Protein 1P6Q (pdb70)

GO terms:
  GO:0005515 protein binding (F, IPI)

Nearest PDB structures (foldseek):
  1p6u-assembly1_A  TM=8.714E-01  e=4.270E-19  Sinorhizobium meliloti
  1ymu-assembly1_B  TM=8.023E-01  e=1.244E-07  Escherichia coli
  1udr-assembly1_C  TM=8.209E-01  e=1.712E-07  Escherichia coli
  3to5-assembly1_A  TM=7.979E-01  e=3.452E-07  Vibrio cholerae
  2idm-assembly1_A  TM=7.960E-01  e=6.128E-07  Escherichia coli

Structure (mmCIF, N/CA/C/O backbone):
data_1P6Q
#
_entry.id   1P6Q
#
_cell.length_a   1.000
_cell.length_b   1.000
_cell.length_c   1.000
_cell.angle_alpha   90.00
_cell.angle_beta   90.00
_cell.angle_gamma   90.00
#
_symmetry.space_group_name_H-M   'P 1'
#
loop_
_atom_site.group_PDB
_atom_site.id
_atom_site.type_symbol
_atom_site.label_atom_id
_atom_site.label_alt_id
_atom_site.label_comp_id
_atom_site.label_asym_id
_atom_site.label_entity_id
_atom_site.label_seq_id
_atom_site.pdbx_PDB_ins_code
_atom_site.Cartn_x
_atom_site.Cartn_y
_atom_site.Cartn_z
_atom_site.occupancy
_atom_site.B_iso_or_equiv
_atom_site.auth_seq_id
_atom_site.auth_comp_id
_atom_site.auth_asym_id
_atom_site.auth_atom_id
_atom_site.pdbx_PDB_model_num
ATOM 1 N N . MET A 1 1 ? 12.574 17.527 9.770 1.00 0.00 1 MET A N 1
ATOM 2 C CA . MET A 1 1 ? 13.322 17.527 8.525 1.00 0.00 1 MET A CA 1
ATOM 3 C C . MET A 1 1 ? 12.508 18.162 7.396 1.00 0.00 1 MET A C 1
ATOM 4 O O . MET A 1 1 ? 12.420 19.385 7.301 1.00 0.00 1 MET A O 1
ATOM 18 N N . SER A 1 2 ? 11.933 17.302 6.568 1.00 0.00 2 SER A N 1
ATOM 19 C CA . SER A 1 2 ? 11.129 17.763 5.449 1.00 0.00 2 SER A CA 1
ATOM 20 C C . SER A 1 2 ? 9.644 17.546 5.747 1.00 0.00 2 SER A C 1
ATOM 21 O O . SER A 1 2 ? 8.796 18.304 5.279 1.00 0.00 2 SER A O 1
ATOM 29 N N . LEU A 1 3 ? 9.375 16.507 6.524 1.00 0.00 3 LEU A N 1
ATOM 30 C CA . LEU A 1 3 ? 8.007 16.181 6.891 1.00 0.00 3 LEU A CA 1
ATOM 31 C C . LEU A 1 3 ? 7.989 15.587 8.301 1.00 0.00 3 LEU A C 1
ATOM 32 O O . LEU A 1 3 ? 8.410 14.449 8.504 1.00 0.00 3 LEU A O 1
ATOM 48 N N . ALA A 1 4 ? 7.497 16.384 9.238 1.00 0.00 4 ALA A N 1
ATOM 49 C CA . ALA A 1 4 ? 7.419 15.951 10.622 1.00 0.00 4 ALA A CA 1
ATOM 50 C C . ALA A 1 4 ? 6.656 14.628 10.696 1.00 0.00 4 ALA A C 1
ATOM 51 O O . ALA A 1 4 ? 6.958 13.779 11.534 1.00 0.00 4 ALA A O 1
ATOM 58 N N . GLU A 1 5 ? 5.681 14.493 9.809 1.00 0.00 5 GLU A N 1
ATOM 59 C CA . GLU A 1 5 ? 4.872 13.287 9.763 1.00 0.00 5 GLU A CA 1
ATOM 60 C C . GLU A 1 5 ? 5.465 12.288 8.767 1.00 0.00 5 GLU A C 1
ATOM 61 O O . GLU A 1 5 ? 5.587 11.102 9.069 1.00 0.00 5 GLU A O 1
ATOM 73 N N . LYS A 1 6 ? 5.817 12.804 7.598 1.00 0.00 6 LYS A N 1
ATOM 74 C CA . LYS A 1 6 ? 6.394 11.972 6.556 1.00 0.00 6 LYS A CA 1
ATOM 75 C C . LYS A 1 6 ? 5.664 10.628 6.520 1.00 0.00 6 LYS A C 1
ATOM 76 O O . LYS A 1 6 ? 6.237 9.617 6.117 1.00 0.00 6 LYS A O 1
ATOM 95 N N . ILE A 1 7 ? 4.410 10.660 6.947 1.00 0.00 7 ILE A N 1
ATOM 96 C CA . ILE A 1 7 ? 3.596 9.456 6.969 1.00 0.00 7 ILE A CA 1
ATOM 97 C C . ILE A 1 7 ? 2.338 9.682 6.129 1.00 0.00 7 ILE A C 1
ATOM 98 O O . ILE A 1 7 ? 1.335 10.189 6.630 1.00 0.00 7 ILE A O 1
ATOM 114 N N . LYS A 1 8 ? 2.431 9.294 4.865 1.00 0.00 8 LYS A N 1
ATOM 115 C CA . LYS A 1 8 ? 1.312 9.447 3.951 1.00 0.00 8 LYS A CA 1
ATOM 116 C C . LYS A 1 8 ? 0.922 8.076 3.395 1.00 0.00 8 LYS A C 1
ATOM 117 O O . LYS A 1 8 ? 1.786 7.241 3.130 1.00 0.00 8 LYS A O 1
ATOM 136 N N . VAL A 1 9 ? -0.379 7.887 3.234 1.00 0.00 9 VAL A N 1
ATOM 137 C CA . VAL A 1 9 ? -0.894 6.632 2.714 1.00 0.00 9 VAL A CA 1
ATOM 138 C C . VAL A 1 9 ? -1.262 6.808 1.239 1.00 0.00 9 VAL A C 1
ATOM 139 O O . VAL A 1 9 ? -2.002 7.724 0.886 1.00 0.00 9 VAL A O 1
ATOM 152 N N . LEU A 1 10 ? -0.728 5.915 0.419 1.00 0.00 10 LEU A N 1
ATOM 153 C CA . LEU A 1 10 ? -0.991 5.960 -1.010 1.00 0.00 10 LEU A CA 1
ATOM 154 C C . LEU A 1 10 ? -1.908 4.797 -1.392 1.00 0.00 10 LEU A C 1
ATOM 155 O O . LEU A 1 10 ? -1.538 3.634 -1.241 1.00 0.00 10 LEU A O 1
ATOM 171 N N . ILE A 1 11 ? -3.088 5.151 -1.880 1.00 0.00 11 ILE A N 1
ATOM 172 C CA . ILE A 1 11 ? -4.061 4.152 -2.285 1.00 0.00 11 ILE A CA 1
ATOM 173 C C . ILE A 1 11 ? -4.661 4.548 -3.636 1.00 0.00 11 ILE A C 1
ATOM 174 O O . ILE A 1 11 ? -5.431 5.503 -3.721 1.00 0.00 11 ILE A O 1
ATOM 190 N N . VAL A 1 12 ? -4.286 3.793 -4.658 1.00 0.00 12 VAL A N 1
ATOM 191 C CA . VAL A 1 12 ? -4.777 4.053 -6.000 1.00 0.00 12 VAL A CA 1
ATOM 192 C C . VAL A 1 12 ? -5.256 2.742 -6.627 1.00 0.00 12 VAL A C 1
ATOM 193 O O . VAL A 1 12 ? -4.538 1.743 -6.609 1.00 0.00 12 VAL A O 1
ATOM 206 N N . ASP A 1 13 ? -6.465 2.788 -7.166 1.00 0.00 13 ASP A N 1
ATOM 207 C CA . ASP A 1 13 ? -7.048 1.616 -7.796 1.00 0.00 13 ASP A CA 1
ATOM 208 C C . ASP A 1 13 ? -7.778 2.039 -9.073 1.00 0.00 13 ASP A C 1
ATOM 209 O O . ASP A 1 13 ? -8.373 3.114 -9.124 1.00 0.00 13 ASP A O 1
ATOM 218 N N . ASP A 1 14 ? -7.708 1.171 -10.072 1.00 0.00 14 ASP A N 1
ATOM 219 C CA . ASP A 1 14 ? -8.355 1.441 -11.344 1.00 0.00 14 ASP A CA 1
ATOM 220 C C . ASP A 1 14 ? -9.850 1.671 -11.113 1.00 0.00 14 ASP A C 1
ATOM 221 O O . ASP A 1 14 ? -10.428 2.612 -11.655 1.00 0.00 14 ASP A O 1
ATOM 230 N N . GLN A 1 15 ? -10.433 0.795 -10.308 1.00 0.00 15 GLN A N 1
ATOM 231 C CA . GLN A 1 15 ? -11.849 0.891 -9.998 1.00 0.00 15 GLN A CA 1
ATOM 232 C C . GLN A 1 15 ? -12.064 1.761 -8.758 1.00 0.00 15 GLN A C 1
ATOM 233 O O . GLN A 1 15 ? -11.271 1.715 -7.819 1.00 0.00 15 GLN A O 1
ATOM 247 N N . VAL A 1 16 ? -13.140 2.533 -8.795 1.00 0.00 16 VAL A N 1
ATOM 248 C CA . VAL A 1 16 ? -13.469 3.412 -7.685 1.00 0.00 16 VAL A CA 1
ATOM 249 C C . VAL A 1 16 ? -13.942 2.571 -6.497 1.00 0.00 16 VAL A C 1
ATOM 250 O O . VAL A 1 16 ? -13.564 2.834 -5.357 1.00 0.00 16 VAL A O 1
ATOM 263 N N . THR A 1 17 ? -14.761 1.577 -6.806 1.00 0.00 17 THR A N 1
ATOM 264 C CA . THR A 1 17 ? -15.289 0.696 -5.778 1.00 0.00 17 THR A CA 1
ATOM 265 C C . THR A 1 17 ? -14.147 0.028 -5.009 1.00 0.00 17 THR A C 1
ATOM 266 O O . THR A 1 17 ? -14.242 -0.171 -3.799 1.00 0.00 17 THR A O 1
ATOM 277 N N . SER A 1 18 ? -13.094 -0.299 -5.743 1.00 0.00 18 SER A N 1
ATOM 278 C CA . SER A 1 18 ? -11.935 -0.939 -5.146 1.00 0.00 18 SER A CA 1
ATOM 279 C C . SER A 1 18 ? -11.160 0.069 -4.296 1.00 0.00 18 SER A C 1
ATOM 280 O O . SER A 1 18 ? -10.945 -0.152 -3.105 1.00 0.00 18 SER A O 1
ATOM 288 N N . ARG A 1 19 ? -10.760 1.155 -4.941 1.00 0.00 19 ARG A N 1
ATOM 289 C CA . ARG A 1 19 ? -10.013 2.199 -4.258 1.00 0.00 19 ARG A CA 1
ATOM 290 C C . ARG A 1 19 ? -10.859 2.813 -3.142 1.00 0.00 19 ARG A C 1
ATOM 291 O O . ARG A 1 19 ? -10.324 3.280 -2.138 1.00 0.00 19 ARG A O 1
ATOM 312 N N . LEU A 1 20 ? -12.167 2.794 -3.354 1.00 0.00 20 LEU A N 1
ATOM 313 C CA . LEU A 1 20 ? -13.092 3.343 -2.378 1.00 0.00 20 LEU A CA 1
ATOM 314 C C . LEU A 1 20 ? -13.143 2.424 -1.156 1.00 0.00 20 LEU A C 1
ATOM 315 O O . LEU A 1 20 ? -13.123 2.894 -0.020 1.00 0.00 20 LEU A O 1
ATOM 331 N N . LEU A 1 21 ? -13.209 1.130 -1.432 1.00 0.00 21 LEU A N 1
ATOM 332 C CA . LEU A 1 21 ? -13.264 0.140 -0.369 1.00 0.00 21 LEU A CA 1
ATOM 333 C C . LEU A 1 21 ? -12.018 0.272 0.509 1.00 0.00 21 LEU A C 1
ATOM 334 O O . LEU A 1 21 ? -12.124 0.469 1.719 1.00 0.00 21 LEU A O 1
ATOM 350 N N . LEU A 1 22 ? -10.865 0.159 -0.134 1.00 0.00 22 LEU A N 1
ATOM 351 C CA . LEU A 1 22 ? -9.600 0.263 0.574 1.00 0.00 22 LEU A CA 1
ATOM 352 C C . LEU A 1 22 ? -9.552 1.592 1.330 1.00 0.00 22 LEU A C 1
ATOM 353 O O . LEU A 1 22 ? -9.231 1.623 2.517 1.00 0.00 22 LEU A O 1
ATOM 369 N N . GLY A 1 23 ? -9.875 2.658 0.612 1.00 0.00 23 GLY A N 1
ATOM 370 C CA . GLY A 1 23 ? -9.872 3.986 1.201 1.00 0.00 23 GLY A CA 1
ATOM 371 C C . GLY A 1 23 ? -10.911 4.092 2.319 1.00 0.00 23 GLY A C 1
ATOM 372 O O . GLY A 1 23 ? -10.734 4.857 3.265 1.00 0.00 23 GLY A O 1
ATOM 376 N N . ASP A 1 24 ? -11.972 3.312 2.173 1.00 0.00 24 ASP A N 1
ATOM 377 C CA . ASP A 1 24 ? -13.040 3.309 3.159 1.00 0.00 24 ASP A CA 1
ATOM 378 C C . ASP A 1 24 ? -12.590 2.517 4.389 1.00 0.00 24 ASP A C 1
ATOM 379 O O . ASP A 1 24 ? -12.729 2.985 5.518 1.00 0.00 24 ASP A O 1
ATOM 388 N N . ALA A 1 25 ? -12.059 1.332 4.128 1.00 0.00 25 ALA A N 1
ATOM 389 C CA . ALA A 1 25 ? -11.587 0.471 5.200 1.00 0.00 25 ALA A CA 1
ATOM 390 C C . ALA A 1 25 ? -10.494 1.196 5.987 1.00 0.00 25 ALA A C 1
ATOM 391 O O . ALA A 1 25 ? -10.525 1.225 7.216 1.00 0.00 25 ALA A O 1
ATOM 398 N N . LEU A 1 26 ? -9.554 1.764 5.246 1.00 0.00 26 LEU A N 1
ATOM 399 C CA . LEU A 1 26 ? -8.453 2.487 5.860 1.00 0.00 26 LEU A CA 1
ATOM 400 C C . LEU A 1 26 ? -8.977 3.795 6.456 1.00 0.00 26 LEU A C 1
ATOM 401 O O . LEU A 1 26 ? -8.408 4.317 7.413 1.00 0.00 26 LEU A O 1
ATOM 417 N N . GLN A 1 27 ? -10.056 4.287 5.865 1.00 0.00 27 GLN A N 1
ATOM 418 C CA . GLN A 1 27 ? -10.663 5.524 6.326 1.00 0.00 27 GLN A CA 1
ATOM 419 C C . GLN A 1 27 ? -11.121 5.382 7.779 1.00 0.00 27 GLN A C 1
ATOM 420 O O . GLN A 1 27 ? -10.843 6.247 8.608 1.00 0.00 27 GLN A O 1
ATOM 434 N N . GLN A 1 28 ? -11.815 4.285 8.042 1.00 0.00 28 GLN A N 1
ATOM 435 C CA . GLN A 1 28 ? -12.314 4.018 9.380 1.00 0.00 28 GLN A CA 1
ATOM 436 C C . GLN A 1 28 ? -11.152 3.729 10.332 1.00 0.00 28 GLN A C 1
ATOM 437 O O . GLN A 1 28 ? -11.331 3.712 11.549 1.00 0.00 28 GLN A O 1
ATOM 451 N N . LEU A 1 29 ? -9.986 3.508 9.742 1.00 0.00 29 LEU A N 1
ATOM 452 C CA . LEU A 1 29 ? -8.795 3.221 10.523 1.00 0.00 29 LEU A CA 1
ATOM 453 C C . LEU A 1 29 ? -8.037 4.523 10.787 1.00 0.00 29 LEU A C 1
ATOM 454 O O . LEU A 1 29 ? -7.128 4.559 11.616 1.00 0.00 29 LEU A O 1
ATOM 470 N N . GLY A 1 30 ? -8.438 5.560 10.067 1.00 0.00 30 GLY A N 1
ATOM 471 C CA . GLY A 1 30 ? -7.807 6.861 10.213 1.00 0.00 30 GLY A CA 1
ATOM 472 C C . GLY A 1 30 ? -6.347 6.817 9.759 1.00 0.00 30 GLY A C 1
ATOM 473 O O . GLY A 1 30 ? -5.515 7.572 10.259 1.00 0.00 30 GLY A O 1
ATOM 477 N N . PHE A 1 31 ? -6.081 5.925 8.816 1.00 0.00 31 PHE A N 1
ATOM 478 C CA . PHE A 1 31 ? -4.735 5.773 8.289 1.00 0.00 31 PHE A CA 1
ATOM 479 C C . PHE A 1 31 ? -3.886 7.009 8.588 1.00 0.00 31 PHE A C 1
ATOM 480 O O . PHE A 1 31 ? -3.386 7.169 9.701 1.00 0.00 31 PHE A O 1
ATOM 497 N N . LYS A 1 32 ? -3.748 7.853 7.576 1.00 0.00 32 LYS A N 1
ATOM 498 C CA . LYS A 1 32 ? -2.968 9.070 7.717 1.00 0.00 32 LYS A CA 1
ATOM 499 C C . LYS A 1 32 ? -3.335 10.039 6.591 1.00 0.00 32 LYS A C 1
ATOM 500 O O . LYS A 1 32 ? -3.736 11.173 6.849 1.00 0.00 32 LYS A O 1
ATOM 519 N N . GLN A 1 33 ? -3.183 9.558 5.366 1.00 0.00 33 GLN A N 1
ATOM 520 C CA . GLN A 1 33 ? -3.494 10.367 4.200 1.00 0.00 33 GLN A CA 1
ATOM 521 C C . GLN A 1 33 ? -3.745 9.473 2.984 1.00 0.00 33 GLN A C 1
ATOM 522 O O . GLN A 1 33 ? -2.918 8.625 2.651 1.00 0.00 33 GLN A O 1
ATOM 536 N N . ILE A 1 34 ? -4.890 9.692 2.355 1.00 0.00 34 ILE A N 1
ATOM 537 C CA . ILE A 1 34 ? -5.261 8.916 1.184 1.00 0.00 34 ILE A CA 1
ATOM 538 C C . ILE A 1 34 ? -4.832 9.668 -0.077 1.00 0.00 34 ILE A C 1
ATOM 539 O O . ILE A 1 34 ? -5.377 10.726 -0.389 1.00 0.00 34 ILE A O 1
ATOM 555 N N . THR A 1 35 ? -3.859 9.093 -0.769 1.00 0.00 35 THR A N 1
ATOM 556 C CA . THR A 1 35 ? -3.350 9.696 -1.989 1.00 0.00 35 THR A CA 1
ATOM 557 C C . THR A 1 35 ? -3.473 8.718 -3.159 1.00 0.00 35 THR A C 1
ATOM 558 O O . THR A 1 35 ? -2.841 7.663 -3.160 1.00 0.00 35 THR A O 1
ATOM 569 N N . ALA A 1 36 ? -4.292 9.103 -4.127 1.00 0.00 36 ALA A N 1
ATOM 570 C CA . ALA A 1 36 ? -4.507 8.273 -5.300 1.00 0.00 36 ALA A CA 1
ATOM 571 C C . ALA A 1 36 ? -4.210 9.091 -6.559 1.00 0.00 36 ALA A C 1
ATOM 572 O O . ALA A 1 36 ? -4.544 10.272 -6.629 1.00 0.00 36 ALA A O 1
ATOM 579 N N . ALA A 1 37 ? -3.586 8.429 -7.522 1.00 0.00 37 ALA A N 1
ATOM 580 C CA . ALA A 1 37 ? -3.240 9.079 -8.774 1.00 0.00 37 ALA A CA 1
ATOM 581 C C . ALA A 1 37 ? -3.241 8.043 -9.900 1.00 0.00 37 ALA A C 1
ATOM 582 O O . ALA A 1 37 ? -2.623 6.987 -9.775 1.00 0.00 37 ALA A O 1
ATOM 589 N N . GLY A 1 38 ? -3.941 8.381 -10.972 1.00 0.00 38 GLY A N 1
ATOM 590 C CA . GLY A 1 38 ? -4.029 7.493 -12.119 1.00 0.00 38 GLY A CA 1
ATOM 591 C C . GLY A 1 38 ? -4.027 6.027 -11.678 1.00 0.00 38 GLY A C 1
ATOM 592 O O . GLY A 1 38 ? -5.084 5.442 -11.449 1.00 0.00 38 GLY A O 1
ATOM 596 N N . ASP A 1 39 ? -2.826 5.476 -11.574 1.00 0.00 39 ASP A N 1
ATOM 597 C CA . ASP A 1 39 ? -2.672 4.090 -11.165 1.00 0.00 39 ASP A CA 1
ATOM 598 C C . ASP A 1 39 ? -1.371 3.938 -10.375 1.00 0.00 39 ASP A C 1
ATOM 599 O O . ASP A 1 39 ? -0.725 4.929 -10.038 1.00 0.00 39 ASP A O 1
ATOM 608 N N . GLY A 1 40 ? -1.025 2.689 -10.102 1.00 0.00 40 GLY A N 1
ATOM 609 C CA . GLY A 1 40 ? 0.188 2.394 -9.357 1.00 0.00 40 GLY A CA 1
ATOM 610 C C . GLY A 1 40 ? 1.344 3.284 -9.818 1.00 0.00 40 GLY A C 1
ATOM 611 O O . GLY A 1 40 ? 2.095 3.807 -8.996 1.00 0.00 40 GLY A O 1
ATOM 615 N N . GLU A 1 41 ? 1.451 3.428 -11.130 1.00 0.00 41 GLU A N 1
ATOM 616 C CA . GLU A 1 41 ? 2.503 4.246 -11.710 1.00 0.00 41 GLU A CA 1
ATOM 617 C C . GLU A 1 41 ? 2.276 5.721 -11.372 1.00 0.00 41 GLU A C 1
ATOM 618 O O . GLU A 1 41 ? 3.149 6.372 -10.800 1.00 0.00 41 GLU A O 1
ATOM 630 N N . GLN A 1 42 ? 1.098 6.205 -11.739 1.00 0.00 42 GLN A N 1
ATOM 631 C CA . GLN A 1 42 ? 0.746 7.591 -11.481 1.00 0.00 42 GLN A CA 1
ATOM 632 C C . GLN A 1 42 ? 0.790 7.879 -9.980 1.00 0.00 42 GLN A C 1
ATOM 633 O O . GLN A 1 42 ? 1.286 8.923 -9.559 1.00 0.00 42 GLN A O 1
ATOM 647 N N . GLY A 1 43 ? 0.264 6.936 -9.212 1.00 0.00 43 GLY A N 1
ATOM 648 C CA . GLY A 1 43 ? 0.236 7.076 -7.766 1.00 0.00 43 GLY A CA 1
ATOM 649 C C . GLY A 1 43 ? 1.636 6.904 -7.173 1.00 0.00 43 GLY A C 1
ATOM 650 O O . GLY A 1 43 ? 1.917 7.401 -6.083 1.00 0.00 43 GLY A O 1
ATOM 654 N N . MET A 1 44 ? 2.476 6.198 -7.915 1.00 0.00 44 MET A N 1
ATOM 655 C CA . MET A 1 44 ? 3.840 5.955 -7.475 1.00 0.00 44 MET A CA 1
ATOM 656 C C . MET A 1 44 ? 4.664 7.244 -7.505 1.00 0.00 44 MET A C 1
ATOM 657 O O . MET A 1 44 ? 5.345 7.572 -6.534 1.00 0.00 44 MET A O 1
ATOM 671 N N . LYS A 1 45 ? 4.575 7.940 -8.629 1.00 0.00 45 LYS A N 1
ATOM 672 C CA . LYS A 1 45 ? 5.303 9.185 -8.797 1.00 0.00 45 LYS A CA 1
ATOM 673 C C . LYS A 1 45 ? 4.679 10.261 -7.906 1.00 0.00 45 LYS A C 1
ATOM 674 O O . LYS A 1 45 ? 5.393 11.041 -7.276 1.00 0.00 45 LYS A O 1
ATOM 693 N N . ILE A 1 46 ? 3.355 10.268 -7.881 1.00 0.00 46 ILE A N 1
ATOM 694 C CA . ILE A 1 46 ? 2.627 11.235 -7.077 1.00 0.00 46 ILE A CA 1
ATOM 695 C C . ILE A 1 46 ? 2.902 10.971 -5.595 1.00 0.00 46 ILE A C 1
ATOM 696 O O . ILE A 1 46 ? 2.953 11.902 -4.793 1.00 0.00 46 ILE A O 1
ATOM 712 N N . MET A 1 47 ? 3.072 9.696 -5.276 1.00 0.00 47 MET A N 1
ATOM 713 C CA . MET A 1 47 ? 3.341 9.297 -3.905 1.00 0.00 47 MET A CA 1
ATOM 714 C C . MET A 1 47 ? 4.799 9.570 -3.530 1.00 0.00 47 MET A C 1
ATOM 715 O O . MET A 1 47 ? 5.077 10.124 -2.468 1.00 0.00 47 MET A O 1
ATOM 729 N N . ALA A 1 48 ? 5.691 9.168 -4.424 1.00 0.00 48 ALA A N 1
ATOM 730 C CA . ALA A 1 48 ? 7.114 9.362 -4.200 1.00 0.00 48 ALA A CA 1
ATOM 731 C C . ALA A 1 48 ? 7.418 10.861 -4.153 1.00 0.00 48 ALA A C 1
ATOM 732 O O . ALA A 1 48 ? 8.144 11.323 -3.274 1.00 0.00 48 ALA A O 1
ATOM 739 N N . GLN A 1 49 ? 6.848 11.579 -5.109 1.00 0.00 49 GLN A N 1
ATOM 740 C CA . GLN A 1 49 ? 7.049 13.015 -5.187 1.00 0.00 49 GLN A CA 1
ATOM 741 C C . GLN A 1 49 ? 6.789 13.663 -3.826 1.00 0.00 49 GLN A C 1
ATOM 742 O O . GLN A 1 49 ? 7.252 14.771 -3.563 1.00 0.00 49 GLN A O 1
ATOM 756 N N . ASN A 1 50 ? 6.047 12.943 -2.996 1.00 0.00 50 ASN A N 1
ATOM 757 C CA . ASN A 1 50 ? 5.720 13.434 -1.668 1.00 0.00 50 ASN A CA 1
ATOM 758 C C . ASN A 1 50 ? 5.956 12.321 -0.645 1.00 0.00 50 ASN A C 1
ATOM 759 O O . ASN A 1 50 ? 6.449 11.249 -0.992 1.00 0.00 50 ASN A O 1
ATOM 770 N N . PRO A 1 51 ? 5.585 12.622 0.628 1.00 0.00 51 PRO A N 1
ATOM 771 C CA . PRO A 1 51 ? 5.752 11.660 1.704 1.00 0.00 51 PRO A CA 1
ATOM 772 C C . PRO A 1 51 ? 4.697 10.555 1.620 1.00 0.00 51 PRO A C 1
ATOM 773 O O . PRO A 1 51 ? 3.584 10.788 1.149 1.00 0.00 51 PRO A O 1
ATOM 784 N N . HIS A 1 52 ? 5.083 9.376 2.084 1.00 0.00 52 HIS A N 1
ATOM 785 C CA . HIS A 1 52 ? 4.184 8.234 2.068 1.00 0.00 52 HIS A CA 1
ATOM 786 C C . HIS A 1 52 ? 4.758 7.116 2.940 1.00 0.00 52 HIS A C 1
ATOM 787 O O . HIS A 1 52 ? 5.967 7.051 3.155 1.00 0.00 52 HIS A O 1
ATOM 802 N N . HIS A 1 53 ? 3.864 6.263 3.417 1.00 0.00 53 HIS A N 1
ATOM 803 C CA . HIS A 1 53 ? 4.267 5.151 4.261 1.00 0.00 53 HIS A CA 1
ATOM 804 C C . HIS A 1 53 ? 3.343 3.957 4.012 1.00 0.00 53 HIS A C 1
ATOM 805 O O . HIS A 1 53 ? 3.327 3.006 4.792 1.00 0.00 53 HIS A O 1
ATOM 820 N N . LEU A 1 54 ? 2.595 4.046 2.922 1.00 0.00 54 LEU A N 1
ATOM 821 C CA . LEU A 1 54 ? 1.670 2.985 2.560 1.00 0.00 54 LEU A CA 1
ATOM 822 C C . LEU A 1 54 ? 1.405 3.036 1.054 1.00 0.00 54 LEU A C 1
ATOM 823 O O . LEU A 1 54 ? 1.177 4.109 0.497 1.00 0.00 54 LEU A O 1
ATOM 839 N N . VAL A 1 55 ? 1.444 1.864 0.439 1.00 0.00 55 VAL A N 1
ATOM 840 C CA . VAL A 1 55 ? 1.211 1.762 -0.992 1.00 0.00 55 VAL A CA 1
ATOM 841 C C . VAL A 1 55 ? 0.248 0.605 -1.266 1.00 0.00 55 VAL A C 1
ATOM 842 O O . VAL A 1 55 ? 0.667 -0.549 -1.349 1.00 0.00 55 VAL A O 1
ATOM 855 N N . ILE A 1 56 ? -1.023 0.953 -1.399 1.00 0.00 56 ILE A N 1
ATOM 856 C CA . ILE A 1 56 ? -2.048 -0.042 -1.662 1.00 0.00 56 ILE A CA 1
ATOM 857 C C . ILE A 1 56 ? -2.667 0.220 -3.037 1.00 0.00 56 ILE A C 1
ATOM 858 O O . ILE A 1 56 ? -2.982 1.361 -3.372 1.00 0.00 56 ILE A O 1
ATOM 874 N N . SER A 1 57 ? -2.822 -0.855 -3.795 1.00 0.00 57 SER A N 1
ATOM 875 C CA . SER A 1 57 ? -3.397 -0.756 -5.126 1.00 0.00 57 SER A CA 1
ATOM 876 C C . SER A 1 57 ? -4.265 -1.982 -5.414 1.00 0.00 57 SER A C 1
ATOM 877 O O . SER A 1 57 ? -4.261 -2.944 -4.647 1.00 0.00 57 SER A O 1
ATOM 885 N N . ASP A 1 58 ? -4.989 -1.908 -6.521 1.00 0.00 58 ASP A N 1
ATOM 886 C CA . ASP A 1 58 ? -5.860 -3.000 -6.920 1.00 0.00 58 ASP A CA 1
ATOM 887 C C . ASP A 1 58 ? -5.155 -3.848 -7.980 1.00 0.00 58 ASP A C 1
ATOM 888 O O . ASP A 1 58 ? -3.983 -3.626 -8.280 1.00 0.00 58 ASP A O 1
ATOM 897 N N . PHE A 1 59 ? -5.899 -4.803 -8.520 1.00 0.00 59 PHE A N 1
ATOM 898 C CA . PHE A 1 59 ? -5.360 -5.685 -9.540 1.00 0.00 59 PHE A CA 1
ATOM 899 C C . PHE A 1 59 ? -6.066 -5.469 -10.881 1.00 0.00 59 PHE A C 1
ATOM 900 O O . PHE A 1 59 ? -5.981 -6.310 -11.774 1.00 0.00 59 PHE A O 1
ATOM 917 N N . ASN A 1 60 ? -6.746 -4.336 -10.979 1.00 0.00 60 ASN A N 1
ATOM 918 C CA . ASN A 1 60 ? -7.466 -3.998 -12.195 1.00 0.00 60 ASN A CA 1
ATOM 919 C C . ASN A 1 60 ? -6.491 -3.992 -13.374 1.00 0.00 60 ASN A C 1
ATOM 920 O O . ASN A 1 60 ? -6.404 -4.969 -14.117 1.00 0.00 60 ASN A O 1
ATOM 931 N N . MET A 1 61 ? -5.783 -2.881 -13.509 1.00 0.00 61 MET A N 1
ATOM 932 C CA . MET A 1 61 ? -4.818 -2.735 -14.586 1.00 0.00 61 MET A CA 1
ATOM 933 C C . MET A 1 61 ? -3.803 -1.635 -14.267 1.00 0.00 61 MET A C 1
ATOM 934 O O . MET A 1 61 ? -3.558 -0.755 -15.091 1.00 0.00 61 MET A O 1
ATOM 948 N N . PRO A 1 62 ? -3.227 -1.723 -13.039 1.00 0.00 62 PRO A N 1
ATOM 949 C CA . PRO A 1 62 ? -2.245 -0.745 -12.601 1.00 0.00 62 PRO A CA 1
ATOM 950 C C . PRO A 1 62 ? -0.897 -0.976 -13.288 1.00 0.00 62 PRO A C 1
ATOM 951 O O . PRO A 1 62 ? -0.477 -2.118 -13.469 1.00 0.00 62 PRO A O 1
ATOM 962 N N . LYS A 1 63 ? -0.258 0.126 -13.652 1.00 0.00 63 LYS A N 1
ATOM 963 C CA . LYS A 1 63 ? 1.033 0.057 -14.315 1.00 0.00 63 LYS A CA 1
ATOM 964 C C . LYS A 1 63 ? 2.113 -0.284 -13.286 1.00 0.00 63 LYS A C 1
ATOM 965 O O . LYS A 1 63 ? 3.195 -0.746 -13.646 1.00 0.00 63 LYS A O 1
ATOM 984 N N . MET A 1 64 ? 1.781 -0.043 -12.026 1.00 0.00 64 MET A N 1
ATOM 985 C CA . MET A 1 64 ? 2.709 -0.319 -10.942 1.00 0.00 64 MET A CA 1
ATOM 986 C C . MET A 1 64 ? 1.986 -0.940 -9.746 1.00 0.00 64 MET A C 1
ATOM 987 O O . MET A 1 64 ? 1.611 -0.236 -8.809 1.00 0.00 64 MET A O 1
ATOM 1001 N N . ASP A 1 65 ? 1.810 -2.251 -9.816 1.00 0.00 65 ASP A N 1
ATOM 1002 C CA . ASP A 1 65 ? 1.138 -2.975 -8.750 1.00 0.00 65 ASP A CA 1
ATOM 1003 C C . ASP A 1 65 ? 2.091 -3.128 -7.564 1.00 0.00 65 ASP A C 1
ATOM 1004 O O . ASP A 1 65 ? 3.251 -2.725 -7.639 1.00 0.00 65 ASP A O 1
ATOM 1013 N N . GLY A 1 66 ? 1.567 -3.711 -6.496 1.00 0.00 66 GLY A N 1
ATOM 1014 C CA . GLY A 1 66 ? 2.357 -3.923 -5.295 1.00 0.00 66 GLY A CA 1
ATOM 1015 C C . GLY A 1 66 ? 3.819 -4.210 -5.644 1.00 0.00 66 GLY A C 1
ATOM 1016 O O . GLY A 1 66 ? 4.714 -3.470 -5.240 1.00 0.00 66 GLY A O 1
ATOM 1020 N N . LEU A 1 67 ? 4.015 -5.287 -6.390 1.00 0.00 67 LEU A N 1
ATOM 1021 C CA . LEU A 1 67 ? 5.352 -5.682 -6.798 1.00 0.00 67 LEU A CA 1
ATOM 1022 C C . LEU A 1 67 ? 6.013 -4.525 -7.550 1.00 0.00 67 LEU A C 1
ATOM 1023 O O . LEU A 1 67 ? 7.176 -4.206 -7.308 1.00 0.00 67 LEU A O 1
ATOM 1039 N N . GLY A 1 68 ? 5.243 -3.929 -8.449 1.00 0.00 68 GLY A N 1
ATOM 1040 C CA . GLY A 1 68 ? 5.739 -2.814 -9.238 1.00 0.00 68 GLY A CA 1
ATOM 1041 C C . GLY A 1 68 ? 6.286 -1.705 -8.337 1.00 0.00 68 GLY A C 1
ATOM 1042 O O . GLY A 1 68 ? 7.340 -1.136 -8.617 1.00 0.00 68 GLY A O 1
ATOM 1046 N N . LEU A 1 69 ? 5.544 -1.430 -7.275 1.00 0.00 69 LEU A N 1
ATOM 1047 C CA . LEU A 1 69 ? 5.941 -0.398 -6.331 1.00 0.00 69 LEU A CA 1
ATOM 1048 C C . LEU A 1 69 ? 7.239 -0.818 -5.639 1.00 0.00 69 LEU A C 1
ATOM 1049 O O . LEU A 1 69 ? 8.138 -0.001 -5.450 1.00 0.00 69 LEU A O 1
ATOM 1065 N N . LEU A 1 70 ? 7.296 -2.093 -5.281 1.00 0.00 70 LEU A N 1
ATOM 1066 C CA . LEU A 1 70 ? 8.469 -2.631 -4.614 1.00 0.00 70 LEU A CA 1
ATOM 1067 C C . LEU A 1 70 ? 9.699 -2.410 -5.497 1.00 0.00 70 LEU A C 1
ATOM 1068 O O . LEU A 1 70 ? 10.747 -1.987 -5.013 1.00 0.00 70 LEU A O 1
ATOM 1084 N N . GLN A 1 71 ? 9.529 -2.707 -6.777 1.00 0.00 71 GLN A N 1
ATOM 1085 C CA . GLN A 1 71 ? 10.612 -2.546 -7.732 1.00 0.00 71 GLN A CA 1
ATOM 1086 C C . GLN A 1 71 ? 11.053 -1.082 -7.793 1.00 0.00 71 GLN A C 1
ATOM 1087 O O . GLN A 1 71 ? 12.237 -0.794 -7.961 1.00 0.00 71 GLN A O 1
ATOM 1101 N N . ALA A 1 72 ? 10.078 -0.197 -7.653 1.00 0.00 72 ALA A N 1
ATOM 1102 C CA . ALA A 1 72 ? 10.350 1.229 -7.690 1.00 0.00 72 ALA A CA 1
ATOM 1103 C C . ALA A 1 72 ? 11.134 1.627 -6.437 1.00 0.00 72 ALA A C 1
ATOM 1104 O O . ALA A 1 72 ? 12.116 2.363 -6.523 1.00 0.00 72 ALA A O 1
ATOM 1111 N N . VAL A 1 73 ? 10.670 1.123 -5.303 1.00 0.00 73 VAL A N 1
ATOM 1112 C CA . VAL A 1 73 ? 11.315 1.417 -4.035 1.00 0.00 73 VAL A CA 1
ATOM 1113 C C . VAL A 1 73 ? 12.792 1.028 -4.117 1.00 0.00 73 VAL A C 1
ATOM 1114 O O . VAL A 1 73 ? 13.649 1.704 -3.549 1.00 0.00 73 VAL A O 1
ATOM 1127 N N . ARG A 1 74 ? 13.046 -0.061 -4.828 1.00 0.00 74 ARG A N 1
ATOM 1128 C CA . ARG A 1 74 ? 14.405 -0.548 -4.991 1.00 0.00 74 ARG A CA 1
ATOM 1129 C C . ARG A 1 74 ? 15.272 0.515 -5.670 1.00 0.00 74 ARG A C 1
ATOM 1130 O O . ARG A 1 74 ? 16.498 0.473 -5.578 1.00 0.00 74 ARG A O 1
ATOM 1151 N N . ALA A 1 75 ? 14.601 1.442 -6.337 1.00 0.00 75 ALA A N 1
ATOM 1152 C CA . ALA A 1 75 ? 15.294 2.514 -7.031 1.00 0.00 75 ALA A CA 1
ATOM 1153 C C . ALA A 1 75 ? 15.245 3.783 -6.178 1.00 0.00 75 ALA A C 1
ATOM 1154 O O . ALA A 1 75 ? 16.092 4.664 -6.321 1.00 0.00 75 ALA A O 1
ATOM 1161 N N . ASN A 1 76 ? 14.246 3.836 -5.310 1.00 0.00 76 ASN A N 1
ATOM 1162 C CA . ASN A 1 76 ? 14.076 4.983 -4.434 1.00 0.00 76 ASN A CA 1
ATOM 1163 C C . ASN A 1 76 ? 13.952 4.500 -2.987 1.00 0.00 76 ASN A C 1
ATOM 1164 O O . ASN A 1 76 ? 12.977 3.841 -2.631 1.00 0.00 76 ASN A O 1
ATOM 1175 N N . PRO A 1 77 ? 14.980 4.858 -2.172 1.00 0.00 77 PRO A N 1
ATOM 1176 C CA . PRO A 1 77 ? 14.995 4.468 -0.772 1.00 0.00 77 PRO A CA 1
ATOM 1177 C C . PRO A 1 77 ? 14.011 5.311 0.042 1.00 0.00 77 PRO A C 1
ATOM 1178 O O . PRO A 1 77 ? 13.810 5.061 1.230 1.00 0.00 77 PRO A O 1
ATOM 1189 N N . ALA A 1 78 ? 13.424 6.291 -0.629 1.00 0.00 78 ALA A N 1
ATOM 1190 C CA . ALA A 1 78 ? 12.466 7.171 0.017 1.00 0.00 78 ALA A CA 1
ATOM 1191 C C . ALA A 1 78 ? 11.159 6.412 0.252 1.00 0.00 78 ALA A C 1
ATOM 1192 O O . ALA A 1 78 ? 10.474 6.641 1.247 1.00 0.00 78 ALA A O 1
ATOM 1199 N N . THR A 1 79 ? 10.853 5.523 -0.682 1.00 0.00 79 THR A N 1
ATOM 1200 C CA . THR A 1 79 ? 9.640 4.729 -0.590 1.00 0.00 79 THR A CA 1
ATOM 1201 C C . THR A 1 79 ? 9.970 3.300 -0.152 1.00 0.00 79 THR A C 1
ATOM 1202 O O . THR A 1 79 ? 9.098 2.433 -0.143 1.00 0.00 79 THR A O 1
ATOM 1213 N N . LYS A 1 80 ? 11.231 3.100 0.200 1.00 0.00 80 LYS A N 1
ATOM 1214 C CA . LYS A 1 80 ? 11.688 1.792 0.637 1.00 0.00 80 LYS A CA 1
ATOM 1215 C C . LYS A 1 80 ? 11.153 1.514 2.044 1.00 0.00 80 LYS A C 1
ATOM 1216 O O . LYS A 1 80 ? 11.243 0.390 2.535 1.00 0.00 80 LYS A O 1
ATOM 1235 N N . LYS A 1 81 ? 10.608 2.557 2.652 1.00 0.00 81 LYS A N 1
ATOM 1236 C CA . LYS A 1 81 ? 10.059 2.440 3.992 1.00 0.00 81 LYS A CA 1
ATOM 1237 C C . LYS A 1 81 ? 8.531 2.474 3.917 1.00 0.00 81 LYS A C 1
ATOM 1238 O O . LYS A 1 81 ? 7.857 2.528 4.944 1.00 0.00 81 LYS A O 1
ATOM 1257 N N . ALA A 1 82 ? 8.030 2.442 2.691 1.00 0.00 82 ALA A N 1
ATOM 1258 C CA . ALA A 1 82 ? 6.594 2.468 2.469 1.00 0.00 82 ALA A CA 1
ATOM 1259 C C . ALA A 1 82 ? 6.087 1.039 2.267 1.00 0.00 82 ALA A C 1
ATOM 1260 O O . ALA A 1 82 ? 6.608 0.304 1.430 1.00 0.00 82 ALA A O 1
ATOM 1267 N N . ALA A 1 83 ? 5.076 0.688 3.047 1.00 0.00 83 ALA A N 1
ATOM 1268 C CA . ALA A 1 83 ? 4.492 -0.640 2.965 1.00 0.00 83 ALA A CA 1
ATOM 1269 C C . ALA A 1 83 ? 3.364 -0.633 1.931 1.00 0.00 83 ALA A C 1
ATOM 1270 O O . ALA A 1 83 ? 2.408 0.131 2.056 1.00 0.00 83 ALA A O 1
ATOM 1277 N N . PHE A 1 84 ? 3.512 -1.493 0.934 1.00 0.00 84 PHE A N 1
ATOM 1278 C CA . PHE A 1 84 ? 2.518 -1.595 -0.120 1.00 0.00 84 PHE A CA 1
ATOM 1279 C C . PHE A 1 84 ? 1.567 -2.766 0.135 1.00 0.00 84 PHE A C 1
ATOM 1280 O O . PHE A 1 84 ? 1.955 -3.766 0.737 1.00 0.00 84 PHE A O 1
ATOM 1297 N N . ILE A 1 85 ? 0.339 -2.603 -0.335 1.00 0.00 85 ILE A N 1
ATOM 1298 C CA . ILE A 1 85 ? -0.671 -3.634 -0.165 1.00 0.00 85 ILE A CA 1
ATOM 1299 C C . ILE A 1 85 ? -1.185 -4.069 -1.539 1.00 0.00 85 ILE A C 1
ATOM 1300 O O . ILE A 1 85 ? -1.437 -3.233 -2.405 1.00 0.00 85 ILE A O 1
ATOM 1316 N N . ILE A 1 86 ? -1.326 -5.377 -1.695 1.00 0.00 86 ILE A N 1
ATOM 1317 C CA . ILE A 1 86 ? -1.806 -5.934 -2.948 1.00 0.00 86 ILE A CA 1
ATOM 1318 C C . ILE A 1 86 ? -2.873 -6.991 -2.657 1.00 0.00 86 ILE A C 1
ATOM 1319 O O . ILE A 1 86 ? -2.570 -8.049 -2.107 1.00 0.00 86 ILE A O 1
ATOM 1335 N N . LEU A 1 87 ? -4.100 -6.668 -3.038 1.00 0.00 87 LEU A N 1
ATOM 1336 C CA . LEU A 1 87 ? -5.214 -7.577 -2.824 1.00 0.00 87 LEU A CA 1
ATOM 1337 C C . LEU A 1 87 ? -5.431 -8.415 -4.086 1.00 0.00 87 LEU A C 1
ATOM 1338 O O . LEU A 1 87 ? -5.532 -7.874 -5.185 1.00 0.00 87 LEU A O 1
ATOM 1354 N N . THR A 1 88 ? -5.497 -9.723 -3.884 1.00 0.00 88 THR A N 1
ATOM 1355 C CA . THR A 1 88 ? -5.701 -10.642 -4.991 1.00 0.00 88 THR A CA 1
ATOM 1356 C C . THR A 1 88 ? -6.418 -11.905 -4.511 1.00 0.00 88 THR A C 1
ATOM 1357 O O . THR A 1 88 ? -6.453 -12.187 -3.314 1.00 0.00 88 THR A O 1
ATOM 1368 N N . ALA A 1 89 ? -6.973 -12.633 -5.469 1.00 0.00 89 ALA A N 1
ATOM 1369 C CA . ALA A 1 89 ? -7.687 -13.860 -5.159 1.00 0.00 89 ALA A CA 1
ATOM 1370 C C . ALA A 1 89 ? -6.678 -14.984 -4.915 1.00 0.00 89 ALA A C 1
ATOM 1371 O O . ALA A 1 89 ? -6.904 -16.124 -5.317 1.00 0.00 89 ALA A O 1
ATOM 1378 N N . GLN A 1 90 ? -5.586 -14.623 -4.257 1.00 0.00 90 GLN A N 1
ATOM 1379 C CA . GLN A 1 90 ? -4.542 -15.587 -3.954 1.00 0.00 90 GLN A CA 1
ATOM 1380 C C . GLN A 1 90 ? -4.252 -15.602 -2.452 1.00 0.00 90 GLN A C 1
ATOM 1381 O O . GLN A 1 90 ? -4.387 -16.636 -1.800 1.00 0.00 90 GLN A O 1
ATOM 1395 N N . GLY A 1 91 ? -3.860 -14.442 -1.946 1.00 0.00 91 GLY A N 1
ATOM 1396 C CA . GLY A 1 91 ? -3.550 -14.308 -0.533 1.00 0.00 91 GLY A CA 1
ATOM 1397 C C . GLY A 1 91 ? -2.694 -15.479 -0.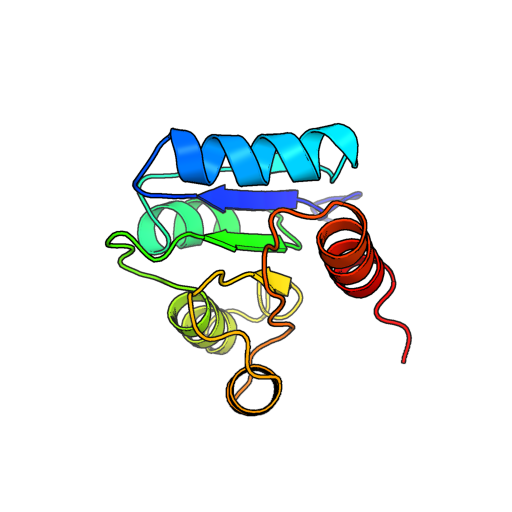046 1.00 0.00 91 GLY A C 1
ATOM 1398 O O . GLY A 1 91 ? -3.183 -16.359 0.660 1.00 0.00 91 GLY A O 1
ATOM 1402 N N . ASP A 1 92 ? -1.430 -15.451 -0.443 1.00 0.00 92 ASP A N 1
ATOM 1403 C CA . ASP A 1 92 ? -0.501 -16.499 -0.056 1.00 0.00 92 ASP A CA 1
ATOM 1404 C C . ASP A 1 92 ? 0.735 -15.867 0.587 1.00 0.00 92 ASP A C 1
ATOM 1405 O O . ASP A 1 92 ? 1.451 -15.101 -0.056 1.00 0.00 92 ASP A O 1
ATOM 1414 N N . ARG A 1 93 ? 0.948 -16.212 1.848 1.00 0.00 93 ARG A N 1
ATOM 1415 C CA . ARG A 1 93 ? 2.085 -15.688 2.585 1.00 0.00 93 ARG A CA 1
ATOM 1416 C C . ARG A 1 93 ? 3.386 -15.979 1.833 1.00 0.00 93 ARG A C 1
ATOM 1417 O O . ARG A 1 93 ? 4.393 -15.306 2.045 1.00 0.00 93 ARG A O 1
ATOM 1438 N N . ALA A 1 94 ? 3.320 -16.982 0.970 1.00 0.00 94 ALA A N 1
ATOM 1439 C CA . ALA A 1 94 ? 4.480 -17.370 0.185 1.00 0.00 94 ALA A CA 1
ATOM 1440 C C . ALA A 1 94 ? 4.871 -16.219 -0.743 1.00 0.00 94 ALA A C 1
ATOM 1441 O O . ALA A 1 94 ? 6.039 -15.839 -0.808 1.00 0.00 94 ALA A O 1
ATOM 1448 N N . LEU A 1 95 ? 3.872 -15.695 -1.438 1.00 0.00 95 LEU A N 1
ATOM 1449 C CA . LEU A 1 95 ? 4.097 -14.595 -2.359 1.00 0.00 95 LEU A CA 1
ATOM 1450 C C . LEU A 1 95 ? 4.495 -13.347 -1.569 1.00 0.00 95 LEU A C 1
ATOM 1451 O O . LEU A 1 95 ? 5.315 -12.552 -2.027 1.00 0.00 95 LEU A O 1
ATOM 1467 N N . VAL A 1 96 ? 3.896 -13.213 -0.395 1.00 0.00 96 VAL A N 1
ATOM 1468 C CA . VAL A 1 96 ? 4.177 -12.075 0.464 1.00 0.00 96 VAL A CA 1
ATOM 1469 C C . VAL A 1 96 ? 5.655 -12.093 0.860 1.00 0.00 96 VAL A C 1
ATOM 1470 O O . VAL A 1 96 ? 6.334 -11.071 0.783 1.00 0.00 96 VAL A O 1
ATOM 1483 N N . GLN A 1 97 ? 6.109 -13.267 1.275 1.00 0.00 97 GLN A N 1
ATOM 1484 C CA . GLN A 1 97 ? 7.494 -13.432 1.683 1.00 0.00 97 GLN A CA 1
ATOM 1485 C C . GLN A 1 97 ? 8.415 -13.390 0.462 1.00 0.00 97 GLN A C 1
ATOM 1486 O O . GLN A 1 97 ? 9.564 -12.961 0.561 1.00 0.00 97 GLN A O 1
ATOM 1500 N N . LYS A 1 98 ? 7.877 -13.841 -0.662 1.00 0.00 98 LYS A N 1
ATOM 1501 C CA . LYS A 1 98 ? 8.637 -13.860 -1.900 1.00 0.00 98 LYS A CA 1
ATOM 1502 C C . LYS A 1 98 ? 9.017 -12.429 -2.283 1.00 0.00 98 LYS A C 1
ATOM 1503 O O . LYS A 1 98 ? 10.194 -12.126 -2.475 1.00 0.00 98 LYS A O 1
ATOM 1522 N N . ALA A 1 99 ? 7.999 -11.586 -2.381 1.00 0.00 99 ALA A N 1
ATOM 1523 C CA . ALA A 1 99 ? 8.212 -10.194 -2.737 1.00 0.00 99 ALA A CA 1
ATOM 1524 C C . ALA A 1 99 ? 8.833 -9.457 -1.548 1.00 0.00 99 ALA A C 1
ATOM 1525 O O . ALA A 1 99 ? 9.819 -8.738 -1.705 1.00 0.00 99 ALA A O 1
ATOM 1532 N N . ALA A 1 100 ? 8.231 -9.661 -0.386 1.00 0.00 100 ALA A N 1
ATOM 1533 C CA . ALA A 1 100 ? 8.712 -9.026 0.829 1.00 0.00 100 ALA A CA 1
ATOM 1534 C C . ALA A 1 100 ? 10.198 -9.341 1.010 1.00 0.00 100 ALA A C 1
ATOM 1535 O O . ALA A 1 100 ? 10.932 -8.562 1.617 1.00 0.00 100 ALA A O 1
ATOM 1542 N N . ALA A 1 101 ? 10.598 -10.484 0.472 1.00 0.00 101 ALA A N 1
ATOM 1543 C CA . ALA A 1 101 ? 11.983 -10.912 0.566 1.00 0.00 101 ALA A CA 1
ATOM 1544 C C . ALA A 1 101 ? 12.729 -10.492 -0.702 1.00 0.00 101 ALA A C 1
ATOM 1545 O O . ALA A 1 101 ? 13.955 -10.384 -0.699 1.00 0.00 101 ALA A O 1
ATOM 1552 N N . LEU A 1 102 ? 11.959 -10.268 -1.757 1.00 0.00 102 LEU A N 1
ATOM 1553 C CA . LEU A 1 102 ? 12.532 -9.863 -3.029 1.00 0.00 102 LEU A CA 1
ATOM 1554 C C . LEU A 1 102 ? 13.136 -8.464 -2.890 1.00 0.00 102 LEU A C 1
ATOM 1555 O O . LEU A 1 102 ? 14.001 -8.077 -3.673 1.00 0.00 102 LEU A O 1
ATOM 1571 N N . GLY A 1 103 ? 12.655 -7.744 -1.887 1.00 0.00 103 GLY A N 1
ATOM 1572 C CA . GLY A 1 103 ? 13.137 -6.397 -1.634 1.00 0.00 103 GLY A CA 1
ATOM 1573 C C . GLY A 1 103 ? 12.015 -5.505 -1.097 1.00 0.00 103 GLY A C 1
ATOM 1574 O O . GLY A 1 103 ? 12.279 -4.468 -0.491 1.00 0.00 103 GLY A O 1
ATOM 1578 N N . ALA A 1 104 ? 10.788 -5.943 -1.338 1.00 0.00 104 ALA A N 1
ATOM 1579 C CA . ALA A 1 104 ? 9.626 -5.197 -0.886 1.00 0.00 104 ALA A CA 1
ATOM 1580 C C . ALA A 1 104 ? 9.795 -4.845 0.593 1.00 0.00 104 ALA A C 1
ATOM 1581 O O . ALA A 1 104 ? 10.372 -5.617 1.357 1.00 0.00 104 ALA A O 1
ATOM 1588 N N . ASN A 1 105 ? 9.281 -3.678 0.953 1.00 0.00 105 ASN A N 1
ATOM 1589 C CA . ASN A 1 105 ? 9.368 -3.214 2.327 1.00 0.00 105 ASN A CA 1
ATOM 1590 C C . ASN A 1 105 ? 8.318 -3.937 3.173 1.00 0.00 105 ASN A C 1
ATOM 1591 O O . ASN A 1 105 ? 8.595 -4.343 4.300 1.00 0.00 105 ASN A O 1
ATOM 1602 N N . ASN A 1 106 ? 7.134 -4.076 2.596 1.00 0.00 106 ASN A N 1
ATOM 1603 C CA . ASN A 1 106 ? 6.040 -4.743 3.282 1.00 0.00 106 ASN A CA 1
ATOM 1604 C C . ASN A 1 106 ? 4.881 -4.949 2.305 1.00 0.00 106 ASN A C 1
ATOM 1605 O O . ASN A 1 106 ? 4.420 -3.999 1.674 1.00 0.00 106 ASN A O 1
ATOM 1616 N N . VAL A 1 107 ? 4.442 -6.196 2.212 1.00 0.00 107 VAL A N 1
ATOM 1617 C CA . VAL A 1 107 ? 3.345 -6.538 1.323 1.00 0.00 107 VAL A CA 1
ATOM 1618 C C . VAL A 1 107 ? 2.219 -7.183 2.134 1.00 0.00 107 VAL A C 1
ATOM 1619 O O . VAL A 1 107 ? 2.380 -8.284 2.659 1.00 0.00 107 VAL A O 1
ATOM 1632 N N . LEU A 1 108 ? 1.105 -6.470 2.212 1.00 0.00 108 LEU A N 1
ATOM 1633 C CA . LEU A 1 108 ? -0.046 -6.960 2.951 1.00 0.00 108 LEU A CA 1
ATOM 1634 C C . LEU A 1 108 ? -1.257 -7.023 2.016 1.00 0.00 108 LEU A C 1
ATOM 1635 O O . LEU A 1 108 ? -1.321 -6.294 1.028 1.00 0.00 108 LEU A O 1
ATOM 1651 N N . ALA A 1 109 ? -2.186 -7.901 2.363 1.00 0.00 109 ALA A N 1
ATOM 1652 C CA . ALA A 1 109 ? -3.391 -8.069 1.568 1.00 0.00 109 ALA A CA 1
ATOM 1653 C C . ALA A 1 109 ? -4.501 -7.185 2.139 1.00 0.00 109 ALA A C 1
ATOM 1654 O O . ALA A 1 109 ? -4.478 -6.838 3.319 1.00 0.00 109 ALA A O 1
ATOM 1661 N N . LYS A 1 110 ? -5.447 -6.846 1.276 1.00 0.00 110 LYS A N 1
ATOM 1662 C CA . LYS A 1 110 ? -6.564 -6.009 1.680 1.00 0.00 110 LYS A CA 1
ATOM 1663 C C . LYS A 1 110 ? -7.844 -6.847 1.695 1.00 0.00 110 LYS A C 1
ATOM 1664 O O . LYS A 1 110 ? -8.599 -6.851 0.724 1.00 0.00 110 LYS A O 1
ATOM 1683 N N . PRO A 1 111 ? -8.054 -7.555 2.837 1.00 0.00 111 PRO A N 1
ATOM 1684 C CA . PRO A 1 111 ? -9.230 -8.395 2.991 1.00 0.00 111 PRO A CA 1
ATOM 1685 C C . PRO A 1 111 ? -10.479 -7.548 3.245 1.00 0.00 111 PRO A C 1
ATOM 1686 O O . PRO A 1 111 ? -10.380 -6.415 3.713 1.00 0.00 111 PRO A O 1
ATOM 1697 N N . PHE A 1 112 ? -11.625 -8.131 2.925 1.00 0.00 112 PHE A N 1
ATOM 1698 C CA . PHE A 1 112 ? -12.891 -7.445 3.112 1.00 0.00 112 PHE A CA 1
ATOM 1699 C C . PHE A 1 112 ? -13.280 -7.405 4.592 1.00 0.00 112 PHE A C 1
ATOM 1700 O O . PHE A 1 112 ? -14.159 -6.641 4.986 1.00 0.00 112 PHE A O 1
ATOM 1717 N N . THR A 1 113 ? -12.605 -8.239 5.370 1.00 0.00 113 THR A N 1
ATOM 1718 C CA . THR A 1 113 ? -12.869 -8.309 6.797 1.00 0.00 113 THR A CA 1
ATOM 1719 C C . THR A 1 113 ? -12.028 -7.273 7.546 1.00 0.00 113 THR A C 1
ATOM 1720 O O . THR A 1 113 ? -10.872 -7.038 7.199 1.00 0.00 113 THR A O 1
ATOM 1731 N N . ILE A 1 114 ? -12.642 -6.681 8.561 1.00 0.00 114 ILE A N 1
ATOM 1732 C CA . ILE A 1 114 ? -11.964 -5.676 9.362 1.00 0.00 114 ILE A CA 1
ATOM 1733 C C . ILE A 1 114 ? -10.915 -6.355 10.244 1.00 0.00 114 ILE A C 1
ATOM 1734 O O . ILE A 1 114 ? -9.916 -5.739 10.612 1.00 0.00 114 ILE A O 1
ATOM 1750 N N . GLU A 1 115 ? -11.177 -7.616 10.557 1.00 0.00 115 GLU A N 1
ATOM 1751 C CA . GLU A 1 115 ? -10.267 -8.385 11.388 1.00 0.00 115 GLU A CA 1
ATOM 1752 C C . GLU A 1 115 ? -8.930 -8.582 10.670 1.00 0.00 115 GLU A C 1
ATOM 1753 O O . GLU A 1 115 ? -7.870 -8.367 11.255 1.00 0.00 115 GLU A O 1
ATOM 1765 N N . LYS A 1 116 ? -9.025 -8.989 9.413 1.00 0.00 116 LYS A N 1
ATOM 1766 C CA . LYS A 1 116 ? -7.836 -9.218 8.609 1.00 0.00 116 LYS A CA 1
ATOM 1767 C C . LYS A 1 116 ? -7.252 -7.872 8.176 1.00 0.00 116 LYS A C 1
ATOM 1768 O O . LYS A 1 116 ? -6.040 -7.668 8.237 1.00 0.00 116 LYS A O 1
ATOM 1787 N N . MET A 1 117 ? -8.141 -6.987 7.748 1.00 0.00 117 MET A N 1
ATOM 1788 C CA . MET A 1 117 ? -7.728 -5.666 7.305 1.00 0.00 117 MET A CA 1
ATOM 1789 C C . MET A 1 117 ? -7.098 -4.875 8.452 1.00 0.00 117 MET A C 1
ATOM 1790 O O . MET A 1 117 ? -6.087 -4.199 8.264 1.00 0.00 117 MET A O 1
ATOM 1804 N N . LYS A 1 118 ? -7.721 -4.984 9.616 1.00 0.00 118 LYS A N 1
ATOM 1805 C CA . LYS A 1 118 ? -7.234 -4.287 10.794 1.00 0.00 118 LYS A CA 1
ATOM 1806 C C . LYS A 1 118 ? -5.904 -4.904 11.233 1.00 0.00 118 LYS A C 1
ATOM 1807 O O . LYS A 1 118 ? -5.039 -4.209 11.765 1.00 0.00 118 LYS A O 1
ATOM 1826 N N . ALA A 1 119 ? -5.782 -6.201 10.993 1.00 0.00 119 ALA A N 1
ATOM 1827 C CA . ALA A 1 119 ? -4.572 -6.919 11.357 1.00 0.00 119 ALA A CA 1
ATOM 1828 C C . ALA A 1 119 ? -3.437 -6.504 10.419 1.00 0.00 119 ALA A C 1
ATOM 1829 O O . ALA A 1 119 ? -2.328 -6.219 10.868 1.00 0.00 119 ALA A O 1
ATOM 1836 N N . ALA A 1 120 ? -3.753 -6.482 9.132 1.00 0.00 120 ALA A N 1
ATOM 1837 C CA . ALA A 1 120 ? -2.773 -6.107 8.127 1.00 0.00 120 ALA A CA 1
ATOM 1838 C C . ALA A 1 120 ? -2.246 -4.704 8.434 1.00 0.00 120 ALA A C 1
ATOM 1839 O O . ALA A 1 120 ? -1.036 -4.495 8.511 1.00 0.00 120 ALA A O 1
ATOM 1846 N N . ILE A 1 121 ? -3.179 -3.779 8.602 1.00 0.00 121 ILE A N 1
ATOM 1847 C CA . ILE A 1 121 ? -2.823 -2.402 8.900 1.00 0.00 121 ILE A CA 1
ATOM 1848 C C . ILE A 1 121 ? -2.075 -2.350 10.233 1.00 0.00 121 ILE A C 1
ATOM 1849 O O . ILE A 1 121 ? -1.054 -1.674 10.350 1.00 0.00 121 ILE A O 1
ATOM 1865 N N . GLU A 1 122 ? -2.612 -3.072 11.205 1.00 0.00 122 GLU A N 1
ATOM 1866 C CA . GLU A 1 122 ? -2.007 -3.117 12.526 1.00 0.00 122 GLU A CA 1
ATOM 1867 C C . GLU A 1 122 ? -0.553 -3.583 12.429 1.00 0.00 122 GLU A C 1
ATOM 1868 O O . GLU A 1 122 ? 0.269 -3.246 13.280 1.00 0.00 122 GLU A O 1
ATOM 1880 N N . ALA A 1 123 ? -0.280 -4.350 11.384 1.00 0.00 123 ALA A N 1
ATOM 1881 C CA . ALA A 1 123 ? 1.061 -4.866 11.164 1.00 0.00 123 ALA A CA 1
ATOM 1882 C C . ALA A 1 123 ? 1.871 -3.844 10.363 1.00 0.00 123 ALA A C 1
ATOM 1883 O O . ALA A 1 123 ? 3.036 -3.595 10.668 1.00 0.00 123 ALA A O 1
ATOM 1890 N N . VAL A 1 124 ? 1.221 -3.281 9.355 1.00 0.00 124 VAL A N 1
ATOM 1891 C CA . VAL A 1 124 ? 1.867 -2.292 8.509 1.00 0.00 124 VAL A CA 1
ATOM 1892 C C . VAL A 1 124 ? 2.274 -1.087 9.359 1.00 0.00 124 VAL A C 1
ATOM 1893 O O . VAL A 1 124 ? 3.266 -0.422 9.064 1.00 0.00 124 VAL A O 1
ATOM 1906 N N . PHE A 1 125 ? 1.488 -0.842 10.396 1.00 0.00 125 PHE A N 1
ATOM 1907 C CA . PHE A 1 125 ? 1.754 0.271 11.291 1.00 0.00 125 PHE A CA 1
ATOM 1908 C C . PHE A 1 125 ? 2.745 -0.130 12.386 1.00 0.00 125 PHE A C 1
ATOM 1909 O O . PHE A 1 125 ? 3.783 0.508 12.553 1.00 0.00 125 PHE A O 1
ATOM 1926 N N . GLY A 1 126 ? 2.389 -1.186 13.103 1.00 0.00 126 GLY A N 1
ATOM 1927 C CA . GLY A 1 126 ? 3.234 -1.680 14.177 1.00 0.00 126 GLY A CA 1
ATOM 1928 C C . GLY A 1 126 ? 4.593 -2.135 13.641 1.00 0.00 126 GLY A C 1
ATOM 1929 O O . GLY A 1 126 ? 5.623 -1.549 13.973 1.00 0.00 126 GLY A O 1
ATOM 1933 N N . ALA A 1 127 ? 4.552 -3.174 12.820 1.00 0.00 127 ALA A N 1
ATOM 1934 C CA . ALA A 1 127 ? 5.768 -3.714 12.235 1.00 0.00 127 ALA A CA 1
ATOM 1935 C C . ALA A 1 127 ? 6.922 -3.549 13.225 1.00 0.00 127 ALA A C 1
ATOM 1936 O O . ALA A 1 127 ? 7.855 -2.788 12.976 1.00 0.00 127 ALA A O 1
ATOM 1943 N N . LEU A 1 128 ? 6.821 -4.276 14.329 1.00 0.00 128 LEU A N 1
ATOM 1944 C CA . LEU A 1 128 ? 7.845 -4.220 15.358 1.00 0.00 128 LEU A CA 1
ATOM 1945 C C . LEU A 1 128 ? 8.831 -5.371 15.153 1.00 0.00 128 LEU A C 1
ATOM 1946 O O . LEU A 1 128 ? 8.428 -6.529 15.057 1.00 0.00 128 LEU A O 1
ATOM 1962 N N . LYS A 1 129 ? 10.106 -5.013 15.093 1.00 0.00 129 LYS A N 1
ATOM 1963 C CA . LYS A 1 129 ? 11.153 -6.002 14.902 1.00 0.00 129 LYS A CA 1
ATOM 1964 C C . LYS A 1 129 ? 10.667 -7.069 13.918 1.00 0.00 129 LYS A C 1
ATOM 1965 O O . LYS A 1 129 ? 11.466 -7.837 13.385 1.00 0.00 129 LYS A O 1
ATOM 1984 N N . MET A 1 1 ? 11.999 15.178 9.401 1.00 0.00 1 MET A N 2
ATOM 1985 C CA . MET A 1 1 ? 12.705 16.011 8.443 1.00 0.00 1 MET A CA 2
ATOM 1986 C C . MET A 1 1 ? 11.753 17.002 7.770 1.00 0.00 1 MET A C 2
ATOM 1987 O O . MET A 1 1 ? 11.161 17.849 8.437 1.00 0.00 1 MET A O 2
ATOM 2001 N N . SER A 1 2 ? 11.635 16.864 6.458 1.00 0.00 2 SER A N 2
ATOM 2002 C CA . SER A 1 2 ? 10.764 17.736 5.689 1.00 0.00 2 SER A CA 2
ATOM 2003 C C . SER A 1 2 ? 9.304 17.486 6.070 1.00 0.00 2 SER A C 2
ATOM 2004 O O . SER A 1 2 ? 8.431 18.298 5.762 1.00 0.00 2 SER A O 2
ATOM 2012 N N . LEU A 1 3 ? 9.082 16.361 6.734 1.00 0.00 3 LEU A N 2
ATOM 2013 C CA . LEU A 1 3 ? 7.742 15.995 7.160 1.00 0.00 3 LEU A CA 2
ATOM 2014 C C . LEU A 1 3 ? 7.815 15.319 8.531 1.00 0.00 3 LEU A C 2
ATOM 2015 O O . LEU A 1 3 ? 8.220 14.163 8.636 1.00 0.00 3 LEU A O 2
ATOM 2031 N N . ALA A 1 4 ? 7.416 16.071 9.547 1.00 0.00 4 ALA A N 2
ATOM 2032 C CA . ALA A 1 4 ? 7.430 15.559 10.907 1.00 0.00 4 ALA A CA 2
ATOM 2033 C C . ALA A 1 4 ? 6.667 14.234 10.957 1.00 0.00 4 ALA A C 2
ATOM 2034 O O . ALA A 1 4 ? 7.015 13.341 11.728 1.00 0.00 4 ALA A O 2
ATOM 2041 N N . GLU A 1 5 ? 5.640 14.148 10.124 1.00 0.00 5 GLU A N 2
ATOM 2042 C CA . GLU A 1 5 ? 4.824 12.947 10.063 1.00 0.00 5 GLU A CA 2
ATOM 2043 C C . GLU A 1 5 ? 5.358 11.997 8.989 1.00 0.00 5 GLU A C 2
ATOM 2044 O O . GLU A 1 5 ? 5.471 10.793 9.220 1.00 0.00 5 GLU A O 2
ATOM 2056 N N . LYS A 1 6 ? 5.671 12.573 7.838 1.00 0.00 6 LYS A N 2
ATOM 2057 C CA . LYS A 1 6 ? 6.190 11.792 6.728 1.00 0.00 6 LYS A CA 2
ATOM 2058 C C . LYS A 1 6 ? 5.461 10.449 6.670 1.00 0.00 6 LYS A C 2
ATOM 2059 O O . LYS A 1 6 ? 6.024 9.451 6.221 1.00 0.00 6 LYS A O 2
ATOM 2078 N N . ILE A 1 7 ? 4.219 10.465 7.130 1.00 0.00 7 ILE A N 2
ATOM 2079 C CA . ILE A 1 7 ? 3.406 9.260 7.136 1.00 0.00 7 ILE A CA 2
ATOM 2080 C C . ILE A 1 7 ? 2.149 9.493 6.298 1.00 0.00 7 ILE A C 2
ATOM 2081 O O . ILE A 1 7 ? 1.137 9.971 6.809 1.00 0.00 7 ILE A O 2
ATOM 2097 N N . LYS A 1 8 ? 2.252 9.145 5.023 1.00 0.00 8 LYS A N 2
ATOM 2098 C CA . LYS A 1 8 ? 1.136 9.311 4.109 1.00 0.00 8 LYS A CA 2
ATOM 2099 C C . LYS A 1 8 ? 0.764 7.951 3.513 1.00 0.00 8 LYS A C 2
ATOM 2100 O O . LYS A 1 8 ? 1.638 7.129 3.241 1.00 0.00 8 LYS A O 2
ATOM 2119 N N . VAL A 1 9 ? -0.533 7.758 3.326 1.00 0.00 9 VAL A N 2
ATOM 2120 C CA . VAL A 1 9 ? -1.031 6.512 2.767 1.00 0.00 9 VAL A CA 2
ATOM 2121 C C . VAL A 1 9 ? -1.382 6.724 1.293 1.00 0.00 9 VAL A C 2
ATOM 2122 O O . VAL A 1 9 ? -2.163 7.613 0.960 1.00 0.00 9 VAL A O 2
ATOM 2135 N N . LEU A 1 10 ? -0.789 5.891 0.451 1.00 0.00 10 LEU A N 2
ATOM 2136 C CA . LEU A 1 10 ? -1.031 5.976 -0.980 1.00 0.00 10 LEU A CA 2
ATOM 2137 C C . LEU A 1 10 ? -1.895 4.791 -1.417 1.00 0.00 10 LEU A C 2
ATOM 2138 O O . LEU A 1 10 ? -1.482 3.639 -1.296 1.00 0.00 10 LEU A O 2
ATOM 2154 N N . ILE A 1 11 ? -3.077 5.117 -1.919 1.00 0.00 11 ILE A N 2
ATOM 2155 C CA . ILE A 1 11 ? -4.003 4.094 -2.376 1.00 0.00 11 ILE A CA 2
ATOM 2156 C C . ILE A 1 11 ? -4.615 4.526 -3.709 1.00 0.00 11 ILE A C 2
ATOM 2157 O O . ILE A 1 11 ? -5.382 5.486 -3.763 1.00 0.00 11 ILE A O 2
ATOM 2173 N N . VAL A 1 12 ? -4.252 3.796 -4.755 1.00 0.00 12 VAL A N 2
ATOM 2174 C CA . VAL A 1 12 ? -4.756 4.092 -6.085 1.00 0.00 12 VAL A CA 2
ATOM 2175 C C . VAL A 1 12 ? -5.238 2.797 -6.742 1.00 0.00 12 VAL A C 2
ATOM 2176 O O . VAL A 1 12 ? -4.526 1.795 -6.743 1.00 0.00 12 VAL A O 2
ATOM 2189 N N . ASP A 1 13 ? -6.445 2.861 -7.286 1.00 0.00 13 ASP A N 2
ATOM 2190 C CA . ASP A 1 13 ? -7.031 1.707 -7.945 1.00 0.00 13 ASP A CA 2
ATOM 2191 C C . ASP A 1 13 ? -7.752 2.161 -9.215 1.00 0.00 13 ASP A C 2
ATOM 2192 O O . ASP A 1 13 ? -8.348 3.236 -9.244 1.00 0.00 13 ASP A O 2
ATOM 2201 N N . ASP A 1 14 ? -7.674 1.319 -10.236 1.00 0.00 14 ASP A N 2
ATOM 2202 C CA . ASP A 1 14 ? -8.312 1.621 -11.505 1.00 0.00 14 ASP A CA 2
ATOM 2203 C C . ASP A 1 14 ? -9.803 1.876 -11.275 1.00 0.00 14 ASP A C 2
ATOM 2204 O O . ASP A 1 14 ? -10.339 2.889 -11.721 1.00 0.00 14 ASP A O 2
ATOM 2213 N N . GLN A 1 15 ? -10.429 0.939 -10.577 1.00 0.00 15 GLN A N 2
ATOM 2214 C CA . GLN A 1 15 ? -11.848 1.049 -10.283 1.00 0.00 15 GLN A CA 2
ATOM 2215 C C . GLN A 1 15 ? -12.063 1.883 -9.017 1.00 0.00 15 GLN A C 2
ATOM 2216 O O . GLN A 1 15 ? -11.269 1.810 -8.079 1.00 0.00 15 GLN A O 2
ATOM 2230 N N . VAL A 1 16 ? -13.140 2.654 -9.030 1.00 0.00 16 VAL A N 2
ATOM 2231 C CA . VAL A 1 16 ? -13.469 3.500 -7.896 1.00 0.00 16 VAL A CA 2
ATOM 2232 C C . VAL A 1 16 ? -13.926 2.623 -6.728 1.00 0.00 16 VAL A C 2
ATOM 2233 O O . VAL A 1 16 ? -13.542 2.859 -5.583 1.00 0.00 16 VAL A O 2
ATOM 2246 N N . THR A 1 17 ? -14.740 1.631 -7.057 1.00 0.00 17 THR A N 2
ATOM 2247 C CA . THR A 1 17 ? -15.252 0.717 -6.050 1.00 0.00 17 THR A CA 2
ATOM 2248 C C . THR A 1 17 ? -14.099 0.053 -5.295 1.00 0.00 17 THR A C 2
ATOM 2249 O O . THR A 1 17 ? -14.197 -0.191 -4.094 1.00 0.00 17 THR A O 2
ATOM 2260 N N . SER A 1 18 ? -13.032 -0.221 -6.032 1.00 0.00 18 SER A N 2
ATOM 2261 C CA . SER A 1 18 ? -11.861 -0.852 -5.448 1.00 0.00 18 SER A CA 2
ATOM 2262 C C . SER A 1 18 ? -11.119 0.146 -4.555 1.00 0.00 18 SER A C 2
ATOM 2263 O O . SER A 1 18 ? -10.925 -0.105 -3.366 1.00 0.00 18 SER A O 2
ATOM 2271 N N . ARG A 1 19 ? -10.725 1.255 -5.164 1.00 0.00 19 ARG A N 2
ATOM 2272 C CA . ARG A 1 19 ? -10.008 2.291 -4.439 1.00 0.00 19 ARG A CA 2
ATOM 2273 C C . ARG A 1 19 ? -10.885 2.860 -3.320 1.00 0.00 19 ARG A C 2
ATOM 2274 O O . ARG A 1 19 ? -10.375 3.313 -2.298 1.00 0.00 19 ARG A O 2
ATOM 2295 N N . LEU A 1 20 ? -12.188 2.816 -3.554 1.00 0.00 20 LEU A N 2
ATOM 2296 C CA . LEU A 1 20 ? -13.141 3.321 -2.579 1.00 0.00 20 LEU A CA 2
ATOM 2297 C C . LEU A 1 20 ? -13.204 2.361 -1.390 1.00 0.00 20 LEU A C 2
ATOM 2298 O O . LEU A 1 20 ? -13.223 2.794 -0.238 1.00 0.00 20 LEU A O 2
ATOM 2314 N N . LEU A 1 21 ? -13.234 1.075 -1.709 1.00 0.00 21 LEU A N 2
ATOM 2315 C CA . LEU A 1 21 ? -13.294 0.050 -0.681 1.00 0.00 21 LEU A CA 2
ATOM 2316 C C . LEU A 1 21 ? -12.071 0.174 0.230 1.00 0.00 21 LEU A C 2
ATOM 2317 O O . LEU A 1 21 ? -12.207 0.326 1.443 1.00 0.00 21 LEU A O 2
ATOM 2333 N N . LEU A 1 22 ? -10.903 0.105 -0.391 1.00 0.00 22 LEU A N 2
ATOM 2334 C CA . LEU A 1 22 ? -9.655 0.207 0.348 1.00 0.00 22 LEU A CA 2
ATOM 2335 C C . LEU A 1 22 ? -9.646 1.513 1.146 1.00 0.00 22 LEU A C 2
ATOM 2336 O O . LEU A 1 22 ? -9.377 1.509 2.346 1.00 0.00 22 LEU A O 2
ATOM 2352 N N . GLY A 1 23 ? -9.942 2.598 0.446 1.00 0.00 23 GLY A N 2
ATOM 2353 C CA . GLY A 1 23 ? -9.972 3.908 1.075 1.00 0.00 23 GLY A CA 2
ATOM 2354 C C . GLY A 1 23 ? -11.034 3.966 2.173 1.00 0.00 23 GLY A C 2
ATOM 2355 O O . GLY A 1 23 ? -10.876 4.687 3.158 1.00 0.00 23 GLY A O 2
ATOM 2359 N N . ASP A 1 24 ? -12.094 3.198 1.969 1.00 0.00 24 ASP A N 2
ATOM 2360 C CA . ASP A 1 24 ? -13.182 3.152 2.930 1.00 0.00 24 ASP A CA 2
ATOM 2361 C C . ASP A 1 24 ? -12.746 2.338 4.150 1.00 0.00 24 ASP A C 2
ATOM 2362 O O . ASP A 1 24 ? -12.921 2.775 5.286 1.00 0.00 24 ASP A O 2
ATOM 2371 N N . ALA A 1 25 ? -12.188 1.169 3.872 1.00 0.00 25 ALA A N 2
ATOM 2372 C CA . ALA A 1 25 ? -11.725 0.290 4.934 1.00 0.00 25 ALA A CA 2
ATOM 2373 C C . ALA A 1 25 ? -10.714 1.038 5.806 1.00 0.00 25 ALA A C 2
ATOM 2374 O O . ALA A 1 25 ? -10.758 0.945 7.032 1.00 0.00 25 ALA A O 2
ATOM 2381 N N . LEU A 1 26 ? -9.829 1.763 5.138 1.00 0.00 26 LEU A N 2
ATOM 2382 C CA . LEU A 1 26 ? -8.809 2.527 5.837 1.00 0.00 26 LEU A CA 2
ATOM 2383 C C . LEU A 1 26 ? -9.456 3.739 6.510 1.00 0.00 26 LEU A C 2
ATOM 2384 O O . LEU A 1 26 ? -8.962 4.228 7.524 1.00 0.00 26 LEU A O 2
ATOM 2400 N N . GLN A 1 27 ? -10.552 4.189 5.917 1.00 0.00 27 GLN A N 2
ATOM 2401 C CA . GLN A 1 27 ? -11.272 5.334 6.445 1.00 0.00 27 GLN A CA 2
ATOM 2402 C C . GLN A 1 27 ? -11.665 5.088 7.904 1.00 0.00 27 GLN A C 2
ATOM 2403 O O . GLN A 1 27 ? -11.423 5.930 8.766 1.00 0.00 27 GLN A O 2
ATOM 2417 N N . GLN A 1 28 ? -12.265 3.929 8.133 1.00 0.00 28 GLN A N 2
ATOM 2418 C CA . GLN A 1 28 ? -12.694 3.561 9.472 1.00 0.00 28 GLN A CA 2
ATOM 2419 C C . GLN A 1 28 ? -11.480 3.373 10.385 1.00 0.00 28 GLN A C 2
ATOM 2420 O O . GLN A 1 28 ? -11.623 3.292 11.604 1.00 0.00 28 GLN A O 2
ATOM 2434 N N . LEU A 1 29 ? -10.313 3.311 9.760 1.00 0.00 29 LEU A N 2
ATOM 2435 C CA . LEU A 1 29 ? -9.076 3.135 10.502 1.00 0.00 29 LEU A CA 2
ATOM 2436 C C . LEU A 1 29 ? -8.363 4.483 10.622 1.00 0.00 29 LEU A C 2
ATOM 2437 O O . LEU A 1 29 ? -7.512 4.664 11.493 1.00 0.00 29 LEU A O 2
ATOM 2453 N N . GLY A 1 30 ? -8.736 5.395 9.736 1.00 0.00 30 GLY A N 2
ATOM 2454 C CA . GLY A 1 30 ? -8.141 6.721 9.732 1.00 0.00 30 GLY A CA 2
ATOM 2455 C C . GLY A 1 30 ? -6.633 6.645 9.488 1.00 0.00 30 GLY A C 2
ATOM 2456 O O . GLY A 1 30 ? -5.867 7.411 10.071 1.00 0.00 30 GLY A O 2
ATOM 2460 N N . PHE A 1 31 ? -6.251 5.716 8.625 1.00 0.00 31 PHE A N 2
ATOM 2461 C CA . PHE A 1 31 ? -4.848 5.530 8.296 1.00 0.00 31 PHE A CA 2
ATOM 2462 C C . PHE A 1 31 ? -4.040 6.791 8.610 1.00 0.00 31 PHE A C 2
ATOM 2463 O O . PHE A 1 31 ? -3.587 6.977 9.738 1.00 0.00 31 PHE A O 2
ATOM 2480 N N . LYS A 1 32 ? -3.884 7.624 7.592 1.00 0.00 32 LYS A N 2
ATOM 2481 C CA . LYS A 1 32 ? -3.139 8.862 7.744 1.00 0.00 32 LYS A CA 2
ATOM 2482 C C . LYS A 1 32 ? -3.551 9.840 6.643 1.00 0.00 32 LYS A C 2
ATOM 2483 O O . LYS A 1 32 ? -3.999 10.949 6.929 1.00 0.00 32 LYS A O 2
ATOM 2502 N N . GLN A 1 33 ? -3.385 9.393 5.406 1.00 0.00 33 GLN A N 2
ATOM 2503 C CA . GLN A 1 33 ? -3.734 10.215 4.261 1.00 0.00 33 GLN A CA 2
ATOM 2504 C C . GLN A 1 33 ? -3.973 9.338 3.030 1.00 0.00 33 GLN A C 2
ATOM 2505 O O . GLN A 1 33 ? -3.144 8.493 2.695 1.00 0.00 33 GLN A O 2
ATOM 2519 N N . ILE A 1 34 ? -5.110 9.567 2.391 1.00 0.00 34 ILE A N 2
ATOM 2520 C CA . ILE A 1 34 ? -5.469 8.808 1.205 1.00 0.00 34 ILE A CA 2
ATOM 2521 C C . ILE A 1 34 ? -5.011 9.570 -0.040 1.00 0.00 34 ILE A C 2
ATOM 2522 O O . ILE A 1 34 ? -5.555 10.624 -0.363 1.00 0.00 34 ILE A O 2
ATOM 2538 N N . THR A 1 35 ? -4.014 9.005 -0.707 1.00 0.00 35 THR A N 2
ATOM 2539 C CA . THR A 1 35 ? -3.476 9.618 -1.910 1.00 0.00 35 THR A CA 2
ATOM 2540 C C . THR A 1 35 ? -3.558 8.644 -3.087 1.00 0.00 35 THR A C 2
ATOM 2541 O O . THR A 1 35 ? -2.910 7.598 -3.078 1.00 0.00 35 THR A O 2
ATOM 2552 N N . ALA A 1 36 ? -4.362 9.021 -4.071 1.00 0.00 36 ALA A N 2
ATOM 2553 C CA . ALA A 1 36 ? -4.536 8.194 -5.253 1.00 0.00 36 ALA A CA 2
ATOM 2554 C C . ALA A 1 36 ? -4.220 9.021 -6.501 1.00 0.00 36 ALA A C 2
ATOM 2555 O O . ALA A 1 36 ? -4.528 10.211 -6.555 1.00 0.00 36 ALA A O 2
ATOM 2562 N N . ALA A 1 37 ? -3.610 8.358 -7.471 1.00 0.00 37 ALA A N 2
ATOM 2563 C CA . ALA A 1 37 ? -3.249 9.017 -8.715 1.00 0.00 37 ALA A CA 2
ATOM 2564 C C . ALA A 1 37 ? -3.247 7.991 -9.850 1.00 0.00 37 ALA A C 2
ATOM 2565 O O . ALA A 1 37 ? -2.647 6.924 -9.725 1.00 0.00 37 ALA A O 2
ATOM 2572 N N . GLY A 1 38 ? -3.924 8.349 -10.930 1.00 0.00 38 GLY A N 2
ATOM 2573 C CA . GLY A 1 38 ? -4.008 7.472 -12.087 1.00 0.00 38 GLY A CA 2
ATOM 2574 C C . GLY A 1 38 ? -3.974 6.002 -11.663 1.00 0.00 38 GLY A C 2
ATOM 2575 O O . GLY A 1 38 ? -5.018 5.397 -11.424 1.00 0.00 38 GLY A O 2
ATOM 2579 N N . ASP A 1 39 ? -2.764 5.469 -11.583 1.00 0.00 39 ASP A N 2
ATOM 2580 C CA . ASP A 1 39 ? -2.580 4.082 -11.193 1.00 0.00 39 ASP A CA 2
ATOM 2581 C C . ASP A 1 39 ? -1.269 3.944 -10.416 1.00 0.00 39 ASP A C 2
ATOM 2582 O O . ASP A 1 39 ? -0.619 4.942 -10.107 1.00 0.00 39 ASP A O 2
ATOM 2591 N N . GLY A 1 40 ? -0.920 2.700 -10.124 1.00 0.00 40 GLY A N 2
ATOM 2592 C CA . GLY A 1 40 ? 0.302 2.419 -9.390 1.00 0.00 40 GLY A CA 2
ATOM 2593 C C . GLY A 1 40 ? 1.431 3.356 -9.824 1.00 0.00 40 GLY A C 2
ATOM 2594 O O . GLY A 1 40 ? 2.136 3.915 -8.986 1.00 0.00 40 GLY A O 2
ATOM 2598 N N . GLU A 1 41 ? 1.568 3.498 -11.135 1.00 0.00 41 GLU A N 2
ATOM 2599 C CA . GLU A 1 41 ? 2.599 4.356 -11.691 1.00 0.00 41 GLU A CA 2
ATOM 2600 C C . GLU A 1 41 ? 2.320 5.819 -11.337 1.00 0.00 41 GLU A C 2
ATOM 2601 O O . GLU A 1 41 ? 3.168 6.494 -10.758 1.00 0.00 41 GLU A O 2
ATOM 2613 N N . GLN A 1 42 ? 1.126 6.265 -11.701 1.00 0.00 42 GLN A N 2
ATOM 2614 C CA . GLN A 1 42 ? 0.724 7.634 -11.430 1.00 0.00 42 GLN A CA 2
ATOM 2615 C C . GLN A 1 42 ? 0.745 7.905 -9.924 1.00 0.00 42 GLN A C 2
ATOM 2616 O O . GLN A 1 42 ? 1.225 8.949 -9.484 1.00 0.00 42 GLN A O 2
ATOM 2630 N N . GLY A 1 43 ? 0.220 6.946 -9.174 1.00 0.00 43 GLY A N 2
ATOM 2631 C CA . GLY A 1 43 ? 0.174 7.068 -7.727 1.00 0.00 43 GLY A CA 2
ATOM 2632 C C . GLY A 1 43 ? 1.574 6.961 -7.123 1.00 0.00 43 GLY A C 2
ATOM 2633 O O . GLY A 1 43 ? 1.830 7.491 -6.043 1.00 0.00 43 GLY A O 2
ATOM 2637 N N . MET A 1 44 ? 2.445 6.270 -7.844 1.00 0.00 44 MET A N 2
ATOM 2638 C CA . MET A 1 44 ? 3.814 6.086 -7.392 1.00 0.00 44 MET A CA 2
ATOM 2639 C C . MET A 1 44 ? 4.574 7.414 -7.391 1.00 0.00 44 MET A C 2
ATOM 2640 O O . MET A 1 44 ? 5.205 7.771 -6.398 1.00 0.00 44 MET A O 2
ATOM 2654 N N . LYS A 1 45 ? 4.488 8.109 -8.516 1.00 0.00 45 LYS A N 2
ATOM 2655 C CA . LYS A 1 45 ? 5.160 9.389 -8.658 1.00 0.00 45 LYS A CA 2
ATOM 2656 C C . LYS A 1 45 ? 4.468 10.425 -7.769 1.00 0.00 45 LYS A C 2
ATOM 2657 O O . LYS A 1 45 ? 5.115 11.330 -7.245 1.00 0.00 45 LYS A O 2
ATOM 2676 N N . ILE A 1 46 ? 3.161 10.257 -7.628 1.00 0.00 46 ILE A N 2
ATOM 2677 C CA . ILE A 1 46 ? 2.373 11.165 -6.812 1.00 0.00 46 ILE A CA 2
ATOM 2678 C C . ILE A 1 46 ? 2.697 10.930 -5.336 1.00 0.00 46 ILE A C 2
ATOM 2679 O O . ILE A 1 46 ? 2.682 11.864 -4.536 1.00 0.00 46 ILE A O 2
ATOM 2695 N N . MET A 1 47 ? 2.984 9.675 -5.018 1.00 0.00 47 MET A N 2
ATOM 2696 C CA . MET A 1 47 ? 3.311 9.305 -3.653 1.00 0.00 47 MET A CA 2
ATOM 2697 C C . MET A 1 47 ? 4.764 9.656 -3.323 1.00 0.00 47 MET A C 2
ATOM 2698 O O . MET A 1 47 ? 5.044 10.231 -2.272 1.00 0.00 47 MET A O 2
ATOM 2712 N N . ALA A 1 48 ? 5.649 9.295 -4.240 1.00 0.00 48 ALA A N 2
ATOM 2713 C CA . ALA A 1 48 ? 7.065 9.564 -4.059 1.00 0.00 48 ALA A CA 2
ATOM 2714 C C . ALA A 1 48 ? 7.286 11.075 -3.978 1.00 0.00 48 ALA A C 2
ATOM 2715 O O . ALA A 1 48 ? 8.072 11.548 -3.158 1.00 0.00 48 ALA A O 2
ATOM 2722 N N . GLN A 1 49 ? 6.580 11.792 -4.840 1.00 0.00 49 GLN A N 2
ATOM 2723 C CA . GLN A 1 49 ? 6.690 13.241 -4.876 1.00 0.00 49 GLN A CA 2
ATOM 2724 C C . GLN A 1 49 ? 6.486 13.823 -3.477 1.00 0.00 49 GLN A C 2
ATOM 2725 O O . GLN A 1 49 ? 6.891 14.953 -3.206 1.00 0.00 49 GLN A O 2
ATOM 2739 N N . ASN A 1 50 ? 5.857 13.027 -2.624 1.00 0.00 50 ASN A N 2
ATOM 2740 C CA . ASN A 1 50 ? 5.593 13.450 -1.260 1.00 0.00 50 ASN A CA 2
ATOM 2741 C C . ASN A 1 50 ? 5.845 12.277 -0.310 1.00 0.00 50 ASN A C 2
ATOM 2742 O O . ASN A 1 50 ? 6.295 11.214 -0.735 1.00 0.00 50 ASN A O 2
ATOM 2753 N N . PRO A 1 51 ? 5.536 12.517 0.993 1.00 0.00 51 PRO A N 2
ATOM 2754 C CA . PRO A 1 51 ? 5.724 11.493 2.007 1.00 0.00 51 PRO A CA 2
ATOM 2755 C C . PRO A 1 51 ? 4.638 10.420 1.911 1.00 0.00 51 PRO A C 2
ATOM 2756 O O . PRO A 1 51 ? 3.514 10.705 1.499 1.00 0.00 51 PRO A O 2
ATOM 2767 N N . HIS A 1 52 ? 5.011 9.209 2.297 1.00 0.00 52 HIS A N 2
ATOM 2768 C CA . HIS A 1 52 ? 4.083 8.092 2.260 1.00 0.00 52 HIS A CA 2
ATOM 2769 C C . HIS A 1 52 ? 4.636 6.936 3.097 1.00 0.00 52 HIS A C 2
ATOM 2770 O O . HIS A 1 52 ? 5.842 6.852 3.325 1.00 0.00 52 HIS A O 2
ATOM 2785 N N . HIS A 1 53 ? 3.728 6.075 3.530 1.00 0.00 53 HIS A N 2
ATOM 2786 C CA . HIS A 1 53 ? 4.110 4.929 4.337 1.00 0.00 53 HIS A CA 2
ATOM 2787 C C . HIS A 1 53 ? 3.176 3.755 4.036 1.00 0.00 53 HIS A C 2
ATOM 2788 O O . HIS A 1 53 ? 3.130 2.784 4.789 1.00 0.00 53 HIS A O 2
ATOM 2803 N N . LEU A 1 54 ? 2.455 3.884 2.932 1.00 0.00 54 LEU A N 2
ATOM 2804 C CA . LEU A 1 54 ? 1.524 2.846 2.521 1.00 0.00 54 LEU A CA 2
ATOM 2805 C C . LEU A 1 54 ? 1.273 2.957 1.016 1.00 0.00 54 LEU A C 2
ATOM 2806 O O . LEU A 1 54 ? 1.012 4.046 0.506 1.00 0.00 54 LEU A O 2
ATOM 2822 N N . VAL A 1 55 ? 1.362 1.817 0.347 1.00 0.00 55 VAL A N 2
ATOM 2823 C CA . VAL A 1 55 ? 1.147 1.775 -1.089 1.00 0.00 55 VAL A CA 2
ATOM 2824 C C . VAL A 1 55 ? 0.211 0.613 -1.426 1.00 0.00 55 VAL A C 2
ATOM 2825 O O . VAL A 1 55 ? 0.655 -0.524 -1.578 1.00 0.00 55 VAL A O 2
ATOM 2838 N N . ILE A 1 56 ? -1.069 0.938 -1.533 1.00 0.00 56 ILE A N 2
ATOM 2839 C CA . ILE A 1 56 ? -2.073 -0.064 -1.849 1.00 0.00 56 ILE A CA 2
ATOM 2840 C C . ILE A 1 56 ? -2.669 0.235 -3.226 1.00 0.00 56 ILE A C 2
ATOM 2841 O O . ILE A 1 56 ? -2.959 1.386 -3.545 1.00 0.00 56 ILE A O 2
ATOM 2857 N N . SER A 1 57 ? -2.835 -0.824 -4.006 1.00 0.00 57 SER A N 2
ATOM 2858 C CA . SER A 1 57 ? -3.391 -0.690 -5.342 1.00 0.00 57 SER A CA 2
ATOM 2859 C C . SER A 1 57 ? -4.259 -1.906 -5.671 1.00 0.00 57 SER A C 2
ATOM 2860 O O . SER A 1 57 ? -4.259 -2.891 -4.935 1.00 0.00 57 SER A O 2
ATOM 2868 N N . ASP A 1 58 ? -4.980 -1.796 -6.778 1.00 0.00 58 ASP A N 2
ATOM 2869 C CA . ASP A 1 58 ? -5.852 -2.874 -7.213 1.00 0.00 58 ASP A CA 2
ATOM 2870 C C . ASP A 1 58 ? -5.119 -3.729 -8.249 1.00 0.00 58 ASP A C 2
ATOM 2871 O O . ASP A 1 58 ? -3.931 -3.527 -8.498 1.00 0.00 58 ASP A O 2
ATOM 2880 N N . PHE A 1 59 ? -5.858 -4.665 -8.826 1.00 0.00 59 PHE A N 2
ATOM 2881 C CA . PHE A 1 59 ? -5.293 -5.552 -9.829 1.00 0.00 59 PHE A CA 2
ATOM 2882 C C . PHE A 1 59 ? -5.948 -5.323 -11.193 1.00 0.00 59 PHE A C 2
ATOM 2883 O O . PHE A 1 59 ? -5.847 -6.165 -12.083 1.00 0.00 59 PHE A O 2
ATOM 2900 N N . ASN A 1 60 ? -6.602 -4.178 -11.315 1.00 0.00 60 ASN A N 2
ATOM 2901 C CA . ASN A 1 60 ? -7.273 -3.827 -12.555 1.00 0.00 60 ASN A CA 2
ATOM 2902 C C . ASN A 1 60 ? -6.250 -3.798 -13.692 1.00 0.00 60 ASN A C 2
ATOM 2903 O O . ASN A 1 60 ? -6.124 -4.763 -14.444 1.00 0.00 60 ASN A O 2
ATOM 2914 N N . MET A 1 61 ? -5.543 -2.681 -13.782 1.00 0.00 61 MET A N 2
ATOM 2915 C CA . MET A 1 61 ? -4.535 -2.514 -14.815 1.00 0.00 61 MET A CA 2
ATOM 2916 C C . MET A 1 61 ? -3.512 -1.450 -14.414 1.00 0.00 61 MET A C 2
ATOM 2917 O O . MET A 1 61 ? -3.210 -0.549 -15.196 1.00 0.00 61 MET A O 2
ATOM 2931 N N . PRO A 1 62 ? -2.993 -1.591 -13.165 1.00 0.00 62 PRO A N 2
ATOM 2932 C CA . PRO A 1 62 ? -2.009 -0.653 -12.652 1.00 0.00 62 PRO A CA 2
ATOM 2933 C C . PRO A 1 62 ? -0.638 -0.894 -13.286 1.00 0.00 62 PRO A C 2
ATOM 2934 O O . PRO A 1 62 ? -0.204 -2.038 -13.422 1.00 0.00 62 PRO A O 2
ATOM 2945 N N . LYS A 1 63 ? 0.007 0.202 -13.658 1.00 0.00 63 LYS A N 2
ATOM 2946 C CA . LYS A 1 63 ? 1.320 0.124 -14.275 1.00 0.00 63 LYS A CA 2
ATOM 2947 C C . LYS A 1 63 ? 2.367 -0.179 -13.201 1.00 0.00 63 LYS A C 2
ATOM 2948 O O . LYS A 1 63 ? 3.465 -0.639 -13.512 1.00 0.00 63 LYS A O 2
ATOM 2967 N N . MET A 1 64 ? 1.989 0.090 -11.960 1.00 0.00 64 MET A N 2
ATOM 2968 C CA . MET A 1 64 ? 2.882 -0.147 -10.838 1.00 0.00 64 MET A CA 2
ATOM 2969 C C . MET A 1 64 ? 2.141 -0.825 -9.683 1.00 0.00 64 MET A C 2
ATOM 2970 O O . MET A 1 64 ? 1.728 -0.161 -8.732 1.00 0.00 64 MET A O 2
ATOM 2984 N N . ASP A 1 65 ? 1.996 -2.136 -9.803 1.00 0.00 65 ASP A N 2
ATOM 2985 C CA . ASP A 1 65 ? 1.313 -2.909 -8.780 1.00 0.00 65 ASP A CA 2
ATOM 2986 C C . ASP A 1 65 ? 2.248 -3.107 -7.586 1.00 0.00 65 ASP A C 2
ATOM 2987 O O . ASP A 1 65 ? 3.420 -2.736 -7.642 1.00 0.00 65 ASP A O 2
ATOM 2996 N N . GLY A 1 66 ? 1.696 -3.692 -6.533 1.00 0.00 66 GLY A N 2
ATOM 2997 C CA . GLY A 1 66 ? 2.467 -3.944 -5.327 1.00 0.00 66 GLY A CA 2
ATOM 2998 C C . GLY A 1 66 ? 3.922 -4.274 -5.665 1.00 0.00 66 GLY A C 2
ATOM 2999 O O . GLY A 1 66 ? 4.837 -3.572 -5.240 1.00 0.00 66 GLY A O 2
ATOM 3003 N N . LEU A 1 67 ? 4.089 -5.346 -6.427 1.00 0.00 67 LEU A N 2
ATOM 3004 C CA . LEU A 1 67 ? 5.417 -5.778 -6.827 1.00 0.00 67 LEU A CA 2
ATOM 3005 C C . LEU A 1 67 ? 6.124 -4.634 -7.556 1.00 0.00 67 LEU A C 2
ATOM 3006 O O . LEU A 1 67 ? 7.292 -4.354 -7.293 1.00 0.00 67 LEU A O 2
ATOM 3022 N N . GLY A 1 68 ? 5.385 -4.004 -8.458 1.00 0.00 68 GLY A N 2
ATOM 3023 C CA . GLY A 1 68 ? 5.927 -2.897 -9.227 1.00 0.00 68 GLY A CA 2
ATOM 3024 C C . GLY A 1 68 ? 6.514 -1.824 -8.306 1.00 0.00 68 GLY A C 2
ATOM 3025 O O . GLY A 1 68 ? 7.585 -1.285 -8.580 1.00 0.00 68 GLY A O 2
ATOM 3029 N N . LEU A 1 69 ? 5.787 -1.549 -7.234 1.00 0.00 69 LEU A N 2
ATOM 3030 C CA . LEU A 1 69 ? 6.223 -0.551 -6.271 1.00 0.00 69 LEU A CA 2
ATOM 3031 C C . LEU A 1 69 ? 7.529 -1.011 -5.622 1.00 0.00 69 LEU A C 2
ATOM 3032 O O . LEU A 1 69 ? 8.465 -0.225 -5.477 1.00 0.00 69 LEU A O 2
ATOM 3048 N N . LEU A 1 70 ? 7.552 -2.282 -5.249 1.00 0.00 70 LEU A N 2
ATOM 3049 C CA . LEU A 1 70 ? 8.730 -2.856 -4.620 1.00 0.00 70 LEU A CA 2
ATOM 3050 C C . LEU A 1 70 ? 9.941 -2.654 -5.532 1.00 0.00 70 LEU A C 2
ATOM 3051 O O . LEU A 1 70 ? 11.028 -2.323 -5.062 1.00 0.00 70 LEU A O 2
ATOM 3067 N N . GLN A 1 71 ? 9.712 -2.861 -6.821 1.00 0.00 71 GLN A N 2
ATOM 3068 C CA . GLN A 1 71 ? 10.771 -2.706 -7.804 1.00 0.00 71 GLN A CA 2
ATOM 3069 C C . GLN A 1 71 ? 11.253 -1.255 -7.839 1.00 0.00 71 GLN A C 2
ATOM 3070 O O . GLN A 1 71 ? 12.439 -0.995 -8.036 1.00 0.00 71 GLN A O 2
ATOM 3084 N N . ALA A 1 72 ? 10.308 -0.346 -7.646 1.00 0.00 72 ALA A N 2
ATOM 3085 C CA . ALA A 1 72 ? 10.621 1.073 -7.656 1.00 0.00 72 ALA A CA 2
ATOM 3086 C C . ALA A 1 72 ? 11.416 1.423 -6.395 1.00 0.00 72 ALA A C 2
ATOM 3087 O O . ALA A 1 72 ? 12.419 2.131 -6.467 1.00 0.00 72 ALA A O 2
ATOM 3094 N N . VAL A 1 73 ? 10.937 0.910 -5.271 1.00 0.00 73 VAL A N 2
ATOM 3095 C CA . VAL A 1 73 ? 11.591 1.160 -3.997 1.00 0.00 73 VAL A CA 2
ATOM 3096 C C . VAL A 1 73 ? 13.054 0.719 -4.085 1.00 0.00 73 VAL A C 2
ATOM 3097 O O . VAL A 1 73 ? 13.933 1.358 -3.509 1.00 0.00 73 VAL A O 2
ATOM 3110 N N . ARG A 1 74 ? 13.268 -0.370 -4.809 1.00 0.00 74 ARG A N 2
ATOM 3111 C CA . ARG A 1 74 ? 14.609 -0.903 -4.979 1.00 0.00 74 ARG A CA 2
ATOM 3112 C C . ARG A 1 74 ? 15.510 0.131 -5.656 1.00 0.00 74 ARG A C 2
ATOM 3113 O O . ARG A 1 74 ? 16.734 0.022 -5.605 1.00 0.00 74 ARG A O 2
ATOM 3134 N N . ALA A 1 75 ? 14.870 1.112 -6.275 1.00 0.00 75 ALA A N 2
ATOM 3135 C CA . ALA A 1 75 ? 15.598 2.166 -6.961 1.00 0.00 75 ALA A CA 2
ATOM 3136 C C . ALA A 1 75 ? 15.559 3.440 -6.116 1.00 0.00 75 ALA A C 2
ATOM 3137 O O . ALA A 1 75 ? 16.416 4.312 -6.260 1.00 0.00 75 ALA A O 2
ATOM 3144 N N . ASN A 1 76 ? 14.558 3.510 -5.253 1.00 0.00 76 ASN A N 2
ATOM 3145 C CA . ASN A 1 76 ? 14.396 4.664 -4.383 1.00 0.00 76 ASN A CA 2
ATOM 3146 C C . ASN A 1 76 ? 14.126 4.187 -2.956 1.00 0.00 76 ASN A C 2
ATOM 3147 O O . ASN A 1 76 ? 13.090 3.581 -2.684 1.00 0.00 76 ASN A O 2
ATOM 3158 N N . PRO A 1 77 ? 15.100 4.488 -2.055 1.00 0.00 77 PRO A N 2
ATOM 3159 C CA . PRO A 1 77 ? 14.977 4.097 -0.661 1.00 0.00 77 PRO A CA 2
ATOM 3160 C C . PRO A 1 77 ? 13.975 4.991 0.073 1.00 0.00 77 PRO A C 2
ATOM 3161 O O . PRO A 1 77 ? 13.650 4.743 1.233 1.00 0.00 77 PRO A O 2
ATOM 3172 N N . ALA A 1 78 ? 13.514 6.013 -0.634 1.00 0.00 78 ALA A N 2
ATOM 3173 C CA . ALA A 1 78 ? 12.557 6.945 -0.065 1.00 0.00 78 ALA A CA 2
ATOM 3174 C C . ALA A 1 78 ? 11.205 6.246 0.097 1.00 0.00 78 ALA A C 2
ATOM 3175 O O . ALA A 1 78 ? 10.410 6.616 0.959 1.00 0.00 78 ALA A O 2
ATOM 3182 N N . THR A 1 79 ? 10.987 5.248 -0.747 1.00 0.00 79 THR A N 2
ATOM 3183 C CA . THR A 1 79 ? 9.745 4.494 -0.709 1.00 0.00 79 THR A CA 2
ATOM 3184 C C . THR A 1 79 ? 10.003 3.067 -0.219 1.00 0.00 79 THR A C 2
ATOM 3185 O O . THR A 1 79 ? 9.102 2.230 -0.235 1.00 0.00 79 THR A O 2
ATOM 3196 N N . LYS A 1 80 ? 11.237 2.834 0.205 1.00 0.00 80 LYS A N 2
ATOM 3197 C CA . LYS A 1 80 ? 11.623 1.523 0.697 1.00 0.00 80 LYS A CA 2
ATOM 3198 C C . LYS A 1 80 ? 11.031 1.313 2.092 1.00 0.00 80 LYS A C 2
ATOM 3199 O O . LYS A 1 80 ? 11.005 0.191 2.597 1.00 0.00 80 LYS A O 2
ATOM 3218 N N . LYS A 1 81 ? 10.570 2.409 2.677 1.00 0.00 81 LYS A N 2
ATOM 3219 C CA . LYS A 1 81 ? 9.980 2.358 4.003 1.00 0.00 81 LYS A CA 2
ATOM 3220 C C . LYS A 1 81 ? 8.456 2.421 3.881 1.00 0.00 81 LYS A C 2
ATOM 3221 O O . LYS A 1 81 ? 7.754 2.551 4.883 1.00 0.00 81 LYS A O 2
ATOM 3240 N N . ALA A 1 82 ? 7.989 2.325 2.646 1.00 0.00 82 ALA A N 2
ATOM 3241 C CA . ALA A 1 82 ? 6.560 2.369 2.380 1.00 0.00 82 ALA A CA 2
ATOM 3242 C C . ALA A 1 82 ? 6.043 0.945 2.159 1.00 0.00 82 ALA A C 2
ATOM 3243 O O . ALA A 1 82 ? 6.566 0.215 1.318 1.00 0.00 82 ALA A O 2
ATOM 3250 N N . ALA A 1 83 ? 5.024 0.595 2.928 1.00 0.00 83 ALA A N 2
ATOM 3251 C CA . ALA A 1 83 ? 4.430 -0.729 2.826 1.00 0.00 83 ALA A CA 2
ATOM 3252 C C . ALA A 1 83 ? 3.309 -0.701 1.786 1.00 0.00 83 ALA A C 2
ATOM 3253 O O . ALA A 1 83 ? 2.352 0.060 1.920 1.00 0.00 83 ALA A O 2
ATOM 3260 N N . PHE A 1 84 ? 3.465 -1.540 0.772 1.00 0.00 84 PHE A N 2
ATOM 3261 C CA . PHE A 1 84 ? 2.478 -1.622 -0.291 1.00 0.00 84 PHE A CA 2
ATOM 3262 C C . PHE A 1 84 ? 1.522 -2.795 -0.061 1.00 0.00 84 PHE A C 2
ATOM 3263 O O . PHE A 1 84 ? 1.908 -3.811 0.513 1.00 0.00 84 PHE A O 2
ATOM 3280 N N . ILE A 1 85 ? 0.294 -2.613 -0.524 1.00 0.00 85 ILE A N 2
ATOM 3281 C CA . ILE A 1 85 ? -0.721 -3.643 -0.377 1.00 0.00 85 ILE A CA 2
ATOM 3282 C C . ILE A 1 85 ? -1.235 -4.047 -1.760 1.00 0.00 85 ILE A C 2
ATOM 3283 O O . ILE A 1 85 ? -1.486 -3.191 -2.607 1.00 0.00 85 ILE A O 2
ATOM 3299 N N . ILE A 1 86 ? -1.378 -5.350 -1.945 1.00 0.00 86 ILE A N 2
ATOM 3300 C CA . ILE A 1 86 ? -1.858 -5.879 -3.211 1.00 0.00 86 ILE A CA 2
ATOM 3301 C C . ILE A 1 86 ? -2.919 -6.949 -2.943 1.00 0.00 86 ILE A C 2
ATOM 3302 O O . ILE A 1 86 ? -2.606 -8.022 -2.430 1.00 0.00 86 ILE A O 2
ATOM 3318 N N . LEU A 1 87 ? -4.151 -6.619 -3.302 1.00 0.00 87 LEU A N 2
ATOM 3319 C CA . LEU A 1 87 ? -5.258 -7.539 -3.106 1.00 0.00 87 LEU A CA 2
ATOM 3320 C C . LEU A 1 87 ? -5.486 -8.335 -4.393 1.00 0.00 87 LEU A C 2
ATOM 3321 O O . LEU A 1 87 ? -5.585 -7.760 -5.476 1.00 0.00 87 LEU A O 2
ATOM 3337 N N . THR A 1 88 ? -5.564 -9.649 -4.231 1.00 0.00 88 THR A N 2
ATOM 3338 C CA . THR A 1 88 ? -5.778 -10.531 -5.365 1.00 0.00 88 THR A CA 2
ATOM 3339 C C . THR A 1 88 ? -6.494 -11.807 -4.920 1.00 0.00 88 THR A C 2
ATOM 3340 O O . THR A 1 88 ? -6.539 -12.116 -3.731 1.00 0.00 88 THR A O 2
ATOM 3351 N N . ALA A 1 89 ? -7.037 -12.516 -5.899 1.00 0.00 89 ALA A N 2
ATOM 3352 C CA . ALA A 1 89 ? -7.750 -13.751 -5.623 1.00 0.00 89 ALA A CA 2
ATOM 3353 C C . ALA A 1 89 ? -6.739 -14.875 -5.386 1.00 0.00 89 ALA A C 2
ATOM 3354 O O . ALA A 1 89 ? -6.954 -16.008 -5.814 1.00 0.00 89 ALA A O 2
ATOM 3361 N N . GLN A 1 90 ? -5.659 -14.523 -4.706 1.00 0.00 90 GLN A N 2
ATOM 3362 C CA . GLN A 1 90 ? -4.615 -15.488 -4.408 1.00 0.00 90 GLN A CA 2
ATOM 3363 C C . GLN A 1 90 ? -4.351 -15.535 -2.901 1.00 0.00 90 GLN A C 2
ATOM 3364 O O . GLN A 1 90 ? -4.508 -16.580 -2.272 1.00 0.00 90 GLN A O 2
ATOM 3378 N N . GLY A 1 91 ? -3.954 -14.390 -2.365 1.00 0.00 91 GLY A N 2
ATOM 3379 C CA . GLY A 1 91 ? -3.668 -14.288 -0.945 1.00 0.00 91 GLY A CA 2
ATOM 3380 C C . GLY A 1 91 ? -2.841 -15.483 -0.464 1.00 0.00 91 GLY A C 2
ATOM 3381 O O . GLY A 1 91 ? -3.353 -16.355 0.235 1.00 0.00 91 GLY A O 2
ATOM 3385 N N . ASP A 1 92 ? -1.577 -15.484 -0.860 1.00 0.00 92 ASP A N 2
ATOM 3386 C CA . ASP A 1 92 ? -0.675 -16.557 -0.478 1.00 0.00 92 ASP A CA 2
ATOM 3387 C C . ASP A 1 92 ? 0.562 -15.962 0.198 1.00 0.00 92 ASP A C 2
ATOM 3388 O O . ASP A 1 92 ? 1.299 -15.190 -0.415 1.00 0.00 92 ASP A O 2
ATOM 3397 N N . ARG A 1 93 ? 0.752 -16.343 1.453 1.00 0.00 93 ARG A N 2
ATOM 3398 C CA . ARG A 1 93 ? 1.887 -15.857 2.219 1.00 0.00 93 ARG A CA 2
ATOM 3399 C C . ARG A 1 93 ? 3.193 -16.154 1.480 1.00 0.00 93 ARG A C 2
ATOM 3400 O O . ARG A 1 93 ? 4.208 -15.501 1.718 1.00 0.00 93 ARG A O 2
ATOM 3421 N N . ALA A 1 94 ? 3.125 -17.141 0.599 1.00 0.00 94 ALA A N 2
ATOM 3422 C CA . ALA A 1 94 ? 4.290 -17.533 -0.177 1.00 0.00 94 ALA A CA 2
ATOM 3423 C C . ALA A 1 94 ? 4.716 -16.369 -1.073 1.00 0.00 94 ALA A C 2
ATOM 3424 O O . ALA A 1 94 ? 5.892 -16.011 -1.116 1.00 0.00 94 ALA A O 2
ATOM 3431 N N . LEU A 1 95 ? 3.737 -15.809 -1.768 1.00 0.00 95 LEU A N 2
ATOM 3432 C CA . LEU A 1 95 ? 3.996 -14.693 -2.661 1.00 0.00 95 LEU A CA 2
ATOM 3433 C C . LEU A 1 95 ? 4.388 -13.465 -1.836 1.00 0.00 95 LEU A C 2
ATOM 3434 O O . LEU A 1 95 ? 5.229 -12.672 -2.256 1.00 0.00 95 LEU A O 2
ATOM 3450 N N . VAL A 1 96 ? 3.761 -13.347 -0.674 1.00 0.00 96 VAL A N 2
ATOM 3451 C CA . VAL A 1 96 ? 4.034 -12.230 0.214 1.00 0.00 96 VAL A CA 2
ATOM 3452 C C . VAL A 1 96 ? 5.501 -12.274 0.645 1.00 0.00 96 VAL A C 2
ATOM 3453 O O . VAL A 1 96 ? 6.194 -11.258 0.606 1.00 0.00 96 VAL A O 2
ATOM 3466 N N . GLN A 1 97 ? 5.931 -13.461 1.047 1.00 0.00 97 GLN A N 2
ATOM 3467 C CA . GLN A 1 97 ? 7.303 -13.651 1.486 1.00 0.00 97 GLN A CA 2
ATOM 3468 C C . GLN A 1 97 ? 8.255 -13.597 0.289 1.00 0.00 97 GLN A C 2
ATOM 3469 O O . GLN A 1 97 ? 9.407 -13.187 0.425 1.00 0.00 97 GLN A O 2
ATOM 3483 N N . LYS A 1 98 ? 7.738 -14.016 -0.857 1.00 0.00 98 LYS A N 2
ATOM 3484 C CA . LYS A 1 98 ? 8.527 -14.021 -2.077 1.00 0.00 98 LYS A CA 2
ATOM 3485 C C . LYS A 1 98 ? 8.937 -12.587 -2.420 1.00 0.00 98 LYS A C 2
ATOM 3486 O O . LYS A 1 98 ? 10.121 -12.299 -2.588 1.00 0.00 98 LYS A O 2
ATOM 3505 N N . ALA A 1 99 ? 7.935 -11.726 -2.513 1.00 0.00 99 ALA A N 2
ATOM 3506 C CA . ALA A 1 99 ? 8.175 -10.329 -2.833 1.00 0.00 99 ALA A CA 2
ATOM 3507 C C . ALA A 1 99 ? 8.769 -9.626 -1.611 1.00 0.00 99 ALA A C 2
ATOM 3508 O O . ALA A 1 99 ? 9.764 -8.910 -1.725 1.00 0.00 99 ALA A O 2
ATOM 3515 N N . ALA A 1 100 ? 8.135 -9.853 -0.470 1.00 0.00 100 ALA A N 2
ATOM 3516 C CA . ALA A 1 100 ? 8.588 -9.250 0.772 1.00 0.00 100 ALA A CA 2
ATOM 3517 C C . ALA A 1 100 ? 10.065 -9.588 0.989 1.00 0.00 100 ALA A C 2
ATOM 3518 O O . ALA A 1 100 ? 10.790 -8.834 1.636 1.00 0.00 100 ALA A O 2
ATOM 3525 N N . ALA A 1 101 ? 10.467 -10.723 0.435 1.00 0.00 101 ALA A N 2
ATOM 3526 C CA . ALA A 1 101 ? 11.843 -11.170 0.560 1.00 0.00 101 ALA A CA 2
ATOM 3527 C C . ALA A 1 101 ? 12.634 -10.723 -0.672 1.00 0.00 101 ALA A C 2
ATOM 3528 O O . ALA A 1 101 ? 13.857 -10.599 -0.618 1.00 0.00 101 ALA A O 2
ATOM 3535 N N . LEU A 1 102 ? 11.904 -10.492 -1.753 1.00 0.00 102 LEU A N 2
ATOM 3536 C CA . LEU A 1 102 ? 12.521 -10.061 -2.996 1.00 0.00 102 LEU A CA 2
ATOM 3537 C C . LEU A 1 102 ? 13.135 -8.673 -2.801 1.00 0.00 102 LEU A C 2
ATOM 3538 O O . LEU A 1 102 ? 14.038 -8.280 -3.537 1.00 0.00 102 LEU A O 2
ATOM 3554 N N . GLY A 1 103 ? 12.618 -7.968 -1.805 1.00 0.00 103 GLY A N 2
ATOM 3555 C CA . GLY A 1 103 ? 13.104 -6.632 -1.504 1.00 0.00 103 GLY A CA 2
ATOM 3556 C C . GLY A 1 103 ? 11.964 -5.728 -1.028 1.00 0.00 103 GLY A C 2
ATOM 3557 O O . GLY A 1 103 ? 12.204 -4.697 -0.402 1.00 0.00 103 GLY A O 2
ATOM 3561 N N . ALA A 1 104 ? 10.748 -6.147 -1.345 1.00 0.00 104 ALA A N 2
ATOM 3562 C CA . ALA A 1 104 ? 9.570 -5.389 -0.959 1.00 0.00 104 ALA A CA 2
ATOM 3563 C C . ALA A 1 104 ? 9.659 -5.041 0.529 1.00 0.00 104 ALA A C 2
ATOM 3564 O O . ALA A 1 104 ? 10.158 -5.834 1.327 1.00 0.00 104 ALA A O 2
ATOM 3571 N N . ASN A 1 105 ? 9.166 -3.857 0.858 1.00 0.00 105 ASN A N 2
ATOM 3572 C CA . ASN A 1 105 ? 9.183 -3.395 2.235 1.00 0.00 105 ASN A CA 2
ATOM 3573 C C . ASN A 1 105 ? 8.063 -4.087 3.014 1.00 0.00 105 ASN A C 2
ATOM 3574 O O . ASN A 1 105 ? 8.251 -4.476 4.165 1.00 0.00 105 ASN A O 2
ATOM 3585 N N . ASN A 1 106 ? 6.921 -4.220 2.355 1.00 0.00 106 ASN A N 2
ATOM 3586 C CA . ASN A 1 106 ? 5.770 -4.858 2.971 1.00 0.00 106 ASN A CA 2
ATOM 3587 C C . ASN A 1 106 ? 4.681 -5.064 1.917 1.00 0.00 106 ASN A C 2
ATOM 3588 O O . ASN A 1 106 ? 4.273 -4.117 1.247 1.00 0.00 106 ASN A O 2
ATOM 3599 N N . VAL A 1 107 ? 4.242 -6.310 1.803 1.00 0.00 107 VAL A N 2
ATOM 3600 C CA . VAL A 1 107 ? 3.208 -6.652 0.841 1.00 0.00 107 VAL A CA 2
ATOM 3601 C C . VAL A 1 107 ? 2.062 -7.366 1.562 1.00 0.00 107 VAL A C 2
ATOM 3602 O O . VAL A 1 107 ? 2.230 -8.485 2.046 1.00 0.00 107 VAL A O 2
ATOM 3615 N N . LEU A 1 108 ? 0.924 -6.690 1.612 1.00 0.00 108 LEU A N 2
ATOM 3616 C CA . LEU A 1 108 ? -0.248 -7.246 2.267 1.00 0.00 108 LEU A CA 2
ATOM 3617 C C . LEU A 1 108 ? -1.476 -7.020 1.382 1.00 0.00 108 LEU A C 2
ATOM 3618 O O . LEU A 1 108 ? -1.519 -6.066 0.606 1.00 0.00 108 LEU A O 2
ATOM 3634 N N . ALA A 1 109 ? -2.443 -7.913 1.529 1.00 0.00 109 ALA A N 2
ATOM 3635 C CA . ALA A 1 109 ? -3.668 -7.822 0.753 1.00 0.00 109 ALA A CA 2
ATOM 3636 C C . ALA A 1 109 ? -4.777 -7.231 1.625 1.00 0.00 109 ALA A C 2
ATOM 3637 O O . ALA A 1 109 ? -4.787 -7.425 2.840 1.00 0.00 109 ALA A O 2
ATOM 3644 N N . LYS A 1 110 ? -5.684 -6.520 0.972 1.00 0.00 110 LYS A N 2
ATOM 3645 C CA . LYS A 1 110 ? -6.795 -5.897 1.673 1.00 0.00 110 LYS A CA 2
ATOM 3646 C C . LYS A 1 110 ? -7.814 -6.972 2.059 1.00 0.00 110 LYS A C 2
ATOM 3647 O O . LYS A 1 110 ? -8.533 -7.487 1.204 1.00 0.00 110 LYS A O 2
ATOM 3666 N N . PRO A 1 111 ? -7.843 -7.287 3.382 1.00 0.00 111 PRO A N 2
ATOM 3667 C CA . PRO A 1 111 ? -8.761 -8.289 3.893 1.00 0.00 111 PRO A CA 2
ATOM 3668 C C . PRO A 1 111 ? -10.190 -7.744 3.955 1.00 0.00 111 PRO A C 2
ATOM 3669 O O . PRO A 1 111 ? -10.394 -6.533 4.007 1.00 0.00 111 PRO A O 2
ATOM 3680 N N . PHE A 1 112 ? -11.142 -8.666 3.946 1.00 0.00 112 PHE A N 2
ATOM 3681 C CA . PHE A 1 112 ? -12.545 -8.292 3.999 1.00 0.00 112 PHE A CA 2
ATOM 3682 C C . PHE A 1 112 ? -13.025 -8.172 5.448 1.00 0.00 112 PHE A C 2
ATOM 3683 O O . PHE A 1 112 ? -14.159 -7.768 5.698 1.00 0.00 112 PHE A O 2
ATOM 3700 N N . THR A 1 113 ? -12.136 -8.530 6.363 1.00 0.00 113 THR A N 2
ATOM 3701 C CA . THR A 1 113 ? -12.455 -8.468 7.779 1.00 0.00 113 THR A CA 2
ATOM 3702 C C . THR A 1 113 ? -11.670 -7.339 8.453 1.00 0.00 113 THR A C 2
ATOM 3703 O O . THR A 1 113 ? -10.531 -7.062 8.081 1.00 0.00 113 THR A O 2
ATOM 3714 N N . ILE A 1 114 ? -12.313 -6.719 9.432 1.00 0.00 114 ILE A N 2
ATOM 3715 C CA . ILE A 1 114 ? -11.689 -5.627 10.161 1.00 0.00 114 ILE A CA 2
ATOM 3716 C C . ILE A 1 114 ? -10.538 -6.176 11.006 1.00 0.00 114 ILE A C 2
ATOM 3717 O O . ILE A 1 114 ? -9.600 -5.448 11.329 1.00 0.00 114 ILE A O 2
ATOM 3733 N N . GLU A 1 115 ? -10.648 -7.453 11.340 1.00 0.00 115 GLU A N 2
ATOM 3734 C CA . GLU A 1 115 ? -9.628 -8.107 12.142 1.00 0.00 115 GLU A CA 2
ATOM 3735 C C . GLU A 1 115 ? -8.318 -8.205 11.358 1.00 0.00 115 GLU A C 2
ATOM 3736 O O . GLU A 1 115 ? -7.247 -7.925 11.894 1.00 0.00 115 GLU A O 2
ATOM 3748 N N . LYS A 1 116 ? -8.447 -8.604 10.101 1.00 0.00 116 LYS A N 2
ATOM 3749 C CA . LYS A 1 116 ? -7.287 -8.744 9.237 1.00 0.00 116 LYS A CA 2
ATOM 3750 C C . LYS A 1 116 ? -6.838 -7.358 8.767 1.00 0.00 116 LYS A C 2
ATOM 3751 O O . LYS A 1 116 ? -5.642 -7.101 8.637 1.00 0.00 116 LYS A O 2
ATOM 3770 N N . MET A 1 117 ? -7.821 -6.504 8.524 1.00 0.00 117 MET A N 2
ATOM 3771 C CA . MET A 1 117 ? -7.541 -5.152 8.069 1.00 0.00 117 MET A CA 2
ATOM 3772 C C . MET A 1 117 ? -6.957 -4.304 9.201 1.00 0.00 117 MET A C 2
ATOM 3773 O O . MET A 1 117 ? -6.046 -3.508 8.978 1.00 0.00 117 MET A O 2
ATOM 3787 N N . LYS A 1 118 ? -7.503 -4.504 10.391 1.00 0.00 118 LYS A N 2
ATOM 3788 C CA . LYS A 1 118 ? -7.047 -3.768 11.558 1.00 0.00 118 LYS A CA 2
ATOM 3789 C C . LYS A 1 118 ? -5.684 -4.308 11.996 1.00 0.00 118 LYS A C 2
ATOM 3790 O O . LYS A 1 118 ? -4.853 -3.561 12.509 1.00 0.00 118 LYS A O 2
ATOM 3809 N N . ALA A 1 119 ? -5.497 -5.602 11.776 1.00 0.00 119 ALA A N 2
ATOM 3810 C CA . ALA A 1 119 ? -4.248 -6.250 12.141 1.00 0.00 119 ALA A CA 2
ATOM 3811 C C . ALA A 1 119 ? -3.172 -5.888 11.115 1.00 0.00 119 ALA A C 2
ATOM 3812 O O . ALA A 1 119 ? -2.057 -5.523 11.484 1.00 0.00 119 ALA A O 2
ATOM 3819 N N . ALA A 1 120 ? -3.545 -6.003 9.849 1.00 0.00 120 ALA A N 2
ATOM 3820 C CA . ALA A 1 120 ? -2.625 -5.693 8.768 1.00 0.00 120 ALA A CA 2
ATOM 3821 C C . ALA A 1 120 ? -2.122 -4.256 8.927 1.00 0.00 120 ALA A C 2
ATOM 3822 O O . ALA A 1 120 ? -0.919 -4.006 8.876 1.00 0.00 120 ALA A O 2
ATOM 3829 N N . ILE A 1 121 ? -3.069 -3.349 9.117 1.00 0.00 121 ILE A N 2
ATOM 3830 C CA . ILE A 1 121 ? -2.739 -1.944 9.285 1.00 0.00 121 ILE A CA 2
ATOM 3831 C C . ILE A 1 121 ? -1.887 -1.772 10.545 1.00 0.00 121 ILE A C 2
ATOM 3832 O O . ILE A 1 121 ? -0.875 -1.074 10.523 1.00 0.00 121 ILE A O 2
ATOM 3848 N N . GLU A 1 122 ? -2.328 -2.422 11.612 1.00 0.00 122 GLU A N 2
ATOM 3849 C CA . GLU A 1 122 ? -1.619 -2.350 12.879 1.00 0.00 122 GLU A CA 2
ATOM 3850 C C . GLU A 1 122 ? -0.166 -2.794 12.699 1.00 0.00 122 GLU A C 2
ATOM 3851 O O . GLU A 1 122 ? 0.711 -2.378 13.454 1.00 0.00 122 GLU A O 2
ATOM 3863 N N . ALA A 1 123 ? 0.043 -3.634 11.696 1.00 0.00 123 ALA A N 2
ATOM 3864 C CA . ALA A 1 123 ? 1.375 -4.138 11.408 1.00 0.00 123 ALA A CA 2
ATOM 3865 C C . ALA A 1 123 ? 2.095 -3.165 10.473 1.00 0.00 123 ALA A C 2
ATOM 3866 O O . ALA A 1 123 ? 3.272 -2.866 10.666 1.00 0.00 123 ALA A O 2
ATOM 3873 N N . VAL A 1 124 ? 1.355 -2.695 9.477 1.00 0.00 124 VAL A N 2
ATOM 3874 C CA . VAL A 1 124 ? 1.908 -1.761 8.511 1.00 0.00 124 VAL A CA 2
ATOM 3875 C C . VAL A 1 124 ? 2.339 -0.483 9.233 1.00 0.00 124 VAL A C 2
ATOM 3876 O O . VAL A 1 124 ? 3.289 0.179 8.818 1.00 0.00 124 VAL A O 2
ATOM 3889 N N . PHE A 1 125 ? 1.618 -0.174 10.301 1.00 0.00 125 PHE A N 2
ATOM 3890 C CA . PHE A 1 125 ? 1.914 1.013 11.085 1.00 0.00 125 PHE A CA 2
ATOM 3891 C C . PHE A 1 125 ? 2.959 0.714 12.162 1.00 0.00 125 PHE A C 2
ATOM 3892 O O . PHE A 1 125 ? 3.961 1.419 12.273 1.00 0.00 125 PHE A O 2
ATOM 3909 N N . GLY A 1 126 ? 2.690 -0.333 12.926 1.00 0.00 126 GLY A N 2
ATOM 3910 C CA . GLY A 1 126 ? 3.594 -0.735 13.991 1.00 0.00 126 GLY A CA 2
ATOM 3911 C C . GLY A 1 126 ? 4.940 -1.191 13.423 1.00 0.00 126 GLY A C 2
ATOM 3912 O O . GLY A 1 126 ? 5.963 -0.546 13.647 1.00 0.00 126 GLY A O 2
ATOM 3916 N N . ALA A 1 127 ? 4.895 -2.300 12.700 1.00 0.00 127 ALA A N 2
ATOM 3917 C CA . ALA A 1 127 ? 6.097 -2.851 12.099 1.00 0.00 127 ALA A CA 2
ATOM 3918 C C . ALA A 1 127 ? 7.294 -2.568 13.011 1.00 0.00 127 ALA A C 2
ATOM 3919 O O . ALA A 1 127 ? 8.234 -1.882 12.612 1.00 0.00 127 ALA A O 2
ATOM 3926 N N . LEU A 1 128 ? 7.219 -3.110 14.217 1.00 0.00 128 LEU A N 2
ATOM 3927 C CA . LEU A 1 128 ? 8.283 -2.925 15.188 1.00 0.00 128 LEU A CA 2
ATOM 3928 C C . LEU A 1 128 ? 9.233 -4.123 15.133 1.00 0.00 128 LEU A C 2
ATOM 3929 O O . LEU A 1 128 ? 8.798 -5.269 15.233 1.00 0.00 128 LEU A O 2
ATOM 3945 N N . LYS A 1 129 ? 10.512 -3.817 14.974 1.00 0.00 129 LYS A N 2
ATOM 3946 C CA . LYS A 1 129 ? 11.527 -4.855 14.905 1.00 0.00 129 LYS A CA 2
ATOM 3947 C C . LYS A 1 129 ? 10.976 -6.049 14.123 1.00 0.00 129 LYS A C 2
ATOM 3948 O O . LYS A 1 129 ? 11.692 -7.019 13.878 1.00 0.00 129 LYS A O 2
ATOM 3967 N N . MET A 1 1 ? 12.560 16.901 10.006 1.00 0.00 1 MET A N 3
ATOM 3968 C CA . MET A 1 1 ? 13.468 16.777 8.879 1.00 0.00 1 MET A CA 3
ATOM 3969 C C . MET A 1 1 ? 12.892 17.452 7.632 1.00 0.00 1 MET A C 3
ATOM 3970 O O . MET A 1 1 ? 13.030 18.662 7.457 1.00 0.00 1 MET A O 3
ATOM 3984 N N . SER A 1 2 ? 12.258 16.641 6.799 1.00 0.00 2 SER A N 3
ATOM 3985 C CA . SER A 1 2 ? 11.660 17.145 5.574 1.00 0.00 2 SER A CA 3
ATOM 3986 C C . SER A 1 2 ? 10.135 17.059 5.663 1.00 0.00 2 SER A C 3
ATOM 3987 O O . SER A 1 2 ? 9.426 17.786 4.969 1.00 0.00 2 SER A O 3
ATOM 3995 N N . LEU A 1 3 ? 9.673 16.161 6.522 1.00 0.00 3 LEU A N 3
ATOM 3996 C CA . LEU A 1 3 ? 8.245 15.971 6.711 1.00 0.00 3 LEU A CA 3
ATOM 3997 C C . LEU A 1 3 ? 7.970 15.624 8.175 1.00 0.00 3 LEU A C 3
ATOM 3998 O O . LEU A 1 3 ? 8.296 14.527 8.628 1.00 0.00 3 LEU A O 3
ATOM 4014 N N . ALA A 1 4 ? 7.373 16.576 8.874 1.00 0.00 4 ALA A N 3
ATOM 4015 C CA . ALA A 1 4 ? 7.051 16.384 10.278 1.00 0.00 4 ALA A CA 3
ATOM 4016 C C . ALA A 1 4 ? 6.222 15.109 10.437 1.00 0.00 4 ALA A C 3
ATOM 4017 O O . ALA A 1 4 ? 6.378 14.380 11.415 1.00 0.00 4 ALA A O 3
ATOM 4024 N N . GLU A 1 5 ? 5.357 14.878 9.459 1.00 0.00 5 GLU A N 3
ATOM 4025 C CA . GLU A 1 5 ? 4.503 13.703 9.479 1.00 0.00 5 GLU A CA 3
ATOM 4026 C C . GLU A 1 5 ? 5.151 12.563 8.689 1.00 0.00 5 GLU A C 3
ATOM 4027 O O . GLU A 1 5 ? 5.201 11.428 9.161 1.00 0.00 5 GLU A O 3
ATOM 4039 N N . LYS A 1 6 ? 5.630 12.904 7.503 1.00 0.00 6 LYS A N 3
ATOM 4040 C CA . LYS A 1 6 ? 6.274 11.924 6.644 1.00 0.00 6 LYS A CA 3
ATOM 4041 C C . LYS A 1 6 ? 5.458 10.630 6.657 1.00 0.00 6 LYS A C 3
ATOM 4042 O O . LYS A 1 6 ? 5.990 9.554 6.386 1.00 0.00 6 LYS A O 3
ATOM 4061 N N . ILE A 1 7 ? 4.179 10.776 6.972 1.00 0.00 7 ILE A N 3
ATOM 4062 C CA . ILE A 1 7 ? 3.285 9.632 7.024 1.00 0.00 7 ILE A CA 3
ATOM 4063 C C . ILE A 1 7 ? 2.096 9.877 6.092 1.00 0.00 7 ILE A C 3
ATOM 4064 O O . ILE A 1 7 ? 1.092 10.456 6.501 1.00 0.00 7 ILE A O 3
ATOM 4080 N N . LYS A 1 8 ? 2.251 9.425 4.856 1.00 0.00 8 LYS A N 3
ATOM 4081 C CA . LYS A 1 8 ? 1.203 9.588 3.862 1.00 0.00 8 LYS A CA 3
ATOM 4082 C C . LYS A 1 8 ? 0.820 8.216 3.304 1.00 0.00 8 LYS A C 3
ATOM 4083 O O . LYS A 1 8 ? 1.685 7.375 3.064 1.00 0.00 8 LYS A O 3
ATOM 4102 N N . VAL A 1 9 ? -0.479 8.033 3.111 1.00 0.00 9 VAL A N 3
ATOM 4103 C CA . VAL A 1 9 ? -0.988 6.779 2.585 1.00 0.00 9 VAL A CA 3
ATOM 4104 C C . VAL A 1 9 ? -1.330 6.953 1.104 1.00 0.00 9 VAL A C 3
ATOM 4105 O O . VAL A 1 9 ? -2.047 7.882 0.734 1.00 0.00 9 VAL A O 3
ATOM 4118 N N . LEU A 1 10 ? -0.801 6.046 0.296 1.00 0.00 10 LEU A N 3
ATOM 4119 C CA . LEU A 1 10 ? -1.041 6.088 -1.136 1.00 0.00 10 LEU A CA 3
ATOM 4120 C C . LEU A 1 10 ? -1.937 4.912 -1.533 1.00 0.00 10 LEU A C 3
ATOM 4121 O O . LEU A 1 10 ? -1.552 3.754 -1.375 1.00 0.00 10 LEU A O 3
ATOM 4137 N N . ILE A 1 11 ? -3.112 5.250 -2.041 1.00 0.00 11 ILE A N 3
ATOM 4138 C CA . ILE A 1 11 ? -4.064 4.238 -2.462 1.00 0.00 11 ILE A CA 3
ATOM 4139 C C . ILE A 1 11 ? -4.649 4.626 -3.822 1.00 0.00 11 ILE A C 3
ATOM 4140 O O . ILE A 1 11 ? -5.410 5.586 -3.923 1.00 0.00 11 ILE A O 3
ATOM 4156 N N . VAL A 1 12 ? -4.269 3.859 -4.834 1.00 0.00 12 VAL A N 3
ATOM 4157 C CA . VAL A 1 12 ? -4.746 4.111 -6.183 1.00 0.00 12 VAL A CA 3
ATOM 4158 C C . VAL A 1 12 ? -5.218 2.796 -6.807 1.00 0.00 12 VAL A C 3
ATOM 4159 O O . VAL A 1 12 ? -4.496 1.801 -6.787 1.00 0.00 12 VAL A O 3
ATOM 4172 N N . ASP A 1 13 ? -6.427 2.835 -7.347 1.00 0.00 13 ASP A N 3
ATOM 4173 C CA . ASP A 1 13 ? -7.004 1.659 -7.974 1.00 0.00 13 ASP A CA 3
ATOM 4174 C C . ASP A 1 13 ? -7.726 2.074 -9.259 1.00 0.00 13 ASP A C 3
ATOM 4175 O O . ASP A 1 13 ? -8.329 3.145 -9.318 1.00 0.00 13 ASP A O 3
ATOM 4184 N N . ASP A 1 14 ? -7.639 1.205 -10.255 1.00 0.00 14 ASP A N 3
ATOM 4185 C CA . ASP A 1 14 ? -8.276 1.468 -11.534 1.00 0.00 14 ASP A CA 3
ATOM 4186 C C . ASP A 1 14 ? -9.756 1.786 -11.307 1.00 0.00 14 ASP A C 3
ATOM 4187 O O . ASP A 1 14 ? -10.260 2.792 -11.801 1.00 0.00 14 ASP A O 3
ATOM 4196 N N . GLN A 1 15 ? -10.409 0.908 -10.559 1.00 0.00 15 GLN A N 3
ATOM 4197 C CA . GLN A 1 15 ? -11.819 1.084 -10.260 1.00 0.00 15 GLN A CA 3
ATOM 4198 C C . GLN A 1 15 ? -11.994 1.931 -8.999 1.00 0.00 15 GLN A C 3
ATOM 4199 O O . GLN A 1 15 ? -11.209 1.820 -8.059 1.00 0.00 15 GLN A O 3
ATOM 4213 N N . VAL A 1 16 ? -13.028 2.759 -9.019 1.00 0.00 16 VAL A N 3
ATOM 4214 C CA . VAL A 1 16 ? -13.316 3.626 -7.889 1.00 0.00 16 VAL A CA 3
ATOM 4215 C C . VAL A 1 16 ? -13.809 2.777 -6.715 1.00 0.00 16 VAL A C 3
ATOM 4216 O O . VAL A 1 16 ? -13.422 3.009 -5.571 1.00 0.00 16 VAL A O 3
ATOM 4229 N N . THR A 1 17 ? -14.658 1.813 -7.038 1.00 0.00 17 THR A N 3
ATOM 4230 C CA . THR A 1 17 ? -15.210 0.930 -6.025 1.00 0.00 17 THR A CA 3
ATOM 4231 C C . THR A 1 17 ? -14.084 0.215 -5.272 1.00 0.00 17 THR A C 3
ATOM 4232 O O . THR A 1 17 ? -14.191 -0.022 -4.070 1.00 0.00 17 THR A O 3
ATOM 4243 N N . SER A 1 18 ? -13.033 -0.108 -6.011 1.00 0.00 18 SER A N 3
ATOM 4244 C CA . SER A 1 18 ? -11.891 -0.791 -5.427 1.00 0.00 18 SER A CA 3
ATOM 4245 C C . SER A 1 18 ? -11.098 0.176 -4.545 1.00 0.00 18 SER A C 3
ATOM 4246 O O . SER A 1 18 ? -10.904 -0.078 -3.359 1.00 0.00 18 SER A O 3
ATOM 4254 N N . ARG A 1 19 ? -10.661 1.265 -5.161 1.00 0.00 19 ARG A N 3
ATOM 4255 C CA . ARG A 1 19 ? -9.894 2.271 -4.446 1.00 0.00 19 ARG A CA 3
ATOM 4256 C C . ARG A 1 19 ? -10.737 2.887 -3.328 1.00 0.00 19 ARG A C 3
ATOM 4257 O O . ARG A 1 19 ? -10.202 3.321 -2.309 1.00 0.00 19 ARG A O 3
ATOM 4278 N N . LEU A 1 20 ? -12.042 2.905 -3.556 1.00 0.00 20 LEU A N 3
ATOM 4279 C CA . LEU A 1 20 ? -12.965 3.461 -2.581 1.00 0.00 20 LEU A CA 3
ATOM 4280 C C . LEU A 1 20 ? -13.059 2.517 -1.380 1.00 0.00 20 LEU A C 3
ATOM 4281 O O . LEU A 1 20 ? -13.043 2.962 -0.233 1.00 0.00 20 LEU A O 3
ATOM 4297 N N . LEU A 1 21 ? -13.157 1.231 -1.684 1.00 0.00 21 LEU A N 3
ATOM 4298 C CA . LEU A 1 21 ? -13.255 0.221 -0.644 1.00 0.00 21 LEU A CA 3
ATOM 4299 C C . LEU A 1 21 ? -12.018 0.299 0.254 1.00 0.00 21 LEU A C 3
ATOM 4300 O O . LEU A 1 21 ? -12.138 0.479 1.465 1.00 0.00 21 LEU A O 3
ATOM 4316 N N . LEU A 1 22 ? -10.860 0.161 -0.374 1.00 0.00 22 LEU A N 3
ATOM 4317 C CA . LEU A 1 22 ? -9.603 0.213 0.354 1.00 0.00 22 LEU A CA 3
ATOM 4318 C C . LEU A 1 22 ? -9.524 1.529 1.131 1.00 0.00 22 LEU A C 3
ATOM 4319 O O . LEU A 1 22 ? -9.220 1.532 2.323 1.00 0.00 22 LEU A O 3
ATOM 4335 N N . GLY A 1 23 ? -9.802 2.615 0.424 1.00 0.00 23 GLY A N 3
ATOM 4336 C CA . GLY A 1 23 ? -9.766 3.934 1.032 1.00 0.00 23 GLY A CA 3
ATOM 4337 C C . GLY A 1 23 ? -10.826 4.061 2.127 1.00 0.00 23 GLY A C 3
ATOM 4338 O O . GLY A 1 23 ? -10.647 4.815 3.084 1.00 0.00 23 GLY A O 3
ATOM 4342 N N . ASP A 1 24 ? -11.905 3.314 1.951 1.00 0.00 24 ASP A N 3
ATOM 4343 C CA . ASP A 1 24 ? -12.994 3.335 2.913 1.00 0.00 24 ASP A CA 3
ATOM 4344 C C . ASP A 1 24 ? -12.596 2.522 4.146 1.00 0.00 24 ASP A C 3
ATOM 4345 O O . ASP A 1 24 ? -12.756 2.981 5.276 1.00 0.00 24 ASP A O 3
ATOM 4354 N N . ALA A 1 25 ? -12.083 1.327 3.888 1.00 0.00 25 ALA A N 3
ATOM 4355 C CA . ALA A 1 25 ? -11.660 0.446 4.963 1.00 0.00 25 ALA A CA 3
ATOM 4356 C C . ALA A 1 25 ? -10.592 1.150 5.803 1.00 0.00 25 ALA A C 3
ATOM 4357 O O . ALA A 1 25 ? -10.675 1.169 7.030 1.00 0.00 25 ALA A O 3
ATOM 4364 N N . LEU A 1 26 ? -9.613 1.711 5.108 1.00 0.00 26 LEU A N 3
ATOM 4365 C CA . LEU A 1 26 ? -8.531 2.415 5.776 1.00 0.00 26 LEU A CA 3
ATOM 4366 C C . LEU A 1 26 ? -9.059 3.734 6.343 1.00 0.00 26 LEU A C 3
ATOM 4367 O O . LEU A 1 26 ? -8.519 4.254 7.318 1.00 0.00 26 LEU A O 3
ATOM 4383 N N . GLN A 1 27 ? -10.107 4.237 5.708 1.00 0.00 27 GLN A N 3
ATOM 4384 C CA . GLN A 1 27 ? -10.713 5.485 6.138 1.00 0.00 27 GLN A CA 3
ATOM 4385 C C . GLN A 1 27 ? -11.231 5.358 7.572 1.00 0.00 27 GLN A C 3
ATOM 4386 O O . GLN A 1 27 ? -10.959 6.214 8.414 1.00 0.00 27 GLN A O 3
ATOM 4400 N N . GLN A 1 28 ? -11.969 4.282 7.808 1.00 0.00 28 GLN A N 3
ATOM 4401 C CA . GLN A 1 28 ? -12.526 4.031 9.126 1.00 0.00 28 GLN A CA 3
ATOM 4402 C C . GLN A 1 28 ? -11.405 3.822 10.146 1.00 0.00 28 GLN A C 3
ATOM 4403 O O . GLN A 1 28 ? -11.648 3.834 11.352 1.00 0.00 28 GLN A O 3
ATOM 4417 N N . LEU A 1 29 ? -10.201 3.635 9.625 1.00 0.00 29 LEU A N 3
ATOM 4418 C CA . LEU A 1 29 ? -9.043 3.422 10.475 1.00 0.00 29 LEU A CA 3
ATOM 4419 C C . LEU A 1 29 ? -8.327 4.756 10.696 1.00 0.00 29 LEU A C 3
ATOM 4420 O O . LEU A 1 29 ? -7.466 4.865 11.569 1.00 0.00 29 LEU A O 3
ATOM 4436 N N . GLY A 1 30 ? -8.710 5.738 9.893 1.00 0.00 30 GLY A N 3
ATOM 4437 C CA . GLY A 1 30 ? -8.115 7.060 9.991 1.00 0.00 30 GLY A CA 3
ATOM 4438 C C . GLY A 1 30 ? -6.649 7.034 9.556 1.00 0.00 30 GLY A C 3
ATOM 4439 O O . GLY A 1 30 ? -5.824 7.770 10.098 1.00 0.00 30 GLY A O 3
ATOM 4443 N N . PHE A 1 31 ? -6.367 6.181 8.583 1.00 0.00 31 PHE A N 3
ATOM 4444 C CA . PHE A 1 31 ? -5.014 6.050 8.069 1.00 0.00 31 PHE A CA 3
ATOM 4445 C C . PHE A 1 31 ? -4.178 7.287 8.409 1.00 0.00 31 PHE A C 3
ATOM 4446 O O . PHE A 1 31 ? -3.740 7.451 9.546 1.00 0.00 31 PHE A O 3
ATOM 4463 N N . LYS A 1 32 ? -3.983 8.124 7.400 1.00 0.00 32 LYS A N 3
ATOM 4464 C CA . LYS A 1 32 ? -3.206 9.339 7.577 1.00 0.00 32 LYS A CA 3
ATOM 4465 C C . LYS A 1 32 ? -3.486 10.292 6.412 1.00 0.00 32 LYS A C 3
ATOM 4466 O O . LYS A 1 32 ? -3.861 11.443 6.624 1.00 0.00 32 LYS A O 3
ATOM 4485 N N . GLN A 1 33 ? -3.293 9.774 5.208 1.00 0.00 33 GLN A N 3
ATOM 4486 C CA . GLN A 1 33 ? -3.520 10.564 4.009 1.00 0.00 33 GLN A CA 3
ATOM 4487 C C . GLN A 1 33 ? -3.773 9.648 2.809 1.00 0.00 33 GLN A C 3
ATOM 4488 O O . GLN A 1 33 ? -2.956 8.781 2.502 1.00 0.00 33 GLN A O 3
ATOM 4502 N N . ILE A 1 34 ? -4.909 9.870 2.165 1.00 0.00 34 ILE A N 3
ATOM 4503 C CA . ILE A 1 34 ? -5.280 9.076 1.007 1.00 0.00 34 ILE A CA 3
ATOM 4504 C C . ILE A 1 34 ? -4.854 9.810 -0.267 1.00 0.00 34 ILE A C 3
ATOM 4505 O O . ILE A 1 34 ? -5.405 10.861 -0.595 1.00 0.00 34 ILE A O 3
ATOM 4521 N N . THR A 1 35 ? -3.879 9.228 -0.949 1.00 0.00 35 THR A N 3
ATOM 4522 C CA . THR A 1 35 ? -3.374 9.814 -2.179 1.00 0.00 35 THR A CA 3
ATOM 4523 C C . THR A 1 35 ? -3.488 8.814 -3.332 1.00 0.00 35 THR A C 3
ATOM 4524 O O . THR A 1 35 ? -2.854 7.761 -3.308 1.00 0.00 35 THR A O 3
ATOM 4535 N N . ALA A 1 36 ? -4.299 9.180 -4.313 1.00 0.00 36 ALA A N 3
ATOM 4536 C CA . ALA A 1 36 ? -4.503 8.328 -5.472 1.00 0.00 36 ALA A CA 3
ATOM 4537 C C . ALA A 1 36 ? -4.199 9.123 -6.744 1.00 0.00 36 ALA A C 3
ATOM 4538 O O . ALA A 1 36 ? -4.539 10.301 -6.839 1.00 0.00 36 ALA A O 3
ATOM 4545 N N . ALA A 1 37 ? -3.562 8.447 -7.688 1.00 0.00 37 ALA A N 3
ATOM 4546 C CA . ALA A 1 37 ? -3.208 9.075 -8.950 1.00 0.00 37 ALA A CA 3
ATOM 4547 C C . ALA A 1 37 ? -3.209 8.020 -10.058 1.00 0.00 37 ALA A C 3
ATOM 4548 O O . ALA A 1 37 ? -2.606 6.958 -9.909 1.00 0.00 37 ALA A O 3
ATOM 4555 N N . GLY A 1 38 ? -3.892 8.350 -11.144 1.00 0.00 38 GLY A N 3
ATOM 4556 C CA . GLY A 1 38 ? -3.978 7.443 -12.277 1.00 0.00 38 GLY A CA 3
ATOM 4557 C C . GLY A 1 38 ? -3.974 5.985 -11.815 1.00 0.00 38 GLY A C 3
ATOM 4558 O O . GLY A 1 38 ? -5.029 5.405 -11.568 1.00 0.00 38 GLY A O 3
ATOM 4562 N N . ASP A 1 39 ? -2.773 5.435 -11.711 1.00 0.00 39 ASP A N 3
ATOM 4563 C CA . ASP A 1 39 ? -2.616 4.055 -11.283 1.00 0.00 39 ASP A CA 3
ATOM 4564 C C . ASP A 1 39 ? -1.324 3.921 -10.474 1.00 0.00 39 ASP A C 3
ATOM 4565 O O . ASP A 1 39 ? -0.690 4.920 -10.138 1.00 0.00 39 ASP A O 3
ATOM 4574 N N . GLY A 1 40 ? -0.972 2.677 -10.183 1.00 0.00 40 GLY A N 3
ATOM 4575 C CA . GLY A 1 40 ? 0.233 2.399 -9.420 1.00 0.00 40 GLY A CA 3
ATOM 4576 C C . GLY A 1 40 ? 1.390 3.287 -9.880 1.00 0.00 40 GLY A C 3
ATOM 4577 O O . GLY A 1 40 ? 2.117 3.841 -9.057 1.00 0.00 40 GLY A O 3
ATOM 4581 N N . GLU A 1 41 ? 1.527 3.393 -11.194 1.00 0.00 41 GLU A N 3
ATOM 4582 C CA . GLU A 1 41 ? 2.584 4.203 -11.774 1.00 0.00 41 GLU A CA 3
ATOM 4583 C C . GLU A 1 41 ? 2.345 5.684 -11.469 1.00 0.00 41 GLU A C 3
ATOM 4584 O O . GLU A 1 41 ? 3.214 6.355 -10.915 1.00 0.00 41 GLU A O 3
ATOM 4596 N N . GLN A 1 42 ? 1.163 6.149 -11.845 1.00 0.00 42 GLN A N 3
ATOM 4597 C CA . GLN A 1 42 ? 0.799 7.538 -11.620 1.00 0.00 42 GLN A CA 3
ATOM 4598 C C . GLN A 1 42 ? 0.841 7.861 -10.125 1.00 0.00 42 GLN A C 3
ATOM 4599 O O . GLN A 1 42 ? 1.352 8.908 -9.727 1.00 0.00 42 GLN A O 3
ATOM 4613 N N . GLY A 1 43 ? 0.299 6.943 -9.338 1.00 0.00 43 GLY A N 3
ATOM 4614 C CA . GLY A 1 43 ? 0.269 7.119 -7.895 1.00 0.00 43 GLY A CA 3
ATOM 4615 C C . GLY A 1 43 ? 1.666 6.952 -7.294 1.00 0.00 43 GLY A C 3
ATOM 4616 O O . GLY A 1 43 ? 1.947 7.475 -6.217 1.00 0.00 43 GLY A O 3
ATOM 4620 N N . MET A 1 44 ? 2.503 6.222 -8.015 1.00 0.00 44 MET A N 3
ATOM 4621 C CA . MET A 1 44 ? 3.864 5.980 -7.566 1.00 0.00 44 MET A CA 3
ATOM 4622 C C . MET A 1 44 ? 4.686 7.270 -7.589 1.00 0.00 44 MET A C 3
ATOM 4623 O O . MET A 1 44 ? 5.325 7.620 -6.597 1.00 0.00 44 MET A O 3
ATOM 4637 N N . LYS A 1 45 ? 4.643 7.942 -8.730 1.00 0.00 45 LYS A N 3
ATOM 4638 C CA . LYS A 1 45 ? 5.376 9.185 -8.894 1.00 0.00 45 LYS A CA 3
ATOM 4639 C C . LYS A 1 45 ? 4.728 10.272 -8.033 1.00 0.00 45 LYS A C 3
ATOM 4640 O O . LYS A 1 45 ? 5.424 11.080 -7.421 1.00 0.00 45 LYS A O 3
ATOM 4659 N N . ILE A 1 46 ? 3.403 10.256 -8.015 1.00 0.00 46 ILE A N 3
ATOM 4660 C CA . ILE A 1 46 ? 2.654 11.229 -7.239 1.00 0.00 46 ILE A CA 3
ATOM 4661 C C . ILE A 1 46 ? 2.907 10.992 -5.749 1.00 0.00 46 ILE A C 3
ATOM 4662 O O . ILE A 1 46 ? 2.922 11.937 -4.960 1.00 0.00 46 ILE A O 3
ATOM 4678 N N . MET A 1 47 ? 3.103 9.727 -5.408 1.00 0.00 47 MET A N 3
ATOM 4679 C CA . MET A 1 47 ? 3.355 9.355 -4.026 1.00 0.00 47 MET A CA 3
ATOM 4680 C C . MET A 1 47 ? 4.807 9.643 -3.638 1.00 0.00 47 MET A C 3
ATOM 4681 O O . MET A 1 47 ? 5.068 10.216 -2.582 1.00 0.00 47 MET A O 3
ATOM 4695 N N . ALA A 1 48 ? 5.713 9.232 -4.512 1.00 0.00 48 ALA A N 3
ATOM 4696 C CA . ALA A 1 48 ? 7.132 9.439 -4.273 1.00 0.00 48 ALA A CA 3
ATOM 4697 C C . ALA A 1 48 ? 7.429 10.939 -4.261 1.00 0.00 48 ALA A C 3
ATOM 4698 O O . ALA A 1 48 ? 8.165 11.422 -3.403 1.00 0.00 48 ALA A O 3
ATOM 4705 N N . GLN A 1 49 ? 6.840 11.634 -5.223 1.00 0.00 49 GLN A N 3
ATOM 4706 C CA . GLN A 1 49 ? 7.033 13.071 -5.334 1.00 0.00 49 GLN A CA 3
ATOM 4707 C C . GLN A 1 49 ? 6.727 13.751 -3.998 1.00 0.00 49 GLN A C 3
ATOM 4708 O O . GLN A 1 49 ? 7.160 14.877 -3.759 1.00 0.00 49 GLN A O 3
ATOM 4722 N N . ASN A 1 50 ? 5.985 13.039 -3.164 1.00 0.00 50 ASN A N 3
ATOM 4723 C CA . ASN A 1 50 ? 5.617 13.561 -1.858 1.00 0.00 50 ASN A CA 3
ATOM 4724 C C . ASN A 1 50 ? 5.838 12.478 -0.801 1.00 0.00 50 ASN A C 3
ATOM 4725 O O . ASN A 1 50 ? 6.358 11.405 -1.104 1.00 0.00 50 ASN A O 3
ATOM 4736 N N . PRO A 1 51 ? 5.421 12.804 0.452 1.00 0.00 51 PRO A N 3
ATOM 4737 C CA . PRO A 1 51 ? 5.569 11.872 1.557 1.00 0.00 51 PRO A CA 3
ATOM 4738 C C . PRO A 1 51 ? 4.533 10.749 1.468 1.00 0.00 51 PRO A C 3
ATOM 4739 O O . PRO A 1 51 ? 3.434 10.953 0.957 1.00 0.00 51 PRO A O 3
ATOM 4750 N N . HIS A 1 52 ? 4.923 9.587 1.974 1.00 0.00 52 HIS A N 3
ATOM 4751 C CA . HIS A 1 52 ? 4.042 8.432 1.957 1.00 0.00 52 HIS A CA 3
ATOM 4752 C C . HIS A 1 52 ? 4.603 7.347 2.879 1.00 0.00 52 HIS A C 3
ATOM 4753 O O . HIS A 1 52 ? 5.806 7.305 3.134 1.00 0.00 52 HIS A O 3
ATOM 4768 N N . HIS A 1 53 ? 3.706 6.494 3.351 1.00 0.00 53 HIS A N 3
ATOM 4769 C CA . HIS A 1 53 ? 4.096 5.412 4.237 1.00 0.00 53 HIS A CA 3
ATOM 4770 C C . HIS A 1 53 ? 3.212 4.191 3.977 1.00 0.00 53 HIS A C 3
ATOM 4771 O O . HIS A 1 53 ? 3.207 3.245 4.763 1.00 0.00 53 HIS A O 3
ATOM 4786 N N . LEU A 1 54 ? 2.486 4.251 2.871 1.00 0.00 54 LEU A N 3
ATOM 4787 C CA . LEU A 1 54 ? 1.599 3.161 2.497 1.00 0.00 54 LEU A CA 3
ATOM 4788 C C . LEU A 1 54 ? 1.359 3.202 0.987 1.00 0.00 54 LEU A C 3
ATOM 4789 O O . LEU A 1 54 ? 1.131 4.269 0.418 1.00 0.00 54 LEU A O 3
ATOM 4805 N N . VAL A 1 55 ? 1.416 2.026 0.379 1.00 0.00 55 VAL A N 3
ATOM 4806 C CA . VAL A 1 55 ? 1.207 1.913 -1.055 1.00 0.00 55 VAL A CA 3
ATOM 4807 C C . VAL A 1 55 ? 0.245 0.757 -1.335 1.00 0.00 55 VAL A C 3
ATOM 4808 O O . VAL A 1 55 ? 0.660 -0.399 -1.400 1.00 0.00 55 VAL A O 3
ATOM 4821 N N . ILE A 1 56 ? -1.022 1.109 -1.496 1.00 0.00 56 ILE A N 3
ATOM 4822 C CA . ILE A 1 56 ? -2.047 0.115 -1.768 1.00 0.00 56 ILE A CA 3
ATOM 4823 C C . ILE A 1 56 ? -2.618 0.350 -3.168 1.00 0.00 56 ILE A C 3
ATOM 4824 O O . ILE A 1 56 ? -2.905 1.486 -3.542 1.00 0.00 56 ILE A O 3
ATOM 4840 N N . SER A 1 57 ? -2.768 -0.743 -3.901 1.00 0.00 57 SER A N 3
ATOM 4841 C CA . SER A 1 57 ? -3.300 -0.670 -5.252 1.00 0.00 57 SE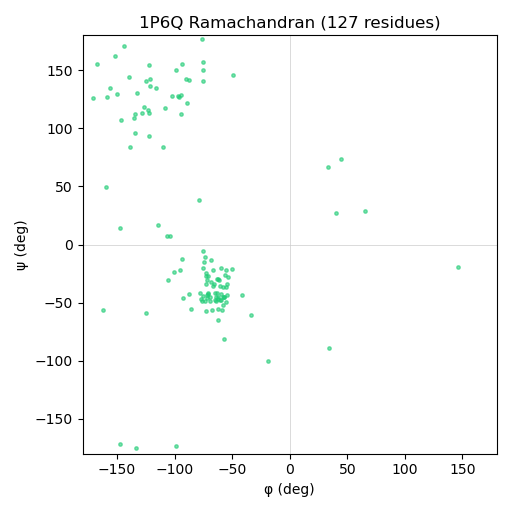R A CA 3
ATOM 4842 C C . SER A 1 57 ? -4.206 -1.873 -5.522 1.00 0.00 57 SER A C 3
ATOM 4843 O O . SER A 1 57 ? -4.262 -2.805 -4.721 1.00 0.00 57 SER A O 3
ATOM 4851 N N . ASP A 1 58 ? -4.892 -1.815 -6.655 1.00 0.00 58 ASP A N 3
ATOM 4852 C CA . ASP A 1 58 ? -5.792 -2.888 -7.040 1.00 0.00 58 ASP A CA 3
ATOM 4853 C C . ASP A 1 58 ? -5.100 -3.783 -8.070 1.00 0.00 58 ASP A C 3
ATOM 4854 O O . ASP A 1 58 ? -3.918 -3.602 -8.360 1.00 0.00 58 ASP A O 3
ATOM 4863 N N . PHE A 1 59 ? -5.865 -4.731 -8.593 1.00 0.00 59 PHE A N 3
ATOM 4864 C CA . PHE A 1 59 ? -5.339 -5.655 -9.583 1.00 0.00 59 PHE A CA 3
ATOM 4865 C C . PHE A 1 59 ? -6.025 -5.457 -10.936 1.00 0.00 59 PHE A C 3
ATOM 4866 O O . PHE A 1 59 ? -5.932 -6.312 -11.816 1.00 0.00 59 PHE A O 3
ATOM 4883 N N . ASN A 1 60 ? -6.701 -4.324 -11.061 1.00 0.00 60 ASN A N 3
ATOM 4884 C CA . ASN A 1 60 ? -7.404 -4.003 -12.292 1.00 0.00 60 ASN A CA 3
ATOM 4885 C C . ASN A 1 60 ? -6.413 -4.017 -13.457 1.00 0.00 60 ASN A C 3
ATOM 4886 O O . ASN A 1 60 ? -6.319 -5.005 -14.184 1.00 0.00 60 ASN A O 3
ATOM 4897 N N . MET A 1 61 ? -5.701 -2.909 -13.600 1.00 0.00 61 MET A N 3
ATOM 4898 C CA . MET A 1 61 ? -4.721 -2.782 -14.666 1.00 0.00 61 MET A CA 3
ATOM 4899 C C . MET A 1 61 ? -3.701 -1.686 -14.344 1.00 0.00 61 MET A C 3
ATOM 4900 O O . MET A 1 61 ? -3.435 -0.818 -15.174 1.00 0.00 61 MET A O 3
ATOM 4914 N N . PRO A 1 62 ? -3.144 -1.766 -13.107 1.00 0.00 62 PRO A N 3
ATOM 4915 C CA . PRO A 1 62 ? -2.159 -0.793 -12.666 1.00 0.00 62 PRO A CA 3
ATOM 4916 C C . PRO A 1 62 ? -0.804 -1.044 -13.330 1.00 0.00 62 PRO A C 3
ATOM 4917 O O . PRO A 1 62 ? -0.388 -2.190 -13.485 1.00 0.00 62 PRO A O 3
ATOM 4928 N N . LYS A 1 63 ? -0.153 0.047 -13.705 1.00 0.00 63 LYS A N 3
ATOM 4929 C CA . LYS A 1 63 ? 1.146 -0.040 -14.349 1.00 0.00 63 LYS A CA 3
ATOM 4930 C C . LYS A 1 63 ? 2.209 -0.371 -13.300 1.00 0.00 63 LYS A C 3
ATOM 4931 O O . LYS A 1 63 ? 3.295 -0.840 -13.638 1.00 0.00 63 LYS A O 3
ATOM 4950 N N . MET A 1 64 ? 1.859 -0.114 -12.049 1.00 0.00 64 MET A N 3
ATOM 4951 C CA . MET A 1 64 ? 2.771 -0.380 -10.948 1.00 0.00 64 MET A CA 3
ATOM 4952 C C . MET A 1 64 ? 2.025 -0.968 -9.748 1.00 0.00 64 MET A C 3
ATOM 4953 O O . MET A 1 64 ? 1.626 -0.239 -8.842 1.00 0.00 64 MET A O 3
ATOM 4967 N N . ASP A 1 65 ? 1.859 -2.283 -9.783 1.00 0.00 65 ASP A N 3
ATOM 4968 C CA . ASP A 1 65 ? 1.169 -2.978 -8.710 1.00 0.00 65 ASP A CA 3
ATOM 4969 C C . ASP A 1 65 ? 2.100 -3.097 -7.502 1.00 0.00 65 ASP A C 3
ATOM 4970 O O . ASP A 1 65 ? 3.270 -2.725 -7.577 1.00 0.00 65 ASP A O 3
ATOM 4979 N N . GLY A 1 66 ? 1.546 -3.618 -6.417 1.00 0.00 66 GLY A N 3
ATOM 4980 C CA . GLY A 1 66 ? 2.313 -3.791 -5.195 1.00 0.00 66 GLY A CA 3
ATOM 4981 C C . GLY A 1 66 ? 3.780 -4.098 -5.506 1.00 0.00 66 GLY A C 3
ATOM 4982 O O . GLY A 1 66 ? 4.672 -3.347 -5.115 1.00 0.00 66 GLY A O 3
ATOM 4986 N N . LEU A 1 67 ? 3.983 -5.204 -6.209 1.00 0.00 67 LEU A N 3
ATOM 4987 C CA . LEU A 1 67 ? 5.325 -5.620 -6.577 1.00 0.00 67 LEU A CA 3
ATOM 4988 C C . LEU A 1 67 ? 6.011 -4.491 -7.350 1.00 0.00 67 LEU A C 3
ATOM 4989 O O . LEU A 1 67 ? 7.165 -4.161 -7.081 1.00 0.00 67 LEU A O 3
ATOM 5005 N N . GLY A 1 68 ? 5.270 -3.929 -8.294 1.00 0.00 68 GLY A N 3
ATOM 5006 C CA . GLY A 1 68 ? 5.791 -2.843 -9.108 1.00 0.00 68 GLY A CA 3
ATOM 5007 C C . GLY A 1 68 ? 6.324 -1.708 -8.231 1.00 0.00 68 GLY A C 3
ATOM 5008 O O . GLY A 1 68 ? 7.387 -1.153 -8.506 1.00 0.00 68 GLY A O 3
ATOM 5012 N N . LEU A 1 69 ? 5.560 -1.396 -7.194 1.00 0.00 69 LEU A N 3
ATOM 5013 C CA . LEU A 1 69 ? 5.941 -0.336 -6.276 1.00 0.00 69 LEU A CA 3
ATOM 5014 C C . LEU A 1 69 ? 7.218 -0.742 -5.539 1.00 0.00 69 LEU A C 3
ATOM 5015 O O . LEU A 1 69 ? 8.103 0.085 -5.322 1.00 0.00 69 LEU A O 3
ATOM 5031 N N . LEU A 1 70 ? 7.274 -2.015 -5.174 1.00 0.00 70 LEU A N 3
ATOM 5032 C CA . LEU A 1 70 ? 8.429 -2.540 -4.465 1.00 0.00 70 LEU A CA 3
ATOM 5033 C C . LEU A 1 70 ? 9.686 -2.317 -5.310 1.00 0.00 70 LEU A C 3
ATOM 5034 O O . LEU A 1 70 ? 10.714 -1.878 -4.796 1.00 0.00 70 LEU A O 3
ATOM 5050 N N . GLN A 1 71 ? 9.561 -2.631 -6.591 1.00 0.00 71 GLN A N 3
ATOM 5051 C CA . GLN A 1 71 ? 10.673 -2.470 -7.512 1.00 0.00 71 GLN A CA 3
ATOM 5052 C C . GLN A 1 71 ? 11.094 -1.001 -7.586 1.00 0.00 71 GLN A C 3
ATOM 5053 O O . GLN A 1 71 ? 12.278 -0.696 -7.716 1.00 0.00 71 GLN A O 3
ATOM 5067 N N . ALA A 1 72 ? 10.100 -0.128 -7.500 1.00 0.00 72 ALA A N 3
ATOM 5068 C CA . ALA A 1 72 ? 10.351 1.301 -7.556 1.00 0.00 72 ALA A CA 3
ATOM 5069 C C . ALA A 1 72 ? 11.095 1.734 -6.291 1.00 0.00 72 ALA A C 3
ATOM 5070 O O . ALA A 1 72 ? 12.063 2.488 -6.364 1.00 0.00 72 ALA A O 3
ATOM 5077 N N . VAL A 1 73 ? 10.613 1.237 -5.161 1.00 0.00 73 VAL A N 3
ATOM 5078 C CA . VAL A 1 73 ? 11.220 1.563 -3.882 1.00 0.00 73 VAL A CA 3
ATOM 5079 C C . VAL A 1 73 ? 12.705 1.193 -3.918 1.00 0.00 73 VAL A C 3
ATOM 5080 O O . VAL A 1 73 ? 13.537 1.895 -3.344 1.00 0.00 73 VAL A O 3
ATOM 5093 N N . ARG A 1 74 ? 12.991 0.093 -4.597 1.00 0.00 74 ARG A N 3
ATOM 5094 C CA . ARG A 1 74 ? 14.361 -0.379 -4.716 1.00 0.00 74 ARG A CA 3
ATOM 5095 C C . ARG A 1 74 ? 15.231 0.682 -5.391 1.00 0.00 74 ARG A C 3
ATOM 5096 O O . ARG A 1 74 ? 16.454 0.660 -5.265 1.00 0.00 74 ARG A O 3
ATOM 5117 N N . ALA A 1 75 ? 14.566 1.589 -6.091 1.00 0.00 75 ALA A N 3
ATOM 5118 C CA . ALA A 1 75 ? 15.263 2.657 -6.787 1.00 0.00 75 ALA A CA 3
ATOM 5119 C C . ALA A 1 75 ? 15.204 3.932 -5.943 1.00 0.00 75 ALA A C 3
ATOM 5120 O O . ALA A 1 75 ? 16.066 4.801 -6.064 1.00 0.00 75 ALA A O 3
ATOM 5127 N N . ASN A 1 76 ? 14.178 4.005 -5.109 1.00 0.00 76 ASN A N 3
ATOM 5128 C CA . ASN A 1 76 ? 13.995 5.160 -4.246 1.00 0.00 76 ASN A CA 3
ATOM 5129 C C . ASN A 1 76 ? 13.875 4.691 -2.795 1.00 0.00 76 ASN A C 3
ATOM 5130 O O . ASN A 1 76 ? 12.914 4.016 -2.433 1.00 0.00 76 ASN A O 3
ATOM 5141 N N . PRO A 1 77 ? 14.893 5.080 -1.980 1.00 0.00 77 PRO A N 3
ATOM 5142 C CA . PRO A 1 77 ? 14.911 4.708 -0.576 1.00 0.00 77 PRO A CA 3
ATOM 5143 C C . PRO A 1 77 ? 13.907 5.539 0.225 1.00 0.00 77 PRO A C 3
ATOM 5144 O O . PRO A 1 77 ? 13.698 5.293 1.412 1.00 0.00 77 PRO A O 3
ATOM 5155 N N . ALA A 1 78 ? 13.312 6.508 -0.456 1.00 0.00 78 ALA A N 3
ATOM 5156 C CA . ALA A 1 78 ? 12.335 7.377 0.177 1.00 0.00 78 ALA A CA 3
ATOM 5157 C C . ALA A 1 78 ? 11.026 6.610 0.370 1.00 0.00 78 ALA A C 3
ATOM 5158 O O . ALA A 1 78 ? 10.305 6.838 1.341 1.00 0.00 78 ALA A O 3
ATOM 5165 N N . THR A 1 79 ? 10.757 5.714 -0.568 1.00 0.00 79 THR A N 3
ATOM 5166 C CA . THR A 1 79 ? 9.547 4.911 -0.513 1.00 0.00 79 THR A CA 3
ATOM 5167 C C . THR A 1 79 ? 9.873 3.486 -0.061 1.00 0.00 79 THR A C 3
ATOM 5168 O O . THR A 1 79 ? 9.005 2.614 -0.070 1.00 0.00 79 THR A O 3
ATOM 5179 N N . LYS A 1 80 ? 11.126 3.293 0.321 1.00 0.00 80 LYS A N 3
ATOM 5180 C CA . LYS A 1 80 ? 11.578 1.989 0.776 1.00 0.00 80 LYS A CA 3
ATOM 5181 C C . LYS A 1 80 ? 10.994 1.705 2.161 1.00 0.00 80 LYS A C 3
ATOM 5182 O O . LYS A 1 80 ? 10.988 0.562 2.614 1.00 0.00 80 LYS A O 3
ATOM 5201 N N . LYS A 1 81 ? 10.517 2.766 2.796 1.00 0.00 81 LYS A N 3
ATOM 5202 C CA . LYS A 1 81 ? 9.933 2.646 4.121 1.00 0.00 81 LYS A CA 3
ATOM 5203 C C . LYS A 1 81 ? 8.408 2.686 4.005 1.00 0.00 81 LYS A C 3
ATOM 5204 O O . LYS A 1 81 ? 7.708 2.758 5.015 1.00 0.00 81 LYS A O 3
ATOM 5223 N N . ALA A 1 82 ? 7.938 2.639 2.768 1.00 0.00 82 ALA A N 3
ATOM 5224 C CA . ALA A 1 82 ? 6.508 2.670 2.509 1.00 0.00 82 ALA A CA 3
ATOM 5225 C C . ALA A 1 82 ? 6.000 1.240 2.313 1.00 0.00 82 ALA A C 3
ATOM 5226 O O . ALA A 1 82 ? 6.530 0.495 1.490 1.00 0.00 82 ALA A O 3
ATOM 5233 N N . ALA A 1 83 ? 4.977 0.899 3.085 1.00 0.00 83 ALA A N 3
ATOM 5234 C CA . ALA A 1 83 ? 4.392 -0.428 3.007 1.00 0.00 83 ALA A CA 3
ATOM 5235 C C . ALA A 1 83 ? 3.282 -0.430 1.953 1.00 0.00 83 ALA A C 3
ATOM 5236 O O . ALA A 1 83 ? 2.333 0.349 2.045 1.00 0.00 83 ALA A O 3
ATOM 5243 N N . PHE A 1 84 ? 3.437 -1.313 0.978 1.00 0.00 84 PHE A N 3
ATOM 5244 C CA . PHE A 1 84 ? 2.459 -1.426 -0.091 1.00 0.00 84 PHE A CA 3
ATOM 5245 C C . PHE A 1 84 ? 1.488 -2.579 0.173 1.00 0.00 84 PHE A C 3
ATOM 5246 O O . PHE A 1 84 ? 1.861 -3.585 0.774 1.00 0.00 84 PHE A O 3
ATOM 5263 N N . ILE A 1 85 ? 0.261 -2.394 -0.289 1.00 0.00 85 ILE A N 3
ATOM 5264 C CA . ILE A 1 85 ? -0.767 -3.406 -0.110 1.00 0.00 85 ILE A CA 3
ATOM 5265 C C . ILE A 1 85 ? -1.229 -3.905 -1.480 1.00 0.00 85 ILE A C 3
ATOM 5266 O O . ILE A 1 85 ? -1.437 -3.111 -2.397 1.00 0.00 85 ILE A O 3
ATOM 5282 N N . ILE A 1 86 ? -1.376 -5.218 -1.578 1.00 0.00 86 ILE A N 3
ATOM 5283 C CA . ILE A 1 86 ? -1.810 -5.832 -2.821 1.00 0.00 86 ILE A CA 3
ATOM 5284 C C . ILE A 1 86 ? -2.932 -6.830 -2.527 1.00 0.00 86 ILE A C 3
ATOM 5285 O O . ILE A 1 86 ? -2.699 -7.867 -1.908 1.00 0.00 86 ILE A O 3
ATOM 5301 N N . LEU A 1 87 ? -4.126 -6.482 -2.986 1.00 0.00 87 LEU A N 3
ATOM 5302 C CA . LEU A 1 87 ? -5.285 -7.334 -2.780 1.00 0.00 87 LEU A CA 3
ATOM 5303 C C . LEU A 1 87 ? -5.494 -8.210 -4.017 1.00 0.00 87 LEU A C 3
ATOM 5304 O O . LEU A 1 87 ? -5.531 -7.707 -5.139 1.00 0.00 87 LEU A O 3
ATOM 5320 N N . THR A 1 88 ? -5.626 -9.505 -3.771 1.00 0.00 88 THR A N 3
ATOM 5321 C CA . THR A 1 88 ? -5.832 -10.454 -4.851 1.00 0.00 88 THR A CA 3
ATOM 5322 C C . THR A 1 88 ? -6.619 -11.669 -4.352 1.00 0.00 88 THR A C 3
ATOM 5323 O O . THR A 1 88 ? -6.708 -11.902 -3.148 1.00 0.00 88 THR A O 3
ATOM 5334 N N . ALA A 1 89 ? -7.168 -12.409 -5.303 1.00 0.00 89 ALA A N 3
ATOM 53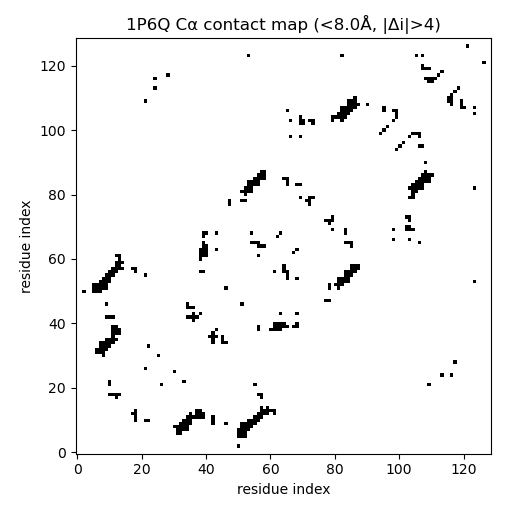35 C CA . ALA A 1 89 ? -7.944 -13.593 -4.975 1.00 0.00 89 ALA A CA 3
ATOM 5336 C C . ALA A 1 89 ? -6.992 -14.748 -4.654 1.00 0.00 89 ALA A C 3
ATOM 5337 O O . ALA A 1 89 ? -7.258 -15.893 -5.016 1.00 0.00 89 ALA A O 3
ATOM 5344 N N . GLN A 1 90 ? -5.906 -14.407 -3.977 1.00 0.00 90 GLN A N 3
ATOM 5345 C CA . GLN A 1 90 ? -4.914 -15.401 -3.603 1.00 0.00 90 GLN A CA 3
ATOM 5346 C C . GLN A 1 90 ? -4.665 -15.360 -2.094 1.00 0.00 90 GLN A C 3
ATOM 5347 O O . GLN A 1 90 ? -4.862 -16.359 -1.402 1.00 0.00 90 GLN A O 3
ATOM 5361 N N . GLY A 1 91 ? -4.237 -14.196 -1.628 1.00 0.00 91 GLY A N 3
ATOM 5362 C CA . GLY A 1 91 ? -3.959 -14.013 -0.214 1.00 0.00 91 GLY A CA 3
ATOM 5363 C C . GLY A 1 91 ? -3.100 -15.157 0.330 1.00 0.00 91 GLY A C 3
ATOM 5364 O O . GLY A 1 91 ? -3.579 -15.983 1.104 1.00 0.00 91 GLY A O 3
ATOM 5368 N N . ASP A 1 92 ? -1.847 -15.169 -0.099 1.00 0.00 92 ASP A N 3
ATOM 5369 C CA . ASP A 1 92 ? -0.917 -16.197 0.335 1.00 0.00 92 ASP A CA 3
ATOM 5370 C C . ASP A 1 92 ? 0.314 -15.536 0.957 1.00 0.00 92 ASP A C 3
ATOM 5371 O O . ASP A 1 92 ? 1.044 -14.812 0.281 1.00 0.00 92 ASP A O 3
ATOM 5380 N N . ARG A 1 93 ? 0.507 -15.808 2.240 1.00 0.00 93 ARG A N 3
ATOM 5381 C CA . ARG A 1 93 ? 1.637 -15.248 2.962 1.00 0.00 93 ARG A CA 3
ATOM 5382 C C . ARG A 1 93 ? 2.948 -15.613 2.261 1.00 0.00 93 ARG A C 3
ATOM 5383 O O . ARG A 1 93 ? 3.950 -14.915 2.410 1.00 0.00 93 ARG A O 3
ATOM 5404 N N . ALA A 1 94 ? 2.897 -16.705 1.513 1.00 0.00 94 ALA A N 3
ATOM 5405 C CA . ALA A 1 94 ? 4.068 -17.170 0.788 1.00 0.00 94 ALA A CA 3
ATOM 5406 C C . ALA A 1 94 ? 4.508 -16.095 -0.207 1.00 0.00 94 ALA A C 3
ATOM 5407 O O . ALA A 1 94 ? 5.685 -15.744 -0.268 1.00 0.00 94 ALA A O 3
ATOM 5414 N N . LEU A 1 95 ? 3.538 -15.600 -0.961 1.00 0.00 95 LEU A N 3
ATOM 5415 C CA . LEU A 1 95 ? 3.810 -14.570 -1.951 1.00 0.00 95 LEU A CA 3
ATOM 5416 C C . LEU A 1 95 ? 4.196 -13.273 -1.238 1.00 0.00 95 LEU A C 3
ATOM 5417 O O . LEU A 1 95 ? 5.045 -12.524 -1.720 1.00 0.00 95 LEU A O 3
ATOM 5433 N N . VAL A 1 96 ? 3.554 -13.046 -0.101 1.00 0.00 96 VAL A N 3
ATOM 5434 C CA . VAL A 1 96 ? 3.820 -11.852 0.683 1.00 0.00 96 VAL A CA 3
ATOM 5435 C C . VAL A 1 96 ? 5.282 -11.857 1.133 1.00 0.00 96 VAL A C 3
ATOM 5436 O O . VAL A 1 96 ? 5.978 -10.852 1.005 1.00 0.00 96 VAL A O 3
ATOM 5449 N N . GLN A 1 97 ? 5.705 -13.001 1.651 1.00 0.00 97 GLN A N 3
ATOM 5450 C CA . GLN A 1 97 ? 7.071 -13.151 2.121 1.00 0.00 97 GLN A CA 3
ATOM 5451 C C . GLN A 1 97 ? 8.036 -13.210 0.935 1.00 0.00 97 GLN A C 3
ATOM 5452 O O . GLN A 1 97 ? 9.189 -12.796 1.047 1.00 0.00 97 GLN A O 3
ATOM 5466 N N . LYS A 1 98 ? 7.530 -13.728 -0.174 1.00 0.00 98 LYS A N 3
ATOM 5467 C CA . LYS A 1 98 ? 8.332 -13.848 -1.380 1.00 0.00 98 LYS A CA 3
ATOM 5468 C C . LYS A 1 98 ? 8.778 -12.455 -1.830 1.00 0.00 98 LYS A C 3
ATOM 5469 O O . LYS A 1 98 ? 9.972 -12.202 -1.987 1.00 0.00 98 LYS A O 3
ATOM 5488 N N . ALA A 1 99 ? 7.794 -11.588 -2.025 1.00 0.00 99 ALA A N 3
ATOM 5489 C CA . ALA A 1 99 ? 8.071 -10.227 -2.454 1.00 0.00 99 ALA A CA 3
ATOM 5490 C C . ALA A 1 99 ? 8.645 -9.433 -1.279 1.00 0.00 99 ALA A C 3
ATOM 5491 O O . ALA A 1 99 ? 9.662 -8.758 -1.420 1.00 0.00 99 ALA A O 3
ATOM 5498 N N . ALA A 1 100 ? 7.967 -9.542 -0.145 1.00 0.00 100 ALA A N 3
ATOM 5499 C CA . ALA A 1 100 ? 8.397 -8.841 1.054 1.00 0.00 100 ALA A CA 3
ATOM 5500 C C . ALA A 1 100 ? 9.864 -9.174 1.334 1.00 0.00 100 ALA A C 3
ATOM 5501 O O . ALA A 1 100 ? 10.582 -8.373 1.929 1.00 0.00 100 ALA A O 3
ATOM 5508 N N . ALA A 1 101 ? 10.264 -10.357 0.892 1.00 0.00 101 ALA A N 3
ATOM 5509 C CA . ALA A 1 101 ? 11.632 -10.806 1.089 1.00 0.00 101 ALA A CA 3
ATOM 5510 C C . ALA A 1 101 ? 12.446 -10.512 -0.173 1.00 0.00 101 ALA A C 3
ATOM 5511 O O . ALA A 1 101 ? 13.673 -10.438 -0.120 1.00 0.00 101 ALA A O 3
ATOM 5518 N N . LEU A 1 102 ? 11.731 -10.355 -1.277 1.00 0.00 102 LEU A N 3
ATOM 5519 C CA . LEU A 1 102 ? 12.372 -10.071 -2.550 1.00 0.00 102 LEU A CA 3
ATOM 5520 C C . LEU A 1 102 ? 13.038 -8.696 -2.485 1.00 0.00 102 LEU A C 3
ATOM 5521 O O . LEU A 1 102 ? 13.959 -8.411 -3.250 1.00 0.00 102 LEU A O 3
ATOM 5537 N N . GLY A 1 103 ? 12.546 -7.879 -1.566 1.00 0.00 103 GLY A N 3
ATOM 5538 C CA . GLY A 1 103 ? 13.082 -6.539 -1.393 1.00 0.00 103 GLY A CA 3
ATOM 5539 C C . GLY A 1 103 ? 12.002 -5.577 -0.893 1.00 0.00 103 GLY A C 3
ATOM 5540 O O . GLY A 1 103 ? 12.312 -4.534 -0.319 1.00 0.00 103 GLY A O 3
ATOM 5544 N N . ALA A 1 104 ? 10.757 -5.962 -1.129 1.00 0.00 104 ALA A N 3
ATOM 5545 C CA . ALA A 1 104 ? 9.630 -5.147 -0.711 1.00 0.00 104 ALA A CA 3
ATOM 5546 C C . ALA A 1 104 ? 9.820 -4.732 0.750 1.00 0.00 104 ALA A C 3
ATOM 5547 O O . ALA A 1 104 ? 10.476 -5.434 1.517 1.00 0.00 104 ALA A O 3
ATOM 5554 N N . ASN A 1 105 ? 9.232 -3.594 1.090 1.00 0.00 105 ASN A N 3
ATOM 5555 C CA . ASN A 1 105 ? 9.329 -3.078 2.445 1.00 0.00 105 ASN A CA 3
ATOM 5556 C C . ASN A 1 105 ? 8.289 -3.775 3.326 1.00 0.00 105 ASN A C 3
ATOM 5557 O O . ASN A 1 105 ? 8.618 -4.281 4.398 1.00 0.00 105 ASN A O 3
ATOM 5568 N N . ASN A 1 106 ? 7.056 -3.779 2.841 1.00 0.00 106 ASN A N 3
ATOM 5569 C CA . ASN A 1 106 ? 5.968 -4.405 3.572 1.00 0.00 106 ASN A CA 3
ATOM 5570 C C . ASN A 1 106 ? 4.809 -4.683 2.612 1.00 0.00 106 ASN A C 3
ATOM 5571 O O . ASN A 1 106 ? 4.340 -3.779 1.921 1.00 0.00 106 ASN A O 3
ATOM 5582 N N . VAL A 1 107 ? 4.380 -5.936 2.600 1.00 0.00 107 VAL A N 3
ATOM 5583 C CA . VAL A 1 107 ? 3.284 -6.345 1.736 1.00 0.00 107 VAL A CA 3
ATOM 5584 C C . VAL A 1 107 ? 2.107 -6.805 2.598 1.00 0.00 107 VAL A C 3
ATOM 5585 O O . VAL A 1 107 ? 2.201 -7.811 3.299 1.00 0.00 107 VAL A O 3
ATOM 5598 N N . LEU A 1 108 ? 1.024 -6.047 2.516 1.00 0.00 108 LEU A N 3
ATOM 5599 C CA . LEU A 1 108 ? -0.172 -6.364 3.279 1.00 0.00 108 LEU A CA 3
ATOM 5600 C C . LEU A 1 108 ? -1.331 -6.627 2.315 1.00 0.00 108 LEU A C 3
ATOM 5601 O O . LEU A 1 108 ? -1.362 -6.084 1.212 1.00 0.00 108 LEU A O 3
ATOM 5617 N N . ALA A 1 109 ? -2.258 -7.459 2.768 1.00 0.00 109 ALA A N 3
ATOM 5618 C CA . ALA A 1 109 ? -3.416 -7.801 1.961 1.00 0.00 109 ALA A CA 3
ATOM 5619 C C . ALA A 1 109 ? -4.607 -6.944 2.397 1.00 0.00 109 ALA A C 3
ATOM 5620 O O . ALA A 1 109 ? -4.652 -6.469 3.530 1.00 0.00 109 ALA A O 3
ATOM 5627 N N . LYS A 1 110 ? -5.542 -6.775 1.474 1.00 0.00 110 LYS A N 3
ATOM 5628 C CA . LYS A 1 110 ? -6.729 -5.984 1.748 1.00 0.00 110 LYS A CA 3
ATOM 5629 C C . LYS A 1 110 ? -7.954 -6.900 1.768 1.00 0.00 110 LYS A C 3
ATOM 5630 O O . LYS A 1 110 ? -8.720 -6.939 0.807 1.00 0.00 110 LYS A O 3
ATOM 5649 N N . PRO A 1 111 ? -8.104 -7.637 2.902 1.00 0.00 111 PRO A N 3
ATOM 5650 C CA . PRO A 1 111 ? -9.222 -8.551 3.059 1.00 0.00 111 PRO A CA 3
ATOM 5651 C C . PRO A 1 111 ? -10.518 -7.788 3.341 1.00 0.00 111 PRO A C 3
ATOM 5652 O O . PRO A 1 111 ? -10.485 -6.648 3.801 1.00 0.00 111 PRO A O 3
ATOM 5663 N N . PHE A 1 112 ? -11.630 -8.449 3.053 1.00 0.00 112 PHE A N 3
ATOM 5664 C CA . PHE A 1 112 ? -12.936 -7.848 3.270 1.00 0.00 112 PHE A CA 3
ATOM 5665 C C . PHE A 1 112 ? -13.279 -7.805 4.760 1.00 0.00 112 PHE A C 3
ATOM 5666 O O . PHE A 1 112 ? -14.108 -7.003 5.187 1.00 0.00 112 PHE A O 3
ATOM 5683 N N . THR A 1 113 ? -12.625 -8.679 5.510 1.00 0.00 113 THR A N 3
ATOM 5684 C CA . THR A 1 113 ? -12.850 -8.752 6.945 1.00 0.00 113 THR A CA 3
ATOM 5685 C C . THR A 1 113 ? -11.970 -7.735 7.675 1.00 0.00 113 THR A C 3
ATOM 5686 O O . THR A 1 113 ? -10.812 -7.538 7.313 1.00 0.00 113 THR A O 3
ATOM 5697 N N . ILE A 1 114 ? -12.555 -7.116 8.690 1.00 0.00 114 ILE A N 3
ATOM 5698 C CA . ILE A 1 114 ? -11.840 -6.124 9.475 1.00 0.00 114 ILE A CA 3
ATOM 5699 C C . ILE A 1 114 ? -10.794 -6.826 10.343 1.00 0.00 114 ILE A C 3
ATOM 5700 O O . ILE A 1 114 ? -9.777 -6.231 10.700 1.00 0.00 114 ILE A O 3
ATOM 5716 N N . GLU A 1 115 ? -11.078 -8.081 10.659 1.00 0.00 115 GLU A N 3
ATOM 5717 C CA . GLU A 1 115 ? -10.175 -8.870 11.479 1.00 0.00 115 GLU A CA 3
ATOM 5718 C C . GLU A 1 115 ? -8.868 -9.134 10.726 1.00 0.00 115 GLU A C 3
ATOM 5719 O O . GLU A 1 115 ? -7.783 -8.953 11.276 1.00 0.00 115 GLU A O 3
ATOM 5731 N N . LYS A 1 116 ? -9.018 -9.559 9.480 1.00 0.00 116 LYS A N 3
ATOM 5732 C CA . LYS A 1 116 ? -7.864 -9.850 8.646 1.00 0.00 116 LYS A CA 3
ATOM 5733 C C . LYS A 1 116 ? -7.174 -8.540 8.262 1.00 0.00 116 LYS A C 3
ATOM 5734 O O . LYS A 1 116 ? -5.948 -8.444 8.304 1.00 0.00 116 LYS A O 3
ATOM 5753 N N . MET A 1 117 ? -7.990 -7.562 7.896 1.00 0.00 117 MET A N 3
ATOM 5754 C CA . MET A 1 117 ? -7.473 -6.263 7.505 1.00 0.00 117 MET A CA 3
ATOM 5755 C C . MET A 1 117 ? -6.838 -5.544 8.697 1.00 0.00 117 MET A C 3
ATOM 5756 O O . MET A 1 117 ? -5.784 -4.926 8.564 1.00 0.00 117 MET A O 3
ATOM 5770 N N . LYS A 1 118 ? -7.508 -5.648 9.836 1.00 0.00 118 LYS A N 3
ATOM 5771 C CA . LYS A 1 118 ? -7.022 -5.016 11.050 1.00 0.00 118 LYS A CA 3
ATOM 5772 C C . LYS A 1 118 ? -5.660 -5.607 11.419 1.00 0.00 118 LYS A C 3
ATOM 5773 O O . LYS A 1 118 ? -4.791 -4.902 11.929 1.00 0.00 118 LYS A O 3
ATOM 5792 N N . ALA A 1 119 ? -5.518 -6.896 11.145 1.00 0.00 119 ALA A N 3
ATOM 5793 C CA . ALA A 1 119 ? -4.277 -7.590 11.443 1.00 0.00 119 ALA A CA 3
ATOM 5794 C C . ALA A 1 119 ? -3.184 -7.104 10.487 1.00 0.00 119 ALA A C 3
ATOM 5795 O O . ALA A 1 119 ? -2.055 -6.855 10.906 1.00 0.00 119 ALA A O 3
ATOM 5802 N N . ALA A 1 120 ? -3.560 -6.982 9.223 1.00 0.00 120 ALA A N 3
ATOM 5803 C CA . ALA A 1 120 ? -2.626 -6.530 8.205 1.00 0.00 120 ALA A CA 3
ATOM 5804 C C . ALA A 1 120 ? -2.048 -5.175 8.616 1.00 0.00 120 ALA A C 3
ATOM 5805 O O . ALA A 1 120 ? -0.833 -4.984 8.603 1.00 0.00 120 ALA A O 3
ATOM 5812 N N . ILE A 1 121 ? -2.946 -4.267 8.971 1.00 0.00 121 ILE A N 3
ATOM 5813 C CA . ILE A 1 121 ? -2.541 -2.934 9.384 1.00 0.00 121 ILE A CA 3
ATOM 5814 C C . ILE A 1 121 ? -1.648 -3.039 10.621 1.00 0.00 121 ILE A C 3
ATOM 5815 O O . ILE A 1 121 ? -0.623 -2.365 10.710 1.00 0.00 121 ILE A O 3
ATOM 5831 N N . GLU A 1 122 ? -2.069 -3.889 11.546 1.00 0.00 122 GLU A N 3
ATOM 5832 C CA . GLU A 1 122 ? -1.320 -4.091 12.775 1.00 0.00 122 GLU A CA 3
ATOM 5833 C C . GLU A 1 122 ? 0.123 -4.490 12.458 1.00 0.00 122 GLU A C 3
ATOM 5834 O O . GLU A 1 122 ? 1.035 -4.200 13.230 1.00 0.00 122 GLU A O 3
ATOM 5846 N N . ALA A 1 123 ? 0.285 -5.148 11.320 1.00 0.00 123 ALA A N 3
ATOM 5847 C CA . ALA A 1 123 ? 1.600 -5.589 10.890 1.00 0.00 123 ALA A CA 3
ATOM 5848 C C . ALA A 1 123 ? 2.306 -4.443 10.165 1.00 0.00 123 ALA A C 3
ATOM 5849 O O . ALA A 1 123 ? 3.482 -4.179 10.410 1.00 0.00 123 ALA A O 3
ATOM 5856 N N . VAL A 1 124 ? 1.559 -3.793 9.285 1.00 0.00 124 VAL A N 3
ATOM 5857 C CA . VAL A 1 124 ? 2.099 -2.681 8.521 1.00 0.00 124 VAL A CA 3
ATOM 5858 C C . VAL A 1 124 ? 2.552 -1.580 9.482 1.00 0.00 124 VAL A C 3
ATOM 5859 O O . VAL A 1 124 ? 3.494 -0.846 9.191 1.00 0.00 124 VAL A O 3
ATOM 5872 N N . PHE A 1 125 ? 1.858 -1.500 10.608 1.00 0.00 125 PHE A N 3
ATOM 5873 C CA . PHE A 1 125 ? 2.177 -0.502 11.614 1.00 0.00 125 PHE A CA 3
ATOM 5874 C C . PHE A 1 125 ? 3.341 -0.961 12.494 1.00 0.00 125 PHE A C 3
ATOM 5875 O O . PHE A 1 125 ? 4.362 -0.281 12.586 1.00 0.00 125 PHE A O 3
ATOM 5892 N N . GLY A 1 126 ? 3.149 -2.114 13.119 1.00 0.00 126 GLY A N 3
ATOM 5893 C CA . GLY A 1 126 ? 4.169 -2.672 13.989 1.00 0.00 126 GLY A CA 3
ATOM 5894 C C . GLY A 1 126 ? 5.452 -2.968 13.209 1.00 0.00 126 GLY A C 3
ATOM 5895 O O . GLY A 1 126 ? 6.480 -2.332 13.434 1.00 0.00 126 GLY A O 3
ATOM 5899 N N . ALA A 1 127 ? 5.349 -3.934 12.308 1.00 0.00 127 ALA A N 3
ATOM 5900 C CA . ALA A 1 127 ? 6.488 -4.322 11.495 1.00 0.00 127 ALA A CA 3
ATOM 5901 C C . ALA A 1 127 ? 7.773 -4.160 12.310 1.00 0.00 127 ALA A C 3
ATOM 5902 O O . ALA A 1 127 ? 8.608 -3.312 11.997 1.00 0.00 127 ALA A O 3
ATOM 5909 N N . LEU A 1 128 ? 7.889 -4.983 13.341 1.00 0.00 128 LEU A N 3
ATOM 5910 C CA . LEU A 1 128 ? 9.057 -4.941 14.205 1.00 0.00 128 LEU A CA 3
ATOM 5911 C C . LEU A 1 128 ? 10.087 -5.960 13.712 1.00 0.00 128 LEU A C 3
ATOM 5912 O O . LEU A 1 128 ? 9.768 -7.134 13.533 1.00 0.00 128 LEU A O 3
ATOM 5928 N N . LYS A 1 129 ? 11.302 -5.472 13.506 1.00 0.00 129 LYS A N 3
ATOM 5929 C CA . LYS A 1 129 ? 12.381 -6.326 13.038 1.00 0.00 129 LYS A CA 3
ATOM 5930 C C . LYS A 1 129 ? 11.832 -7.316 12.008 1.00 0.00 129 LYS A C 3
ATOM 5931 O O . LYS A 1 129 ? 12.035 -8.523 12.133 1.00 0.00 129 LYS A O 3
ATOM 5950 N N . MET A 1 1 ? 12.951 18.819 10.077 1.00 0.00 1 MET A N 4
ATOM 5951 C CA . MET A 1 1 ? 13.528 17.683 9.381 1.00 0.00 1 MET A CA 4
ATOM 5952 C C . MET A 1 1 ? 13.132 17.686 7.902 1.00 0.00 1 MET A C 4
ATOM 5953 O O . MET A 1 1 ? 13.785 18.328 7.083 1.00 0.00 1 MET A O 4
ATOM 5967 N N . SER A 1 2 ? 12.062 16.960 7.609 1.00 0.00 2 SER A N 4
ATOM 5968 C CA . SER A 1 2 ? 11.571 16.873 6.244 1.00 0.00 2 SER A CA 4
ATOM 5969 C C . SER A 1 2 ? 10.045 16.766 6.244 1.00 0.00 2 SER A C 4
ATOM 5970 O O . SER A 1 2 ? 9.372 17.439 5.463 1.00 0.00 2 SER A O 4
ATOM 5978 N N . LEU A 1 3 ? 9.542 15.917 7.128 1.00 0.00 3 LEU A N 4
ATOM 5979 C CA . LEU A 1 3 ? 8.108 15.714 7.239 1.00 0.00 3 LEU A CA 4
ATOM 5980 C C . LEU A 1 3 ? 7.757 15.367 8.687 1.00 0.00 3 LEU A C 4
ATOM 5981 O O . LEU A 1 3 ? 8.084 14.284 9.167 1.00 0.00 3 LEU A O 4
ATOM 5997 N N . ALA A 1 4 ? 7.095 16.309 9.344 1.00 0.00 4 ALA A N 4
ATOM 5998 C CA . ALA A 1 4 ? 6.697 16.117 10.728 1.00 0.00 4 ALA A CA 4
ATOM 5999 C C . ALA A 1 4 ? 5.878 14.831 10.844 1.00 0.00 4 ALA A C 4
ATOM 6000 O O . ALA A 1 4 ? 5.986 14.109 11.834 1.00 0.00 4 ALA A O 4
ATOM 6007 N N . GLU A 1 5 ? 5.075 14.583 9.819 1.00 0.00 5 GLU A N 4
ATOM 6008 C CA . GLU A 1 5 ? 4.237 13.396 9.794 1.00 0.00 5 GLU A CA 4
ATOM 6009 C C . GLU A 1 5 ? 4.939 12.267 9.036 1.00 0.00 5 GLU A C 4
ATOM 6010 O O . GLU A 1 5 ? 4.990 11.134 9.510 1.00 0.00 5 GLU A O 4
ATOM 6022 N N . LYS A 1 6 ? 5.464 12.617 7.871 1.00 0.00 6 LYS A N 4
ATOM 6023 C CA . LYS A 1 6 ? 6.160 11.648 7.042 1.00 0.00 6 LYS A CA 4
ATOM 6024 C C . LYS A 1 6 ? 5.364 10.342 7.014 1.00 0.00 6 LYS A C 4
ATOM 6025 O O . LYS A 1 6 ? 5.918 9.278 6.743 1.00 0.00 6 LYS A O 4
ATOM 6044 N N . ILE A 1 7 ? 4.076 10.466 7.297 1.00 0.00 7 ILE A N 4
ATOM 6045 C CA . ILE A 1 7 ? 3.197 9.308 7.307 1.00 0.00 7 ILE A CA 4
ATOM 6046 C C . ILE A 1 7 ? 2.011 9.566 6.375 1.00 0.00 7 ILE A C 4
ATOM 6047 O O . ILE A 1 7 ? 1.007 10.143 6.789 1.00 0.00 7 ILE A O 4
ATOM 6063 N N . LYS A 1 8 ? 2.167 9.126 5.136 1.00 0.00 8 LYS A N 4
ATOM 6064 C CA . LYS A 1 8 ? 1.122 9.301 4.142 1.00 0.00 8 LYS A CA 4
ATOM 6065 C C . LYS A 1 8 ? 0.748 7.939 3.555 1.00 0.00 8 LYS A C 4
ATOM 6066 O O . LYS A 1 8 ? 1.614 7.089 3.349 1.00 0.00 8 LYS A O 4
ATOM 6085 N N . VAL A 1 9 ? -0.541 7.772 3.302 1.00 0.00 9 VAL A N 4
ATOM 6086 C CA . VAL A 1 9 ? -1.040 6.527 2.742 1.00 0.00 9 VAL A CA 4
ATOM 6087 C C . VAL A 1 9 ? -1.363 6.732 1.260 1.00 0.00 9 VAL A C 4
ATOM 6088 O O . VAL A 1 9 ? -2.077 7.666 0.900 1.00 0.00 9 VAL A O 4
ATOM 6101 N N . LEU A 1 10 ? -0.821 5.842 0.442 1.00 0.00 10 LEU A N 4
ATOM 6102 C CA . LEU A 1 10 ? -1.042 5.913 -0.992 1.00 0.00 10 LEU A CA 4
ATOM 6103 C C . LEU A 1 10 ? -1.938 4.751 -1.424 1.00 0.00 10 LEU A C 4
ATOM 6104 O O . LEU A 1 10 ? -1.564 3.588 -1.282 1.00 0.00 10 LEU A O 4
ATOM 6120 N N . ILE A 1 11 ? -3.105 5.106 -1.943 1.00 0.00 11 ILE A N 4
ATOM 6121 C CA . ILE A 1 11 ? -4.058 4.107 -2.395 1.00 0.00 11 ILE A CA 4
ATOM 6122 C C . ILE A 1 11 ? -4.613 4.520 -3.760 1.00 0.00 11 ILE A C 4
ATOM 6123 O O . ILE A 1 11 ? -5.354 5.496 -3.863 1.00 0.00 11 ILE A O 4
ATOM 6139 N N . VAL A 1 12 ? -4.233 3.756 -4.774 1.00 0.00 12 VAL A N 4
ATOM 6140 C CA . VAL A 1 12 ? -4.684 4.030 -6.128 1.00 0.00 12 VAL A CA 4
ATOM 6141 C C . VAL A 1 12 ? -5.166 2.729 -6.773 1.00 0.00 12 VAL A C 4
ATOM 6142 O O . VAL A 1 12 ? -4.444 1.734 -6.786 1.00 0.00 12 VAL A O 4
ATOM 6155 N N . ASP A 1 13 ? -6.384 2.781 -7.294 1.00 0.00 13 ASP A N 4
ATOM 6156 C CA . ASP A 1 13 ? -6.970 1.619 -7.939 1.00 0.00 13 ASP A CA 4
ATOM 6157 C C . ASP A 1 13 ? -7.721 2.064 -9.196 1.00 0.00 13 ASP A C 4
ATOM 6158 O O . ASP A 1 13 ? -8.347 3.124 -9.206 1.00 0.00 13 ASP A O 4
ATOM 6167 N N . ASP A 1 14 ? -7.636 1.233 -10.223 1.00 0.00 14 ASP A N 4
ATOM 6168 C CA . ASP A 1 14 ? -8.299 1.528 -11.482 1.00 0.00 14 ASP A CA 4
ATOM 6169 C C . ASP A 1 14 ? -9.792 1.748 -11.227 1.00 0.00 14 ASP A C 4
ATOM 6170 O O . ASP A 1 14 ? -10.370 2.722 -11.708 1.00 0.00 14 ASP A O 4
ATOM 6179 N N . GLN A 1 15 ? -10.372 0.827 -10.471 1.00 0.00 15 GLN A N 4
ATOM 6180 C CA . GLN A 1 15 ? -11.787 0.909 -10.147 1.00 0.00 15 GLN A CA 4
ATOM 6181 C C . GLN A 1 15 ? -11.996 1.769 -8.898 1.00 0.00 15 GLN A C 4
ATOM 6182 O O . GLN A 1 15 ? -11.223 1.686 -7.945 1.00 0.00 15 GLN A O 4
ATOM 6196 N N . VAL A 1 16 ? -13.045 2.578 -8.945 1.00 0.00 16 VAL A N 4
ATOM 6197 C CA . VAL A 1 16 ? -13.366 3.452 -7.830 1.00 0.00 16 VAL A CA 4
ATOM 6198 C C . VAL A 1 16 ? -13.861 2.609 -6.652 1.00 0.00 16 VAL A C 4
ATOM 6199 O O . VAL A 1 16 ? -13.495 2.864 -5.505 1.00 0.00 16 VAL A O 4
ATOM 6212 N N . THR A 1 17 ? -14.684 1.623 -6.976 1.00 0.00 17 THR A N 4
ATOM 6213 C CA . THR A 1 17 ? -15.232 0.741 -5.959 1.00 0.00 17 THR A CA 4
ATOM 6214 C C . THR A 1 17 ? -14.104 0.069 -5.173 1.00 0.00 17 THR A C 4
ATOM 6215 O O . THR A 1 17 ? -14.227 -0.151 -3.969 1.00 0.00 17 THR A O 4
ATOM 6226 N N . SER A 1 18 ? -13.031 -0.241 -5.886 1.00 0.00 18 SER A N 4
ATOM 6227 C CA . SER A 1 18 ? -11.884 -0.885 -5.271 1.00 0.00 18 SER A CA 4
ATOM 6228 C C . SER A 1 18 ? -11.138 0.113 -4.382 1.00 0.00 18 SER A C 4
ATOM 6229 O O . SER A 1 18 ? -10.956 -0.128 -3.190 1.00 0.00 18 SER A O 4
ATOM 6237 N N . ARG A 1 19 ? -10.727 1.213 -4.996 1.00 0.00 19 ARG A N 4
ATOM 6238 C CA . ARG A 1 19 ? -10.007 2.248 -4.277 1.00 0.00 19 ARG A CA 4
ATOM 6239 C C . ARG A 1 19 ? -10.896 2.859 -3.193 1.00 0.00 19 ARG A C 4
ATOM 6240 O O . ARG A 1 19 ? -10.401 3.335 -2.172 1.00 0.00 19 ARG A O 4
ATOM 6261 N N . LEU A 1 20 ? -12.195 2.826 -3.451 1.00 0.00 20 LEU A N 4
ATOM 6262 C CA . LEU A 1 20 ? -13.159 3.370 -2.509 1.00 0.00 20 LEU A CA 4
ATOM 6263 C C . LEU A 1 20 ? -13.278 2.431 -1.306 1.00 0.00 20 LEU A C 4
ATOM 6264 O O . LEU A 1 20 ? -13.271 2.880 -0.161 1.00 0.00 20 LEU A O 4
ATOM 6280 N N . LEU A 1 21 ? -13.383 1.146 -1.609 1.00 0.00 21 LEU A N 4
ATOM 6281 C CA . LEU A 1 21 ? -13.503 0.141 -0.566 1.00 0.00 21 LEU A CA 4
ATOM 6282 C C . LEU A 1 21 ? -12.271 0.201 0.340 1.00 0.00 21 LEU A C 4
ATOM 6283 O O . LEU A 1 21 ? -12.396 0.368 1.551 1.00 0.00 21 LEU A O 4
ATOM 6299 N N . LEU A 1 22 ? -11.111 0.062 -0.284 1.00 0.00 22 LEU A N 4
ATOM 6300 C CA . LEU A 1 22 ? -9.857 0.099 0.450 1.00 0.00 22 LEU A CA 4
ATOM 6301 C C . LEU A 1 22 ? -9.766 1.413 1.229 1.00 0.00 22 LEU A C 4
ATOM 6302 O O . LEU A 1 22 ? -9.459 1.414 2.419 1.00 0.00 22 LEU A O 4
ATOM 6318 N N . GLY A 1 23 ? -10.037 2.501 0.523 1.00 0.00 23 GLY A N 4
ATOM 6319 C CA . GLY A 1 23 ? -9.989 3.820 1.132 1.00 0.00 23 GLY A CA 4
ATOM 6320 C C . GLY A 1 23 ? -11.042 3.953 2.233 1.00 0.00 23 GLY A C 4
ATOM 6321 O O . GLY A 1 23 ? -10.851 4.698 3.194 1.00 0.00 23 GLY A O 4
ATOM 6325 N N . ASP A 1 24 ? -12.133 3.220 2.057 1.00 0.00 24 ASP A N 4
ATOM 6326 C CA . ASP A 1 24 ? -13.217 3.247 3.025 1.00 0.00 24 ASP A CA 4
ATOM 6327 C C . ASP A 1 24 ? -12.819 2.427 4.253 1.00 0.00 24 ASP A C 4
ATOM 6328 O O . ASP A 1 24 ? -12.973 2.883 5.385 1.00 0.00 24 ASP A O 4
ATOM 6337 N N . ALA A 1 25 ? -12.317 1.229 3.988 1.00 0.00 25 ALA A N 4
ATOM 6338 C CA . ALA A 1 25 ? -11.896 0.342 5.058 1.00 0.00 25 ALA A CA 4
ATOM 6339 C C . ALA A 1 25 ? -10.807 1.026 5.886 1.00 0.00 25 ALA A C 4
ATOM 6340 O O . ALA A 1 25 ? -10.874 1.044 7.114 1.00 0.00 25 ALA A O 4
ATOM 6347 N N . LEU A 1 26 ? -9.828 1.574 5.180 1.00 0.00 26 LEU A N 4
ATOM 6348 C CA . LEU A 1 26 ? -8.726 2.258 5.834 1.00 0.00 26 LEU A CA 4
ATOM 6349 C C . LEU A 1 26 ? -9.228 3.580 6.420 1.00 0.00 26 LEU A C 4
ATOM 6350 O O . LEU A 1 26 ? -8.665 4.086 7.391 1.00 0.00 26 LEU A O 4
ATOM 6366 N N . GLN A 1 27 ? -10.281 4.100 5.807 1.00 0.00 27 GLN A N 4
ATOM 6367 C CA . GLN A 1 27 ? -10.865 5.353 6.256 1.00 0.00 27 GLN A CA 4
ATOM 6368 C C . GLN A 1 27 ? -11.363 5.220 7.697 1.00 0.00 27 GLN A C 4
ATOM 6369 O O . GLN A 1 27 ? -11.064 6.063 8.540 1.00 0.00 27 GLN A O 4
ATOM 6383 N N . GLN A 1 28 ? -12.113 4.154 7.934 1.00 0.00 28 GLN A N 4
ATOM 6384 C CA . GLN A 1 28 ? -12.654 3.901 9.258 1.00 0.00 28 GLN A CA 4
ATOM 6385 C C . GLN A 1 28 ? -11.523 3.634 10.252 1.00 0.00 28 GLN A C 4
ATOM 6386 O O . GLN A 1 28 ? -11.742 3.638 11.464 1.00 0.00 28 GLN A O 4
ATOM 6400 N N . LEU A 1 29 ? -10.338 3.409 9.705 1.00 0.00 29 LEU A N 4
ATOM 6401 C CA . LEU A 1 29 ? -9.171 3.142 10.529 1.00 0.00 29 LEU A CA 4
ATOM 6402 C C . LEU A 1 29 ? -8.420 4.450 10.782 1.00 0.00 29 LEU A C 4
ATOM 6403 O O . LEU A 1 29 ? -7.545 4.511 11.644 1.00 0.00 29 LEU A O 4
ATOM 6419 N N . GLY A 1 30 ? -8.788 5.465 10.013 1.00 0.00 30 GLY A N 4
ATOM 6420 C CA . GLY A 1 30 ? -8.159 6.768 10.144 1.00 0.00 30 GLY A CA 4
ATOM 6421 C C . GLY A 1 30 ? -6.695 6.717 9.701 1.00 0.00 30 GLY A C 4
ATOM 6422 O O . GLY A 1 30 ? -5.859 7.452 10.226 1.00 0.00 30 GLY A O 4
ATOM 6426 N N . PHE A 1 31 ? -6.429 5.843 8.741 1.00 0.00 31 PHE A N 4
ATOM 6427 C CA . PHE A 1 31 ? -5.081 5.687 8.224 1.00 0.00 31 PHE A CA 4
ATOM 6428 C C . PHE A 1 31 ? -4.220 6.905 8.561 1.00 0.00 31 PHE A C 4
ATOM 6429 O O . PHE A 1 31 ? -3.755 7.049 9.690 1.00 0.00 31 PHE A O 4
ATOM 6446 N N . LYS A 1 32 ? -4.033 7.753 7.559 1.00 0.00 32 LYS A N 4
ATOM 6447 C CA . LYS A 1 32 ? -3.235 8.955 7.735 1.00 0.00 32 LYS A CA 4
ATOM 6448 C C . LYS A 1 32 ? -3.533 9.931 6.595 1.00 0.00 32 LYS A C 4
ATOM 6449 O O . LYS A 1 32 ? -3.904 11.079 6.836 1.00 0.00 32 LYS A O 4
ATOM 6468 N N . GLN A 1 33 ? -3.360 9.439 5.378 1.00 0.00 33 GLN A N 4
ATOM 6469 C CA . GLN A 1 33 ? -3.605 10.253 4.199 1.00 0.00 33 GLN A CA 4
ATOM 6470 C C . GLN A 1 33 ? -3.842 9.362 2.978 1.00 0.00 33 GLN A C 4
ATOM 6471 O O . GLN A 1 33 ? -3.017 8.508 2.658 1.00 0.00 33 GLN A O 4
ATOM 6485 N N . ILE A 1 34 ? -4.974 9.591 2.329 1.00 0.00 34 ILE A N 4
ATOM 6486 C CA . ILE A 1 34 ? -5.331 8.820 1.150 1.00 0.00 34 ILE A CA 4
ATOM 6487 C C . ILE A 1 34 ? -4.905 9.587 -0.104 1.00 0.00 34 ILE A C 4
ATOM 6488 O O . ILE A 1 34 ? -5.463 10.639 -0.411 1.00 0.00 34 ILE A O 4
ATOM 6504 N N . THR A 1 35 ? -3.920 9.031 -0.792 1.00 0.00 35 THR A N 4
ATOM 6505 C CA . THR A 1 35 ? -3.412 9.649 -2.005 1.00 0.00 35 THR A CA 4
ATOM 6506 C C . THR A 1 35 ? -3.506 8.673 -3.181 1.00 0.00 35 THR A C 4
ATOM 6507 O O . THR A 1 35 ? -2.856 7.628 -3.177 1.00 0.00 35 THR A O 4
ATOM 6518 N N . ALA A 1 36 ? -4.318 9.050 -4.157 1.00 0.00 36 ALA A N 4
ATOM 6519 C CA . ALA A 1 36 ? -4.506 8.220 -5.336 1.00 0.00 36 ALA A CA 4
ATOM 6520 C C . ALA A 1 36 ? -4.187 9.042 -6.587 1.00 0.00 36 ALA A C 4
ATOM 6521 O O . ALA A 1 36 ? -4.528 10.221 -6.664 1.00 0.00 36 ALA A O 4
ATOM 6528 N N . ALA A 1 37 ? -3.536 8.385 -7.537 1.00 0.00 37 ALA A N 4
ATOM 6529 C CA . ALA A 1 37 ? -3.167 9.041 -8.780 1.00 0.00 37 ALA A CA 4
ATOM 6530 C C . ALA A 1 37 ? -3.164 8.010 -9.912 1.00 0.00 37 ALA A C 4
ATOM 6531 O O . ALA A 1 37 ? -2.574 6.940 -9.780 1.00 0.00 37 ALA A O 4
ATOM 6538 N N . GLY A 1 38 ? -3.831 8.372 -10.999 1.00 0.00 38 GLY A N 4
ATOM 6539 C CA . GLY A 1 38 ? -3.912 7.493 -12.153 1.00 0.00 38 GLY A CA 4
ATOM 6540 C C . GLY A 1 38 ? -3.921 6.024 -11.724 1.00 0.00 38 GLY A C 4
ATOM 6541 O O . GLY A 1 38 ? -4.982 5.450 -11.484 1.00 0.00 38 GLY A O 4
ATOM 6545 N N . ASP A 1 39 ? -2.726 5.458 -11.641 1.00 0.00 39 ASP A N 4
ATOM 6546 C CA . ASP A 1 39 ? -2.583 4.066 -11.245 1.00 0.00 39 ASP A CA 4
ATOM 6547 C C . ASP A 1 39 ? -1.291 3.899 -10.444 1.00 0.00 39 ASP A C 4
ATOM 6548 O O . ASP A 1 39 ? -0.636 4.883 -10.101 1.00 0.00 39 ASP A O 4
ATOM 6557 N N . GLY A 1 40 ? -0.961 2.646 -10.168 1.00 0.00 40 GLY A N 4
ATOM 6558 C CA . GLY A 1 40 ? 0.242 2.337 -9.414 1.00 0.00 40 GLY A CA 4
ATOM 6559 C C . GLY A 1 40 ? 1.404 3.234 -9.844 1.00 0.00 40 GLY A C 4
ATOM 6560 O O . GLY A 1 40 ? 2.128 3.764 -9.002 1.00 0.00 40 GLY A O 4
ATOM 6564 N N . GLU A 1 41 ? 1.547 3.378 -11.153 1.00 0.00 41 GLU A N 4
ATOM 6565 C CA . GLU A 1 41 ? 2.609 4.203 -11.705 1.00 0.00 41 GLU A CA 4
ATOM 6566 C C . GLU A 1 41 ? 2.380 5.672 -11.347 1.00 0.00 41 GLU A C 4
ATOM 6567 O O . GLU A 1 41 ? 3.251 6.316 -10.765 1.00 0.00 41 GLU A O 4
ATOM 6579 N N . GLN A 1 42 ? 1.203 6.160 -11.711 1.00 0.00 42 GLN A N 4
ATOM 6580 C CA . GLN A 1 42 ? 0.848 7.543 -11.436 1.00 0.00 42 GLN A CA 4
ATOM 6581 C C . GLN A 1 42 ? 0.867 7.805 -9.928 1.00 0.00 42 GLN A C 4
ATOM 6582 O O . GLN A 1 42 ? 1.397 8.818 -9.477 1.00 0.00 42 GLN A O 4
ATOM 6596 N N . GLY A 1 43 ? 0.278 6.875 -9.191 1.00 0.00 43 GLY A N 4
ATOM 6597 C CA . GLY A 1 43 ? 0.221 6.992 -7.743 1.00 0.00 43 GLY A CA 4
ATOM 6598 C C . GLY A 1 43 ? 1.609 6.828 -7.123 1.00 0.00 43 GLY A C 4
ATOM 6599 O O . GLY A 1 43 ? 1.873 7.340 -6.037 1.00 0.00 43 GLY A O 4
ATOM 6603 N N . MET A 1 44 ? 2.463 6.112 -7.843 1.00 0.00 44 MET A N 4
ATOM 6604 C CA . MET A 1 44 ? 3.818 5.874 -7.377 1.00 0.00 44 MET A CA 4
ATOM 6605 C C . MET A 1 44 ? 4.634 7.169 -7.378 1.00 0.00 44 MET A C 4
ATOM 6606 O O . MET A 1 44 ? 5.261 7.512 -6.378 1.00 0.00 44 MET A O 4
ATOM 6620 N N . LYS A 1 45 ? 4.598 7.852 -8.513 1.00 0.00 45 LYS A N 4
ATOM 6621 C CA . LYS A 1 45 ? 5.326 9.101 -8.658 1.00 0.00 45 LYS A CA 4
ATOM 6622 C C . LYS A 1 45 ? 4.646 10.182 -7.816 1.00 0.00 45 LYS A C 4
ATOM 6623 O O . LYS A 1 45 ? 5.306 11.095 -7.321 1.00 0.00 45 LYS A O 4
ATOM 6642 N N . ILE A 1 46 ? 3.335 10.046 -7.681 1.00 0.00 46 ILE A N 4
ATOM 6643 C CA . ILE A 1 46 ? 2.558 11.000 -6.908 1.00 0.00 46 ILE A CA 4
ATOM 6644 C C . ILE A 1 46 ? 2.844 10.797 -5.418 1.00 0.00 46 ILE A C 4
ATOM 6645 O O . ILE A 1 46 ? 2.880 11.759 -4.652 1.00 0.00 46 ILE A O 4
ATOM 6661 N N . MET A 1 47 ? 3.042 9.538 -5.053 1.00 0.00 47 MET A N 4
ATOM 6662 C CA . MET A 1 47 ? 3.324 9.197 -3.669 1.00 0.00 47 MET A CA 4
ATOM 6663 C C . MET A 1 47 ? 4.781 9.502 -3.316 1.00 0.00 47 MET A C 4
ATOM 6664 O O . MET A 1 47 ? 5.060 10.090 -2.271 1.00 0.00 47 MET A O 4
ATOM 6678 N N . ALA A 1 48 ? 5.672 9.088 -4.204 1.00 0.00 48 ALA A N 4
ATOM 6679 C CA . ALA A 1 48 ? 7.094 9.310 -3.999 1.00 0.00 48 ALA A CA 4
ATOM 6680 C C . ALA A 1 48 ? 7.371 10.815 -3.967 1.00 0.00 48 ALA A C 4
ATOM 6681 O O . ALA A 1 48 ? 8.137 11.290 -3.132 1.00 0.00 48 ALA A O 4
ATOM 6688 N N . GLN A 1 49 ? 6.732 11.522 -4.888 1.00 0.00 49 GLN A N 4
ATOM 6689 C CA . GLN A 1 49 ? 6.901 12.962 -4.976 1.00 0.00 49 GLN A CA 4
ATOM 6690 C C . GLN A 1 49 ? 6.608 13.615 -3.624 1.00 0.00 49 GLN A C 4
ATOM 6691 O O . GLN A 1 49 ? 7.019 14.747 -3.375 1.00 0.00 49 GLN A O 4
ATOM 6705 N N . ASN A 1 50 ? 5.899 12.872 -2.785 1.00 0.00 50 ASN A N 4
ATOM 6706 C CA . ASN A 1 50 ? 5.547 13.365 -1.465 1.00 0.00 50 ASN A CA 4
ATOM 6707 C C . ASN A 1 50 ? 5.770 12.255 -0.436 1.00 0.00 50 ASN A C 4
ATOM 6708 O O . ASN A 1 50 ? 6.275 11.184 -0.771 1.00 0.00 50 ASN A O 4
ATOM 6719 N N . PRO A 1 51 ? 5.372 12.556 0.830 1.00 0.00 51 PRO A N 4
ATOM 6720 C CA . PRO A 1 51 ? 5.523 11.596 1.910 1.00 0.00 51 PRO A CA 4
ATOM 6721 C C . PRO A 1 51 ? 4.476 10.486 1.808 1.00 0.00 51 PRO A C 4
ATOM 6722 O O . PRO A 1 51 ? 3.391 10.700 1.270 1.00 0.00 51 PRO A O 4
ATOM 6733 N N . HIS A 1 52 ? 4.838 9.325 2.334 1.00 0.00 52 HIS A N 4
ATOM 6734 C CA . HIS A 1 52 ? 3.942 8.181 2.308 1.00 0.00 52 HIS A CA 4
ATOM 6735 C C . HIS A 1 52 ? 4.531 7.049 3.154 1.00 0.00 52 HIS A C 4
ATOM 6736 O O . HIS A 1 52 ? 5.736 7.018 3.403 1.00 0.00 52 HIS A O 4
ATOM 6751 N N . HIS A 1 53 ? 3.654 6.148 3.572 1.00 0.00 53 HIS A N 4
ATOM 6752 C CA . HIS A 1 53 ? 4.074 5.018 4.384 1.00 0.00 53 HIS A CA 4
ATOM 6753 C C . HIS A 1 53 ? 3.195 3.805 4.067 1.00 0.00 53 HIS A C 4
ATOM 6754 O O . HIS A 1 53 ? 3.197 2.823 4.807 1.00 0.00 53 HIS A O 4
ATOM 6769 N N . LEU A 1 54 ? 2.466 3.914 2.967 1.00 0.00 54 LEU A N 4
ATOM 6770 C CA . LEU A 1 54 ? 1.585 2.840 2.543 1.00 0.00 54 LEU A CA 4
ATOM 6771 C C . LEU A 1 54 ? 1.346 2.945 1.035 1.00 0.00 54 LEU A C 4
ATOM 6772 O O . LEU A 1 54 ? 1.064 4.027 0.522 1.00 0.00 54 LEU A O 4
ATOM 6788 N N . VAL A 1 55 ? 1.469 1.808 0.368 1.00 0.00 55 VAL A N 4
ATOM 6789 C CA . VAL A 1 55 ? 1.270 1.758 -1.071 1.00 0.00 55 VAL A CA 4
ATOM 6790 C C . VAL A 1 55 ? 0.351 0.585 -1.415 1.00 0.00 55 VAL A C 4
ATOM 6791 O O . VAL A 1 55 ? 0.815 -0.544 -1.574 1.00 0.00 55 VAL A O 4
ATOM 6804 N N . ILE A 1 56 ? -0.933 0.890 -1.519 1.00 0.00 56 ILE A N 4
ATOM 6805 C CA . ILE A 1 56 ? -1.920 -0.126 -1.841 1.00 0.00 56 ILE A CA 4
ATOM 6806 C C . ILE A 1 56 ? -2.582 0.217 -3.177 1.00 0.00 56 ILE A C 4
ATOM 6807 O O . ILE A 1 56 ? -2.889 1.378 -3.442 1.00 0.00 56 ILE A O 4
ATOM 6823 N N . SER A 1 57 ? -2.782 -0.815 -3.984 1.00 0.00 57 SER A N 4
ATOM 6824 C CA . SER A 1 57 ? -3.402 -0.637 -5.287 1.00 0.00 57 SER A CA 4
ATOM 6825 C C . SER A 1 57 ? -4.246 -1.864 -5.636 1.00 0.00 57 SER A C 4
ATOM 6826 O O . SER A 1 57 ? -4.196 -2.876 -4.939 1.00 0.00 57 SER A O 4
ATOM 6834 N N . ASP A 1 58 ? -5.001 -1.735 -6.718 1.00 0.00 58 ASP A N 4
ATOM 6835 C CA . ASP A 1 58 ? -5.854 -2.821 -7.168 1.00 0.00 58 ASP A CA 4
ATOM 6836 C C . ASP A 1 58 ? -5.103 -3.656 -8.208 1.00 0.00 58 ASP A C 4
ATOM 6837 O O . ASP A 1 58 ? -3.915 -3.441 -8.442 1.00 0.00 58 ASP A O 4
ATOM 6846 N N . PHE A 1 59 ? -5.828 -4.591 -8.804 1.00 0.00 59 PHE A N 4
ATOM 6847 C CA . PHE A 1 59 ? -5.245 -5.459 -9.813 1.00 0.00 59 PHE A CA 4
ATOM 6848 C C . PHE A 1 59 ? -5.935 -5.269 -11.166 1.00 0.00 59 PHE A C 4
ATOM 6849 O O . PHE A 1 59 ? -5.810 -6.110 -12.055 1.00 0.00 59 PHE A O 4
ATOM 6866 N N . ASN A 1 60 ? -6.648 -4.158 -11.278 1.00 0.00 60 ASN A N 4
ATOM 6867 C CA . ASN A 1 60 ? -7.358 -3.846 -12.507 1.00 0.00 60 ASN A CA 4
ATOM 6868 C C . ASN A 1 60 ? -6.365 -3.809 -13.669 1.00 0.00 60 ASN A C 4
ATOM 6869 O O . ASN A 1 60 ? -6.249 -4.774 -14.423 1.00 0.00 60 ASN A O 4
ATOM 6880 N N . MET A 1 61 ? -5.671 -2.685 -13.778 1.00 0.00 61 MET A N 4
ATOM 6881 C CA . MET A 1 61 ? -4.691 -2.510 -14.837 1.00 0.00 61 MET A CA 4
ATOM 6882 C C . MET A 1 61 ? -3.650 -1.457 -14.451 1.00 0.00 61 MET A C 4
ATOM 6883 O O . MET A 1 61 ? -3.348 -0.560 -15.237 1.00 0.00 61 MET A O 4
ATOM 6897 N N . PRO A 1 62 ? -3.116 -1.605 -13.210 1.00 0.00 62 PRO A N 4
ATOM 6898 C CA . PRO A 1 62 ? -2.116 -0.677 -12.710 1.00 0.00 62 PRO A CA 4
ATOM 6899 C C . PRO A 1 62 ? -0.755 -0.934 -13.363 1.00 0.00 62 PRO A C 4
ATOM 6900 O O . PRO A 1 62 ? -0.347 -2.083 -13.524 1.00 0.00 62 PRO A O 4
ATOM 6911 N N . LYS A 1 63 ? -0.091 0.156 -13.720 1.00 0.00 63 LYS A N 4
ATOM 6912 C CA . LYS A 1 63 ? 1.214 0.063 -14.352 1.00 0.00 63 LYS A CA 4
ATOM 6913 C C . LYS A 1 63 ? 2.267 -0.262 -13.290 1.00 0.00 63 LYS A C 4
ATOM 6914 O O . LYS A 1 63 ? 3.354 -0.737 -13.615 1.00 0.00 63 LYS A O 4
ATOM 6933 N N . MET A 1 64 ? 1.908 0.008 -12.043 1.00 0.00 64 MET A N 4
ATOM 6934 C CA . MET A 1 64 ? 2.808 -0.250 -10.934 1.00 0.00 64 MET A CA 4
ATOM 6935 C C . MET A 1 64 ? 2.073 -0.931 -9.777 1.00 0.00 64 MET A C 4
ATOM 6936 O O . MET A 1 64 ? 1.666 -0.272 -8.821 1.00 0.00 64 MET A O 4
ATOM 6950 N N . ASP A 1 65 ? 1.924 -2.242 -9.903 1.00 0.00 65 ASP A N 4
ATOM 6951 C CA . ASP A 1 65 ? 1.244 -3.019 -8.881 1.00 0.00 65 ASP A CA 4
ATOM 6952 C C . ASP A 1 65 ? 2.176 -3.200 -7.681 1.00 0.00 65 ASP A C 4
ATOM 6953 O O . ASP A 1 65 ? 3.347 -2.829 -7.738 1.00 0.00 65 ASP A O 4
ATOM 6962 N N . GLY A 1 66 ? 1.620 -3.771 -6.622 1.00 0.00 66 GLY A N 4
ATOM 6963 C CA . GLY A 1 66 ? 2.386 -4.006 -5.410 1.00 0.00 66 GLY A CA 4
ATOM 6964 C C . GLY A 1 66 ? 3.847 -4.321 -5.737 1.00 0.00 66 GLY A C 4
ATOM 6965 O O . GLY A 1 66 ? 4.753 -3.629 -5.275 1.00 0.00 66 GLY A O 4
ATOM 6969 N N . LEU A 1 67 ? 4.031 -5.364 -6.532 1.00 0.00 67 LEU A N 4
ATOM 6970 C CA . LEU A 1 67 ? 5.367 -5.779 -6.927 1.00 0.00 67 LEU A CA 4
ATOM 6971 C C . LEU A 1 67 ? 6.065 -4.619 -7.641 1.00 0.00 67 LEU A C 4
ATOM 6972 O O . LEU A 1 67 ? 7.225 -4.322 -7.361 1.00 0.00 67 LEU A O 4
ATOM 6988 N N . GLY A 1 68 ? 5.329 -3.998 -8.551 1.00 0.00 68 GLY A N 4
ATOM 6989 C CA . GLY A 1 68 ? 5.863 -2.878 -9.308 1.00 0.00 68 GLY A CA 4
ATOM 6990 C C . GLY A 1 68 ? 6.380 -1.782 -8.374 1.00 0.00 68 GLY A C 4
ATOM 6991 O O . GLY A 1 68 ? 7.462 -1.237 -8.589 1.00 0.00 68 GLY A O 4
ATOM 6995 N N . LEU A 1 69 ? 5.583 -1.491 -7.357 1.00 0.00 69 LEU A N 4
ATOM 6996 C CA . LEU A 1 69 ? 5.946 -0.469 -6.389 1.00 0.00 69 LEU A CA 4
ATOM 6997 C C . LEU A 1 69 ? 7.223 -0.894 -5.661 1.00 0.00 69 LEU A C 4
ATOM 6998 O O . LEU A 1 69 ? 8.089 -0.066 -5.385 1.00 0.00 69 LEU A O 4
ATOM 7014 N N . LEU A 1 70 ? 7.299 -2.184 -5.371 1.00 0.00 70 LEU A N 4
ATOM 7015 C CA . LEU A 1 70 ? 8.455 -2.728 -4.680 1.00 0.00 70 LEU A CA 4
ATOM 7016 C C . LEU A 1 70 ? 9.710 -2.481 -5.521 1.00 0.00 70 LEU A C 4
ATOM 7017 O O . LEU A 1 70 ? 10.719 -1.998 -5.009 1.00 0.00 70 LEU A O 4
ATOM 7033 N N . GLN A 1 71 ? 9.605 -2.825 -6.796 1.00 0.00 71 GLN A N 4
ATOM 7034 C CA . GLN A 1 71 ? 10.719 -2.646 -7.712 1.00 0.00 71 GLN A CA 4
ATOM 7035 C C . GLN A 1 71 ? 11.165 -1.182 -7.727 1.00 0.00 71 GLN A C 4
ATOM 7036 O O . GLN A 1 71 ? 12.354 -0.894 -7.849 1.00 0.00 71 GLN A O 4
ATOM 7050 N N . ALA A 1 72 ? 10.187 -0.297 -7.601 1.00 0.00 72 ALA A N 4
ATOM 7051 C CA . ALA A 1 72 ? 10.464 1.129 -7.597 1.00 0.00 72 ALA A CA 4
ATOM 7052 C C . ALA A 1 72 ? 11.253 1.488 -6.336 1.00 0.00 72 ALA A C 4
ATOM 7053 O O . ALA A 1 72 ? 12.244 2.213 -6.404 1.00 0.00 72 ALA A O 4
ATOM 7060 N N . VAL A 1 73 ? 10.782 0.964 -5.213 1.00 0.00 73 VAL A N 4
ATOM 7061 C CA . VAL A 1 73 ? 11.431 1.220 -3.939 1.00 0.00 73 VAL A CA 4
ATOM 7062 C C . VAL A 1 73 ? 12.900 0.800 -4.025 1.00 0.00 73 VAL A C 4
ATOM 7063 O O . VAL A 1 73 ? 13.768 1.444 -3.440 1.00 0.00 73 VAL A O 4
ATOM 7076 N N . ARG A 1 74 ? 13.131 -0.278 -4.759 1.00 0.00 74 ARG A N 4
ATOM 7077 C CA . ARG A 1 74 ? 14.479 -0.793 -4.930 1.00 0.00 74 ARG A CA 4
ATOM 7078 C C . ARG A 1 74 ? 15.364 0.254 -5.611 1.00 0.00 74 ARG A C 4
ATOM 7079 O O . ARG A 1 74 ? 16.589 0.183 -5.530 1.00 0.00 74 ARG A O 4
ATOM 7100 N N . ALA A 1 75 ? 14.708 1.202 -6.265 1.00 0.00 75 ALA A N 4
ATOM 7101 C CA . ALA A 1 75 ? 15.420 2.261 -6.959 1.00 0.00 75 ALA A CA 4
ATOM 7102 C C . ALA A 1 75 ? 15.373 3.538 -6.117 1.00 0.00 75 ALA A C 4
ATOM 7103 O O . ALA A 1 75 ? 16.212 4.423 -6.278 1.00 0.00 75 ALA A O 4
ATOM 7110 N N . ASN A 1 76 ? 14.384 3.592 -5.237 1.00 0.00 76 ASN A N 4
ATOM 7111 C CA . ASN A 1 76 ? 14.217 4.746 -4.369 1.00 0.00 76 ASN A CA 4
ATOM 7112 C C . ASN A 1 76 ? 14.047 4.271 -2.924 1.00 0.00 76 ASN A C 4
ATOM 7113 O O . ASN A 1 76 ? 13.046 3.642 -2.587 1.00 0.00 76 ASN A O 4
ATOM 7124 N N . PRO A 1 77 ? 15.068 4.599 -2.088 1.00 0.00 77 PRO A N 4
ATOM 7125 C CA . PRO A 1 77 ? 15.041 4.214 -0.687 1.00 0.00 77 PRO A CA 4
ATOM 7126 C C . PRO A 1 77 ? 14.066 5.088 0.104 1.00 0.00 77 PRO A C 4
ATOM 7127 O O . PRO A 1 77 ? 13.827 4.845 1.285 1.00 0.00 77 PRO A O 4
ATOM 7138 N N . ALA A 1 78 ? 13.529 6.089 -0.580 1.00 0.00 78 ALA A N 4
ATOM 7139 C CA . ALA A 1 78 ? 12.586 6.999 0.043 1.00 0.00 78 ALA A CA 4
ATOM 7140 C C . ALA A 1 78 ? 11.249 6.284 0.245 1.00 0.00 78 ALA A C 4
ATOM 7141 O O . ALA A 1 78 ? 10.542 6.543 1.218 1.00 0.00 78 ALA A O 4
ATOM 7148 N N . THR A 1 79 ? 10.942 5.397 -0.691 1.00 0.00 79 THR A N 4
ATOM 7149 C CA . THR A 1 79 ? 9.703 4.642 -0.628 1.00 0.00 79 THR A CA 4
ATOM 7150 C C . THR A 1 79 ? 9.970 3.218 -0.139 1.00 0.00 79 THR A C 4
ATOM 7151 O O . THR A 1 79 ? 9.070 2.379 -0.135 1.00 0.00 79 THR A O 4
ATOM 7162 N N . LYS A 1 80 ? 11.211 2.987 0.262 1.00 0.00 80 LYS A N 4
ATOM 7163 C CA . LYS A 1 80 ? 11.609 1.678 0.752 1.00 0.00 80 LYS A CA 4
ATOM 7164 C C . LYS A 1 80 ? 11.075 1.486 2.173 1.00 0.00 80 LYS A C 4
ATOM 7165 O O . LYS A 1 80 ? 11.175 0.396 2.736 1.00 0.00 80 LYS A O 4
ATOM 7184 N N . LYS A 1 81 ? 10.519 2.562 2.713 1.00 0.00 81 LYS A N 4
ATOM 7185 C CA . LYS A 1 81 ? 9.970 2.526 4.057 1.00 0.00 81 LYS A CA 4
ATOM 7186 C C . LYS A 1 81 ? 8.443 2.549 3.979 1.00 0.00 81 LYS A C 4
ATOM 7187 O O . LYS A 1 81 ? 7.767 2.683 5.000 1.00 0.00 81 LYS A O 4
ATOM 7206 N N . ALA A 1 82 ? 7.941 2.417 2.761 1.00 0.00 82 ALA A N 4
ATOM 7207 C CA . ALA A 1 82 ? 6.506 2.421 2.536 1.00 0.00 82 ALA A CA 4
ATOM 7208 C C . ALA A 1 82 ? 6.028 0.989 2.287 1.00 0.00 82 ALA A C 4
ATOM 7209 O O . ALA A 1 82 ? 6.583 0.283 1.446 1.00 0.00 82 ALA A O 4
ATOM 7216 N N . ALA A 1 83 ? 5.005 0.601 3.034 1.00 0.00 83 ALA A N 4
ATOM 7217 C CA . ALA A 1 83 ? 4.447 -0.734 2.904 1.00 0.00 83 ALA A CA 4
ATOM 7218 C C . ALA A 1 83 ? 3.341 -0.719 1.847 1.00 0.00 83 ALA A C 4
ATOM 7219 O O . ALA A 1 83 ? 2.362 0.013 1.977 1.00 0.00 83 ALA A O 4
ATOM 7226 N N . PHE A 1 84 ? 3.535 -1.537 0.823 1.00 0.00 84 PHE A N 4
ATOM 7227 C CA . PHE A 1 84 ? 2.567 -1.627 -0.257 1.00 0.00 84 PHE A CA 4
ATOM 7228 C C . PHE A 1 84 ? 1.627 -2.817 -0.052 1.00 0.00 84 PHE A C 4
ATOM 7229 O O . PHE A 1 84 ? 2.015 -3.826 0.534 1.00 0.00 84 PHE A O 4
ATOM 7246 N N . ILE A 1 85 ? 0.409 -2.659 -0.547 1.00 0.00 85 ILE A N 4
ATOM 7247 C CA . ILE A 1 85 ? -0.591 -3.708 -0.426 1.00 0.00 85 ILE A CA 4
ATOM 7248 C C . ILE A 1 85 ? -1.083 -4.101 -1.821 1.00 0.00 85 ILE A C 4
ATOM 7249 O O . ILE A 1 85 ? -1.362 -3.237 -2.651 1.00 0.00 85 ILE A O 4
ATOM 7265 N N . ILE A 1 86 ? -1.174 -5.405 -2.036 1.00 0.00 86 ILE A N 4
ATOM 7266 C CA . ILE A 1 86 ? -1.629 -5.923 -3.314 1.00 0.00 86 ILE A CA 4
ATOM 7267 C C . ILE A 1 86 ? -2.709 -6.980 -3.077 1.00 0.00 86 ILE A C 4
ATOM 7268 O O . ILE A 1 86 ? -2.429 -8.048 -2.534 1.00 0.00 86 ILE A O 4
ATOM 7284 N N . LEU A 1 87 ? -3.920 -6.647 -3.497 1.00 0.00 87 LEU A N 4
ATOM 7285 C CA . LEU A 1 87 ? -5.044 -7.554 -3.337 1.00 0.00 87 LEU A CA 4
ATOM 7286 C C . LEU A 1 87 ? -5.204 -8.389 -4.610 1.00 0.00 87 LEU A C 4
ATOM 7287 O O . LEU A 1 87 ? -5.222 -7.848 -5.714 1.00 0.00 87 LEU A O 4
ATOM 7303 N N . THR A 1 88 ? -5.318 -9.695 -4.411 1.00 0.00 88 THR A N 4
ATOM 7304 C CA . THR A 1 88 ? -5.477 -10.610 -5.530 1.00 0.00 88 THR A CA 4
ATOM 7305 C C . THR A 1 88 ? -6.264 -11.847 -5.096 1.00 0.00 88 THR A C 4
ATOM 7306 O O . THR A 1 88 ? -6.380 -12.130 -3.904 1.00 0.00 88 THR A O 4
ATOM 7317 N N . ALA A 1 89 ? -6.786 -12.554 -6.089 1.00 0.00 89 ALA A N 4
ATOM 7318 C CA . ALA A 1 89 ? -7.559 -13.756 -5.826 1.00 0.00 89 ALA A CA 4
ATOM 7319 C C . ALA A 1 89 ? -6.608 -14.909 -5.504 1.00 0.00 89 ALA A C 4
ATOM 7320 O O . ALA A 1 89 ? -6.843 -16.046 -5.913 1.00 0.00 89 ALA A O 4
ATOM 7327 N N . GLN A 1 90 ? -5.551 -14.578 -4.775 1.00 0.00 90 GLN A N 4
ATOM 7328 C CA . GLN A 1 90 ? -4.563 -15.573 -4.394 1.00 0.00 90 GLN A CA 4
ATOM 7329 C C . GLN A 1 90 ? -4.359 -15.564 -2.878 1.00 0.00 90 GLN A C 4
ATOM 7330 O O . GLN A 1 90 ? -4.579 -16.576 -2.213 1.00 0.00 90 GLN A O 4
ATOM 7344 N N . GLY A 1 91 ? -3.942 -14.411 -2.375 1.00 0.00 91 GLY A N 4
ATOM 7345 C CA . GLY A 1 91 ? -3.706 -14.258 -0.950 1.00 0.00 91 GLY A CA 4
ATOM 7346 C C . GLY A 1 91 ? -2.910 -15.441 -0.396 1.00 0.00 91 GLY A C 4
ATOM 7347 O O . GLY A 1 91 ? -3.455 -16.280 0.321 1.00 0.00 91 GLY A O 4
ATOM 7351 N N . ASP A 1 92 ? -1.633 -15.472 -0.748 1.00 0.00 92 ASP A N 4
ATOM 7352 C CA . ASP A 1 92 ? -0.757 -16.538 -0.296 1.00 0.00 92 ASP A CA 4
ATOM 7353 C C . ASP A 1 92 ? 0.483 -15.929 0.361 1.00 0.00 92 ASP A C 4
ATOM 7354 O O . ASP A 1 92 ? 1.207 -15.157 -0.267 1.00 0.00 92 ASP A O 4
ATOM 7363 N N . ARG A 1 93 ? 0.691 -16.298 1.617 1.00 0.00 93 ARG A N 4
ATOM 7364 C CA . ARG A 1 93 ? 1.831 -15.798 2.365 1.00 0.00 93 ARG A CA 4
ATOM 7365 C C . ARG A 1 93 ? 3.131 -16.089 1.611 1.00 0.00 93 ARG A C 4
ATOM 7366 O O . ARG A 1 93 ? 4.120 -15.375 1.773 1.00 0.00 93 ARG A O 4
ATOM 7387 N N . ALA A 1 94 ? 3.086 -17.137 0.802 1.00 0.00 94 ALA A N 4
ATOM 7388 C CA . ALA A 1 94 ? 4.247 -17.531 0.023 1.00 0.00 94 ALA A CA 4
ATOM 7389 C C . ALA A 1 94 ? 4.643 -16.384 -0.910 1.00 0.00 94 ALA A C 4
ATOM 7390 O O . ALA A 1 94 ? 5.813 -16.009 -0.976 1.00 0.00 94 ALA A O 4
ATOM 7397 N N . LEU A 1 95 ? 3.645 -15.859 -1.606 1.00 0.00 95 LEU A N 4
ATOM 7398 C CA . LEU A 1 95 ? 3.875 -14.763 -2.532 1.00 0.00 95 LEU A CA 4
ATOM 7399 C C . LEU A 1 95 ? 4.293 -13.517 -1.748 1.00 0.00 95 LEU A C 4
ATOM 7400 O O . LEU A 1 95 ? 5.122 -12.736 -2.211 1.00 0.00 95 LEU A O 4
ATOM 7416 N N . VAL A 1 96 ? 3.699 -13.371 -0.572 1.00 0.00 96 VAL A N 4
ATOM 7417 C CA . VAL A 1 96 ? 3.997 -12.234 0.281 1.00 0.00 96 VAL A CA 4
ATOM 7418 C C . VAL A 1 96 ? 5.481 -12.260 0.656 1.00 0.00 96 VAL A C 4
ATOM 7419 O O . VAL A 1 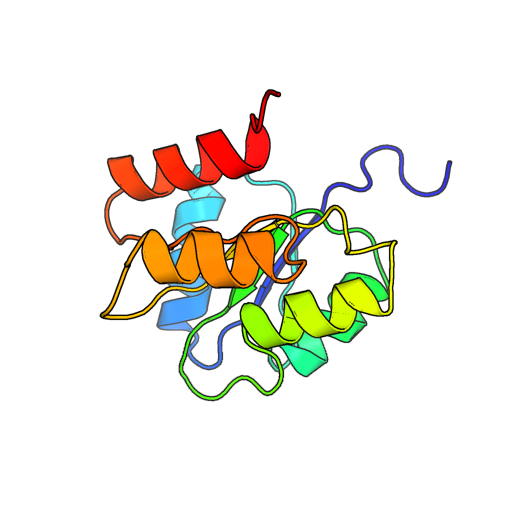96 ? 6.168 -11.245 0.557 1.00 0.00 96 VAL A O 4
ATOM 7432 N N . GLN A 1 97 ? 5.931 -13.432 1.080 1.00 0.00 97 GLN A N 4
ATOM 7433 C CA . GLN A 1 97 ? 7.319 -13.604 1.471 1.00 0.00 97 GLN A CA 4
ATOM 7434 C C . GLN A 1 97 ? 8.226 -13.575 0.238 1.00 0.00 97 GLN A C 4
ATOM 7435 O O . GLN A 1 97 ? 9.380 -13.160 0.322 1.00 0.00 97 GLN A O 4
ATOM 7449 N N . LYS A 1 98 ? 7.667 -14.020 -0.878 1.00 0.00 98 LYS A N 4
ATOM 7450 C CA . LYS A 1 98 ? 8.409 -14.050 -2.127 1.00 0.00 98 LYS A CA 4
ATOM 7451 C C . LYS A 1 98 ? 8.815 -12.625 -2.507 1.00 0.00 98 LYS A C 4
ATOM 7452 O O . LYS A 1 98 ? 9.996 -12.344 -2.705 1.00 0.00 98 LYS A O 4
ATOM 7471 N N . ALA A 1 99 ? 7.813 -11.763 -2.599 1.00 0.00 99 ALA A N 4
ATOM 7472 C CA . ALA A 1 99 ? 8.051 -10.374 -2.953 1.00 0.00 99 ALA A CA 4
ATOM 7473 C C . ALA A 1 99 ? 8.677 -9.648 -1.761 1.00 0.00 99 ALA A C 4
ATOM 7474 O O . ALA A 1 99 ? 9.672 -8.940 -1.913 1.00 0.00 99 ALA A O 4
ATOM 7481 N N . ALA A 1 100 ? 8.069 -9.849 -0.601 1.00 0.00 100 ALA A N 4
ATOM 7482 C CA . ALA A 1 100 ? 8.555 -9.223 0.616 1.00 0.00 100 ALA A CA 4
ATOM 7483 C C . ALA A 1 100 ? 10.038 -9.551 0.798 1.00 0.00 100 ALA A C 4
ATOM 7484 O O . ALA A 1 100 ? 10.778 -8.785 1.414 1.00 0.00 100 ALA A O 4
ATOM 7491 N N . ALA A 1 101 ? 10.430 -10.694 0.250 1.00 0.00 101 ALA A N 4
ATOM 7492 C CA . ALA A 1 101 ? 11.812 -11.133 0.344 1.00 0.00 101 ALA A CA 4
ATOM 7493 C C . ALA A 1 101 ? 12.552 -10.747 -0.938 1.00 0.00 101 ALA A C 4
ATOM 7494 O O . ALA A 1 101 ? 13.779 -10.659 -0.947 1.00 0.00 101 ALA A O 4
ATOM 7501 N N . LEU A 1 102 ? 11.777 -10.527 -1.989 1.00 0.00 102 LEU A N 4
ATOM 7502 C CA . LEU A 1 102 ? 12.344 -10.152 -3.273 1.00 0.00 102 LEU A CA 4
ATOM 7503 C C . LEU A 1 102 ? 12.983 -8.766 -3.159 1.00 0.00 102 LEU A C 4
ATOM 7504 O O . LEU A 1 102 ? 13.856 -8.414 -3.949 1.00 0.00 102 LEU A O 4
ATOM 7520 N N . GLY A 1 103 ? 12.519 -8.017 -2.169 1.00 0.00 103 GLY A N 4
ATOM 7521 C CA . GLY A 1 103 ? 13.033 -6.677 -1.941 1.00 0.00 103 GLY A CA 4
ATOM 7522 C C . GLY A 1 103 ? 11.940 -5.756 -1.399 1.00 0.00 103 GLY A C 4
ATOM 7523 O O . GLY A 1 103 ? 12.234 -4.710 -0.821 1.00 0.00 103 GLY A O 4
ATOM 7527 N N . ALA A 1 104 ? 10.700 -6.175 -1.604 1.00 0.00 104 ALA A N 4
ATOM 7528 C CA . ALA A 1 104 ? 9.561 -5.400 -1.143 1.00 0.00 104 ALA A CA 4
ATOM 7529 C C . ALA A 1 104 ? 9.713 -5.120 0.353 1.00 0.00 104 ALA A C 4
ATOM 7530 O O . ALA A 1 104 ? 10.246 -5.945 1.092 1.00 0.00 104 ALA A O 4
ATOM 7537 N N . ASN A 1 105 ? 9.233 -3.952 0.756 1.00 0.00 105 ASN A N 4
ATOM 7538 C CA . ASN A 1 105 ? 9.309 -3.552 2.151 1.00 0.00 105 ASN A CA 4
ATOM 7539 C C . ASN A 1 105 ? 8.174 -4.220 2.930 1.00 0.00 105 ASN A C 4
ATOM 7540 O O . ASN A 1 105 ? 8.355 -4.617 4.080 1.00 0.00 105 ASN A O 4
ATOM 7551 N N . ASN A 1 106 ? 7.028 -4.322 2.272 1.00 0.00 106 ASN A N 4
ATOM 7552 C CA . ASN A 1 106 ? 5.864 -4.934 2.890 1.00 0.00 106 ASN A CA 4
ATOM 7553 C C . ASN A 1 106 ? 4.771 -5.120 1.835 1.00 0.00 106 ASN A C 4
ATOM 7554 O O . ASN A 1 106 ? 4.402 -4.171 1.145 1.00 0.00 106 ASN A O 4
ATOM 7565 N N . VAL A 1 107 ? 4.285 -6.350 1.742 1.00 0.00 107 VAL A N 4
ATOM 7566 C CA . VAL A 1 107 ? 3.242 -6.672 0.783 1.00 0.00 107 VAL A CA 4
ATOM 7567 C C . VAL A 1 107 ? 2.094 -7.379 1.504 1.00 0.00 107 VAL A C 4
ATOM 7568 O O . VAL A 1 107 ? 2.252 -8.502 1.980 1.00 0.00 107 VAL A O 4
ATOM 7581 N N . LEU A 1 108 ? 0.962 -6.692 1.562 1.00 0.00 108 LEU A N 4
ATOM 7582 C CA . LEU A 1 108 ? -0.214 -7.240 2.217 1.00 0.00 108 LEU A CA 4
ATOM 7583 C C . LEU A 1 108 ? -1.439 -7.014 1.330 1.00 0.00 108 LEU A C 4
ATOM 7584 O O . LEU A 1 108 ? -1.459 -6.090 0.517 1.00 0.00 108 LEU A O 4
ATOM 7600 N N . ALA A 1 109 ? -2.432 -7.869 1.516 1.00 0.00 109 ALA A N 4
ATOM 7601 C CA . ALA A 1 109 ? -3.659 -7.774 0.743 1.00 0.00 109 ALA A CA 4
ATOM 7602 C C . ALA A 1 109 ? -4.773 -7.212 1.629 1.00 0.00 109 ALA A C 4
ATOM 7603 O O . ALA A 1 109 ? -4.784 -7.441 2.838 1.00 0.00 109 ALA A O 4
ATOM 7610 N N . LYS A 1 110 ? -5.683 -6.488 0.994 1.00 0.00 110 LYS A N 4
ATOM 7611 C CA . LYS A 1 110 ? -6.798 -5.893 1.710 1.00 0.00 110 LYS A CA 4
ATOM 7612 C C . LYS A 1 110 ? -7.822 -6.979 2.044 1.00 0.00 110 LYS A C 4
ATOM 7613 O O . LYS A 1 110 ? -8.519 -7.474 1.161 1.00 0.00 110 LYS A O 4
ATOM 7632 N N . PRO A 1 111 ? -7.881 -7.326 3.358 1.00 0.00 111 PRO A N 4
ATOM 7633 C CA . PRO A 1 111 ? -8.809 -8.346 3.821 1.00 0.00 111 PRO A CA 4
ATOM 7634 C C . PRO A 1 111 ? -10.240 -7.806 3.863 1.00 0.00 111 PRO A C 4
ATOM 7635 O O . PRO A 1 111 ? -10.449 -6.595 3.930 1.00 0.00 111 PRO A O 4
ATOM 7646 N N . PHE A 1 112 ? -11.188 -8.730 3.823 1.00 0.00 112 PHE A N 4
ATOM 7647 C CA . PHE A 1 112 ? -12.594 -8.363 3.856 1.00 0.00 112 PHE A CA 4
ATOM 7648 C C . PHE A 1 112 ? -13.084 -8.198 5.296 1.00 0.00 112 PHE A C 4
ATOM 7649 O O . PHE A 1 112 ? -14.235 -7.833 5.526 1.00 0.00 112 PHE A O 4
ATOM 7666 N N . THR A 1 113 ? -12.184 -8.476 6.229 1.00 0.00 113 THR A N 4
ATOM 7667 C CA . THR A 1 113 ? -12.511 -8.362 7.640 1.00 0.00 113 THR A CA 4
ATOM 7668 C C . THR A 1 113 ? -11.701 -7.236 8.286 1.00 0.00 113 THR A C 4
ATOM 7669 O O . THR A 1 113 ? -10.551 -7.003 7.918 1.00 0.00 11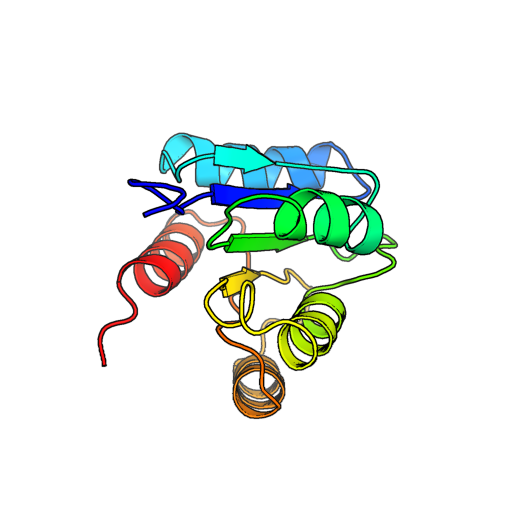3 THR A O 4
ATOM 7680 N N . ILE A 1 114 ? -12.334 -6.567 9.239 1.00 0.00 114 ILE A N 4
ATOM 7681 C CA . ILE A 1 114 ? -11.687 -5.471 9.940 1.00 0.00 114 ILE A CA 4
ATOM 7682 C C . ILE A 1 114 ? -10.582 -6.028 10.839 1.00 0.00 114 ILE A C 4
ATOM 7683 O O . ILE A 1 114 ? -9.626 -5.324 11.162 1.00 0.00 114 ILE A O 4
ATOM 7699 N N . GLU A 1 115 ? -10.750 -7.286 11.219 1.00 0.00 115 GLU A N 4
ATOM 7700 C CA . GLU A 1 115 ? -9.779 -7.945 12.076 1.00 0.00 115 GLU A CA 4
ATOM 7701 C C . GLU A 1 115 ? -8.456 -8.134 11.330 1.00 0.00 115 GLU A C 4
ATOM 7702 O O . GLU A 1 115 ? -7.386 -7.888 11.885 1.00 0.00 115 GLU A O 4
ATOM 7714 N N . LYS A 1 116 ? -8.573 -8.569 10.084 1.00 0.00 116 LYS A N 4
ATOM 7715 C CA . LYS A 1 116 ? -7.400 -8.794 9.257 1.00 0.00 116 LYS A CA 4
ATOM 7716 C C . LYS A 1 116 ? -6.855 -7.448 8.777 1.00 0.00 116 LYS A C 4
ATOM 7717 O O . LYS A 1 116 ? -5.642 -7.258 8.697 1.00 0.00 116 LYS A O 4
ATOM 7736 N N . MET A 1 117 ? -7.777 -6.548 8.468 1.00 0.00 117 MET A N 4
ATOM 7737 C CA . MET A 1 117 ? -7.403 -5.225 7.997 1.00 0.00 117 MET A CA 4
ATOM 7738 C C . MET A 1 117 ? -6.842 -4.375 9.139 1.00 0.00 117 MET A C 4
ATOM 7739 O O . MET A 1 117 ? -5.901 -3.607 8.941 1.00 0.00 117 MET A O 4
ATOM 7753 N N . LYS A 1 118 ? -7.444 -4.540 10.308 1.00 0.00 118 LYS A N 4
ATOM 7754 C CA . LYS A 1 118 ? -7.016 -3.797 11.481 1.00 0.00 118 LYS A CA 4
ATOM 7755 C C . LYS A 1 118 ? -5.673 -4.347 11.966 1.00 0.00 118 LYS A C 4
ATOM 7756 O O . LYS A 1 118 ? -4.847 -3.602 12.491 1.00 0.00 118 LYS A O 4
ATOM 7775 N N . ALA A 1 119 ? -5.497 -5.646 11.772 1.00 0.00 119 ALA A N 4
ATOM 7776 C CA . ALA A 1 119 ? -4.268 -6.303 12.183 1.00 0.00 119 ALA A CA 4
ATOM 7777 C C . ALA A 1 119 ? -3.166 -5.993 11.169 1.00 0.00 119 ALA A C 4
ATOM 7778 O O . ALA A 1 119 ? -2.045 -5.656 11.549 1.00 0.00 119 ALA A O 4
ATOM 7785 N N . ALA A 1 120 ? -3.520 -6.118 9.900 1.00 0.00 120 ALA A N 4
ATOM 7786 C CA . ALA A 1 120 ? -2.574 -5.856 8.828 1.00 0.00 120 ALA A CA 4
ATOM 7787 C C . ALA A 1 120 ? -2.048 -4.425 8.958 1.00 0.00 120 ALA A C 4
ATOM 7788 O O . ALA A 1 120 ? -0.840 -4.198 8.908 1.00 0.00 120 ALA A O 4
ATOM 7795 N N . ILE A 1 121 ? -2.980 -3.499 9.123 1.00 0.00 121 ILE A N 4
ATOM 7796 C CA . ILE A 1 121 ? -2.625 -2.096 9.262 1.00 0.00 121 ILE A CA 4
ATOM 7797 C C . ILE A 1 121 ? -1.791 -1.908 10.530 1.00 0.00 121 ILE A C 4
ATOM 7798 O O . ILE A 1 121 ? -0.766 -1.229 10.508 1.00 0.00 121 ILE A O 4
ATOM 7814 N N . GLU A 1 122 ? -2.262 -2.521 11.606 1.00 0.00 122 GLU A N 4
ATOM 7815 C CA . GLU A 1 122 ? -1.573 -2.430 12.882 1.00 0.00 122 GLU A CA 4
ATOM 7816 C C . GLU A 1 122 ? -0.130 -2.918 12.741 1.00 0.00 122 GLU A C 4
ATOM 7817 O O . GLU A 1 122 ? 0.743 -2.513 13.508 1.00 0.00 122 GLU A O 4
ATOM 7829 N N . ALA A 1 123 ? 0.077 -3.779 11.757 1.00 0.00 123 ALA A N 4
ATOM 7830 C CA . ALA A 1 123 ? 1.400 -4.326 11.505 1.00 0.00 123 ALA A CA 4
ATOM 7831 C C . ALA A 1 123 ? 2.157 -3.401 10.550 1.00 0.00 123 ALA A C 4
ATOM 7832 O O . ALA A 1 123 ? 3.339 -3.126 10.752 1.00 0.00 123 ALA A O 4
ATOM 7839 N N . VAL A 1 124 ? 1.445 -2.948 9.529 1.00 0.00 124 VAL A N 4
ATOM 7840 C CA . VAL A 1 124 ? 2.034 -2.059 8.541 1.00 0.00 124 VAL A CA 4
ATOM 7841 C C . VAL A 1 124 ? 2.484 -0.768 9.227 1.00 0.00 124 VAL A C 4
ATOM 7842 O O . VAL A 1 124 ? 3.503 -0.186 8.857 1.00 0.00 124 VAL A O 4
ATOM 7855 N N . PHE A 1 125 ? 1.701 -0.356 10.214 1.00 0.00 125 PHE A N 4
ATOM 7856 C CA . PHE A 1 125 ? 2.006 0.856 10.955 1.00 0.00 125 PHE A CA 4
ATOM 7857 C C . PHE A 1 125 ? 3.010 0.576 12.076 1.00 0.00 125 PHE A C 4
ATOM 7858 O O . PHE A 1 125 ? 4.033 1.250 12.181 1.00 0.00 125 PHE A O 4
ATOM 7875 N N . GLY A 1 126 ? 2.681 -0.420 12.885 1.00 0.00 126 GLY A N 4
ATOM 7876 C CA . GLY A 1 126 ? 3.541 -0.798 13.994 1.00 0.00 126 GLY A CA 4
ATOM 7877 C C . GLY A 1 126 ? 4.902 -1.285 13.492 1.00 0.00 126 GLY A C 4
ATOM 7878 O O . GLY A 1 126 ? 5.921 -0.638 13.725 1.00 0.00 126 GLY A O 4
ATOM 7882 N N . ALA A 1 127 ? 4.873 -2.422 12.812 1.00 0.00 127 ALA A N 4
ATOM 7883 C CA . ALA A 1 127 ? 6.092 -3.002 12.274 1.00 0.00 127 ALA A CA 4
ATOM 7884 C C . ALA A 1 127 ? 7.258 -2.692 13.215 1.00 0.00 127 ALA A C 4
ATOM 7885 O O . ALA A 1 127 ? 8.165 -1.941 12.860 1.00 0.00 127 ALA A O 4
ATOM 7892 N N . LEU A 1 128 ? 7.197 -3.288 14.397 1.00 0.00 128 LEU A N 4
ATOM 7893 C CA . LEU A 1 128 ? 8.236 -3.084 15.393 1.00 0.00 128 LEU A CA 4
ATOM 7894 C C . LEU A 1 128 ? 9.271 -4.205 15.279 1.00 0.00 128 LEU A C 4
ATOM 7895 O O . LEU A 1 128 ? 8.920 -5.384 15.310 1.00 0.00 128 LEU A O 4
ATOM 7911 N N . LYS A 1 129 ? 10.525 -3.800 15.152 1.00 0.00 129 LYS A N 4
ATOM 7912 C CA . LYS A 1 129 ? 11.613 -4.756 15.034 1.00 0.00 129 LYS A CA 4
ATOM 7913 C C . LYS A 1 129 ? 11.161 -5.933 14.168 1.00 0.00 129 LYS A C 4
ATOM 7914 O O . LYS A 1 129 ? 11.874 -6.928 14.044 1.00 0.00 129 LYS A O 4
ATOM 7933 N N . MET A 1 1 ? 12.566 15.526 8.911 1.00 0.00 1 MET A N 5
ATOM 7934 C CA . MET A 1 1 ? 13.159 16.193 7.765 1.00 0.00 1 MET A CA 5
ATOM 7935 C C . MET A 1 1 ? 12.197 17.223 7.171 1.00 0.00 1 MET A C 5
ATOM 7936 O O . MET A 1 1 ? 11.937 18.259 7.781 1.00 0.00 1 MET A O 5
ATOM 7950 N N . SER A 1 2 ? 11.695 16.903 5.987 1.00 0.00 2 SER A N 5
ATOM 7951 C CA . SER A 1 2 ? 10.766 17.787 5.304 1.00 0.00 2 SER A CA 5
ATOM 7952 C C . SER A 1 2 ? 9.337 17.509 5.772 1.00 0.00 2 SER A C 5
ATOM 7953 O O . SER A 1 2 ? 8.433 18.307 5.527 1.00 0.00 2 SER A O 5
ATOM 7961 N N . LEU A 1 3 ? 9.176 16.375 6.437 1.00 0.00 3 LEU A N 5
ATOM 7962 C CA . LEU A 1 3 ? 7.872 15.982 6.942 1.00 0.00 3 LEU A CA 5
ATOM 7963 C C . LEU A 1 3 ? 8.042 15.282 8.291 1.00 0.00 3 LEU A C 5
ATOM 7964 O O . LEU A 1 3 ? 8.482 14.134 8.349 1.00 0.00 3 LEU A O 5
ATOM 7980 N N . ALA A 1 4 ? 7.685 16.002 9.344 1.00 0.00 4 ALA A N 5
ATOM 7981 C CA . ALA A 1 4 ? 7.792 15.465 10.690 1.00 0.00 4 ALA A CA 5
ATOM 7982 C C . ALA A 1 4 ? 7.031 14.140 10.768 1.00 0.00 4 ALA A C 5
ATOM 7983 O O . ALA A 1 4 ? 7.435 13.230 11.491 1.00 0.00 4 ALA A O 5
ATOM 7990 N N . GLU A 1 5 ? 5.944 14.073 10.014 1.00 0.00 5 GLU A N 5
ATOM 7991 C CA . GLU A 1 5 ? 5.123 12.874 9.988 1.00 0.00 5 GLU A CA 5
ATOM 7992 C C . GLU A 1 5 ? 5.573 11.947 8.857 1.00 0.00 5 GLU A C 5
ATOM 7993 O O . GLU A 1 5 ? 5.678 10.736 9.048 1.00 0.00 5 GLU A O 5
ATOM 8005 N N . LYS A 1 6 ? 5.829 12.550 7.706 1.00 0.00 6 LYS A N 5
ATOM 8006 C CA . LYS A 1 6 ? 6.266 11.793 6.545 1.00 0.00 6 LYS A CA 5
ATOM 8007 C C . LYS A 1 6 ? 5.516 10.460 6.500 1.00 0.00 6 LYS A C 5
ATOM 8008 O O . LYS A 1 6 ? 6.045 9.463 6.010 1.00 0.00 6 LYS A O 5
ATOM 8027 N N . ILE A 1 7 ? 4.296 10.485 7.015 1.00 0.00 7 ILE A N 5
ATOM 8028 C CA . ILE A 1 7 ? 3.468 9.292 7.040 1.00 0.00 7 ILE A CA 5
ATOM 8029 C C . ILE A 1 7 ? 2.208 9.533 6.207 1.00 0.00 7 ILE A C 5
ATOM 8030 O O . ILE A 1 7 ? 1.202 10.018 6.724 1.00 0.00 7 ILE A O 5
ATOM 8046 N N . LYS A 1 8 ? 2.303 9.185 4.933 1.00 0.00 8 LYS A N 5
ATOM 8047 C CA . LYS A 1 8 ? 1.182 9.357 4.024 1.00 0.00 8 LYS A CA 5
ATOM 8048 C C . LYS A 1 8 ? 0.797 8.000 3.432 1.00 0.00 8 LYS A C 5
ATOM 8049 O O . LYS A 1 8 ? 1.663 7.174 3.147 1.00 0.00 8 LYS A O 5
ATOM 8068 N N . VAL A 1 9 ? -0.504 7.811 3.265 1.00 0.00 9 VAL A N 5
ATOM 8069 C CA . VAL A 1 9 ? -1.015 6.568 2.712 1.00 0.00 9 VAL A CA 5
ATOM 8070 C C . VAL A 1 9 ? -1.368 6.777 1.238 1.00 0.00 9 VAL A C 5
ATOM 8071 O O . VAL A 1 9 ? -2.108 7.699 0.898 1.00 0.00 9 VAL A O 5
ATOM 8084 N N . LEU A 1 10 ? -0.823 5.905 0.403 1.00 0.00 10 LEU A N 5
ATOM 8085 C CA . LEU A 1 10 ? -1.071 5.983 -1.027 1.00 0.00 10 LEU A CA 5
ATOM 8086 C C . LEU A 1 10 ? -1.947 4.803 -1.453 1.00 0.00 10 LEU A C 5
ATOM 8087 O O . LEU A 1 10 ? -1.546 3.648 -1.318 1.00 0.00 10 LEU A O 5
ATOM 8103 N N . ILE A 1 11 ? -3.127 5.135 -1.956 1.00 0.00 11 ILE A N 5
ATOM 8104 C CA . ILE A 1 11 ? -4.063 4.117 -2.403 1.00 0.00 11 ILE A CA 5
ATOM 8105 C C . ILE A 1 11 ? -4.676 4.545 -3.738 1.00 0.00 11 ILE A C 5
ATOM 8106 O O . ILE A 1 11 ? -5.452 5.499 -3.790 1.00 0.00 11 ILE A O 5
ATOM 8122 N N . VAL A 1 12 ? -4.307 3.819 -4.782 1.00 0.00 12 VAL A N 5
ATOM 8123 C CA . VAL A 1 12 ? -4.813 4.111 -6.113 1.00 0.00 12 VAL A CA 5
ATOM 8124 C C . VAL A 1 12 ? -5.286 2.813 -6.770 1.00 0.00 12 VAL A C 5
ATOM 8125 O O . VAL A 1 12 ? -4.565 1.817 -6.775 1.00 0.00 12 VAL A O 5
ATOM 8138 N N . ASP A 1 13 ? -6.495 2.868 -7.310 1.00 0.00 13 ASP A N 5
ATOM 8139 C CA . ASP A 1 13 ? -7.073 1.709 -7.969 1.00 0.00 13 ASP A CA 5
ATOM 8140 C C . ASP A 1 13 ? -7.816 2.161 -9.228 1.00 0.00 13 ASP A C 5
ATOM 8141 O O . ASP A 1 13 ? -8.420 3.233 -9.246 1.00 0.00 13 ASP A O 5
ATOM 8150 N N . ASP A 1 14 ? -7.746 1.322 -10.251 1.00 0.00 14 ASP A N 5
ATOM 8151 C CA . ASP A 1 14 ? -8.403 1.621 -11.511 1.00 0.00 14 ASP A CA 5
ATOM 8152 C C . ASP A 1 14 ? -9.902 1.807 -11.268 1.00 0.00 14 ASP A C 5
ATOM 8153 O O . ASP A 1 14 ? -10.553 2.597 -11.951 1.00 0.00 14 ASP A O 5
ATOM 8162 N N . GLN A 1 15 ? -10.407 1.066 -10.292 1.00 0.00 15 GLN A N 5
ATOM 8163 C CA . GLN A 1 15 ? -11.818 1.139 -9.950 1.00 0.00 15 GLN A CA 5
ATOM 8164 C C . GLN A 1 15 ? -12.013 1.964 -8.676 1.00 0.00 15 GLN A C 5
ATOM 8165 O O . GLN A 1 15 ? -11.225 1.857 -7.737 1.00 0.00 15 GLN A O 5
ATOM 8179 N N . VAL A 1 16 ? -13.067 2.766 -8.685 1.00 0.00 16 VAL A N 5
ATOM 8180 C CA . VAL A 1 16 ? -13.375 3.609 -7.541 1.00 0.00 16 VAL A CA 5
ATOM 8181 C C . VAL A 1 16 ? -13.872 2.735 -6.389 1.00 0.00 16 VAL A C 5
ATOM 8182 O O . VAL A 1 16 ? -13.504 2.954 -5.236 1.00 0.00 16 VAL A O 5
ATOM 8195 N N . THR A 1 17 ? -14.699 1.761 -6.740 1.00 0.00 17 THR A N 5
ATOM 8196 C CA . THR A 1 17 ? -15.249 0.852 -5.749 1.00 0.00 17 THR A CA 5
ATOM 8197 C C . THR A 1 17 ? -14.125 0.148 -4.987 1.00 0.00 17 THR A C 5
ATOM 8198 O O . THR A 1 17 ? -14.236 -0.088 -3.785 1.00 0.00 17 THR A O 5
ATOM 8209 N N . SER A 1 18 ? -13.065 -0.166 -5.719 1.00 0.00 18 SER A N 5
ATOM 8210 C CA . SER A 1 18 ? -11.920 -0.839 -5.127 1.00 0.00 18 SER A CA 5
ATOM 8211 C C . SER A 1 18 ? -11.155 0.130 -4.223 1.00 0.00 18 SER A C 5
ATOM 8212 O O . SER A 1 18 ? -10.971 -0.138 -3.036 1.00 0.00 18 SER A O 5
ATOM 8220 N N . ARG A 1 19 ? -10.730 1.235 -4.818 1.00 0.00 19 ARG A N 5
ATOM 8221 C CA . ARG A 1 19 ? -9.989 2.244 -4.080 1.00 0.00 19 ARG A CA 5
ATOM 8222 C C . ARG A 1 19 ? -10.850 2.818 -2.954 1.00 0.00 19 ARG A C 5
ATOM 8223 O O . ARG A 1 19 ? -10.331 3.222 -1.915 1.00 0.00 19 ARG A O 5
ATOM 8244 N N . LEU A 1 20 ? -12.152 2.837 -3.199 1.00 0.00 20 LEU A N 5
ATOM 8245 C CA . LEU A 1 20 ? -13.091 3.355 -2.219 1.00 0.00 20 LEU A CA 5
ATOM 8246 C C . LEU A 1 20 ? -13.183 2.381 -1.042 1.00 0.00 20 LEU A C 5
ATOM 8247 O O . LEU A 1 20 ? -13.173 2.798 0.115 1.00 0.00 20 LEU A O 5
ATOM 8263 N N . LEU A 1 21 ? -13.269 1.103 -1.379 1.00 0.00 21 LEU A N 5
ATOM 8264 C CA . LEU A 1 21 ? -13.362 0.066 -0.365 1.00 0.00 21 LEU A CA 5
ATOM 8265 C C . LEU A 1 21 ? -12.092 0.076 0.486 1.00 0.00 21 LEU A C 5
ATOM 8266 O O . LEU A 1 21 ? -12.159 0.223 1.707 1.00 0.00 21 LEU A O 5
ATOM 8282 N N . LEU A 1 22 ? -10.963 -0.082 -0.189 1.00 0.00 22 LEU A N 5
ATOM 8283 C CA . LEU A 1 22 ? -9.679 -0.093 0.490 1.00 0.00 22 LEU A CA 5
ATOM 8284 C C . LEU A 1 22 ? -9.511 1.209 1.276 1.00 0.00 22 LEU A C 5
ATOM 8285 O O . LEU A 1 22 ? -9.132 1.187 2.447 1.00 0.00 22 LEU A O 5
ATOM 8301 N N . GLY A 1 23 ? -9.804 2.312 0.603 1.00 0.00 23 GLY A N 5
ATOM 8302 C CA . GLY A 1 23 ? -9.690 3.620 1.224 1.00 0.00 23 GLY A CA 5
ATOM 8303 C C . GLY A 1 23 ? -10.709 3.781 2.354 1.00 0.00 23 GLY A C 5
ATOM 8304 O O . GLY A 1 23 ? -10.460 4.496 3.323 1.00 0.00 23 GLY A O 5
ATOM 8308 N N . ASP A 1 24 ? -11.837 3.104 2.192 1.00 0.00 24 ASP A N 5
ATOM 8309 C CA . ASP A 1 24 ? -12.895 3.162 3.185 1.00 0.00 24 ASP A CA 5
ATOM 8310 C C . ASP A 1 24 ? -12.479 2.352 4.415 1.00 0.00 24 ASP A C 5
ATOM 8311 O O . ASP A 1 24 ? -12.588 2.830 5.543 1.00 0.00 24 ASP A O 5
ATOM 8320 N N . ALA A 1 25 ? -12.011 1.141 4.155 1.00 0.00 25 ALA A N 5
ATOM 8321 C CA . ALA A 1 25 ? -11.578 0.260 5.227 1.00 0.00 25 ALA A CA 5
ATOM 8322 C C . ALA A 1 25 ? -10.498 0.960 6.052 1.00 0.00 25 ALA A C 5
ATOM 8323 O O . ALA A 1 25 ? -10.530 0.927 7.281 1.00 0.00 25 ALA A O 5
ATOM 8330 N N . LEU A 1 26 ? -9.564 1.578 5.342 1.00 0.00 26 LEU A N 5
ATOM 8331 C CA . LEU A 1 26 ? -8.475 2.285 5.994 1.00 0.00 26 LEU A CA 5
ATOM 8332 C C . LEU A 1 26 ? -9.014 3.568 6.630 1.00 0.00 26 LEU A C 5
ATOM 8333 O O . LEU A 1 26 ? -8.445 4.072 7.597 1.00 0.00 26 LEU A O 5
ATOM 8349 N N . GLN A 1 27 ? -10.105 4.060 6.061 1.00 0.00 27 GLN A N 5
ATOM 8350 C CA . GLN A 1 27 ? -10.727 5.274 6.561 1.00 0.00 27 GLN A CA 5
ATOM 8351 C C . GLN A 1 27 ? -11.182 5.080 8.009 1.00 0.00 27 GLN A C 5
ATOM 8352 O O . GLN A 1 27 ? -10.885 5.905 8.872 1.00 0.00 27 GLN A O 5
ATOM 8366 N N . GLN A 1 28 ? -11.896 3.986 8.230 1.00 0.00 28 GLN A N 5
ATOM 8367 C CA . GLN A 1 28 ? -12.395 3.674 9.558 1.00 0.00 28 GLN A CA 5
ATOM 8368 C C . GLN A 1 28 ? -11.230 3.429 10.519 1.00 0.00 28 GLN A C 5
ATOM 8369 O O . GLN A 1 28 ? -11.422 3.375 11.732 1.00 0.00 28 GLN A O 5
ATOM 8383 N N . LEU A 1 29 ? -10.047 3.288 9.940 1.00 0.00 29 LEU A N 5
ATOM 8384 C CA . LEU A 1 29 ? -8.851 3.051 10.730 1.00 0.00 29 LEU A CA 5
ATOM 8385 C C . LEU A 1 29 ? -8.130 4.379 10.967 1.00 0.00 29 LEU A C 5
ATOM 8386 O O . LEU A 1 29 ? -7.244 4.465 11.817 1.00 0.00 29 LEU A O 5
ATOM 8402 N N . GLY A 1 30 ? -8.536 5.381 10.202 1.00 0.00 30 GLY A N 5
ATOM 8403 C CA . GLY A 1 30 ? -7.940 6.701 10.319 1.00 0.00 30 GLY A CA 5
ATOM 8404 C C . GLY A 1 30 ? -6.480 6.687 9.859 1.00 0.00 30 GLY A C 5
ATOM 8405 O O . GLY A 1 30 ? -5.658 7.448 10.365 1.00 0.00 30 GLY A O 5
ATOM 8409 N N . PHE A 1 31 ? -6.204 5.812 8.902 1.00 0.00 31 PHE A N 5
ATOM 8410 C CA . PHE A 1 31 ? -4.858 5.688 8.367 1.00 0.00 31 PHE A CA 5
ATOM 8411 C C . PHE A 1 31 ? -4.032 6.941 8.667 1.00 0.00 31 PHE A C 5
ATOM 8412 O O . PHE A 1 31 ? -3.540 7.113 9.780 1.00 0.00 31 PHE A O 5
ATOM 8429 N N . LYS A 1 32 ? -3.905 7.783 7.652 1.00 0.00 32 LYS A N 5
ATOM 8430 C CA . LYS A 1 32 ? -3.147 9.015 7.792 1.00 0.00 32 LYS A CA 5
ATOM 8431 C C . LYS A 1 32 ? -3.523 9.971 6.658 1.00 0.00 32 LYS A C 5
ATOM 8432 O O . LYS A 1 32 ? -3.947 11.098 6.907 1.00 0.00 32 LYS A O 5
ATOM 8451 N N . GLN A 1 33 ? -3.351 9.487 5.437 1.00 0.00 33 GLN A N 5
ATOM 8452 C CA . GLN A 1 33 ? -3.667 10.284 4.264 1.00 0.00 33 GLN A CA 5
ATOM 8453 C C . GLN A 1 33 ? -3.887 9.380 3.050 1.00 0.00 33 GLN A C 5
ATOM 8454 O O . GLN A 1 33 ? -3.039 8.548 2.729 1.00 0.00 33 GLN A O 5
ATOM 8468 N N . ILE A 1 34 ? -5.030 9.572 2.408 1.00 0.00 34 ILE A N 5
ATOM 8469 C CA . ILE A 1 34 ? -5.372 8.784 1.237 1.00 0.00 34 ILE A CA 5
ATOM 8470 C C . ILE A 1 34 ? -4.980 9.556 -0.025 1.00 0.00 34 ILE A C 5
ATOM 8471 O O . ILE A 1 34 ? -5.570 10.591 -0.332 1.00 0.00 34 ILE A O 5
ATOM 8487 N N . THR A 1 35 ? -3.988 9.022 -0.722 1.00 0.00 35 THR A N 5
ATOM 8488 C CA . THR A 1 35 ? -3.511 9.649 -1.943 1.00 0.00 35 THR A CA 5
ATOM 8489 C C . THR A 1 35 ? -3.609 8.673 -3.117 1.00 0.00 35 THR A C 5
ATOM 8490 O O . THR A 1 35 ? -2.955 7.631 -3.119 1.00 0.00 35 THR A O 5
ATOM 8501 N N . ALA A 1 36 ? -4.430 9.046 -4.087 1.00 0.00 36 ALA A N 5
ATOM 8502 C CA . ALA A 1 36 ? -4.622 8.215 -5.265 1.00 0.00 36 ALA A CA 5
ATOM 8503 C C . ALA A 1 36 ? -4.327 9.040 -6.519 1.00 0.00 36 ALA A C 5
ATOM 8504 O O . ALA A 1 36 ? -4.677 10.217 -6.589 1.00 0.00 36 ALA A O 5
ATOM 8511 N N . ALA A 1 37 ? -3.686 8.390 -7.479 1.00 0.00 37 ALA A N 5
ATOM 8512 C CA . ALA A 1 37 ? -3.340 9.050 -8.727 1.00 0.00 37 ALA A CA 5
ATOM 8513 C C . ALA A 1 37 ? -3.325 8.017 -9.857 1.00 0.00 37 ALA A C 5
ATOM 8514 O O . ALA A 1 37 ? -2.712 6.959 -9.729 1.00 0.00 37 ALA A O 5
ATOM 8521 N N . GLY A 1 38 ? -4.010 8.362 -10.938 1.00 0.00 38 GLY A N 5
ATOM 8522 C CA . GLY A 1 38 ? -4.083 7.479 -12.090 1.00 0.00 38 GLY A CA 5
ATOM 8523 C C . GLY A 1 38 ? -4.038 6.012 -11.659 1.00 0.00 38 GLY A C 5
ATOM 8524 O O . GLY A 1 38 ? -5.076 5.405 -11.400 1.00 0.00 38 GLY A O 5
ATOM 8528 N N . ASP A 1 39 ? -2.824 5.484 -11.597 1.00 0.00 39 ASP A N 5
ATOM 8529 C CA . ASP A 1 39 ? -2.629 4.099 -11.202 1.00 0.00 39 ASP A CA 5
ATOM 8530 C C . ASP A 1 39 ? -1.320 3.975 -10.421 1.00 0.00 39 ASP A C 5
ATOM 8531 O O . ASP A 1 39 ? -0.692 4.980 -10.090 1.00 0.00 39 ASP A O 5
ATOM 8540 N N . GLY A 1 40 ? -0.945 2.733 -10.148 1.00 0.00 40 GLY A N 5
ATOM 8541 C CA . GLY A 1 40 ? 0.278 2.464 -9.413 1.00 0.00 40 GLY A CA 5
ATOM 8542 C C . GLY A 1 40 ? 1.406 3.392 -9.868 1.00 0.00 40 GLY A C 5
ATOM 8543 O O . GLY A 1 40 ? 2.142 3.931 -9.042 1.00 0.00 40 GLY A O 5
ATOM 8547 N N . GLU A 1 41 ? 1.507 3.550 -11.178 1.00 0.00 41 GLU A N 5
ATOM 8548 C CA . GLU A 1 41 ? 2.533 4.404 -11.753 1.00 0.00 41 GLU A CA 5
ATOM 8549 C C . GLU A 1 41 ? 2.270 5.867 -11.391 1.00 0.00 41 GLU A C 5
ATOM 8550 O O . GLU A 1 41 ? 3.135 6.536 -10.827 1.00 0.00 41 GLU A O 5
ATOM 8562 N N . GLN A 1 42 ? 1.073 6.321 -11.730 1.00 0.00 42 GLN A N 5
ATOM 8563 C CA . GLN A 1 42 ? 0.685 7.693 -11.448 1.00 0.00 42 GLN A CA 5
ATOM 8564 C C . GLN A 1 42 ? 0.730 7.958 -9.943 1.00 0.00 42 GLN A C 5
ATOM 8565 O O . GLN A 1 42 ? 1.245 8.987 -9.505 1.00 0.00 42 GLN A O 5
ATOM 8579 N N . GLY A 1 43 ? 0.185 7.014 -9.190 1.00 0.00 43 GLY A N 5
ATOM 8580 C CA . GLY A 1 43 ? 0.157 7.133 -7.743 1.00 0.00 43 GLY A CA 5
ATOM 8581 C C . GLY A 1 43 ? 1.562 6.985 -7.154 1.00 0.00 43 GLY A C 5
ATOM 8582 O O . GLY A 1 43 ? 1.838 7.488 -6.065 1.00 0.00 43 GLY A O 5
ATOM 8586 N N . MET A 1 44 ? 2.411 6.292 -7.898 1.00 0.00 44 MET A N 5
ATOM 8587 C CA . MET A 1 44 ? 3.779 6.071 -7.462 1.00 0.00 44 MET A CA 5
ATOM 8588 C C . MET A 1 44 ? 4.574 7.378 -7.471 1.00 0.00 44 MET A C 5
ATOM 8589 O O . MET A 1 44 ? 5.232 7.715 -6.487 1.00 0.00 44 MET A O 5
ATOM 8603 N N . LYS A 1 45 ? 4.488 8.079 -8.592 1.00 0.00 45 LYS A N 5
ATOM 8604 C CA . LYS A 1 45 ? 5.192 9.342 -8.741 1.00 0.00 45 LYS A CA 5
ATOM 8605 C C . LYS A 1 45 ? 4.527 10.398 -7.858 1.00 0.00 45 LYS A C 5
ATOM 8606 O O . LYS A 1 45 ? 5.196 11.294 -7.344 1.00 0.00 45 LYS A O 5
ATOM 8625 N N . ILE A 1 46 ? 3.218 10.260 -7.707 1.00 0.00 46 ILE A N 5
ATOM 8626 C CA . ILE A 1 46 ? 2.455 11.192 -6.894 1.00 0.00 46 ILE A CA 5
ATOM 8627 C C . ILE A 1 46 ? 2.764 10.945 -5.416 1.00 0.00 46 ILE A C 5
ATOM 8628 O O . ILE A 1 46 ? 2.773 11.879 -4.616 1.00 0.00 46 ILE A O 5
ATOM 8644 N N . MET A 1 47 ? 3.013 9.683 -5.100 1.00 0.00 47 MET A N 5
ATOM 8645 C CA . MET A 1 47 ? 3.322 9.301 -3.732 1.00 0.00 47 MET A CA 5
ATOM 8646 C C . MET A 1 47 ? 4.781 9.615 -3.392 1.00 0.00 47 MET A C 5
ATOM 8647 O O . MET A 1 47 ? 5.068 10.188 -2.343 1.00 0.00 47 MET A O 5
ATOM 8661 N N . ALA A 1 48 ? 5.664 9.226 -4.300 1.00 0.00 48 ALA A N 5
ATOM 8662 C CA . ALA A 1 48 ? 7.085 9.458 -4.109 1.00 0.00 48 ALA A CA 5
ATOM 8663 C C . ALA A 1 48 ? 7.347 10.964 -4.047 1.00 0.00 48 ALA A C 5
ATOM 8664 O O . ALA A 1 48 ? 8.126 11.428 -3.216 1.00 0.00 48 ALA A O 5
ATOM 8671 N N . GLN A 1 49 ? 6.681 11.686 -4.936 1.00 0.00 49 GLN A N 5
ATOM 8672 C CA . GLN A 1 49 ? 6.832 13.130 -4.992 1.00 0.00 49 GLN A CA 5
ATOM 8673 C C . GLN A 1 49 ? 6.620 13.740 -3.606 1.00 0.00 49 GLN A C 5
ATOM 8674 O O . GLN A 1 49 ? 7.049 14.864 -3.346 1.00 0.00 49 GLN A O 5
ATOM 8688 N N . ASN A 1 50 ? 5.959 12.973 -2.751 1.00 0.00 50 ASN A N 5
ATOM 8689 C CA . ASN A 1 50 ? 5.684 13.424 -1.398 1.00 0.00 50 ASN A CA 5
ATOM 8690 C C . ASN A 1 50 ? 5.916 12.268 -0.423 1.00 0.00 50 ASN A C 5
ATOM 8691 O O . ASN A 1 50 ? 6.360 11.193 -0.823 1.00 0.00 50 ASN A O 5
ATOM 8702 N N . PRO A 1 51 ? 5.596 12.536 0.871 1.00 0.00 51 PRO A N 5
ATOM 8703 C CA . PRO A 1 51 ? 5.764 11.531 1.907 1.00 0.00 51 PRO A CA 5
ATOM 8704 C C . PRO A 1 51 ? 4.669 10.466 1.821 1.00 0.00 51 PRO A C 5
ATOM 8705 O O . PRO A 1 51 ? 3.550 10.753 1.399 1.00 0.00 51 PRO A O 5
ATOM 8716 N N . HIS A 1 52 ? 5.030 9.257 2.227 1.00 0.00 52 HIS A N 5
ATOM 8717 C CA . HIS A 1 52 ? 4.093 8.147 2.200 1.00 0.00 52 HIS A CA 5
ATOM 8718 C C . HIS A 1 52 ? 4.638 6.995 3.046 1.00 0.00 52 HIS A C 5
ATOM 8719 O O . HIS A 1 52 ? 5.844 6.901 3.272 1.00 0.00 52 HIS A O 5
ATOM 8734 N N . HIS A 1 53 ? 3.722 6.146 3.491 1.00 0.00 53 HIS A N 5
ATOM 8735 C CA . HIS A 1 53 ? 4.097 5.004 4.308 1.00 0.00 53 HIS A CA 5
ATOM 8736 C C . HIS A 1 53 ? 3.157 3.832 4.011 1.00 0.00 53 HIS A C 5
ATOM 8737 O O . HIS A 1 53 ? 3.103 2.867 4.772 1.00 0.00 53 HIS A O 5
ATOM 8752 N N . LEU A 1 54 ? 2.441 3.955 2.903 1.00 0.00 54 LEU A N 5
ATOM 8753 C CA . LEU A 1 54 ? 1.508 2.918 2.497 1.00 0.00 54 LEU A CA 5
ATOM 8754 C C . LEU A 1 54 ? 1.277 3.010 0.987 1.00 0.00 54 LEU A C 5
ATOM 8755 O O . LEU A 1 54 ? 1.047 4.095 0.456 1.00 0.00 54 LEU A O 5
ATOM 8771 N N . VAL A 1 55 ? 1.346 1.857 0.339 1.00 0.00 55 VAL A N 5
ATOM 8772 C CA . VAL A 1 55 ? 1.148 1.792 -1.098 1.00 0.00 55 VAL A CA 5
ATOM 8773 C C . VAL A 1 55 ? 0.207 0.632 -1.428 1.00 0.00 55 VAL A C 5
ATOM 8774 O O . VAL A 1 55 ? 0.649 -0.508 -1.571 1.00 0.00 55 VAL A O 5
ATOM 8787 N N . ILE A 1 56 ? -1.071 0.960 -1.538 1.00 0.00 56 ILE A N 5
ATOM 8788 C CA . ILE A 1 56 ? -2.078 -0.042 -1.849 1.00 0.00 56 ILE A CA 5
ATOM 8789 C C . ILE A 1 56 ? -2.671 0.248 -3.229 1.00 0.00 56 ILE A C 5
ATOM 8790 O O . ILE A 1 56 ? -2.963 1.398 -3.554 1.00 0.00 56 ILE A O 5
ATOM 8806 N N . SER A 1 57 ? -2.832 -0.814 -4.003 1.00 0.00 57 SER A N 5
ATOM 8807 C CA . SER A 1 57 ? -3.386 -0.688 -5.341 1.00 0.00 57 SER A CA 5
ATOM 8808 C C . SER A 1 57 ? -4.259 -1.903 -5.662 1.00 0.00 57 SER A C 5
ATOM 8809 O O . SER A 1 57 ? -4.282 -2.873 -4.906 1.00 0.00 57 SER A O 5
ATOM 8817 N N . ASP A 1 58 ? -4.957 -1.810 -6.784 1.00 0.00 58 ASP A N 5
ATOM 8818 C CA . ASP A 1 58 ? -5.829 -2.889 -7.216 1.00 0.00 58 ASP A CA 5
ATOM 8819 C C . ASP A 1 58 ? -5.101 -3.744 -8.256 1.00 0.00 58 ASP A C 5
ATOM 8820 O O . ASP A 1 58 ? -3.916 -3.539 -8.513 1.00 0.00 58 ASP A O 5
ATOM 8829 N N . PHE A 1 59 ? -5.841 -4.682 -8.826 1.00 0.00 59 PHE A N 5
ATOM 8830 C CA . PHE A 1 59 ? -5.282 -5.568 -9.833 1.00 0.00 59 PHE A CA 5
ATOM 8831 C C . PHE A 1 59 ? -5.932 -5.329 -11.197 1.00 0.00 59 PHE A C 5
ATOM 8832 O O . PHE A 1 59 ? -5.839 -6.170 -12.089 1.00 0.00 59 PHE A O 5
ATOM 8849 N N . ASN A 1 60 ? -6.578 -4.178 -11.315 1.00 0.00 60 ASN A N 5
ATOM 8850 C CA . ASN A 1 60 ? -7.244 -3.818 -12.556 1.00 0.00 60 ASN A CA 5
ATOM 8851 C C . ASN A 1 60 ? -6.221 -3.806 -13.693 1.00 0.00 60 ASN A C 5
ATOM 8852 O O . ASN A 1 60 ? -6.129 -4.763 -14.460 1.00 0.00 60 ASN A O 5
ATOM 8863 N N . MET A 1 61 ? -5.480 -2.710 -13.769 1.00 0.00 61 MET A N 5
ATOM 8864 C CA . MET A 1 61 ? -4.468 -2.561 -14.800 1.00 0.00 61 MET A CA 5
ATOM 8865 C C . MET A 1 61 ? -3.441 -1.495 -14.411 1.00 0.00 61 MET A C 5
ATOM 8866 O O . MET A 1 61 ? -3.125 -0.613 -15.207 1.00 0.00 61 MET A O 5
ATOM 8880 N N . PRO A 1 62 ? -2.936 -1.616 -13.154 1.00 0.00 62 PRO A N 5
ATOM 8881 C CA . PRO A 1 62 ? -1.952 -0.673 -12.649 1.00 0.00 62 PRO A CA 5
ATOM 8882 C C . PRO A 1 62 ? -0.576 -0.936 -13.265 1.00 0.00 62 PRO A C 5
ATOM 8883 O O . PRO A 1 62 ? -0.154 -2.085 -13.384 1.00 0.00 62 PRO A O 5
ATOM 8894 N N . LYS A 1 63 ? 0.086 0.148 -13.639 1.00 0.00 63 LYS A N 5
ATOM 8895 C CA . LYS A 1 63 ? 1.406 0.050 -14.240 1.00 0.00 63 LYS A CA 5
ATOM 8896 C C . LYS A 1 63 ? 2.436 -0.246 -13.149 1.00 0.00 63 LYS A C 5
ATOM 8897 O O . LYS A 1 63 ? 3.534 -0.720 -13.439 1.00 0.00 63 LYS A O 5
ATOM 8916 N N . MET A 1 64 ? 2.047 0.046 -11.916 1.00 0.00 64 MET A N 5
ATOM 8917 C CA . MET A 1 64 ? 2.925 -0.184 -10.781 1.00 0.00 64 MET A CA 5
ATOM 8918 C C . MET A 1 64 ? 2.156 -0.803 -9.612 1.00 0.00 64 MET A C 5
ATOM 8919 O O . MET A 1 64 ? 1.768 -0.102 -8.678 1.00 0.00 64 MET A O 5
ATOM 8933 N N . ASP A 1 65 ? 1.959 -2.111 -9.701 1.00 0.00 65 ASP A N 5
ATOM 8934 C CA . ASP A 1 65 ? 1.244 -2.832 -8.661 1.00 0.00 65 ASP A CA 5
ATOM 8935 C C . ASP A 1 65 ? 2.173 -3.048 -7.465 1.00 0.00 65 ASP A C 5
ATOM 8936 O O . ASP A 1 65 ? 3.343 -2.670 -7.507 1.00 0.00 65 ASP A O 5
ATOM 8945 N N . GLY A 1 66 ? 1.617 -3.655 -6.427 1.00 0.00 66 GLY A N 5
ATOM 8946 C CA . GLY A 1 66 ? 2.381 -3.926 -5.222 1.00 0.00 66 GLY A CA 5
ATOM 8947 C C . GLY A 1 66 ? 3.849 -4.201 -5.553 1.00 0.00 66 GLY A C 5
ATOM 8948 O O . GLY A 1 66 ? 4.734 -3.457 -5.136 1.00 0.00 66 GLY A O 5
ATOM 8952 N N . LEU A 1 67 ? 4.063 -5.274 -6.301 1.00 0.00 67 LEU A N 5
ATOM 8953 C CA . LEU A 1 67 ? 5.409 -5.657 -6.694 1.00 0.00 67 LEU A CA 5
ATOM 8954 C C . LEU A 1 67 ? 6.062 -4.501 -7.455 1.00 0.00 67 LEU A C 5
ATOM 8955 O O . LEU A 1 67 ? 7.215 -4.159 -7.199 1.00 0.00 67 LEU A O 5
ATOM 8971 N N . GLY A 1 68 ? 5.295 -3.932 -8.373 1.00 0.00 68 GLY A N 5
ATOM 8972 C CA . GLY A 1 68 ? 5.785 -2.822 -9.173 1.00 0.00 68 GLY A CA 5
ATOM 8973 C C . GLY A 1 68 ? 6.409 -1.742 -8.288 1.00 0.00 68 GLY A C 5
ATOM 8974 O O . GLY A 1 68 ? 7.499 -1.250 -8.576 1.00 0.00 68 GLY A O 5
ATOM 8978 N N . LEU A 1 69 ? 5.689 -1.403 -7.228 1.00 0.00 69 LEU A N 5
ATOM 8979 C CA . LEU A 1 69 ? 6.158 -0.389 -6.299 1.00 0.00 69 LEU A CA 5
ATOM 8980 C C . LEU A 1 69 ? 7.438 -0.880 -5.618 1.00 0.00 69 LEU A C 5
ATOM 8981 O O . LEU A 1 69 ? 8.373 -0.107 -5.417 1.00 0.00 69 LEU A O 5
ATOM 8997 N N . LEU A 1 70 ? 7.438 -2.161 -5.283 1.00 0.00 70 LEU A N 5
ATOM 8998 C CA . LEU A 1 70 ? 8.587 -2.765 -4.630 1.00 0.00 70 LEU A CA 5
ATOM 8999 C C . LEU A 1 70 ? 9.826 -2.573 -5.508 1.00 0.00 70 LEU A C 5
ATOM 9000 O O . LEU A 1 70 ? 10.890 -2.202 -5.014 1.00 0.00 70 LEU A O 5
ATOM 9016 N N . GLN A 1 71 ? 9.646 -2.834 -6.794 1.00 0.00 71 GLN A N 5
ATOM 9017 C CA . GLN A 1 71 ? 10.737 -2.696 -7.745 1.00 0.00 71 GLN A CA 5
ATOM 9018 C C . GLN A 1 71 ? 11.221 -1.244 -7.789 1.00 0.00 71 GLN A C 5
ATOM 9019 O O . GLN A 1 71 ? 12.414 -0.990 -7.945 1.00 0.00 71 GLN A O 5
ATOM 9033 N N . ALA A 1 72 ? 10.270 -0.332 -7.649 1.00 0.00 72 ALA A N 5
ATOM 9034 C CA . ALA A 1 72 ? 10.585 1.086 -7.671 1.00 0.00 72 ALA A CA 5
ATOM 9035 C C . ALA A 1 72 ? 11.381 1.447 -6.415 1.00 0.00 72 ALA A C 5
ATOM 9036 O O . ALA A 1 72 ? 12.380 2.160 -6.491 1.00 0.00 72 ALA A O 5
ATOM 9043 N N . VAL A 1 73 ? 10.907 0.938 -5.286 1.00 0.00 73 VAL A N 5
ATOM 9044 C CA . VAL A 1 73 ? 11.561 1.197 -4.015 1.00 0.00 73 VAL A CA 5
ATOM 9045 C C . VAL A 1 73 ? 13.029 0.773 -4.106 1.00 0.00 73 VAL A C 5
ATOM 9046 O O . VAL A 1 73 ? 13.904 1.426 -3.540 1.00 0.00 73 VAL A O 5
ATOM 9059 N N . ARG A 1 74 ? 13.252 -0.319 -4.823 1.00 0.00 74 ARG A N 5
ATOM 9060 C CA . ARG A 1 74 ? 14.600 -0.838 -4.995 1.00 0.00 74 ARG A CA 5
ATOM 9061 C C . ARG A 1 74 ? 15.491 0.211 -5.662 1.00 0.00 74 ARG A C 5
ATOM 9062 O O . ARG A 1 74 ? 16.717 0.130 -5.584 1.00 0.00 74 ARG A O 5
ATOM 9083 N N . ALA A 1 75 ? 14.842 1.174 -6.301 1.00 0.00 75 ALA A N 5
ATOM 9084 C CA . ALA A 1 75 ? 15.562 2.238 -6.980 1.00 0.00 75 ALA A CA 5
ATOM 9085 C C . ALA A 1 75 ? 15.515 3.505 -6.125 1.00 0.00 75 ALA A C 5
ATOM 9086 O O . ALA A 1 75 ? 16.372 4.378 -6.255 1.00 0.00 75 ALA A O 5
ATOM 9093 N N . ASN A 1 76 ? 14.504 3.568 -5.271 1.00 0.00 76 ASN A N 5
ATOM 9094 C CA . ASN A 1 76 ? 14.335 4.715 -4.395 1.00 0.00 76 ASN A CA 5
ATOM 9095 C C . ASN A 1 76 ? 14.091 4.227 -2.965 1.00 0.00 76 ASN A C 5
ATOM 9096 O O . ASN A 1 76 ? 13.065 3.610 -2.681 1.00 0.00 76 ASN A O 5
ATOM 9107 N N . PRO A 1 77 ? 15.077 4.529 -2.078 1.00 0.00 77 PRO A N 5
ATOM 9108 C CA . PRO A 1 77 ? 14.981 4.128 -0.685 1.00 0.00 77 PRO A CA 5
ATOM 9109 C C . PRO A 1 77 ? 13.984 5.009 0.071 1.00 0.00 77 PRO A C 5
ATOM 9110 O O . PRO A 1 77 ? 13.709 4.774 1.246 1.00 0.00 77 PRO A O 5
ATOM 9121 N N . ALA A 1 78 ? 13.472 6.007 -0.635 1.00 0.00 78 ALA A N 5
ATOM 9122 C CA . ALA A 1 78 ? 12.512 6.925 -0.044 1.00 0.00 78 ALA A CA 5
ATOM 9123 C C . ALA A 1 78 ? 11.171 6.210 0.130 1.00 0.00 78 ALA A C 5
ATOM 9124 O O . ALA A 1 78 ? 10.417 6.516 1.054 1.00 0.00 78 ALA A O 5
ATOM 9131 N N . THR A 1 79 ? 10.914 5.272 -0.770 1.00 0.00 79 THR A N 5
ATOM 9132 C CA . THR A 1 79 ? 9.677 4.512 -0.726 1.00 0.00 79 THR A CA 5
ATOM 9133 C C . THR A 1 79 ? 9.942 3.090 -0.228 1.00 0.00 79 THR A C 5
ATOM 9134 O O . THR A 1 79 ? 9.047 2.246 -0.244 1.00 0.00 79 THR A O 5
ATOM 9145 N N . LYS A 1 80 ? 11.176 2.867 0.201 1.00 0.00 80 LYS A N 5
ATOM 9146 C CA . LYS A 1 80 ? 11.570 1.562 0.702 1.00 0.00 80 LYS A CA 5
ATOM 9147 C C . LYS A 1 80 ? 10.973 1.353 2.096 1.00 0.00 80 LYS A C 5
ATOM 9148 O O . LYS A 1 80 ? 10.913 0.227 2.587 1.00 0.00 80 LYS A O 5
ATOM 9167 N N . LYS A 1 81 ? 10.545 2.456 2.692 1.00 0.00 81 LYS A N 5
ATOM 9168 C CA . LYS A 1 81 ? 9.954 2.408 4.019 1.00 0.00 81 LYS A CA 5
ATOM 9169 C C . LYS A 1 81 ? 8.431 2.470 3.897 1.00 0.00 81 LYS A C 5
ATOM 9170 O O . LYS A 1 81 ? 7.730 2.602 4.898 1.00 0.00 81 LYS A O 5
ATOM 9189 N N . ALA A 1 82 ? 7.964 2.371 2.661 1.00 0.00 82 ALA A N 5
ATOM 9190 C CA . ALA A 1 82 ? 6.537 2.414 2.395 1.00 0.00 82 ALA A CA 5
ATOM 9191 C C . ALA A 1 82 ? 6.019 0.991 2.180 1.00 0.00 82 ALA A C 5
ATOM 9192 O O . ALA A 1 82 ? 6.545 0.254 1.348 1.00 0.00 82 ALA A O 5
ATOM 9199 N N . ALA A 1 83 ? 4.994 0.646 2.946 1.00 0.00 83 ALA A N 5
ATOM 9200 C CA . ALA A 1 83 ? 4.399 -0.676 2.850 1.00 0.00 83 ALA A CA 5
ATOM 9201 C C . ALA A 1 83 ? 3.283 -0.654 1.805 1.00 0.00 83 ALA A C 5
ATOM 9202 O O . ALA A 1 83 ? 2.327 0.110 1.929 1.00 0.00 83 ALA A O 5
ATOM 9209 N N . PHE A 1 84 ? 3.439 -1.501 0.798 1.00 0.00 84 PHE A N 5
ATOM 9210 C CA . PHE A 1 84 ? 2.456 -1.588 -0.267 1.00 0.00 84 PHE A CA 5
ATOM 9211 C C . PHE A 1 84 ? 1.501 -2.762 -0.039 1.00 0.00 84 PHE A C 5
ATOM 9212 O O . PHE A 1 84 ? 1.882 -3.768 0.556 1.00 0.00 84 PHE A O 5
ATOM 9229 N N . ILE A 1 85 ? 0.280 -2.593 -0.524 1.00 0.00 85 ILE A N 5
ATOM 9230 C CA . ILE A 1 85 ? -0.732 -3.626 -0.380 1.00 0.00 85 ILE A CA 5
ATOM 9231 C C . ILE A 1 85 ? -1.234 -4.039 -1.765 1.00 0.00 85 ILE A C 5
ATOM 9232 O O . ILE A 1 85 ? -1.482 -3.187 -2.617 1.00 0.00 85 ILE A O 5
ATOM 9248 N N . ILE A 1 86 ? -1.369 -5.344 -1.946 1.00 0.00 86 ILE A N 5
ATOM 9249 C CA . ILE A 1 86 ? -1.838 -5.879 -3.212 1.00 0.00 86 ILE A CA 5
ATOM 9250 C C . ILE A 1 86 ? -2.916 -6.933 -2.948 1.00 0.00 86 ILE A C 5
ATOM 9251 O O . ILE A 1 86 ? -2.630 -7.993 -2.394 1.00 0.00 86 ILE A O 5
ATOM 9267 N N . LEU A 1 87 ? -4.132 -6.604 -3.357 1.00 0.00 87 LEU A N 5
ATOM 9268 C CA . LEU A 1 87 ? -5.254 -7.509 -3.172 1.00 0.00 87 LEU A CA 5
ATOM 9269 C C . LEU A 1 87 ? -5.456 -8.331 -4.446 1.00 0.00 87 LEU A C 5
ATOM 9270 O O . LEU A 1 87 ? -5.530 -7.777 -5.541 1.00 0.00 87 LEU A O 5
ATOM 9286 N N . THR A 1 88 ? -5.539 -9.641 -4.260 1.00 0.00 88 THR A N 5
ATOM 9287 C CA . THR A 1 88 ? -5.731 -10.545 -5.381 1.00 0.00 88 THR A CA 5
ATOM 9288 C C . THR A 1 88 ? -6.477 -11.803 -4.929 1.00 0.00 88 THR A C 5
ATOM 9289 O O . THR A 1 88 ? -6.532 -12.102 -3.738 1.00 0.00 88 THR A O 5
ATOM 9300 N N . ALA A 1 89 ? -7.031 -12.505 -5.907 1.00 0.00 89 ALA A N 5
ATOM 9301 C CA . ALA A 1 89 ? -7.772 -13.724 -5.625 1.00 0.00 89 ALA A CA 5
ATOM 9302 C C . ALA A 1 89 ? -6.787 -14.869 -5.386 1.00 0.00 89 ALA A C 5
ATOM 9303 O O . ALA A 1 89 ? -7.033 -16.000 -5.803 1.00 0.00 89 ALA A O 5
ATOM 9310 N N . GLN A 1 90 ? -5.693 -14.538 -4.717 1.00 0.00 90 GLN A N 5
ATOM 9311 C CA . GLN A 1 90 ? -4.670 -15.526 -4.418 1.00 0.00 90 GLN A CA 5
ATOM 9312 C C . GLN A 1 90 ? -4.402 -15.573 -2.912 1.00 0.00 90 GLN A C 5
ATOM 9313 O O . GLN A 1 90 ? -4.563 -16.616 -2.281 1.00 0.00 90 GLN A O 5
ATOM 9327 N N . GLY A 1 91 ? -3.995 -14.429 -2.380 1.00 0.00 91 GLY A N 5
ATOM 9328 C CA . GLY A 1 91 ? -3.703 -14.326 -0.960 1.00 0.00 91 GLY A CA 5
ATOM 9329 C C . GLY A 1 91 ? -2.809 -15.480 -0.501 1.00 0.00 91 GLY A C 5
ATOM 9330 O O . GLY A 1 91 ? -3.264 -16.379 0.204 1.00 0.00 91 GLY A O 5
ATOM 9334 N N . ASP A 1 92 ? -1.553 -15.415 -0.918 1.00 0.00 92 ASP A N 5
ATOM 9335 C CA . ASP A 1 92 ? -0.591 -16.443 -0.558 1.00 0.00 92 ASP A CA 5
ATOM 9336 C C . ASP A 1 92 ? 0.593 -15.797 0.163 1.00 0.00 92 ASP A C 5
ATOM 9337 O O . ASP A 1 92 ? 1.370 -15.064 -0.446 1.00 0.00 92 ASP A O 5
ATOM 9346 N N . ARG A 1 93 ? 0.693 -16.092 1.451 1.00 0.00 93 ARG A N 5
ATOM 9347 C CA . ARG A 1 93 ? 1.770 -15.549 2.261 1.00 0.00 93 ARG A CA 5
ATOM 9348 C C . ARG A 1 93 ? 3.126 -15.891 1.640 1.00 0.00 93 ARG A C 5
ATOM 9349 O O . ARG A 1 93 ? 4.112 -15.193 1.873 1.00 0.00 93 ARG A O 5
ATOM 9370 N N . ALA A 1 94 ? 3.132 -16.963 0.863 1.00 0.00 94 ALA A N 5
ATOM 9371 C CA . ALA A 1 94 ? 4.351 -17.406 0.208 1.00 0.00 94 ALA A CA 5
ATOM 9372 C C . ALA A 1 94 ? 4.838 -16.313 -0.746 1.00 0.00 94 ALA A C 5
ATOM 9373 O O . ALA A 1 94 ? 6.011 -15.947 -0.729 1.00 0.00 94 ALA A O 5
ATOM 9380 N N . LEU A 1 95 ? 3.910 -15.821 -1.554 1.00 0.00 95 LEU A N 5
ATOM 9381 C CA . LEU A 1 95 ? 4.229 -14.777 -2.513 1.00 0.00 95 LEU A CA 5
ATOM 9382 C C . LEU A 1 95 ? 4.570 -13.489 -1.762 1.00 0.00 95 LEU A C 5
ATOM 9383 O O . LEU A 1 95 ? 5.429 -12.722 -2.195 1.00 0.00 95 LEU A O 5
ATOM 9399 N N . VAL A 1 96 ? 3.878 -13.289 -0.650 1.00 0.00 96 VAL A N 5
ATOM 9400 C CA . VAL A 1 96 ? 4.097 -12.106 0.165 1.00 0.00 96 VAL A CA 5
ATOM 9401 C C . VAL A 1 96 ? 5.542 -12.098 0.668 1.00 0.00 96 VAL A C 5
ATOM 9402 O O . VAL A 1 96 ? 6.229 -11.082 0.577 1.00 0.00 96 VAL A O 5
ATOM 9415 N N . GLN A 1 97 ? 5.960 -13.243 1.188 1.00 0.00 97 GLN A N 5
ATOM 9416 C CA . GLN A 1 97 ? 7.311 -13.381 1.705 1.00 0.00 97 GLN A CA 5
ATOM 9417 C C . GLN A 1 97 ? 8.319 -13.409 0.555 1.00 0.00 97 GLN A C 5
ATOM 9418 O O . GLN A 1 97 ? 9.456 -12.963 0.710 1.00 0.00 97 GLN A O 5
ATOM 9432 N N . LYS A 1 98 ? 7.868 -13.937 -0.574 1.00 0.00 98 LYS A N 5
ATOM 9433 C CA . LYS A 1 98 ? 8.717 -14.029 -1.749 1.00 0.00 98 LYS A CA 5
ATOM 9434 C C . LYS A 1 98 ? 9.095 -12.620 -2.211 1.00 0.00 98 LYS A C 5
ATOM 9435 O O . LYS A 1 98 ? 10.275 -12.305 -2.350 1.00 0.00 98 LYS A O 5
ATOM 9454 N N . ALA A 1 99 ? 8.070 -11.811 -2.438 1.00 0.00 99 ALA A N 5
ATOM 9455 C CA . ALA A 1 99 ? 8.280 -10.444 -2.881 1.00 0.00 99 ALA A CA 5
ATOM 9456 C C . ALA A 1 99 ? 8.822 -9.612 -1.717 1.00 0.00 99 ALA A C 5
ATOM 9457 O O . ALA A 1 99 ? 9.813 -8.898 -1.867 1.00 0.00 99 ALA A O 5
ATOM 9464 N N . ALA A 1 100 ? 8.148 -9.731 -0.581 1.00 0.00 100 ALA A N 5
ATOM 9465 C CA . ALA A 1 100 ? 8.550 -9.000 0.607 1.00 0.00 100 ALA A CA 5
ATOM 9466 C C . ALA A 1 100 ? 10.028 -9.273 0.894 1.00 0.00 100 ALA A C 5
ATOM 9467 O O . ALA A 1 100 ? 10.719 -8.432 1.466 1.00 0.00 100 ALA A O 5
ATOM 9474 N N . ALA A 1 101 ? 10.468 -10.453 0.486 1.00 0.00 101 ALA A N 5
ATOM 9475 C CA . ALA A 1 101 ? 11.851 -10.848 0.691 1.00 0.00 101 ALA A CA 5
ATOM 9476 C C . ALA A 1 101 ? 12.677 -10.459 -0.536 1.00 0.00 101 ALA A C 5
ATOM 9477 O O . ALA A 1 101 ? 13.890 -10.278 -0.440 1.00 0.00 101 ALA A O 5
ATOM 9484 N N . LEU A 1 102 ? 11.987 -10.340 -1.660 1.00 0.00 102 LEU A N 5
ATOM 9485 C CA . LEU A 1 102 ? 12.642 -9.974 -2.905 1.00 0.00 102 LEU A CA 5
ATOM 9486 C C . LEU A 1 102 ? 13.168 -8.541 -2.798 1.00 0.00 102 LEU A C 5
ATOM 9487 O O . LEU A 1 102 ? 14.065 -8.149 -3.542 1.00 0.00 102 LEU A O 5
ATOM 9503 N N . GLY A 1 103 ? 12.587 -7.800 -1.867 1.00 0.00 103 GLY A N 5
ATOM 9504 C CA . GLY A 1 103 ? 12.986 -6.419 -1.653 1.00 0.00 103 GLY A CA 5
ATOM 9505 C C . GLY A 1 103 ? 11.824 -5.592 -1.098 1.00 0.00 103 GLY A C 5
ATOM 9506 O O . GLY A 1 103 ? 12.039 -4.579 -0.435 1.00 0.00 103 GLY A O 5
ATOM 9510 N N . ALA A 1 104 ? 10.618 -6.056 -1.390 1.00 0.00 104 ALA A N 5
ATOM 9511 C CA . ALA A 1 104 ? 9.421 -5.371 -0.929 1.00 0.00 104 ALA A CA 5
ATOM 9512 C C . ALA A 1 104 ? 9.555 -5.070 0.564 1.00 0.00 104 ALA A C 5
ATOM 9513 O O . ALA A 1 104 ? 10.073 -5.888 1.323 1.00 0.00 104 ALA A O 5
ATOM 9520 N N . ASN A 1 105 ? 9.081 -3.892 0.943 1.00 0.00 105 ASN A N 5
ATOM 9521 C CA . ASN A 1 105 ? 9.141 -3.472 2.332 1.00 0.00 105 ASN A CA 5
ATOM 9522 C C . ASN A 1 105 ? 8.004 -4.136 3.111 1.00 0.00 105 ASN A C 5
ATOM 9523 O O . ASN A 1 105 ? 8.178 -4.516 4.268 1.00 0.00 105 ASN A O 5
ATOM 9534 N N . ASN A 1 106 ? 6.865 -4.257 2.445 1.00 0.00 106 ASN A N 5
ATOM 9535 C CA . ASN A 1 106 ? 5.700 -4.869 3.061 1.00 0.00 106 ASN A CA 5
ATOM 9536 C C . ASN A 1 106 ? 4.611 -5.061 2.002 1.00 0.00 106 ASN A C 5
ATOM 9537 O O . ASN A 1 106 ? 4.228 -4.110 1.323 1.00 0.00 106 ASN A O 5
ATOM 9548 N N . VAL A 1 107 ? 4.144 -6.295 1.897 1.00 0.00 107 VAL A N 5
ATOM 9549 C CA . VAL A 1 107 ? 3.108 -6.625 0.933 1.00 0.00 107 VAL A CA 5
ATOM 9550 C C . VAL A 1 107 ? 1.932 -7.281 1.659 1.00 0.00 107 VAL A C 5
ATOM 9551 O O . VAL A 1 107 ? 2.056 -8.392 2.171 1.00 0.00 107 VAL A O 5
ATOM 9564 N N . LEU A 1 108 ? 0.817 -6.565 1.681 1.00 0.00 108 LEU A N 5
ATOM 9565 C CA . LEU A 1 108 ? -0.379 -7.064 2.335 1.00 0.00 108 LEU A CA 5
ATOM 9566 C C . LEU A 1 108 ? -1.565 -6.952 1.375 1.00 0.00 108 LEU A C 5
ATOM 9567 O O . LEU A 1 108 ? -1.674 -5.982 0.626 1.00 0.00 108 LEU A O 5
ATOM 9583 N N . ALA A 1 109 ? -2.425 -7.959 1.427 1.00 0.00 109 ALA A N 5
ATOM 9584 C CA . ALA A 1 109 ? -3.599 -7.986 0.571 1.00 0.00 109 ALA A CA 5
ATOM 9585 C C . ALA A 1 109 ? -4.796 -7.420 1.337 1.00 0.00 109 ALA A C 5
ATOM 9586 O O . ALA A 1 109 ? -4.858 -7.519 2.561 1.00 0.00 109 ALA A O 5
ATOM 9593 N N . LYS A 1 110 ? -5.718 -6.838 0.583 1.00 0.00 110 LYS A N 5
ATOM 9594 C CA . LYS A 1 110 ? -6.910 -6.256 1.176 1.00 0.00 110 LYS A CA 5
ATOM 9595 C C . LYS A 1 110 ? -7.843 -7.377 1.640 1.00 0.00 110 LYS A C 5
ATOM 9596 O O . LYS A 1 110 ? -8.466 -8.051 0.821 1.00 0.00 110 LYS A O 5
ATOM 9615 N N . PRO A 1 111 ? -7.911 -7.546 2.988 1.00 0.00 111 PRO A N 5
ATOM 9616 C CA . PRO A 1 111 ? -8.758 -8.573 3.571 1.00 0.00 111 PRO A CA 5
ATOM 9617 C C . PRO A 1 111 ? -10.232 -8.167 3.512 1.00 0.00 111 PRO A C 5
ATOM 9618 O O . PRO A 1 111 ? -10.551 -6.985 3.399 1.00 0.00 111 PRO A O 5
ATOM 9629 N N . PHE A 1 112 ? -11.092 -9.172 3.591 1.00 0.00 112 PHE A N 5
ATOM 9630 C CA . PHE A 1 112 ? -12.525 -8.936 3.548 1.00 0.00 112 PHE A CA 5
ATOM 9631 C C . PHE A 1 112 ? -13.085 -8.703 4.952 1.00 0.00 112 PHE A C 5
ATOM 9632 O O . PHE A 1 112 ? -14.275 -8.433 5.114 1.00 0.00 112 PHE A O 5
ATOM 9649 N N . THR A 1 113 ? -12.201 -8.814 5.933 1.00 0.00 113 THR A N 5
ATOM 9650 C CA . THR A 1 113 ? -12.592 -8.619 7.319 1.00 0.00 113 THR A CA 5
ATOM 9651 C C . THR A 1 113 ? -11.787 -7.478 7.945 1.00 0.00 113 THR A C 5
ATOM 9652 O O . THR A 1 113 ? -10.622 -7.277 7.605 1.00 0.00 113 THR A O 5
ATOM 9663 N N . ILE A 1 114 ? -12.441 -6.760 8.846 1.00 0.00 114 ILE A N 5
ATOM 9664 C CA . ILE A 1 114 ? -11.800 -5.644 9.522 1.00 0.00 114 ILE A CA 5
ATOM 9665 C C . ILE A 1 114 ? -10.704 -6.176 10.448 1.00 0.00 114 ILE A C 5
ATOM 9666 O O . ILE A 1 114 ? -9.764 -5.455 10.779 1.00 0.00 114 ILE A O 5
ATOM 9682 N N . GLU A 1 115 ? -10.862 -7.432 10.839 1.00 0.00 115 GLU A N 5
ATOM 9683 C CA . GLU A 1 115 ? -9.897 -8.068 11.720 1.00 0.00 115 GLU A CA 5
ATOM 9684 C C . GLU A 1 115 ? -8.554 -8.232 11.005 1.00 0.00 115 GLU A C 5
ATOM 9685 O O . GLU A 1 115 ? -7.503 -7.958 11.583 1.00 0.00 115 GLU A O 5
ATOM 9697 N N . LYS A 1 116 ? -8.633 -8.677 9.761 1.00 0.00 116 LYS A N 5
ATOM 9698 C CA . LYS A 1 116 ? -7.436 -8.882 8.962 1.00 0.00 116 LYS A CA 5
ATOM 9699 C C . LYS A 1 116 ? -6.902 -7.526 8.497 1.00 0.00 116 LYS A C 5
ATOM 9700 O O . LYS A 1 116 ? -5.691 -7.310 8.464 1.00 0.00 116 LYS A O 5
ATOM 9719 N N . MET A 1 117 ? -7.831 -6.648 8.146 1.00 0.00 117 MET A N 5
ATOM 9720 C CA . MET A 1 117 ? -7.468 -5.319 7.684 1.00 0.00 117 MET A CA 5
ATOM 9721 C C . MET A 1 117 ? -6.938 -4.463 8.835 1.00 0.00 117 MET A C 5
ATOM 9722 O O . MET A 1 117 ? -5.998 -3.691 8.658 1.00 0.00 117 MET A O 5
ATOM 9736 N N . LYS A 1 118 ? -7.566 -4.629 9.991 1.00 0.00 118 LYS A N 5
ATOM 9737 C CA . LYS A 1 118 ? -7.169 -3.882 11.172 1.00 0.00 118 LYS A CA 5
ATOM 9738 C C . LYS A 1 118 ? -5.831 -4.419 11.686 1.00 0.00 118 LYS A C 5
ATOM 9739 O O . LYS A 1 118 ? -5.024 -3.667 12.231 1.00 0.00 118 LYS A O 5
ATOM 9758 N N . ALA A 1 119 ? -5.637 -5.715 11.491 1.00 0.00 119 ALA A N 5
ATOM 9759 C CA . ALA A 1 119 ? -4.412 -6.362 11.929 1.00 0.00 119 ALA A CA 5
ATOM 9760 C C . ALA A 1 119 ? -3.283 -6.014 10.957 1.00 0.00 119 ALA A C 5
ATOM 9761 O O . ALA A 1 119 ? -2.187 -5.645 11.377 1.00 0.00 119 ALA A O 5
ATOM 9768 N N . ALA A 1 120 ? -3.588 -6.145 9.673 1.00 0.00 120 ALA A N 5
ATOM 9769 C CA . ALA A 1 120 ? -2.613 -5.848 8.638 1.00 0.00 120 ALA A CA 5
ATOM 9770 C C . ALA A 1 120 ? -2.117 -4.411 8.806 1.00 0.00 120 ALA A C 5
ATOM 9771 O O . ALA A 1 120 ? -0.912 -4.163 8.819 1.00 0.00 120 ALA A O 5
ATOM 9778 N N . ILE A 1 121 ? -3.072 -3.500 8.929 1.00 0.00 121 ILE A N 5
ATOM 9779 C CA . ILE A 1 121 ? -2.748 -2.094 9.095 1.00 0.00 121 ILE A CA 5
ATOM 9780 C C . ILE A 1 121 ? -1.962 -1.906 10.393 1.00 0.00 121 ILE A C 5
ATOM 9781 O O . ILE A 1 121 ? -0.951 -1.206 10.415 1.00 0.00 121 ILE A O 5
ATOM 9797 N N . GLU A 1 122 ? -2.455 -2.544 11.445 1.00 0.00 122 GLU A N 5
ATOM 9798 C CA . GLU A 1 122 ? -1.811 -2.456 12.744 1.00 0.00 122 GLU A CA 5
ATOM 9799 C C . GLU A 1 122 ? -0.356 -2.920 12.648 1.00 0.00 122 GLU A C 5
ATOM 9800 O O . GLU A 1 122 ? 0.480 -2.525 13.459 1.00 0.00 122 GLU A O 5
ATOM 9812 N N . ALA A 1 123 ? -0.099 -3.752 11.649 1.00 0.00 123 ALA A N 5
ATOM 9813 C CA . ALA A 1 123 ? 1.241 -4.274 11.437 1.00 0.00 123 ALA A CA 5
ATOM 9814 C C . ALA A 1 123 ? 2.013 -3.326 10.517 1.00 0.00 123 ALA A C 5
ATOM 9815 O O . ALA A 1 123 ? 3.183 -3.036 10.760 1.00 0.00 123 ALA A O 5
ATOM 9822 N N . VAL A 1 124 ? 1.326 -2.870 9.479 1.00 0.00 124 VAL A N 5
ATOM 9823 C CA . VAL A 1 124 ? 1.933 -1.960 8.523 1.00 0.00 124 VAL A CA 5
ATOM 9824 C C . VAL A 1 124 ? 2.351 -0.675 9.241 1.00 0.00 124 VAL A C 5
ATOM 9825 O O . VAL A 1 124 ? 3.383 -0.088 8.920 1.00 0.00 124 VAL A O 5
ATOM 9838 N N . PHE A 1 125 ? 1.527 -0.276 10.198 1.00 0.00 125 PHE A N 5
ATOM 9839 C CA . PHE A 1 125 ? 1.797 0.929 10.964 1.00 0.00 125 PHE A CA 5
ATOM 9840 C C . PHE A 1 125 ? 2.745 0.637 12.129 1.00 0.00 125 PHE A C 5
ATOM 9841 O O . PHE A 1 125 ? 3.768 1.302 12.283 1.00 0.00 125 PHE A O 5
ATOM 9858 N N . GLY A 1 126 ? 2.372 -0.359 12.918 1.00 0.00 126 GLY A N 5
ATOM 9859 C CA . GLY A 1 126 ? 3.177 -0.748 14.064 1.00 0.00 126 GLY A CA 5
ATOM 9860 C C . GLY A 1 126 ? 4.565 -1.218 13.625 1.00 0.00 126 GLY A C 5
ATOM 9861 O O . GLY A 1 126 ? 5.567 -0.572 13.926 1.00 0.00 126 GLY A O 5
ATOM 9865 N N . ALA A 1 127 ? 4.579 -2.340 12.921 1.00 0.00 127 ALA A N 5
ATOM 9866 C CA . ALA A 1 127 ? 5.828 -2.905 12.438 1.00 0.00 127 ALA A CA 5
ATOM 9867 C C . ALA A 1 127 ? 6.943 -2.598 13.439 1.00 0.00 127 ALA A C 5
ATOM 9868 O O . ALA A 1 127 ? 7.907 -1.909 13.109 1.00 0.00 127 ALA A O 5
ATOM 9875 N N . LEU A 1 128 ? 6.774 -3.124 14.643 1.00 0.00 128 LEU A N 5
ATOM 9876 C CA . LEU A 1 128 ? 7.755 -2.914 15.695 1.00 0.00 128 LEU A CA 5
ATOM 9877 C C . LEU A 1 128 ? 8.714 -4.106 15.737 1.00 0.00 128 LEU A C 5
ATOM 9878 O O . LEU A 1 128 ? 8.281 -5.254 15.821 1.00 0.00 128 LEU A O 5
ATOM 9894 N N . LYS A 1 129 ? 10.000 -3.791 15.676 1.00 0.00 129 LYS A N 5
ATOM 9895 C CA . LYS A 1 129 ? 11.025 -4.821 15.706 1.00 0.00 129 LYS A CA 5
ATOM 9896 C C . LYS A 1 129 ? 10.555 -6.025 14.888 1.00 0.00 129 LYS A C 5
ATOM 9897 O O . LYS A 1 129 ? 11.331 -6.607 14.131 1.00 0.00 129 LYS A O 5
ATOM 9916 N N . MET A 1 1 ? 12.218 17.467 10.526 1.00 0.00 1 MET A N 6
ATOM 9917 C CA . MET A 1 1 ? 13.158 17.230 9.445 1.00 0.00 1 MET A CA 6
ATOM 9918 C C . MET A 1 1 ? 12.592 17.716 8.109 1.00 0.00 1 MET A C 6
ATOM 9919 O O . MET A 1 1 ? 12.702 18.895 7.776 1.00 0.00 1 MET A O 6
ATOM 9933 N N . SER A 1 2 ? 11.996 16.783 7.381 1.00 0.00 2 SER A N 6
ATOM 9934 C CA . SER A 1 2 ? 11.411 17.102 6.088 1.00 0.00 2 SER A CA 6
ATOM 9935 C C . SER A 1 2 ? 9.893 16.931 6.145 1.00 0.00 2 SER A C 6
ATOM 9936 O O . SER A 1 2 ? 9.159 17.636 5.454 1.00 0.00 2 SER A O 6
ATOM 9944 N N . LEU A 1 3 ? 9.465 15.991 6.975 1.00 0.00 3 LEU A N 6
ATOM 9945 C CA . LEU A 1 3 ? 8.047 15.718 7.131 1.00 0.00 3 LEU A CA 6
ATOM 9946 C C . LEU A 1 3 ? 7.765 15.313 8.579 1.00 0.00 3 LEU A C 6
ATOM 9947 O O . LEU A 1 3 ? 8.127 14.217 9.003 1.00 0.00 3 LEU A O 6
ATOM 9963 N N . ALA A 1 4 ? 7.122 16.221 9.300 1.00 0.00 4 ALA A N 6
ATOM 9964 C CA . ALA A 1 4 ? 6.788 15.972 10.691 1.00 0.00 4 ALA A CA 6
ATOM 9965 C C . ALA A 1 4 ? 5.988 14.673 10.795 1.00 0.00 4 ALA A C 6
ATOM 9966 O O . ALA A 1 4 ? 6.144 13.919 11.755 1.00 0.00 4 ALA A O 6
ATOM 9973 N N . GLU A 1 5 ? 5.150 14.450 9.794 1.00 0.00 5 GLU A N 6
ATOM 9974 C CA . GLU A 1 5 ? 4.325 13.254 9.760 1.00 0.00 5 GLU A CA 6
ATOM 9975 C C . GLU A 1 5 ? 5.018 12.154 8.955 1.00 0.00 5 GLU A C 6
ATOM 9976 O O . GLU A 1 5 ? 5.076 11.004 9.389 1.00 0.00 5 GLU A O 6
ATOM 9988 N N . LYS A 1 6 ? 5.527 12.545 7.796 1.00 0.00 6 LYS A N 6
ATOM 9989 C CA . LYS A 1 6 ? 6.214 11.606 6.925 1.00 0.00 6 LYS A CA 6
ATOM 9990 C C . LYS A 1 6 ? 5.429 10.293 6.877 1.00 0.00 6 LYS A C 6
ATOM 9991 O O . LYS A 1 6 ? 5.989 9.242 6.575 1.00 0.00 6 LYS A O 6
ATOM 10010 N N . ILE A 1 7 ? 4.144 10.397 7.181 1.00 0.00 7 ILE A N 6
ATOM 10011 C CA . ILE A 1 7 ? 3.277 9.232 7.178 1.00 0.00 7 ILE A CA 6
ATOM 10012 C C . ILE A 1 7 ? 2.081 9.494 6.259 1.00 0.00 7 ILE A C 6
ATOM 10013 O O . ILE A 1 7 ? 1.071 10.047 6.690 1.00 0.00 7 ILE A O 6
ATOM 10029 N N . LYS A 1 8 ? 2.236 9.084 5.008 1.00 0.00 8 LYS A N 6
ATOM 10030 C CA . LYS A 1 8 ? 1.182 9.267 4.024 1.00 0.00 8 LYS A CA 6
ATOM 10031 C C . LYS A 1 8 ? 0.796 7.908 3.439 1.00 0.00 8 LYS A C 6
ATOM 10032 O O . LYS A 1 8 ? 1.658 7.062 3.203 1.00 0.00 8 LYS A O 6
ATOM 10051 N N . VAL A 1 9 ? -0.500 7.740 3.220 1.00 0.00 9 VAL A N 6
ATOM 10052 C CA . VAL A 1 9 ? -1.010 6.498 2.665 1.00 0.00 9 VAL A CA 6
ATOM 10053 C C . VAL A 1 9 ? -1.347 6.705 1.187 1.00 0.00 9 VAL A C 6
ATOM 10054 O O . VAL A 1 9 ? -2.056 7.646 0.833 1.00 0.00 9 VAL A O 6
ATOM 10067 N N . LEU A 1 10 ? -0.823 5.809 0.363 1.00 0.00 10 LEU A N 6
ATOM 10068 C CA . LEU A 1 10 ? -1.058 5.881 -1.069 1.00 0.00 10 LEU A CA 6
ATOM 10069 C C . LEU A 1 10 ? -1.963 4.722 -1.491 1.00 0.00 10 LEU A C 6
ATOM 10070 O O . LEU A 1 10 ? -1.591 3.557 -1.355 1.00 0.00 10 LEU A O 6
ATOM 10086 N N . ILE A 1 11 ? -3.133 5.082 -1.997 1.00 0.00 11 ILE A N 6
ATOM 10087 C CA . ILE A 1 11 ? -4.094 4.085 -2.441 1.00 0.00 11 ILE A CA 6
ATOM 10088 C C . ILE A 1 11 ? -4.667 4.504 -3.796 1.00 0.00 11 ILE A C 6
ATOM 10089 O O . ILE A 1 11 ? -5.418 5.474 -3.884 1.00 0.00 11 ILE A O 6
ATOM 10105 N N . VAL A 1 12 ? -4.291 3.751 -4.820 1.00 0.00 12 VAL A N 6
ATOM 10106 C CA . VAL A 1 12 ? -4.757 4.031 -6.167 1.00 0.00 12 VAL A CA 6
ATOM 10107 C C . VAL A 1 12 ? -5.223 2.729 -6.822 1.00 0.00 12 VAL A C 6
ATOM 10108 O O . VAL A 1 12 ? -4.508 1.728 -6.798 1.00 0.00 12 VAL A O 6
ATOM 10121 N N . ASP A 1 13 ? -6.417 2.785 -7.392 1.00 0.00 13 ASP A N 6
ATOM 10122 C CA . ASP A 1 13 ? -6.987 1.623 -8.052 1.00 0.00 13 ASP A CA 6
ATOM 10123 C C . ASP A 1 13 ? -7.673 2.062 -9.347 1.00 0.00 13 ASP A C 6
ATOM 10124 O O . ASP A 1 13 ? -8.264 3.139 -9.406 1.00 0.00 13 ASP A O 6
ATOM 10133 N N . ASP A 1 14 ? -7.571 1.206 -10.353 1.00 0.00 14 ASP A N 6
ATOM 10134 C CA . ASP A 1 14 ? -8.174 1.492 -11.644 1.00 0.00 14 ASP A CA 6
ATOM 10135 C C . ASP A 1 14 ? -9.671 1.749 -11.457 1.00 0.00 14 ASP A C 6
ATOM 10136 O O . ASP A 1 14 ? -10.256 2.570 -12.161 1.00 0.00 14 ASP A O 6
ATOM 10145 N N . GLN A 1 15 ? -10.246 1.031 -10.503 1.00 0.00 15 GLN A N 6
ATOM 10146 C CA . GLN A 1 15 ? -11.664 1.171 -10.214 1.00 0.00 15 GLN A CA 6
ATOM 10147 C C . GLN A 1 15 ? -11.867 1.979 -8.931 1.00 0.00 15 GLN A C 6
ATOM 10148 O O . GLN A 1 15 ? -11.110 1.831 -7.974 1.00 0.00 15 GLN A O 6
ATOM 10162 N N . VAL A 1 16 ? -12.894 2.816 -8.954 1.00 0.00 16 VAL A N 6
ATOM 10163 C CA . VAL A 1 16 ? -13.206 3.648 -7.805 1.00 0.00 16 VAL A CA 6
ATOM 10164 C C . VAL A 1 16 ? -13.739 2.768 -6.672 1.00 0.00 16 VAL A C 6
ATOM 10165 O O . VAL A 1 16 ? -13.390 2.967 -5.510 1.00 0.00 16 VAL A O 6
ATOM 10178 N N . THR A 1 17 ? -14.576 1.814 -7.052 1.00 0.00 17 THR A N 6
ATOM 10179 C CA . THR A 1 17 ? -15.161 0.902 -6.083 1.00 0.00 17 THR A CA 6
ATOM 10180 C C . THR A 1 17 ? -14.061 0.181 -5.298 1.00 0.00 17 THR A C 6
ATOM 10181 O O . THR A 1 17 ? -14.212 -0.076 -4.106 1.00 0.00 17 THR A O 6
ATOM 10192 N N . SER A 1 18 ? -12.980 -0.124 -6.002 1.00 0.00 18 SER A N 6
ATOM 10193 C CA . SER A 1 18 ? -11.857 -0.811 -5.387 1.00 0.00 18 SER A CA 6
ATOM 10194 C C . SER A 1 18 ? -11.112 0.142 -4.448 1.00 0.00 18 SER A C 6
ATOM 10195 O O . SER A 1 18 ? -10.969 -0.139 -3.260 1.00 0.00 18 SER A O 6
ATOM 10203 N N . ARG A 1 19 ? -10.659 1.248 -5.018 1.00 0.00 19 ARG A N 6
ATOM 10204 C CA . ARG A 1 19 ? -9.933 2.244 -4.248 1.00 0.00 19 ARG A CA 6
ATOM 10205 C C . ARG A 1 19 ? -10.824 2.814 -3.143 1.00 0.00 19 ARG A C 6
ATOM 10206 O O . ARG A 1 19 ? -10.334 3.207 -2.085 1.00 0.00 19 ARG A O 6
ATOM 10227 N N . LEU A 1 20 ? -12.119 2.839 -3.425 1.00 0.00 20 LEU A N 6
ATOM 10228 C CA . LEU A 1 20 ? -13.084 3.355 -2.468 1.00 0.00 20 LEU A CA 6
ATOM 10229 C C . LEU A 1 20 ? -13.221 2.368 -1.307 1.00 0.00 20 LEU A C 6
ATOM 10230 O O . LEU A 1 20 ? -13.251 2.771 -0.145 1.00 0.00 20 LEU A O 6
ATOM 10246 N N . LEU A 1 21 ? -13.298 1.094 -1.661 1.00 0.00 21 LEU A N 6
ATOM 10247 C CA . LEU A 1 21 ? -13.431 0.046 -0.663 1.00 0.00 21 LEU A CA 6
ATOM 10248 C C . LEU A 1 21 ? -12.184 0.031 0.224 1.00 0.00 21 LEU A C 6
ATOM 10249 O O . LEU A 1 21 ? -12.284 0.161 1.443 1.00 0.00 21 LEU A O 6
ATOM 10265 N N . LEU A 1 22 ? -11.039 -0.127 -0.423 1.00 0.00 22 LEU A N 6
ATOM 10266 C CA . LEU A 1 22 ? -9.774 -0.159 0.292 1.00 0.00 22 LEU A CA 6
ATOM 10267 C C . LEU A 1 22 ? -9.603 1.143 1.077 1.00 0.00 22 LEU A C 6
ATOM 10268 O O . LEU A 1 22 ? -9.283 1.119 2.264 1.00 0.00 22 LEU A O 6
ATOM 10284 N N . GLY A 1 23 ? -9.822 2.249 0.380 1.00 0.00 23 GLY A N 6
ATOM 10285 C CA . GLY A 1 23 ? -9.696 3.559 0.996 1.00 0.00 23 GLY A CA 6
ATOM 10286 C C . GLY A 1 23 ? -10.733 3.745 2.107 1.00 0.00 23 GLY A C 6
ATOM 10287 O O . GLY A 1 23 ? -10.486 4.457 3.079 1.00 0.00 23 GLY A O 6
ATOM 10291 N N . ASP A 1 24 ? -11.871 3.091 1.925 1.00 0.00 24 ASP A N 6
ATOM 10292 C CA . ASP A 1 24 ? -12.945 3.175 2.899 1.00 0.00 24 ASP A CA 6
ATOM 10293 C C . ASP A 1 24 ? -12.580 2.343 4.129 1.00 0.00 24 ASP A C 6
ATOM 10294 O O . ASP A 1 24 ? -12.721 2.804 5.261 1.00 0.00 24 ASP A O 6
ATOM 10303 N N . ALA A 1 25 ? -12.117 1.129 3.866 1.00 0.00 25 ALA A N 6
ATOM 10304 C CA . ALA A 1 25 ? -11.729 0.228 4.937 1.00 0.00 25 ALA A CA 6
ATOM 10305 C C . ALA A 1 25 ? -10.666 0.902 5.806 1.00 0.00 25 ALA A C 6
ATOM 10306 O O . ALA A 1 25 ? -10.748 0.866 7.033 1.00 0.00 25 ALA A O 6
ATOM 10313 N N . LEU A 1 26 ? -9.692 1.500 5.137 1.00 0.00 26 LEU A N 6
ATOM 10314 C CA . LEU A 1 26 ? -8.614 2.182 5.833 1.00 0.00 26 LEU A CA 6
ATOM 10315 C C . LEU A 1 26 ? -9.148 3.478 6.446 1.00 0.00 26 LEU A C 6
ATOM 10316 O O . LEU A 1 26 ? -8.600 3.975 7.430 1.00 0.00 26 LEU A O 6
ATOM 10332 N N . GLN A 1 27 ? -10.209 3.989 5.839 1.00 0.00 27 GLN A N 6
ATOM 10333 C CA . GLN A 1 27 ? -10.823 5.218 6.314 1.00 0.00 27 GLN A CA 6
ATOM 10334 C C . GLN A 1 27 ? -11.317 5.044 7.751 1.00 0.00 27 GLN A C 6
ATOM 10335 O O . GLN A 1 27 ? -11.019 5.865 8.617 1.00 0.00 27 GLN A O 6
ATOM 10349 N N . GLN A 1 28 ? -12.063 3.970 7.961 1.00 0.00 28 GLN A N 6
ATOM 10350 C CA . GLN A 1 28 ? -12.601 3.677 9.279 1.00 0.00 28 GLN A CA 6
ATOM 10351 C C . GLN A 1 28 ? -11.464 3.463 10.281 1.00 0.00 28 GLN A C 6
ATOM 10352 O O . GLN A 1 28 ? -11.694 3.439 11.489 1.00 0.00 28 GLN A O 6
ATOM 10366 N N . LEU A 1 29 ? -10.264 3.312 9.741 1.00 0.00 29 LEU A N 6
ATOM 10367 C CA . LEU A 1 29 ? -9.092 3.101 10.573 1.00 0.00 29 LEU A CA 6
ATOM 10368 C C . LEU A 1 29 ? -8.383 4.438 10.798 1.00 0.00 29 LEU A C 6
ATOM 10369 O O . LEU A 1 29 ? -7.531 4.553 11.678 1.00 0.00 29 LEU A O 6
ATOM 10385 N N . GLY A 1 30 ? -8.761 5.416 9.988 1.00 0.00 30 GLY A N 6
ATOM 10386 C CA . GLY A 1 30 ? -8.173 6.741 10.088 1.00 0.00 30 GLY A CA 6
ATOM 10387 C C . GLY A 1 30 ? -6.702 6.720 9.666 1.00 0.00 30 GLY A C 6
ATOM 10388 O O . GLY A 1 30 ? -5.886 7.458 10.215 1.00 0.00 30 GLY A O 6
ATOM 10392 N N . PHE A 1 31 ? -6.410 5.868 8.695 1.00 0.00 31 PHE A N 6
ATOM 10393 C CA . PHE A 1 31 ? -5.052 5.743 8.193 1.00 0.00 31 PHE A CA 6
ATOM 10394 C C . PHE A 1 31 ? -4.223 6.980 8.540 1.00 0.00 31 PHE A C 6
ATOM 10395 O O . PHE A 1 31 ? -3.793 7.144 9.682 1.00 0.00 31 PHE A O 6
ATOM 10412 N N . LYS A 1 32 ? -4.022 7.820 7.536 1.00 0.00 32 LYS A N 6
ATOM 10413 C CA . LYS A 1 32 ? -3.252 9.039 7.721 1.00 0.00 32 LYS A CA 6
ATOM 10414 C C . LYS A 1 32 ? -3.534 9.997 6.562 1.00 0.00 32 LYS A C 6
ATOM 10415 O O . LYS A 1 32 ? -3.922 11.143 6.780 1.00 0.00 32 LYS A O 6
ATOM 10434 N N . GLN A 1 33 ? -3.329 9.491 5.354 1.00 0.00 33 GLN A N 6
ATOM 10435 C CA . GLN A 1 33 ? -3.557 10.287 4.161 1.00 0.00 33 GLN A CA 6
ATOM 10436 C C . GLN A 1 33 ? -3.783 9.379 2.951 1.00 0.00 33 GLN A C 6
ATOM 10437 O O . GLN A 1 33 ? -2.950 8.525 2.648 1.00 0.00 33 GLN A O 6
ATOM 10451 N N . ILE A 1 34 ? -4.912 9.593 2.293 1.00 0.00 34 ILE A N 6
ATOM 10452 C CA . ILE A 1 34 ? -5.257 8.803 1.123 1.00 0.00 34 ILE A CA 6
ATOM 10453 C C . ILE A 1 34 ? -4.857 9.569 -0.140 1.00 0.00 34 ILE A C 6
ATOM 10454 O O . ILE A 1 34 ? -5.439 10.608 -0.450 1.00 0.00 34 ILE A O 6
ATOM 10470 N N . THR A 1 35 ? -3.869 9.026 -0.834 1.00 0.00 35 THR A N 6
ATOM 10471 C CA . THR A 1 35 ? -3.385 9.646 -2.056 1.00 0.00 35 THR A CA 6
ATOM 10472 C C . THR A 1 35 ? -3.496 8.670 -3.229 1.00 0.00 35 THR A C 6
ATOM 10473 O O . THR A 1 35 ? -2.861 7.617 -3.228 1.00 0.00 35 THR A O 6
ATOM 10484 N N . ALA A 1 36 ? -4.308 9.055 -4.203 1.00 0.00 36 ALA A N 6
ATOM 10485 C CA . ALA A 1 36 ? -4.511 8.227 -5.380 1.00 0.00 36 ALA A CA 6
ATOM 10486 C C . ALA A 1 36 ? -4.203 9.047 -6.633 1.00 0.00 36 ALA A C 6
ATOM 10487 O O . ALA A 1 36 ? -4.557 10.222 -6.714 1.00 0.00 36 ALA A O 6
ATOM 10494 N N . ALA A 1 37 ? -3.548 8.394 -7.582 1.00 0.00 37 ALA A N 6
ATOM 10495 C CA . ALA A 1 37 ? -3.187 9.048 -8.828 1.00 0.00 37 ALA A CA 6
ATOM 10496 C C . ALA A 1 37 ? -3.164 8.013 -9.955 1.00 0.00 37 ALA A C 6
ATOM 10497 O O . ALA A 1 37 ? -2.546 6.957 -9.819 1.00 0.00 37 ALA A O 6
ATOM 10504 N N . GLY A 1 38 ? -3.844 8.351 -11.040 1.00 0.00 38 GLY A N 6
ATOM 10505 C CA . GLY A 1 38 ? -3.909 7.462 -12.189 1.00 0.00 38 GLY A CA 6
ATOM 10506 C C . GLY A 1 38 ? -3.903 5.997 -11.751 1.00 0.00 38 GLY A C 6
ATOM 10507 O O . GLY A 1 38 ? -4.960 5.407 -11.532 1.00 0.00 38 GLY A O 6
ATOM 10511 N N . ASP A 1 39 ? -2.701 5.452 -11.635 1.00 0.00 39 ASP A N 6
ATOM 10512 C CA . ASP A 1 39 ? -2.544 4.066 -11.226 1.00 0.00 39 ASP A CA 6
ATOM 10513 C C . ASP A 1 39 ? -1.256 3.922 -10.412 1.00 0.00 39 ASP A C 6
ATOM 10514 O O . ASP A 1 39 ? -0.618 4.917 -10.072 1.00 0.00 39 ASP A O 6
ATOM 10523 N N . GLY A 1 40 ? -0.913 2.675 -10.124 1.00 0.00 40 GLY A N 6
ATOM 10524 C CA . GLY A 1 40 ? 0.287 2.388 -9.357 1.00 0.00 40 GLY A CA 6
ATOM 10525 C C . GLY A 1 40 ? 1.446 3.285 -9.796 1.00 0.00 40 GLY A C 6
ATOM 10526 O O . GLY A 1 40 ? 2.175 3.817 -8.959 1.00 0.00 40 GLY A O 6
ATOM 10530 N N . GLU A 1 41 ? 1.580 3.425 -11.106 1.00 0.00 41 GLU A N 6
ATOM 10531 C CA . GLU A 1 41 ? 2.639 4.248 -11.667 1.00 0.00 41 GLU A CA 6
ATOM 10532 C C . GLU A 1 41 ? 2.392 5.723 -11.342 1.00 0.00 41 GLU A C 6
ATOM 10533 O O . GLU A 1 41 ? 3.250 6.387 -10.764 1.00 0.00 41 GLU A O 6
ATOM 10545 N N . GLN A 1 42 ? 1.215 6.191 -11.729 1.00 0.00 42 GLN A N 6
ATOM 10546 C CA . GLN A 1 42 ? 0.844 7.575 -11.487 1.00 0.00 42 GLN A CA 6
ATOM 10547 C C . GLN A 1 42 ? 0.862 7.875 -9.987 1.00 0.00 42 GLN A C 6
ATOM 10548 O O . GLN A 1 42 ? 1.346 8.924 -9.566 1.00 0.00 42 GLN A O 6
ATOM 10562 N N . GLY A 1 43 ? 0.329 6.934 -9.221 1.00 0.00 43 GLY A N 6
ATOM 10563 C CA . GLY A 1 43 ? 0.279 7.084 -7.776 1.00 0.00 43 GLY A CA 6
ATOM 10564 C C . GLY A 1 43 ? 1.670 6.926 -7.160 1.00 0.00 43 GLY A C 6
ATOM 10565 O O . GLY A 1 43 ? 1.932 7.437 -6.071 1.00 0.00 43 GLY A O 6
ATOM 10569 N N . MET A 1 44 ? 2.526 6.219 -7.882 1.00 0.00 44 MET A N 6
ATOM 10570 C CA . MET A 1 44 ? 3.884 5.987 -7.419 1.00 0.00 44 MET A CA 6
ATOM 10571 C C . MET A 1 44 ? 4.695 7.285 -7.430 1.00 0.00 44 MET A C 6
ATOM 10572 O O . MET A 1 44 ? 5.335 7.628 -6.438 1.00 0.00 44 MET A O 6
ATOM 10586 N N . LYS A 1 45 ? 4.641 7.970 -8.562 1.00 0.00 45 LYS A N 6
ATOM 10587 C CA . LYS A 1 45 ? 5.363 9.221 -8.715 1.00 0.00 45 LYS A CA 6
ATOM 10588 C C . LYS A 1 45 ? 4.708 10.292 -7.840 1.00 0.00 45 LYS A C 6
ATOM 10589 O O . LYS A 1 45 ? 5.398 11.090 -7.210 1.00 0.00 45 LYS A O 6
ATOM 10608 N N . ILE A 1 46 ? 3.383 10.274 -7.830 1.00 0.00 46 ILE A N 6
ATOM 10609 C CA . ILE A 1 46 ? 2.628 11.233 -7.043 1.00 0.00 46 ILE A CA 6
ATOM 10610 C C . ILE A 1 46 ? 2.870 10.971 -5.556 1.00 0.00 46 ILE A C 6
ATOM 10611 O O . ILE A 1 46 ? 2.883 11.900 -4.751 1.00 0.00 46 ILE A O 6
ATOM 10627 N N . MET A 1 47 ? 3.057 9.698 -5.236 1.00 0.00 47 MET A N 6
ATOM 10628 C CA . MET A 1 47 ? 3.298 9.301 -3.859 1.00 0.00 47 MET A CA 6
ATOM 10629 C C . MET A 1 47 ? 4.744 9.589 -3.451 1.00 0.00 47 MET A C 6
ATOM 10630 O O . MET A 1 47 ? 4.992 10.142 -2.380 1.00 0.00 47 MET A O 6
ATOM 10644 N N . ALA A 1 48 ? 5.661 9.202 -4.326 1.00 0.00 48 ALA A N 6
ATOM 10645 C CA . ALA A 1 48 ? 7.075 9.412 -4.069 1.00 0.00 48 ALA A CA 6
ATOM 10646 C C . ALA A 1 48 ? 7.361 10.914 -4.009 1.00 0.00 48 ALA A C 6
ATOM 10647 O O . ALA A 1 48 ? 8.072 11.379 -3.119 1.00 0.00 48 ALA A O 6
ATOM 10654 N N . GLN A 1 49 ? 6.792 11.632 -4.967 1.00 0.00 49 GLN A N 6
ATOM 10655 C CA . GLN A 1 49 ? 6.976 13.070 -5.034 1.00 0.00 49 GLN A CA 6
ATOM 10656 C C . GLN A 1 49 ? 6.672 13.708 -3.677 1.00 0.00 49 GLN A C 6
ATOM 10657 O O . GLN A 1 49 ? 7.103 14.829 -3.402 1.00 0.00 49 GLN A O 6
ATOM 10671 N N . ASN A 1 50 ? 5.933 12.969 -2.864 1.00 0.00 50 ASN A N 6
ATOM 10672 C CA . ASN A 1 50 ? 5.567 13.449 -1.542 1.00 0.00 50 ASN A CA 6
ATOM 10673 C C . ASN A 1 50 ? 5.798 12.335 -0.517 1.00 0.00 50 ASN A C 6
ATOM 10674 O O . ASN A 1 50 ? 6.333 11.280 -0.853 1.00 0.00 50 ASN A O 6
ATOM 10685 N N . PRO A 1 51 ? 5.371 12.616 0.743 1.00 0.00 51 PRO A N 6
ATOM 10686 C CA . PRO A 1 51 ? 5.527 11.651 1.818 1.00 0.00 51 PRO A CA 6
ATOM 10687 C C . PRO A 1 51 ? 4.506 10.518 1.689 1.00 0.00 51 PRO A C 6
ATOM 10688 O O . PRO A 1 51 ? 3.411 10.720 1.168 1.00 0.00 51 PRO A O 6
ATOM 10699 N N . HIS A 1 52 ? 4.904 9.350 2.171 1.00 0.00 52 HIS A N 6
ATOM 10700 C CA . HIS A 1 52 ? 4.038 8.184 2.116 1.00 0.00 52 HIS A CA 6
ATOM 10701 C C . HIS A 1 52 ? 4.625 7.068 2.982 1.00 0.00 52 HIS A C 6
ATOM 10702 O O . HIS A 1 52 ? 5.833 7.026 3.213 1.00 0.00 52 HIS A O 6
ATOM 10717 N N . HIS A 1 53 ? 3.744 6.189 3.436 1.00 0.00 53 HIS A N 6
ATOM 10718 C CA . HIS A 1 53 ? 4.160 5.075 4.271 1.00 0.00 53 HIS A CA 6
ATOM 10719 C C . HIS A 1 53 ? 3.279 3.859 3.980 1.00 0.00 53 HIS A C 6
ATOM 10720 O O . HIS A 1 53 ? 3.304 2.877 4.721 1.00 0.00 53 HIS A O 6
ATOM 10735 N N . LEU A 1 54 ? 2.520 3.963 2.899 1.00 0.00 54 LEU A N 6
ATOM 10736 C CA . LEU A 1 54 ? 1.633 2.883 2.500 1.00 0.00 54 LEU A CA 6
ATOM 10737 C C . LEU A 1 54 ? 1.384 2.963 0.993 1.00 0.00 54 LEU A C 6
ATOM 10738 O O . LEU A 1 54 ? 1.122 4.040 0.459 1.00 0.00 54 LEU A O 6
ATOM 10754 N N . VAL A 1 55 ? 1.476 1.809 0.348 1.00 0.00 55 VAL A N 6
ATOM 10755 C CA . VAL A 1 55 ? 1.264 1.735 -1.087 1.00 0.00 55 VAL A CA 6
ATOM 10756 C C . VAL A 1 55 ? 0.315 0.577 -1.400 1.00 0.00 55 VAL A C 6
ATOM 10757 O O . VAL A 1 55 ? 0.744 -0.572 -1.503 1.00 0.00 55 VAL A O 6
ATOM 10770 N N . ILE A 1 56 ? -0.958 0.918 -1.541 1.00 0.00 56 ILE A N 6
ATOM 10771 C CA . ILE A 1 56 ? -1.971 -0.079 -1.839 1.00 0.00 56 ILE A CA 6
ATOM 10772 C C . ILE A 1 56 ? -2.579 0.212 -3.213 1.00 0.00 56 ILE A C 6
ATOM 10773 O O . ILE A 1 56 ? -2.879 1.361 -3.532 1.00 0.00 56 ILE A O 6
ATOM 10789 N N . SER A 1 57 ? -2.742 -0.849 -3.989 1.00 0.00 57 SER A N 6
ATOM 10790 C CA . SER A 1 57 ? -3.308 -0.722 -5.321 1.00 0.00 57 SER A CA 6
ATOM 10791 C C . SER A 1 57 ? -4.184 -1.936 -5.636 1.00 0.00 57 SER A C 6
ATOM 10792 O O . SER A 1 57 ? -4.194 -2.911 -4.885 1.00 0.00 57 SER A O 6
ATOM 10800 N N . ASP A 1 58 ? -4.900 -1.838 -6.746 1.00 0.00 58 ASP A N 6
ATOM 10801 C CA . ASP A 1 58 ? -5.778 -2.916 -7.169 1.00 0.00 58 ASP A CA 6
ATOM 10802 C C . ASP A 1 58 ? -5.054 -3.781 -8.203 1.00 0.00 58 ASP A C 6
ATOM 10803 O O . ASP A 1 58 ? -3.866 -3.589 -8.457 1.00 0.00 58 ASP A O 6
ATOM 10812 N N . PHE A 1 59 ? -5.801 -4.716 -8.772 1.00 0.00 59 PHE A N 6
ATOM 10813 C CA . PHE A 1 59 ? -5.246 -5.611 -9.772 1.00 0.00 59 PHE A CA 6
ATOM 10814 C C . PHE A 1 59 ? -5.918 -5.400 -11.131 1.00 0.00 59 PHE A C 6
ATOM 10815 O O . PHE A 1 59 ? -5.823 -6.251 -12.014 1.00 0.00 59 PHE A O 6
ATOM 10832 N N . ASN A 1 60 ? -6.580 -4.259 -11.257 1.00 0.00 60 ASN A N 6
ATOM 10833 C CA . ASN A 1 60 ? -7.266 -3.925 -12.492 1.00 0.00 60 ASN A CA 6
ATOM 10834 C C . ASN A 1 60 ? -6.257 -3.898 -13.641 1.00 0.00 60 ASN A C 6
ATOM 10835 O O . ASN A 1 60 ? -6.127 -4.873 -14.380 1.00 0.00 60 ASN A O 6
ATOM 10846 N N . MET A 1 61 ? -5.567 -2.772 -13.756 1.00 0.00 61 MET A N 6
ATOM 10847 C CA . MET A 1 61 ? -4.572 -2.606 -14.801 1.00 0.00 61 MET A CA 6
ATOM 10848 C C . MET A 1 61 ? -3.544 -1.542 -14.416 1.00 0.00 61 MET A C 6
ATOM 10849 O O . MET A 1 61 ? -3.235 -0.655 -15.211 1.00 0.00 61 MET A O 6
ATOM 10863 N N . PRO A 1 62 ? -3.028 -1.667 -13.164 1.00 0.00 62 PRO A N 6
ATOM 10864 C CA . PRO A 1 62 ? -2.040 -0.727 -12.663 1.00 0.00 62 PRO A CA 6
ATOM 10865 C C . PRO A 1 62 ? -0.669 -0.985 -13.291 1.00 0.00 62 PRO A C 6
ATOM 10866 O O . PRO A 1 62 ? -0.255 -2.134 -13.436 1.00 0.00 62 PRO A O 6
ATOM 10877 N N . LYS A 1 63 ? -0.003 0.103 -13.648 1.00 0.00 63 LYS A N 6
ATOM 10878 C CA . LYS A 1 63 ? 1.313 0.008 -14.257 1.00 0.00 63 LYS A CA 6
ATOM 10879 C C . LYS A 1 63 ? 2.347 -0.320 -13.178 1.00 0.00 63 LYS A C 6
ATOM 10880 O O . LYS A 1 63 ? 3.428 -0.821 -13.483 1.00 0.00 63 LYS A O 6
ATOM 10899 N N . MET A 1 64 ? 1.978 -0.023 -11.940 1.00 0.00 64 MET A N 6
ATOM 10900 C CA . MET A 1 64 ? 2.861 -0.281 -10.816 1.00 0.00 64 MET A CA 6
ATOM 10901 C C . MET A 1 64 ? 2.101 -0.939 -9.662 1.00 0.00 64 MET A C 6
ATOM 10902 O O . MET A 1 64 ? 1.711 -0.268 -8.708 1.00 0.00 64 MET A O 6
ATOM 10916 N N . ASP A 1 65 ? 1.914 -2.245 -9.788 1.00 0.00 65 ASP A N 6
ATOM 10917 C CA . ASP A 1 65 ? 1.208 -3.001 -8.768 1.00 0.00 65 ASP A CA 6
ATOM 10918 C C . ASP A 1 65 ? 2.139 -3.238 -7.578 1.00 0.00 65 ASP A C 6
ATOM 10919 O O . ASP A 1 65 ? 3.312 -2.868 -7.620 1.00 0.00 65 ASP A O 6
ATOM 10928 N N . GLY A 1 66 ? 1.583 -3.852 -6.545 1.00 0.00 66 GLY A N 6
ATOM 10929 C CA . GLY A 1 66 ? 2.349 -4.143 -5.345 1.00 0.00 66 GLY A CA 6
ATOM 10930 C C . GLY A 1 66 ? 3.818 -4.406 -5.683 1.00 0.00 66 GLY A C 6
ATOM 10931 O O . GLY A 1 66 ? 4.702 -3.677 -5.235 1.00 0.00 66 GLY A O 6
ATOM 10935 N N . LEU A 1 67 ? 4.033 -5.450 -6.470 1.00 0.00 67 LEU A N 6
ATOM 10936 C CA . LEU A 1 67 ? 5.380 -5.819 -6.874 1.00 0.00 67 LEU A CA 6
ATOM 10937 C C . LEU A 1 67 ? 6.040 -4.631 -7.577 1.00 0.00 67 LEU A C 6
ATOM 10938 O O . LEU A 1 67 ? 7.195 -4.308 -7.306 1.00 0.00 67 LEU A O 6
ATOM 10954 N N . GLY A 1 68 ? 5.277 -4.013 -8.467 1.00 0.00 68 GLY A N 6
ATOM 10955 C CA . GLY A 1 68 ? 5.774 -2.868 -9.211 1.00 0.00 68 GLY A CA 6
ATOM 10956 C C . GLY A 1 68 ? 6.249 -1.763 -8.265 1.00 0.00 68 GLY A C 6
ATOM 10957 O O . GLY A 1 68 ? 7.285 -1.144 -8.499 1.00 0.00 68 GLY A O 6
ATOM 10961 N N . LEU A 1 69 ? 5.468 -1.550 -7.216 1.00 0.00 69 LEU A N 6
ATOM 10962 C CA . LEU A 1 69 ? 5.796 -0.531 -6.234 1.00 0.00 69 LEU A CA 6
ATOM 10963 C C . LEU A 1 69 ? 7.119 -0.890 -5.554 1.00 0.00 69 LEU A C 6
ATOM 10964 O O . LEU A 1 69 ? 7.957 -0.021 -5.320 1.00 0.00 69 LEU A O 6
ATOM 10980 N N . LEU A 1 70 ? 7.265 -2.174 -5.258 1.00 0.00 70 LEU A N 6
ATOM 10981 C CA . LEU A 1 70 ? 8.473 -2.658 -4.610 1.00 0.00 70 LEU A CA 6
ATOM 10982 C C . LEU A 1 70 ? 9.682 -2.336 -5.489 1.00 0.00 70 LEU A C 6
ATOM 10983 O O . LEU A 1 70 ? 10.706 -1.866 -4.994 1.00 0.00 70 LEU A O 6
ATOM 10999 N N . GLN A 1 71 ? 9.525 -2.600 -6.778 1.00 0.00 71 GLN A N 6
ATOM 11000 C CA . GLN A 1 71 ? 10.592 -2.344 -7.731 1.00 0.00 71 GLN A CA 6
ATOM 11001 C C . GLN A 1 71 ? 10.968 -0.861 -7.719 1.00 0.00 71 GLN A C 6
ATOM 11002 O O . GLN A 1 71 ? 12.133 -0.510 -7.906 1.00 0.00 71 GLN A O 6
ATOM 11016 N N . ALA A 1 72 ? 9.961 -0.029 -7.498 1.00 0.00 72 ALA A N 6
ATOM 11017 C CA . ALA A 1 72 ? 10.172 1.408 -7.461 1.00 0.00 72 ALA A CA 6
ATOM 11018 C C . ALA A 1 72 ? 10.996 1.766 -6.223 1.00 0.00 72 ALA A C 6
ATOM 11019 O O . ALA A 1 72 ? 11.942 2.548 -6.308 1.00 0.00 72 ALA A O 6
ATOM 11026 N N . VAL A 1 73 ? 10.607 1.176 -5.102 1.00 0.00 73 VAL A N 6
ATOM 11027 C CA . VAL A 1 73 ? 11.299 1.424 -3.847 1.00 0.00 73 VAL A CA 6
ATOM 11028 C C . VAL A 1 73 ? 12.784 1.100 -4.017 1.00 0.00 73 VAL A C 6
ATOM 11029 O O . VAL A 1 73 ? 13.640 1.782 -3.454 1.00 0.00 73 VAL A O 6
ATOM 11042 N N . ARG A 1 74 ? 13.046 0.061 -4.796 1.00 0.00 74 ARG A N 6
ATOM 11043 C CA . ARG A 1 74 ? 14.414 -0.361 -5.046 1.00 0.00 74 ARG A CA 6
ATOM 11044 C C . ARG A 1 74 ? 15.200 0.764 -5.722 1.00 0.00 74 ARG A C 6
ATOM 11045 O O . ARG A 1 74 ? 16.429 0.777 -5.684 1.00 0.00 74 ARG A O 6
ATOM 11066 N N . ALA A 1 75 ? 14.459 1.681 -6.327 1.00 0.00 75 ALA A N 6
ATOM 11067 C CA . ALA A 1 75 ? 15.072 2.806 -7.011 1.00 0.00 75 ALA A CA 6
ATOM 11068 C C . ALA A 1 75 ? 14.961 4.053 -6.131 1.00 0.00 75 ALA A C 6
ATOM 11069 O O . ALA A 1 75 ? 15.724 5.004 -6.297 1.00 0.00 75 ALA A O 6
ATOM 11076 N N . ASN A 1 76 ? 14.007 4.009 -5.214 1.00 0.00 76 ASN A N 6
ATOM 11077 C CA . ASN A 1 76 ? 13.787 5.123 -4.308 1.00 0.00 76 ASN A CA 6
ATOM 11078 C C . ASN A 1 76 ? 13.723 4.601 -2.871 1.00 0.00 76 ASN A C 6
ATOM 11079 O O . ASN A 1 76 ? 12.773 3.914 -2.499 1.00 0.00 76 ASN A O 6
ATOM 11090 N N . PRO A 1 77 ? 14.772 4.956 -2.082 1.00 0.00 77 PRO A N 6
ATOM 11091 C CA . PRO A 1 77 ? 14.844 4.531 -0.695 1.00 0.00 77 PRO A CA 6
ATOM 11092 C C . PRO A 1 77 ? 13.874 5.334 0.175 1.00 0.00 77 PRO A C 6
ATOM 11093 O O . PRO A 1 77 ? 13.726 5.056 1.364 1.00 0.00 77 PRO A O 6
ATOM 11104 N N . ALA A 1 78 ? 13.240 6.314 -0.452 1.00 0.00 78 ALA A N 6
ATOM 11105 C CA . ALA A 1 78 ? 12.288 7.158 0.250 1.00 0.00 78 ALA A CA 6
ATOM 11106 C C . ALA A 1 78 ? 11.025 6.352 0.555 1.00 0.00 78 ALA A C 6
ATOM 11107 O O . ALA A 1 78 ? 10.355 6.597 1.557 1.00 0.00 78 ALA A O 6
ATOM 11114 N N . THR A 1 79 ? 10.738 5.406 -0.327 1.00 0.00 79 THR A N 6
ATOM 11115 C CA . THR A 1 79 ? 9.566 4.562 -0.165 1.00 0.00 79 THR A CA 6
ATOM 11116 C C . THR A 1 79 ? 9.974 3.171 0.323 1.00 0.00 79 THR A C 6
ATOM 11117 O O . THR A 1 79 ? 9.149 2.261 0.378 1.00 0.00 79 THR A O 6
ATOM 11128 N N . LYS A 1 80 ? 11.249 3.050 0.666 1.00 0.00 80 LYS A N 6
ATOM 11129 C CA . LYS A 1 80 ? 11.776 1.784 1.148 1.00 0.00 80 LYS A CA 6
ATOM 11130 C C . LYS A 1 80 ? 11.079 1.412 2.458 1.00 0.00 80 LYS A C 6
ATOM 11131 O O . LYS A 1 80 ? 11.038 0.240 2.831 1.00 0.00 80 LYS A O 6
ATOM 11150 N N . LYS A 1 81 ? 10.550 2.429 3.120 1.00 0.00 81 LYS A N 6
ATOM 11151 C CA . LYS A 1 81 ? 9.856 2.223 4.380 1.00 0.00 81 LYS A CA 6
ATOM 11152 C C . LYS A 1 81 ? 8.346 2.269 4.140 1.00 0.00 81 LYS A C 6
ATOM 11153 O O . LYS A 1 81 ? 7.563 2.267 5.089 1.00 0.00 81 LYS A O 6
ATOM 11172 N N . ALA A 1 82 ? 7.982 2.308 2.867 1.00 0.00 82 ALA A N 6
ATOM 11173 C CA . ALA A 1 82 ? 6.580 2.354 2.490 1.00 0.00 82 ALA A CA 6
ATOM 11174 C C . ALA A 1 82 ? 6.067 0.929 2.272 1.00 0.00 82 ALA A C 6
ATOM 11175 O O . ALA A 1 82 ? 6.607 0.191 1.448 1.00 0.00 82 ALA A O 6
ATOM 11182 N N . ALA A 1 83 ? 5.033 0.585 3.023 1.00 0.00 83 ALA A N 6
ATOM 11183 C CA . ALA A 1 83 ? 4.442 -0.739 2.922 1.00 0.00 83 ALA A CA 6
ATOM 11184 C C . ALA A 1 83 ? 3.331 -0.718 1.869 1.00 0.00 83 ALA A C 6
ATOM 11185 O O . ALA A 1 83 ? 2.377 0.049 1.984 1.00 0.00 83 ALA A O 6
ATOM 11192 N N . PHE A 1 84 ? 3.494 -1.570 0.867 1.00 0.00 84 PHE A N 6
ATOM 11193 C CA . PHE A 1 84 ? 2.518 -1.658 -0.205 1.00 0.00 84 PHE A CA 6
ATOM 11194 C C . PHE A 1 84 ? 1.550 -2.820 0.028 1.00 0.00 84 PHE A C 6
ATOM 11195 O O . PHE A 1 84 ? 1.913 -3.820 0.646 1.00 0.00 84 PHE A O 6
ATOM 11212 N N . ILE A 1 85 ? 0.338 -2.650 -0.476 1.00 0.00 85 ILE A N 6
ATOM 11213 C CA . ILE A 1 85 ? -0.685 -3.672 -0.331 1.00 0.00 85 ILE A CA 6
ATOM 11214 C C . ILE A 1 85 ? -1.178 -4.096 -1.715 1.00 0.00 85 ILE A C 6
ATOM 11215 O O . ILE A 1 85 ? -1.435 -3.252 -2.572 1.00 0.00 85 ILE A O 6
ATOM 11231 N N . ILE A 1 86 ? -1.294 -5.404 -1.892 1.00 0.00 86 ILE A N 6
ATOM 11232 C CA . ILE A 1 86 ? -1.752 -5.951 -3.158 1.00 0.00 86 ILE A CA 6
ATOM 11233 C C . ILE A 1 86 ? -2.855 -6.977 -2.896 1.00 0.00 86 ILE A C 6
ATOM 11234 O O . ILE A 1 86 ? -2.603 -8.030 -2.312 1.00 0.00 86 ILE A O 6
ATOM 11250 N N . LEU A 1 87 ? -4.055 -6.635 -3.343 1.00 0.00 87 LEU A N 6
ATOM 11251 C CA . LEU A 1 87 ? -5.199 -7.514 -3.164 1.00 0.00 87 LEU A CA 6
ATOM 11252 C C . LEU A 1 87 ? -5.382 -8.367 -4.421 1.00 0.00 87 LEU A C 6
ATOM 11253 O O . LEU A 1 87 ? -5.415 -7.842 -5.532 1.00 0.00 87 LEU A O 6
ATOM 11269 N N . THR A 1 88 ? -5.495 -9.669 -4.201 1.00 0.00 88 THR A N 6
ATOM 11270 C CA . THR A 1 88 ? -5.674 -10.601 -5.302 1.00 0.00 88 THR A CA 6
ATOM 11271 C C . THR A 1 88 ? -6.450 -11.834 -4.837 1.00 0.00 88 THR A C 6
ATOM 11272 O O . THR A 1 88 ? -6.535 -12.104 -3.640 1.00 0.00 88 THR A O 6
ATOM 11283 N N . ALA A 1 89 ? -6.998 -12.550 -5.808 1.00 0.00 89 ALA A N 6
ATOM 11284 C CA . ALA A 1 89 ? -7.765 -13.748 -5.513 1.00 0.00 89 ALA A CA 6
ATOM 11285 C C . ALA A 1 89 ? -6.806 -14.905 -5.226 1.00 0.00 89 ALA A C 6
ATOM 11286 O O . ALA A 1 89 ? -7.062 -16.041 -5.621 1.00 0.00 89 ALA A O 6
ATOM 11293 N N . GLN A 1 90 ? -5.720 -14.575 -4.542 1.00 0.00 90 GLN A N 6
ATOM 11294 C CA . GLN A 1 90 ? -4.721 -15.573 -4.198 1.00 0.00 90 GLN A CA 6
ATOM 11295 C C . GLN A 1 90 ? -4.473 -15.576 -2.687 1.00 0.00 90 GLN A C 6
ATOM 11296 O O . GLN A 1 90 ? -4.645 -16.600 -2.029 1.00 0.00 90 GLN A O 6
ATOM 11310 N N . GLY A 1 91 ? -4.072 -14.418 -2.184 1.00 0.00 91 GLY A N 6
ATOM 11311 C CA . GLY A 1 91 ? -3.799 -14.274 -0.763 1.00 0.00 91 GLY A CA 6
ATOM 11312 C C . GLY A 1 91 ? -2.973 -15.453 -0.243 1.00 0.00 91 GLY A C 6
ATOM 11313 O O . GLY A 1 91 ? -3.483 -16.295 0.494 1.00 0.00 91 GLY A O 6
ATOM 11317 N N . ASP A 1 92 ? -1.711 -15.474 -0.646 1.00 0.00 92 ASP A N 6
ATOM 11318 C CA . ASP A 1 92 ? -0.810 -16.535 -0.230 1.00 0.00 92 ASP A CA 6
ATOM 11319 C C . ASP A 1 92 ? 0.437 -15.919 0.405 1.00 0.00 92 ASP A C 6
ATOM 11320 O O . ASP A 1 92 ? 1.165 -15.171 -0.246 1.00 0.00 92 ASP A O 6
ATOM 11329 N N . ARG A 1 93 ? 0.647 -16.255 1.669 1.00 0.00 93 ARG A N 6
ATOM 11330 C CA . ARG A 1 93 ? 1.794 -15.743 2.400 1.00 0.00 93 ARG A CA 6
ATOM 11331 C C . ARG A 1 93 ? 3.088 -16.071 1.653 1.00 0.00 93 ARG A C 6
ATOM 11332 O O . ARG A 1 93 ? 4.093 -15.381 1.813 1.00 0.00 93 ARG A O 6
ATOM 11353 N N . ALA A 1 94 ? 3.021 -17.124 0.852 1.00 0.00 94 ALA A N 6
ATOM 11354 C CA . ALA A 1 94 ? 4.175 -17.552 0.079 1.00 0.00 94 ALA A CA 6
ATOM 11355 C C . ALA A 1 94 ? 4.597 -16.424 -0.866 1.00 0.00 94 ALA A C 6
ATOM 11356 O O . ALA A 1 94 ? 5.774 -16.074 -0.935 1.00 0.00 94 ALA A O 6
ATOM 11363 N N . LEU A 1 95 ? 3.612 -15.886 -1.571 1.00 0.00 95 LEU A N 6
ATOM 11364 C CA . LEU A 1 95 ? 3.866 -14.806 -2.508 1.00 0.00 95 LEU A CA 6
ATOM 11365 C C . LEU A 1 95 ? 4.282 -13.553 -1.734 1.00 0.00 95 LEU A C 6
ATOM 11366 O O . LEU A 1 95 ? 5.117 -12.779 -2.201 1.00 0.00 95 LEU A O 6
ATOM 11382 N N . VAL A 1 96 ? 3.682 -13.391 -0.564 1.00 0.00 96 VAL A N 6
ATOM 11383 C CA . VAL A 1 96 ? 3.980 -12.245 0.278 1.00 0.00 96 VAL A CA 6
ATOM 11384 C C . VAL A 1 96 ? 5.460 -12.273 0.664 1.00 0.00 96 VAL A C 6
ATOM 11385 O O . VAL A 1 96 ? 6.151 -11.261 0.559 1.00 0.00 96 VAL A O 6
ATOM 11398 N N . GLN A 1 97 ? 5.904 -13.442 1.103 1.00 0.00 97 GLN A N 6
ATOM 11399 C CA . GLN A 1 97 ? 7.289 -13.615 1.504 1.00 0.00 97 GLN A CA 6
ATOM 11400 C C . GLN A 1 97 ? 8.202 -13.617 0.276 1.00 0.00 97 GLN A C 6
ATOM 11401 O O . GLN A 1 97 ? 9.354 -13.195 0.354 1.00 0.00 97 GLN A O 6
ATOM 11415 N N . LYS A 1 98 ? 7.651 -14.097 -0.830 1.00 0.00 98 LYS A N 6
ATOM 11416 C CA . LYS A 1 98 ? 8.401 -14.159 -2.073 1.00 0.00 98 LYS A CA 6
ATOM 11417 C C . LYS A 1 98 ? 8.837 -12.748 -2.472 1.00 0.00 98 LYS A C 6
ATOM 11418 O O . LYS A 1 98 ? 10.024 -12.494 -2.668 1.00 0.00 98 LYS A O 6
ATOM 11437 N N . ALA A 1 99 ? 7.853 -11.867 -2.580 1.00 0.00 99 ALA A N 6
ATOM 11438 C CA . ALA A 1 99 ? 8.121 -10.488 -2.952 1.00 0.00 99 ALA A CA 6
ATOM 11439 C C . ALA A 1 99 ? 8.745 -9.756 -1.763 1.00 0.00 99 ALA A C 6
ATOM 11440 O O . ALA A 1 99 ? 9.759 -9.075 -1.911 1.00 0.00 99 ALA A O 6
ATOM 11447 N N . ALA A 1 100 ? 8.112 -9.919 -0.610 1.00 0.00 100 ALA A N 6
ATOM 11448 C CA . ALA A 1 100 ? 8.592 -9.281 0.604 1.00 0.00 100 ALA A CA 6
ATOM 11449 C C . ALA A 1 100 ? 10.066 -9.634 0.812 1.00 0.00 100 ALA A C 6
ATOM 11450 O O . ALA A 1 100 ? 10.812 -8.867 1.417 1.00 0.00 100 ALA A O 6
ATOM 11457 N N . ALA A 1 101 ? 10.441 -10.797 0.299 1.00 0.00 101 ALA A N 6
ATOM 11458 C CA . ALA A 1 101 ? 11.812 -11.260 0.420 1.00 0.00 101 ALA A CA 6
ATOM 11459 C C . ALA A 1 101 ? 12.584 -10.895 -0.849 1.00 0.00 101 ALA A C 6
ATOM 11460 O O . ALA A 1 101 ? 13.811 -10.804 -0.829 1.00 0.00 101 ALA A O 6
ATOM 11467 N N . LEU A 1 102 ? 11.834 -10.697 -1.923 1.00 0.00 102 LEU A N 6
ATOM 11468 C CA . LEU A 1 102 ? 12.433 -10.344 -3.199 1.00 0.00 102 LEU A CA 6
ATOM 11469 C C . LEU A 1 102 ? 13.070 -8.957 -3.093 1.00 0.00 102 LEU A C 6
ATOM 11470 O O . LEU A 1 102 ? 13.947 -8.610 -3.883 1.00 0.00 102 LEU A O 6
ATOM 11486 N N . GLY A 1 103 ? 12.603 -8.201 -2.110 1.00 0.00 103 GLY A N 6
ATOM 11487 C CA . GLY A 1 103 ? 13.115 -6.859 -1.891 1.00 0.00 103 GLY A CA 6
ATOM 11488 C C . GLY A 1 103 ? 12.028 -5.941 -1.329 1.00 0.00 103 GLY A C 6
ATOM 11489 O O . GLY A 1 103 ? 12.328 -4.952 -0.664 1.00 0.00 103 GLY A O 6
ATOM 11493 N N . ALA A 1 104 ? 10.786 -6.303 -1.618 1.00 0.00 104 ALA A N 6
ATOM 11494 C CA . ALA A 1 104 ? 9.652 -5.525 -1.151 1.00 0.00 104 ALA A CA 6
ATOM 11495 C C . ALA A 1 104 ? 9.815 -5.241 0.343 1.00 0.00 104 ALA A C 6
ATOM 11496 O O . ALA A 1 104 ? 10.458 -6.007 1.058 1.00 0.00 104 ALA A O 6
ATOM 11503 N N . ASN A 1 105 ? 9.220 -4.137 0.772 1.00 0.00 105 ASN A N 6
ATOM 11504 C CA . ASN A 1 105 ? 9.291 -3.742 2.168 1.00 0.00 105 ASN A CA 6
ATOM 11505 C C . ASN A 1 105 ? 8.158 -4.419 2.943 1.00 0.00 105 ASN A C 6
ATOM 11506 O O . ASN A 1 105 ? 8.353 -4.863 4.073 1.00 0.00 105 ASN A O 6
ATOM 11517 N N . ASN A 1 106 ? 6.999 -4.476 2.304 1.00 0.00 106 ASN A N 6
ATOM 11518 C CA . ASN A 1 106 ? 5.834 -5.090 2.919 1.00 0.00 106 ASN A CA 6
ATOM 11519 C C . ASN A 1 106 ? 4.713 -5.198 1.884 1.00 0.00 106 ASN A C 6
ATOM 11520 O O . ASN A 1 106 ? 4.342 -4.206 1.260 1.00 0.00 106 ASN A O 6
ATOM 11531 N N . VAL A 1 107 ? 4.206 -6.413 1.733 1.00 0.00 107 VAL A N 6
ATOM 11532 C CA . VAL A 1 107 ? 3.135 -6.664 0.783 1.00 0.00 107 VAL A CA 6
ATOM 11533 C C . VAL A 1 107 ? 1.992 -7.393 1.492 1.00 0.00 107 VAL A C 6
ATOM 11534 O O . VAL A 1 107 ? 2.140 -8.548 1.890 1.00 0.00 107 VAL A O 6
ATOM 11547 N N . LEU A 1 108 ? 0.878 -6.690 1.627 1.00 0.00 108 LEU A N 6
ATOM 11548 C CA . LEU A 1 108 ? -0.290 -7.257 2.281 1.00 0.00 108 LEU A CA 6
ATOM 11549 C C . LEU A 1 108 ? -1.526 -7.002 1.417 1.00 0.00 108 LEU A C 6
ATOM 11550 O O . LEU A 1 108 ? -1.568 -6.038 0.654 1.00 0.00 108 LEU A O 6
ATOM 11566 N N . ALA A 1 109 ? -2.505 -7.883 1.566 1.00 0.00 109 ALA A N 6
ATOM 11567 C CA . ALA A 1 109 ? -3.739 -7.766 0.808 1.00 0.00 109 ALA A CA 6
ATOM 11568 C C . ALA A 1 109 ? -4.844 -7.232 1.722 1.00 0.00 109 ALA A C 6
ATOM 11569 O O . ALA A 1 109 ? -4.856 -7.516 2.919 1.00 0.00 109 ALA A O 6
ATOM 11576 N N . LYS A 1 110 ? -5.746 -6.467 1.123 1.00 0.00 110 LYS A N 6
ATOM 11577 C CA . LYS A 1 110 ? -6.852 -5.891 1.868 1.00 0.00 110 LYS A CA 6
ATOM 11578 C C . LYS A 1 110 ? -7.910 -6.968 2.117 1.00 0.00 110 LYS A C 6
ATOM 11579 O O . LYS A 1 110 ? -8.609 -7.381 1.193 1.00 0.00 110 LYS A O 6
ATOM 11598 N N . PRO A 1 111 ? -7.996 -7.403 3.401 1.00 0.00 111 PRO A N 6
ATOM 11599 C CA . PRO A 1 111 ? -8.957 -8.424 3.784 1.00 0.00 111 PRO A CA 6
ATOM 11600 C C . PRO A 1 111 ? -10.372 -7.848 3.847 1.00 0.00 111 PRO A C 6
ATOM 11601 O O . PRO A 1 111 ? -10.549 -6.640 3.990 1.00 0.00 111 PRO A O 6
ATOM 11612 N N . PHE A 1 112 ? -11.346 -8.741 3.738 1.00 0.00 112 PHE A N 6
ATOM 11613 C CA . PHE A 1 112 ? -12.740 -8.336 3.782 1.00 0.00 112 PHE A CA 6
ATOM 11614 C C . PHE A 1 112 ? -13.202 -8.114 5.223 1.00 0.00 112 PHE A C 6
ATOM 11615 O O . PHE A 1 112 ? -14.332 -7.690 5.459 1.00 0.00 112 PHE A O 6
ATOM 11632 N N . THR A 1 113 ? -12.304 -8.412 6.151 1.00 0.00 113 THR A N 6
ATOM 11633 C CA . THR A 1 113 ? -12.605 -8.250 7.564 1.00 0.00 113 THR A CA 6
ATOM 11634 C C . THR A 1 113 ? -11.775 -7.111 8.159 1.00 0.00 113 THR A C 6
ATOM 11635 O O . THR A 1 113 ? -10.620 -6.918 7.783 1.00 0.00 113 THR A O 6
ATOM 11646 N N . ILE A 1 114 ? -12.396 -6.386 9.078 1.00 0.00 114 ILE A N 6
ATOM 11647 C CA . ILE A 1 114 ? -11.729 -5.272 9.729 1.00 0.00 114 ILE A CA 6
ATOM 11648 C C . ILE A 1 114 ? -10.660 -5.809 10.683 1.00 0.00 114 ILE A C 6
ATOM 11649 O O . ILE A 1 114 ? -9.693 -5.116 10.991 1.00 0.00 114 ILE A O 6
ATOM 11665 N N . GLU A 1 115 ? -10.872 -7.041 11.124 1.00 0.00 115 GLU A N 6
ATOM 11666 C CA . GLU A 1 115 ? -9.939 -7.678 12.036 1.00 0.00 115 GLU A CA 6
ATOM 11667 C C . GLU A 1 115 ? -8.603 -7.937 11.336 1.00 0.00 115 GLU A C 6
ATOM 11668 O O . GLU A 1 115 ? -7.541 -7.695 11.908 1.00 0.00 115 GLU A O 6
ATOM 11680 N N . LYS A 1 116 ? -8.700 -8.423 10.108 1.00 0.00 116 LYS A N 6
ATOM 11681 C CA . LYS A 1 116 ? -7.514 -8.716 9.323 1.00 0.00 116 LYS A CA 6
ATOM 11682 C C . LYS A 1 116 ? -6.913 -7.406 8.807 1.00 0.00 116 LYS A C 6
ATOM 11683 O O . LYS A 1 116 ? -5.693 -7.248 8.776 1.00 0.00 116 LYS A O 6
ATOM 11702 N N . MET A 1 117 ? -7.796 -6.501 8.414 1.00 0.00 117 MET A N 6
ATOM 11703 C CA . MET A 1 117 ? -7.369 -5.211 7.901 1.00 0.00 117 MET A CA 6
ATOM 11704 C C . MET A 1 117 ? -6.819 -4.328 9.024 1.00 0.00 117 MET A C 6
ATOM 11705 O O . MET A 1 117 ? -5.851 -3.597 8.827 1.00 0.00 117 MET A O 6
ATOM 11719 N N . LYS A 1 118 ? -7.463 -4.427 10.178 1.00 0.00 118 LYS A N 6
ATOM 11720 C CA . LYS A 1 118 ? -7.052 -3.647 11.333 1.00 0.00 118 LYS A CA 6
ATOM 11721 C C . LYS A 1 118 ? -5.741 -4.212 11.884 1.00 0.00 118 LYS A C 6
ATOM 11722 O O . LYS A 1 118 ? -4.908 -3.469 12.401 1.00 0.00 118 LYS A O 6
ATOM 11741 N N . ALA A 1 119 ? -5.598 -5.524 11.754 1.00 0.00 119 ALA A N 6
ATOM 11742 C CA . ALA A 1 119 ? -4.402 -6.196 12.232 1.00 0.00 119 ALA A CA 6
ATOM 11743 C C . ALA A 1 119 ? -3.256 -5.953 11.248 1.00 0.00 119 ALA A C 6
ATOM 11744 O O . ALA A 1 119 ? -2.139 -5.639 11.656 1.00 0.00 119 ALA A O 6
ATOM 11751 N N . ALA A 1 120 ? -3.573 -6.107 9.971 1.00 0.00 120 ALA A N 6
ATOM 11752 C CA . ALA A 1 120 ? -2.584 -5.907 8.925 1.00 0.00 120 ALA A CA 6
ATOM 11753 C C . ALA A 1 120 ? -2.017 -4.490 9.029 1.00 0.00 120 ALA A C 6
ATOM 11754 O O . ALA A 1 120 ? -0.801 -4.303 9.032 1.00 0.00 120 ALA A O 6
ATOM 11761 N N . ILE A 1 121 ? -2.925 -3.528 9.112 1.00 0.00 121 ILE A N 6
ATOM 11762 C CA . ILE A 1 121 ? -2.530 -2.134 9.216 1.00 0.00 121 ILE A CA 6
ATOM 11763 C C . ILE A 1 121 ? -1.698 -1.937 10.485 1.00 0.00 121 ILE A C 6
ATOM 11764 O O . ILE A 1 121 ? -0.663 -1.272 10.456 1.00 0.00 121 ILE A O 6
ATOM 11780 N N . GLU A 1 122 ? -2.181 -2.527 11.568 1.00 0.00 122 GLU A N 6
ATOM 11781 C CA . GLU A 1 122 ? -1.495 -2.425 12.845 1.00 0.00 122 GLU A CA 6
ATOM 11782 C C . GLU A 1 122 ? -0.045 -2.897 12.708 1.00 0.00 122 GLU A C 6
ATOM 11783 O O . GLU A 1 122 ? 0.842 -2.395 13.396 1.00 0.00 122 GLU A O 6
ATOM 11795 N N . ALA A 1 123 ? 0.148 -3.856 11.815 1.00 0.00 123 ALA A N 6
ATOM 11796 C CA . ALA A 1 123 ? 1.474 -4.401 11.578 1.00 0.00 123 ALA A CA 6
ATOM 11797 C C . ALA A 1 123 ? 2.235 -3.484 10.619 1.00 0.00 123 ALA A C 6
ATOM 11798 O O . ALA A 1 123 ? 3.417 -3.210 10.823 1.00 0.00 123 ALA A O 6
ATOM 11805 N N . VAL A 1 124 ? 1.526 -3.034 9.594 1.00 0.00 124 VAL A N 6
ATOM 11806 C CA . VAL A 1 124 ? 2.121 -2.154 8.603 1.00 0.00 124 VAL A CA 6
ATOM 11807 C C . VAL A 1 124 ? 2.572 -0.860 9.282 1.00 0.00 124 VAL A C 6
ATOM 11808 O O . VAL A 1 124 ? 3.542 -0.236 8.854 1.00 0.00 124 VAL A O 6
ATOM 11821 N N . PHE A 1 125 ? 1.848 -0.495 10.330 1.00 0.00 125 PHE A N 6
ATOM 11822 C CA . PHE A 1 125 ? 2.163 0.713 11.073 1.00 0.00 125 PHE A CA 6
ATOM 11823 C C . PHE A 1 125 ? 3.284 0.459 12.084 1.00 0.00 125 PHE A C 6
ATOM 11824 O O . PHE A 1 125 ? 4.366 1.034 11.976 1.00 0.00 125 PHE A O 6
ATOM 11841 N N . GLY A 1 126 ? 2.985 -0.403 13.045 1.00 0.00 126 GLY A N 6
ATOM 11842 C CA . GLY A 1 126 ? 3.953 -0.740 14.075 1.00 0.00 126 GLY A CA 6
ATOM 11843 C C . GLY A 1 126 ? 5.251 -1.263 13.456 1.00 0.00 126 GLY A C 6
ATOM 11844 O O . GLY A 1 126 ? 6.313 -0.669 13.641 1.00 0.00 126 GLY A O 6
ATOM 11848 N N . ALA A 1 127 ? 5.124 -2.367 12.736 1.00 0.00 127 ALA A N 6
ATOM 11849 C CA . ALA A 1 127 ? 6.274 -2.975 12.090 1.00 0.00 127 ALA A CA 6
ATOM 11850 C C . ALA A 1 127 ? 7.518 -2.749 12.952 1.00 0.00 127 ALA A C 6
ATOM 11851 O O . ALA A 1 127 ? 8.435 -2.035 12.550 1.00 0.00 127 ALA A O 6
ATOM 11858 N N . LEU A 1 128 ? 7.509 -3.369 14.123 1.00 0.00 128 LEU A N 6
ATOM 11859 C CA . LEU A 1 128 ? 8.624 -3.244 15.046 1.00 0.00 128 LEU A CA 6
ATOM 11860 C C . LEU A 1 128 ? 9.587 -4.415 14.836 1.00 0.00 128 LEU A C 6
ATOM 11861 O O . LEU A 1 128 ? 9.176 -5.573 14.865 1.00 0.00 128 LEU A O 6
ATOM 11877 N N . LYS A 1 129 ? 10.850 -4.070 14.631 1.00 0.00 129 LYS A N 6
ATOM 11878 C CA . LYS A 1 129 ? 11.874 -5.078 14.417 1.00 0.00 129 LYS A CA 6
ATOM 11879 C C . LYS A 1 129 ? 11.299 -6.212 13.565 1.00 0.00 129 LYS A C 6
ATOM 11880 O O . LYS A 1 129 ? 11.829 -7.322 13.563 1.00 0.00 129 LYS A O 6
ATOM 11899 N N . MET A 1 1 ? 12.528 19.121 9.975 1.00 0.00 1 MET A N 7
ATOM 11900 C CA . MET A 1 1 ? 13.337 18.192 9.205 1.00 0.00 1 MET A CA 7
ATOM 11901 C C . MET A 1 1 ? 12.920 18.191 7.733 1.00 0.00 1 MET A C 7
ATOM 11902 O O . MET A 1 1 ? 13.465 18.947 6.929 1.00 0.00 1 MET A O 7
ATOM 11916 N N . SER A 1 2 ? 11.958 17.333 7.424 1.00 0.00 2 SER A N 7
ATOM 11917 C CA . SER A 1 2 ? 11.462 17.225 6.062 1.00 0.00 2 SER A CA 7
ATOM 11918 C C . SER A 1 2 ? 9.943 17.036 6.072 1.00 0.00 2 SER A C 7
ATOM 11919 O O . SER A 1 2 ? 9.231 17.667 5.293 1.00 0.00 2 SER A O 7
ATOM 11927 N N . LEU A 1 3 ? 9.493 16.165 6.964 1.00 0.00 3 LEU A N 7
ATOM 11928 C CA . LEU A 1 3 ? 8.072 15.886 7.086 1.00 0.00 3 LEU A CA 7
ATOM 11929 C C . LEU A 1 3 ? 7.747 15.549 8.542 1.00 0.00 3 LEU A C 7
ATOM 11930 O O . LEU A 1 3 ? 8.138 14.495 9.042 1.00 0.00 3 LEU A O 7
ATOM 11946 N N . ALA A 1 4 ? 7.032 16.463 9.182 1.00 0.00 4 ALA A N 7
ATOM 11947 C CA . ALA A 1 4 ? 6.649 16.276 10.570 1.00 0.00 4 ALA A CA 7
ATOM 11948 C C . ALA A 1 4 ? 5.862 14.971 10.707 1.00 0.00 4 ALA A C 7
ATOM 11949 O O . ALA A 1 4 ? 5.981 14.271 11.711 1.00 0.00 4 ALA A O 7
ATOM 11956 N N . GLU A 1 5 ? 5.074 14.683 9.681 1.00 0.00 5 GLU A N 7
ATOM 11957 C CA . GLU A 1 5 ? 4.266 13.476 9.674 1.00 0.00 5 GLU A CA 7
ATOM 11958 C C . GLU A 1 5 ? 4.991 12.358 8.921 1.00 0.00 5 GLU A C 7
ATOM 11959 O O . GLU A 1 5 ? 5.064 11.227 9.401 1.00 0.00 5 GLU A O 7
ATOM 11971 N N . LYS A 1 6 ? 5.508 12.712 7.754 1.00 0.00 6 LYS A N 7
ATOM 11972 C CA . LYS A 1 6 ? 6.225 11.753 6.931 1.00 0.00 6 LYS A CA 7
ATOM 11973 C C . LYS A 1 6 ? 5.447 10.436 6.896 1.00 0.00 6 LYS A C 7
ATOM 11974 O O . LYS A 1 6 ? 6.015 9.383 6.606 1.00 0.00 6 LYS A O 7
ATOM 11993 N N . ILE A 1 7 ? 4.160 10.537 7.195 1.00 0.00 7 ILE A N 7
ATOM 11994 C CA . ILE A 1 7 ? 3.299 9.367 7.202 1.00 0.00 7 ILE A CA 7
ATOM 11995 C C . ILE A 1 7 ? 2.096 9.619 6.292 1.00 0.00 7 ILE A C 7
ATOM 11996 O O . ILE A 1 7 ? 1.094 10.187 6.725 1.00 0.00 7 ILE A O 7
ATOM 12012 N N . LYS A 1 8 ? 2.234 9.186 5.048 1.00 0.00 8 LYS A N 7
ATOM 12013 C CA . LYS A 1 8 ? 1.170 9.358 4.073 1.00 0.00 8 LYS A CA 7
ATOM 12014 C C . LYS A 1 8 ? 0.785 7.993 3.498 1.00 0.00 8 LYS A C 7
ATOM 12015 O O . LYS A 1 8 ? 1.646 7.143 3.277 1.00 0.00 8 LYS A O 7
ATOM 12034 N N . VAL A 1 9 ? -0.510 7.826 3.273 1.00 0.00 9 VAL A N 7
ATOM 12035 C CA . VAL A 1 9 ? -1.020 6.578 2.730 1.00 0.00 9 VAL A CA 7
ATOM 12036 C C . VAL A 1 9 ? -1.363 6.775 1.252 1.00 0.00 9 VAL A C 7
ATOM 12037 O O . VAL A 1 9 ? -2.093 7.700 0.898 1.00 0.00 9 VAL A O 7
ATOM 12050 N N . LEU A 1 10 ? -0.822 5.889 0.428 1.00 0.00 10 LEU A N 7
ATOM 12051 C CA . LEU A 1 10 ? -1.061 5.952 -1.003 1.00 0.00 10 LEU A CA 7
ATOM 12052 C C . LEU A 1 10 ? -1.945 4.775 -1.421 1.00 0.00 10 LEU A C 7
ATOM 12053 O O . LEU A 1 10 ? -1.548 3.619 -1.285 1.00 0.00 10 LEU A O 7
ATOM 12069 N N . ILE A 1 11 ? -3.124 5.110 -1.921 1.00 0.00 11 ILE A N 7
ATOM 12070 C CA . ILE A 1 11 ? -4.067 4.095 -2.359 1.00 0.00 11 ILE A CA 7
ATOM 12071 C C . ILE A 1 11 ? -4.664 4.508 -3.706 1.00 0.00 11 ILE A C 7
ATOM 12072 O O . ILE A 1 11 ? -5.439 5.459 -3.780 1.00 0.00 11 ILE A O 7
ATOM 12088 N N . VAL A 1 12 ? -4.280 3.769 -4.738 1.00 0.00 12 VAL A N 7
ATOM 12089 C CA . VAL A 1 12 ? -4.768 4.046 -6.078 1.00 0.00 12 VAL A CA 7
ATOM 12090 C C . VAL A 1 12 ? -5.244 2.743 -6.722 1.00 0.00 12 VAL A C 7
ATOM 12091 O O . VAL A 1 12 ? -4.528 1.743 -6.709 1.00 0.00 12 VAL A O 7
ATOM 12104 N N . ASP A 1 13 ? -6.449 2.796 -7.271 1.00 0.00 13 ASP A N 7
ATOM 12105 C CA . ASP A 1 13 ? -7.028 1.632 -7.919 1.00 0.00 13 ASP A CA 7
ATOM 12106 C C . ASP A 1 13 ? -7.744 2.070 -9.199 1.00 0.00 13 ASP A C 7
ATOM 12107 O O . ASP A 1 13 ? -8.345 3.141 -9.242 1.00 0.00 13 ASP A O 7
ATOM 12116 N N . ASP A 1 14 ? -7.655 1.217 -10.209 1.00 0.00 14 ASP A N 7
ATOM 12117 C CA . ASP A 1 14 ? -8.286 1.502 -11.486 1.00 0.00 14 ASP A CA 7
ATOM 12118 C C . ASP A 1 14 ? -9.769 1.803 -11.262 1.00 0.00 14 ASP A C 7
ATOM 12119 O O . ASP A 1 14 ? -10.290 2.794 -11.773 1.00 0.00 14 ASP A O 7
ATOM 12128 N N . GLN A 1 15 ? -10.408 0.931 -10.495 1.00 0.00 15 GLN A N 7
ATOM 12129 C CA . GLN A 1 15 ? -11.821 1.092 -10.196 1.00 0.00 15 GLN A CA 7
ATOM 12130 C C . GLN A 1 15 ? -12.003 1.936 -8.933 1.00 0.00 15 GLN A C 7
ATOM 12131 O O . GLN A 1 15 ? -11.213 1.836 -7.996 1.00 0.00 15 GLN A O 7
ATOM 12145 N N . VAL A 1 16 ? -13.050 2.747 -8.950 1.00 0.00 16 VAL A N 7
ATOM 12146 C CA . VAL A 1 16 ? -13.347 3.609 -7.817 1.00 0.00 16 VAL A CA 7
ATOM 12147 C C . VAL A 1 16 ? -13.837 2.754 -6.647 1.00 0.00 16 VAL A C 7
ATOM 12148 O O . VAL A 1 16 ? -13.441 2.976 -5.504 1.00 0.00 16 VAL A O 7
ATOM 12161 N N . THR A 1 17 ? -14.692 1.796 -6.973 1.00 0.00 17 THR A N 7
ATOM 12162 C CA . THR A 1 17 ? -15.241 0.907 -5.962 1.00 0.00 17 THR A CA 7
ATOM 12163 C C . THR A 1 17 ? -14.116 0.170 -5.233 1.00 0.00 17 THR A C 7
ATOM 12164 O O . THR A 1 17 ? -14.208 -0.079 -4.032 1.00 0.00 17 THR A O 7
ATOM 12175 N N . SER A 1 18 ? -13.079 -0.159 -5.990 1.00 0.00 18 SER A N 7
ATOM 12176 C CA . SER A 1 18 ? -11.937 -0.862 -5.430 1.00 0.00 18 SER A CA 7
ATOM 12177 C C . SER A 1 18 ? -11.139 0.073 -4.520 1.00 0.00 18 SER A C 7
ATOM 12178 O O . SER A 1 18 ? -10.944 -0.219 -3.342 1.00 0.00 18 SER A O 7
ATOM 12186 N N . ARG A 1 19 ? -10.702 1.180 -5.101 1.00 0.00 19 ARG A N 7
ATOM 12187 C CA . ARG A 1 19 ? -9.931 2.162 -4.357 1.00 0.00 19 ARG A CA 7
ATOM 12188 C C . ARG A 1 19 ? -10.780 2.766 -3.236 1.00 0.00 19 ARG A C 7
ATOM 12189 O O . ARG A 1 19 ? -10.251 3.179 -2.205 1.00 0.00 19 ARG A O 7
ATOM 12210 N N . LEU A 1 20 ? -12.082 2.798 -3.476 1.00 0.00 20 LEU A N 7
ATOM 12211 C CA . LEU A 1 20 ? -13.009 3.344 -2.500 1.00 0.00 20 LEU A CA 7
ATOM 12212 C C . LEU A 1 20 ? -13.127 2.380 -1.318 1.00 0.00 20 LEU A C 7
ATOM 12213 O O . LEU A 1 20 ? -13.108 2.802 -0.163 1.00 0.00 20 LEU A O 7
ATOM 12229 N N . LEU A 1 21 ? -13.244 1.102 -1.648 1.00 0.00 21 LEU A N 7
ATOM 12230 C CA . LEU A 1 21 ? -13.365 0.073 -0.629 1.00 0.00 21 LEU A CA 7
ATOM 12231 C C . LEU A 1 21 ? -12.121 0.097 0.262 1.00 0.00 21 LEU A C 7
ATOM 12232 O O . LEU A 1 21 ? -12.226 0.257 1.476 1.00 0.00 21 LEU A O 7
ATOM 12248 N N . LEU A 1 22 ? -10.972 -0.065 -0.377 1.00 0.00 22 LEU A N 7
ATOM 12249 C CA . LEU A 1 22 ? -9.709 -0.065 0.342 1.00 0.00 22 LEU A CA 7
ATOM 12250 C C . LEU A 1 22 ? -9.571 1.245 1.122 1.00 0.00 22 LEU A C 7
ATOM 12251 O O . LEU A 1 22 ? -9.264 1.233 2.312 1.00 0.00 22 LEU A O 7
ATOM 12267 N N . GLY A 1 23 ? -9.806 2.343 0.417 1.00 0.00 23 GLY A N 7
ATOM 12268 C CA . GLY A 1 23 ? -9.711 3.658 1.028 1.00 0.00 23 GLY A CA 7
ATOM 12269 C C . GLY A 1 23 ? -10.749 3.821 2.140 1.00 0.00 23 GLY A C 7
ATOM 12270 O O . GLY A 1 23 ? -10.518 4.545 3.107 1.00 0.00 23 GLY A O 7
ATOM 12274 N N . ASP A 1 24 ? -11.869 3.137 1.965 1.00 0.00 24 ASP A N 7
ATOM 12275 C CA . ASP A 1 24 ? -12.943 3.197 2.942 1.00 0.00 24 ASP A CA 7
ATOM 12276 C C . ASP A 1 24 ? -12.558 2.369 4.169 1.00 0.00 24 ASP A C 7
ATOM 12277 O O . ASP A 1 24 ? -12.696 2.830 5.302 1.00 0.00 24 ASP A O 7
ATOM 12286 N N . ALA A 1 25 ? -12.082 1.162 3.903 1.00 0.00 25 ALA A N 7
ATOM 12287 C CA . ALA A 1 25 ? -11.674 0.265 4.972 1.00 0.00 25 ALA A CA 7
ATOM 12288 C C . ALA A 1 25 ? -10.608 0.951 5.828 1.00 0.00 25 ALA A C 7
ATOM 12289 O O . ALA A 1 25 ? -10.670 0.907 7.056 1.00 0.00 25 ALA A O 7
ATOM 12296 N N . LEU A 1 26 ? -9.653 1.567 5.146 1.00 0.00 26 LEU A N 7
ATOM 12297 C CA . LEU A 1 26 ? -8.575 2.261 5.828 1.00 0.00 26 LEU A CA 7
ATOM 12298 C C . LEU A 1 26 ? -9.120 3.536 6.472 1.00 0.00 26 LEU A C 7
ATOM 12299 O O . LEU A 1 26 ? -8.573 4.021 7.462 1.00 0.00 26 LEU A O 7
ATOM 12315 N N . GLN A 1 27 ? -10.193 4.045 5.885 1.00 0.00 27 GLN A N 7
ATOM 12316 C CA . GLN A 1 27 ? -10.820 5.256 6.387 1.00 0.00 27 GLN A CA 7
ATOM 12317 C C . GLN A 1 27 ? -11.301 5.046 7.824 1.00 0.00 27 GLN A C 7
ATOM 12318 O O . GLN A 1 27 ? -11.010 5.854 8.705 1.00 0.00 27 GLN A O 7
ATOM 12332 N N . GLN A 1 28 ? -12.029 3.956 8.018 1.00 0.00 28 GLN A N 7
ATOM 12333 C CA . GLN A 1 28 ? -12.553 3.630 9.333 1.00 0.00 28 GLN A CA 7
ATOM 12334 C C . GLN A 1 28 ? -11.407 3.406 10.322 1.00 0.00 28 GLN A C 7
ATOM 12335 O O . GLN A 1 28 ? -11.627 3.349 11.531 1.00 0.00 28 GLN A O 7
ATOM 12349 N N . LEU A 1 29 ? -10.208 3.284 9.770 1.00 0.00 29 LEU A N 7
ATOM 12350 C CA . LEU A 1 29 ? -9.026 3.067 10.587 1.00 0.00 29 LEU A CA 7
ATOM 12351 C C . LEU A 1 29 ? -8.327 4.406 10.829 1.00 0.00 29 LEU A C 7
ATOM 12352 O O . LEU A 1 29 ? -7.465 4.511 11.701 1.00 0.00 29 LEU A O 7
ATOM 12368 N N . GLY A 1 30 ? -8.723 5.395 10.043 1.00 0.00 30 GLY A N 7
ATOM 12369 C CA . GLY A 1 30 ? -8.145 6.723 10.159 1.00 0.00 30 GLY A CA 7
ATOM 12370 C C . GLY A 1 30 ? -6.677 6.722 9.728 1.00 0.00 30 GLY A C 7
ATOM 12371 O O . GLY A 1 30 ? -5.862 7.457 10.282 1.00 0.00 30 GLY A O 7
ATOM 12375 N N . PHE A 1 31 ? -6.384 5.887 8.741 1.00 0.00 31 PHE A N 7
ATOM 12376 C CA . PHE A 1 31 ? -5.029 5.779 8.228 1.00 0.00 31 PHE A CA 7
ATOM 12377 C C . PHE A 1 31 ? -4.208 7.021 8.586 1.00 0.00 31 PHE A C 7
ATOM 12378 O O . PHE A 1 31 ? -3.779 7.178 9.727 1.00 0.00 31 PHE A O 7
ATOM 12395 N N . LYS A 1 32 ? -4.014 7.870 7.587 1.00 0.00 32 LYS A N 7
ATOM 12396 C CA . LYS A 1 32 ? -3.252 9.091 7.782 1.00 0.00 32 LYS A CA 7
ATOM 12397 C C . LYS A 1 32 ? -3.533 10.053 6.625 1.00 0.00 32 LYS A C 7
ATOM 12398 O O . LYS A 1 32 ? -3.915 11.201 6.846 1.00 0.00 32 LYS A O 7
ATOM 12417 N N . GLN A 1 33 ? -3.333 9.547 5.416 1.00 0.00 33 GLN A N 7
ATOM 12418 C CA . GLN A 1 33 ? -3.560 10.347 4.225 1.00 0.00 33 GLN A CA 7
ATOM 12419 C C . GLN A 1 33 ? -3.805 9.440 3.016 1.00 0.00 33 GLN A C 7
ATOM 12420 O O . GLN A 1 33 ? -2.983 8.581 2.704 1.00 0.00 33 GLN A O 7
ATOM 12434 N N . ILE A 1 34 ? -4.940 9.664 2.370 1.00 0.00 34 ILE A N 7
ATOM 12435 C CA . ILE A 1 34 ? -5.303 8.878 1.203 1.00 0.00 34 ILE A CA 7
ATOM 12436 C C . ILE A 1 34 ? -4.896 9.634 -0.063 1.00 0.00 34 ILE A C 7
ATOM 12437 O O . ILE A 1 34 ? -5.456 10.685 -0.371 1.00 0.00 34 ILE A O 7
ATOM 12453 N N . THR A 1 35 ? -3.922 9.070 -0.763 1.00 0.00 35 THR A N 7
ATOM 12454 C CA . THR A 1 35 ? -3.432 9.678 -1.989 1.00 0.00 35 THR A CA 7
ATOM 12455 C C . THR A 1 35 ? -3.542 8.692 -3.153 1.00 0.00 35 THR A C 7
ATOM 12456 O O . THR A 1 35 ? -2.902 7.642 -3.146 1.00 0.00 35 THR A O 7
ATOM 12467 N N . ALA A 1 36 ? -4.360 9.066 -4.127 1.00 0.00 36 ALA A N 7
ATOM 12468 C CA . ALA A 1 36 ? -4.562 8.229 -5.297 1.00 0.00 36 ALA A CA 7
ATOM 12469 C C . ALA A 1 36 ? -4.247 9.035 -6.558 1.00 0.00 36 ALA A C 7
ATOM 12470 O O . ALA A 1 36 ? -4.579 10.216 -6.642 1.00 0.00 36 ALA A O 7
ATOM 12477 N N . ALA A 1 37 ? -3.609 8.365 -7.507 1.00 0.00 37 ALA A N 7
ATOM 12478 C CA . ALA A 1 37 ? -3.245 9.006 -8.759 1.00 0.00 37 ALA A CA 7
ATOM 12479 C C . ALA A 1 37 ? -3.255 7.965 -9.880 1.00 0.00 37 ALA A C 7
ATOM 12480 O O . ALA A 1 37 ? -2.674 6.890 -9.740 1.00 0.00 37 ALA A O 7
ATOM 12487 N N . GLY A 1 38 ? -3.923 8.321 -10.968 1.00 0.00 38 GLY A N 7
ATOM 12488 C CA . GLY A 1 38 ? -4.017 7.431 -12.113 1.00 0.00 38 GLY A CA 7
ATOM 12489 C C . GLY A 1 38 ? -4.020 5.967 -11.671 1.00 0.00 38 GLY A C 7
ATOM 12490 O O . GLY A 1 38 ? -5.078 5.393 -11.418 1.00 0.00 38 GLY A O 7
ATOM 12494 N N . ASP A 1 39 ? -2.823 5.404 -11.590 1.00 0.00 39 ASP A N 7
ATOM 12495 C CA . ASP A 1 39 ? -2.674 4.017 -11.183 1.00 0.00 39 ASP A CA 7
ATOM 12496 C C . ASP A 1 39 ? -1.378 3.861 -10.385 1.00 0.00 39 ASP A C 7
ATOM 12497 O O . ASP A 1 39 ? -0.726 4.850 -10.054 1.00 0.00 39 ASP A O 7
ATOM 12506 N N . GLY A 1 40 ? -1.042 2.612 -10.100 1.00 0.00 40 GLY A N 7
ATOM 12507 C CA . GLY A 1 40 ? 0.164 2.313 -9.348 1.00 0.00 40 GLY A CA 7
ATOM 12508 C C . GLY A 1 40 ? 1.322 3.209 -9.792 1.00 0.00 40 GLY A C 7
ATOM 12509 O O . GLY A 1 40 ? 2.056 3.739 -8.959 1.00 0.00 40 GLY A O 7
ATOM 12513 N N . GLU A 1 41 ? 1.450 3.349 -11.103 1.00 0.00 41 GLU A N 7
ATOM 12514 C CA . GLU A 1 41 ? 2.507 4.172 -11.668 1.00 0.00 41 GLU A CA 7
ATOM 12515 C C . GLU A 1 41 ? 2.276 5.644 -11.323 1.00 0.00 41 GLU A C 7
ATOM 12516 O O . GLU A 1 41 ? 3.147 6.295 -10.747 1.00 0.00 41 GLU A O 7
ATOM 12528 N N . GLN A 1 42 ? 1.097 6.127 -11.690 1.00 0.00 42 GLN A N 7
ATOM 12529 C CA . GLN A 1 42 ? 0.740 7.511 -11.426 1.00 0.00 42 GLN A CA 7
ATOM 12530 C C . GLN A 1 42 ? 0.763 7.787 -9.922 1.00 0.00 42 GLN A C 7
ATOM 12531 O O . GLN A 1 42 ? 1.291 8.807 -9.482 1.00 0.00 42 GLN A O 7
ATOM 12545 N N . GLY A 1 43 ? 0.182 6.860 -9.173 1.00 0.00 43 GLY A N 7
ATOM 12546 C CA . GLY A 1 43 ? 0.129 6.992 -7.727 1.00 0.00 43 GLY A CA 7
ATOM 12547 C C . GLY A 1 43 ? 1.521 6.842 -7.111 1.00 0.00 43 GLY A C 7
ATOM 12548 O O . GLY A 1 43 ? 1.786 7.369 -6.032 1.00 0.00 43 GLY A O 7
ATOM 12552 N N . MET A 1 44 ? 2.374 6.121 -7.824 1.00 0.00 44 MET A N 7
ATOM 12553 C CA . MET A 1 44 ? 3.733 5.895 -7.361 1.00 0.00 44 MET A CA 7
ATOM 12554 C C . MET A 1 44 ? 4.545 7.191 -7.391 1.00 0.00 44 MET A C 7
ATOM 12555 O O . MET A 1 44 ? 5.152 7.570 -6.390 1.00 0.00 44 MET A O 7
ATOM 12569 N N . LYS A 1 45 ? 4.530 7.835 -8.548 1.00 0.00 45 LYS A N 7
ATOM 12570 C CA . LYS A 1 45 ? 5.258 9.080 -8.722 1.00 0.00 45 LYS A CA 7
ATOM 12571 C C . LYS A 1 45 ? 4.602 10.172 -7.873 1.00 0.00 45 LYS A C 7
ATOM 12572 O O . LYS A 1 45 ? 5.282 11.065 -7.370 1.00 0.00 45 LYS A O 7
ATOM 12591 N N . ILE A 1 46 ? 3.288 10.063 -7.740 1.00 0.00 46 ILE A N 7
ATOM 12592 C CA . ILE A 1 46 ? 2.533 11.029 -6.960 1.00 0.00 46 ILE A CA 7
ATOM 12593 C C . ILE A 1 46 ? 2.827 10.819 -5.473 1.00 0.00 46 ILE A C 7
ATOM 12594 O O . ILE A 1 46 ? 2.865 11.778 -4.703 1.00 0.00 46 ILE A O 7
ATOM 12610 N N . MET A 1 47 ? 3.029 9.560 -5.114 1.00 0.00 47 MET A N 7
ATOM 12611 C CA . MET A 1 47 ? 3.318 9.213 -3.733 1.00 0.00 47 MET A CA 7
ATOM 12612 C C . MET A 1 47 ? 4.777 9.516 -3.386 1.00 0.00 47 MET A C 7
ATOM 12613 O O . MET A 1 47 ? 5.062 10.108 -2.346 1.00 0.00 47 MET A O 7
ATOM 12627 N N . ALA A 1 48 ? 5.663 9.095 -4.276 1.00 0.00 48 ALA A N 7
ATOM 12628 C CA . ALA A 1 48 ? 7.086 9.315 -4.077 1.00 0.00 48 ALA A CA 7
ATOM 12629 C C . ALA A 1 48 ? 7.369 10.818 -4.062 1.00 0.00 48 ALA A C 7
ATOM 12630 O O . ALA A 1 48 ? 8.149 11.299 -3.241 1.00 0.00 48 ALA A O 7
ATOM 12637 N N . GLN A 1 49 ? 6.721 11.520 -4.980 1.00 0.00 49 GLN A N 7
ATOM 12638 C CA . GLN A 1 49 ? 6.893 12.959 -5.082 1.00 0.00 49 GLN A CA 7
ATOM 12639 C C . GLN A 1 49 ? 6.609 13.624 -3.734 1.00 0.00 49 GLN A C 7
ATOM 12640 O O . GLN A 1 49 ? 7.027 14.757 -3.497 1.00 0.00 49 GLN A O 7
ATOM 12654 N N . ASN A 1 50 ? 5.900 12.893 -2.886 1.00 0.00 50 ASN A N 7
ATOM 12655 C CA . ASN A 1 50 ? 5.556 13.398 -1.569 1.00 0.00 50 ASN A CA 7
ATOM 12656 C C . ASN A 1 50 ? 5.780 12.298 -0.530 1.00 0.00 50 ASN A C 7
ATOM 12657 O O . ASN A 1 50 ? 6.282 11.223 -0.858 1.00 0.00 50 ASN A O 7
ATOM 12668 N N . PRO A 1 51 ? 5.386 12.610 0.733 1.00 0.00 51 PRO A N 7
ATOM 12669 C CA . PRO A 1 51 ? 5.539 11.660 1.821 1.00 0.00 51 PRO A CA 7
ATOM 12670 C C . PRO A 1 51 ? 4.489 10.551 1.732 1.00 0.00 51 PRO A C 7
ATOM 12671 O O . PRO A 1 51 ? 3.401 10.762 1.198 1.00 0.00 51 PRO A O 7
ATOM 12682 N N . HIS A 1 52 ? 4.851 9.392 2.265 1.00 0.00 52 HIS A N 7
ATOM 12683 C CA . HIS A 1 52 ? 3.953 8.249 2.251 1.00 0.00 52 HIS A CA 7
ATOM 12684 C C . HIS A 1 52 ? 4.544 7.123 3.102 1.00 0.00 52 HIS A C 7
ATOM 12685 O O . HIS A 1 52 ? 5.751 7.085 3.336 1.00 0.00 52 HIS A O 7
ATOM 12700 N N . HIS A 1 53 ? 3.666 6.234 3.541 1.00 0.00 53 HIS A N 7
ATOM 12701 C CA . HIS A 1 53 ? 4.086 5.110 4.360 1.00 0.00 53 HIS A CA 7
ATOM 12702 C C . HIS A 1 53 ? 3.205 3.895 4.056 1.00 0.00 53 HIS A C 7
ATOM 12703 O O . HIS A 1 53 ? 3.208 2.919 4.803 1.00 0.00 53 HIS A O 7
ATOM 12718 N N . LEU A 1 54 ? 2.472 3.997 2.957 1.00 0.00 54 LEU A N 7
ATOM 12719 C CA . LEU A 1 54 ? 1.588 2.920 2.544 1.00 0.00 54 LEU A CA 7
ATOM 12720 C C . LEU A 1 54 ? 1.348 3.013 1.037 1.00 0.00 54 LEU A C 7
ATOM 12721 O O . LEU A 1 54 ? 1.080 4.092 0.512 1.00 0.00 54 LEU A O 7
ATOM 12737 N N . VAL A 1 55 ? 1.454 1.866 0.381 1.00 0.00 55 VAL A N 7
ATOM 12738 C CA . VAL A 1 55 ? 1.253 1.804 -1.056 1.00 0.00 55 VAL A CA 7
ATOM 12739 C C . VAL A 1 55 ? 0.315 0.640 -1.386 1.00 0.00 55 VAL A C 7
ATOM 12740 O O . VAL A 1 55 ? 0.758 -0.499 -1.524 1.00 0.00 55 VAL A O 7
ATOM 12753 N N . ILE A 1 56 ? -0.964 0.966 -1.501 1.00 0.00 56 ILE A N 7
ATOM 12754 C CA . ILE A 1 56 ? -1.968 -0.037 -1.811 1.00 0.00 56 ILE A CA 7
ATOM 12755 C C . ILE A 1 56 ? -2.566 0.254 -3.188 1.00 0.00 56 ILE A C 7
ATOM 12756 O O . ILE A 1 56 ? -2.838 1.408 -3.519 1.00 0.00 56 ILE A O 7
ATOM 12772 N N . SER A 1 57 ? -2.754 -0.810 -3.954 1.00 0.00 57 SER A N 7
ATOM 12773 C CA . SER A 1 57 ? -3.315 -0.682 -5.289 1.00 0.00 57 SER A CA 7
ATOM 12774 C C . SER A 1 57 ? -4.212 -1.884 -5.596 1.00 0.00 57 SER A C 7
ATOM 12775 O O . SER A 1 57 ? -4.239 -2.852 -4.838 1.00 0.00 57 SER A O 7
ATOM 12783 N N . ASP A 1 58 ? -4.922 -1.781 -6.710 1.00 0.00 58 ASP A N 7
ATOM 12784 C CA . ASP A 1 58 ? -5.817 -2.847 -7.126 1.00 0.00 58 ASP A CA 7
ATOM 12785 C C . ASP A 1 58 ? -5.107 -3.732 -8.153 1.00 0.00 58 ASP A C 7
ATOM 12786 O O . ASP A 1 58 ? -3.912 -3.570 -8.395 1.00 0.00 58 ASP A O 7
ATOM 12795 N N . PHE A 1 59 ? -5.872 -4.648 -8.728 1.00 0.00 59 PHE A N 7
ATOM 12796 C CA . PHE A 1 59 ? -5.330 -5.558 -9.723 1.00 0.00 59 PHE A CA 7
ATOM 12797 C C . PHE A 1 59 ? -6.020 -5.366 -11.075 1.00 0.00 59 PHE A C 7
ATOM 12798 O O . PHE A 1 59 ? -5.937 -6.230 -11.947 1.00 0.00 59 PHE A O 7
ATOM 12815 N N . ASN A 1 60 ? -6.687 -4.229 -11.207 1.00 0.00 60 ASN A N 7
ATOM 12816 C CA . ASN A 1 60 ? -7.391 -3.914 -12.438 1.00 0.00 60 ASN A CA 7
ATOM 12817 C C . ASN A 1 60 ? -6.393 -3.882 -13.598 1.00 0.00 60 ASN A C 7
ATOM 12818 O O . ASN A 1 60 ? -6.275 -4.851 -14.346 1.00 0.00 60 ASN A O 7
ATOM 12829 N N . MET A 1 61 ? -5.701 -2.758 -13.710 1.00 0.00 61 MET A N 7
ATOM 12830 C CA . MET A 1 61 ? -4.717 -2.588 -14.766 1.00 0.00 61 MET A CA 7
ATOM 12831 C C . MET A 1 61 ? -3.676 -1.534 -14.380 1.00 0.00 61 MET A C 7
ATOM 12832 O O . MET A 1 61 ? -3.369 -0.642 -15.170 1.00 0.00 61 MET A O 7
ATOM 12846 N N . PRO A 1 62 ? -3.149 -1.676 -13.134 1.00 0.00 62 PRO A N 7
ATOM 12847 C CA . PRO A 1 62 ? -2.149 -0.747 -12.635 1.00 0.00 62 PRO A CA 7
ATOM 12848 C C . PRO A 1 62 ? -0.787 -1.009 -13.279 1.00 0.00 62 PRO A C 7
ATOM 12849 O O . PRO A 1 62 ? -0.372 -2.159 -13.418 1.00 0.00 62 PRO A O 7
ATOM 12860 N N . LYS A 1 63 ? -0.127 0.077 -13.656 1.00 0.00 63 LYS A N 7
ATOM 12861 C CA . LYS A 1 63 ? 1.181 -0.021 -14.281 1.00 0.00 63 LYS A CA 7
ATOM 12862 C C . LYS A 1 63 ? 2.232 -0.327 -13.213 1.00 0.00 63 LYS A C 7
ATOM 12863 O O . LYS A 1 63 ? 3.318 -0.811 -13.526 1.00 0.00 63 LYS A O 7
ATOM 12882 N N . MET A 1 64 ? 1.871 -0.033 -11.972 1.00 0.00 64 MET A N 7
ATOM 12883 C CA . MET A 1 64 ? 2.769 -0.271 -10.855 1.00 0.00 64 MET A CA 7
ATOM 12884 C C . MET A 1 64 ? 2.034 -0.944 -9.695 1.00 0.00 64 MET A C 7
ATOM 12885 O O . MET A 1 64 ? 1.633 -0.280 -8.741 1.00 0.00 64 MET A O 7
ATOM 12899 N N . ASP A 1 65 ? 1.881 -2.255 -9.815 1.00 0.00 65 ASP A N 7
ATOM 12900 C CA . ASP A 1 65 ? 1.202 -3.025 -8.787 1.00 0.00 65 ASP A CA 7
ATOM 12901 C C . ASP A 1 65 ? 2.140 -3.215 -7.593 1.00 0.00 65 ASP A C 7
ATOM 12902 O O . ASP A 1 65 ? 3.314 -2.855 -7.659 1.00 0.00 65 ASP A O 7
ATOM 12911 N N . GLY A 1 66 ? 1.587 -3.781 -6.530 1.00 0.00 66 GLY A N 7
ATOM 12912 C CA . GLY A 1 66 ? 2.360 -4.023 -5.324 1.00 0.00 66 GLY A CA 7
ATOM 12913 C C . GLY A 1 66 ? 3.818 -4.340 -5.662 1.00 0.00 66 GLY A C 7
ATOM 12914 O O . GLY A 1 66 ? 4.729 -3.645 -5.213 1.00 0.00 66 GLY A O 7
ATOM 12918 N N . LEU A 1 67 ? 3.995 -5.390 -6.450 1.00 0.00 67 LEU A N 7
ATOM 12919 C CA . LEU A 1 67 ? 5.327 -5.808 -6.853 1.00 0.00 67 LEU A CA 7
ATOM 12920 C C . LEU A 1 67 ? 6.023 -4.652 -7.574 1.00 0.00 67 LEU A C 7
ATOM 12921 O O . LEU A 1 67 ? 7.187 -4.360 -7.306 1.00 0.00 67 LEU A O 7
ATOM 12937 N N . GLY A 1 68 ? 5.280 -4.024 -8.474 1.00 0.00 68 GLY A N 7
ATOM 12938 C CA . GLY A 1 68 ? 5.812 -2.906 -9.235 1.00 0.00 68 GLY A CA 7
ATOM 12939 C C . GLY A 1 68 ? 6.332 -1.809 -8.305 1.00 0.00 68 GLY A C 7
ATOM 12940 O O . GLY A 1 68 ? 7.405 -1.252 -8.536 1.00 0.00 68 GLY A O 7
ATOM 12944 N N . LEU A 1 69 ? 5.549 -1.530 -7.274 1.00 0.00 69 LEU A N 7
ATOM 12945 C CA . LEU A 1 69 ? 5.918 -0.509 -6.309 1.00 0.00 69 LEU A CA 7
ATOM 12946 C C . LEU A 1 69 ? 7.189 -0.941 -5.576 1.00 0.00 69 LEU A C 7
ATOM 12947 O O . LEU A 1 69 ? 8.064 -0.120 -5.304 1.00 0.00 69 LEU A O 7
ATOM 12963 N N . LEU A 1 70 ? 7.252 -2.231 -5.276 1.00 0.00 70 LEU A N 7
ATOM 12964 C CA . LEU A 1 70 ? 8.401 -2.782 -4.579 1.00 0.00 70 LEU A CA 7
ATOM 12965 C C . LEU A 1 70 ? 9.659 -2.557 -5.421 1.00 0.00 70 LEU A C 7
ATOM 12966 O O . LEU A 1 70 ? 10.672 -2.078 -4.915 1.00 0.00 70 LEU A O 7
ATOM 12982 N N . GLN A 1 71 ? 9.552 -2.911 -6.693 1.00 0.00 71 GLN A N 7
ATOM 12983 C CA . GLN A 1 71 ? 10.668 -2.754 -7.611 1.00 0.00 71 GLN A CA 7
ATOM 12984 C C . GLN A 1 71 ? 11.123 -1.294 -7.647 1.00 0.00 71 GLN A C 7
ATOM 12985 O O . GLN A 1 71 ? 12.313 -1.014 -7.769 1.00 0.00 71 GLN A O 7
ATOM 12999 N N . ALA A 1 72 ? 10.149 -0.401 -7.541 1.00 0.00 72 ALA A N 7
ATOM 13000 C CA . ALA A 1 72 ? 10.434 1.024 -7.560 1.00 0.00 72 ALA A CA 7
ATOM 13001 C C . ALA A 1 72 ? 11.215 1.400 -6.300 1.00 0.00 72 ALA A C 7
ATOM 13002 O O . ALA A 1 72 ? 12.211 2.118 -6.374 1.00 0.00 72 ALA A O 7
ATOM 13009 N N . VAL A 1 73 ? 10.733 0.898 -5.172 1.00 0.00 73 VAL A N 7
ATOM 13010 C CA . VAL A 1 73 ? 11.373 1.174 -3.896 1.00 0.00 73 VAL A CA 7
ATOM 13011 C C . VAL A 1 73 ? 12.841 0.748 -3.966 1.00 0.00 73 VAL A C 7
ATOM 13012 O O . VAL A 1 73 ? 13.709 1.401 -3.389 1.00 0.00 73 VAL A O 7
ATOM 13025 N N . ARG A 1 74 ? 13.074 -0.346 -4.675 1.00 0.00 74 ARG A N 7
ATOM 13026 C CA . ARG A 1 74 ? 14.421 -0.868 -4.827 1.00 0.00 74 ARG A CA 7
ATOM 13027 C C . ARG A 1 74 ? 15.316 0.165 -5.515 1.00 0.00 74 ARG A C 7
ATOM 13028 O O . ARG A 1 74 ? 16.540 0.102 -5.406 1.00 0.00 74 ARG A O 7
ATOM 13049 N N . ALA A 1 75 ? 14.671 1.091 -6.207 1.00 0.00 75 ALA A N 7
ATOM 13050 C CA . ALA A 1 75 ? 15.392 2.137 -6.913 1.00 0.00 75 ALA A CA 7
ATOM 13051 C C . ALA A 1 75 ? 15.339 3.429 -6.096 1.00 0.00 75 ALA A C 7
ATOM 13052 O O . ALA A 1 75 ? 16.179 4.311 -6.266 1.00 0.00 75 ALA A O 7
ATOM 13059 N N . ASN A 1 76 ? 14.341 3.500 -5.225 1.00 0.00 76 ASN A N 7
ATOM 13060 C CA . ASN A 1 76 ? 14.168 4.669 -4.380 1.00 0.00 76 ASN A CA 7
ATOM 13061 C C . ASN A 1 76 ? 14.011 4.224 -2.925 1.00 0.00 76 ASN A C 7
ATOM 13062 O O . ASN A 1 76 ? 13.017 3.594 -2.569 1.00 0.00 76 ASN A O 7
ATOM 13073 N N . PRO A 1 77 ? 15.036 4.577 -2.103 1.00 0.00 77 PRO A N 7
ATOM 13074 C CA . PRO A 1 77 ? 15.021 4.220 -0.695 1.00 0.00 77 PRO A CA 7
ATOM 13075 C C . PRO A 1 77 ? 14.045 5.103 0.085 1.00 0.00 77 PRO A C 7
ATOM 13076 O O . PRO A 1 77 ? 13.818 4.885 1.274 1.00 0.00 77 PRO A O 7
ATOM 13087 N N . ALA A 1 78 ? 13.492 6.082 -0.617 1.00 0.00 78 ALA A N 7
ATOM 13088 C CA . ALA A 1 78 ? 12.545 6.999 -0.005 1.00 0.00 78 ALA A CA 7
ATOM 13089 C C . ALA A 1 78 ? 11.214 6.278 0.217 1.00 0.00 78 ALA A C 7
ATOM 13090 O O . ALA A 1 78 ? 10.521 6.535 1.201 1.00 0.00 78 ALA A O 7
ATOM 13097 N N . THR A 1 79 ? 10.898 5.389 -0.713 1.00 0.00 79 THR A N 7
ATOM 13098 C CA . THR A 1 79 ? 9.661 4.629 -0.631 1.00 0.00 79 THR A CA 7
ATOM 13099 C C . THR A 1 79 ? 9.938 3.216 -0.113 1.00 0.00 79 THR A C 7
ATOM 13100 O O . THR A 1 79 ? 9.039 2.377 -0.077 1.00 0.00 79 THR A O 7
ATOM 13111 N N . LYS A 1 80 ? 11.186 2.996 0.275 1.00 0.00 80 LYS A N 7
ATOM 13112 C CA . LYS A 1 80 ? 11.593 1.699 0.789 1.00 0.00 80 LYS A CA 7
ATOM 13113 C C . LYS A 1 80 ? 11.046 1.524 2.207 1.00 0.00 80 LYS A C 7
ATOM 13114 O O . LYS A 1 80 ? 11.130 0.437 2.778 1.00 0.00 80 LYS A O 7
ATOM 13133 N N . LYS A 1 81 ? 10.499 2.608 2.735 1.00 0.00 81 LYS A N 7
ATOM 13134 C CA . LYS A 1 81 ? 9.940 2.588 4.076 1.00 0.00 81 LYS A CA 7
ATOM 13135 C C . LYS A 1 81 ? 8.413 2.617 3.987 1.00 0.00 81 LYS A C 7
ATOM 13136 O O . LYS A 1 81 ? 7.731 2.751 5.002 1.00 0.00 81 LYS A O 7
ATOM 13155 N N . ALA A 1 82 ? 7.921 2.490 2.764 1.00 0.00 82 ALA A N 7
ATOM 13156 C CA . ALA A 1 82 ? 6.486 2.500 2.529 1.00 0.00 82 ALA A CA 7
ATOM 13157 C C . ALA A 1 82 ? 6.002 1.066 2.301 1.00 0.00 82 ALA A C 7
ATOM 13158 O O . ALA A 1 82 ? 6.545 0.349 1.464 1.00 0.00 82 ALA A O 7
ATOM 13165 N N . ALA A 1 83 ? 4.983 0.693 3.063 1.00 0.00 83 ALA A N 7
ATOM 13166 C CA . ALA A 1 83 ? 4.418 -0.642 2.954 1.00 0.00 83 ALA A CA 7
ATOM 13167 C C . ALA A 1 83 ? 3.308 -0.637 1.902 1.00 0.00 83 ALA A C 7
ATOM 13168 O O . ALA A 1 83 ? 2.329 0.097 2.031 1.00 0.00 83 ALA A O 7
ATOM 13175 N N . PHE A 1 84 ? 3.496 -1.465 0.885 1.00 0.00 84 PHE A N 7
ATOM 13176 C CA . PHE A 1 84 ? 2.523 -1.565 -0.188 1.00 0.00 84 PHE A CA 7
ATOM 13177 C C . PHE A 1 84 ? 1.565 -2.735 0.048 1.00 0.00 84 PHE A C 7
ATOM 13178 O O . PHE A 1 84 ? 1.946 -3.746 0.635 1.00 0.00 84 PHE A O 7
ATOM 13195 N N . ILE A 1 85 ? 0.339 -2.559 -0.423 1.00 0.00 85 ILE A N 7
ATOM 13196 C CA . ILE A 1 85 ? -0.676 -3.587 -0.271 1.00 0.00 85 ILE A CA 7
ATOM 13197 C C . ILE A 1 85 ? -1.172 -4.017 -1.653 1.00 0.00 85 ILE A C 7
ATOM 13198 O O . ILE A 1 85 ? -1.418 -3.176 -2.517 1.00 0.00 85 ILE A O 7
ATOM 13214 N N . ILE A 1 86 ? -1.306 -5.325 -1.819 1.00 0.00 86 ILE A N 7
ATOM 13215 C CA . ILE A 1 86 ? -1.769 -5.876 -3.081 1.00 0.00 86 ILE A CA 7
ATOM 13216 C C . ILE A 1 86 ? -2.841 -6.933 -2.808 1.00 0.00 86 ILE A C 7
ATOM 13217 O O . ILE A 1 86 ? -2.546 -7.996 -2.264 1.00 0.00 86 ILE A O 7
ATOM 13233 N N . LEU A 1 87 ? -4.064 -6.603 -3.198 1.00 0.00 87 LEU A N 7
ATOM 13234 C CA . LEU A 1 87 ? -5.181 -7.511 -3.002 1.00 0.00 87 LEU A CA 7
ATOM 13235 C C . LEU A 1 87 ? -5.404 -8.322 -4.281 1.00 0.00 87 LEU A C 7
ATOM 13236 O O . LEU A 1 87 ? -5.487 -7.758 -5.371 1.00 0.00 87 LEU A O 7
ATOM 13252 N N . THR A 1 88 ? -5.495 -9.631 -4.105 1.00 0.00 88 THR A N 7
ATOM 13253 C CA . THR A 1 88 ? -5.705 -10.526 -5.230 1.00 0.00 88 THR A CA 7
ATOM 13254 C C . THR A 1 88 ? -6.442 -11.788 -4.779 1.00 0.00 88 THR A C 7
ATOM 13255 O O . THR A 1 88 ? -6.479 -12.098 -3.588 1.00 0.00 88 THR A O 7
ATOM 13266 N N . ALA A 1 89 ? -7.011 -12.483 -5.752 1.00 0.00 89 ALA A N 7
ATOM 13267 C CA . ALA A 1 89 ? -7.745 -13.704 -5.469 1.00 0.00 89 ALA A CA 7
ATOM 13268 C C . ALA A 1 89 ? -6.755 -14.849 -5.246 1.00 0.00 89 ALA A C 7
ATOM 13269 O O . ALA A 1 89 ? -6.994 -15.976 -5.680 1.00 0.00 89 ALA A O 7
ATOM 13276 N N . GLN A 1 90 ? -5.664 -14.521 -4.569 1.00 0.00 90 GLN A N 7
ATOM 13277 C CA . GLN A 1 90 ? -4.636 -15.508 -4.283 1.00 0.00 90 GLN A CA 7
ATOM 13278 C C . GLN A 1 90 ? -4.344 -15.550 -2.782 1.00 0.00 90 GLN A C 7
ATOM 13279 O O . GLN A 1 90 ? -4.508 -16.587 -2.143 1.00 0.00 90 GLN A O 7
ATOM 13293 N N . GLY A 1 91 ? -3.914 -14.408 -2.264 1.00 0.00 91 GLY A N 7
ATOM 13294 C CA . GLY A 1 91 ? -3.598 -14.301 -0.849 1.00 0.00 91 GLY A CA 7
ATOM 13295 C C . GLY A 1 91 ? -2.778 -15.505 -0.378 1.00 0.00 91 GLY A C 7
ATOM 13296 O O . GLY A 1 91 ? -3.298 -16.387 0.303 1.00 0.00 91 GLY A O 7
ATOM 13300 N N . ASP A 1 92 ? -1.509 -15.502 -0.761 1.00 0.00 92 ASP A N 7
ATOM 13301 C CA . ASP A 1 92 ? -0.612 -16.582 -0.387 1.00 0.00 92 ASP A CA 7
ATOM 13302 C C . ASP A 1 92 ? 0.633 -15.998 0.281 1.00 0.00 92 ASP A C 7
ATOM 13303 O O . ASP A 1 92 ? 1.349 -15.199 -0.323 1.00 0.00 92 ASP A O 7
ATOM 13312 N N . ARG A 1 93 ? 0.856 -16.417 1.518 1.00 0.00 93 ARG A N 7
ATOM 13313 C CA . ARG A 1 93 ? 2.003 -15.944 2.274 1.00 0.00 93 ARG A CA 7
ATOM 13314 C C . ARG A 1 93 ? 3.295 -16.207 1.497 1.00 0.00 93 ARG A C 7
ATOM 13315 O O . ARG A 1 93 ? 4.288 -15.505 1.682 1.00 0.00 93 ARG A O 7
ATOM 13336 N N . ALA A 1 94 ? 3.240 -17.219 0.644 1.00 0.00 94 ALA A N 7
ATOM 13337 C CA . ALA A 1 94 ? 4.393 -17.583 -0.160 1.00 0.00 94 ALA A CA 7
ATOM 13338 C C . ALA A 1 94 ? 4.786 -16.399 -1.046 1.00 0.00 94 ALA A C 7
ATOM 13339 O O . ALA A 1 94 ? 5.958 -16.030 -1.111 1.00 0.00 94 ALA A O 7
ATOM 13346 N N . LEU A 1 95 ? 3.784 -15.834 -1.703 1.00 0.00 95 LEU A N 7
ATOM 13347 C CA . LEU A 1 95 ? 4.011 -14.699 -2.581 1.00 0.00 95 LEU A CA 7
ATOM 13348 C C . LEU A 1 95 ? 4.421 -13.486 -1.743 1.00 0.00 95 LEU A C 7
ATOM 13349 O O . LEU A 1 95 ? 5.245 -12.681 -2.174 1.00 0.00 95 LEU A O 7
ATOM 13365 N N . VAL A 1 96 ? 3.828 -13.394 -0.563 1.00 0.00 96 VAL A N 7
ATOM 13366 C CA . VAL A 1 96 ? 4.122 -12.293 0.339 1.00 0.00 96 VAL A CA 7
ATOM 13367 C C . VAL A 1 96 ? 5.606 -12.325 0.709 1.00 0.00 96 VAL A C 7
ATOM 13368 O O . VAL A 1 96 ? 6.285 -11.300 0.658 1.00 0.00 96 VAL A O 7
ATOM 13381 N N . GLN A 1 97 ? 6.067 -13.513 1.074 1.00 0.00 97 GLN A N 7
ATOM 13382 C CA . GLN A 1 97 ? 7.459 -13.692 1.452 1.00 0.00 97 GLN A CA 7
ATOM 13383 C C . GLN A 1 97 ? 8.359 -13.603 0.217 1.00 0.00 97 GLN A C 7
ATOM 13384 O O . GLN A 1 97 ? 9.507 -13.172 0.313 1.00 0.00 97 GLN A O 7
ATOM 13398 N N . LYS A 1 98 ? 7.805 -14.018 -0.912 1.00 0.00 98 LYS A N 7
ATOM 13399 C CA . LYS A 1 98 ? 8.544 -13.990 -2.163 1.00 0.00 98 LYS A CA 7
ATOM 13400 C C . LYS A 1 98 ? 8.912 -12.544 -2.501 1.00 0.00 98 LYS A C 7
ATOM 13401 O O . LYS A 1 98 ? 10.083 -12.230 -2.708 1.00 0.00 98 LYS A O 7
ATOM 13420 N N . ALA A 1 99 ? 7.889 -11.704 -2.547 1.00 0.00 99 ALA A N 7
ATOM 13421 C CA . ALA A 1 99 ? 8.089 -10.298 -2.858 1.00 0.00 99 ALA A CA 7
ATOM 13422 C C . ALA A 1 99 ? 8.729 -9.601 -1.656 1.00 0.00 99 ALA A C 7
ATOM 13423 O O . ALA A 1 99 ? 9.709 -8.874 -1.805 1.00 0.00 99 ALA A O 7
ATOM 13430 N N . ALA A 1 100 ? 8.147 -9.847 -0.491 1.00 0.00 100 ALA A N 7
ATOM 13431 C CA . ALA A 1 100 ? 8.648 -9.251 0.736 1.00 0.00 100 ALA A CA 7
ATOM 13432 C C . ALA A 1 100 ? 10.138 -9.565 0.878 1.00 0.00 100 ALA A C 7
ATOM 13433 O O . ALA A 1 100 ? 10.880 -8.804 1.499 1.00 0.00 100 ALA A O 7
ATOM 13440 N N . ALA A 1 101 ? 10.533 -10.687 0.294 1.00 0.00 101 ALA A N 7
ATOM 13441 C CA . ALA A 1 101 ? 11.922 -11.111 0.348 1.00 0.00 101 ALA A CA 7
ATOM 13442 C C . ALA A 1 101 ? 12.637 -10.663 -0.928 1.00 0.00 101 ALA A C 7
ATOM 13443 O O . ALA A 1 101 ? 13.862 -10.553 -0.951 1.00 0.00 101 ALA A O 7
ATOM 13450 N N . LEU A 1 102 ? 11.841 -10.417 -1.958 1.00 0.00 102 LEU A N 7
ATOM 13451 C CA . LEU A 1 102 ? 12.383 -9.984 -3.235 1.00 0.00 102 LEU A CA 7
ATOM 13452 C C . LEU A 1 102 ? 12.991 -8.589 -3.080 1.00 0.00 102 LEU A C 7
ATOM 13453 O O . LEU A 1 102 ? 13.845 -8.188 -3.870 1.00 0.00 102 LEU A O 7
ATOM 13469 N N . GLY A 1 103 ? 12.529 -7.887 -2.055 1.00 0.00 103 GLY A N 7
ATOM 13470 C CA . GLY A 1 103 ? 13.017 -6.546 -1.786 1.00 0.00 103 GLY A CA 7
ATOM 13471 C C . GLY A 1 103 ? 11.897 -5.653 -1.247 1.00 0.00 103 GLY A C 7
ATOM 13472 O O . GLY A 1 103 ? 12.162 -4.601 -0.665 1.00 0.00 103 GLY A O 7
ATOM 13476 N N . ALA A 1 104 ? 10.670 -6.104 -1.461 1.00 0.00 104 ALA A N 7
ATOM 13477 C CA . ALA A 1 104 ? 9.509 -5.359 -1.005 1.00 0.00 104 ALA A CA 7
ATOM 13478 C C . ALA A 1 104 ? 9.649 -5.071 0.492 1.00 0.00 104 ALA A C 7
ATOM 13479 O O . ALA A 1 104 ? 10.176 -5.893 1.239 1.00 0.00 104 ALA A O 7
ATOM 13486 N N . ASN A 1 105 ? 9.169 -3.900 0.884 1.00 0.00 105 ASN A N 7
ATOM 13487 C CA . ASN A 1 105 ? 9.234 -3.493 2.277 1.00 0.00 105 ASN A CA 7
ATOM 13488 C C . ASN A 1 105 ? 8.083 -4.143 3.048 1.00 0.00 105 ASN A C 7
ATOM 13489 O O . ASN A 1 105 ? 8.241 -4.516 4.210 1.00 0.00 105 ASN A O 7
ATOM 13500 N N . ASN A 1 106 ? 6.951 -4.260 2.371 1.00 0.00 106 ASN A N 7
ATOM 13501 C CA . ASN A 1 106 ? 5.775 -4.858 2.978 1.00 0.00 106 ASN A CA 7
ATOM 13502 C C . ASN A 1 106 ? 4.694 -5.044 1.910 1.00 0.00 106 ASN A C 7
ATOM 13503 O O . ASN A 1 106 ? 4.327 -4.092 1.222 1.00 0.00 106 ASN A O 7
ATOM 13514 N N . VAL A 1 107 ? 4.215 -6.275 1.806 1.00 0.00 107 VAL A N 7
ATOM 13515 C CA . VAL A 1 107 ? 3.184 -6.597 0.834 1.00 0.00 107 VAL A CA 7
ATOM 13516 C C . VAL A 1 107 ? 2.030 -7.312 1.539 1.00 0.00 107 VAL A C 7
ATOM 13517 O O . VAL A 1 107 ? 2.185 -8.442 2.001 1.00 0.00 107 VAL A O 7
ATOM 13530 N N . LEU A 1 108 ? 0.899 -6.626 1.599 1.00 0.00 108 LEU A N 7
ATOM 13531 C CA . LEU A 1 108 ? -0.280 -7.181 2.241 1.00 0.00 108 LEU A CA 7
ATOM 13532 C C . LEU A 1 108 ? -1.502 -6.935 1.353 1.00 0.00 108 LEU A C 7
ATOM 13533 O O . LEU A 1 108 ? -1.634 -5.869 0.755 1.00 0.00 108 LEU A O 7
ATOM 13549 N N . ALA A 1 109 ? -2.364 -7.940 1.295 1.00 0.00 109 ALA A N 7
ATOM 13550 C CA . ALA A 1 109 ? -3.570 -7.846 0.491 1.00 0.00 109 ALA A CA 7
ATOM 13551 C C . ALA A 1 109 ? -4.678 -7.185 1.314 1.00 0.00 109 ALA A C 7
ATOM 13552 O O . ALA A 1 109 ? -4.712 -7.321 2.535 1.00 0.00 109 ALA A O 7
ATOM 13559 N N . LYS A 1 110 ? -5.554 -6.482 0.611 1.00 0.00 110 LYS A N 7
ATOM 13560 C CA . LYS A 1 110 ? -6.659 -5.799 1.262 1.00 0.00 110 LYS A CA 7
ATOM 13561 C C . LYS A 1 110 ? -7.713 -6.827 1.679 1.00 0.00 110 LYS A C 7
ATOM 13562 O O . LYS A 1 110 ? -8.413 -7.382 0.834 1.00 0.00 110 LYS A O 7
ATOM 13581 N N . PRO A 1 111 ? -7.794 -7.055 3.017 1.00 0.00 111 PRO A N 7
ATOM 13582 C CA . PRO A 1 111 ? -8.751 -8.006 3.557 1.00 0.00 111 PRO A CA 7
ATOM 13583 C C . PRO A 1 111 ? -10.169 -7.431 3.533 1.00 0.00 111 PRO A C 7
ATOM 13584 O O . PRO A 1 111 ? -10.349 -6.216 3.485 1.00 0.00 111 PRO A O 7
ATOM 13595 N N . PHE A 1 112 ? -11.139 -8.333 3.568 1.00 0.00 112 PHE A N 7
ATOM 13596 C CA . PHE A 1 112 ? -12.536 -7.931 3.551 1.00 0.00 112 PHE A CA 7
ATOM 13597 C C . PHE A 1 112 ? -13.080 -7.780 4.973 1.00 0.00 112 PHE A C 7
ATOM 13598 O O . PHE A 1 112 ? -14.224 -7.371 5.163 1.00 0.00 112 PHE A O 7
ATOM 13615 N N . THR A 1 113 ? -12.234 -8.115 5.935 1.00 0.00 113 THR A N 7
ATOM 13616 C CA . THR A 1 113 ? -12.615 -8.021 7.333 1.00 0.00 113 THR A CA 7
ATOM 13617 C C . THR A 1 113 ? -11.768 -6.966 8.048 1.00 0.00 113 THR A C 7
ATOM 13618 O O . THR A 1 113 ? -10.599 -6.776 7.718 1.00 0.00 113 THR A O 7
ATOM 13629 N N . ILE A 1 114 ? -12.393 -6.309 9.015 1.00 0.00 114 ILE A N 7
ATOM 13630 C CA . ILE A 1 114 ? -11.711 -5.277 9.779 1.00 0.00 114 ILE A CA 7
ATOM 13631 C C . ILE A 1 114 ? -10.631 -5.924 10.650 1.00 0.00 114 ILE A C 7
ATOM 13632 O O . ILE A 1 114 ? -9.659 -5.270 11.025 1.00 0.00 114 ILE A O 7
ATOM 13648 N N . GLU A 1 115 ? -10.839 -7.198 10.946 1.00 0.00 115 GLU A N 7
ATOM 13649 C CA . GLU A 1 115 ? -9.896 -7.939 11.765 1.00 0.00 115 GLU A CA 7
ATOM 13650 C C . GLU A 1 115 ? -8.570 -8.115 11.022 1.00 0.00 115 GLU A C 7
ATOM 13651 O O . GLU A 1 115 ? -7.500 -7.932 11.601 1.00 0.00 115 GLU A O 7
ATOM 13663 N N . LYS A 1 116 ? -8.684 -8.467 9.749 1.00 0.00 116 LYS A N 7
ATOM 13664 C CA . LYS A 1 116 ? -7.508 -8.668 8.921 1.00 0.00 116 LYS A CA 7
ATOM 13665 C C . LYS A 1 116 ? -6.921 -7.309 8.536 1.00 0.00 116 LYS A C 7
ATOM 13666 O O . LYS A 1 116 ? -5.702 -7.140 8.508 1.00 0.00 116 LYS A O 7
ATOM 13685 N N . MET A 1 117 ? -7.814 -6.375 8.249 1.00 0.00 117 MET A N 7
ATOM 13686 C CA . MET A 1 117 ? -7.400 -5.035 7.867 1.00 0.00 117 MET A CA 7
ATOM 13687 C C . MET A 1 117 ? -6.820 -4.278 9.064 1.00 0.00 117 MET A C 7
ATOM 13688 O O . MET A 1 117 ? -5.842 -3.546 8.925 1.00 0.00 117 MET A O 7
ATOM 13702 N N . LYS A 1 118 ? -7.448 -4.481 10.213 1.00 0.00 118 LYS A N 7
ATOM 13703 C CA . LYS A 1 118 ? -7.007 -3.828 11.433 1.00 0.00 118 LYS A CA 7
ATOM 13704 C C . LYS A 1 118 ? -5.687 -4.450 11.891 1.00 0.00 118 LYS A C 7
ATOM 13705 O O . LYS A 1 118 ? -4.844 -3.769 12.474 1.00 0.00 118 LYS A O 7
ATOM 13724 N N . ALA A 1 119 ? -5.547 -5.737 11.610 1.00 0.00 119 ALA A N 7
ATOM 13725 C CA . ALA A 1 119 ? -4.344 -6.460 11.986 1.00 0.00 119 ALA A CA 7
ATOM 13726 C C . ALA A 1 119 ? -3.218 -6.107 11.011 1.00 0.00 119 ALA A C 7
ATOM 13727 O O . ALA A 1 119 ? -2.098 -5.814 11.431 1.00 0.00 119 ALA A O 7
ATOM 13734 N N . ALA A 1 120 ? -3.553 -6.148 9.730 1.00 0.00 120 ALA A N 7
ATOM 13735 C CA . ALA A 1 120 ? -2.583 -5.836 8.694 1.00 0.00 120 ALA A CA 7
ATOM 13736 C C . ALA A 1 120 ? -2.034 -4.427 8.921 1.00 0.00 120 ALA A C 7
ATOM 13737 O O . ALA A 1 120 ? -0.822 -4.220 8.908 1.00 0.00 120 ALA A O 7
ATOM 13744 N N . ILE A 1 121 ? -2.953 -3.494 9.125 1.00 0.00 121 ILE A N 7
ATOM 13745 C CA . ILE A 1 121 ? -2.575 -2.109 9.356 1.00 0.00 121 ILE A CA 7
ATOM 13746 C C . ILE A 1 121 ? -1.754 -2.017 10.644 1.00 0.00 121 ILE A C 7
ATOM 13747 O O . ILE A 1 121 ? -0.717 -1.356 10.676 1.00 0.00 121 ILE A O 7
ATOM 13763 N N . GLU A 1 122 ? -2.249 -2.689 11.673 1.00 0.00 122 GLU A N 7
ATOM 13764 C CA . GLU A 1 122 ? -1.573 -2.692 12.959 1.00 0.00 122 GLU A CA 7
ATOM 13765 C C . GLU A 1 122 ? -0.137 -3.196 12.804 1.00 0.00 122 GLU A C 7
ATOM 13766 O O . GLU A 1 122 ? 0.735 -2.852 13.601 1.00 0.00 122 GLU A O 7
ATOM 13778 N N . ALA A 1 123 ? 0.064 -4.003 11.774 1.00 0.00 123 ALA A N 7
ATOM 13779 C CA . ALA A 1 123 ? 1.380 -4.558 11.504 1.00 0.00 123 ALA A CA 7
ATOM 13780 C C . ALA A 1 123 ? 2.165 -3.591 10.616 1.00 0.00 123 ALA A C 7
ATOM 13781 O O . ALA A 1 123 ? 3.350 -3.352 10.848 1.00 0.00 123 ALA A O 7
ATOM 13788 N N . VAL A 1 124 ? 1.474 -3.059 9.618 1.00 0.00 124 VAL A N 7
ATOM 13789 C CA . VAL A 1 124 ? 2.091 -2.123 8.696 1.00 0.00 124 VAL A CA 7
ATOM 13790 C C . VAL A 1 124 ? 2.558 -0.887 9.467 1.00 0.00 124 VAL A C 7
ATOM 13791 O O . VAL A 1 124 ? 3.576 -0.285 9.124 1.00 0.00 124 VAL A O 7
ATOM 13804 N N . PHE A 1 125 ? 1.793 -0.544 10.493 1.00 0.00 125 PHE A N 7
ATOM 13805 C CA . PHE A 1 125 ? 2.117 0.609 11.315 1.00 0.00 125 PHE A CA 7
ATOM 13806 C C . PHE A 1 125 ? 3.123 0.240 12.406 1.00 0.00 125 PHE A C 7
ATOM 13807 O O . PHE A 1 125 ? 4.171 0.873 12.530 1.00 0.00 125 PHE A O 7
ATOM 13824 N N . GLY A 1 126 ? 2.769 -0.781 13.172 1.00 0.00 126 GLY A N 7
ATOM 13825 C CA . GLY A 1 126 ? 3.628 -1.242 14.250 1.00 0.00 126 GLY A CA 7
ATOM 13826 C C . GLY A 1 126 ? 4.973 -1.730 13.708 1.00 0.00 126 GLY A C 7
ATOM 13827 O O . GLY A 1 126 ? 6.013 -1.136 13.991 1.00 0.00 126 GLY A O 7
ATOM 13831 N N . ALA A 1 127 ? 4.911 -2.807 12.938 1.00 0.00 127 ALA A N 7
ATOM 13832 C CA . ALA A 1 127 ? 6.111 -3.381 12.355 1.00 0.00 127 ALA A CA 7
ATOM 13833 C C . ALA A 1 127 ? 7.288 -3.170 13.309 1.00 0.00 127 ALA A C 7
ATOM 13834 O O . ALA A 1 127 ? 8.213 -2.420 13.003 1.00 0.00 127 ALA A O 7
ATOM 13841 N N . LEU A 1 128 ? 7.214 -3.846 14.446 1.00 0.00 128 LEU A N 7
ATOM 13842 C CA . LEU A 1 128 ? 8.262 -3.742 15.447 1.00 0.00 128 LEU A CA 7
ATOM 13843 C C . LEU A 1 128 ? 9.272 -4.871 15.241 1.00 0.00 128 LEU A C 7
ATOM 13844 O O . LEU A 1 128 ? 8.897 -6.041 15.180 1.00 0.00 128 LEU A O 7
ATOM 13860 N N . LYS A 1 129 ? 10.535 -4.482 15.139 1.00 0.00 129 LYS A N 7
ATOM 13861 C CA . LYS A 1 129 ? 11.603 -5.447 14.941 1.00 0.00 129 LYS A CA 7
ATOM 13862 C C . LYS A 1 129 ? 11.116 -6.553 14.001 1.00 0.00 129 LYS A C 7
ATOM 13863 O O . LYS A 1 129 ? 11.896 -7.100 13.223 1.00 0.00 129 LYS A O 7
ATOM 13882 N N . MET A 1 1 ? 13.969 16.942 7.564 1.00 0.00 1 MET A N 8
ATOM 13883 C CA . MET A 1 1 ? 13.710 16.724 6.151 1.00 0.00 1 MET A CA 8
ATOM 13884 C C . MET A 1 1 ? 12.699 17.740 5.616 1.00 0.00 1 MET A C 8
ATOM 13885 O O . MET A 1 1 ? 12.884 18.946 5.771 1.00 0.00 1 MET A O 8
ATOM 13899 N N . SER A 1 2 ? 11.652 17.215 4.997 1.00 0.00 2 SER A N 8
ATOM 13900 C CA . SER A 1 2 ? 10.611 18.062 4.438 1.00 0.00 2 SER A CA 8
ATOM 13901 C C . SER A 1 2 ? 9.269 17.750 5.103 1.00 0.00 2 SER A C 8
ATOM 13902 O O . SER A 1 2 ? 8.327 18.534 5.005 1.00 0.00 2 SER A O 8
ATOM 13910 N N . LEU A 1 3 ? 9.226 16.604 5.767 1.00 0.00 3 LEU A N 8
ATOM 13911 C CA . LEU A 1 3 ? 8.016 16.179 6.449 1.00 0.00 3 LEU A CA 8
ATOM 13912 C C . LEU A 1 3 ? 8.392 15.446 7.737 1.00 0.00 3 LEU A C 8
ATOM 13913 O O . LEU A 1 3 ? 8.853 14.306 7.696 1.00 0.00 3 LEU A O 8
ATOM 13929 N N . ALA A 1 4 ? 8.183 16.130 8.854 1.00 0.00 4 ALA A N 8
ATOM 13930 C CA . ALA A 1 4 ? 8.495 15.558 10.152 1.00 0.00 4 ALA A CA 8
ATOM 13931 C C . ALA A 1 4 ? 7.770 14.218 10.301 1.00 0.00 4 ALA A C 8
ATOM 13932 O O . ALA A 1 4 ? 8.295 13.289 10.913 1.00 0.00 4 ALA A O 8
ATOM 13939 N N . GLU A 1 5 ? 6.575 14.162 9.732 1.00 0.00 5 GLU A N 8
ATOM 13940 C CA . GLU A 1 5 ? 5.773 12.951 9.795 1.00 0.00 5 GLU A CA 8
ATOM 13941 C C . GLU A 1 5 ? 6.037 12.076 8.569 1.00 0.00 5 GLU A C 8
ATOM 13942 O O . GLU A 1 5 ? 6.173 10.859 8.689 1.00 0.00 5 GLU A O 8
ATOM 13954 N N . LYS A 1 6 ? 6.103 12.728 7.418 1.00 0.00 6 LYS A N 8
ATOM 13955 C CA . LYS A 1 6 ? 6.349 12.024 6.171 1.00 0.00 6 LYS A CA 8
ATOM 13956 C C . LYS A 1 6 ? 5.588 10.697 6.182 1.00 0.00 6 LYS A C 8
ATOM 13957 O O . LYS A 1 6 ? 6.028 9.721 5.575 1.00 0.00 6 LYS A O 8
ATOM 13976 N N . ILE A 1 7 ? 4.461 10.703 6.877 1.00 0.00 7 ILE A N 8
ATOM 13977 C CA . ILE A 1 7 ? 3.636 9.511 6.974 1.00 0.00 7 ILE A CA 8
ATOM 13978 C C . ILE A 1 7 ? 2.349 9.720 6.174 1.00 0.00 7 ILE A C 8
ATOM 13979 O O . ILE A 1 7 ? 1.354 10.210 6.707 1.00 0.00 7 ILE A O 8
ATOM 13995 N N . LYS A 1 8 ? 2.410 9.339 4.906 1.00 0.00 8 LYS A N 8
ATOM 13996 C CA . LYS A 1 8 ? 1.261 9.479 4.027 1.00 0.00 8 LYS A CA 8
ATOM 13997 C C . LYS A 1 8 ? 0.885 8.107 3.464 1.00 0.00 8 LYS A C 8
ATOM 13998 O O . LYS A 1 8 ? 1.758 7.285 3.187 1.00 0.00 8 LYS A O 8
ATOM 14017 N N . VAL A 1 9 ? -0.415 7.901 3.310 1.00 0.00 9 VAL A N 8
ATOM 14018 C CA . VAL A 1 9 ? -0.917 6.642 2.786 1.00 0.00 9 VAL A CA 8
ATOM 14019 C C . VAL A 1 9 ? -1.311 6.827 1.320 1.00 0.00 9 VAL A C 8
ATOM 14020 O O . VAL A 1 9 ? -2.101 7.712 0.992 1.00 0.00 9 VAL A O 8
ATOM 14033 N N . LEU A 1 10 ? -0.741 5.979 0.475 1.00 0.00 10 LEU A N 8
ATOM 14034 C CA . LEU A 1 10 ? -1.023 6.038 -0.949 1.00 0.00 10 LEU A CA 8
ATOM 14035 C C . LEU A 1 10 ? -1.869 4.826 -1.348 1.00 0.00 10 LEU A C 8
ATOM 14036 O O . LEU A 1 10 ? -1.414 3.688 -1.246 1.00 0.00 10 LEU A O 8
ATOM 14052 N N . ILE A 1 11 ? -3.083 5.113 -1.792 1.00 0.00 11 ILE A N 8
ATOM 14053 C CA . ILE A 1 11 ? -3.996 4.061 -2.207 1.00 0.00 11 ILE A CA 8
ATOM 14054 C C . ILE A 1 11 ? -4.678 4.469 -3.514 1.00 0.00 11 ILE A C 8
ATOM 14055 O O . ILE A 1 11 ? -5.501 5.383 -3.530 1.00 0.00 11 ILE A O 8
ATOM 14071 N N . VAL A 1 12 ? -4.311 3.771 -4.578 1.00 0.00 12 VAL A N 8
ATOM 14072 C CA . VAL A 1 12 ? -4.877 4.049 -5.888 1.00 0.00 12 VAL A CA 8
ATOM 14073 C C . VAL A 1 12 ? -5.337 2.738 -6.528 1.00 0.00 12 VAL A C 8
ATOM 14074 O O . VAL A 1 12 ? -4.599 1.754 -6.535 1.00 0.00 12 VAL A O 8
ATOM 14087 N N . ASP A 1 13 ? -6.554 2.767 -7.051 1.00 0.00 13 ASP A N 8
ATOM 14088 C CA . ASP A 1 13 ? -7.122 1.594 -7.692 1.00 0.00 13 ASP A CA 8
ATOM 14089 C C . ASP A 1 13 ? -7.877 2.022 -8.952 1.00 0.00 13 ASP A C 8
ATOM 14090 O O . ASP A 1 13 ? -8.503 3.080 -8.975 1.00 0.00 13 ASP A O 8
ATOM 14099 N N . ASP A 1 14 ? -7.793 1.177 -9.969 1.00 0.00 14 ASP A N 8
ATOM 14100 C CA . ASP A 1 14 ? -8.462 1.454 -11.230 1.00 0.00 14 ASP A CA 8
ATOM 14101 C C . ASP A 1 14 ? -9.951 1.695 -10.970 1.00 0.00 14 ASP A C 8
ATOM 14102 O O . ASP A 1 14 ? -10.510 2.693 -11.423 1.00 0.00 14 ASP A O 8
ATOM 14111 N N . GLN A 1 15 ? -10.550 0.764 -10.242 1.00 0.00 15 GLN A N 8
ATOM 14112 C CA . GLN A 1 15 ? -11.963 0.863 -9.917 1.00 0.00 15 GLN A CA 8
ATOM 14113 C C . GLN A 1 15 ? -12.160 1.715 -8.661 1.00 0.00 15 GLN A C 8
ATOM 14114 O O . GLN A 1 15 ? -11.358 1.651 -7.730 1.00 0.00 15 GLN A O 8
ATOM 14128 N N . VAL A 1 16 ? -13.233 2.493 -8.674 1.00 0.00 16 VAL A N 8
ATOM 14129 C CA . VAL A 1 16 ? -13.545 3.356 -7.549 1.00 0.00 16 VAL A CA 8
ATOM 14130 C C . VAL A 1 16 ? -13.972 2.498 -6.356 1.00 0.00 16 VAL A C 8
ATOM 14131 O O . VAL A 1 16 ? -13.589 2.773 -5.220 1.00 0.00 16 VAL A O 8
ATOM 14144 N N . THR A 1 17 ? -14.760 1.475 -6.656 1.00 0.00 17 THR A N 8
ATOM 14145 C CA . THR A 1 17 ? -15.243 0.575 -5.623 1.00 0.00 17 THR A CA 8
ATOM 14146 C C . THR A 1 17 ? -14.069 -0.034 -4.855 1.00 0.00 17 THR A C 8
ATOM 14147 O O . THR A 1 17 ? -14.166 -0.268 -3.651 1.00 0.00 17 THR A O 8
ATOM 14158 N N . SER A 1 18 ? -12.988 -0.272 -5.581 1.00 0.00 18 SER A N 8
ATOM 14159 C CA . SER A 1 18 ? -11.796 -0.850 -4.982 1.00 0.00 18 SER A CA 8
ATOM 14160 C C . SER A 1 18 ? -11.087 0.194 -4.118 1.00 0.00 18 SER A C 8
ATOM 14161 O O . SER A 1 18 ? -10.882 -0.018 -2.924 1.00 0.00 18 SER A O 8
ATOM 14169 N N . ARG A 1 19 ? -10.730 1.301 -4.755 1.00 0.00 19 ARG A N 8
ATOM 14170 C CA . ARG A 1 19 ? -10.048 2.378 -4.059 1.00 0.00 19 ARG A CA 8
ATOM 14171 C C . ARG A 1 19 ? -10.932 2.931 -2.939 1.00 0.00 19 ARG A C 8
ATOM 14172 O O . ARG A 1 19 ? -10.428 3.395 -1.917 1.00 0.00 19 ARG A O 8
ATOM 14193 N N . LEU A 1 20 ? -12.235 2.861 -3.167 1.00 0.00 20 LEU A N 8
ATOM 14194 C CA . LEU A 1 20 ? -13.194 3.348 -2.190 1.00 0.00 20 LEU A CA 8
ATOM 14195 C C . LEU A 1 20 ? -13.216 2.402 -0.988 1.00 0.00 20 LEU A C 8
ATOM 14196 O O . LEU A 1 20 ? -13.220 2.849 0.158 1.00 0.00 20 LEU A O 8
ATOM 14212 N N . LEU A 1 21 ? -13.228 1.112 -1.292 1.00 0.00 21 LEU A N 8
ATOM 14213 C CA . LEU A 1 21 ? -13.249 0.099 -0.249 1.00 0.00 21 LEU A CA 8
ATOM 14214 C C . LEU A 1 21 ? -12.005 0.251 0.629 1.00 0.00 21 LEU A C 8
ATOM 14215 O O . LEU A 1 21 ? -12.115 0.431 1.841 1.00 0.00 21 LEU A O 8
ATOM 14231 N N . LEU A 1 22 ? -10.851 0.173 -0.016 1.00 0.00 22 LEU A N 8
ATOM 14232 C CA . LEU A 1 22 ? -9.588 0.300 0.690 1.00 0.00 22 LEU A CA 8
ATOM 14233 C C . LEU A 1 22 ? -9.569 1.623 1.458 1.00 0.00 22 LEU A C 8
ATOM 14234 O O . LEU A 1 22 ? -9.257 1.650 2.648 1.00 0.00 22 LEU A O 8
ATOM 14250 N N . GLY A 1 23 ? -9.907 2.688 0.747 1.00 0.00 23 GLY A N 8
ATOM 14251 C CA . GLY A 1 23 ? -9.933 4.011 1.346 1.00 0.00 23 GLY A CA 8
ATOM 14252 C C . GLY A 1 23 ? -10.968 4.084 2.471 1.00 0.00 23 GLY A C 8
ATOM 14253 O O . GLY A 1 23 ? -10.802 4.842 3.425 1.00 0.00 23 GLY A O 8
ATOM 14257 N N . ASP A 1 24 ? -12.014 3.284 2.321 1.00 0.00 24 ASP A N 8
ATOM 14258 C CA . ASP A 1 24 ? -13.076 3.249 3.312 1.00 0.00 24 ASP A CA 8
ATOM 14259 C C . ASP A 1 24 ? -12.607 2.448 4.528 1.00 0.00 24 ASP A C 8
ATOM 14260 O O . ASP A 1 24 ? -12.746 2.899 5.665 1.00 0.00 24 ASP A O 8
ATOM 14269 N N . ALA A 1 25 ? -12.058 1.275 4.249 1.00 0.00 25 ALA A N 8
ATOM 14270 C CA . ALA A 1 25 ? -11.567 0.408 5.306 1.00 0.00 25 ALA A CA 8
ATOM 14271 C C . ALA A 1 25 ? -10.470 1.134 6.087 1.00 0.00 25 ALA A C 8
ATOM 14272 O O . ALA A 1 25 ? -10.480 1.141 7.317 1.00 0.00 25 ALA A O 8
ATOM 14279 N N . LEU A 1 26 ? -9.550 1.727 5.340 1.00 0.00 26 LEU A N 8
ATOM 14280 C CA . LEU A 1 26 ? -8.449 2.454 5.948 1.00 0.00 26 LEU A CA 8
ATOM 14281 C C . LEU A 1 26 ? -8.978 3.750 6.567 1.00 0.00 26 LEU A C 8
ATOM 14282 O O . LEU A 1 26 ? -8.402 4.264 7.524 1.00 0.00 26 LEU A O 8
ATOM 14298 N N . GLN A 1 27 ? -10.069 4.238 5.996 1.00 0.00 27 GLN A N 8
ATOM 14299 C CA . GLN A 1 27 ? -10.683 5.463 6.480 1.00 0.00 27 GLN A CA 8
ATOM 14300 C C . GLN A 1 27 ? -11.110 5.301 7.940 1.00 0.00 27 GLN A C 8
ATOM 14301 O O . GLN A 1 27 ? -10.828 6.163 8.772 1.00 0.00 27 GLN A O 8
ATOM 14315 N N . GLN A 1 28 ? -11.782 4.191 8.208 1.00 0.00 28 GLN A N 8
ATOM 14316 C CA . GLN A 1 28 ? -12.250 3.906 9.554 1.00 0.00 28 GLN A CA 8
ATOM 14317 C C . GLN A 1 28 ? -11.0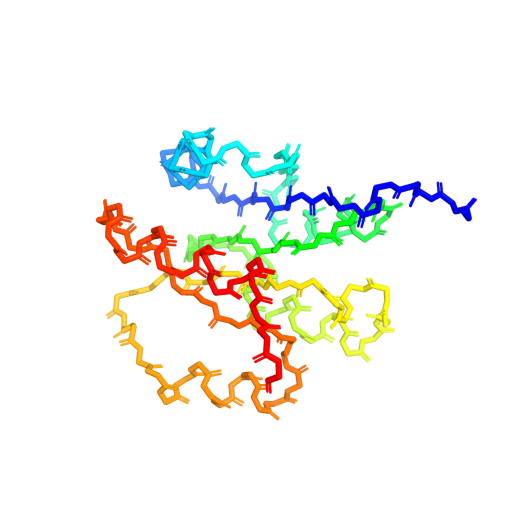68 3.586 10.471 1.00 0.00 28 GLN A C 8
ATOM 14318 O O . GLN A 1 28 ? -11.215 3.551 11.691 1.00 0.00 28 GLN A O 8
ATOM 14332 N N . LEU A 1 29 ? -9.920 3.359 9.847 1.00 0.00 29 LEU A N 8
ATOM 14333 C CA . LEU A 1 29 ? -8.714 3.044 10.592 1.00 0.00 29 LEU A CA 8
ATOM 14334 C C . LEU A 1 29 ? -7.939 4.334 10.871 1.00 0.00 29 LEU A C 8
ATOM 14335 O O . LEU A 1 29 ? -7.006 4.340 11.671 1.00 0.00 29 LEU A O 8
ATOM 14351 N N . GLY A 1 30 ? -8.358 5.395 10.197 1.00 0.00 30 GLY A N 8
ATOM 14352 C CA . GLY A 1 30 ? -7.716 6.688 10.364 1.00 0.00 30 GLY A CA 8
ATOM 14353 C C . GLY A 1 30 ? -6.263 6.645 9.886 1.00 0.00 30 GLY A C 8
ATOM 14354 O O . GLY A 1 30 ? -5.423 7.401 10.371 1.00 0.00 30 GLY A O 8
ATOM 14358 N N . PHE A 1 31 ? -6.011 5.750 8.942 1.00 0.00 31 PHE A N 8
ATOM 14359 C CA . PHE A 1 31 ? -4.674 5.597 8.393 1.00 0.00 31 PHE A CA 8
ATOM 14360 C C . PHE A 1 31 ? -3.818 6.832 8.683 1.00 0.00 31 PHE A C 8
ATOM 14361 O O . PHE A 1 31 ? -3.288 6.980 9.783 1.00 0.00 31 PHE A O 8
ATOM 14378 N N . LYS A 1 32 ? -3.710 7.687 7.677 1.00 0.00 32 LYS A N 8
ATOM 14379 C CA . LYS A 1 32 ? -2.928 8.904 7.810 1.00 0.00 32 LYS A CA 8
ATOM 14380 C C . LYS A 1 32 ? -3.348 9.897 6.724 1.00 0.00 32 LYS A C 8
ATOM 14381 O O . LYS A 1 32 ? -3.748 11.020 7.025 1.00 0.00 32 LYS A O 8
ATOM 14400 N N . GLN A 1 33 ? -3.241 9.446 5.482 1.00 0.00 33 GLN A N 8
ATOM 14401 C CA . GLN A 1 33 ? -3.604 10.279 4.349 1.00 0.00 33 GLN A CA 8
ATOM 14402 C C . GLN A 1 33 ? -3.902 9.412 3.125 1.00 0.00 33 GLN A C 8
ATOM 14403 O O . GLN A 1 33 ? -3.098 8.558 2.754 1.00 0.00 33 GLN A O 8
ATOM 14417 N N . ILE A 1 34 ? -5.061 9.660 2.531 1.00 0.00 34 ILE A N 8
ATOM 14418 C CA . ILE A 1 34 ? -5.474 8.912 1.356 1.00 0.00 34 ILE A CA 8
ATOM 14419 C C . ILE A 1 34 ? -5.022 9.655 0.098 1.00 0.00 34 ILE A C 8
ATOM 14420 O O . ILE A 1 34 ? -5.536 10.730 -0.211 1.00 0.00 34 ILE A O 8
ATOM 14436 N N . THR A 1 35 ? -4.065 9.054 -0.595 1.00 0.00 35 THR A N 8
ATOM 14437 C CA . THR A 1 35 ? -3.538 9.647 -1.812 1.00 0.00 35 THR A CA 8
ATOM 14438 C C . THR A 1 35 ? -3.641 8.656 -2.975 1.00 0.00 35 THR A C 8
ATOM 14439 O O . THR A 1 35 ? -2.990 7.614 -2.966 1.00 0.00 35 THR A O 8
ATOM 14450 N N . ALA A 1 36 ? -4.466 9.019 -3.947 1.00 0.00 36 ALA A N 8
ATOM 14451 C CA . ALA A 1 36 ? -4.663 8.176 -5.114 1.00 0.00 36 ALA A CA 8
ATOM 14452 C C . ALA A 1 36 ? -4.406 8.997 -6.379 1.00 0.00 36 ALA A C 8
ATOM 14453 O O . ALA A 1 36 ? -4.753 10.175 -6.440 1.00 0.00 36 ALA A O 8
ATOM 14460 N N . ALA A 1 37 ? -3.800 8.341 -7.358 1.00 0.00 37 ALA A N 8
ATOM 14461 C CA . ALA A 1 37 ? -3.493 8.994 -8.619 1.00 0.00 37 ALA A CA 8
ATOM 14462 C C . ALA A 1 37 ? -3.507 7.957 -9.743 1.00 0.00 37 ALA A C 8
ATOM 14463 O O . ALA A 1 37 ? -2.886 6.901 -9.626 1.00 0.00 37 ALA A O 8
ATOM 14470 N N . GLY A 1 38 ? -4.220 8.294 -10.807 1.00 0.00 38 GLY A N 8
ATOM 14471 C CA . GLY A 1 38 ? -4.322 7.405 -11.952 1.00 0.00 38 GLY A CA 8
ATOM 14472 C C . GLY A 1 38 ? -4.261 5.940 -11.514 1.00 0.00 38 GLY A C 8
ATOM 14473 O O . GLY A 1 38 ? -5.293 5.325 -11.247 1.00 0.00 38 GLY A O 8
ATOM 14477 N N . ASP A 1 39 ? -3.043 5.423 -11.457 1.00 0.00 39 ASP A N 8
ATOM 14478 C CA . ASP A 1 39 ? -2.834 4.041 -11.058 1.00 0.00 39 ASP A CA 8
ATOM 14479 C C . ASP A 1 39 ? -1.514 3.930 -10.291 1.00 0.00 39 ASP A C 8
ATOM 14480 O O . ASP A 1 39 ? -0.888 4.941 -9.975 1.00 0.00 39 ASP A O 8
ATOM 14489 N N . GLY A 1 40 ? -1.130 2.692 -10.015 1.00 0.00 40 GLY A N 8
ATOM 14490 C CA . GLY A 1 40 ? 0.105 2.436 -9.292 1.00 0.00 40 GLY A CA 8
ATOM 14491 C C . GLY A 1 40 ? 1.220 3.372 -9.762 1.00 0.00 40 GLY A C 8
ATOM 14492 O O . GLY A 1 40 ? 1.950 3.932 -8.946 1.00 0.00 40 GLY A O 8
ATOM 14496 N N . GLU A 1 41 ? 1.315 3.514 -11.076 1.00 0.00 41 GLU A N 8
ATOM 14497 C CA . GLU A 1 41 ? 2.329 4.372 -11.665 1.00 0.00 41 GLU A CA 8
ATOM 14498 C C . GLU A 1 41 ? 2.043 5.838 -11.331 1.00 0.00 41 GLU A C 8
ATOM 14499 O O . GLU A 1 41 ? 2.895 6.530 -10.776 1.00 0.00 41 GLU A O 8
ATOM 14511 N N . GLN A 1 42 ? 0.839 6.267 -11.682 1.00 0.00 42 GLN A N 8
ATOM 14512 C CA . GLN A 1 42 ? 0.430 7.637 -11.427 1.00 0.00 42 GLN A CA 8
ATOM 14513 C C . GLN A 1 42 ? 0.489 7.938 -9.928 1.00 0.00 42 GLN A C 8
ATOM 14514 O O . GLN A 1 42 ? 0.950 9.004 -9.523 1.00 0.00 42 GLN A O 8
ATOM 14528 N N . GLY A 1 43 ? 0.015 6.980 -9.145 1.00 0.00 43 GLY A N 8
ATOM 14529 C CA . GLY A 1 43 ? 0.009 7.129 -7.699 1.00 0.00 43 GLY A CA 8
ATOM 14530 C C . GLY A 1 43 ? 1.426 7.025 -7.131 1.00 0.00 43 GLY A C 8
ATOM 14531 O O . GLY A 1 43 ? 1.706 7.547 -6.052 1.00 0.00 43 GLY A O 8
ATOM 14535 N N . MET A 1 44 ? 2.282 6.348 -7.882 1.00 0.00 44 MET A N 8
ATOM 14536 C CA . MET A 1 44 ? 3.662 6.168 -7.466 1.00 0.00 44 MET A CA 8
ATOM 14537 C C . MET A 1 44 ? 4.424 7.495 -7.506 1.00 0.00 44 MET A C 8
ATOM 14538 O O . MET A 1 44 ? 5.118 7.845 -6.553 1.00 0.00 44 MET A O 8
ATOM 14552 N N . LYS A 1 45 ? 4.269 8.196 -8.619 1.00 0.00 45 LYS A N 8
ATOM 14553 C CA . LYS A 1 45 ? 4.933 9.476 -8.796 1.00 0.00 45 LYS A CA 8
ATOM 14554 C C . LYS A 1 45 ? 4.287 10.513 -7.874 1.00 0.00 45 LYS A C 8
ATOM 14555 O O . LYS A 1 45 ? 4.977 11.354 -7.300 1.00 0.00 45 LYS A O 8
ATOM 14574 N N . ILE A 1 46 ? 2.970 10.419 -7.763 1.00 0.00 46 ILE A N 8
ATOM 14575 C CA . ILE A 1 46 ? 2.224 11.338 -6.921 1.00 0.00 46 ILE A CA 8
ATOM 14576 C C . ILE A 1 46 ? 2.579 11.085 -5.455 1.00 0.00 46 ILE A C 8
ATOM 14577 O O . ILE A 1 46 ? 2.619 12.016 -4.651 1.00 0.00 46 ILE A O 8
ATOM 14593 N N . MET A 1 47 ? 2.831 9.819 -5.150 1.00 0.00 47 MET A N 8
ATOM 14594 C CA . MET A 1 47 ? 3.182 9.432 -3.795 1.00 0.00 47 MET A CA 8
ATOM 14595 C C . MET A 1 47 ? 4.650 9.746 -3.499 1.00 0.00 47 MET A C 8
ATOM 14596 O O . MET A 1 47 ? 4.973 10.285 -2.440 1.00 0.00 47 MET A O 8
ATOM 14610 N N . ALA A 1 48 ? 5.502 9.395 -4.451 1.00 0.00 48 ALA A N 8
ATOM 14611 C CA . ALA A 1 48 ? 6.928 9.633 -4.305 1.00 0.00 48 ALA A CA 8
ATOM 14612 C C . ALA A 1 48 ? 7.186 11.140 -4.245 1.00 0.00 48 ALA A C 8
ATOM 14613 O O . ALA A 1 48 ? 7.978 11.605 -3.428 1.00 0.00 48 ALA A O 8
ATOM 14620 N N . GLN A 1 49 ? 6.501 11.861 -5.122 1.00 0.00 49 GLN A N 8
ATOM 14621 C CA . GLN A 1 49 ? 6.646 13.306 -5.178 1.00 0.00 49 GLN A CA 8
ATOM 14622 C C . GLN A 1 49 ? 6.426 13.916 -3.793 1.00 0.00 49 GLN A C 8
ATOM 14623 O O . GLN A 1 49 ? 6.846 15.042 -3.533 1.00 0.00 49 GLN A O 8
ATOM 14637 N N . ASN A 1 50 ? 5.768 13.145 -2.940 1.00 0.00 50 ASN A N 8
ATOM 14638 C CA . ASN A 1 50 ? 5.485 13.596 -1.587 1.00 0.00 50 ASN A CA 8
ATOM 14639 C C . ASN A 1 50 ? 5.768 12.457 -0.606 1.00 0.00 50 ASN A C 8
ATOM 14640 O O . ASN A 1 50 ? 6.253 11.398 -1.001 1.00 0.00 50 ASN A O 8
ATOM 14651 N N . PRO A 1 51 ? 5.445 12.720 0.689 1.00 0.00 51 PRO A N 8
ATOM 14652 C CA . PRO A 1 51 ? 5.659 11.731 1.730 1.00 0.00 51 PRO A CA 8
ATOM 14653 C C . PRO A 1 51 ? 4.607 10.621 1.657 1.00 0.00 51 PRO A C 8
ATOM 14654 O O . PRO A 1 51 ? 3.483 10.856 1.217 1.00 0.00 51 PRO A O 8
ATOM 14665 N N . HIS A 1 52 ? 5.011 9.438 2.095 1.00 0.00 52 HIS A N 8
ATOM 14666 C CA . HIS A 1 52 ? 4.117 8.292 2.085 1.00 0.00 52 HIS A CA 8
ATOM 14667 C C . HIS A 1 52 ? 4.699 7.179 2.957 1.00 0.00 52 HIS A C 8
ATOM 14668 O O . HIS A 1 52 ? 5.908 7.130 3.183 1.00 0.00 52 HIS A O 8
ATOM 14683 N N . HIS A 1 53 ? 3.814 6.311 3.423 1.00 0.00 53 HIS A N 8
ATOM 14684 C CA . HIS A 1 53 ? 4.225 5.201 4.266 1.00 0.00 53 HIS A CA 8
ATOM 14685 C C . HIS A 1 53 ? 3.325 3.994 4.000 1.00 0.00 53 HIS A C 8
ATOM 14686 O O . HIS A 1 53 ? 3.327 3.032 4.767 1.00 0.00 53 HIS A O 8
ATOM 14701 N N . LEU A 1 54 ? 2.577 4.082 2.909 1.00 0.00 54 LEU A N 8
ATOM 14702 C CA . LEU A 1 54 ? 1.673 3.008 2.532 1.00 0.00 54 LEU A CA 8
ATOM 14703 C C . LEU A 1 54 ? 1.392 3.089 1.031 1.00 0.00 54 LEU A C 8
ATOM 14704 O O . LEU A 1 54 ? 1.118 4.166 0.503 1.00 0.00 54 LEU A O 8
ATOM 14720 N N . VAL A 1 55 ? 1.470 1.935 0.383 1.00 0.00 55 VAL A N 8
ATOM 14721 C CA . VAL A 1 55 ? 1.227 1.862 -1.047 1.00 0.00 55 VAL A CA 8
ATOM 14722 C C . VAL A 1 55 ? 0.303 0.679 -1.343 1.00 0.00 55 VAL A C 8
ATOM 14723 O O . VAL A 1 55 ? 0.764 -0.454 -1.478 1.00 0.00 55 VAL A O 8
ATOM 14736 N N . ILE A 1 56 ? -0.983 0.982 -1.434 1.00 0.00 56 ILE A N 8
ATOM 14737 C CA . ILE A 1 56 ? -1.976 -0.043 -1.712 1.00 0.00 56 ILE A CA 8
ATOM 14738 C C . ILE A 1 56 ? -2.616 0.228 -3.075 1.00 0.00 56 ILE A C 8
ATOM 14739 O O . ILE A 1 56 ? -2.945 1.370 -3.395 1.00 0.00 56 ILE A O 8
ATOM 14755 N N . SER A 1 57 ? -2.771 -0.840 -3.843 1.00 0.00 57 SER A N 8
ATOM 14756 C CA . SER A 1 57 ? -3.366 -0.732 -5.164 1.00 0.00 57 SER A CA 8
ATOM 14757 C C . SER A 1 57 ? -4.226 -1.964 -5.454 1.00 0.00 57 SER A C 8
ATOM 14758 O O . SER A 1 57 ? -4.201 -2.934 -4.698 1.00 0.00 57 SER A O 8
ATOM 14766 N N . ASP A 1 58 ? -4.965 -1.885 -6.550 1.00 0.00 58 ASP A N 8
ATOM 14767 C CA . ASP A 1 58 ? -5.831 -2.982 -6.949 1.00 0.00 58 ASP A CA 8
ATOM 14768 C C . ASP A 1 58 ? -5.122 -3.825 -8.011 1.00 0.00 58 ASP A C 8
ATOM 14769 O O . ASP A 1 58 ? -3.952 -3.596 -8.312 1.00 0.00 58 ASP A O 8
ATOM 14778 N N . PHE A 1 59 ? -5.862 -4.783 -8.549 1.00 0.00 59 PHE A N 8
ATOM 14779 C CA . PHE A 1 59 ? -5.319 -5.662 -9.571 1.00 0.00 59 PHE A CA 8
ATOM 14780 C C . PHE A 1 59 ? -6.026 -5.447 -10.911 1.00 0.00 59 PHE A C 8
ATOM 14781 O O . PHE A 1 59 ? -5.948 -6.294 -11.800 1.00 0.00 59 PHE A O 8
ATOM 14798 N N . ASN A 1 60 ? -6.697 -4.311 -11.013 1.00 0.00 60 ASN A N 8
ATOM 14799 C CA . ASN A 1 60 ? -7.417 -3.974 -12.231 1.00 0.00 60 ASN A CA 8
ATOM 14800 C C . ASN A 1 60 ? -6.436 -3.936 -13.404 1.00 0.00 60 ASN A C 8
ATOM 14801 O O . ASN A 1 60 ? -6.323 -4.905 -14.154 1.00 0.00 60 ASN A O 8
ATOM 14812 N N . MET A 1 61 ? -5.752 -2.808 -13.527 1.00 0.00 61 MET A N 8
ATOM 14813 C CA . MET A 1 61 ? -4.785 -2.632 -14.596 1.00 0.00 61 MET A CA 8
ATOM 14814 C C . MET A 1 61 ? -3.760 -1.555 -14.238 1.00 0.00 61 MET A C 8
ATOM 14815 O O . MET A 1 61 ? -3.490 -0.658 -15.035 1.00 0.00 61 MET A O 8
ATOM 14829 N N . PRO A 1 62 ? -3.202 -1.681 -13.004 1.00 0.00 62 PRO A N 8
ATOM 14830 C CA . PRO A 1 62 ? -2.213 -0.729 -12.528 1.00 0.00 62 PRO A CA 8
ATOM 14831 C C . PRO A 1 62 ? -0.859 -0.963 -13.202 1.00 0.00 62 PRO A C 8
ATOM 14832 O O . PRO A 1 62 ? -0.440 -2.105 -13.382 1.00 0.00 62 PRO A O 8
ATOM 14843 N N . LYS A 1 63 ? -0.212 0.138 -13.557 1.00 0.00 63 LYS A N 8
ATOM 14844 C CA . LYS A 1 63 ? 1.085 0.068 -14.208 1.00 0.00 63 LYS A CA 8
ATOM 14845 C C . LYS A 1 63 ? 2.158 -0.247 -13.162 1.00 0.00 63 LYS A C 8
ATOM 14846 O O . LYS A 1 63 ? 3.244 -0.713 -13.504 1.00 0.00 63 LYS A O 8
ATOM 14865 N N . MET A 1 64 ? 1.816 0.021 -11.911 1.00 0.00 64 MET A N 8
ATOM 14866 C CA . MET A 1 64 ? 2.736 -0.228 -10.814 1.00 0.00 64 MET A CA 8
ATOM 14867 C C . MET A 1 64 ? 2.012 -0.854 -9.621 1.00 0.00 64 MET A C 8
ATOM 14868 O O . MET A 1 64 ? 1.582 -0.147 -8.710 1.00 0.00 64 MET A O 8
ATOM 14882 N N . ASP A 1 65 ? 1.897 -2.173 -9.665 1.00 0.00 65 ASP A N 8
ATOM 14883 C CA . ASP A 1 65 ? 1.231 -2.903 -8.599 1.00 0.00 65 ASP A CA 8
ATOM 14884 C C . ASP A 1 65 ? 2.182 -3.037 -7.408 1.00 0.00 65 ASP A C 8
ATOM 14885 O O . ASP A 1 65 ? 3.342 -2.633 -7.486 1.00 0.00 65 ASP A O 8
ATOM 14894 N N . GLY A 1 66 ? 1.657 -3.606 -6.334 1.00 0.00 66 GLY A N 8
ATOM 14895 C CA . GLY A 1 66 ? 2.445 -3.800 -5.128 1.00 0.00 66 GLY A CA 8
ATOM 14896 C C . GLY A 1 66 ? 3.903 -4.111 -5.470 1.00 0.00 66 GLY A C 8
ATOM 14897 O O . GLY A 1 66 ? 4.808 -3.379 -5.072 1.00 0.00 66 GLY A O 8
ATOM 14901 N N . LEU A 1 67 ? 4.086 -5.199 -6.203 1.00 0.00 67 LEU A N 8
ATOM 14902 C CA . LEU A 1 67 ? 5.419 -5.616 -6.604 1.00 0.00 67 LEU A CA 8
ATOM 14903 C C . LEU A 1 67 ? 6.099 -4.477 -7.365 1.00 0.00 67 LEU A C 8
ATOM 14904 O O . LEU A 1 67 ? 7.268 -4.179 -7.129 1.00 0.00 67 LEU A O 8
ATOM 14920 N N . GLY A 1 68 ? 5.336 -3.871 -8.264 1.00 0.00 68 GLY A N 8
ATOM 14921 C CA . GLY A 1 68 ? 5.850 -2.771 -9.062 1.00 0.00 68 GLY A CA 8
ATOM 14922 C C . GLY A 1 68 ? 6.450 -1.681 -8.171 1.00 0.00 68 GLY A C 8
ATOM 14923 O O . GLY A 1 68 ? 7.513 -1.143 -8.474 1.00 0.00 68 GLY A O 8
ATOM 14927 N N . LEU A 1 69 ? 5.742 -1.389 -7.090 1.00 0.00 69 LEU A N 8
ATOM 14928 C CA . LEU A 1 69 ? 6.191 -0.372 -6.154 1.00 0.00 69 LEU A CA 8
ATOM 14929 C C . LEU A 1 69 ? 7.503 -0.824 -5.508 1.00 0.00 69 LEU A C 8
ATOM 14930 O O . LEU A 1 69 ? 8.424 -0.027 -5.343 1.00 0.00 69 LEU A O 8
ATOM 14946 N N . LEU A 1 70 ? 7.545 -2.103 -5.162 1.00 0.00 70 LEU A N 8
ATOM 14947 C CA . LEU A 1 70 ? 8.729 -2.670 -4.538 1.00 0.00 70 LEU A CA 8
ATOM 14948 C C . LEU A 1 70 ? 9.936 -2.453 -5.453 1.00 0.00 70 LEU A C 8
ATOM 14949 O O . LEU A 1 70 ? 11.003 -2.050 -4.994 1.00 0.00 70 LEU A O 8
ATOM 14965 N N . GLN A 1 71 ? 9.727 -2.732 -6.732 1.00 0.00 71 GLN A N 8
ATOM 14966 C CA . GLN A 1 71 ? 10.784 -2.571 -7.715 1.00 0.00 71 GLN A CA 8
ATOM 14967 C C . GLN A 1 71 ? 11.233 -1.109 -7.780 1.00 0.00 71 GLN A C 8
ATOM 14968 O O . GLN A 1 71 ? 12.412 -0.827 -7.979 1.00 0.00 71 GLN A O 8
ATOM 14982 N N . ALA A 1 72 ? 10.266 -0.220 -7.609 1.00 0.00 72 ALA A N 8
ATOM 14983 C CA . ALA A 1 72 ? 10.546 1.206 -7.646 1.00 0.00 72 ALA A CA 8
ATOM 14984 C C . ALA A 1 72 ? 11.371 1.591 -6.417 1.00 0.00 72 ALA A C 8
ATOM 14985 O O . ALA A 1 72 ? 12.344 2.334 -6.526 1.00 0.00 72 ALA A O 8
ATOM 14992 N N . VAL A 1 73 ? 10.950 1.068 -5.274 1.00 0.00 73 VAL A N 8
ATOM 14993 C CA . VAL A 1 73 ? 11.638 1.348 -4.025 1.00 0.00 73 VAL A CA 8
ATOM 14994 C C . VAL A 1 73 ? 13.113 0.965 -4.163 1.00 0.00 73 VAL A C 8
ATOM 14995 O O . VAL A 1 73 ? 13.986 1.642 -3.622 1.00 0.00 73 VAL A O 8
ATOM 15008 N N . ARG A 1 74 ? 13.345 -0.118 -4.890 1.00 0.00 74 ARG A N 8
ATOM 15009 C CA . ARG A 1 74 ? 14.700 -0.597 -5.107 1.00 0.00 74 ARG A CA 8
ATOM 15010 C C . ARG A 1 74 ? 15.535 0.472 -5.816 1.00 0.00 74 ARG A C 8
ATOM 15011 O O . ARG A 1 74 ? 16.763 0.425 -5.784 1.00 0.00 74 ARG A O 8
ATOM 15032 N N . ALA A 1 75 ? 14.834 1.407 -6.438 1.00 0.00 75 ALA A N 8
ATOM 15033 C CA . ALA A 1 75 ? 15.495 2.485 -7.154 1.00 0.00 75 ALA A CA 8
ATOM 15034 C C . ALA A 1 75 ? 15.396 3.773 -6.334 1.00 0.00 75 ALA A C 8
ATOM 15035 O O . ALA A 1 75 ? 16.180 4.701 -6.530 1.00 0.00 75 ALA A O 8
ATOM 15042 N N . ASN A 1 76 ? 14.426 3.789 -5.431 1.00 0.00 76 ASN A N 8
ATOM 15043 C CA . ASN A 1 76 ? 14.215 4.946 -4.579 1.00 0.00 76 ASN A CA 8
ATOM 15044 C C . ASN A 1 76 ? 14.045 4.485 -3.130 1.00 0.00 76 ASN A C 8
ATOM 15045 O O . ASN A 1 76 ? 13.060 3.830 -2.795 1.00 0.00 76 ASN A O 8
ATOM 15056 N N . PRO A 1 77 ? 15.048 4.855 -2.289 1.00 0.00 77 PRO A N 8
ATOM 15057 C CA . PRO A 1 77 ? 15.019 4.485 -0.883 1.00 0.00 77 PRO A CA 8
ATOM 15058 C C . PRO A 1 77 ? 14.011 5.339 -0.113 1.00 0.00 77 PRO A C 8
ATOM 15059 O O . PRO A 1 77 ? 13.779 5.113 1.074 1.00 0.00 77 PRO A O 8
ATOM 15070 N N . ALA A 1 78 ? 13.439 6.303 -0.819 1.00 0.00 78 ALA A N 8
ATOM 15071 C CA . ALA A 1 78 ? 12.460 7.193 -0.215 1.00 0.00 78 ALA A CA 8
ATOM 15072 C C . ALA A 1 78 ? 11.161 6.422 0.032 1.00 0.00 78 ALA A C 8
ATOM 15073 O O . ALA A 1 78 ? 10.431 6.718 0.976 1.00 0.00 78 ALA A O 8
ATOM 15080 N N . THR A 1 79 ? 10.914 5.450 -0.833 1.00 0.00 79 THR A N 8
ATOM 15081 C CA . THR A 1 79 ? 9.716 4.634 -0.720 1.00 0.00 79 THR A CA 8
ATOM 15082 C C . THR A 1 79 ? 10.067 3.240 -0.198 1.00 0.00 79 THR A C 8
ATOM 15083 O O . THR A 1 79 ? 9.215 2.354 -0.163 1.00 0.00 79 THR A O 8
ATOM 15094 N N . LYS A 1 80 ? 11.323 3.089 0.196 1.00 0.00 80 LYS A N 8
ATOM 15095 C CA . LYS A 1 80 ? 11.797 1.817 0.715 1.00 0.00 80 LYS A CA 8
ATOM 15096 C C . LYS A 1 80 ? 11.222 1.596 2.116 1.00 0.00 80 LYS A C 8
ATOM 15097 O O . LYS A 1 80 ? 11.299 0.494 2.655 1.00 0.00 80 LYS A O 8
ATOM 15116 N N . LYS A 1 81 ? 10.659 2.663 2.664 1.00 0.00 81 LYS A N 8
ATOM 15117 C CA . LYS A 1 81 ? 10.071 2.600 3.992 1.00 0.00 81 LYS A CA 8
ATOM 15118 C C . LYS A 1 81 ? 8.546 2.635 3.871 1.00 0.00 81 LYS A C 8
ATOM 15119 O O . LYS A 1 81 ? 7.843 2.736 4.876 1.00 0.00 81 LYS A O 8
ATOM 15138 N N . ALA A 1 82 ? 8.080 2.550 2.634 1.00 0.00 82 ALA A N 8
ATOM 15139 C CA . ALA A 1 82 ? 6.651 2.571 2.370 1.00 0.00 82 ALA A CA 8
ATOM 15140 C C . ALA A 1 82 ? 6.152 1.138 2.175 1.00 0.00 82 ALA A C 8
ATOM 15141 O O . ALA A 1 82 ? 6.676 0.402 1.341 1.00 0.00 82 ALA A O 8
ATOM 15148 N N . ALA A 1 83 ? 5.144 0.785 2.960 1.00 0.00 83 ALA A N 8
ATOM 15149 C CA . ALA A 1 83 ? 4.568 -0.547 2.885 1.00 0.00 83 ALA A CA 8
ATOM 15150 C C . ALA A 1 83 ? 3.433 -0.550 1.858 1.00 0.00 83 ALA A C 8
ATOM 15151 O O . ALA A 1 83 ? 2.466 0.199 1.995 1.00 0.00 83 ALA A O 8
ATOM 15158 N N . PHE A 1 84 ? 3.589 -1.400 0.854 1.00 0.00 84 PHE A N 8
ATOM 15159 C CA . PHE A 1 84 ? 2.590 -1.510 -0.195 1.00 0.00 84 PHE A CA 8
ATOM 15160 C C . PHE A 1 84 ? 1.659 -2.698 0.056 1.00 0.00 84 PHE A C 8
ATOM 15161 O O . PHE A 1 84 ? 2.068 -3.698 0.645 1.00 0.00 84 PHE A O 8
ATOM 15178 N N . ILE A 1 85 ? 0.425 -2.548 -0.401 1.00 0.00 85 ILE A N 8
ATOM 15179 C CA . ILE A 1 85 ? -0.568 -3.596 -0.233 1.00 0.00 85 ILE A CA 8
ATOM 15180 C C . ILE A 1 85 ? -1.081 -4.032 -1.606 1.00 0.00 85 ILE A C 8
ATOM 15181 O O . ILE A 1 85 ? -1.355 -3.195 -2.465 1.00 0.00 85 ILE A O 8
ATOM 15197 N N . ILE A 1 86 ? -1.196 -5.342 -1.772 1.00 0.00 86 ILE A N 8
ATOM 15198 C CA . ILE A 1 86 ? -1.671 -5.899 -3.026 1.00 0.00 86 ILE A CA 8
ATOM 15199 C C . ILE A 1 86 ? -2.727 -6.968 -2.738 1.00 0.00 86 ILE A C 8
ATOM 15200 O O . ILE A 1 86 ? -2.415 -8.019 -2.181 1.00 0.00 86 ILE A O 8
ATOM 15216 N N . LEU A 1 87 ? -3.955 -6.662 -3.129 1.00 0.00 87 LEU A N 8
ATOM 15217 C CA . LEU A 1 87 ? -5.059 -7.583 -2.918 1.00 0.00 87 LEU A CA 8
ATOM 15218 C C . LEU A 1 87 ? -5.260 -8.426 -4.178 1.00 0.00 87 LEU A C 8
ATOM 15219 O O . LEU A 1 87 ? -5.345 -7.891 -5.282 1.00 0.00 87 LEU A O 8
ATOM 15235 N N . THR A 1 88 ? -5.333 -9.733 -3.972 1.00 0.00 88 THR A N 8
ATOM 15236 C CA . THR A 1 88 ? -5.522 -10.657 -5.077 1.00 0.00 88 THR A CA 8
ATOM 15237 C C . THR A 1 88 ? -6.265 -11.908 -4.605 1.00 0.00 88 THR A C 8
ATOM 15238 O O . THR A 1 88 ? -6.313 -12.193 -3.409 1.00 0.00 88 THR A O 8
ATOM 15249 N N . ALA A 1 89 ? -6.826 -12.623 -5.569 1.00 0.00 89 ALA A N 8
ATOM 15250 C CA . ALA A 1 89 ? -7.565 -13.838 -5.267 1.00 0.00 89 ALA A CA 8
ATOM 15251 C C . ALA A 1 89 ? -6.578 -14.980 -5.016 1.00 0.00 89 ALA A C 8
ATOM 15252 O O . ALA A 1 89 ? -6.820 -16.115 -5.422 1.00 0.00 89 ALA A O 8
ATOM 15259 N N . GLN A 1 90 ? -5.485 -14.640 -4.349 1.00 0.00 90 GLN A N 8
ATOM 15260 C CA . GLN A 1 90 ? -4.461 -15.623 -4.039 1.00 0.00 90 GLN A CA 8
ATOM 15261 C C . GLN A 1 90 ? -4.183 -15.643 -2.534 1.00 0.00 90 GLN A C 8
ATOM 15262 O O . GLN A 1 90 ? -4.340 -16.676 -1.885 1.00 0.00 90 GLN A O 8
ATOM 15276 N N . GLY A 1 91 ? -3.776 -14.491 -2.024 1.00 0.00 91 GLY A N 8
ATOM 15277 C CA . GLY A 1 91 ? -3.475 -14.363 -0.609 1.00 0.00 91 GLY A CA 8
ATOM 15278 C C . GLY A 1 91 ? -2.608 -15.528 -0.126 1.00 0.00 91 GLY A C 8
ATOM 15279 O O . GLY A 1 91 ? -3.097 -16.429 0.556 1.00 0.00 91 GLY A O 8
ATOM 15283 N N . ASP A 1 92 ? -1.337 -15.472 -0.496 1.00 0.00 92 ASP A N 8
ATOM 15284 C CA . ASP A 1 92 ? -0.399 -16.511 -0.110 1.00 0.00 92 ASP A CA 8
ATOM 15285 C C . ASP A 1 92 ? 0.814 -15.871 0.568 1.00 0.00 92 ASP A C 8
ATOM 15286 O O . ASP A 1 92 ? 1.528 -15.081 -0.048 1.00 0.00 92 ASP A O 8
ATOM 15295 N N . ARG A 1 93 ? 1.010 -16.234 1.827 1.00 0.00 93 ARG A N 8
ATOM 15296 C CA . ARG A 1 93 ? 2.124 -15.704 2.594 1.00 0.00 93 ARG A CA 8
ATOM 15297 C C . ARG A 1 93 ? 3.443 -15.965 1.864 1.00 0.00 93 ARG A C 8
ATOM 15298 O O . ARG A 1 93 ? 4.413 -15.231 2.046 1.00 0.00 93 ARG A O 8
ATOM 15319 N N . ALA A 1 94 ? 3.437 -17.012 1.054 1.00 0.00 94 ALA A N 8
ATOM 15320 C CA . ALA A 1 94 ? 4.620 -17.380 0.295 1.00 0.00 94 ALA A CA 8
ATOM 15321 C C . ALA A 1 94 ? 5.004 -16.226 -0.633 1.00 0.00 94 ALA A C 8
ATOM 15322 O O . ALA A 1 94 ? 6.166 -15.826 -0.685 1.00 0.00 94 ALA A O 8
ATOM 15329 N N . LEU A 1 95 ? 4.006 -15.723 -1.344 1.00 0.00 95 LEU A N 8
ATOM 15330 C CA . LEU A 1 95 ? 4.224 -14.623 -2.267 1.00 0.00 95 LEU A CA 8
ATOM 15331 C C . LEU A 1 95 ? 4.610 -13.370 -1.480 1.00 0.00 95 LEU A C 8
ATOM 15332 O O . LEU A 1 95 ? 5.430 -12.574 -1.934 1.00 0.00 95 LEU A O 8
ATOM 15348 N N . VAL A 1 96 ? 3.999 -13.233 -0.312 1.00 0.00 96 VAL A N 8
ATOM 15349 C CA . VAL A 1 96 ? 4.269 -12.090 0.544 1.00 0.00 96 VAL A CA 8
ATOM 15350 C C . VAL A 1 96 ? 5.746 -12.093 0.941 1.00 0.00 96 VAL A C 8
ATOM 15351 O O . VAL A 1 96 ? 6.416 -11.064 0.859 1.00 0.00 96 VAL A O 8
ATOM 15364 N N . GLN A 1 97 ? 6.211 -13.260 1.362 1.00 0.00 97 GLN A N 8
ATOM 15365 C CA . GLN A 1 97 ? 7.597 -13.410 1.772 1.00 0.00 97 GLN A CA 8
ATOM 15366 C C . GLN A 1 97 ? 8.519 -13.359 0.552 1.00 0.00 97 GLN A C 8
ATOM 15367 O O . GLN A 1 97 ? 9.656 -12.900 0.648 1.00 0.00 97 GLN A O 8
ATOM 15381 N N . LYS A 1 98 ? 7.995 -13.838 -0.567 1.00 0.00 98 LYS A N 8
ATOM 15382 C CA . LYS A 1 98 ? 8.757 -13.854 -1.803 1.00 0.00 98 LYS A CA 8
ATOM 15383 C C . LYS A 1 98 ? 9.125 -12.419 -2.189 1.00 0.00 98 LYS A C 8
ATOM 15384 O O . LYS A 1 98 ? 10.298 -12.108 -2.388 1.00 0.00 98 LYS A O 8
ATOM 15403 N N . ALA A 1 99 ? 8.099 -11.586 -2.284 1.00 0.00 99 ALA A N 8
ATOM 15404 C CA . ALA A 1 99 ? 8.299 -10.192 -2.643 1.00 0.00 99 ALA A CA 8
ATOM 15405 C C . ALA A 1 99 ? 8.908 -9.445 -1.453 1.00 0.00 99 ALA A C 8
ATOM 15406 O O . ALA A 1 99 ? 9.884 -8.714 -1.609 1.00 0.00 99 ALA A O 8
ATOM 15413 N N . ALA A 1 100 ? 8.306 -9.656 -0.293 1.00 0.00 100 ALA A N 8
ATOM 15414 C CA . ALA A 1 100 ? 8.775 -9.013 0.922 1.00 0.00 100 ALA A CA 8
ATOM 15415 C C . ALA A 1 100 ? 10.263 -9.316 1.111 1.00 0.00 100 ALA A C 8
ATOM 15416 O O . ALA A 1 100 ? 10.988 -8.526 1.714 1.00 0.00 100 ALA A O 8
ATOM 15423 N N . ALA A 1 101 ? 10.673 -10.460 0.586 1.00 0.00 101 ALA A N 8
ATOM 15424 C CA . ALA A 1 101 ? 12.062 -10.876 0.689 1.00 0.00 101 ALA A CA 8
ATOM 15425 C C . ALA A 1 101 ? 12.808 -10.467 -0.583 1.00 0.00 101 ALA A C 8
ATOM 15426 O O . ALA A 1 101 ? 14.032 -10.349 -0.577 1.00 0.00 101 ALA A O 8
ATOM 15433 N N . LEU A 1 102 ? 12.039 -10.263 -1.643 1.00 0.00 102 LEU A N 8
ATOM 15434 C CA . LEU A 1 102 ? 12.612 -9.870 -2.918 1.00 0.00 102 LEU A CA 8
ATOM 15435 C C . LEU A 1 102 ? 13.202 -8.464 -2.796 1.00 0.00 102 LEU A C 8
ATOM 15436 O O . LEU A 1 102 ? 14.072 -8.082 -3.577 1.00 0.00 102 LEU A O 8
ATOM 15452 N N . GLY A 1 103 ? 12.705 -7.732 -1.809 1.00 0.00 103 GLY A N 8
ATOM 15453 C CA . GLY A 1 103 ? 13.173 -6.377 -1.575 1.00 0.00 103 GLY A CA 8
ATOM 15454 C C . GLY A 1 103 ? 12.038 -5.487 -1.061 1.00 0.00 103 GLY A C 8
ATOM 15455 O O . GLY A 1 103 ? 12.287 -4.455 -0.439 1.00 0.00 103 GLY A O 8
ATOM 15459 N N . ALA A 1 104 ? 10.818 -5.921 -1.338 1.00 0.00 104 ALA A N 8
ATOM 15460 C CA . ALA A 1 104 ? 9.645 -5.176 -0.911 1.00 0.00 104 ALA A CA 8
ATOM 15461 C C . ALA A 1 104 ? 9.789 -4.810 0.568 1.00 0.00 104 ALA A C 8
ATOM 15462 O O . ALA A 1 104 ? 10.315 -5.592 1.356 1.00 0.00 104 ALA A O 8
ATOM 15469 N N . ASN A 1 105 ? 9.312 -3.619 0.898 1.00 0.00 105 ASN A N 8
ATOM 15470 C CA . ASN A 1 105 ? 9.381 -3.139 2.268 1.00 0.00 105 ASN A CA 8
ATOM 15471 C C . ASN A 1 105 ? 8.302 -3.834 3.102 1.00 0.00 105 ASN A C 8
ATOM 15472 O O . ASN A 1 105 ? 8.536 -4.182 4.258 1.00 0.00 105 ASN A O 8
ATOM 15483 N N . ASN A 1 106 ? 7.145 -4.014 2.483 1.00 0.00 106 ASN A N 8
ATOM 15484 C CA . ASN A 1 106 ? 6.031 -4.661 3.154 1.00 0.00 106 ASN A CA 8
ATOM 15485 C C . ASN A 1 106 ? 4.902 -4.895 2.147 1.00 0.00 106 ASN A C 8
ATOM 15486 O O . ASN A 1 106 ? 4.451 -3.961 1.487 1.00 0.00 106 ASN A O 8
ATOM 15497 N N . VAL A 1 107 ? 4.477 -6.147 2.063 1.00 0.00 107 VAL A N 8
ATOM 15498 C CA . VAL A 1 107 ? 3.410 -6.516 1.150 1.00 0.00 107 VAL A CA 8
ATOM 15499 C C . VAL A 1 107 ? 2.264 -7.151 1.940 1.00 0.00 107 VAL A C 8
ATOM 15500 O O . VAL A 1 107 ? 2.415 -8.241 2.489 1.00 0.00 107 VAL A O 8
ATOM 15513 N N . LEU A 1 108 ? 1.145 -6.443 1.970 1.00 0.00 108 LEU A N 8
ATOM 15514 C CA . LEU A 1 108 ? -0.025 -6.924 2.685 1.00 0.00 108 LEU A CA 8
ATOM 15515 C C . LEU A 1 108 ? -1.230 -6.921 1.741 1.00 0.00 108 LEU A C 8
ATOM 15516 O O . LEU A 1 108 ? -1.300 -6.108 0.821 1.00 0.00 108 LEU A O 8
ATOM 15532 N N . ALA A 1 109 ? -2.148 -7.839 2.003 1.00 0.00 109 ALA A N 8
ATOM 15533 C CA . ALA A 1 109 ? -3.347 -7.952 1.188 1.00 0.00 109 ALA A CA 8
ATOM 15534 C C . ALA A 1 109 ? -4.456 -7.094 1.799 1.00 0.00 109 ALA A C 8
ATOM 15535 O O . ALA A 1 109 ? -4.443 -6.816 2.997 1.00 0.00 109 ALA A O 8
ATOM 15542 N N . LYS A 1 110 ? -5.389 -6.695 0.947 1.00 0.00 110 LYS A N 8
ATOM 15543 C CA . LYS A 1 110 ? -6.504 -5.873 1.387 1.00 0.00 110 LYS A CA 8
ATOM 15544 C C . LYS A 1 110 ? -7.789 -6.703 1.351 1.00 0.00 110 LYS A C 8
ATOM 15545 O O . LYS A 1 110 ? -8.532 -6.661 0.374 1.00 0.00 110 LYS A O 8
ATOM 15564 N N . PRO A 1 111 ? -8.016 -7.458 2.460 1.00 0.00 111 PRO A N 8
ATOM 15565 C CA . PRO A 1 111 ? -9.198 -8.296 2.565 1.00 0.00 111 PRO A CA 8
ATOM 15566 C C . PRO A 1 111 ? -10.445 -7.454 2.840 1.00 0.00 111 PRO A C 8
ATOM 15567 O O . PRO A 1 111 ? -10.346 -6.343 3.360 1.00 0.00 111 PRO A O 8
ATOM 15578 N N . PHE A 1 112 ? -11.590 -8.013 2.480 1.00 0.00 112 PHE A N 8
ATOM 15579 C CA . PHE A 1 112 ? -12.856 -7.328 2.682 1.00 0.00 112 PHE A CA 8
ATOM 15580 C C . PHE A 1 112 ? -13.236 -7.305 4.163 1.00 0.00 112 PHE A C 8
ATOM 15581 O O . PHE A 1 112 ? -14.150 -6.584 4.562 1.00 0.00 112 PHE A O 8
ATOM 15598 N N . THR A 1 113 ? -12.517 -8.103 4.939 1.00 0.00 113 THR A N 8
ATOM 15599 C CA . THR A 1 113 ? -12.769 -8.185 6.368 1.00 0.00 113 THR A CA 8
ATOM 15600 C C . THR A 1 113 ? -11.923 -7.154 7.117 1.00 0.00 113 THR A C 8
ATOM 15601 O O . THR A 1 113 ? -10.765 -6.924 6.769 1.00 0.00 113 THR A O 8
ATOM 15612 N N . ILE A 1 114 ? -12.533 -6.559 8.132 1.00 0.00 114 ILE A N 8
ATOM 15613 C CA . ILE A 1 114 ? -11.850 -5.558 8.934 1.00 0.00 114 ILE A CA 8
ATOM 15614 C C . ILE A 1 114 ? -10.830 -6.247 9.842 1.00 0.00 114 ILE A C 8
ATOM 15615 O O . ILE A 1 114 ? -9.832 -5.643 10.231 1.00 0.00 114 ILE A O 8
ATOM 15631 N N . GLU A 1 115 ? -11.116 -7.502 10.153 1.00 0.00 115 GLU A N 8
ATOM 15632 C CA . GLU A 1 115 ? -10.236 -8.280 11.009 1.00 0.00 115 GLU A CA 8
ATOM 15633 C C . GLU A 1 115 ? -8.880 -8.486 10.330 1.00 0.00 115 GLU A C 8
ATOM 15634 O O . GLU A 1 115 ? -7.837 -8.279 10.946 1.00 0.00 115 GLU A O 8
ATOM 15646 N N . LYS A 1 116 ? -8.941 -8.888 9.069 1.00 0.00 116 LYS A N 8
ATOM 15647 C CA . LYS A 1 116 ? -7.731 -9.124 8.299 1.00 0.00 116 LYS A CA 8
ATOM 15648 C C . LYS A 1 116 ? -7.133 -7.780 7.876 1.00 0.00 116 LYS A C 8
ATOM 15649 O O . LYS A 1 116 ? -5.924 -7.575 7.978 1.00 0.00 116 LYS A O 8
ATOM 15668 N N . MET A 1 117 ? -8.007 -6.901 7.407 1.00 0.00 117 MET A N 8
ATOM 15669 C CA . MET A 1 117 ? -7.579 -5.583 6.968 1.00 0.00 117 MET A CA 8
ATOM 15670 C C . MET A 1 117 ? -6.973 -4.789 8.126 1.00 0.00 117 MET A C 8
ATOM 15671 O O . MET A 1 117 ? -5.950 -4.126 7.960 1.00 0.00 117 MET A O 8
ATOM 15685 N N . LYS A 1 118 ? -7.629 -4.882 9.273 1.00 0.00 118 LYS A N 8
ATOM 15686 C CA . LYS A 1 118 ? -7.167 -4.179 10.458 1.00 0.00 118 LYS A CA 8
ATOM 15687 C C . LYS A 1 118 ? -5.871 -4.823 10.955 1.00 0.00 118 LYS A C 8
ATOM 15688 O O . LYS A 1 118 ? -5.017 -4.147 11.526 1.00 0.00 118 LYS A O 8
ATOM 15707 N N . ALA A 1 119 ? -5.766 -6.123 10.719 1.00 0.00 119 ALA A N 8
ATOM 15708 C CA . ALA A 1 119 ? -4.589 -6.866 11.136 1.00 0.00 119 ALA A CA 8
ATOM 15709 C C . ALA A 1 119 ? -3.397 -6.451 10.270 1.00 0.00 119 ALA A C 8
ATOM 15710 O O . ALA A 1 119 ? -2.314 -6.185 10.787 1.00 0.00 119 ALA A O 8
ATOM 15717 N N . ALA A 1 120 ? -3.637 -6.410 8.968 1.00 0.00 120 ALA A N 8
ATOM 15718 C CA . ALA A 1 120 ? -2.597 -6.032 8.026 1.00 0.00 120 ALA A CA 8
ATOM 15719 C C . ALA A 1 120 ? -2.079 -4.636 8.378 1.00 0.00 120 ALA A C 8
ATOM 15720 O O . ALA A 1 120 ? -0.875 -4.434 8.520 1.00 0.00 120 ALA A O 8
ATOM 15727 N N . ILE A 1 121 ? -3.017 -3.708 8.508 1.00 0.00 121 ILE A N 8
ATOM 15728 C CA . ILE A 1 121 ? -2.670 -2.337 8.841 1.00 0.00 121 ILE A CA 8
ATOM 15729 C C . ILE A 1 121 ? -1.996 -2.304 10.214 1.00 0.00 121 ILE A C 8
ATOM 15730 O O . ILE A 1 121 ? -0.975 -1.642 10.392 1.00 0.00 121 ILE A O 8
ATOM 15746 N N . GLU A 1 122 ? -2.596 -3.026 11.149 1.00 0.00 122 GLU A N 8
ATOM 15747 C CA . GLU A 1 122 ? -2.066 -3.087 12.501 1.00 0.00 122 GLU A CA 8
ATOM 15748 C C . GLU A 1 122 ? -0.614 -3.571 12.481 1.00 0.00 122 GLU A C 8
ATOM 15749 O O . GLU A 1 122 ? 0.158 -3.267 13.389 1.00 0.00 122 GLU A O 8
ATOM 15761 N N . ALA A 1 123 ? -0.287 -4.317 11.436 1.00 0.00 123 ALA A N 8
ATOM 15762 C CA . ALA A 1 123 ? 1.058 -4.845 11.286 1.00 0.00 123 ALA A CA 8
ATOM 15763 C C . ALA A 1 123 ? 1.922 -3.826 10.540 1.00 0.00 123 ALA A C 8
ATOM 15764 O O . ALA A 1 123 ? 3.078 -3.608 10.896 1.00 0.00 123 ALA A O 8
ATOM 15771 N N . VAL A 1 124 ? 1.326 -3.229 9.517 1.00 0.00 124 VAL A N 8
ATOM 15772 C CA . VAL A 1 124 ? 2.027 -2.239 8.718 1.00 0.00 124 VAL A CA 8
ATOM 15773 C C . VAL A 1 124 ? 2.417 -1.055 9.607 1.00 0.00 124 VAL A C 8
ATOM 15774 O O . VAL A 1 124 ? 3.446 -0.420 9.384 1.00 0.00 124 VAL A O 8
ATOM 15787 N N . PHE A 1 125 ? 1.573 -0.796 10.595 1.00 0.00 125 PHE A N 8
ATOM 15788 C CA . PHE A 1 125 ? 1.816 0.299 11.519 1.00 0.00 125 PHE A CA 8
ATOM 15789 C C . PHE A 1 125 ? 2.575 -0.185 12.756 1.00 0.00 125 PHE A C 8
ATOM 15790 O O . PHE A 1 125 ? 3.614 0.370 13.108 1.00 0.00 125 PHE A O 8
ATOM 15807 N N . GLY A 1 126 ? 2.024 -1.215 13.382 1.00 0.00 126 GLY A N 8
ATOM 15808 C CA . GLY A 1 126 ? 2.637 -1.780 14.572 1.00 0.00 126 GLY A CA 8
ATOM 15809 C C . GLY A 1 126 ? 4.019 -2.355 14.259 1.00 0.00 126 GLY A C 8
ATOM 15810 O O . GLY A 1 126 ? 5.021 -1.913 14.818 1.00 0.00 126 GLY A O 8
ATOM 15814 N N . ALA A 1 127 ? 4.029 -3.333 13.364 1.00 0.00 127 ALA A N 8
ATOM 15815 C CA . ALA A 1 127 ? 5.273 -3.972 12.968 1.00 0.00 127 ALA A CA 8
ATOM 15816 C C . ALA A 1 127 ? 6.225 -4.010 14.165 1.00 0.00 127 ALA A C 8
ATOM 15817 O O . ALA A 1 127 ? 7.307 -3.427 14.121 1.00 0.00 127 ALA A O 8
ATOM 15824 N N . LEU A 1 128 ? 5.787 -4.702 15.207 1.00 0.00 128 LEU A N 8
ATOM 15825 C CA . LEU A 1 128 ? 6.586 -4.823 16.414 1.00 0.00 128 LEU A CA 8
ATOM 15826 C C . LEU A 1 128 ? 7.378 -6.131 16.367 1.00 0.00 128 LEU A C 8
ATOM 15827 O O . LEU A 1 128 ? 6.806 -7.200 16.160 1.00 0.00 128 LEU A O 8
ATOM 15843 N N . LYS A 1 129 ? 8.684 -6.003 16.561 1.00 0.00 129 LYS A N 8
ATOM 15844 C CA . LYS A 1 129 ? 9.560 -7.162 16.543 1.00 0.00 129 LYS A CA 8
ATOM 15845 C C . LYS A 1 129 ? 9.089 -8.135 15.460 1.00 0.00 129 LYS A C 8
ATOM 15846 O O . LYS A 1 129 ? 9.899 -8.841 14.859 1.00 0.00 129 LYS A O 8
ATOM 15865 N N . MET A 1 1 ? 12.073 16.584 9.636 1.00 0.00 1 MET A N 9
ATOM 15866 C CA . MET A 1 1 ? 12.661 16.952 8.360 1.00 0.00 1 MET A CA 9
ATOM 15867 C C . MET A 1 1 ? 11.595 17.473 7.394 1.00 0.00 1 MET A C 9
ATOM 15868 O O . MET A 1 1 ? 10.573 18.009 7.822 1.00 0.00 1 MET A O 9
ATOM 15882 N N . SER A 1 2 ? 11.868 17.296 6.110 1.00 0.00 2 SER A N 9
ATOM 15883 C CA . SER A 1 2 ? 10.945 17.742 5.080 1.00 0.00 2 SER A CA 9
ATOM 15884 C C . SER A 1 2 ? 9.502 17.521 5.540 1.00 0.00 2 SER A C 9
ATOM 15885 O O . SER A 1 2 ? 8.622 18.326 5.240 1.00 0.00 2 SER A O 9
ATOM 15893 N N . LEU A 1 3 ? 9.305 16.427 6.262 1.00 0.00 3 LEU A N 9
ATOM 15894 C CA . LEU A 1 3 ? 7.985 16.090 6.766 1.00 0.00 3 LEU A CA 9
ATOM 15895 C C . LEU A 1 3 ? 8.121 15.437 8.142 1.00 0.00 3 LEU A C 9
ATOM 15896 O O . LEU A 1 3 ? 8.544 14.286 8.247 1.00 0.00 3 LEU A O 9
ATOM 15912 N N . ALA A 1 4 ? 7.753 16.197 9.163 1.00 0.00 4 ALA A N 9
ATOM 15913 C CA . ALA A 1 4 ? 7.828 15.705 10.528 1.00 0.00 4 ALA A CA 9
ATOM 15914 C C . ALA A 1 4 ? 7.059 14.388 10.634 1.00 0.00 4 ALA A C 9
ATOM 15915 O O . ALA A 1 4 ? 7.451 13.495 11.383 1.00 0.00 4 ALA A O 9
ATOM 15922 N N . GLU A 1 5 ? 5.978 14.308 9.872 1.00 0.00 5 GLU A N 9
ATOM 15923 C CA . GLU A 1 5 ? 5.151 13.114 9.871 1.00 0.00 5 GLU A CA 9
ATOM 15924 C C . GLU A 1 5 ? 5.610 12.150 8.775 1.00 0.00 5 GLU A C 9
ATOM 15925 O O . GLU A 1 5 ? 5.712 10.946 9.005 1.00 0.00 5 GLU A O 9
ATOM 15937 N N . LYS A 1 6 ? 5.875 12.716 7.606 1.00 0.00 6 LYS A N 9
ATOM 15938 C CA . LYS A 1 6 ? 6.321 11.922 6.474 1.00 0.00 6 LYS A CA 9
ATOM 15939 C C . LYS A 1 6 ? 5.564 10.593 6.460 1.00 0.00 6 LYS A C 9
ATOM 15940 O O . LYS A 1 6 ? 6.093 9.578 6.006 1.00 0.00 6 LYS A O 9
ATOM 15959 N N . ILE A 1 7 ? 4.339 10.639 6.963 1.00 0.00 7 ILE A N 9
ATOM 15960 C CA . ILE A 1 7 ? 3.505 9.451 7.013 1.00 0.00 7 ILE A CA 9
ATOM 15961 C C . ILE A 1 7 ? 2.250 9.677 6.167 1.00 0.00 7 ILE A C 9
ATOM 15962 O O . ILE A 1 7 ? 1.244 10.181 6.664 1.00 0.00 7 ILE A O 9
ATOM 15978 N N . LYS A 1 8 ? 2.351 9.294 4.902 1.00 0.00 8 LYS A N 9
ATOM 15979 C CA . LYS A 1 8 ? 1.238 9.449 3.982 1.00 0.00 8 LYS A CA 9
ATOM 15980 C C . LYS A 1 8 ? 0.859 8.081 3.411 1.00 0.00 8 LYS A C 9
ATOM 15981 O O . LYS A 1 8 ? 1.730 7.257 3.137 1.00 0.00 8 LYS A O 9
ATOM 16000 N N . VAL A 1 9 ? -0.441 7.882 3.251 1.00 0.00 9 VAL A N 9
ATOM 16001 C CA . VAL A 1 9 ? -0.946 6.627 2.718 1.00 0.00 9 VAL A CA 9
ATOM 16002 C C . VAL A 1 9 ? -1.308 6.814 1.243 1.00 0.00 9 VAL A C 9
ATOM 16003 O O . VAL A 1 9 ? -2.076 7.710 0.897 1.00 0.00 9 VAL A O 9
ATOM 16016 N N . LEU A 1 10 ? -0.738 5.952 0.414 1.00 0.00 10 LEU A N 9
ATOM 16017 C CA . LEU A 1 10 ? -0.991 6.010 -1.016 1.00 0.00 10 LEU A CA 9
ATOM 16018 C C . LEU A 1 10 ? -1.858 4.818 -1.425 1.00 0.00 10 LEU A C 9
ATOM 16019 O O . LEU A 1 10 ? -1.438 3.668 -1.300 1.00 0.00 10 LEU A O 9
ATOM 16035 N N . ILE A 1 11 ? -3.051 5.132 -1.906 1.00 0.00 11 ILE A N 9
ATOM 16036 C CA . ILE A 1 11 ? -3.982 4.100 -2.334 1.00 0.00 11 ILE A CA 9
ATOM 16037 C C . ILE A 1 11 ? -4.625 4.518 -3.658 1.00 0.00 11 ILE A C 9
ATOM 16038 O O . ILE A 1 11 ? -5.426 5.451 -3.696 1.00 0.00 11 ILE A O 9
ATOM 16054 N N . VAL A 1 12 ? -4.251 3.807 -4.711 1.00 0.00 12 VAL A N 9
ATOM 16055 C CA . VAL A 1 12 ? -4.781 4.091 -6.034 1.00 0.00 12 VAL A CA 9
ATOM 16056 C C . VAL A 1 12 ? -5.229 2.784 -6.691 1.00 0.00 12 VAL A C 9
ATOM 16057 O O . VAL A 1 12 ? -4.478 1.811 -6.720 1.00 0.00 12 VAL A O 9
ATOM 16070 N N . ASP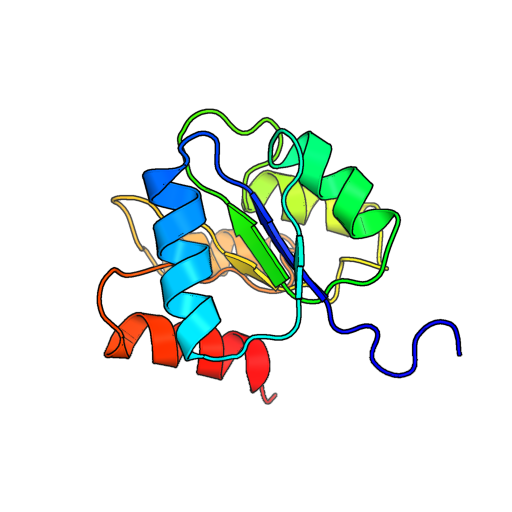 A 1 13 ? -6.451 2.805 -7.202 1.00 0.00 13 ASP A N 9
ATOM 16071 C CA . ASP A 1 13 ? -7.008 1.634 -7.856 1.00 0.00 13 ASP A CA 9
ATOM 16072 C C . ASP A 1 13 ? -7.764 2.068 -9.113 1.00 0.00 13 ASP A C 9
ATOM 16073 O O . ASP A 1 13 ? -8.433 3.102 -9.114 1.00 0.00 13 ASP A O 9
ATOM 16082 N N . ASP A 1 14 ? -7.633 1.259 -10.154 1.00 0.00 14 ASP A N 9
ATOM 16083 C CA . ASP A 1 14 ? -8.296 1.547 -11.414 1.00 0.00 14 ASP A CA 9
ATOM 16084 C C . ASP A 1 14 ? -9.778 1.825 -11.154 1.00 0.00 14 ASP A C 9
ATOM 16085 O O . ASP A 1 14 ? -10.313 2.835 -11.610 1.00 0.00 14 ASP A O 9
ATOM 16094 N N . GLN A 1 15 ? -10.400 0.910 -10.424 1.00 0.00 15 GLN A N 9
ATOM 16095 C CA . GLN A 1 15 ? -11.810 1.045 -10.099 1.00 0.00 15 GLN A CA 9
ATOM 16096 C C . GLN A 1 15 ? -11.984 1.883 -8.832 1.00 0.00 15 GLN A C 9
ATOM 16097 O O . GLN A 1 15 ? -11.181 1.789 -7.904 1.00 0.00 15 GLN A O 9
ATOM 16111 N N . VAL A 1 16 ? -13.039 2.686 -8.832 1.00 0.00 16 VAL A N 9
ATOM 16112 C CA . VAL A 1 16 ? -13.329 3.542 -7.695 1.00 0.00 16 VAL A CA 9
ATOM 16113 C C . VAL A 1 16 ? -13.783 2.679 -6.516 1.00 0.00 16 VAL A C 9
ATOM 16114 O O . VAL A 1 16 ? -13.365 2.902 -5.381 1.00 0.00 16 VAL A O 9
ATOM 16127 N N . THR A 1 17 ? -14.631 1.709 -6.826 1.00 0.00 17 THR A N 9
ATOM 16128 C CA . THR A 1 17 ? -15.147 0.811 -5.806 1.00 0.00 17 THR A CA 9
ATOM 16129 C C . THR A 1 17 ? -13.996 0.110 -5.083 1.00 0.00 17 THR A C 9
ATOM 16130 O O . THR A 1 17 ? -14.077 -0.151 -3.884 1.00 0.00 17 THR A O 9
ATOM 16141 N N . SER A 1 18 ? -12.948 -0.177 -5.843 1.00 0.00 18 SER A N 9
ATOM 16142 C CA . SER A 1 18 ? -11.782 -0.844 -5.290 1.00 0.00 18 SER A CA 9
ATOM 16143 C C . SER A 1 18 ? -11.004 0.121 -4.394 1.00 0.00 18 SER A C 9
ATOM 16144 O O . SER A 1 18 ? -10.783 -0.160 -3.216 1.00 0.00 18 SER A O 9
ATOM 16152 N N . ARG A 1 19 ? -10.607 1.239 -4.985 1.00 0.00 19 ARG A N 9
ATOM 16153 C CA . ARG A 1 19 ? -9.857 2.246 -4.256 1.00 0.00 19 ARG A CA 9
ATOM 16154 C C . ARG A 1 19 ? -10.712 2.830 -3.128 1.00 0.00 19 ARG A C 9
ATOM 16155 O O . ARG A 1 19 ? -10.184 3.267 -2.107 1.00 0.00 19 ARG A O 9
ATOM 16176 N N . LEU A 1 20 ? -12.017 2.819 -3.352 1.00 0.00 20 LEU A N 9
ATOM 16177 C CA . LEU A 1 20 ? -12.950 3.342 -2.367 1.00 0.00 20 LEU A CA 9
ATOM 16178 C C . LEU A 1 20 ? -13.043 2.368 -1.191 1.00 0.00 20 LEU A C 9
ATOM 16179 O O . LEU A 1 20 ? -13.040 2.785 -0.034 1.00 0.00 20 LEU A O 9
ATOM 16195 N N . LEU A 1 21 ? -13.122 1.089 -1.529 1.00 0.00 21 LEU A N 9
ATOM 16196 C CA . LEU A 1 21 ? -13.216 0.052 -0.515 1.00 0.00 21 LEU A CA 9
ATOM 16197 C C . LEU A 1 21 ? -11.966 0.092 0.366 1.00 0.00 21 LEU A C 9
ATOM 16198 O O . LEU A 1 21 ? -12.065 0.243 1.583 1.00 0.00 21 LEU A O 9
ATOM 16214 N N . LEU A 1 22 ? -10.819 -0.047 -0.283 1.00 0.00 22 LEU A N 9
ATOM 16215 C CA . LEU A 1 22 ? -9.551 -0.029 0.427 1.00 0.00 22 LEU A CA 9
ATOM 16216 C C . LEU A 1 22 ? -9.437 1.271 1.226 1.00 0.00 22 LEU A C 9
ATOM 16217 O O . LEU A 1 22 ? -9.123 1.247 2.415 1.00 0.00 22 LEU A O 9
ATOM 16233 N N . GLY A 1 23 ? -9.700 2.374 0.542 1.00 0.00 23 GLY A N 9
ATOM 16234 C CA . GLY A 1 23 ? -9.630 3.681 1.173 1.00 0.00 23 GLY A CA 9
ATOM 16235 C C . GLY A 1 23 ? -10.671 3.807 2.288 1.00 0.00 23 GLY A C 9
ATOM 16236 O O . GLY A 1 23 ? -10.455 4.521 3.266 1.00 0.00 23 GLY A O 9
ATOM 16240 N N . ASP A 1 24 ? -11.778 3.102 2.103 1.00 0.00 24 ASP A N 9
ATOM 16241 C CA . ASP A 1 24 ? -12.852 3.126 3.081 1.00 0.00 24 ASP A CA 9
ATOM 16242 C C . ASP A 1 24 ? -12.447 2.292 4.297 1.00 0.00 24 ASP A C 9
ATOM 16243 O O . ASP A 1 24 ? -12.585 2.739 5.435 1.00 0.00 24 ASP A O 9
ATOM 16252 N N . ALA A 1 25 ? -11.955 1.094 4.016 1.00 0.00 25 ALA A N 9
ATOM 16253 C CA . ALA A 1 25 ? -11.529 0.192 5.074 1.00 0.00 25 ALA A CA 9
ATOM 16254 C C . ALA A 1 25 ? -10.474 0.889 5.936 1.00 0.00 25 ALA A C 9
ATOM 16255 O O . ALA A 1 25 ? -10.539 0.839 7.164 1.00 0.00 25 ALA A O 9
ATOM 16262 N N . LEU A 1 26 ? -9.526 1.520 5.261 1.00 0.00 26 LEU A N 9
ATOM 16263 C CA . LEU A 1 26 ? -8.458 2.225 5.950 1.00 0.00 26 LEU A CA 9
ATOM 16264 C C . LEU A 1 26 ? -9.022 3.494 6.592 1.00 0.00 26 LEU A C 9
ATOM 16265 O O . LEU A 1 26 ? -8.480 3.987 7.580 1.00 0.00 26 LEU A O 9
ATOM 16281 N N . GLN A 1 27 ? -10.103 3.985 6.006 1.00 0.00 27 GLN A N 9
ATOM 16282 C CA . GLN A 1 27 ? -10.747 5.186 6.509 1.00 0.00 27 GLN A CA 9
ATOM 16283 C C . GLN A 1 27 ? -11.213 4.975 7.951 1.00 0.00 27 GLN A C 9
ATOM 16284 O O . GLN A 1 27 ? -10.925 5.790 8.826 1.00 0.00 27 GLN A O 9
ATOM 16298 N N . GLN A 1 28 ? -11.925 3.876 8.154 1.00 0.00 28 GLN A N 9
ATOM 16299 C CA . GLN A 1 28 ? -12.433 3.548 9.475 1.00 0.00 28 GLN A CA 9
ATOM 16300 C C . GLN A 1 28 ? -11.275 3.343 10.454 1.00 0.00 28 GLN A C 9
ATOM 16301 O O . GLN A 1 28 ? -11.484 3.288 11.664 1.00 0.00 28 GLN A O 9
ATOM 16315 N N . LEU A 1 29 ? -10.080 3.238 9.892 1.00 0.00 29 LEU A N 9
ATOM 16316 C CA . LEU A 1 29 ? -8.889 3.041 10.700 1.00 0.00 29 LEU A CA 9
ATOM 16317 C C . LEU A 1 29 ? -8.192 4.387 10.911 1.00 0.00 29 LEU A C 9
ATOM 16318 O O . LEU A 1 29 ? -7.324 4.513 11.773 1.00 0.00 29 LEU A O 9
ATOM 16334 N N . GLY A 1 30 ? -8.598 5.359 10.108 1.00 0.00 30 GLY A N 9
ATOM 16335 C CA . GLY A 1 30 ? -8.023 6.691 10.194 1.00 0.00 30 GLY A CA 9
ATOM 16336 C C . GLY A 1 30 ? -6.560 6.686 9.750 1.00 0.00 30 GLY A C 9
ATOM 16337 O O . GLY A 1 30 ? -5.742 7.431 10.288 1.00 0.00 30 GLY A O 9
ATOM 16341 N N . PHE A 1 31 ? -6.274 5.840 8.772 1.00 0.00 31 PHE A N 9
ATOM 16342 C CA . PHE A 1 31 ? -4.923 5.729 8.249 1.00 0.00 31 PHE A CA 9
ATOM 16343 C C . PHE A 1 31 ? -4.099 6.973 8.589 1.00 0.00 31 PHE A C 9
ATOM 16344 O O . PHE A 1 31 ? -3.650 7.133 9.722 1.00 0.00 31 PHE A O 9
ATOM 16361 N N . LYS A 1 32 ? -3.928 7.822 7.587 1.00 0.00 32 LYS A N 9
ATOM 16362 C CA . LYS A 1 32 ? -3.166 9.046 7.765 1.00 0.00 32 LYS A CA 9
ATOM 16363 C C . LYS A 1 32 ? -3.494 10.016 6.628 1.00 0.00 32 LYS A C 9
ATOM 16364 O O . LYS A 1 32 ? -3.893 11.153 6.873 1.00 0.00 32 LYS A O 9
ATOM 16383 N N . GLN A 1 33 ? -3.314 9.531 5.408 1.00 0.00 33 GLN A N 9
ATOM 16384 C CA . GLN A 1 33 ? -3.586 10.341 4.233 1.00 0.00 33 GLN A CA 9
ATOM 16385 C C . GLN A 1 33 ? -3.830 9.445 3.016 1.00 0.00 33 GLN A C 9
ATOM 16386 O O . GLN A 1 33 ? -3.000 8.599 2.687 1.00 0.00 33 GLN A O 9
ATOM 16400 N N . ILE A 1 34 ? -4.974 9.661 2.384 1.00 0.00 34 ILE A N 9
ATOM 16401 C CA . ILE A 1 34 ? -5.338 8.885 1.210 1.00 0.00 34 ILE A CA 9
ATOM 16402 C C . ILE A 1 34 ? -4.924 9.647 -0.049 1.00 0.00 34 ILE A C 9
ATOM 16403 O O . ILE A 1 34 ? -5.492 10.692 -0.362 1.00 0.00 34 ILE A O 9
ATOM 16419 N N . THR A 1 35 ? -3.938 9.093 -0.740 1.00 0.00 35 THR A N 9
ATOM 16420 C CA . THR A 1 35 ? -3.442 9.708 -1.960 1.00 0.00 35 THR A CA 9
ATOM 16421 C C . THR A 1 35 ? -3.547 8.729 -3.131 1.00 0.00 35 THR A C 9
ATOM 16422 O O . THR A 1 35 ? -2.901 7.683 -3.131 1.00 0.00 35 THR A O 9
ATOM 16433 N N . ALA A 1 36 ? -4.368 9.105 -4.101 1.00 0.00 36 ALA A N 9
ATOM 16434 C CA . ALA A 1 36 ? -4.567 8.275 -5.276 1.00 0.00 36 ALA A CA 9
ATOM 16435 C C . ALA A 1 36 ? -4.287 9.101 -6.533 1.00 0.00 36 ALA A C 9
ATOM 16436 O O . ALA A 1 36 ? -4.645 10.275 -6.601 1.00 0.00 36 ALA A O 9
ATOM 16443 N N . ALA A 1 37 ? -3.650 8.454 -7.498 1.00 0.00 37 ALA A N 9
ATOM 16444 C CA . ALA A 1 37 ? -3.317 9.114 -8.749 1.00 0.00 37 ALA A CA 9
ATOM 16445 C C . ALA A 1 37 ? -3.308 8.082 -9.879 1.00 0.00 37 ALA A C 9
ATOM 16446 O O . ALA A 1 37 ? -2.675 7.034 -9.762 1.00 0.00 37 ALA A O 9
ATOM 16453 N N . GLY A 1 38 ? -4.020 8.415 -10.946 1.00 0.00 38 GLY A N 9
ATOM 16454 C CA . GLY A 1 38 ? -4.101 7.531 -12.096 1.00 0.00 38 GLY A CA 9
ATOM 16455 C C . GLY A 1 38 ? -4.098 6.064 -11.660 1.00 0.00 38 GLY A C 9
ATOM 16456 O O . GLY A 1 38 ? -5.155 5.474 -11.443 1.00 0.00 38 GLY A O 9
ATOM 16460 N N . ASP A 1 39 ? -2.897 5.516 -11.546 1.00 0.00 39 ASP A N 9
ATOM 16461 C CA . ASP A 1 39 ? -2.742 4.130 -11.141 1.00 0.00 39 ASP A CA 9
ATOM 16462 C C . ASP A 1 39 ? -1.443 3.977 -10.348 1.00 0.00 39 ASP A C 9
ATOM 16463 O O . ASP A 1 39 ? -0.795 4.968 -10.013 1.00 0.00 39 ASP A O 9
ATOM 16472 N N . GLY A 1 40 ? -1.099 2.727 -10.069 1.00 0.00 40 GLY A N 9
ATOM 16473 C CA . GLY A 1 40 ? 0.110 2.432 -9.321 1.00 0.00 40 GLY A CA 9
ATOM 16474 C C . GLY A 1 40 ? 1.273 3.308 -9.792 1.00 0.00 40 GLY A C 9
ATOM 16475 O O . GLY A 1 40 ? 2.071 3.776 -8.981 1.00 0.00 40 GLY A O 9
ATOM 16479 N N . GLU A 1 41 ? 1.332 3.505 -11.101 1.00 0.00 41 GLU A N 9
ATOM 16480 C CA . GLU A 1 41 ? 2.384 4.317 -11.690 1.00 0.00 41 GLU A CA 9
ATOM 16481 C C . GLU A 1 41 ? 2.189 5.789 -11.318 1.00 0.00 41 GLU A C 9
ATOM 16482 O O . GLU A 1 41 ? 3.072 6.406 -10.725 1.00 0.00 41 GLU A O 9
ATOM 16494 N N . GLN A 1 42 ? 1.025 6.309 -11.684 1.00 0.00 42 GLN A N 9
ATOM 16495 C CA . GLN A 1 42 ? 0.703 7.696 -11.398 1.00 0.00 42 GLN A CA 9
ATOM 16496 C C . GLN A 1 42 ? 0.741 7.949 -9.889 1.00 0.00 42 GLN A C 9
ATOM 16497 O O . GLN A 1 42 ? 1.266 8.966 -9.439 1.00 0.00 42 GLN A O 9
ATOM 16511 N N . GLY A 1 43 ? 0.176 7.006 -9.148 1.00 0.00 43 GLY A N 9
ATOM 16512 C CA . GLY A 1 43 ? 0.139 7.114 -7.700 1.00 0.00 43 GLY A CA 9
ATOM 16513 C C . GLY A 1 43 ? 1.529 6.900 -7.098 1.00 0.00 43 GLY A C 9
ATOM 16514 O O . GLY A 1 43 ? 1.818 7.383 -6.005 1.00 0.00 43 GLY A O 9
ATOM 16518 N N . MET A 1 44 ? 2.354 6.173 -7.838 1.00 0.00 44 MET A N 9
ATOM 16519 C CA . MET A 1 44 ? 3.706 5.888 -7.391 1.00 0.00 44 MET A CA 9
ATOM 16520 C C . MET A 1 44 ? 4.562 7.156 -7.390 1.00 0.00 44 MET A C 9
ATOM 16521 O O . MET A 1 44 ? 5.246 7.448 -6.410 1.00 0.00 44 MET A O 9
ATOM 16535 N N . LYS A 1 45 ? 4.496 7.877 -8.501 1.00 0.00 45 LYS A N 9
ATOM 16536 C CA . LYS A 1 45 ? 5.256 9.108 -8.641 1.00 0.00 45 LYS A CA 9
ATOM 16537 C C . LYS A 1 45 ? 4.639 10.187 -7.749 1.00 0.00 45 LYS A C 9
ATOM 16538 O O . LYS A 1 45 ? 5.356 10.971 -7.130 1.00 0.00 45 LYS A O 9
ATOM 16557 N N . ILE A 1 46 ? 3.315 10.194 -7.713 1.00 0.00 46 ILE A N 9
ATOM 16558 C CA . ILE A 1 46 ? 2.592 11.165 -6.908 1.00 0.00 46 ILE A CA 9
ATOM 16559 C C . ILE A 1 46 ? 2.895 10.920 -5.429 1.00 0.00 46 ILE A C 9
ATOM 16560 O O . ILE A 1 46 ? 2.965 11.862 -4.642 1.00 0.00 46 ILE A O 9
ATOM 16576 N N . MET A 1 47 ? 3.068 9.649 -5.094 1.00 0.00 47 MET A N 9
ATOM 16577 C CA . MET A 1 47 ? 3.363 9.269 -3.723 1.00 0.00 47 MET A CA 9
ATOM 16578 C C . MET A 1 47 ? 4.839 9.502 -3.395 1.00 0.00 47 MET A C 9
ATOM 16579 O O . MET A 1 47 ? 5.167 10.039 -2.338 1.00 0.00 47 MET A O 9
ATOM 16593 N N . ALA A 1 48 ? 5.691 9.085 -4.321 1.00 0.00 48 ALA A N 9
ATOM 16594 C CA . ALA A 1 48 ? 7.124 9.242 -4.142 1.00 0.00 48 ALA A CA 9
ATOM 16595 C C . ALA A 1 48 ? 7.471 10.732 -4.115 1.00 0.00 48 ALA A C 9
ATOM 16596 O O . ALA A 1 48 ? 8.291 11.167 -3.307 1.00 0.00 48 ALA A O 9
ATOM 16603 N N . GLN A 1 49 ? 6.831 11.473 -5.008 1.00 0.00 49 GLN A N 9
ATOM 16604 C CA . GLN A 1 49 ? 7.062 12.905 -5.096 1.00 0.00 49 GLN A CA 9
ATOM 16605 C C . GLN A 1 49 ? 6.837 13.563 -3.734 1.00 0.00 49 GLN A C 9
ATOM 16606 O O . GLN A 1 49 ? 7.310 14.672 -3.491 1.00 0.00 49 GLN A O 9
ATOM 16620 N N . ASN A 1 50 ? 6.117 12.852 -2.879 1.00 0.00 50 ASN A N 9
ATOM 16621 C CA . ASN A 1 50 ? 5.824 13.353 -1.547 1.00 0.00 50 ASN A CA 9
ATOM 16622 C C . ASN A 1 50 ? 6.033 12.233 -0.527 1.00 0.00 50 ASN A C 9
ATOM 16623 O O . ASN A 1 50 ? 6.478 11.142 -0.881 1.00 0.00 50 ASN A O 9
ATOM 16634 N N . PRO A 1 51 ? 5.692 12.547 0.751 1.00 0.00 51 PRO A N 9
ATOM 16635 C CA . PRO A 1 51 ? 5.837 11.579 1.824 1.00 0.00 51 PRO A CA 9
ATOM 16636 C C . PRO A 1 51 ? 4.738 10.517 1.757 1.00 0.00 51 PRO A C 9
ATOM 16637 O O . PRO A 1 51 ? 3.626 10.795 1.313 1.00 0.00 51 PRO A O 9
ATOM 16648 N N . HIS A 1 52 ? 5.089 9.320 2.205 1.00 0.00 52 HIS A N 9
ATOM 16649 C CA . HIS A 1 52 ? 4.147 8.213 2.201 1.00 0.00 52 HIS A CA 9
ATOM 16650 C C . HIS A 1 52 ? 4.673 7.088 3.093 1.00 0.00 52 HIS A C 9
ATOM 16651 O O . HIS A 1 52 ? 5.872 7.009 3.357 1.00 0.00 52 HIS A O 9
ATOM 16666 N N . HIS A 1 53 ? 3.750 6.244 3.532 1.00 0.00 53 HIS A N 9
ATOM 16667 C CA . HIS A 1 53 ? 4.107 5.126 4.389 1.00 0.00 53 HIS A CA 9
ATOM 16668 C C . HIS A 1 53 ? 3.197 3.935 4.083 1.00 0.00 53 HIS A C 9
ATOM 16669 O O . HIS A 1 53 ? 3.141 2.977 4.854 1.00 0.00 53 HIS A O 9
ATOM 16684 N N . LEU A 1 54 ? 2.506 4.032 2.956 1.00 0.00 54 LEU A N 9
ATOM 16685 C CA . LEU A 1 54 ? 1.601 2.976 2.540 1.00 0.00 54 LEU A CA 9
ATOM 16686 C C . LEU A 1 54 ? 1.380 3.066 1.028 1.00 0.00 54 LEU A C 9
ATOM 16687 O O . LEU A 1 54 ? 1.140 4.149 0.496 1.00 0.00 54 LEU A O 9
ATOM 16703 N N . VAL A 1 55 ? 1.468 1.915 0.379 1.00 0.00 55 VAL A N 9
ATOM 16704 C CA . VAL A 1 55 ? 1.281 1.851 -1.061 1.00 0.00 55 VAL A CA 9
ATOM 16705 C C . VAL A 1 55 ? 0.349 0.686 -1.398 1.00 0.00 55 VAL A C 9
ATOM 16706 O O . VAL A 1 55 ? 0.796 -0.453 -1.533 1.00 0.00 55 VAL A O 9
ATOM 16719 N N . ILE A 1 56 ? -0.929 1.009 -1.525 1.00 0.00 56 ILE A N 9
ATOM 16720 C CA . ILE A 1 56 ? -1.929 0.003 -1.843 1.00 0.00 56 ILE A CA 9
ATOM 16721 C C . ILE A 1 56 ? -2.512 0.291 -3.228 1.00 0.00 56 ILE A C 9
ATOM 16722 O O . ILE A 1 56 ? -2.770 1.444 -3.569 1.00 0.00 56 ILE A O 9
ATOM 16738 N N . SER A 1 57 ? -2.703 -0.777 -3.988 1.00 0.00 57 SER A N 9
ATOM 16739 C CA . SER A 1 57 ? -3.250 -0.654 -5.328 1.00 0.00 57 SER A CA 9
ATOM 16740 C C . SER A 1 57 ? -4.149 -1.853 -5.638 1.00 0.00 57 SER A C 9
ATOM 16741 O O . SER A 1 57 ? -4.174 -2.826 -4.886 1.00 0.00 57 SER A O 9
ATOM 16749 N N . ASP A 1 58 ? -4.865 -1.743 -6.748 1.00 0.00 58 ASP A N 9
ATOM 16750 C CA . ASP A 1 58 ? -5.763 -2.806 -7.167 1.00 0.00 58 ASP A CA 9
ATOM 16751 C C . ASP A 1 58 ? -5.057 -3.687 -8.200 1.00 0.00 58 ASP A C 9
ATOM 16752 O O . ASP A 1 58 ? -3.863 -3.524 -8.447 1.00 0.00 58 ASP A O 9
ATOM 16761 N N . PHE A 1 59 ? -5.824 -4.600 -8.776 1.00 0.00 59 PHE A N 9
ATOM 16762 C CA . PHE A 1 59 ? -5.288 -5.506 -9.776 1.00 0.00 59 PHE A CA 9
ATOM 16763 C C . PHE A 1 59 ? -5.982 -5.308 -11.125 1.00 0.00 59 PHE A C 9
ATOM 16764 O O . PHE A 1 59 ? -5.902 -6.168 -12.001 1.00 0.00 59 PHE A O 9
ATOM 16781 N N . ASN A 1 60 ? -6.648 -4.170 -11.250 1.00 0.00 60 ASN A N 9
ATOM 16782 C CA . ASN A 1 60 ? -7.355 -3.847 -12.477 1.00 0.00 60 ASN A CA 9
ATOM 16783 C C . ASN A 1 60 ? -6.359 -3.794 -13.637 1.00 0.00 60 ASN A C 9
ATOM 16784 O O . ASN A 1 60 ? -6.235 -4.753 -14.397 1.00 0.00 60 ASN A O 9
ATOM 16795 N N . MET A 1 61 ? -5.673 -2.665 -13.736 1.00 0.00 61 MET A N 9
ATOM 16796 C CA . MET A 1 61 ? -4.692 -2.474 -14.790 1.00 0.00 61 MET A CA 9
ATOM 16797 C C . MET A 1 61 ? -3.658 -1.419 -14.391 1.00 0.00 61 MET A C 9
ATOM 16798 O O . MET A 1 61 ? -3.347 -0.524 -15.174 1.00 0.00 61 MET A O 9
ATOM 16812 N N . PRO A 1 62 ? -3.139 -1.565 -13.143 1.00 0.00 62 PRO A N 9
ATOM 16813 C CA . PRO A 1 62 ? -2.147 -0.636 -12.631 1.00 0.00 62 PRO A CA 9
ATOM 16814 C C . PRO A 1 62 ? -0.779 -0.892 -13.265 1.00 0.00 62 PRO A C 9
ATOM 16815 O O . PRO A 1 62 ? -0.362 -2.040 -13.410 1.00 0.00 62 PRO A O 9
ATOM 16826 N N . LYS A 1 63 ? -0.117 0.198 -13.627 1.00 0.00 63 LYS A N 9
ATOM 16827 C CA . LYS A 1 63 ? 1.196 0.106 -14.242 1.00 0.00 63 LYS A CA 9
ATOM 16828 C C . LYS A 1 63 ? 2.240 -0.193 -13.165 1.00 0.00 63 LYS A C 9
ATOM 16829 O O . LYS A 1 63 ? 3.334 -0.666 -13.470 1.00 0.00 63 LYS A O 9
ATOM 16848 N N . MET A 1 64 ? 1.867 0.096 -11.927 1.00 0.00 64 MET A N 9
ATOM 16849 C CA . MET A 1 64 ? 2.757 -0.136 -10.803 1.00 0.00 64 MET A CA 9
ATOM 16850 C C . MET A 1 64 ? 2.019 -0.818 -9.650 1.00 0.00 64 MET A C 9
ATOM 16851 O O . MET A 1 64 ? 1.618 -0.162 -8.690 1.00 0.00 64 MET A O 9
ATOM 16865 N N . ASP A 1 65 ? 1.860 -2.127 -9.783 1.00 0.00 65 ASP A N 9
ATOM 16866 C CA . ASP A 1 65 ? 1.176 -2.906 -8.764 1.00 0.00 65 ASP A CA 9
ATOM 16867 C C . ASP A 1 65 ? 2.115 -3.120 -7.575 1.00 0.00 65 ASP A C 9
ATOM 16868 O O . ASP A 1 65 ? 3.289 -2.755 -7.634 1.00 0.00 65 ASP A O 9
ATOM 16877 N N . GLY A 1 66 ? 1.565 -3.711 -6.525 1.00 0.00 66 GLY A N 9
ATOM 16878 C CA . GLY A 1 66 ? 2.339 -3.978 -5.325 1.00 0.00 66 GLY A CA 9
ATOM 16879 C C . GLY A 1 66 ? 3.803 -4.264 -5.669 1.00 0.00 66 GLY A C 9
ATOM 16880 O O . GLY A 1 66 ? 4.700 -3.552 -5.221 1.00 0.00 66 GLY A O 9
ATOM 16884 N N . LEU A 1 67 ? 3.998 -5.307 -6.462 1.00 0.00 67 LEU A N 9
ATOM 16885 C CA . LEU A 1 67 ? 5.336 -5.696 -6.872 1.00 0.00 67 LEU A CA 9
ATOM 16886 C C . LEU A 1 67 ? 6.004 -4.523 -7.593 1.00 0.00 67 LEU A C 9
ATOM 16887 O O . LEU A 1 67 ? 7.156 -4.193 -7.315 1.00 0.00 67 LEU A O 9
ATOM 16903 N N . GLY A 1 68 ? 5.253 -3.927 -8.508 1.00 0.00 68 GLY A N 9
ATOM 16904 C CA . GLY A 1 68 ? 5.758 -2.799 -9.272 1.00 0.00 68 GLY A CA 9
ATOM 16905 C C . GLY A 1 68 ? 6.299 -1.707 -8.345 1.00 0.00 68 GLY A C 9
ATOM 16906 O O . GLY A 1 68 ? 7.382 -1.172 -8.576 1.00 0.00 68 GLY A O 9
ATOM 16910 N N . LEU A 1 69 ? 5.518 -1.409 -7.317 1.00 0.00 69 LEU A N 9
ATOM 16911 C CA . LEU A 1 69 ? 5.904 -0.391 -6.355 1.00 0.00 69 LEU A CA 9
ATOM 16912 C C . LEU A 1 69 ? 7.183 -0.831 -5.639 1.00 0.00 69 LEU A C 9
ATOM 16913 O O . LEU A 1 69 ? 8.062 -0.012 -5.372 1.00 0.00 69 LEU A O 9
ATOM 16929 N N . LEU A 1 70 ? 7.247 -2.122 -5.348 1.00 0.00 70 LEU A N 9
ATOM 16930 C CA . LEU A 1 70 ? 8.404 -2.679 -4.669 1.00 0.00 70 LEU A CA 9
ATOM 16931 C C . LEU A 1 70 ? 9.649 -2.468 -5.532 1.00 0.00 70 LEU A C 9
ATOM 16932 O O . LEU A 1 70 ? 10.674 -1.997 -5.044 1.00 0.00 70 LEU A O 9
ATOM 16948 N N . GLN A 1 71 ? 9.518 -2.825 -6.802 1.00 0.00 71 GLN A N 9
ATOM 16949 C CA . GLN A 1 71 ? 10.619 -2.680 -7.737 1.00 0.00 71 GLN A CA 9
ATOM 16950 C C . GLN A 1 71 ? 11.097 -1.227 -7.774 1.00 0.00 71 GLN A C 9
ATOM 16951 O O . GLN A 1 71 ? 12.288 -0.965 -7.927 1.00 0.00 71 GLN A O 9
ATOM 16965 N N . ALA A 1 72 ? 10.142 -0.320 -7.631 1.00 0.00 72 ALA A N 9
ATOM 16966 C CA . ALA A 1 72 ? 10.449 1.100 -7.645 1.00 0.00 72 ALA A CA 9
ATOM 16967 C C . ALA A 1 72 ? 11.261 1.454 -6.397 1.00 0.00 72 ALA A C 9
ATOM 16968 O O . ALA A 1 72 ? 12.262 2.164 -6.484 1.00 0.00 72 ALA A O 9
ATOM 16975 N N . VAL A 1 73 ? 10.800 0.944 -5.265 1.00 0.00 73 VAL A N 9
ATOM 16976 C CA . VAL A 1 73 ? 11.471 1.197 -4.001 1.00 0.00 73 VAL A CA 9
ATOM 16977 C C . VAL A 1 73 ? 12.930 0.749 -4.105 1.00 0.00 73 VAL A C 9
ATOM 16978 O O . VAL A 1 73 ? 13.820 1.385 -3.542 1.00 0.00 73 VAL A O 9
ATOM 16991 N N . ARG A 1 74 ? 13.131 -0.342 -4.829 1.00 0.00 74 ARG A N 9
ATOM 16992 C CA . ARG A 1 74 ? 14.467 -0.883 -5.013 1.00 0.00 74 ARG A CA 9
ATOM 16993 C C . ARG A 1 74 ? 15.361 0.141 -5.716 1.00 0.00 74 ARG A C 9
ATOM 16994 O O . ARG A 1 74 ? 16.586 0.025 -5.686 1.00 0.00 74 ARG A O 9
ATOM 17015 N N . ALA A 1 75 ? 14.715 1.121 -6.330 1.00 0.00 75 ALA A N 9
ATOM 17016 C CA . ALA A 1 75 ? 15.436 2.164 -7.039 1.00 0.00 75 ALA A CA 9
ATOM 17017 C C . ALA A 1 75 ? 15.394 3.455 -6.219 1.00 0.00 75 ALA A C 9
ATOM 17018 O O . ALA A 1 75 ? 16.236 4.334 -6.393 1.00 0.00 75 ALA A O 9
ATOM 17025 N N . ASN A 1 76 ? 14.404 3.529 -5.341 1.00 0.00 76 ASN A N 9
ATOM 17026 C CA . ASN A 1 76 ? 14.240 4.697 -4.494 1.00 0.00 76 ASN A CA 9
ATOM 17027 C C . ASN A 1 76 ? 14.002 4.245 -3.051 1.00 0.00 76 ASN A C 9
ATOM 17028 O O . ASN A 1 76 ? 12.975 3.643 -2.747 1.00 0.00 76 ASN A O 9
ATOM 17039 N N . PRO A 1 77 ? 14.996 4.564 -2.179 1.00 0.00 77 PRO A N 9
ATOM 17040 C CA . PRO A 1 77 ? 14.905 4.199 -0.775 1.00 0.00 77 PRO A CA 9
ATOM 17041 C C . PRO A 1 77 ? 13.918 5.104 -0.036 1.00 0.00 77 PRO A C 9
ATOM 17042 O O . PRO A 1 77 ? 13.628 4.882 1.139 1.00 0.00 77 PRO A O 9
ATOM 17053 N N . ALA A 1 78 ? 13.430 6.104 -0.754 1.00 0.00 78 ALA A N 9
ATOM 17054 C CA . ALA A 1 78 ? 12.482 7.044 -0.180 1.00 0.00 78 ALA A CA 9
ATOM 17055 C C . ALA A 1 78 ? 11.146 6.335 0.056 1.00 0.00 78 ALA A C 9
ATOM 17056 O O . ALA A 1 78 ? 10.378 6.727 0.933 1.00 0.00 78 ALA A O 9
ATOM 17063 N N . THR A 1 79 ? 10.911 5.305 -0.743 1.00 0.00 79 THR A N 9
ATOM 17064 C CA . THR A 1 79 ? 9.683 4.538 -0.632 1.00 0.00 79 THR A CA 9
ATOM 17065 C C . THR A 1 79 ? 9.975 3.135 -0.098 1.00 0.00 79 THR A C 9
ATOM 17066 O O . THR A 1 79 ? 9.083 2.290 -0.037 1.00 0.00 79 THR A O 9
ATOM 17077 N N . LYS A 1 80 ? 11.229 2.928 0.276 1.00 0.00 80 LYS A N 9
ATOM 17078 C CA . LYS A 1 80 ? 11.651 1.642 0.803 1.00 0.00 80 LYS A CA 9
ATOM 17079 C C . LYS A 1 80 ? 11.093 1.467 2.217 1.00 0.00 80 LYS A C 9
ATOM 17080 O O . LYS A 1 80 ? 11.130 0.369 2.771 1.00 0.00 80 LYS A O 9
ATOM 17099 N N . LYS A 1 81 ? 10.589 2.565 2.760 1.00 0.00 81 LYS A N 9
ATOM 17100 C CA . LYS A 1 81 ? 10.023 2.547 4.098 1.00 0.00 81 LYS A CA 9
ATOM 17101 C C . LYS A 1 81 ? 8.497 2.593 4.003 1.00 0.00 81 LYS A C 9
ATOM 17102 O O . LYS A 1 81 ? 7.813 2.730 5.015 1.00 0.00 81 LYS A O 9
ATOM 17121 N N . ALA A 1 82 ? 8.009 2.476 2.777 1.00 0.00 82 ALA A N 9
ATOM 17122 C CA . ALA A 1 82 ? 6.576 2.502 2.537 1.00 0.00 82 ALA A CA 9
ATOM 17123 C C . ALA A 1 82 ? 6.075 1.076 2.304 1.00 0.00 82 ALA A C 9
ATOM 17124 O O . ALA A 1 82 ? 6.615 0.354 1.467 1.00 0.00 82 ALA A O 9
ATOM 17131 N N . ALA A 1 83 ? 5.051 0.712 3.060 1.00 0.00 83 ALA A N 9
ATOM 17132 C CA . ALA A 1 83 ? 4.472 -0.616 2.947 1.00 0.00 83 ALA A CA 9
ATOM 17133 C C . ALA A 1 83 ? 3.362 -0.596 1.895 1.00 0.00 83 ALA A C 9
ATOM 17134 O O . ALA A 1 83 ? 2.401 0.162 2.014 1.00 0.00 83 ALA A O 9
ATOM 17141 N N . PHE A 1 84 ? 3.531 -1.439 0.886 1.00 0.00 84 PHE A N 9
ATOM 17142 C CA . PHE A 1 84 ? 2.556 -1.527 -0.187 1.00 0.00 84 PHE A CA 9
ATOM 17143 C C . PHE A 1 84 ? 1.603 -2.704 0.033 1.00 0.00 84 PHE A C 9
ATOM 17144 O O . PHE A 1 84 ? 1.987 -3.718 0.615 1.00 0.00 84 PHE A O 9
ATOM 17161 N N . ILE A 1 85 ? 0.379 -2.530 -0.444 1.00 0.00 85 ILE A N 9
ATOM 17162 C CA . ILE A 1 85 ? -0.631 -3.566 -0.306 1.00 0.00 85 ILE A CA 9
ATOM 17163 C C . ILE A 1 85 ? -1.112 -3.990 -1.695 1.00 0.00 85 ILE A C 9
ATOM 17164 O O . ILE A 1 85 ? -1.357 -3.147 -2.557 1.00 0.00 85 ILE A O 9
ATOM 17180 N N . ILE A 1 86 ? -1.233 -5.299 -1.870 1.00 0.00 86 ILE A N 9
ATOM 17181 C CA . ILE A 1 86 ? -1.680 -5.846 -3.140 1.00 0.00 86 ILE A CA 9
ATOM 17182 C C . ILE A 1 86 ? -2.750 -6.910 -2.884 1.00 0.00 86 ILE A C 9
ATOM 17183 O O . ILE A 1 86 ? -2.454 -7.974 -2.343 1.00 0.00 86 ILE A O 9
ATOM 17199 N N . LEU A 1 87 ? -3.971 -6.584 -3.283 1.00 0.00 87 LEU A N 9
ATOM 17200 C CA . LEU A 1 87 ? -5.086 -7.497 -3.104 1.00 0.00 87 LEU A CA 9
ATOM 17201 C C . LEU A 1 87 ? -5.287 -8.309 -4.385 1.00 0.00 87 LEU A C 9
ATOM 17202 O O . LEU A 1 87 ? -5.339 -7.746 -5.478 1.00 0.00 87 LEU A O 9
ATOM 17218 N N . THR A 1 88 ? -5.393 -9.618 -4.209 1.00 0.00 88 THR A N 9
ATOM 17219 C CA . THR A 1 88 ? -5.587 -10.511 -5.338 1.00 0.00 88 THR A CA 9
ATOM 17220 C C . THR A 1 88 ? -6.364 -11.757 -4.905 1.00 0.00 88 THR A C 9
ATOM 17221 O O . THR A 1 88 ? -6.440 -12.063 -3.716 1.00 0.00 88 THR A O 9
ATOM 17232 N N . ALA A 1 89 ? -6.921 -12.440 -5.894 1.00 0.00 89 ALA A N 9
ATOM 17233 C CA . ALA A 1 89 ? -7.689 -13.645 -5.631 1.00 0.00 89 ALA A CA 9
ATOM 17234 C C . ALA A 1 89 ? -6.732 -14.809 -5.373 1.00 0.00 89 ALA A C 9
ATOM 17235 O O . ALA A 1 89 ? -6.986 -15.935 -5.800 1.00 0.00 89 ALA A O 9
ATOM 17242 N N . GLN A 1 90 ? -5.648 -14.500 -4.675 1.00 0.00 90 GLN A N 9
ATOM 17243 C CA . GLN A 1 90 ? -4.651 -15.507 -4.356 1.00 0.00 90 GLN A CA 9
ATOM 17244 C C . GLN A 1 90 ? -4.411 -15.556 -2.845 1.00 0.00 90 GLN A C 9
ATOM 17245 O O . GLN A 1 90 ? -4.586 -16.600 -2.219 1.00 0.00 90 GLN A O 9
ATOM 17259 N N . GLY A 1 91 ? -4.014 -14.414 -2.304 1.00 0.00 91 GLY A N 9
ATOM 17260 C CA . GLY A 1 91 ? -3.748 -14.314 -0.879 1.00 0.00 91 GLY A CA 9
ATOM 17261 C C . GLY A 1 91 ? -2.867 -15.470 -0.403 1.00 0.00 91 GLY A C 9
ATOM 17262 O O . GLY A 1 91 ? -3.336 -16.365 0.297 1.00 0.00 91 GLY A O 9
ATOM 17266 N N . ASP A 1 92 ? -1.604 -15.413 -0.803 1.00 0.00 92 ASP A N 9
ATOM 17267 C CA . ASP A 1 92 ? -0.653 -16.444 -0.425 1.00 0.00 92 ASP A CA 9
ATOM 17268 C C . ASP A 1 92 ? 0.561 -15.793 0.241 1.00 0.00 92 ASP A C 9
ATOM 17269 O O . ASP A 1 92 ? 1.305 -15.054 -0.401 1.00 0.00 92 ASP A O 9
ATOM 17278 N N . ARG A 1 93 ? 0.722 -16.091 1.522 1.00 0.00 93 ARG A N 9
ATOM 17279 C CA . ARG A 1 93 ? 1.833 -15.544 2.283 1.00 0.00 93 ARG A CA 9
ATOM 17280 C C . ARG A 1 93 ? 3.160 -15.878 1.601 1.00 0.00 93 ARG A C 9
ATOM 17281 O O . ARG A 1 93 ? 4.149 -15.170 1.779 1.00 0.00 93 ARG A O 9
ATOM 17302 N N . ALA A 1 94 ? 3.139 -16.958 0.833 1.00 0.00 94 ALA A N 9
ATOM 17303 C CA . ALA A 1 94 ? 4.328 -17.396 0.123 1.00 0.00 94 ALA A CA 9
ATOM 17304 C C . ALA A 1 94 ? 4.769 -16.299 -0.849 1.00 0.00 94 ALA A C 9
ATOM 17305 O O . ALA A 1 94 ? 5.942 -15.930 -0.883 1.00 0.00 94 ALA A O 9
ATOM 17312 N N . LEU A 1 95 ? 3.806 -15.808 -1.614 1.00 0.00 95 LEU A N 9
ATOM 17313 C CA . LEU A 1 95 ? 4.079 -14.761 -2.583 1.00 0.00 95 LEU A CA 9
ATOM 17314 C C . LEU A 1 95 ? 4.428 -13.467 -1.845 1.00 0.00 95 LEU A C 9
ATOM 17315 O O . LEU A 1 95 ? 5.272 -12.697 -2.300 1.00 0.00 95 LEU A O 9
ATOM 17331 N N . VAL A 1 96 ? 3.760 -13.268 -0.718 1.00 0.00 96 VAL A N 9
ATOM 17332 C CA . VAL A 1 96 ? 3.988 -12.080 0.087 1.00 0.00 96 VAL A CA 9
ATOM 17333 C C . VAL A 1 96 ? 5.447 -12.055 0.549 1.00 0.00 96 VAL A C 9
ATOM 17334 O O . VAL A 1 96 ? 6.119 -11.032 0.435 1.00 0.00 96 VAL A O 9
ATOM 17347 N N . GLN A 1 97 ? 5.892 -13.194 1.060 1.00 0.00 97 GLN A N 9
ATOM 17348 C CA . GLN A 1 97 ? 7.258 -13.315 1.538 1.00 0.00 97 GLN A CA 9
ATOM 17349 C C . GLN A 1 97 ? 8.234 -13.339 0.360 1.00 0.00 97 GLN A C 9
ATOM 17350 O O . GLN A 1 97 ? 9.367 -12.874 0.478 1.00 0.00 97 GLN A O 9
ATOM 17364 N N . LYS A 1 98 ? 7.758 -13.884 -0.750 1.00 0.00 98 LYS A N 9
ATOM 17365 C CA . LYS A 1 98 ? 8.574 -13.973 -1.949 1.00 0.00 98 LYS A CA 9
ATOM 17366 C C . LYS A 1 98 ? 8.961 -12.565 -2.404 1.00 0.00 98 LYS A C 9
ATOM 17367 O O . LYS A 1 98 ? 10.142 -12.262 -2.564 1.00 0.00 98 LYS A O 9
ATOM 17386 N N . ALA A 1 99 ? 7.942 -11.740 -2.601 1.00 0.00 99 ALA A N 9
ATOM 17387 C CA . ALA A 1 99 ? 8.160 -10.371 -3.034 1.00 0.00 99 ALA A CA 9
ATOM 17388 C C . ALA A 1 99 ? 8.713 -9.553 -1.866 1.00 0.00 99 ALA A C 9
ATOM 17389 O O . ALA A 1 99 ? 9.706 -8.842 -2.015 1.00 0.00 99 ALA A O 9
ATOM 17396 N N . ALA A 1 100 ? 8.045 -9.679 -0.728 1.00 0.00 100 ALA A N 9
ATOM 17397 C CA . ALA A 1 100 ? 8.456 -8.960 0.466 1.00 0.00 100 ALA A CA 9
ATOM 17398 C C . ALA A 1 100 ? 9.934 -9.242 0.741 1.00 0.00 100 ALA A C 9
ATOM 17399 O O . ALA A 1 100 ? 10.628 -8.415 1.331 1.00 0.00 100 ALA A O 9
ATOM 17406 N N . ALA A 1 101 ? 10.373 -10.413 0.303 1.00 0.00 101 ALA A N 9
ATOM 17407 C CA . ALA A 1 101 ? 11.756 -10.814 0.495 1.00 0.00 101 ALA A CA 9
ATOM 17408 C C . ALA A 1 101 ? 12.558 -10.483 -0.766 1.00 0.00 101 ALA A C 9
ATOM 17409 O O . ALA A 1 101 ? 13.781 -10.362 -0.713 1.00 0.00 101 ALA A O 9
ATOM 17416 N N . LEU A 1 102 ? 11.837 -10.347 -1.868 1.00 0.00 102 LEU A N 9
ATOM 17417 C CA . LEU A 1 102 ? 12.467 -10.033 -3.140 1.00 0.00 102 LEU A CA 9
ATOM 17418 C C . LEU A 1 102 ? 13.047 -8.619 -3.081 1.00 0.00 102 LEU A C 9
ATOM 17419 O O . LEU A 1 102 ? 13.950 -8.282 -3.846 1.00 0.00 102 LEU A O 9
ATOM 17435 N N . GLY A 1 103 ? 12.503 -7.829 -2.167 1.00 0.00 103 GLY A N 9
ATOM 17436 C CA . GLY A 1 103 ? 12.956 -6.458 -1.999 1.00 0.00 103 GLY A CA 9
ATOM 17437 C C . GLY A 1 103 ? 11.846 -5.582 -1.414 1.00 0.00 103 GLY A C 9
ATOM 17438 O O . GLY A 1 103 ? 12.119 -4.532 -0.837 1.00 0.00 103 GLY A O 9
ATOM 17442 N N . ALA A 1 104 ? 10.618 -6.048 -1.585 1.00 0.00 104 ALA A N 9
ATOM 17443 C CA . ALA A 1 104 ? 9.465 -5.320 -1.081 1.00 0.00 104 ALA A CA 9
ATOM 17444 C C . ALA A 1 104 ? 9.647 -5.056 0.414 1.00 0.00 104 ALA A C 9
ATOM 17445 O O . ALA A 1 104 ? 10.183 -5.896 1.136 1.00 0.00 104 ALA A O 9
ATOM 17452 N N . ASN A 1 105 ? 9.190 -3.886 0.836 1.00 0.00 105 ASN A N 9
ATOM 17453 C CA . ASN A 1 105 ? 9.296 -3.502 2.234 1.00 0.00 105 ASN A CA 9
ATOM 17454 C C . ASN A 1 105 ? 8.168 -4.165 3.027 1.00 0.00 105 ASN A C 9
ATOM 17455 O O . ASN A 1 105 ? 8.363 -4.559 4.176 1.00 0.00 105 ASN A O 9
ATOM 17466 N N . ASN A 1 106 ? 7.015 -4.267 2.384 1.00 0.00 106 ASN A N 9
ATOM 17467 C CA . ASN A 1 106 ? 5.857 -4.875 3.016 1.00 0.00 106 ASN A CA 9
ATOM 17468 C C . ASN A 1 106 ? 4.743 -5.038 1.979 1.00 0.00 106 ASN A C 9
ATOM 17469 O O . ASN A 1 106 ? 4.356 -4.073 1.322 1.00 0.00 106 ASN A O 9
ATOM 17480 N N . VAL A 1 107 ? 4.258 -6.265 1.866 1.00 0.00 107 VAL A N 9
ATOM 17481 C CA . VAL A 1 107 ? 3.197 -6.566 0.921 1.00 0.00 107 VAL A CA 9
ATOM 17482 C C . VAL A 1 107 ? 2.042 -7.247 1.658 1.00 0.00 107 VAL A C 9
ATOM 17483 O O . VAL A 1 107 ? 2.180 -8.376 2.128 1.00 0.00 107 VAL A O 9
ATOM 17496 N N . LEU A 1 108 ? 0.929 -6.532 1.736 1.00 0.00 108 LEU A N 9
ATOM 17497 C CA . LEU A 1 108 ? -0.249 -7.054 2.408 1.00 0.00 108 LEU A CA 9
ATOM 17498 C C . LEU A 1 108 ? -1.467 -6.884 1.498 1.00 0.00 108 LEU A C 9
ATOM 17499 O O . LEU A 1 108 ? -1.515 -5.963 0.684 1.00 0.00 108 LEU A O 9
ATOM 17515 N N . ALA A 1 109 ? -2.422 -7.786 1.666 1.00 0.00 109 ALA A N 9
ATOM 17516 C CA . ALA A 1 109 ? -3.638 -7.747 0.870 1.00 0.00 109 ALA A CA 9
ATOM 17517 C C . ALA A 1 109 ? -4.812 -7.334 1.760 1.00 0.00 109 ALA A C 9
ATOM 17518 O O . ALA A 1 109 ? -4.839 -7.652 2.947 1.00 0.00 109 ALA A O 9
ATOM 17525 N N . LYS A 1 110 ? -5.755 -6.629 1.151 1.00 0.00 110 LYS A N 9
ATOM 17526 C CA . LYS A 1 110 ? -6.929 -6.170 1.872 1.00 0.00 110 LYS A CA 9
ATOM 17527 C C . LYS A 1 110 ? -7.919 -7.327 2.018 1.00 0.00 110 LYS A C 9
ATOM 17528 O O . LYS A 1 110 ? -8.565 -7.722 1.049 1.00 0.00 110 LYS A O 9
ATOM 17547 N N . PRO A 1 111 ? -8.010 -7.851 3.270 1.00 0.00 111 PRO A N 9
ATOM 17548 C CA . PRO A 1 111 ? -8.910 -8.956 3.555 1.00 0.00 111 PRO A CA 9
ATOM 17549 C C . PRO A 1 111 ? -10.362 -8.478 3.614 1.00 0.00 111 PRO A C 9
ATOM 17550 O O . PRO A 1 111 ? -10.622 -7.295 3.829 1.00 0.00 111 PRO A O 9
ATOM 17561 N N . PHE A 1 112 ? -11.271 -9.422 3.417 1.00 0.00 112 PHE A N 9
ATOM 17562 C CA . PHE A 1 112 ? -12.689 -9.113 3.445 1.00 0.00 112 PHE A CA 9
ATOM 17563 C C . PHE A 1 112 ? -13.166 -8.851 4.875 1.00 0.00 112 PHE A C 9
ATOM 17564 O O . PHE A 1 112 ? -14.332 -8.527 5.096 1.00 0.00 112 PHE A O 9
ATOM 17581 N N . THR A 1 113 ? -12.239 -8.999 5.811 1.00 0.00 113 THR A N 9
ATOM 17582 C CA . THR A 1 113 ? -12.550 -8.781 7.213 1.00 0.00 113 THR A CA 9
ATOM 17583 C C . THR A 1 113 ? -11.744 -7.601 7.761 1.00 0.00 113 THR A C 9
ATOM 17584 O O . THR A 1 113 ? -10.587 -7.409 7.391 1.00 0.00 113 THR A O 9
ATOM 17595 N N . ILE A 1 114 ? -12.388 -6.841 8.634 1.00 0.00 114 ILE A N 9
ATOM 17596 C CA . ILE A 1 114 ? -11.747 -5.685 9.236 1.00 0.00 114 ILE A CA 9
ATOM 17597 C C . ILE A 1 114 ? -10.694 -6.157 10.240 1.00 0.00 114 ILE A C 9
ATOM 17598 O O . ILE A 1 114 ? -9.736 -5.439 10.525 1.00 0.00 114 ILE A O 9
ATOM 17614 N N . GLU A 1 115 ? -10.908 -7.361 10.751 1.00 0.00 115 GLU A N 9
ATOM 17615 C CA . GLU A 1 115 ? -9.988 -7.937 11.718 1.00 0.00 115 GLU A CA 9
ATOM 17616 C C . GLU A 1 115 ? -8.624 -8.184 11.071 1.00 0.00 115 GLU A C 9
ATOM 17617 O O . GLU A 1 115 ? -7.588 -7.904 11.672 1.00 0.00 115 GLU A O 9
ATOM 17629 N N . LYS A 1 116 ? -8.668 -8.706 9.854 1.00 0.00 116 LYS A N 9
ATOM 17630 C CA . LYS A 1 116 ? -7.448 -8.994 9.119 1.00 0.00 116 LYS A CA 9
ATOM 17631 C C . LYS A 1 116 ? -6.842 -7.685 8.611 1.00 0.00 116 LYS A C 9
ATOM 17632 O O . LYS A 1 116 ? -5.635 -7.475 8.712 1.00 0.00 116 LYS A O 9
ATOM 17651 N N . MET A 1 117 ? -7.709 -6.838 8.075 1.00 0.00 117 MET A N 9
ATOM 17652 C CA . MET A 1 117 ? -7.274 -5.554 7.550 1.00 0.00 117 MET A CA 9
ATOM 17653 C C . MET A 1 117 ? -6.786 -4.640 8.675 1.00 0.00 117 MET A C 9
ATOM 17654 O O . MET A 1 117 ? -5.808 -3.914 8.509 1.00 0.00 117 MET A O 9
ATOM 17668 N N . LYS A 1 118 ? -7.490 -4.704 9.795 1.00 0.00 118 LYS A N 9
ATOM 17669 C CA . LYS A 1 118 ? -7.141 -3.891 10.947 1.00 0.00 118 LYS A CA 9
ATOM 17670 C C . LYS A 1 118 ? -5.842 -4.416 11.562 1.00 0.00 118 LYS A C 9
ATOM 17671 O O . LYS A 1 118 ? -5.051 -3.646 12.105 1.00 0.00 118 LYS A O 9
ATOM 17690 N N . ALA A 1 119 ? -5.662 -5.724 11.457 1.00 0.00 119 ALA A N 9
ATOM 17691 C CA . ALA A 1 119 ? -4.473 -6.363 11.996 1.00 0.00 119 ALA A CA 9
ATOM 17692 C C . ALA A 1 119 ? -3.283 -6.072 11.078 1.00 0.00 119 ALA A C 9
ATOM 17693 O O . ALA A 1 119 ? -2.208 -5.703 11.547 1.00 0.00 119 ALA A O 9
ATOM 17700 N N . ALA A 1 120 ? -3.516 -6.249 9.786 1.00 0.00 120 ALA A N 9
ATOM 17701 C CA . ALA A 1 120 ? -2.479 -6.010 8.798 1.00 0.00 120 ALA A CA 9
ATOM 17702 C C . ALA A 1 120 ? -1.982 -4.569 8.925 1.00 0.00 120 ALA A C 9
ATOM 17703 O O . ALA A 1 120 ? -0.778 -4.328 9.011 1.00 0.00 120 ALA A O 9
ATOM 17710 N N . ILE A 1 121 ? -2.933 -3.647 8.931 1.00 0.00 121 ILE A N 9
ATOM 17711 C CA . ILE A 1 121 ? -2.608 -2.236 9.046 1.00 0.00 121 ILE A CA 9
ATOM 17712 C C . ILE A 1 121 ? -1.894 -1.988 10.377 1.00 0.00 121 ILE A C 9
ATOM 17713 O O . ILE A 1 121 ? -0.878 -1.296 10.422 1.00 0.00 121 ILE A O 9
ATOM 17729 N N . GLU A 1 122 ? -2.454 -2.567 11.429 1.00 0.00 122 GLU A N 9
ATOM 17730 C CA . GLU A 1 122 ? -1.884 -2.418 12.757 1.00 0.00 122 GLU A CA 9
ATOM 17731 C C . GLU A 1 122 ? -0.426 -2.880 12.764 1.00 0.00 122 GLU A C 9
ATOM 17732 O O . GLU A 1 122 ? 0.373 -2.413 13.575 1.00 0.00 122 GLU A O 9
ATOM 17744 N N . ALA A 1 123 ? -0.123 -3.793 11.851 1.00 0.00 123 ALA A N 9
ATOM 17745 C CA . ALA A 1 123 ? 1.225 -4.323 11.743 1.00 0.00 123 ALA A CA 9
ATOM 17746 C C . ALA A 1 123 ? 2.055 -3.414 10.833 1.00 0.00 123 ALA A C 9
ATOM 17747 O O . ALA A 1 123 ? 3.220 -3.143 11.116 1.00 0.00 123 ALA A O 9
ATOM 17754 N N . VAL A 1 124 ? 1.420 -2.969 9.758 1.00 0.00 124 VAL A N 9
ATOM 17755 C CA . VAL A 1 124 ? 2.084 -2.097 8.805 1.00 0.00 124 VAL A CA 9
ATOM 17756 C C . VAL A 1 124 ? 2.474 -0.790 9.501 1.00 0.00 124 VAL A C 9
ATOM 17757 O O . VAL A 1 124 ? 3.470 -0.165 9.141 1.00 0.00 124 VAL A O 9
ATOM 17770 N N . PHE A 1 125 ? 1.669 -0.419 10.485 1.00 0.00 125 PHE A N 9
ATOM 17771 C CA . PHE A 1 125 ? 1.917 0.801 11.234 1.00 0.00 125 PHE A CA 9
ATOM 17772 C C . PHE A 1 125 ? 2.855 0.538 12.414 1.00 0.00 125 PHE A C 9
ATOM 17773 O O . PHE A 1 125 ? 3.942 1.109 12.487 1.00 0.00 125 PHE A O 9
ATOM 17790 N N . GLY A 1 126 ? 2.401 -0.326 13.309 1.00 0.00 126 GLY A N 9
ATOM 17791 C CA . GLY A 1 126 ? 3.186 -0.672 14.482 1.00 0.00 126 GLY A CA 9
ATOM 17792 C C . GLY A 1 126 ? 4.544 -1.251 14.081 1.00 0.00 126 GLY A C 9
ATOM 17793 O O . GLY A 1 126 ? 5.586 -0.722 14.465 1.00 0.00 126 GLY A O 9
ATOM 17797 N N . ALA A 1 127 ? 4.489 -2.330 13.315 1.00 0.00 127 ALA A N 9
ATOM 17798 C CA . ALA A 1 127 ? 5.701 -2.987 12.859 1.00 0.00 127 ALA A CA 9
ATOM 17799 C C . ALA A 1 127 ? 6.787 -2.844 13.927 1.00 0.00 127 ALA A C 9
ATOM 17800 O O . ALA A 1 127 ? 7.802 -2.187 13.702 1.00 0.00 127 ALA A O 9
ATOM 17807 N N . LEU A 1 128 ? 6.536 -3.471 15.068 1.00 0.00 128 LEU A N 9
ATOM 17808 C CA . LEU A 1 128 ? 7.479 -3.422 16.172 1.00 0.00 128 LEU A CA 9
ATOM 17809 C C . LEU A 1 128 ? 8.399 -4.642 16.106 1.00 0.00 128 LEU A C 9
ATOM 17810 O O . LEU A 1 128 ? 7.928 -5.777 16.038 1.00 0.00 128 LEU A O 9
ATOM 17826 N N . LYS A 1 129 ? 9.696 -4.369 16.127 1.00 0.00 129 LYS A N 9
ATOM 17827 C CA . LYS A 1 129 ? 10.686 -5.430 16.072 1.00 0.00 129 LYS A CA 9
ATOM 17828 C C . LYS A 1 129 ? 10.203 -6.521 15.113 1.00 0.00 129 LYS A C 9
ATOM 17829 O O . LYS A 1 129 ? 10.336 -7.709 15.403 1.00 0.00 129 LYS A O 9
ATOM 17848 N N . MET A 1 1 ? 13.762 18.139 9.503 1.00 0.00 1 MET A N 10
ATOM 17849 C CA . MET A 1 1 ? 14.017 17.021 8.612 1.00 0.00 1 MET A CA 10
ATOM 17850 C C . MET A 1 1 ? 13.472 17.301 7.209 1.00 0.00 1 MET A C 10
ATOM 17851 O O . MET A 1 1 ? 14.025 18.120 6.477 1.00 0.00 1 MET A O 10
ATOM 17865 N N . SER A 1 2 ? 12.395 16.604 6.879 1.00 0.00 2 SER A N 10
ATOM 17866 C CA . SER A 1 2 ? 11.768 16.767 5.578 1.00 0.00 2 SER A CA 10
ATOM 17867 C C . SER A 1 2 ? 10.246 16.740 5.723 1.00 0.00 2 SER A C 10
ATOM 17868 O O . SER A 1 2 ? 9.543 17.522 5.083 1.00 0.00 2 SER A O 10
ATOM 17876 N N . LEU A 1 3 ? 9.781 15.831 6.567 1.00 0.00 3 LEU A N 10
ATOM 17877 C CA . LEU A 1 3 ? 8.354 15.691 6.804 1.00 0.00 3 LEU A CA 10
ATOM 17878 C C . LEU A 1 3 ? 8.121 15.273 8.257 1.00 0.00 3 LEU A C 10
ATOM 17879 O O . LEU A 1 3 ? 8.409 14.137 8.634 1.00 0.00 3 LEU A O 10
ATOM 17895 N N . ALA A 1 4 ? 7.603 16.213 9.035 1.00 0.00 4 ALA A N 10
ATOM 17896 C CA . ALA A 1 4 ? 7.329 15.955 10.439 1.00 0.00 4 ALA A CA 10
ATOM 17897 C C . ALA A 1 4 ? 6.438 14.717 10.561 1.00 0.00 4 ALA A C 10
ATOM 17898 O O . ALA A 1 4 ? 6.589 13.930 11.495 1.00 0.00 4 ALA A O 10
ATOM 17905 N N . GLU A 1 5 ? 5.531 14.583 9.605 1.00 0.00 5 GLU A N 10
ATOM 17906 C CA . GLU A 1 5 ? 4.617 13.453 9.594 1.00 0.00 5 GLU A CA 10
ATOM 17907 C C . GLU A 1 5 ? 5.189 12.315 8.747 1.00 0.00 5 GLU A C 10
ATOM 17908 O O . GLU A 1 5 ? 5.171 11.157 9.163 1.00 0.00 5 GLU A O 10
ATOM 17920 N N . LYS A 1 6 ? 5.686 12.683 7.575 1.00 0.00 6 LYS A N 10
ATOM 17921 C CA . LYS A 1 6 ? 6.263 11.707 6.666 1.00 0.00 6 LYS A CA 10
ATOM 17922 C C . LYS A 1 6 ? 5.414 10.434 6.685 1.00 0.00 6 LYS A C 10
ATOM 17923 O O . LYS A 1 6 ? 5.918 9.344 6.418 1.00 0.00 6 LYS A O 10
ATOM 17942 N N . ILE A 1 7 ? 4.141 10.615 7.006 1.00 0.00 7 ILE A N 10
ATOM 17943 C CA . ILE A 1 7 ? 3.218 9.494 7.063 1.00 0.00 7 ILE A CA 10
ATOM 17944 C C . ILE A 1 7 ? 2.039 9.760 6.125 1.00 0.00 7 ILE A C 10
ATOM 17945 O O . ILE A 1 7 ? 1.045 10.362 6.528 1.00 0.00 7 ILE A O 10
ATOM 17961 N N . LYS A 1 8 ? 2.190 9.298 4.892 1.00 0.00 8 LYS A N 10
ATOM 17962 C CA . LYS A 1 8 ? 1.150 9.479 3.894 1.00 0.00 8 LYS A CA 10
ATOM 17963 C C . LYS A 1 8 ? 0.764 8.117 3.314 1.00 0.00 8 LYS A C 10
ATOM 17964 O O . LYS A 1 8 ? 1.629 7.285 3.045 1.00 0.00 8 LYS A O 10
ATOM 17983 N N . VAL A 1 9 ? -0.536 7.932 3.138 1.00 0.00 9 VAL A N 10
ATOM 17984 C CA . VAL A 1 9 ? -1.047 6.684 2.595 1.00 0.00 9 VAL A CA 10
ATOM 17985 C C . VAL A 1 9 ? -1.405 6.884 1.120 1.00 0.00 9 VAL A C 10
ATOM 17986 O O . VAL A 1 9 ? -2.140 7.807 0.776 1.00 0.00 9 VAL A O 10
ATOM 17999 N N . LEU A 1 10 ? -0.867 6.002 0.290 1.00 0.00 10 LEU A N 10
ATOM 18000 C CA . LEU A 1 10 ? -1.120 6.071 -1.140 1.00 0.00 10 LEU A CA 10
ATOM 18001 C C . LEU A 1 10 ? -2.019 4.902 -1.549 1.00 0.00 10 LEU A C 10
ATOM 18002 O O . LEU A 1 10 ? -1.632 3.742 -1.422 1.00 0.00 10 LEU A O 10
ATOM 18018 N N . ILE A 1 11 ? -3.202 5.250 -2.034 1.00 0.00 11 ILE A N 10
ATOM 18019 C CA . ILE A 1 11 ? -4.159 4.244 -2.465 1.00 0.00 11 ILE A CA 10
ATOM 18020 C C . ILE A 1 11 ? -4.752 4.655 -3.814 1.00 0.00 11 ILE A C 10
ATOM 18021 O O . ILE A 1 11 ? -5.522 5.610 -3.893 1.00 0.00 11 ILE A O 10
ATOM 18037 N N . VAL A 1 12 ? -4.368 3.912 -4.843 1.00 0.00 12 VAL A N 10
ATOM 18038 C CA . VAL A 1 12 ? -4.852 4.187 -6.185 1.00 0.00 12 VAL A CA 10
ATOM 18039 C C . VAL A 1 12 ? -5.303 2.879 -6.837 1.00 0.00 12 VAL A C 10
ATOM 18040 O O . VAL A 1 12 ? -4.563 1.896 -6.844 1.00 0.00 12 VAL A O 10
ATOM 18053 N N . ASP A 1 13 ? -6.516 2.907 -7.370 1.00 0.00 13 ASP A N 10
ATOM 18054 C CA . ASP A 1 13 ? -7.075 1.736 -8.023 1.00 0.00 13 ASP A CA 10
ATOM 18055 C C . ASP A 1 13 ? -7.816 2.169 -9.289 1.00 0.00 13 ASP A C 10
ATOM 18056 O O . ASP A 1 13 ? -8.448 3.224 -9.314 1.00 0.00 13 ASP A O 10
ATOM 18065 N N . ASP A 1 14 ? -7.714 1.331 -10.312 1.00 0.00 14 ASP A N 10
ATOM 18066 C CA . ASP A 1 14 ? -8.367 1.614 -11.578 1.00 0.00 14 ASP A CA 10
ATOM 18067 C C . ASP A 1 14 ? -9.854 1.874 -11.334 1.00 0.00 14 ASP A C 10
ATOM 18068 O O . ASP A 1 14 ? -10.398 2.875 -11.798 1.00 0.00 14 ASP A O 10
ATOM 18077 N N . GLN A 1 15 ? -10.471 0.956 -10.604 1.00 0.00 15 GLN A N 10
ATOM 18078 C CA . GLN A 1 15 ? -11.886 1.074 -10.291 1.00 0.00 15 GLN A CA 10
ATOM 18079 C C . GLN A 1 15 ? -12.083 1.928 -9.038 1.00 0.00 15 GLN A C 10
ATOM 18080 O O . GLN A 1 15 ? -11.294 1.849 -8.098 1.00 0.00 15 GLN A O 10
ATOM 18094 N N . VAL A 1 16 ? -13.141 2.726 -9.064 1.00 0.00 16 VAL A N 10
ATOM 18095 C CA . VAL A 1 16 ? -13.452 3.594 -7.942 1.00 0.00 16 VAL A CA 10
ATOM 18096 C C . VAL A 1 16 ? -13.927 2.744 -6.761 1.00 0.00 16 VAL A C 10
ATOM 18097 O O . VAL A 1 16 ? -13.530 2.982 -5.622 1.00 0.00 16 VAL A O 10
ATOM 18110 N N . THR A 1 17 ? -14.770 1.772 -7.076 1.00 0.00 17 THR A N 10
ATOM 18111 C CA . THR A 1 17 ? -15.304 0.886 -6.055 1.00 0.00 17 THR A CA 10
ATOM 18112 C C . THR A 1 17 ? -14.166 0.194 -5.303 1.00 0.00 17 THR A C 10
ATOM 18113 O O . THR A 1 17 ? -14.261 -0.032 -4.098 1.00 0.00 17 THR A O 10
ATOM 18124 N N . SER A 1 18 ? -13.116 -0.125 -6.045 1.00 0.00 18 SER A N 10
ATOM 18125 C CA . SER A 1 18 ? -11.961 -0.787 -5.463 1.00 0.00 18 SER A CA 10
ATOM 18126 C C . SER A 1 18 ? -11.177 0.197 -4.593 1.00 0.00 18 SER A C 10
ATOM 18127 O O . SER A 1 18 ? -10.968 -0.050 -3.405 1.00 0.00 18 SER A O 10
ATOM 18135 N N . ARG A 1 19 ? -10.764 1.289 -5.217 1.00 0.00 19 ARG A N 10
ATOM 18136 C CA . ARG A 1 19 ? -10.007 2.312 -4.514 1.00 0.00 19 ARG A CA 10
ATOM 18137 C C . ARG A 1 19 ? -10.851 2.921 -3.393 1.00 0.00 19 ARG A C 10
ATOM 18138 O O . ARG A 1 19 ? -10.315 3.369 -2.381 1.00 0.00 19 ARG A O 10
ATOM 18159 N N . LEU A 1 20 ? -12.158 2.917 -3.611 1.00 0.00 20 LEU A N 10
ATOM 18160 C CA . LEU A 1 20 ? -13.081 3.463 -2.631 1.00 0.00 20 LEU A CA 10
ATOM 18161 C C . LEU A 1 20 ? -13.166 2.516 -1.432 1.00 0.00 20 LEU A C 10
ATOM 18162 O O . LEU A 1 20 ? -13.138 2.956 -0.284 1.00 0.00 20 LEU A O 10
ATOM 18178 N N . LEU A 1 21 ? -13.268 1.232 -1.740 1.00 0.00 21 LEU A N 10
ATOM 18179 C CA . LEU A 1 21 ? -13.356 0.217 -0.703 1.00 0.00 21 LEU A CA 10
ATOM 18180 C C . LEU A 1 21 ? -12.119 0.300 0.193 1.00 0.00 21 LEU A C 10
ATOM 18181 O O . LEU A 1 21 ? -12.235 0.473 1.405 1.00 0.00 21 LEU A O 10
ATOM 18197 N N . LEU A 1 22 ? -10.961 0.173 -0.439 1.00 0.00 22 LEU A N 10
ATOM 18198 C CA . LEU A 1 22 ? -9.702 0.232 0.285 1.00 0.00 22 LEU A CA 10
ATOM 18199 C C . LEU A 1 22 ? -9.635 1.541 1.075 1.00 0.00 22 LEU A C 10
ATOM 18200 O O . LEU A 1 22 ? -9.339 1.534 2.270 1.00 0.00 22 LEU A O 10
ATOM 18216 N N . GLY A 1 23 ? -9.913 2.631 0.377 1.00 0.00 23 GLY A N 10
ATOM 18217 C CA . GLY A 1 23 ? -9.887 3.945 0.998 1.00 0.00 23 GLY A CA 10
ATOM 18218 C C . GLY A 1 23 ? -10.943 4.051 2.101 1.00 0.00 23 GLY A C 10
ATOM 18219 O O . GLY A 1 23 ? -10.765 4.792 3.065 1.00 0.00 23 GLY A O 10
ATOM 18223 N N . ASP A 1 24 ? -12.018 3.298 1.921 1.00 0.00 24 ASP A N 10
ATOM 18224 C CA . ASP A 1 24 ? -13.102 3.298 2.887 1.00 0.00 24 ASP A CA 10
ATOM 18225 C C . ASP A 1 24 ? -12.697 2.460 4.101 1.00 0.00 24 ASP A C 10
ATOM 18226 O O . ASP A 1 24 ? -12.856 2.893 5.242 1.00 0.00 24 ASP A O 10
ATOM 18235 N N . ALA A 1 25 ? -12.180 1.273 3.816 1.00 0.00 25 ALA A N 10
ATOM 18236 C CA . ALA A 1 25 ? -11.751 0.370 4.869 1.00 0.00 25 ALA A CA 10
ATOM 18237 C C . ALA A 1 25 ? -10.672 1.054 5.713 1.00 0.00 25 ALA A C 10
ATOM 18238 O O . ALA A 1 25 ? -10.745 1.050 6.940 1.00 0.00 25 ALA A O 10
ATOM 18245 N N . LEU A 1 26 ? -9.699 1.624 5.020 1.00 0.00 26 LEU A N 10
ATOM 18246 C CA . LEU A 1 26 ? -8.606 2.310 5.690 1.00 0.00 26 LEU A CA 10
ATOM 18247 C C . LEU A 1 26 ? -9.126 3.614 6.298 1.00 0.00 26 LEU A C 10
ATOM 18248 O O . LEU A 1 26 ? -8.577 4.106 7.284 1.00 0.00 26 LEU A O 10
ATOM 18264 N N . GLN A 1 27 ? -10.178 4.137 5.686 1.00 0.00 27 GLN A N 10
ATOM 18265 C CA . GLN A 1 27 ? -10.777 5.375 6.155 1.00 0.00 27 GLN A CA 10
ATOM 18266 C C . GLN A 1 27 ? -11.290 5.208 7.586 1.00 0.00 27 GLN A C 10
ATOM 18267 O O . GLN A 1 27 ? -11.010 6.036 8.451 1.00 0.00 27 GLN A O 10
ATOM 18281 N N . GLN A 1 28 ? -12.032 4.129 7.793 1.00 0.00 28 GLN A N 10
ATOM 18282 C CA . GLN A 1 28 ? -12.586 3.842 9.105 1.00 0.00 28 GLN A CA 10
ATOM 18283 C C . GLN A 1 28 ? -11.463 3.600 10.115 1.00 0.00 28 GLN A C 10
ATOM 18284 O O . GLN A 1 28 ? -11.703 3.570 11.320 1.00 0.00 28 GLN A O 10
ATOM 18298 N N . LEU A 1 29 ? -10.260 3.433 9.585 1.00 0.00 29 LEU A N 10
ATOM 18299 C CA . LEU A 1 29 ? -9.098 3.195 10.424 1.00 0.00 29 LEU A CA 10
ATOM 18300 C C . LEU A 1 29 ? -8.378 4.521 10.681 1.00 0.00 29 LEU A C 10
ATOM 18301 O O . LEU A 1 29 ? -7.518 4.605 11.555 1.00 0.00 29 LEU A O 10
ATOM 18317 N N . GLY A 1 30 ? -8.757 5.523 9.901 1.00 0.00 30 GLY A N 10
ATOM 18318 C CA . GLY A 1 30 ? -8.160 6.841 10.032 1.00 0.00 30 GLY A CA 10
ATOM 18319 C C . GLY A 1 30 ? -6.695 6.824 9.589 1.00 0.00 30 GLY A C 10
ATOM 18320 O O . GLY A 1 30 ? -5.867 7.548 10.141 1.00 0.00 30 GLY A O 10
ATOM 18324 N N . PHE A 1 31 ? -6.419 5.990 8.597 1.00 0.00 31 PHE A N 10
ATOM 18325 C CA . PHE A 1 31 ? -5.069 5.870 8.073 1.00 0.00 31 PHE A CA 10
ATOM 18326 C C . PHE A 1 31 ? -4.228 7.095 8.439 1.00 0.00 31 PHE A C 10
ATOM 18327 O O . PHE A 1 31 ? -3.789 7.232 9.580 1.00 0.00 31 PHE A O 10
ATOM 18344 N N . LYS A 1 32 ? -4.029 7.953 7.450 1.00 0.00 32 LYS A N 10
ATOM 18345 C CA . LYS A 1 32 ? -3.248 9.162 7.653 1.00 0.00 32 LYS A CA 10
ATOM 18346 C C . LYS A 1 32 ? -3.515 10.135 6.503 1.00 0.00 32 LYS A C 10
ATOM 18347 O O . LYS A 1 32 ? -3.869 11.290 6.733 1.00 0.00 32 LYS A O 10
ATOM 18366 N N . GLN A 1 33 ? -3.333 9.633 5.292 1.00 0.00 33 GLN A N 10
ATOM 18367 C CA . GLN A 1 33 ? -3.549 10.443 4.105 1.00 0.00 33 GLN A CA 10
ATOM 18368 C C . GLN A 1 33 ? -3.821 9.550 2.893 1.00 0.00 33 GLN A C 10
ATOM 18369 O O . GLN A 1 33 ? -3.020 8.673 2.572 1.00 0.00 33 GLN A O 10
ATOM 18383 N N . ILE A 1 34 ? -4.953 9.802 2.254 1.00 0.00 34 ILE A N 10
ATOM 18384 C CA . ILE A 1 34 ? -5.340 9.032 1.084 1.00 0.00 34 ILE A CA 10
ATOM 18385 C C . ILE A 1 34 ? -4.923 9.786 -0.180 1.00 0.00 34 ILE A C 10
ATOM 18386 O O . ILE A 1 34 ? -5.466 10.848 -0.481 1.00 0.00 34 ILE A O 10
ATOM 18402 N N . THR A 1 35 ? -3.962 9.208 -0.885 1.00 0.00 35 THR A N 10
ATOM 18403 C CA . THR A 1 35 ? -3.465 9.812 -2.109 1.00 0.00 35 THR A CA 10
ATOM 18404 C C . THR A 1 35 ? -3.586 8.830 -3.276 1.00 0.00 35 THR A C 10
ATOM 18405 O O . THR A 1 35 ? -2.949 7.777 -3.273 1.00 0.00 35 THR A O 10
ATOM 18416 N N . ALA A 1 36 ? -4.405 9.208 -4.246 1.00 0.00 36 ALA A N 10
ATOM 18417 C CA . ALA A 1 36 ? -4.617 8.374 -5.416 1.00 0.00 36 ALA A CA 10
ATOM 18418 C C . ALA A 1 36 ? -4.326 9.190 -6.677 1.00 0.00 36 ALA A C 10
ATOM 18419 O O . ALA A 1 36 ? -4.669 10.368 -6.752 1.00 0.00 36 ALA A O 10
ATOM 18426 N N . ALA A 1 37 ? -3.696 8.529 -7.638 1.00 0.00 37 ALA A N 10
ATOM 18427 C CA . ALA A 1 37 ? -3.354 9.178 -8.892 1.00 0.00 37 ALA A CA 10
ATOM 18428 C C . ALA A 1 37 ? -3.332 8.134 -10.011 1.00 0.00 37 ALA A C 10
ATOM 18429 O O . ALA A 1 37 ? -2.698 7.088 -9.877 1.00 0.00 37 ALA A O 10
ATOM 18436 N N . GLY A 1 38 ? -4.031 8.455 -11.091 1.00 0.00 38 GLY A N 10
ATOM 18437 C CA . GLY A 1 38 ? -4.100 7.559 -12.231 1.00 0.00 38 GLY A CA 10
ATOM 18438 C C . GLY A 1 38 ? -4.068 6.096 -11.782 1.00 0.00 38 GLY A C 10
ATOM 18439 O O . GLY A 1 38 ? -5.115 5.492 -11.553 1.00 0.00 38 GLY A O 10
ATOM 18443 N N . ASP A 1 39 ? -2.858 5.570 -11.672 1.00 0.00 39 ASP A N 10
ATOM 18444 C CA . ASP A 1 39 ? -2.677 4.190 -11.254 1.00 0.00 39 ASP A CA 10
ATOM 18445 C C . ASP A 1 39 ? -1.357 4.062 -10.490 1.00 0.00 39 ASP A C 10
ATOM 18446 O O . ASP A 1 39 ? -0.704 5.062 -10.201 1.00 0.00 39 ASP A O 10
ATOM 18455 N N . GLY A 1 40 ? -1.005 2.821 -10.186 1.00 0.00 40 GLY A N 10
ATOM 18456 C CA . GLY A 1 40 ? 0.225 2.549 -9.462 1.00 0.00 40 GLY A CA 10
ATOM 18457 C C . GLY A 1 40 ? 1.357 3.458 -9.942 1.00 0.00 40 GLY A C 10
ATOM 18458 O O . GLY A 1 40 ? 2.112 3.996 -9.134 1.00 0.00 40 GLY A O 10
ATOM 18462 N N . GLU A 1 41 ? 1.440 3.603 -11.256 1.00 0.00 41 GLU A N 10
ATOM 18463 C CA . GLU A 1 41 ? 2.467 4.438 -11.854 1.00 0.00 41 GLU A CA 10
ATOM 18464 C C . GLU A 1 41 ? 2.250 5.904 -11.472 1.00 0.00 41 GLU A C 10
ATOM 18465 O O . GLU A 1 41 ? 3.136 6.539 -10.903 1.00 0.00 41 GLU A O 10
ATOM 18477 N N . GLN A 1 42 ? 1.064 6.397 -11.799 1.00 0.00 42 GLN A N 10
ATOM 18478 C CA . GLN A 1 42 ? 0.718 7.776 -11.497 1.00 0.00 42 GLN A CA 10
ATOM 18479 C C . GLN A 1 42 ? 0.763 8.014 -9.986 1.00 0.00 42 GLN A C 10
ATOM 18480 O O . GLN A 1 42 ? 1.285 9.030 -9.529 1.00 0.00 42 GLN A O 10
ATOM 18494 N N . GLY A 1 43 ? 0.206 7.061 -9.251 1.00 0.00 43 GLY A N 10
ATOM 18495 C CA . GLY A 1 43 ? 0.175 7.157 -7.802 1.00 0.00 43 GLY A CA 10
ATOM 18496 C C . GLY A 1 43 ? 1.582 7.022 -7.213 1.00 0.00 43 GLY A C 10
ATOM 18497 O O . GLY A 1 43 ? 1.853 7.524 -6.125 1.00 0.00 43 GLY A O 10
ATOM 18501 N N . MET A 1 44 ? 2.437 6.340 -7.960 1.00 0.00 44 MET A N 10
ATOM 18502 C CA . MET A 1 44 ? 3.808 6.133 -7.526 1.00 0.00 44 MET A CA 10
ATOM 18503 C C . MET A 1 44 ? 4.602 7.440 -7.574 1.00 0.00 44 MET A C 10
ATOM 18504 O O . MET A 1 44 ? 5.278 7.796 -6.609 1.00 0.00 44 MET A O 10
ATOM 18518 N N . LYS A 1 45 ? 4.495 8.118 -8.707 1.00 0.00 45 LYS A N 10
ATOM 18519 C CA . LYS A 1 45 ? 5.195 9.378 -8.893 1.00 0.00 45 LYS A CA 10
ATOM 18520 C C . LYS A 1 45 ? 4.551 10.449 -8.010 1.00 0.00 45 LYS A C 10
ATOM 18521 O O . LYS A 1 45 ? 5.249 11.252 -7.393 1.00 0.00 45 LYS A O 10
ATOM 18540 N N . ILE A 1 46 ? 3.227 10.427 -7.979 1.00 0.00 46 ILE A N 10
ATOM 18541 C CA . ILE A 1 46 ? 2.481 11.387 -7.183 1.00 0.00 46 ILE A CA 10
ATOM 18542 C C . ILE A 1 46 ? 2.748 11.128 -5.698 1.00 0.00 46 ILE A C 10
ATOM 18543 O O . ILE A 1 46 ? 2.755 12.059 -4.894 1.00 0.00 46 ILE A O 10
ATOM 18559 N N . MET A 1 47 ? 2.961 9.860 -5.381 1.00 0.00 47 MET A N 10
ATOM 18560 C CA . MET A 1 47 ? 3.228 9.468 -4.008 1.00 0.00 47 MET A CA 10
ATOM 18561 C C . MET A 1 47 ? 4.684 9.748 -3.630 1.00 0.00 47 MET A C 10
ATOM 18562 O O . MET A 1 47 ? 4.958 10.303 -2.567 1.00 0.00 47 MET A O 10
ATOM 18576 N N . ALA A 1 48 ? 5.580 9.352 -4.521 1.00 0.00 48 ALA A N 10
ATOM 18577 C CA . ALA A 1 48 ? 7.001 9.554 -4.295 1.00 0.00 48 ALA A CA 10
ATOM 18578 C C . ALA A 1 48 ? 7.297 11.054 -4.243 1.00 0.00 48 ALA A C 10
ATOM 18579 O O . ALA A 1 48 ? 8.035 11.515 -3.373 1.00 0.00 48 ALA A O 10
ATOM 18586 N N . GLN A 1 49 ? 6.703 11.775 -5.182 1.00 0.00 49 GLN A N 10
ATOM 18587 C CA . GLN A 1 49 ? 6.893 13.214 -5.254 1.00 0.00 49 GLN A CA 10
ATOM 18588 C C . GLN A 1 49 ? 6.600 13.856 -3.896 1.00 0.00 49 GLN A C 10
ATOM 18589 O O . GLN A 1 49 ? 7.026 14.979 -3.631 1.00 0.00 49 GLN A O 10
ATOM 18603 N N . ASN A 1 50 ? 5.874 13.115 -3.072 1.00 0.00 50 ASN A N 10
ATOM 18604 C CA . ASN A 1 50 ? 5.519 13.599 -1.748 1.00 0.00 50 ASN A CA 10
ATOM 18605 C C . ASN A 1 50 ? 5.758 12.488 -0.723 1.00 0.00 50 ASN A C 10
ATOM 18606 O O . ASN A 1 50 ? 6.282 11.427 -1.063 1.00 0.00 50 ASN A O 10
ATOM 18617 N N . PRO A 1 51 ? 5.354 12.777 0.543 1.00 0.00 51 PRO A N 10
ATOM 18618 C CA . PRO A 1 51 ? 5.521 11.815 1.619 1.00 0.00 51 PRO A CA 10
ATOM 18619 C C . PRO A 1 51 ? 4.490 10.688 1.511 1.00 0.00 51 PRO A C 10
ATOM 18620 O O . PRO A 1 51 ? 3.382 10.900 1.022 1.00 0.00 51 PRO A O 10
ATOM 18631 N N . HIS A 1 52 ? 4.894 9.515 1.976 1.00 0.00 52 HIS A N 10
ATOM 18632 C CA . HIS A 1 52 ? 4.020 8.355 1.938 1.00 0.00 52 HIS A CA 10
ATOM 18633 C C . HIS A 1 52 ? 4.592 7.252 2.831 1.00 0.00 52 HIS A C 10
ATOM 18634 O O . HIS A 1 52 ? 5.795 7.216 3.086 1.00 0.00 52 HIS A O 10
ATOM 18649 N N . HIS A 1 53 ? 3.703 6.380 3.283 1.00 0.00 53 HIS A N 10
ATOM 18650 C CA . HIS A 1 53 ? 4.104 5.280 4.144 1.00 0.00 53 HIS A CA 10
ATOM 18651 C C . HIS A 1 53 ? 3.211 4.067 3.874 1.00 0.00 53 HIS A C 10
ATOM 18652 O O . HIS A 1 53 ? 3.216 3.106 4.642 1.00 0.00 53 HIS A O 10
ATOM 18667 N N . LEU A 1 54 ? 2.464 4.152 2.784 1.00 0.00 54 LEU A N 10
ATOM 18668 C CA . LEU A 1 54 ? 1.568 3.074 2.403 1.00 0.00 54 LEU A CA 10
ATOM 18669 C C . LEU A 1 54 ? 1.301 3.144 0.899 1.00 0.00 54 LEU A C 10
ATOM 18670 O O . LEU A 1 54 ? 1.061 4.222 0.357 1.00 0.00 54 LEU A O 10
ATOM 18686 N N . VAL A 1 55 ? 1.351 1.981 0.266 1.00 0.00 55 VAL A N 10
ATOM 18687 C CA . VAL A 1 55 ? 1.117 1.897 -1.165 1.00 0.00 55 VAL A CA 10
ATOM 18688 C C . VAL A 1 55 ? 0.156 0.742 -1.454 1.00 0.00 55 VAL A C 10
ATOM 18689 O O . VAL A 1 55 ? 0.574 -0.412 -1.538 1.00 0.00 55 VAL A O 10
ATOM 18702 N N . ILE A 1 56 ? -1.113 1.092 -1.598 1.00 0.00 56 ILE A N 10
ATOM 18703 C CA . ILE A 1 56 ? -2.137 0.099 -1.876 1.00 0.00 56 ILE A CA 10
ATOM 18704 C C . ILE A 1 56 ? -2.735 0.362 -3.260 1.00 0.00 56 ILE A C 10
ATOM 18705 O O . ILE A 1 56 ? -3.066 1.499 -3.591 1.00 0.00 56 ILE A O 10
ATOM 18721 N N . SER A 1 57 ? -2.856 -0.710 -4.030 1.00 0.00 57 SER A N 10
ATOM 18722 C CA . SER A 1 57 ? -3.407 -0.609 -5.370 1.00 0.00 57 SER A CA 10
ATOM 18723 C C . SER A 1 57 ? -4.266 -1.838 -5.676 1.00 0.00 57 SER A C 10
ATOM 18724 O O . SER A 1 57 ? -4.263 -2.805 -4.917 1.00 0.00 57 SER A O 10
ATOM 18732 N N . ASP A 1 58 ? -4.981 -1.758 -6.788 1.00 0.00 58 ASP A N 10
ATOM 18733 C CA . ASP A 1 58 ? -5.843 -2.852 -7.204 1.00 0.00 58 ASP A CA 10
ATOM 18734 C C . ASP A 1 58 ? -5.109 -3.712 -8.234 1.00 0.00 58 ASP A C 10
ATOM 18735 O O . ASP A 1 58 ? -3.930 -3.489 -8.507 1.00 0.00 58 ASP A O 10
ATOM 18744 N N . PHE A 1 59 ? -5.835 -4.676 -8.779 1.00 0.00 59 PHE A N 10
ATOM 18745 C CA . PHE A 1 59 ? -5.268 -5.570 -9.774 1.00 0.00 59 PHE A CA 10
ATOM 18746 C C . PHE A 1 59 ? -5.922 -5.356 -11.141 1.00 0.00 59 PHE A C 10
ATOM 18747 O O . PHE A 1 59 ? -5.821 -6.209 -12.021 1.00 0.00 59 PHE A O 10
ATOM 18764 N N . ASN A 1 60 ? -6.577 -4.212 -11.275 1.00 0.00 60 ASN A N 10
ATOM 18765 C CA . ASN A 1 60 ? -7.247 -3.875 -12.519 1.00 0.00 60 ASN A CA 10
ATOM 18766 C C . ASN A 1 60 ? -6.226 -3.870 -13.659 1.00 0.00 60 ASN A C 10
ATOM 18767 O O . ASN A 1 60 ? -6.112 -4.846 -14.400 1.00 0.00 60 ASN A O 10
ATOM 18778 N N . MET A 1 61 ? -5.508 -2.761 -13.763 1.00 0.00 61 MET A N 10
ATOM 18779 C CA . MET A 1 61 ? -4.501 -2.616 -14.799 1.00 0.00 61 MET A CA 10
ATOM 18780 C C . MET A 1 61 ? -3.485 -1.533 -14.428 1.00 0.00 61 MET A C 10
ATOM 18781 O O . MET A 1 61 ? -3.175 -0.663 -15.240 1.00 0.00 61 MET A O 10
ATOM 18795 N N . PRO A 1 62 ? -2.982 -1.623 -13.168 1.00 0.00 62 PRO A N 10
ATOM 18796 C CA . PRO A 1 62 ? -2.009 -0.663 -12.680 1.00 0.00 62 PRO A CA 10
ATOM 18797 C C . PRO A 1 62 ? -0.628 -0.925 -13.286 1.00 0.00 62 PRO A C 10
ATOM 18798 O O . PRO A 1 62 ? -0.200 -2.072 -13.389 1.00 0.00 62 PRO A O 10
ATOM 18809 N N . LYS A 1 63 ? 0.029 0.160 -13.671 1.00 0.00 63 LYS A N 10
ATOM 18810 C CA . LYS A 1 63 ? 1.351 0.062 -14.265 1.00 0.00 63 LYS A CA 10
ATOM 18811 C C . LYS A 1 63 ? 2.382 -0.199 -13.164 1.00 0.00 63 LYS A C 10
ATOM 18812 O O . LYS A 1 63 ? 3.484 -0.669 -13.439 1.00 0.00 63 LYS A O 10
ATOM 18831 N N . MET A 1 64 ? 1.986 0.118 -11.940 1.00 0.00 64 MET A N 10
ATOM 18832 C CA . MET A 1 64 ? 2.861 -0.076 -10.797 1.00 0.00 64 MET A CA 10
ATOM 18833 C C . MET A 1 64 ? 2.103 -0.708 -9.628 1.00 0.00 64 MET A C 10
ATOM 18834 O O . MET A 1 64 ? 1.651 -0.006 -8.724 1.00 0.00 64 MET A O 10
ATOM 18848 N N . ASP A 1 65 ? 1.989 -2.026 -9.682 1.00 0.00 65 ASP A N 10
ATOM 18849 C CA . ASP A 1 65 ? 1.293 -2.761 -8.639 1.00 0.00 65 ASP A CA 10
ATOM 18850 C C . ASP A 1 65 ? 2.210 -2.901 -7.422 1.00 0.00 65 ASP A C 10
ATOM 18851 O O . ASP A 1 65 ? 3.385 -2.542 -7.482 1.00 0.00 65 ASP A O 10
ATOM 18860 N N . GLY A 1 66 ? 1.639 -3.425 -6.347 1.00 0.00 66 GLY A N 10
ATOM 18861 C CA . GLY A 1 66 ? 2.391 -3.617 -5.119 1.00 0.00 66 GLY A CA 10
ATOM 18862 C C . GLY A 1 66 ? 3.840 -4.005 -5.418 1.00 0.00 66 GLY A C 10
ATOM 18863 O O . GLY A 1 66 ? 4.770 -3.320 -4.994 1.00 0.00 66 GLY A O 10
ATOM 18867 N N . LEU A 1 67 ? 3.988 -5.101 -6.146 1.00 0.00 67 LEU A N 10
ATOM 18868 C CA . LEU A 1 67 ? 5.309 -5.587 -6.507 1.00 0.00 67 LEU A CA 10
ATOM 18869 C C . LEU A 1 67 ? 6.063 -4.491 -7.261 1.00 0.00 67 LEU A C 10
ATOM 18870 O O . LEU A 1 67 ? 7.242 -4.253 -7.002 1.00 0.00 67 LEU A O 10
ATOM 18886 N N . GLY A 1 68 ? 5.353 -3.851 -8.179 1.00 0.00 68 GLY A N 10
ATOM 18887 C CA . GLY A 1 68 ? 5.941 -2.785 -8.971 1.00 0.00 68 GLY A CA 10
ATOM 18888 C C . GLY A 1 68 ? 6.546 -1.704 -8.073 1.00 0.00 68 GLY A C 10
ATOM 18889 O O . GLY A 1 68 ? 7.623 -1.185 -8.359 1.00 0.00 68 GLY A O 10
ATOM 18893 N N . LEU A 1 69 ? 5.825 -1.395 -7.005 1.00 0.00 69 LEU A N 10
ATOM 18894 C CA . LEU A 1 69 ? 6.276 -0.385 -6.063 1.00 0.00 69 LEU A CA 10
ATOM 18895 C C . LEU A 1 69 ? 7.561 -0.865 -5.384 1.00 0.00 69 LEU A C 10
ATOM 18896 O O . LEU A 1 69 ? 8.498 -0.090 -5.200 1.00 0.00 69 LEU A O 10
ATOM 18912 N N . LEU A 1 70 ? 7.562 -2.142 -5.028 1.00 0.00 70 LEU A N 10
ATOM 18913 C CA . LEU A 1 70 ? 8.716 -2.735 -4.373 1.00 0.00 70 LEU A CA 10
ATOM 18914 C C . LEU A 1 70 ? 9.951 -2.547 -5.256 1.00 0.00 70 LEU A C 10
ATOM 18915 O O . LEU A 1 70 ? 11.019 -2.181 -4.768 1.00 0.00 70 LEU A O 10
ATOM 18931 N N . GLN A 1 71 ? 9.765 -2.806 -6.542 1.00 0.00 71 GLN A N 10
ATOM 18932 C CA . GLN A 1 71 ? 10.850 -2.670 -7.498 1.00 0.00 71 GLN A CA 10
ATOM 18933 C C . GLN A 1 71 ? 11.322 -1.216 -7.563 1.00 0.00 71 GLN A C 10
ATOM 18934 O O . GLN A 1 71 ? 12.512 -0.952 -7.733 1.00 0.00 71 GLN A O 10
ATOM 18948 N N . ALA A 1 72 ? 10.365 -0.310 -7.424 1.00 0.00 72 ALA A N 10
ATOM 18949 C CA . ALA A 1 72 ? 10.667 1.110 -7.465 1.00 0.00 72 ALA A CA 10
ATOM 18950 C C . ALA A 1 72 ? 11.460 1.494 -6.214 1.00 0.00 72 ALA A C 10
ATOM 18951 O O . ALA A 1 72 ? 12.452 2.216 -6.300 1.00 0.00 72 ALA A O 10
ATOM 18958 N N . VAL A 1 73 ? 10.993 0.995 -5.079 1.00 0.00 73 VAL A N 10
ATOM 18959 C CA . VAL A 1 73 ? 11.646 1.277 -3.811 1.00 0.00 73 VAL A CA 10
ATOM 18960 C C . VAL A 1 73 ? 13.115 0.860 -3.897 1.00 0.00 73 VAL A C 10
ATOM 18961 O O . VAL A 1 73 ? 13.986 1.526 -3.339 1.00 0.00 73 VAL A O 10
ATOM 18974 N N . ARG A 1 74 ? 13.346 -0.240 -4.599 1.00 0.00 74 ARG A N 10
ATOM 18975 C CA . ARG A 1 74 ? 14.695 -0.754 -4.764 1.00 0.00 74 ARG A CA 10
ATOM 18976 C C . ARG A 1 74 ? 15.578 0.287 -5.457 1.00 0.00 74 ARG A C 10
ATOM 18977 O O . ARG A 1 74 ? 16.804 0.207 -5.393 1.00 0.00 74 ARG A O 10
ATOM 18998 N N . ALA A 1 75 ? 14.920 1.239 -6.102 1.00 0.00 75 ALA A N 10
ATOM 18999 C CA . ALA A 1 75 ? 15.630 2.294 -6.806 1.00 0.00 75 ALA A CA 10
ATOM 19000 C C . ALA A 1 75 ? 15.531 3.592 -6.003 1.00 0.00 75 ALA A C 10
ATOM 19001 O O . ALA A 1 75 ? 16.351 4.493 -6.171 1.00 0.00 75 ALA A O 10
ATOM 19008 N N . ASN A 1 76 ? 14.520 3.647 -5.149 1.00 0.00 76 ASN A N 10
ATOM 19009 C CA . ASN A 1 76 ? 14.303 4.821 -4.319 1.00 0.00 76 ASN A CA 10
ATOM 19010 C C . ASN A 1 76 ? 14.034 4.379 -2.880 1.00 0.00 76 ASN A C 10
ATOM 19011 O O . ASN A 1 76 ? 13.012 3.757 -2.598 1.00 0.00 76 ASN A O 10
ATOM 19022 N N . PRO A 1 77 ? 14.995 4.729 -1.982 1.00 0.00 77 PRO A N 10
ATOM 19023 C CA . PRO A 1 77 ? 14.872 4.376 -0.578 1.00 0.00 77 PRO A CA 10
ATOM 19024 C C . PRO A 1 77 ? 13.844 5.266 0.123 1.00 0.00 77 PRO A C 10
ATOM 19025 O O . PRO A 1 77 ? 13.528 5.054 1.293 1.00 0.00 77 PRO A O 10
ATOM 19036 N N . ALA A 1 78 ? 13.352 6.246 -0.621 1.00 0.00 78 ALA A N 10
ATOM 19037 C CA . ALA A 1 78 ? 12.367 7.170 -0.085 1.00 0.00 78 ALA A CA 10
ATOM 19038 C C . ALA A 1 78 ? 11.043 6.433 0.123 1.00 0.00 78 ALA A C 10
ATOM 19039 O O . ALA A 1 78 ? 10.231 6.832 0.956 1.00 0.00 78 ALA A O 10
ATOM 19046 N N . THR A 1 79 ? 10.866 5.371 -0.649 1.00 0.00 79 THR A N 10
ATOM 19047 C CA . THR A 1 79 ? 9.654 4.575 -0.558 1.00 0.00 79 THR A CA 10
ATOM 19048 C C . THR A 1 79 ? 9.974 3.175 -0.031 1.00 0.00 79 THR A C 10
ATOM 19049 O O . THR A 1 79 ? 9.102 2.307 0.008 1.00 0.00 79 THR A O 10
ATOM 19060 N N . LYS A 1 80 ? 11.226 2.997 0.361 1.00 0.00 80 LYS A N 10
ATOM 19061 C CA . LYS A 1 80 ? 11.672 1.717 0.884 1.00 0.00 80 LYS A CA 10
ATOM 19062 C C . LYS A 1 80 ? 11.049 1.488 2.262 1.00 0.00 80 LYS A C 10
ATOM 19063 O O . LYS A 1 80 ? 11.084 0.376 2.786 1.00 0.00 80 LYS A O 10
ATOM 19082 N N . LYS A 1 81 ? 10.491 2.558 2.809 1.00 0.00 81 LYS A N 10
ATOM 19083 C CA . LYS A 1 81 ? 9.860 2.489 4.116 1.00 0.00 81 LYS A CA 10
ATOM 19084 C C . LYS A 1 81 ? 8.340 2.556 3.948 1.00 0.00 81 LYS A C 10
ATOM 19085 O O . LYS A 1 81 ? 7.608 2.665 4.930 1.00 0.00 81 LYS A O 10
ATOM 19104 N N . ALA A 1 82 ? 7.912 2.489 2.695 1.00 0.00 82 ALA A N 10
ATOM 19105 C CA . ALA A 1 82 ? 6.493 2.542 2.386 1.00 0.00 82 ALA A CA 10
ATOM 19106 C C . ALA A 1 82 ? 5.967 1.120 2.185 1.00 0.00 82 ALA A C 10
ATOM 19107 O O . ALA A 1 82 ? 6.493 0.369 1.365 1.00 0.00 82 ALA A O 10
ATOM 19114 N N . ALA A 1 83 ? 4.934 0.792 2.947 1.00 0.00 83 ALA A N 10
ATOM 19115 C CA . ALA A 1 83 ? 4.330 -0.528 2.863 1.00 0.00 83 ALA A CA 10
ATOM 19116 C C . ALA A 1 83 ? 3.223 -0.510 1.808 1.00 0.00 83 ALA A C 10
ATOM 19117 O O . ALA A 1 83 ? 2.270 0.261 1.915 1.00 0.00 83 ALA A O 10
ATOM 19124 N N . PHE A 1 84 ? 3.384 -1.370 0.813 1.00 0.00 84 PHE A N 10
ATOM 19125 C CA . PHE A 1 84 ? 2.409 -1.464 -0.261 1.00 0.00 84 PHE A CA 10
ATOM 19126 C C . PHE A 1 84 ? 1.447 -2.630 -0.028 1.00 0.00 84 PHE A C 10
ATOM 19127 O O . PHE A 1 84 ? 1.823 -3.643 0.560 1.00 0.00 84 PHE A O 10
ATOM 19144 N N . ILE A 1 85 ? 0.222 -2.447 -0.500 1.00 0.00 85 ILE A N 10
ATOM 19145 C CA . ILE A 1 85 ? -0.797 -3.472 -0.351 1.00 0.00 85 ILE A CA 10
ATOM 19146 C C . ILE A 1 85 ? -1.265 -3.926 -1.735 1.00 0.00 85 ILE A C 10
ATOM 19147 O O . ILE A 1 85 ? -1.469 -3.103 -2.626 1.00 0.00 85 ILE A O 10
ATOM 19163 N N . ILE A 1 86 ? -1.421 -5.234 -1.873 1.00 0.00 86 ILE A N 10
ATOM 19164 C CA . ILE A 1 86 ? -1.861 -5.808 -3.132 1.00 0.00 86 ILE A CA 10
ATOM 19165 C C . ILE A 1 86 ? -2.980 -6.816 -2.866 1.00 0.00 86 ILE A C 10
ATOM 19166 O O . ILE A 1 86 ? -2.749 -7.856 -2.250 1.00 0.00 86 ILE A O 10
ATOM 19182 N N . LEU A 1 87 ? -4.167 -6.475 -3.343 1.00 0.00 87 LEU A N 10
ATOM 19183 C CA . LEU A 1 87 ? -5.323 -7.338 -3.166 1.00 0.00 87 LEU A CA 10
ATOM 19184 C C . LEU A 1 87 ? -5.485 -8.228 -4.400 1.00 0.00 87 LEU A C 10
ATOM 19185 O O . LEU A 1 87 ? -5.498 -7.736 -5.527 1.00 0.00 87 LEU A O 10
ATOM 19201 N N . THR A 1 88 ? -5.604 -9.523 -4.144 1.00 0.00 88 THR A N 10
ATOM 19202 C CA . THR A 1 88 ? -5.765 -10.486 -5.220 1.00 0.00 88 THR A CA 10
ATOM 19203 C C . THR A 1 88 ? -6.523 -11.718 -4.723 1.00 0.00 88 THR A C 10
ATOM 19204 O O . THR A 1 88 ? -6.615 -11.951 -3.519 1.00 0.00 88 THR A O 10
ATOM 19215 N N . ALA A 1 89 ? -7.047 -12.475 -5.676 1.00 0.00 89 ALA A N 10
ATOM 19216 C CA . ALA A 1 89 ? -7.794 -13.678 -5.351 1.00 0.00 89 ALA A CA 10
ATOM 19217 C C . ALA A 1 89 ? -6.816 -14.805 -5.013 1.00 0.00 89 ALA A C 10
ATOM 19218 O O . ALA A 1 89 ? -7.042 -15.957 -5.378 1.00 0.00 89 ALA A O 10
ATOM 19225 N N . GLN A 1 90 ? -5.750 -14.432 -4.319 1.00 0.00 90 GLN A N 10
ATOM 19226 C CA . GLN A 1 90 ? -4.738 -15.397 -3.928 1.00 0.00 90 GLN A CA 10
ATOM 19227 C C . GLN A 1 90 ? -4.514 -15.349 -2.415 1.00 0.00 90 GLN A C 10
ATOM 19228 O O . GLN A 1 90 ? -4.709 -16.346 -1.723 1.00 0.00 90 GLN A O 10
ATOM 19242 N N . GLY A 1 91 ? -4.109 -14.178 -1.946 1.00 0.00 91 GLY A N 10
ATOM 19243 C CA . GLY A 1 91 ? -3.857 -13.986 -0.528 1.00 0.00 91 GLY A CA 10
ATOM 19244 C C . GLY A 1 91 ? -3.094 -15.176 0.059 1.00 0.00 91 GLY A C 10
ATOM 19245 O O . GLY A 1 91 ? -3.668 -15.991 0.780 1.00 0.00 91 GLY A O 10
ATOM 19249 N N . ASP A 1 92 ? -1.813 -15.237 -0.271 1.00 0.00 92 ASP A N 10
ATOM 19250 C CA . ASP A 1 92 ? -0.966 -16.313 0.214 1.00 0.00 92 ASP A CA 10
ATOM 19251 C C . ASP A 1 92 ? 0.273 -15.718 0.886 1.00 0.00 92 ASP A C 10
ATOM 19252 O O . ASP A 1 92 ? 0.999 -14.934 0.275 1.00 0.00 92 ASP A O 10
ATOM 19261 N N . ARG A 1 93 ? 0.478 -16.111 2.134 1.00 0.00 93 ARG A N 10
ATOM 19262 C CA . ARG A 1 93 ? 1.616 -15.626 2.895 1.00 0.00 93 ARG A CA 10
ATOM 19263 C C . ARG A 1 93 ? 2.916 -15.903 2.139 1.00 0.00 93 ARG A C 10
ATOM 19264 O O . ARG A 1 93 ? 3.904 -15.192 2.316 1.00 0.00 93 ARG A O 10
ATOM 19285 N N . ALA A 1 94 ? 2.874 -16.939 1.314 1.00 0.00 94 ALA A N 10
ATOM 19286 C CA . ALA A 1 94 ? 4.038 -17.319 0.531 1.00 0.00 94 ALA A CA 10
ATOM 19287 C C . ALA A 1 94 ? 4.437 -16.155 -0.378 1.00 0.00 94 ALA A C 10
ATOM 19288 O O . ALA A 1 94 ? 5.608 -15.780 -0.434 1.00 0.00 94 ALA A O 10
ATOM 19295 N N . LEU A 1 95 ? 3.443 -15.618 -1.069 1.00 0.00 95 LEU A N 10
ATOM 19296 C CA . LEU A 1 95 ? 3.676 -14.504 -1.974 1.00 0.00 95 LEU A CA 10
ATOM 19297 C C . LEU A 1 95 ? 4.110 -13.279 -1.166 1.00 0.00 95 LEU A C 10
ATOM 19298 O O . LEU A 1 95 ? 4.938 -12.492 -1.622 1.00 0.00 95 LEU A O 10
ATOM 19314 N N . VAL A 1 96 ? 3.532 -13.157 0.020 1.00 0.00 96 VAL A N 10
ATOM 19315 C CA . VAL A 1 96 ? 3.848 -12.041 0.896 1.00 0.00 96 VAL A CA 10
ATOM 19316 C C . VAL A 1 96 ? 5.339 -12.076 1.241 1.00 0.00 96 VAL A C 10
ATOM 19317 O O . VAL A 1 96 ? 6.024 -11.058 1.153 1.00 0.00 96 VAL A O 10
ATOM 19330 N N . GLN A 1 97 ? 5.797 -13.258 1.626 1.00 0.00 97 GLN A N 10
ATOM 19331 C CA . GLN A 1 97 ? 7.194 -13.438 1.984 1.00 0.00 97 GLN A CA 10
ATOM 19332 C C . GLN A 1 97 ? 8.073 -13.391 0.732 1.00 0.00 97 GLN A C 10
ATOM 19333 O O . GLN A 1 97 ? 9.232 -12.986 0.800 1.00 0.00 97 GLN A O 10
ATOM 19347 N N . LYS A 1 98 ? 7.489 -13.813 -0.379 1.00 0.00 98 LYS A N 10
ATOM 19348 C CA . LYS A 1 98 ? 8.204 -13.824 -1.643 1.00 0.00 98 LYS A CA 10
ATOM 19349 C C . LYS A 1 98 ? 8.619 -12.396 -2.002 1.00 0.00 98 LYS A C 10
ATOM 19350 O O . LYS A 1 98 ? 9.800 -12.123 -2.210 1.00 0.00 98 LYS A O 10
ATOM 19369 N N . ALA A 1 99 ? 7.624 -11.523 -2.064 1.00 0.00 99 ALA A N 10
ATOM 19370 C CA . ALA A 1 99 ? 7.872 -10.129 -2.394 1.00 0.00 99 ALA A CA 10
ATOM 19371 C C . ALA A 1 99 ? 8.526 -9.435 -1.199 1.00 0.00 99 ALA A C 10
ATOM 19372 O O . ALA A 1 99 ? 9.525 -8.734 -1.353 1.00 0.00 99 ALA A O 10
ATOM 19379 N N . ALA A 1 100 ? 7.935 -9.653 -0.032 1.00 0.00 100 ALA A N 10
ATOM 19380 C CA . ALA A 1 100 ? 8.448 -9.057 1.189 1.00 0.00 100 ALA A CA 10
ATOM 19381 C C . ALA A 1 100 ? 9.932 -9.401 1.337 1.00 0.00 100 ALA A C 10
ATOM 19382 O O . ALA A 1 100 ? 10.690 -8.647 1.944 1.00 0.00 100 ALA A O 10
ATOM 19389 N N . ALA A 1 101 ? 10.302 -10.539 0.768 1.00 0.00 101 ALA A N 10
ATOM 19390 C CA . ALA A 1 101 ? 11.681 -10.992 0.828 1.00 0.00 101 ALA A CA 10
ATOM 19391 C C . ALA A 1 101 ? 12.415 -10.546 -0.438 1.00 0.00 101 ALA A C 10
ATOM 19392 O O . ALA A 1 101 ? 13.639 -10.435 -0.442 1.00 0.00 101 ALA A O 10
ATOM 19399 N N . LEU A 1 102 ? 11.635 -10.303 -1.482 1.00 0.00 102 LEU A N 10
ATOM 19400 C CA . LEU A 1 102 ? 12.196 -9.872 -2.750 1.00 0.00 102 LEU A CA 10
ATOM 19401 C C . LEU A 1 102 ? 12.823 -8.487 -2.582 1.00 0.00 102 LEU A C 10
ATOM 19402 O O . LEU A 1 102 ? 13.681 -8.090 -3.367 1.00 0.00 102 LEU A O 10
ATOM 19418 N N . GLY A 1 103 ? 12.369 -7.789 -1.551 1.00 0.00 103 GLY A N 10
ATOM 19419 C CA . GLY A 1 103 ? 12.875 -6.456 -1.268 1.00 0.00 103 GLY A CA 10
ATOM 19420 C C . GLY A 1 103 ? 11.752 -5.532 -0.792 1.00 0.00 103 GLY A C 10
ATOM 19421 O O . GLY A 1 103 ? 12.010 -4.508 -0.163 1.00 0.00 103 GLY A O 10
ATOM 19425 N N . ALA A 1 104 ? 10.528 -5.930 -1.110 1.00 0.00 104 ALA A N 10
ATOM 19426 C CA . ALA A 1 104 ? 9.365 -5.151 -0.723 1.00 0.00 104 ALA A CA 10
ATOM 19427 C C . ALA A 1 104 ? 9.503 -4.728 0.740 1.00 0.00 104 ALA A C 10
ATOM 19428 O O . ALA A 1 104 ? 9.974 -5.502 1.572 1.00 0.00 104 ALA A O 10
ATOM 19435 N N . ASN A 1 105 ? 9.085 -3.500 1.010 1.00 0.00 105 ASN A N 10
ATOM 19436 C CA . ASN A 1 105 ? 9.157 -2.964 2.359 1.00 0.00 105 ASN A CA 10
ATOM 19437 C C . ASN A 1 105 ? 8.123 -3.670 3.239 1.00 0.00 105 ASN A C 10
ATOM 19438 O O . ASN A 1 105 ? 8.413 -4.028 4.379 1.00 0.00 105 ASN A O 10
ATOM 19449 N N . ASN A 1 106 ? 6.936 -3.848 2.675 1.00 0.00 106 ASN A N 10
ATOM 19450 C CA . ASN A 1 106 ? 5.858 -4.503 3.394 1.00 0.00 106 ASN A CA 10
ATOM 19451 C C . ASN A 1 106 ? 4.690 -4.750 2.437 1.00 0.00 106 ASN A C 10
ATOM 19452 O O . ASN A 1 106 ? 4.212 -3.824 1.784 1.00 0.00 106 ASN A O 10
ATOM 19463 N N . VAL A 1 107 ? 4.264 -6.004 2.386 1.00 0.00 107 VAL A N 10
ATOM 19464 C CA . VAL A 1 107 ? 3.160 -6.383 1.520 1.00 0.00 107 VAL A CA 10
ATOM 19465 C C . VAL A 1 107 ? 1.971 -6.820 2.379 1.00 0.00 107 VAL A C 10
ATOM 19466 O O . VAL A 1 107 ? 2.054 -7.813 3.101 1.00 0.00 107 VAL A O 10
ATOM 19479 N N . LEU A 1 108 ? 0.893 -6.058 2.270 1.00 0.00 108 LEU A N 10
ATOM 19480 C CA . LEU A 1 108 ? -0.312 -6.355 3.028 1.00 0.00 108 LEU A CA 10
ATOM 19481 C C . LEU A 1 108 ? -1.445 -6.702 2.060 1.00 0.00 108 LEU A C 10
ATOM 19482 O O . LEU A 1 108 ? -1.417 -6.303 0.896 1.00 0.00 108 LEU A O 10
ATOM 19498 N N . ALA A 1 109 ? -2.414 -7.443 2.577 1.00 0.00 109 ALA A N 10
ATOM 19499 C CA . ALA A 1 109 ? -3.555 -7.849 1.772 1.00 0.00 109 ALA A CA 10
ATOM 19500 C C . ALA A 1 109 ? -4.796 -7.081 2.233 1.00 0.00 109 ALA A C 10
ATOM 19501 O O . ALA A 1 109 ? -4.832 -6.561 3.347 1.00 0.00 109 ALA A O 10
ATOM 19508 N N . LYS A 1 110 ? -5.785 -7.034 1.350 1.00 0.00 110 LYS A N 10
ATOM 19509 C CA . LYS A 1 110 ? -7.023 -6.338 1.652 1.00 0.00 110 LYS A CA 10
ATOM 19510 C C . LYS A 1 110 ? -8.145 -7.363 1.842 1.00 0.00 110 LYS A C 10
ATOM 19511 O O . LYS A 1 110 ? -8.944 -7.589 0.934 1.00 0.00 110 LYS A O 10
ATOM 19530 N N . PRO A 1 111 ? -8.169 -7.970 3.058 1.00 0.00 111 PRO A N 10
ATOM 19531 C CA . PRO A 1 111 ? -9.178 -8.965 3.379 1.00 0.00 111 PRO A CA 10
ATOM 19532 C C . PRO A 1 111 ? -10.533 -8.305 3.643 1.00 0.00 111 PRO A C 10
ATOM 19533 O O . PRO A 1 111 ? -10.597 -7.123 3.978 1.00 0.00 111 PRO A O 10
ATOM 19544 N N . PHE A 1 112 ? -11.582 -9.097 3.482 1.00 0.00 112 PHE A N 10
ATOM 19545 C CA . PHE A 1 112 ? -12.932 -8.605 3.700 1.00 0.00 112 PHE A CA 10
ATOM 19546 C C . PHE A 1 112 ? -13.277 -8.590 5.190 1.00 0.00 112 PHE A C 10
ATOM 19547 O O . PHE A 1 112 ? -14.331 -8.092 5.582 1.00 0.00 112 PHE A O 10
ATOM 19564 N N . THR A 1 113 ? -12.367 -9.140 5.981 1.00 0.00 113 THR A N 10
ATOM 19565 C CA . THR A 1 113 ? -12.561 -9.196 7.420 1.00 0.00 113 THR A CA 10
ATOM 19566 C C . THR A 1 113 ? -11.751 -8.096 8.111 1.00 0.00 113 THR A C 10
ATOM 19567 O O . THR A 1 113 ? -10.638 -7.784 7.691 1.00 0.00 113 THR A O 10
ATOM 19578 N N . ILE A 1 114 ? -12.343 -7.538 9.157 1.00 0.00 114 ILE A N 10
ATOM 19579 C CA . ILE A 1 114 ? -11.690 -6.480 9.908 1.00 0.00 114 ILE A CA 10
ATOM 19580 C C . ILE A 1 114 ? -10.533 -7.072 10.715 1.00 0.00 114 ILE A C 10
ATOM 19581 O O . ILE A 1 114 ? -9.570 -6.374 11.028 1.00 0.00 114 ILE A O 10
ATOM 19597 N N . GLU A 1 115 ? -10.665 -8.353 11.027 1.00 0.00 115 GLU A N 10
ATOM 19598 C CA . GLU A 1 115 ? -9.642 -9.046 11.791 1.00 0.00 115 GLU A CA 10
ATOM 19599 C C . GLU A 1 115 ? -8.344 -9.130 10.986 1.00 0.00 115 GLU A C 10
ATOM 19600 O O . GLU A 1 115 ? -7.263 -8.882 11.517 1.00 0.00 115 GLU A O 10
ATOM 19612 N N . LYS A 1 116 ? -8.494 -9.479 9.716 1.00 0.00 116 LYS A N 10
ATOM 19613 C CA . LYS A 1 116 ? -7.347 -9.598 8.832 1.00 0.00 116 LYS A CA 10
ATOM 19614 C C . LYS A 1 116 ? -6.851 -8.200 8.456 1.00 0.00 116 LYS A C 10
ATOM 19615 O O . LYS A 1 116 ? -5.650 -7.935 8.481 1.00 0.00 116 LYS A O 10
ATOM 19634 N N . MET A 1 117 ? -7.801 -7.341 8.116 1.00 0.00 117 MET A N 10
ATOM 19635 C CA . MET A 1 117 ? -7.476 -5.977 7.736 1.00 0.00 117 MET A CA 10
ATOM 19636 C C . MET A 1 117 ? -6.874 -5.208 8.913 1.00 0.00 117 MET A C 10
ATOM 19637 O O . MET A 1 117 ? -5.920 -4.450 8.743 1.00 0.00 117 MET A O 10
ATOM 19651 N N . LYS A 1 118 ? -7.457 -5.429 10.084 1.00 0.00 118 LYS A N 10
ATOM 19652 C CA . LYS A 1 118 ? -6.989 -4.766 11.289 1.00 0.00 118 LYS A CA 10
ATOM 19653 C C . LYS A 1 118 ? -5.611 -5.314 11.665 1.00 0.00 118 LYS A C 10
ATOM 19654 O O . LYS A 1 118 ? -4.785 -4.595 12.226 1.00 0.00 118 LYS A O 10
ATOM 19673 N N . ALA A 1 119 ? -5.406 -6.582 11.342 1.00 0.00 119 ALA A N 10
ATOM 19674 C CA . ALA A 1 119 ? -4.141 -7.234 11.640 1.00 0.00 119 ALA A CA 10
ATOM 19675 C C . ALA A 1 119 ? -3.069 -6.721 10.677 1.00 0.00 119 ALA A C 10
ATOM 19676 O O . ALA A 1 119 ? -1.951 -6.416 11.092 1.00 0.00 119 ALA A O 10
ATOM 19683 N N . ALA A 1 120 ? -3.446 -6.643 9.409 1.00 0.00 120 ALA A N 10
ATOM 19684 C CA . ALA A 1 120 ? -2.530 -6.172 8.384 1.00 0.00 120 ALA A CA 10
ATOM 19685 C C . ALA A 1 120 ? -2.029 -4.775 8.755 1.00 0.00 120 ALA A C 10
ATOM 19686 O O . ALA A 1 120 ? -0.822 -4.539 8.811 1.00 0.00 120 ALA A O 10
ATOM 19693 N N . ILE A 1 121 ? -2.979 -3.887 9.002 1.00 0.00 121 ILE A N 10
ATOM 19694 C CA . ILE A 1 121 ? -2.649 -2.519 9.368 1.00 0.00 121 ILE A CA 10
ATOM 19695 C C . ILE A 1 121 ? -1.759 -2.529 10.611 1.00 0.00 121 ILE A C 10
ATOM 19696 O O . ILE A 1 121 ? -0.771 -1.800 10.679 1.00 0.00 121 ILE A O 10
ATOM 19712 N N . GLU A 1 122 ? -2.142 -3.364 11.567 1.00 0.00 122 GLU A N 10
ATOM 19713 C CA . GLU A 1 122 ? -1.391 -3.479 12.805 1.00 0.00 122 GLU A CA 10
ATOM 19714 C C . GLU A 1 122 ? 0.064 -3.845 12.512 1.00 0.00 122 GLU A C 10
ATOM 19715 O O . GLU A 1 122 ? 0.961 -3.506 13.282 1.00 0.00 122 GLU A O 10
ATOM 19727 N N . ALA A 1 123 ? 0.255 -4.533 11.395 1.00 0.00 123 ALA A N 10
ATOM 19728 C CA . ALA A 1 123 ? 1.587 -4.948 10.990 1.00 0.00 123 ALA A CA 10
ATOM 19729 C C . ALA A 1 123 ? 2.278 -3.794 10.262 1.00 0.00 123 ALA A C 10
ATOM 19730 O O . ALA A 1 123 ? 3.440 -3.494 10.529 1.00 0.00 123 ALA A O 10
ATOM 19737 N N . VAL A 1 124 ? 1.533 -3.177 9.357 1.00 0.00 124 VAL A N 10
ATOM 19738 C CA . VAL A 1 124 ? 2.059 -2.062 8.588 1.00 0.00 124 VAL A CA 10
ATOM 19739 C C . VAL A 1 124 ? 2.546 -0.973 9.547 1.00 0.00 124 VAL A C 10
ATOM 19740 O O . VAL A 1 124 ? 3.542 -0.303 9.276 1.00 0.00 124 VAL A O 10
ATOM 19753 N N . PHE A 1 125 ? 1.819 -0.828 10.645 1.00 0.00 125 PHE A N 10
ATOM 19754 C CA . PHE A 1 125 ? 2.165 0.168 11.645 1.00 0.00 125 PHE A CA 10
ATOM 19755 C C . PHE A 1 125 ? 3.248 -0.356 12.591 1.00 0.00 125 PHE A C 10
ATOM 19756 O O . PHE A 1 125 ? 4.250 0.318 12.826 1.00 0.00 125 PHE A O 10
ATOM 19773 N N . GLY A 1 126 ? 3.009 -1.552 13.107 1.00 0.00 126 GLY A N 10
ATOM 19774 C CA . GLY A 1 126 ? 3.951 -2.175 14.021 1.00 0.00 126 GLY A CA 10
ATOM 19775 C C . GLY A 1 126 ? 5.290 -2.444 13.329 1.00 0.00 126 GLY A C 10
ATOM 19776 O O . GLY A 1 126 ? 6.285 -1.779 13.616 1.00 0.00 126 GLY A O 10
ATOM 19780 N N . ALA A 1 127 ? 5.271 -3.420 12.434 1.00 0.00 127 ALA A N 10
ATOM 19781 C CA . ALA A 1 127 ? 6.471 -3.785 11.701 1.00 0.00 127 ALA A CA 10
ATOM 19782 C C . ALA A 1 127 ? 7.695 -3.565 12.592 1.00 0.00 127 ALA A C 10
ATOM 19783 O O . ALA A 1 127 ? 8.582 -2.783 12.253 1.00 0.00 127 ALA A O 10
ATOM 19790 N N . LEU A 1 128 ? 7.705 -4.270 13.714 1.00 0.00 128 LEU A N 10
ATOM 19791 C CA . LEU A 1 128 ? 8.805 -4.161 14.656 1.00 0.00 128 LEU A CA 10
ATOM 19792 C C . LEU A 1 128 ? 9.828 -5.263 14.368 1.00 0.00 128 LEU A C 10
ATOM 19793 O O . LEU A 1 128 ? 9.476 -6.439 14.300 1.00 0.00 128 LEU A O 10
ATOM 19809 N N . LYS A 1 129 ? 11.074 -4.841 14.207 1.00 0.00 129 LYS A N 10
ATOM 19810 C CA . LYS A 1 129 ? 12.149 -5.777 13.927 1.00 0.00 129 LYS A CA 10
ATOM 19811 C C . LYS A 1 129 ? 11.638 -6.870 12.986 1.00 0.00 129 LYS A C 10
ATOM 19812 O O . LYS A 1 129 ? 12.374 -7.344 12.122 1.00 0.00 129 LYS A O 10
ATOM 19831 N N . MET A 1 1 ? 14.099 16.764 9.816 1.00 0.00 1 MET A N 11
ATOM 19832 C CA . MET A 1 1 ? 14.510 15.652 8.976 1.00 0.00 1 MET A CA 11
ATOM 19833 C C . MET A 1 1 ? 14.096 15.881 7.521 1.00 0.00 1 MET A C 11
ATOM 19834 O O . MET A 1 1 ? 14.944 16.097 6.657 1.00 0.00 1 MET A O 11
ATOM 19848 N N . SER A 1 2 ? 12.792 15.826 7.295 1.00 0.00 2 SER A N 11
ATOM 19849 C CA . SER A 1 2 ? 12.255 16.025 5.959 1.00 0.00 2 SER A CA 11
ATOM 19850 C C . SER A 1 2 ? 10.745 16.261 6.032 1.00 0.00 2 SER A C 11
ATOM 19851 O O . SER A 1 2 ? 10.223 17.167 5.385 1.00 0.00 2 SER A O 11
ATOM 19859 N N . LEU A 1 3 ? 10.086 15.429 6.825 1.00 0.00 3 LEU A N 11
ATOM 19860 C CA . LEU A 1 3 ? 8.647 15.537 6.991 1.00 0.00 3 LEU A CA 11
ATOM 19861 C C . LEU A 1 3 ? 8.283 15.253 8.450 1.00 0.00 3 LEU A C 11
ATOM 19862 O O . LEU A 1 3 ? 8.526 14.156 8.952 1.00 0.00 3 LEU A O 11
ATOM 19878 N N . ALA A 1 4 ? 7.707 16.260 9.089 1.00 0.00 4 ALA A N 11
ATOM 19879 C CA . ALA A 1 4 ? 7.308 16.134 10.481 1.00 0.00 4 ALA A CA 11
ATOM 19880 C C . ALA A 1 4 ? 6.395 14.914 10.636 1.00 0.00 4 ALA A C 11
ATOM 19881 O O . ALA A 1 4 ? 6.516 14.163 11.602 1.00 0.00 4 ALA A O 11
ATOM 19888 N N . GLU A 1 5 ? 5.503 14.757 9.669 1.00 0.00 5 GLU A N 11
ATOM 19889 C CA . GLU A 1 5 ? 4.571 13.643 9.686 1.00 0.00 5 GLU A CA 11
ATOM 19890 C C . GLU A 1 5 ? 5.163 12.444 8.942 1.00 0.00 5 GLU A C 11
ATOM 19891 O O . GLU A 1 5 ? 5.115 11.318 9.435 1.00 0.00 5 GLU A O 11
ATOM 19903 N N . LYS A 1 6 ? 5.709 12.726 7.769 1.00 0.00 6 LYS A N 11
ATOM 19904 C CA . LYS A 1 6 ? 6.310 11.686 6.952 1.00 0.00 6 LYS A CA 11
ATOM 19905 C C . LYS A 1 6 ? 5.422 10.441 6.986 1.00 0.00 6 LYS A C 11
ATOM 19906 O O . LYS A 1 6 ? 5.900 9.327 6.771 1.00 0.00 6 LYS A O 11
ATOM 19925 N N . ILE A 1 7 ? 4.146 10.670 7.259 1.00 0.00 7 ILE A N 11
ATOM 19926 C CA . ILE A 1 7 ? 3.187 9.580 7.325 1.00 0.00 7 ILE A CA 11
ATOM 19927 C C . ILE A 1 7 ? 2.046 9.851 6.342 1.00 0.00 7 ILE A C 11
ATOM 19928 O O . ILE A 1 7 ? 1.059 10.495 6.693 1.00 0.00 7 ILE A O 11
ATOM 19944 N N . LYS A 1 8 ? 2.220 9.346 5.129 1.00 0.00 8 LYS A N 11
ATOM 19945 C CA . LYS A 1 8 ? 1.217 9.525 4.094 1.00 0.00 8 LYS A CA 11
ATOM 19946 C C . LYS A 1 8 ? 0.808 8.158 3.542 1.00 0.00 8 LYS A C 11
ATOM 19947 O O . LYS A 1 8 ? 1.653 7.282 3.359 1.00 0.00 8 LYS A O 11
ATOM 19966 N N . VAL A 1 9 ? -0.486 8.018 3.294 1.00 0.00 9 VAL A N 11
ATOM 19967 C CA . VAL A 1 9 ? -1.015 6.772 2.768 1.00 0.00 9 VAL A CA 11
ATOM 19968 C C . VAL A 1 9 ? -1.349 6.950 1.285 1.00 0.00 9 VAL A C 11
ATOM 19969 O O . VAL A 1 9 ? -2.062 7.880 0.913 1.00 0.00 9 VAL A O 11
ATOM 19982 N N . LEU A 1 10 ? -0.818 6.043 0.479 1.00 0.00 10 LEU A N 11
ATOM 19983 C CA . LEU A 1 10 ? -1.050 6.089 -0.956 1.00 0.00 10 LEU A CA 11
ATOM 19984 C C . LEU A 1 10 ? -1.953 4.922 -1.358 1.00 0.00 10 LEU A C 11
ATOM 19985 O O . LEU A 1 10 ? -1.583 3.761 -1.197 1.00 0.00 10 LEU A O 11
ATOM 20001 N N . ILE A 1 11 ? -3.123 5.271 -1.875 1.00 0.00 11 ILE A N 11
ATOM 20002 C CA . ILE A 1 11 ? -4.083 4.267 -2.302 1.00 0.00 11 ILE A CA 11
ATOM 20003 C C . ILE A 1 11 ? -4.657 4.664 -3.663 1.00 0.00 11 ILE A C 11
ATOM 20004 O O . ILE A 1 11 ? -5.413 5.630 -3.765 1.00 0.00 11 ILE A O 11
ATOM 20020 N N . VAL A 1 12 ? -4.278 3.899 -4.676 1.00 0.00 12 VAL A N 11
ATOM 20021 C CA . VAL A 1 12 ? -4.746 4.159 -6.026 1.00 0.00 12 VAL A CA 11
ATOM 20022 C C . VAL A 1 12 ? -5.233 2.850 -6.653 1.00 0.00 12 VAL A C 11
ATOM 20023 O O . VAL A 1 12 ? -4.526 1.844 -6.626 1.00 0.00 12 VAL A O 11
ATOM 20036 N N . ASP A 1 13 ? -6.437 2.906 -7.202 1.00 0.00 13 ASP A N 11
ATOM 20037 C CA . ASP A 1 13 ? -7.028 1.739 -7.833 1.00 0.00 13 ASP A CA 11
ATOM 20038 C C . ASP A 1 13 ? -7.742 2.165 -9.118 1.00 0.00 13 ASP A C 11
ATOM 20039 O O . ASP A 1 13 ? -8.328 3.245 -9.177 1.00 0.00 13 ASP A O 11
ATOM 20048 N N . ASP A 1 14 ? -7.669 1.295 -10.115 1.00 0.00 14 ASP A N 11
ATOM 20049 C CA . ASP A 1 14 ? -8.302 1.568 -11.393 1.00 0.00 14 ASP A CA 11
ATOM 20050 C C . ASP A 1 14 ? -9.787 1.865 -11.171 1.00 0.00 14 ASP A C 11
ATOM 20051 O O . ASP A 1 14 ? -10.299 2.876 -11.649 1.00 0.00 14 ASP A O 11
ATOM 20060 N N . GLN A 1 15 ? -10.435 0.966 -10.445 1.00 0.00 15 GLN A N 11
ATOM 20061 C CA . GLN A 1 15 ? -11.849 1.120 -10.153 1.00 0.00 15 GLN A CA 11
ATOM 20062 C C . GLN A 1 15 ? -12.044 1.994 -8.912 1.00 0.00 15 GLN A C 11
ATOM 20063 O O . GLN A 1 15 ? -11.266 1.913 -7.963 1.00 0.00 15 GLN A O 11
ATOM 20077 N N . VAL A 1 16 ? -13.086 2.810 -8.961 1.00 0.00 16 VAL A N 11
ATOM 20078 C CA . VAL A 1 16 ? -13.393 3.699 -7.853 1.00 0.00 16 VAL A CA 11
ATOM 20079 C C . VAL A 1 16 ? -13.883 2.873 -6.662 1.00 0.00 16 VAL A C 11
ATOM 20080 O O . VAL A 1 16 ? -13.503 3.133 -5.522 1.00 0.00 16 VAL A O 11
ATOM 20093 N N . THR A 1 17 ? -14.721 1.892 -6.968 1.00 0.00 17 THR A N 11
ATOM 20094 C CA . THR A 1 17 ? -15.267 1.026 -5.937 1.00 0.00 17 THR A CA 11
ATOM 20095 C C . THR A 1 17 ? -14.140 0.331 -5.172 1.00 0.00 17 THR A C 11
ATOM 20096 O O . THR A 1 17 ? -14.249 0.104 -3.968 1.00 0.00 17 THR A O 11
ATOM 20107 N N . SER A 1 18 ? -13.082 0.010 -5.904 1.00 0.00 18 SER A N 11
ATOM 20108 C CA . SER A 1 18 ? -11.935 -0.656 -5.309 1.00 0.00 18 SER A CA 11
ATOM 20109 C C . SER A 1 18 ? -11.154 0.327 -4.435 1.00 0.00 18 SER A C 11
ATOM 20110 O O . SER A 1 18 ? -10.955 0.085 -3.246 1.00 0.00 18 SER A O 11
ATOM 20118 N N . ARG A 1 19 ? -10.733 1.419 -5.058 1.00 0.00 19 ARG A N 11
ATOM 20119 C CA . ARG A 1 19 ? -9.978 2.440 -4.353 1.00 0.00 19 ARG A CA 11
ATOM 20120 C C . ARG A 1 19 ? -10.835 3.067 -3.252 1.00 0.00 19 ARG A C 11
ATOM 20121 O O . ARG A 1 19 ? -10.312 3.517 -2.233 1.00 0.00 19 ARG A O 11
ATOM 20142 N N . LEU A 1 20 ? -12.138 3.077 -3.493 1.00 0.00 20 LEU A N 11
ATOM 20143 C CA . LEU A 1 20 ? -13.073 3.642 -2.535 1.00 0.00 20 LEU A CA 11
ATOM 20144 C C . LEU A 1 20 ? -13.181 2.711 -1.325 1.00 0.00 20 LEU A C 11
ATOM 20145 O O . LEU A 1 20 ? -13.182 3.168 -0.184 1.00 0.00 20 LEU A O 11
ATOM 20161 N N . LEU A 1 21 ? -13.271 1.422 -1.617 1.00 0.00 21 LEU A N 11
ATOM 20162 C CA . LEU A 1 21 ? -13.380 0.423 -0.568 1.00 0.00 21 LEU A CA 11
ATOM 20163 C C . LEU A 1 21 ? -12.150 0.505 0.339 1.00 0.00 21 LEU A C 11
ATOM 20164 O O . LEU A 1 21 ? -12.278 0.697 1.547 1.00 0.00 21 LEU A O 11
ATOM 20180 N N . LEU A 1 22 ? -10.988 0.358 -0.279 1.00 0.00 22 LEU A N 11
ATOM 20181 C CA . LEU A 1 22 ? -9.736 0.413 0.457 1.00 0.00 22 LEU A CA 11
ATOM 20182 C C . LEU A 1 22 ? -9.658 1.737 1.221 1.00 0.00 22 LEU A C 11
ATOM 20183 O O . LEU A 1 22 ? -9.384 1.749 2.420 1.00 0.00 22 LEU A O 11
ATOM 20199 N N . GLY A 1 23 ? -9.903 2.817 0.496 1.00 0.00 23 GLY A N 11
ATOM 20200 C CA . GLY A 1 23 ? -9.863 4.142 1.090 1.00 0.00 23 GLY A CA 11
ATOM 20201 C C . GLY A 1 23 ? -10.921 4.283 2.187 1.00 0.00 23 GLY A C 11
ATOM 20202 O O . GLY A 1 23 ? -10.726 5.021 3.152 1.00 0.00 23 GLY A O 11
ATOM 20206 N N . ASP A 1 24 ? -12.019 3.565 2.001 1.00 0.00 24 ASP A N 11
ATOM 20207 C CA . ASP A 1 24 ? -13.108 3.601 2.961 1.00 0.00 24 ASP A CA 11
ATOM 20208 C C . ASP A 1 24 ? -12.725 2.776 4.192 1.00 0.00 24 ASP A C 11
ATOM 20209 O O . ASP A 1 24 ? -12.878 3.234 5.323 1.00 0.00 24 ASP A O 11
ATOM 20218 N N . ALA A 1 25 ? -12.234 1.574 3.929 1.00 0.00 25 ALA A N 11
ATOM 20219 C CA . ALA A 1 25 ? -11.828 0.681 5.000 1.00 0.00 25 ALA A CA 11
ATOM 20220 C C . ALA A 1 25 ? -10.776 1.377 5.868 1.00 0.00 25 ALA A C 11
ATOM 20221 O O . ALA A 1 25 ? -10.855 1.342 7.095 1.00 0.00 25 ALA A O 11
ATOM 20228 N N . LEU A 1 26 ? -9.815 1.994 5.195 1.00 0.00 26 LEU A N 11
ATOM 20229 C CA . LEU A 1 26 ? -8.749 2.696 5.888 1.00 0.00 26 LEU A CA 11
ATOM 20230 C C . LEU A 1 26 ? -9.311 3.971 6.520 1.00 0.00 26 LEU A C 11
ATOM 20231 O O . LEU A 1 26 ? -8.781 4.461 7.516 1.00 0.00 26 LEU A O 11
ATOM 20247 N N . GLN A 1 27 ? -10.378 4.473 5.913 1.00 0.00 27 GLN A N 11
ATOM 20248 C CA . GLN A 1 27 ? -11.017 5.681 6.404 1.00 0.00 27 GLN A CA 11
ATOM 20249 C C . GLN A 1 27 ? -11.498 5.482 7.842 1.00 0.00 27 GLN A C 11
ATOM 20250 O O . GLN A 1 27 ? -11.203 6.293 8.718 1.00 0.00 27 GLN A O 11
ATOM 20264 N N . GLN A 1 28 ? -12.230 4.396 8.042 1.00 0.00 28 GLN A N 11
ATOM 20265 C CA . GLN A 1 28 ? -12.755 4.079 9.360 1.00 0.00 28 GLN A CA 11
ATOM 20266 C C . GLN A 1 28 ? -11.608 3.835 10.343 1.00 0.00 28 GLN A C 11
ATOM 20267 O O . GLN A 1 28 ? -11.824 3.779 11.552 1.00 0.00 28 GLN A O 11
ATOM 20281 N N . LEU A 1 29 ? -10.414 3.698 9.787 1.00 0.00 29 LEU A N 11
ATOM 20282 C CA . LEU A 1 29 ? -9.232 3.461 10.600 1.00 0.00 29 LEU A CA 11
ATOM 20283 C C . LEU A 1 29 ? -8.497 4.785 10.820 1.00 0.00 29 LEU A C 11
ATOM 20284 O O . LEU A 1 29 ? -7.634 4.881 11.690 1.00 0.00 29 LEU A O 11
ATOM 20300 N N . GLY A 1 30 ? -8.866 5.771 10.016 1.00 0.00 30 GLY A N 11
ATOM 20301 C CA . GLY A 1 30 ? -8.253 7.085 10.111 1.00 0.00 30 GLY A CA 11
ATOM 20302 C C . GLY A 1 30 ? -6.783 7.035 9.688 1.00 0.00 30 GLY A C 11
ATOM 20303 O O . GLY A 1 30 ? -5.947 7.737 10.253 1.00 0.00 30 GLY A O 11
ATOM 20307 N N . PHE A 1 31 ? -6.515 6.199 8.696 1.00 0.00 31 PHE A N 11
ATOM 20308 C CA . PHE A 1 31 ? -5.161 6.049 8.189 1.00 0.00 31 PHE A CA 11
ATOM 20309 C C . PHE A 1 31 ? -4.300 7.258 8.561 1.00 0.00 31 PHE A C 11
ATOM 20310 O O . PHE A 1 31 ? -3.876 7.395 9.707 1.00 0.00 31 PHE A O 11
ATOM 20327 N N . LYS A 1 32 ? -4.066 8.106 7.568 1.00 0.00 32 LYS A N 11
ATOM 20328 C CA . LYS A 1 32 ? -3.264 9.298 7.776 1.00 0.00 32 LYS A CA 11
ATOM 20329 C C . LYS A 1 32 ? -3.482 10.264 6.610 1.00 0.00 32 LYS A C 11
ATOM 20330 O O . LYS A 1 32 ? -3.826 11.427 6.819 1.00 0.00 32 LYS A O 11
ATOM 20349 N N . GLN A 1 33 ? -3.274 9.747 5.408 1.00 0.00 33 GLN A N 11
ATOM 20350 C CA . GLN A 1 33 ? -3.445 10.550 4.209 1.00 0.00 33 GLN A CA 11
ATOM 20351 C C . GLN A 1 33 ? -3.725 9.650 3.004 1.00 0.00 33 GLN A C 11
ATOM 20352 O O . GLN A 1 33 ? -2.932 8.765 2.686 1.00 0.00 33 GLN A O 11
ATOM 20366 N N . ILE A 1 34 ? -4.857 9.907 2.365 1.00 0.00 34 ILE A N 11
ATOM 20367 C CA . ILE A 1 34 ? -5.253 9.132 1.202 1.00 0.00 34 ILE A CA 11
ATOM 20368 C C . ILE A 1 34 ? -4.810 9.863 -0.067 1.00 0.00 34 ILE A C 11
ATOM 20369 O O . ILE A 1 34 ? -5.326 10.933 -0.384 1.00 0.00 34 ILE A O 11
ATOM 20385 N N . THR A 1 35 ? -3.858 9.255 -0.760 1.00 0.00 35 THR A N 11
ATOM 20386 C CA . THR A 1 35 ? -3.339 9.834 -1.988 1.00 0.00 35 THR A CA 11
ATOM 20387 C C . THR A 1 35 ? -3.460 8.836 -3.141 1.00 0.00 35 THR A C 11
ATOM 20388 O O . THR A 1 35 ? -2.847 7.770 -3.112 1.00 0.00 35 THR A O 11
ATOM 20399 N N . ALA A 1 36 ? -4.257 9.217 -4.129 1.00 0.00 36 ALA A N 11
ATOM 20400 C CA . ALA A 1 36 ? -4.467 8.369 -5.290 1.00 0.00 36 ALA A CA 11
ATOM 20401 C C . ALA A 1 36 ? -4.134 9.157 -6.559 1.00 0.00 36 ALA A C 11
ATOM 20402 O O . ALA A 1 36 ? -4.438 10.345 -6.653 1.00 0.00 36 ALA A O 11
ATOM 20409 N N . ALA A 1 37 ? -3.514 8.464 -7.502 1.00 0.00 37 ALA A N 11
ATOM 20410 C CA . ALA A 1 37 ? -3.137 9.083 -8.761 1.00 0.00 37 ALA A CA 11
ATOM 20411 C C . ALA A 1 37 ? -3.171 8.033 -9.873 1.00 0.00 37 ALA A C 11
ATOM 20412 O O . ALA A 1 37 ? -2.612 6.948 -9.723 1.00 0.00 37 ALA A O 11
ATOM 20419 N N . GLY A 1 38 ? -3.832 8.392 -10.963 1.00 0.00 38 GLY A N 11
ATOM 20420 C CA . GLY A 1 38 ? -3.946 7.494 -12.099 1.00 0.00 38 GLY A CA 11
ATOM 20421 C C . GLY A 1 38 ? -3.971 6.033 -11.643 1.00 0.00 38 GLY A C 11
ATOM 20422 O O . GLY A 1 38 ? -5.036 5.484 -11.365 1.00 0.00 38 GLY A O 11
ATOM 20426 N N . ASP A 1 39 ? -2.786 5.446 -11.580 1.00 0.00 39 ASP A N 11
ATOM 20427 C CA . ASP A 1 39 ? -2.657 4.060 -11.163 1.00 0.00 39 ASP A CA 11
ATOM 20428 C C . ASP A 1 39 ? -1.348 3.883 -10.391 1.00 0.00 39 ASP A C 11
ATOM 20429 O O . ASP A 1 39 ? -0.666 4.861 -10.085 1.00 0.00 39 ASP A O 11
ATOM 20438 N N . GLY A 1 40 ? -1.036 2.629 -10.098 1.00 0.00 40 GLY A N 11
ATOM 20439 C CA . GLY A 1 40 ? 0.180 2.312 -9.368 1.00 0.00 40 GLY A CA 11
ATOM 20440 C C . GLY A 1 40 ? 1.342 3.194 -9.828 1.00 0.00 40 GLY A C 11
ATOM 20441 O O . GLY A 1 40 ? 2.096 3.713 -9.006 1.00 0.00 40 GLY A O 11
ATOM 20445 N N . GLU A 1 41 ? 1.452 3.335 -11.141 1.00 0.00 41 GLU A N 11
ATOM 20446 C CA . GLU A 1 41 ? 2.510 4.145 -11.720 1.00 0.00 41 GLU A CA 11
ATOM 20447 C C . GLU A 1 41 ? 2.310 5.618 -11.357 1.00 0.00 41 GLU A C 11
ATOM 20448 O O . GLU A 1 41 ? 3.200 6.247 -10.786 1.00 0.00 41 GLU A O 11
ATOM 20460 N N . GLN A 1 42 ? 1.137 6.126 -11.703 1.00 0.00 42 GLN A N 11
ATOM 20461 C CA . GLN A 1 42 ? 0.808 7.513 -11.420 1.00 0.00 42 GLN A CA 11
ATOM 20462 C C . GLN A 1 42 ? 0.844 7.771 -9.912 1.00 0.00 42 GLN A C 11
ATOM 20463 O O . GLN A 1 42 ? 1.420 8.760 -9.461 1.00 0.00 42 GLN A O 11
ATOM 20477 N N . GLY A 1 43 ? 0.222 6.862 -9.174 1.00 0.00 43 GLY A N 11
ATOM 20478 C CA . GLY A 1 43 ? 0.177 6.979 -7.727 1.00 0.00 43 GLY A CA 11
ATOM 20479 C C . GLY A 1 43 ? 1.569 6.802 -7.118 1.00 0.00 43 GLY A C 11
ATOM 20480 O O . GLY A 1 43 ? 1.843 7.306 -6.030 1.00 0.00 43 GLY A O 11
ATOM 20484 N N . MET A 1 44 ? 2.411 6.084 -7.846 1.00 0.00 44 MET A N 11
ATOM 20485 C CA . MET A 1 44 ? 3.768 5.834 -7.391 1.00 0.00 44 MET A CA 11
ATOM 20486 C C . MET A 1 44 ? 4.601 7.117 -7.420 1.00 0.00 44 MET A C 11
ATOM 20487 O O . MET A 1 44 ? 5.228 7.477 -6.425 1.00 0.00 44 MET A O 11
ATOM 20501 N N . LYS A 1 45 ? 4.581 7.772 -8.571 1.00 0.00 45 LYS A N 11
ATOM 20502 C CA . LYS A 1 45 ? 5.327 9.007 -8.743 1.00 0.00 45 LYS A CA 11
ATOM 20503 C C . LYS A 1 45 ? 4.674 10.113 -7.909 1.00 0.00 45 LYS A C 11
ATOM 20504 O O . LYS A 1 45 ? 5.353 11.024 -7.440 1.00 0.00 45 LYS A O 11
ATOM 20523 N N . ILE A 1 46 ? 3.364 9.994 -7.750 1.00 0.00 46 ILE A N 11
ATOM 20524 C CA . ILE A 1 46 ? 2.612 10.970 -6.981 1.00 0.00 46 ILE A CA 11
ATOM 20525 C C . ILE A 1 46 ? 2.914 10.783 -5.493 1.00 0.00 46 ILE A C 11
ATOM 20526 O O . ILE A 1 46 ? 2.998 11.757 -4.746 1.00 0.00 46 ILE A O 11
ATOM 20542 N N . MET A 1 47 ? 3.069 9.525 -5.106 1.00 0.00 47 MET A N 11
ATOM 20543 C CA . MET A 1 47 ? 3.360 9.199 -3.720 1.00 0.00 47 MET A CA 11
ATOM 20544 C C . MET A 1 47 ? 4.825 9.488 -3.385 1.00 0.00 47 MET A C 11
ATOM 20545 O O . MET A 1 47 ? 5.121 10.095 -2.357 1.00 0.00 47 MET A O 11
ATOM 20559 N N . ALA A 1 48 ? 5.702 9.040 -4.270 1.00 0.00 48 ALA A N 11
ATOM 20560 C CA . ALA A 1 48 ? 7.128 9.242 -4.081 1.00 0.00 48 ALA A CA 11
ATOM 20561 C C . ALA A 1 48 ? 7.428 10.742 -4.074 1.00 0.00 48 ALA A C 11
ATOM 20562 O O . ALA A 1 48 ? 8.202 11.220 -3.246 1.00 0.00 48 ALA A O 11
ATOM 20569 N N . GLN A 1 49 ? 6.801 11.444 -5.006 1.00 0.00 49 GLN A N 11
ATOM 20570 C CA . GLN A 1 49 ? 6.991 12.880 -5.118 1.00 0.00 49 GLN A CA 11
ATOM 20571 C C . GLN A 1 49 ? 6.753 13.554 -3.765 1.00 0.00 49 GLN A C 11
ATOM 20572 O O . GLN A 1 49 ? 7.202 14.677 -3.539 1.00 0.00 49 GLN A O 11
ATOM 20586 N N . ASN A 1 50 ? 6.046 12.840 -2.901 1.00 0.00 50 ASN A N 11
ATOM 20587 C CA . ASN A 1 50 ? 5.743 13.354 -1.577 1.00 0.00 50 ASN A CA 11
ATOM 20588 C C . ASN A 1 50 ? 5.951 12.246 -0.543 1.00 0.00 50 ASN A C 11
ATOM 20589 O O . ASN A 1 50 ? 6.410 11.156 -0.881 1.00 0.00 50 ASN A O 11
ATOM 20600 N N . PRO A 1 51 ? 5.593 12.572 0.728 1.00 0.00 51 PRO A N 11
ATOM 20601 C CA . PRO A 1 51 ? 5.737 11.616 1.813 1.00 0.00 51 PRO A CA 11
ATOM 20602 C C . PRO A 1 51 ? 4.648 10.542 1.746 1.00 0.00 51 PRO A C 11
ATOM 20603 O O . PRO A 1 51 ? 3.561 10.788 1.226 1.00 0.00 51 PRO A O 11
ATOM 20614 N N . HIS A 1 52 ? 4.980 9.375 2.278 1.00 0.00 52 HIS A N 11
ATOM 20615 C CA . HIS A 1 52 ? 4.043 8.263 2.285 1.00 0.00 52 HIS A CA 11
ATOM 20616 C C . HIS A 1 52 ? 4.597 7.132 3.153 1.00 0.00 52 HIS A C 11
ATOM 20617 O O . HIS A 1 52 ? 5.803 7.052 3.380 1.00 0.00 52 HIS A O 11
ATOM 20632 N N . HIS A 1 53 ? 3.689 6.284 3.615 1.00 0.00 53 HIS A N 11
ATOM 20633 C CA . HIS A 1 53 ? 4.071 5.160 4.452 1.00 0.00 53 HIS A CA 11
ATOM 20634 C C . HIS A 1 53 ? 3.155 3.971 4.165 1.00 0.00 53 HIS A C 11
ATOM 20635 O O . HIS A 1 53 ? 3.125 3.006 4.928 1.00 0.00 53 HIS A O 11
ATOM 20650 N N . LEU A 1 54 ? 2.428 4.078 3.062 1.00 0.00 54 LEU A N 11
ATOM 20651 C CA . LEU A 1 54 ? 1.511 3.022 2.665 1.00 0.00 54 LEU A CA 11
ATOM 20652 C C . LEU A 1 54 ? 1.274 3.100 1.155 1.00 0.00 54 LEU A C 11
ATOM 20653 O O . LEU A 1 54 ? 1.023 4.178 0.619 1.00 0.00 54 LEU A O 11
ATOM 20669 N N . VAL A 1 55 ? 1.364 1.944 0.513 1.00 0.00 55 VAL A N 11
ATOM 20670 C CA . VAL A 1 55 ? 1.162 1.868 -0.924 1.00 0.00 55 VAL A CA 11
ATOM 20671 C C . VAL A 1 55 ? 0.208 0.715 -1.239 1.00 0.00 55 VAL A C 11
ATOM 20672 O O . VAL A 1 55 ? 0.635 -0.432 -1.363 1.00 0.00 55 VAL A O 11
ATOM 20685 N N . ILE A 1 56 ? -1.066 1.059 -1.362 1.00 0.00 56 ILE A N 11
ATOM 20686 C CA . ILE A 1 56 ? -2.084 0.066 -1.661 1.00 0.00 56 ILE A CA 11
ATOM 20687 C C . ILE A 1 56 ? -2.662 0.338 -3.052 1.00 0.00 56 ILE A C 11
ATOM 20688 O O . ILE A 1 56 ? -2.918 1.488 -3.407 1.00 0.00 56 ILE A O 11
ATOM 20704 N N . SER A 1 57 ? -2.849 -0.738 -3.801 1.00 0.00 57 SER A N 11
ATOM 20705 C CA . SER A 1 57 ? -3.392 -0.631 -5.144 1.00 0.00 57 SER A CA 11
ATOM 20706 C C . SER A 1 57 ? -4.294 -1.829 -5.442 1.00 0.00 57 SER A C 11
ATOM 20707 O O . SER A 1 57 ? -4.340 -2.784 -4.668 1.00 0.00 57 SER A O 11
ATOM 20715 N N . ASP A 1 58 ? -4.991 -1.740 -6.565 1.00 0.00 58 ASP A N 11
ATOM 20716 C CA . ASP A 1 58 ? -5.890 -2.805 -6.975 1.00 0.00 58 ASP A CA 11
ATOM 20717 C C . ASP A 1 58 ? -5.193 -3.683 -8.017 1.00 0.00 58 ASP A C 11
ATOM 20718 O O . ASP A 1 58 ? -4.009 -3.502 -8.294 1.00 0.00 58 ASP A O 11
ATOM 20727 N N . PHE A 1 59 ? -5.958 -4.615 -8.565 1.00 0.00 59 PHE A N 11
ATOM 20728 C CA . PHE A 1 59 ? -5.429 -5.522 -9.570 1.00 0.00 59 PHE A CA 11
ATOM 20729 C C . PHE A 1 59 ? -6.137 -5.326 -10.911 1.00 0.00 59 PHE A C 11
ATOM 20730 O O . PHE A 1 59 ? -6.057 -6.183 -11.791 1.00 0.00 59 PHE A O 11
ATOM 20747 N N . ASN A 1 60 ? -6.815 -4.194 -11.028 1.00 0.00 60 ASN A N 11
ATOM 20748 C CA . ASN A 1 60 ? -7.536 -3.875 -12.248 1.00 0.00 60 ASN A CA 11
ATOM 20749 C C . ASN A 1 60 ? -6.561 -3.876 -13.427 1.00 0.00 60 ASN A C 11
ATOM 20750 O O . ASN A 1 60 ? -6.484 -4.852 -14.173 1.00 0.00 60 ASN A O 11
ATOM 20761 N N . MET A 1 61 ? -5.842 -2.772 -13.558 1.00 0.00 61 MET A N 11
ATOM 20762 C CA . MET A 1 61 ? -4.875 -2.632 -14.635 1.00 0.00 61 MET A CA 11
ATOM 20763 C C . MET A 1 61 ? -3.831 -1.565 -14.299 1.00 0.00 61 MET A C 11
ATOM 20764 O O . MET A 1 61 ? -3.562 -0.679 -15.107 1.00 0.00 61 MET A O 11
ATOM 20778 N N . PRO A 1 62 ? -3.257 -1.689 -13.072 1.00 0.00 62 PRO A N 11
ATOM 20779 C CA . PRO A 1 62 ? -2.248 -0.746 -12.620 1.00 0.00 62 PRO A CA 11
ATOM 20780 C C . PRO A 1 62 ? -0.908 -1.002 -13.312 1.00 0.00 62 PRO A C 11
ATOM 20781 O O . PRO A 1 62 ? -0.503 -2.151 -13.482 1.00 0.00 62 PRO A O 11
ATOM 20792 N N . LYS A 1 63 ? -0.257 0.087 -13.693 1.00 0.00 63 LYS A N 11
ATOM 20793 C CA . LYS A 1 63 ? 1.029 -0.004 -14.363 1.00 0.00 63 LYS A CA 11
ATOM 20794 C C . LYS A 1 63 ? 2.112 -0.338 -13.334 1.00 0.00 63 LYS A C 11
ATOM 20795 O O . LYS A 1 63 ? 3.184 -0.822 -13.692 1.00 0.00 63 LYS A O 11
ATOM 20814 N N . MET A 1 64 ? 1.793 -0.066 -12.077 1.00 0.00 64 MET A N 11
ATOM 20815 C CA . MET A 1 64 ? 2.725 -0.332 -10.995 1.00 0.00 64 MET A CA 11
ATOM 20816 C C . MET A 1 64 ? 2.015 -0.980 -9.805 1.00 0.00 64 MET A C 11
ATOM 20817 O O . MET A 1 64 ? 1.614 -0.292 -8.867 1.00 0.00 64 MET A O 11
ATOM 20831 N N . ASP A 1 65 ? 1.880 -2.296 -9.882 1.00 0.00 65 ASP A N 11
ATOM 20832 C CA . ASP A 1 65 ? 1.225 -3.044 -8.823 1.00 0.00 65 ASP A CA 11
ATOM 20833 C C . ASP A 1 65 ? 2.177 -3.178 -7.634 1.00 0.00 65 ASP A C 11
ATOM 20834 O O . ASP A 1 65 ? 3.346 -2.801 -7.723 1.00 0.00 65 ASP A O 11
ATOM 20843 N N . GLY A 1 66 ? 1.644 -3.716 -6.546 1.00 0.00 66 GLY A N 11
ATOM 20844 C CA . GLY A 1 66 ? 2.433 -3.904 -5.341 1.00 0.00 66 GLY A CA 11
ATOM 20845 C C . GLY A 1 66 ? 3.884 -4.251 -5.683 1.00 0.00 66 GLY A C 11
ATOM 20846 O O . GLY A 1 66 ? 4.808 -3.558 -5.257 1.00 0.00 66 GLY A O 11
ATOM 20850 N N . LEU A 1 67 ? 4.039 -5.321 -6.449 1.00 0.00 67 LEU A N 11
ATOM 20851 C CA . LEU A 1 67 ? 5.361 -5.766 -6.853 1.00 0.00 67 LEU A CA 11
ATOM 20852 C C . LEU A 1 67 ? 6.078 -4.628 -7.579 1.00 0.00 67 LEU A C 11
ATOM 20853 O O . LEU A 1 67 ? 7.252 -4.363 -7.321 1.00 0.00 67 LEU A O 11
ATOM 20869 N N . GLY A 1 68 ? 5.343 -3.984 -8.475 1.00 0.00 68 GLY A N 11
ATOM 20870 C CA . GLY A 1 68 ? 5.896 -2.880 -9.241 1.00 0.00 68 GLY A CA 11
ATOM 20871 C C . GLY A 1 68 ? 6.400 -1.769 -8.317 1.00 0.00 68 GLY A C 11
ATOM 20872 O O . GLY A 1 68 ? 7.446 -1.173 -8.570 1.00 0.00 68 GLY A O 11
ATOM 20876 N N . LEU A 1 69 ? 5.632 -1.524 -7.265 1.00 0.00 69 LEU A N 11
ATOM 20877 C CA . LEU A 1 69 ? 5.987 -0.495 -6.303 1.00 0.00 69 LEU A CA 11
ATOM 20878 C C . LEU A 1 69 ? 7.280 -0.895 -5.590 1.00 0.00 69 LEU A C 11
ATOM 20879 O O . LEU A 1 69 ? 8.181 -0.073 -5.424 1.00 0.00 69 LEU A O 11
ATOM 20895 N N . LEU A 1 70 ? 7.333 -2.157 -5.189 1.00 0.00 70 LEU A N 11
ATOM 20896 C CA . LEU A 1 70 ? 8.500 -2.675 -4.498 1.00 0.00 70 LEU A CA 11
ATOM 20897 C C . LEU A 1 70 ? 9.735 -2.492 -5.384 1.00 0.00 70 LEU A C 11
ATOM 20898 O O . LEU A 1 70 ? 10.793 -2.086 -4.905 1.00 0.00 70 LEU A O 11
ATOM 20914 N N . GLN A 1 71 ? 9.558 -2.801 -6.661 1.00 0.00 71 GLN A N 11
ATOM 20915 C CA . GLN A 1 71 ? 10.644 -2.675 -7.618 1.00 0.00 71 GLN A CA 11
ATOM 20916 C C . GLN A 1 71 ? 11.133 -1.228 -7.679 1.00 0.00 71 GLN A C 11
ATOM 20917 O O . GLN A 1 71 ? 12.327 -0.977 -7.842 1.00 0.00 71 GLN A O 11
ATOM 20931 N N . ALA A 1 72 ? 10.186 -0.310 -7.545 1.00 0.00 72 ALA A N 11
ATOM 20932 C CA . ALA A 1 72 ? 10.506 1.107 -7.584 1.00 0.00 72 ALA A CA 11
ATOM 20933 C C . ALA A 1 72 ? 11.311 1.477 -6.337 1.00 0.00 72 ALA A C 11
ATOM 20934 O O . ALA A 1 72 ? 12.317 2.181 -6.429 1.00 0.00 72 ALA A O 11
ATOM 20941 N N . VAL A 1 73 ? 10.840 0.987 -5.200 1.00 0.00 73 VAL A N 11
ATOM 20942 C CA . VAL A 1 73 ? 11.504 1.258 -3.936 1.00 0.00 73 VAL A CA 11
ATOM 20943 C C . VAL A 1 73 ? 12.968 0.821 -4.030 1.00 0.00 73 VAL A C 11
ATOM 20944 O O . VAL A 1 73 ? 13.850 1.470 -3.470 1.00 0.00 73 VAL A O 11
ATOM 20957 N N . ARG A 1 74 ? 13.180 -0.275 -4.742 1.00 0.00 74 ARG A N 11
ATOM 20958 C CA . ARG A 1 74 ? 14.522 -0.806 -4.917 1.00 0.00 74 ARG A CA 11
ATOM 20959 C C . ARG A 1 74 ? 15.418 0.231 -5.597 1.00 0.00 74 ARG A C 11
ATOM 20960 O O . ARG A 1 74 ? 16.643 0.150 -5.510 1.00 0.00 74 ARG A O 11
ATOM 20981 N N . ALA A 1 75 ? 14.773 1.180 -6.259 1.00 0.00 75 ALA A N 11
ATOM 20982 C CA . ALA A 1 75 ? 15.497 2.231 -6.953 1.00 0.00 75 ALA A CA 11
ATOM 20983 C C . ALA A 1 75 ? 15.477 3.505 -6.106 1.00 0.00 75 ALA A C 11
ATOM 20984 O O . ALA A 1 75 ? 16.343 4.366 -6.252 1.00 0.00 75 ALA A O 11
ATOM 20991 N N . ASN A 1 76 ? 14.479 3.583 -5.237 1.00 0.00 76 ASN A N 11
ATOM 20992 C CA . ASN A 1 76 ? 14.334 4.737 -4.366 1.00 0.00 76 ASN A CA 11
ATOM 20993 C C . ASN A 1 76 ? 14.090 4.261 -2.932 1.00 0.00 76 ASN A C 11
ATOM 20994 O O . ASN A 1 76 ? 13.053 3.668 -2.641 1.00 0.00 76 ASN A O 11
ATOM 21005 N N . PRO A 1 77 ? 15.088 4.545 -2.054 1.00 0.00 77 PRO A N 11
ATOM 21006 C CA . PRO A 1 77 ? 14.991 4.153 -0.659 1.00 0.00 77 PRO A CA 11
ATOM 21007 C C . PRO A 1 77 ? 14.019 5.058 0.100 1.00 0.00 77 PRO A C 11
ATOM 21008 O O . PRO A 1 77 ? 13.720 4.815 1.268 1.00 0.00 77 PRO A O 11
ATOM 21019 N N . ALA A 1 78 ? 13.552 6.084 -0.596 1.00 0.00 78 ALA A N 11
ATOM 21020 C CA . ALA A 1 78 ? 12.619 7.028 -0.003 1.00 0.00 78 ALA A CA 11
ATOM 21021 C C . ALA A 1 78 ? 11.264 6.346 0.190 1.00 0.00 78 ALA A C 11
ATOM 21022 O O . ALA A 1 78 ? 10.526 6.674 1.119 1.00 0.00 78 ALA A O 11
ATOM 21029 N N . THR A 1 79 ? 10.977 5.408 -0.701 1.00 0.00 79 THR A N 11
ATOM 21030 C CA . THR A 1 79 ? 9.723 4.677 -0.640 1.00 0.00 79 THR A CA 11
ATOM 21031 C C . THR A 1 79 ? 9.959 3.255 -0.125 1.00 0.00 79 THR A C 11
ATOM 21032 O O . THR A 1 79 ? 9.044 2.433 -0.120 1.00 0.00 79 THR A O 11
ATOM 21043 N N . LYS A 1 80 ? 11.192 3.010 0.295 1.00 0.00 80 LYS A N 11
ATOM 21044 C CA . LYS A 1 80 ? 11.559 1.703 0.810 1.00 0.00 80 LYS A CA 11
ATOM 21045 C C . LYS A 1 80 ? 11.031 1.554 2.238 1.00 0.00 80 LYS A C 11
ATOM 21046 O O . LYS A 1 80 ? 11.114 0.477 2.826 1.00 0.00 80 LYS A O 11
ATOM 21065 N N . LYS A 1 81 ? 10.499 2.652 2.755 1.00 0.00 81 LYS A N 11
ATOM 21066 C CA . LYS A 1 81 ? 9.957 2.657 4.103 1.00 0.00 81 LYS A CA 11
ATOM 21067 C C . LYS A 1 81 ? 8.429 2.703 4.034 1.00 0.00 81 LYS A C 11
ATOM 21068 O O . LYS A 1 81 ? 7.763 2.882 5.052 1.00 0.00 81 LYS A O 11
ATOM 21087 N N . ALA A 1 82 ? 7.918 2.540 2.823 1.00 0.00 82 ALA A N 11
ATOM 21088 C CA . ALA A 1 82 ? 6.481 2.560 2.607 1.00 0.00 82 ALA A CA 11
ATOM 21089 C C . ALA A 1 82 ? 5.983 1.131 2.381 1.00 0.00 82 ALA A C 11
ATOM 21090 O O . ALA A 1 82 ? 6.515 0.411 1.538 1.00 0.00 82 ALA A O 11
ATOM 21097 N N . ALA A 1 83 ? 4.969 0.764 3.149 1.00 0.00 83 ALA A N 11
ATOM 21098 C CA . ALA A 1 83 ? 4.393 -0.566 3.043 1.00 0.00 83 ALA A CA 11
ATOM 21099 C C . ALA A 1 83 ? 3.276 -0.551 1.997 1.00 0.00 83 ALA A C 11
ATOM 21100 O O . ALA A 1 83 ? 2.318 0.211 2.117 1.00 0.00 83 ALA A O 11
ATOM 21107 N N . PHE A 1 84 ? 3.436 -1.404 0.996 1.00 0.00 84 PHE A N 11
ATOM 21108 C CA . PHE A 1 84 ? 2.454 -1.499 -0.071 1.00 0.00 84 PHE A CA 11
ATOM 21109 C C . PHE A 1 84 ? 1.491 -2.664 0.172 1.00 0.00 84 PHE A C 11
ATOM 21110 O O . PHE A 1 84 ? 1.872 -3.676 0.757 1.00 0.00 84 PHE A O 11
ATOM 21127 N N . ILE A 1 85 ? 0.263 -2.480 -0.288 1.00 0.00 85 ILE A N 11
ATOM 21128 C CA . ILE A 1 85 ? -0.757 -3.503 -0.128 1.00 0.00 85 ILE A CA 11
ATOM 21129 C C . ILE A 1 85 ? -1.268 -3.927 -1.506 1.00 0.00 85 ILE A C 11
ATOM 21130 O O . ILE A 1 85 ? -1.524 -3.085 -2.364 1.00 0.00 85 ILE A O 11
ATOM 21146 N N . ILE A 1 86 ? -1.402 -5.235 -1.675 1.00 0.00 86 ILE A N 11
ATOM 21147 C CA . ILE A 1 86 ? -1.878 -5.782 -2.934 1.00 0.00 86 ILE A CA 11
ATOM 21148 C C . ILE A 1 86 ? -2.921 -6.865 -2.652 1.00 0.00 86 ILE A C 11
ATOM 21149 O O . ILE A 1 86 ? -2.596 -7.919 -2.108 1.00 0.00 86 ILE A O 11
ATOM 21165 N N . LEU A 1 87 ? -4.154 -6.568 -3.036 1.00 0.00 87 LEU A N 11
ATOM 21166 C CA . LEU A 1 87 ? -5.248 -7.503 -2.832 1.00 0.00 87 LEU A CA 11
ATOM 21167 C C . LEU A 1 87 ? -5.471 -8.307 -4.114 1.00 0.00 87 LEU A C 11
ATOM 21168 O O . LEU A 1 87 ? -5.577 -7.737 -5.198 1.00 0.00 87 LEU A O 11
ATOM 21184 N N . THR A 1 88 ? -5.536 -9.620 -3.947 1.00 0.00 88 THR A N 11
ATOM 21185 C CA . THR A 1 88 ? -5.745 -10.508 -5.077 1.00 0.00 88 THR A CA 11
ATOM 21186 C C . THR A 1 88 ? -6.459 -11.785 -4.627 1.00 0.00 88 THR A C 11
ATOM 21187 O O . THR A 1 88 ? -6.471 -12.108 -3.440 1.00 0.00 88 THR A O 11
ATOM 21198 N N . ALA A 1 89 ? -7.035 -12.477 -5.599 1.00 0.00 89 ALA A N 11
ATOM 21199 C CA . ALA A 1 89 ? -7.748 -13.711 -5.318 1.00 0.00 89 ALA A CA 11
ATOM 21200 C C . ALA A 1 89 ? -6.740 -14.848 -5.136 1.00 0.00 89 ALA A C 11
ATOM 21201 O O . ALA A 1 89 ? -6.980 -15.971 -5.576 1.00 0.00 89 ALA A O 11
ATOM 21208 N N . GLN A 1 90 ? -5.633 -14.517 -4.488 1.00 0.00 90 GLN A N 11
ATOM 21209 C CA . GLN A 1 90 ? -4.588 -15.495 -4.243 1.00 0.00 90 GLN A CA 11
ATOM 21210 C C . GLN A 1 90 ? -4.275 -15.575 -2.747 1.00 0.00 90 GLN A C 11
ATOM 21211 O O . GLN A 1 90 ? -4.402 -16.636 -2.139 1.00 0.00 90 GLN A O 11
ATOM 21225 N N . GLY A 1 91 ? -3.872 -14.439 -2.198 1.00 0.00 91 GLY A N 11
ATOM 21226 C CA . GLY A 1 91 ? -3.541 -14.366 -0.786 1.00 0.00 91 GLY A CA 11
ATOM 21227 C C . GLY A 1 91 ? -2.694 -15.568 -0.360 1.00 0.00 91 GLY A C 11
ATOM 21228 O O . GLY A 1 91 ? -3.189 -16.474 0.308 1.00 0.00 91 GLY A O 11
ATOM 21232 N N . ASP A 1 92 ? -1.432 -15.535 -0.762 1.00 0.00 92 ASP A N 11
ATOM 21233 C CA . ASP A 1 92 ? -0.512 -16.609 -0.430 1.00 0.00 92 ASP A CA 11
ATOM 21234 C C . ASP A 1 92 ? 0.730 -16.022 0.243 1.00 0.00 92 ASP A C 11
ATOM 21235 O O . ASP A 1 92 ? 1.428 -15.196 -0.344 1.00 0.00 92 ASP A O 11
ATOM 21244 N N . ARG A 1 93 ? 0.968 -16.471 1.467 1.00 0.00 93 ARG A N 11
ATOM 21245 C CA . ARG A 1 93 ? 2.114 -16.000 2.227 1.00 0.00 93 ARG A CA 11
ATOM 21246 C C . ARG A 1 93 ? 3.405 -16.224 1.435 1.00 0.00 93 ARG A C 11
ATOM 21247 O O . ARG A 1 93 ? 4.392 -15.519 1.638 1.00 0.00 93 ARG A O 11
ATOM 21268 N N . ALA A 1 94 ? 3.354 -17.206 0.548 1.00 0.00 94 ALA A N 11
ATOM 21269 C CA . ALA A 1 94 ? 4.507 -17.532 -0.275 1.00 0.00 94 ALA A CA 11
ATOM 21270 C C . ALA A 1 94 ? 4.877 -16.318 -1.128 1.00 0.00 94 ALA A C 11
ATOM 21271 O O . ALA A 1 94 ? 6.041 -15.925 -1.183 1.00 0.00 94 ALA A O 11
ATOM 21278 N N . LEU A 1 95 ? 3.865 -15.756 -1.773 1.00 0.00 95 LEU A N 11
ATOM 21279 C CA . LEU A 1 95 ? 4.070 -14.594 -2.621 1.00 0.00 95 LEU A CA 11
ATOM 21280 C C . LEU A 1 95 ? 4.466 -13.398 -1.753 1.00 0.00 95 LEU A C 11
ATOM 21281 O O . LEU A 1 95 ? 5.276 -12.569 -2.165 1.00 0.00 95 LEU A O 11
ATOM 21297 N N . VAL A 1 96 ? 3.877 -13.347 -0.567 1.00 0.00 96 VAL A N 11
ATOM 21298 C CA . VAL A 1 96 ? 4.158 -12.267 0.362 1.00 0.00 96 VAL A CA 11
ATOM 21299 C C . VAL A 1 96 ? 5.643 -12.289 0.730 1.00 0.00 96 VAL A C 11
ATOM 21300 O O . VAL A 1 96 ? 6.307 -11.254 0.705 1.00 0.00 96 VAL A O 11
ATOM 21313 N N . GLN A 1 97 ? 6.120 -13.480 1.061 1.00 0.00 97 GLN A N 11
ATOM 21314 C CA . GLN A 1 97 ? 7.514 -13.651 1.433 1.00 0.00 97 GLN A CA 11
ATOM 21315 C C . GLN A 1 97 ? 8.412 -13.515 0.201 1.00 0.00 97 GLN A C 11
ATOM 21316 O O . GLN A 1 97 ? 9.555 -13.074 0.307 1.00 0.00 97 GLN A O 11
ATOM 21330 N N . LYS A 1 98 ? 7.860 -13.902 -0.940 1.00 0.00 98 LYS A N 11
ATOM 21331 C CA . LYS A 1 98 ? 8.598 -13.830 -2.189 1.00 0.00 98 LYS A CA 11
ATOM 21332 C C . LYS A 1 98 ? 8.946 -12.371 -2.488 1.00 0.00 98 LYS A C 11
ATOM 21333 O O . LYS A 1 98 ? 10.114 -12.036 -2.681 1.00 0.00 98 LYS A O 11
ATOM 21352 N N . ALA A 1 99 ? 7.913 -11.542 -2.514 1.00 0.00 99 ALA A N 11
ATOM 21353 C CA . ALA A 1 99 ? 8.095 -10.126 -2.785 1.00 0.00 99 ALA A CA 11
ATOM 21354 C C . ALA A 1 99 ? 8.725 -9.455 -1.562 1.00 0.00 99 ALA A C 11
ATOM 21355 O O . ALA A 1 99 ? 9.697 -8.712 -1.689 1.00 0.00 99 ALA A O 11
ATOM 21362 N N . ALA A 1 100 ? 8.144 -9.740 -0.405 1.00 0.00 100 ALA A N 11
ATOM 21363 C CA . ALA A 1 100 ? 8.636 -9.174 0.839 1.00 0.00 100 ALA A CA 11
ATOM 21364 C C . ALA A 1 100 ? 10.130 -9.473 0.976 1.00 0.00 100 ALA A C 11
ATOM 21365 O O . ALA A 1 100 ? 10.862 -8.719 1.616 1.00 0.00 100 ALA A O 11
ATOM 21372 N N . ALA A 1 101 ? 10.538 -10.576 0.363 1.00 0.00 101 ALA A N 11
ATOM 21373 C CA . ALA A 1 101 ? 11.932 -10.984 0.409 1.00 0.00 101 ALA A CA 11
ATOM 21374 C C . ALA A 1 101 ? 12.653 -10.462 -0.835 1.00 0.00 101 ALA A C 11
ATOM 21375 O O . ALA A 1 101 ? 13.874 -10.318 -0.835 1.00 0.00 101 ALA A O 11
ATOM 21382 N N . LEU A 1 102 ? 11.866 -10.194 -1.867 1.00 0.00 102 LEU A N 11
ATOM 21383 C CA . LEU A 1 102 ? 12.414 -9.691 -3.115 1.00 0.00 102 LEU A CA 11
ATOM 21384 C C . LEU A 1 102 ? 12.988 -8.292 -2.888 1.00 0.00 102 LEU A C 11
ATOM 21385 O O . LEU A 1 102 ? 13.832 -7.831 -3.656 1.00 0.00 102 LEU A O 11
ATOM 21401 N N . GLY A 1 103 ? 12.509 -7.654 -1.830 1.00 0.00 103 GLY A N 11
ATOM 21402 C CA . GLY A 1 103 ? 12.965 -6.317 -1.492 1.00 0.00 103 GLY A CA 11
ATOM 21403 C C . GLY A 1 103 ? 11.814 -5.467 -0.948 1.00 0.00 103 GLY A C 11
ATOM 21404 O O . GLY A 1 103 ? 12.044 -4.453 -0.291 1.00 0.00 103 GLY A O 11
ATOM 21408 N N . ALA A 1 104 ? 10.602 -5.911 -1.243 1.00 0.00 104 ALA A N 11
ATOM 21409 C CA . ALA A 1 104 ? 9.416 -5.204 -0.793 1.00 0.00 104 ALA A CA 11
ATOM 21410 C C . ALA A 1 104 ? 9.544 -4.901 0.701 1.00 0.00 104 ALA A C 11
ATOM 21411 O O . ALA A 1 104 ? 10.008 -5.741 1.471 1.00 0.00 104 ALA A O 11
ATOM 21418 N N . ASN A 1 105 ? 9.126 -3.698 1.068 1.00 0.00 105 ASN A N 11
ATOM 21419 C CA . ASN A 1 105 ? 9.190 -3.274 2.455 1.00 0.00 105 ASN A CA 11
ATOM 21420 C C . ASN A 1 105 ? 8.080 -3.968 3.247 1.00 0.00 105 ASN A C 11
ATOM 21421 O O . ASN A 1 105 ? 8.284 -4.361 4.395 1.00 0.00 105 ASN A O 11
ATOM 21432 N N . ASN A 1 106 ? 6.930 -4.097 2.603 1.00 0.00 106 ASN A N 11
ATOM 21433 C CA . ASN A 1 106 ? 5.787 -4.737 3.233 1.00 0.00 106 ASN A CA 11
ATOM 21434 C C . ASN A 1 106 ? 4.679 -4.927 2.195 1.00 0.00 106 ASN A C 11
ATOM 21435 O O . ASN A 1 106 ? 4.263 -3.970 1.543 1.00 0.00 106 ASN A O 11
ATOM 21446 N N . VAL A 1 107 ? 4.231 -6.169 2.075 1.00 0.00 107 VAL A N 11
ATOM 21447 C CA . VAL A 1 107 ? 3.179 -6.496 1.128 1.00 0.00 107 VAL A CA 11
ATOM 21448 C C . VAL A 1 107 ? 2.033 -7.193 1.866 1.00 0.00 107 VAL A C 11
ATOM 21449 O O . VAL A 1 107 ? 2.192 -8.313 2.348 1.00 0.00 107 VAL A O 11
ATOM 21462 N N . LEU A 1 108 ? 0.905 -6.500 1.930 1.00 0.00 108 LEU A N 11
ATOM 21463 C CA . LEU A 1 108 ? -0.265 -7.038 2.601 1.00 0.00 108 LEU A CA 11
ATOM 21464 C C . LEU A 1 108 ? -1.473 -6.941 1.666 1.00 0.00 108 LEU A C 11
ATOM 21465 O O . LEU A 1 108 ? -1.658 -5.932 0.988 1.00 0.00 108 LEU A O 11
ATOM 21481 N N . ALA A 1 109 ? -2.263 -8.004 1.660 1.00 0.00 109 ALA A N 11
ATOM 21482 C CA . ALA A 1 109 ? -3.448 -8.052 0.819 1.00 0.00 109 ALA A CA 11
ATOM 21483 C C . ALA A 1 109 ? -4.679 -7.709 1.661 1.00 0.00 109 ALA A C 11
ATOM 21484 O O . ALA A 1 109 ? -4.706 -7.969 2.862 1.00 0.00 109 ALA A O 11
ATOM 21491 N N . LYS A 1 110 ? -5.667 -7.127 0.996 1.00 0.00 110 LYS A N 11
ATOM 21492 C CA . LYS A 1 110 ? -6.897 -6.745 1.667 1.00 0.00 110 LYS A CA 11
ATOM 21493 C C . LYS A 1 110 ? -7.728 -7.999 1.953 1.00 0.00 110 LYS A C 11
ATOM 21494 O O . LYS A 1 110 ? -8.302 -8.589 1.039 1.00 0.00 110 LYS A O 11
ATOM 21513 N N . PRO A 1 111 ? -7.765 -8.378 3.258 1.00 0.00 111 PRO A N 11
ATOM 21514 C CA . PRO A 1 111 ? -8.516 -9.550 3.676 1.00 0.00 111 PRO A CA 11
ATOM 21515 C C . PRO A 1 111 ? -10.019 -9.265 3.679 1.00 0.00 111 PRO A C 11
ATOM 21516 O O . PRO A 1 111 ? -10.436 -8.110 3.742 1.00 0.00 111 PRO A O 11
ATOM 21527 N N . PHE A 1 112 ? -10.792 -10.340 3.609 1.00 0.00 112 PHE A N 11
ATOM 21528 C CA . PHE A 1 112 ? -12.240 -10.221 3.603 1.00 0.00 112 PHE A CA 11
ATOM 21529 C C . PHE A 1 112 ? -12.779 -10.013 5.020 1.00 0.00 112 PHE A C 11
ATOM 21530 O O . PHE A 1 112 ? -13.980 -9.826 5.210 1.00 0.00 112 PHE A O 11
ATOM 21547 N N . THR A 1 113 ? -11.866 -10.053 5.978 1.00 0.00 113 THR A N 11
ATOM 21548 C CA . THR A 1 113 ? -12.233 -9.872 7.372 1.00 0.00 113 THR A CA 11
ATOM 21549 C C . THR A 1 113 ? -11.574 -8.612 7.938 1.00 0.00 113 THR A C 11
ATOM 21550 O O . THR A 1 113 ? -10.444 -8.285 7.580 1.00 0.00 113 THR A O 11
ATOM 21561 N N . ILE A 1 114 ? -12.308 -7.941 8.813 1.00 0.00 114 ILE A N 11
ATOM 21562 C CA . ILE A 1 114 ? -11.807 -6.726 9.433 1.00 0.00 114 ILE A CA 11
ATOM 21563 C C . ILE A 1 114 ? -10.699 -7.083 10.427 1.00 0.00 114 ILE A C 11
ATOM 21564 O O . ILE A 1 114 ? -9.839 -6.257 10.725 1.00 0.00 114 ILE A O 11
ATOM 21580 N N . GLU A 1 115 ? -10.757 -8.316 10.910 1.00 0.00 115 GLU A N 11
ATOM 21581 C CA . GLU A 1 115 ? -9.769 -8.792 11.863 1.00 0.00 115 GLU A CA 11
ATOM 21582 C C . GLU A 1 115 ? -8.396 -8.900 11.195 1.00 0.00 115 GLU A C 11
ATOM 21583 O O . GLU A 1 115 ? -7.388 -8.490 11.769 1.00 0.00 115 GLU A O 11
ATOM 21595 N N . LYS A 1 116 ? -8.402 -9.454 9.991 1.00 0.00 116 LYS A N 11
ATOM 21596 C CA . LYS A 1 116 ? -7.170 -9.621 9.239 1.00 0.00 116 LYS A CA 11
ATOM 21597 C C . LYS A 1 116 ? -6.742 -8.270 8.662 1.00 0.00 116 LYS A C 11
ATOM 21598 O O . LYS A 1 116 ? -5.553 -7.963 8.607 1.00 0.00 116 LYS A O 11
ATOM 21617 N N . MET A 1 117 ? -7.737 -7.500 8.246 1.00 0.00 117 MET A N 11
ATOM 21618 C CA . MET A 1 117 ? -7.478 -6.188 7.675 1.00 0.00 117 MET A CA 11
ATOM 21619 C C . MET A 1 117 ? -7.060 -5.191 8.758 1.00 0.00 117 MET A C 11
ATOM 21620 O O . MET A 1 117 ? -6.184 -4.357 8.534 1.00 0.00 117 MET A O 11
ATOM 21634 N N . LYS A 1 118 ? -7.706 -5.311 9.908 1.00 0.00 118 LYS A N 11
ATOM 21635 C CA . LYS A 1 118 ? -7.412 -4.430 11.026 1.00 0.00 118 LYS A CA 11
ATOM 21636 C C . LYS A 1 118 ? -6.044 -4.790 11.606 1.00 0.00 118 LYS A C 11
ATOM 21637 O O . LYS A 1 118 ? -5.321 -3.918 12.087 1.00 0.00 118 LYS A O 11
ATOM 21656 N N . ALA A 1 119 ? -5.729 -6.075 11.543 1.00 0.00 119 ALA A N 11
ATOM 21657 C CA . ALA A 1 119 ? -4.459 -6.561 12.056 1.00 0.00 119 ALA A CA 11
ATOM 21658 C C . ALA A 1 119 ? -3.348 -6.229 11.057 1.00 0.00 119 ALA A C 11
ATOM 21659 O O . ALA A 1 119 ? -2.287 -5.740 11.443 1.00 0.00 119 ALA A O 11
ATOM 21666 N N . ALA A 1 120 ? -3.632 -6.507 9.793 1.00 0.00 120 ALA A N 11
ATOM 21667 C CA . ALA A 1 120 ? -2.671 -6.244 8.735 1.00 0.00 120 ALA A CA 11
ATOM 21668 C C . ALA A 1 120 ? -2.300 -4.760 8.747 1.00 0.00 120 ALA A C 11
ATOM 21669 O O . ALA A 1 120 ? -1.120 -4.412 8.736 1.00 0.00 120 ALA A O 11
ATOM 21676 N N . ILE A 1 121 ? -3.329 -3.926 8.768 1.00 0.00 121 ILE A N 11
ATOM 21677 C CA . ILE A 1 121 ? -3.126 -2.487 8.782 1.00 0.00 121 ILE A CA 11
ATOM 21678 C C . ILE A 1 121 ? -2.349 -2.098 10.040 1.00 0.00 121 ILE A C 11
ATOM 21679 O O . ILE A 1 121 ? -1.389 -1.331 9.969 1.00 0.00 121 ILE A O 11
ATOM 21695 N N . GLU A 1 122 ? -2.791 -2.644 11.164 1.00 0.00 122 GLU A N 11
ATOM 21696 C CA . GLU A 1 122 ? -2.150 -2.362 12.436 1.00 0.00 122 GLU A CA 11
ATOM 21697 C C . GLU A 1 122 ? -0.666 -2.732 12.376 1.00 0.00 122 GLU A C 11
ATOM 21698 O O . GLU A 1 122 ? 0.148 -2.166 13.102 1.00 0.00 122 GLU A O 11
ATOM 21710 N N . ALA A 1 123 ? -0.361 -3.681 11.502 1.00 0.00 123 ALA A N 11
ATOM 21711 C CA . ALA A 1 123 ? 1.010 -4.132 11.338 1.00 0.00 123 ALA A CA 11
ATOM 21712 C C . ALA A 1 123 ? 1.724 -3.228 10.332 1.00 0.00 123 ALA A C 11
ATOM 21713 O O . ALA A 1 123 ? 2.886 -2.874 10.526 1.00 0.00 123 ALA A O 11
ATOM 21720 N N . VAL A 1 124 ? 0.999 -2.877 9.280 1.00 0.00 124 VAL A N 11
ATOM 21721 C CA . VAL A 1 124 ? 1.548 -2.020 8.243 1.00 0.00 124 VAL A CA 11
ATOM 21722 C C . VAL A 1 124 ? 1.924 -0.668 8.853 1.00 0.00 124 VAL A C 11
ATOM 21723 O O . VAL A 1 124 ? 2.861 -0.016 8.395 1.00 0.00 124 VAL A O 11
ATOM 21736 N N . PHE A 1 125 ? 1.175 -0.287 9.878 1.00 0.00 125 PHE A N 11
ATOM 21737 C CA . PHE A 1 125 ? 1.418 0.975 10.554 1.00 0.00 125 PHE A CA 11
ATOM 21738 C C . PHE A 1 125 ? 2.480 0.817 11.645 1.00 0.00 125 PHE A C 11
ATOM 21739 O O . PHE A 1 125 ? 3.463 1.555 11.670 1.00 0.00 125 PHE A O 11
ATOM 21756 N N . GLY A 1 126 ? 2.245 -0.151 12.519 1.00 0.00 126 GLY A N 11
ATOM 21757 C CA . GLY A 1 126 ? 3.169 -0.415 13.609 1.00 0.00 126 GLY A CA 11
ATOM 21758 C C . GLY A 1 126 ? 4.530 -0.867 13.076 1.00 0.00 126 GLY A C 11
ATOM 21759 O O . GLY A 1 126 ? 5.527 -0.164 13.234 1.00 0.00 126 GLY A O 11
ATOM 21763 N N . ALA A 1 127 ? 4.528 -2.039 12.456 1.00 0.00 127 ALA A N 11
ATOM 21764 C CA . ALA A 1 127 ? 5.750 -2.593 11.899 1.00 0.00 127 ALA A CA 11
ATOM 21765 C C . ALA A 1 127 ? 6.936 -2.177 12.771 1.00 0.00 127 ALA A C 11
ATOM 21766 O O . ALA A 1 127 ? 7.790 -1.405 12.337 1.00 0.00 127 ALA A O 11
ATOM 21773 N N . LEU A 1 128 ? 6.953 -2.708 13.985 1.00 0.00 128 LEU A N 11
ATOM 21774 C CA . LEU A 1 128 ? 8.020 -2.402 14.922 1.00 0.00 128 LEU A CA 11
ATOM 21775 C C . LEU A 1 128 ? 9.157 -3.411 14.740 1.00 0.00 128 LEU A C 11
ATOM 21776 O O . LEU A 1 128 ? 8.932 -4.619 14.777 1.00 0.00 128 LEU A O 11
ATOM 21792 N N . LYS A 1 129 ? 10.354 -2.875 14.546 1.00 0.00 129 LYS A N 11
ATOM 21793 C CA . LYS A 1 129 ? 11.526 -3.713 14.357 1.00 0.00 129 LYS A CA 11
ATOM 21794 C C . LYS A 1 129 ? 11.146 -4.932 13.515 1.00 0.00 129 LYS A C 11
ATOM 21795 O O . LYS A 1 129 ? 10.203 -4.878 12.727 1.00 0.00 129 LYS A O 11
ATOM 21814 N N . MET A 1 1 ? 14.423 17.321 8.911 1.00 0.00 1 MET A N 12
ATOM 21815 C CA . MET A 1 1 ? 14.190 16.310 7.894 1.00 0.00 1 MET A CA 12
ATOM 21816 C C . MET A 1 1 ? 13.564 16.927 6.641 1.00 0.00 1 MET A C 12
ATOM 21817 O O . MET A 1 1 ? 14.186 17.751 5.973 1.00 0.00 1 MET A O 12
ATOM 21831 N N . SER A 1 2 ? 12.341 16.503 6.360 1.00 0.00 2 SER A N 12
ATOM 21832 C CA . SER A 1 2 ? 11.624 17.003 5.199 1.00 0.00 2 SER A CA 12
ATOM 21833 C C . SER A 1 2 ? 10.128 17.097 5.508 1.00 0.00 2 SER A C 12
ATOM 21834 O O . SER A 1 2 ? 9.443 17.989 5.011 1.00 0.00 2 SER A O 12
ATOM 21842 N N . LEU A 1 3 ? 9.666 16.163 6.326 1.00 0.00 3 LEU A N 12
ATOM 21843 C CA . LEU A 1 3 ? 8.264 16.129 6.707 1.00 0.00 3 LEU A CA 12
ATOM 21844 C C . LEU A 1 3 ? 8.144 15.637 8.151 1.00 0.00 3 LEU A C 12
ATOM 21845 O O . LEU A 1 3 ? 8.520 14.507 8.459 1.00 0.00 3 LEU A O 12
ATOM 21861 N N . ALA A 1 4 ? 7.619 16.509 8.998 1.00 0.00 4 ALA A N 12
ATOM 21862 C CA . ALA A 1 4 ? 7.445 16.177 10.402 1.00 0.00 4 ALA A CA 12
ATOM 21863 C C . ALA A 1 4 ? 6.627 14.890 10.520 1.00 0.00 4 ALA A C 12
ATOM 21864 O O . ALA A 1 4 ? 6.913 14.044 11.366 1.00 0.00 4 ALA A O 12
ATOM 21871 N N . GLU A 1 5 ? 5.626 14.783 9.659 1.00 0.00 5 GLU A N 12
ATOM 21872 C CA . GLU A 1 5 ? 4.764 13.613 9.656 1.00 0.00 5 GLU A CA 12
ATOM 21873 C C . GLU A 1 5 ? 5.321 12.547 8.710 1.00 0.00 5 GLU A C 12
ATOM 21874 O O . GLU A 1 5 ? 5.373 11.369 9.059 1.00 0.00 5 GLU A O 12
ATOM 21886 N N . LYS A 1 6 ? 5.721 12.999 7.530 1.00 0.00 6 LYS A N 12
ATOM 21887 C CA . LYS A 1 6 ? 6.271 12.099 6.530 1.00 0.00 6 LYS A CA 12
ATOM 21888 C C . LYS A 1 6 ? 5.486 10.786 6.547 1.00 0.00 6 LYS A C 12
ATOM 21889 O O . LYS A 1 6 ? 6.021 9.734 6.198 1.00 0.00 6 LYS A O 12
ATOM 21908 N N . ILE A 1 7 ? 4.229 10.888 6.954 1.00 0.00 7 ILE A N 12
ATOM 21909 C CA . ILE A 1 7 ? 3.366 9.722 7.020 1.00 0.00 7 ILE A CA 12
ATOM 21910 C C . ILE A 1 7 ? 2.142 9.949 6.130 1.00 0.00 7 ILE A C 12
ATOM 21911 O O . ILE A 1 7 ? 1.134 10.491 6.582 1.00 0.00 7 ILE A O 12
ATOM 21927 N N . LYS A 1 8 ? 2.270 9.521 4.883 1.00 0.00 8 LYS A N 12
ATOM 21928 C CA . LYS A 1 8 ? 1.186 9.670 3.927 1.00 0.00 8 LYS A CA 12
ATOM 21929 C C . LYS A 1 8 ? 0.809 8.295 3.372 1.00 0.00 8 LYS A C 12
ATOM 21930 O O . LYS A 1 8 ? 1.678 7.460 3.129 1.00 0.00 8 LYS A O 12
ATOM 21949 N N . VAL A 1 9 ? -0.490 8.103 3.187 1.00 0.00 9 VAL A N 12
ATOM 21950 C CA . VAL A 1 9 ? -0.993 6.844 2.667 1.00 0.00 9 VAL A CA 12
ATOM 21951 C C . VAL A 1 9 ? -1.331 7.009 1.183 1.00 0.00 9 VAL A C 12
ATOM 21952 O O . VAL A 1 9 ? -2.065 7.921 0.808 1.00 0.00 9 VAL A O 12
ATOM 21965 N N . LEU A 1 10 ? -0.777 6.113 0.379 1.00 0.00 10 LEU A N 12
ATOM 21966 C CA . LEU A 1 10 ? -1.010 6.147 -1.054 1.00 0.00 10 LEU A CA 12
ATOM 21967 C C . LEU A 1 10 ? -1.885 4.958 -1.453 1.00 0.00 10 LEU A C 12
ATOM 21968 O O . LEU A 1 10 ? -1.484 3.806 -1.292 1.00 0.00 10 LEU A O 12
ATOM 21984 N N . ILE A 1 11 ? -3.064 5.277 -1.966 1.00 0.00 11 ILE A N 12
ATOM 21985 C CA . ILE A 1 11 ? -3.999 4.250 -2.389 1.00 0.00 11 ILE A CA 12
ATOM 21986 C C . ILE A 1 11 ? -4.606 4.642 -3.739 1.00 0.00 11 ILE A C 12
ATOM 21987 O O . ILE A 1 11 ? -5.379 5.595 -3.821 1.00 0.00 11 ILE A O 12
ATOM 22003 N N . VAL A 1 12 ? -4.232 3.888 -4.762 1.00 0.00 12 VAL A N 12
ATOM 22004 C CA . VAL A 1 12 ? -4.730 4.145 -6.102 1.00 0.00 12 VAL A CA 12
ATOM 22005 C C . VAL A 1 12 ? -5.193 2.830 -6.731 1.00 0.00 12 VAL A C 12
ATOM 22006 O O . VAL A 1 12 ? -4.468 1.836 -6.704 1.00 0.00 12 VAL A O 12
ATOM 22019 N N . ASP A 1 13 ? -6.396 2.866 -7.283 1.00 0.00 13 ASP A N 12
ATOM 22020 C CA . ASP A 1 13 ? -6.964 1.688 -7.918 1.00 0.00 13 ASP A CA 12
ATOM 22021 C C . ASP A 1 13 ? -7.682 2.103 -9.203 1.00 0.00 13 ASP A C 12
ATOM 22022 O O . ASP A 1 13 ? -8.284 3.174 -9.265 1.00 0.00 13 ASP A O 12
ATOM 22031 N N . ASP A 1 14 ? -7.593 1.234 -10.200 1.00 0.00 14 ASP A N 12
ATOM 22032 C CA . ASP A 1 14 ? -8.226 1.497 -11.481 1.00 0.00 14 ASP A CA 12
ATOM 22033 C C . ASP A 1 14 ? -9.711 1.794 -11.260 1.00 0.00 14 ASP A C 12
ATOM 22034 O O . ASP A 1 14 ? -10.237 2.772 -11.790 1.00 0.00 14 ASP A O 12
ATOM 22043 N N . GLN A 1 15 ? -10.343 0.934 -10.476 1.00 0.00 15 GLN A N 12
ATOM 22044 C CA . GLN A 1 15 ? -11.757 1.091 -10.178 1.00 0.00 15 GLN A CA 12
ATOM 22045 C C . GLN A 1 15 ? -11.942 1.946 -8.923 1.00 0.00 15 GLN A C 12
ATOM 22046 O O . GLN A 1 15 ? -11.177 1.826 -7.967 1.00 0.00 15 GLN A O 12
ATOM 22060 N N . VAL A 1 16 ? -12.964 2.790 -8.965 1.00 0.00 16 VAL A N 12
ATOM 22061 C CA . VAL A 1 16 ? -13.259 3.664 -7.843 1.00 0.00 16 VAL A CA 12
ATOM 22062 C C . VAL A 1 16 ? -13.758 2.824 -6.667 1.00 0.00 16 VAL A C 12
ATOM 22063 O O . VAL A 1 16 ? -13.391 3.076 -5.519 1.00 0.00 16 VAL A O 12
ATOM 22076 N N . THR A 1 17 ? -14.587 1.843 -6.990 1.00 0.00 17 THR A N 12
ATOM 22077 C CA . THR A 1 17 ? -15.140 0.964 -5.974 1.00 0.00 17 THR A CA 12
ATOM 22078 C C . THR A 1 17 ? -14.017 0.301 -5.173 1.00 0.00 17 THR A C 12
ATOM 22079 O O . THR A 1 17 ? -14.157 0.073 -3.972 1.00 0.00 17 THR A O 12
ATOM 22090 N N . SER A 1 18 ? -12.928 0.012 -5.869 1.00 0.00 18 SER A N 12
ATOM 22091 C CA . SER A 1 18 ? -11.782 -0.620 -5.239 1.00 0.00 18 SER A CA 12
ATOM 22092 C C . SER A 1 18 ? -11.054 0.387 -4.348 1.00 0.00 18 SER A C 12
ATOM 22093 O O . SER A 1 18 ? -10.893 0.160 -3.150 1.00 0.00 18 SER A O 12
ATOM 22101 N N . ARG A 1 19 ? -10.633 1.481 -4.967 1.00 0.00 19 ARG A N 12
ATOM 22102 C CA . ARG A 1 19 ? -9.926 2.525 -4.244 1.00 0.00 19 ARG A CA 12
ATOM 22103 C C . ARG A 1 19 ? -10.822 3.118 -3.156 1.00 0.00 19 ARG A C 12
ATOM 22104 O O . ARG A 1 19 ? -10.333 3.579 -2.125 1.00 0.00 19 ARG A O 12
ATOM 22125 N N . LEU A 1 20 ? -12.120 3.088 -3.421 1.00 0.00 20 LEU A N 12
ATOM 22126 C CA . LEU A 1 20 ? -13.090 3.617 -2.477 1.00 0.00 20 LEU A CA 12
ATOM 22127 C C . LEU A 1 20 ? -13.204 2.666 -1.284 1.00 0.00 20 LEU A C 12
ATOM 22128 O O . LEU A 1 20 ? -13.225 3.105 -0.135 1.00 0.00 20 LEU A O 12
ATOM 22144 N N . LEU A 1 21 ? -13.276 1.380 -1.597 1.00 0.00 21 LEU A N 12
ATOM 22145 C CA . LEU A 1 21 ? -13.388 0.364 -0.565 1.00 0.00 21 LEU A CA 12
ATOM 22146 C C . LEU A 1 21 ? -12.151 0.418 0.335 1.00 0.00 21 LEU A C 12
ATOM 22147 O O . LEU A 1 21 ? -12.268 0.590 1.547 1.00 0.00 21 LEU A O 12
ATOM 22163 N N . LEU A 1 22 ? -10.995 0.267 -0.294 1.00 0.00 22 LEU A N 12
ATOM 22164 C CA . LEU A 1 22 ? -9.738 0.296 0.434 1.00 0.00 22 LEU A CA 12
ATOM 22165 C C . LEU A 1 22 ? -9.628 1.615 1.200 1.00 0.00 22 LEU A C 12
ATOM 22166 O O . LEU A 1 22 ? -9.339 1.621 2.396 1.00 0.00 22 LEU A O 12
ATOM 22182 N N . GLY A 1 23 ? -9.864 2.702 0.481 1.00 0.00 23 GLY A N 12
ATOM 22183 C CA . GLY A 1 23 ? -9.795 4.026 1.077 1.00 0.00 23 GLY A CA 12
ATOM 22184 C C . GLY A 1 23 ? -10.841 4.183 2.184 1.00 0.00 23 GLY A C 12
ATOM 22185 O O . GLY A 1 23 ? -10.624 4.917 3.147 1.00 0.00 23 GLY A O 12
ATOM 22189 N N . ASP A 1 24 ? -11.951 3.481 2.008 1.00 0.00 24 ASP A N 12
ATOM 22190 C CA . ASP A 1 24 ? -13.031 3.534 2.980 1.00 0.00 24 ASP A CA 12
ATOM 22191 C C . ASP A 1 24 ? -12.644 2.711 4.210 1.00 0.00 24 ASP A C 12
ATOM 22192 O O . ASP A 1 24 ? -12.783 3.177 5.341 1.00 0.00 24 ASP A O 12
ATOM 22201 N N . ALA A 1 25 ? -12.165 1.505 3.949 1.00 0.00 25 ALA A N 12
ATOM 22202 C CA . ALA A 1 25 ? -11.758 0.613 5.022 1.00 0.00 25 ALA A CA 12
ATOM 22203 C C . ALA A 1 25 ? -10.693 1.303 5.876 1.00 0.00 25 ALA A C 12
ATOM 22204 O O . ALA A 1 25 ? -10.765 1.278 7.104 1.00 0.00 25 ALA A O 12
ATOM 22211 N N . LEU A 1 26 ? -9.731 1.904 5.193 1.00 0.00 26 LEU A N 12
ATOM 22212 C CA . LEU A 1 26 ? -8.652 2.601 5.873 1.00 0.00 26 LEU A CA 12
ATOM 22213 C C . LEU A 1 26 ? -9.194 3.891 6.493 1.00 0.00 26 LEU A C 12
ATOM 22214 O O . LEU A 1 26 ? -8.646 4.392 7.473 1.00 0.00 26 LEU A O 12
ATOM 22230 N N . GLN A 1 27 ? -10.265 4.392 5.894 1.00 0.00 27 GLN A N 12
ATOM 22231 C CA . GLN A 1 27 ? -10.888 5.614 6.374 1.00 0.00 27 GLN A CA 12
ATOM 22232 C C . GLN A 1 27 ? -11.352 5.440 7.822 1.00 0.00 27 GLN A C 12
ATOM 22233 O O . GLN A 1 27 ? -11.041 6.265 8.679 1.00 0.00 27 GLN A O 12
ATOM 22247 N N . GLN A 1 28 ? -12.087 4.362 8.048 1.00 0.00 28 GLN A N 12
ATOM 22248 C CA . GLN A 1 28 ? -12.596 4.069 9.377 1.00 0.00 28 GLN A CA 12
ATOM 22249 C C . GLN A 1 28 ? -11.439 3.864 10.356 1.00 0.00 28 GLN A C 12
ATOM 22250 O O . GLN A 1 28 ? -11.643 3.840 11.569 1.00 0.00 28 GLN A O 12
ATOM 22264 N N . LEU A 1 29 ? -10.248 3.722 9.793 1.00 0.00 29 LEU A N 12
ATOM 22265 C CA . LEU A 1 29 ? -9.057 3.519 10.601 1.00 0.00 29 LEU A CA 12
ATOM 22266 C C . LEU A 1 29 ? -8.341 4.857 10.790 1.00 0.00 29 LEU A C 12
ATOM 22267 O O . LEU A 1 29 ? -7.468 4.983 11.648 1.00 0.00 29 LEU A O 12
ATOM 22283 N N . GLY A 1 30 ? -8.735 5.824 9.973 1.00 0.00 30 GLY A N 12
ATOM 22284 C CA . GLY A 1 30 ? -8.141 7.147 10.039 1.00 0.00 30 GLY A CA 12
ATOM 22285 C C . GLY A 1 30 ? -6.672 7.112 9.609 1.00 0.00 30 GLY A C 12
ATOM 22286 O O . GLY A 1 30 ? -5.846 7.847 10.149 1.00 0.00 30 GLY A O 12
ATOM 22290 N N . PHE A 1 31 ? -6.392 6.250 8.643 1.00 0.00 31 PHE A N 12
ATOM 22291 C CA . PHE A 1 31 ? -5.038 6.108 8.136 1.00 0.00 31 PHE A CA 12
ATOM 22292 C C . PHE A 1 31 ? -4.198 7.344 8.465 1.00 0.00 31 PHE A C 12
ATOM 22293 O O . PHE A 1 31 ? -3.754 7.515 9.600 1.00 0.00 31 PHE A O 12
ATOM 22310 N N . LYS A 1 32 ? -4.005 8.175 7.451 1.00 0.00 32 LYS A N 12
ATOM 22311 C CA . LYS A 1 32 ? -3.225 9.390 7.618 1.00 0.00 32 LYS A CA 12
ATOM 22312 C C . LYS A 1 32 ? -3.517 10.341 6.455 1.00 0.00 32 LYS A C 12
ATOM 22313 O O . LYS A 1 32 ? -3.887 11.494 6.669 1.00 0.00 32 LYS A O 12
ATOM 22332 N N . GLN A 1 33 ? -3.337 9.823 5.248 1.00 0.00 33 GLN A N 12
ATOM 22333 C CA . GLN A 1 33 ? -3.576 10.611 4.052 1.00 0.00 33 GLN A CA 12
ATOM 22334 C C . GLN A 1 33 ? -3.834 9.694 2.854 1.00 0.00 33 GLN A C 12
ATOM 22335 O O . GLN A 1 33 ? -3.023 8.820 2.552 1.00 0.00 33 GLN A O 12
ATOM 22349 N N . ILE A 1 34 ? -4.966 9.924 2.205 1.00 0.00 34 ILE A N 12
ATOM 22350 C CA . ILE A 1 34 ? -5.340 9.130 1.048 1.00 0.00 34 ILE A CA 12
ATOM 22351 C C . ILE A 1 34 ? -4.902 9.855 -0.226 1.00 0.00 34 ILE A C 12
ATOM 22352 O O . ILE A 1 34 ? -5.450 10.903 -0.568 1.00 0.00 34 ILE A O 12
ATOM 22368 N N . THR A 1 35 ? -3.920 9.269 -0.894 1.00 0.00 35 THR A N 12
ATOM 22369 C CA . THR A 1 35 ? -3.402 9.846 -2.122 1.00 0.00 35 THR A CA 12
ATOM 22370 C C . THR A 1 35 ? -3.502 8.838 -3.269 1.00 0.00 35 THR A C 12
ATOM 22371 O O . THR A 1 35 ? -2.871 7.783 -3.231 1.00 0.00 35 THR A O 12
ATOM 22382 N N . ALA A 1 36 ? -4.302 9.199 -4.263 1.00 0.00 36 ALA A N 12
ATOM 22383 C CA . ALA A 1 36 ? -4.494 8.339 -5.419 1.00 0.00 36 ALA A CA 12
ATOM 22384 C C . ALA A 1 36 ? -4.185 9.127 -6.692 1.00 0.00 36 ALA A C 12
ATOM 22385 O O . ALA A 1 36 ? -4.534 10.302 -6.800 1.00 0.00 36 ALA A O 12
ATOM 22392 N N . ALA A 1 37 ? -3.534 8.450 -7.626 1.00 0.00 37 ALA A N 12
ATOM 22393 C CA . ALA A 1 37 ? -3.172 9.072 -8.888 1.00 0.00 37 ALA A CA 12
ATOM 22394 C C . ALA A 1 37 ? -3.154 8.010 -9.989 1.00 0.00 37 ALA A C 12
ATOM 22395 O O . ALA A 1 37 ? -2.553 6.950 -9.823 1.00 0.00 37 ALA A O 12
ATOM 22402 N N . GLY A 1 38 ? -3.820 8.331 -11.088 1.00 0.00 38 GLY A N 12
ATOM 22403 C CA . GLY A 1 38 ? -3.888 7.418 -12.216 1.00 0.00 38 GLY A CA 12
ATOM 22404 C C . GLY A 1 38 ? -3.883 5.962 -11.744 1.00 0.00 38 GLY A C 12
ATOM 22405 O O . GLY A 1 38 ? -4.939 5.375 -11.522 1.00 0.00 38 GLY A O 12
ATOM 22409 N N . ASP A 1 39 ? -2.680 5.423 -11.606 1.00 0.00 39 ASP A N 12
ATOM 22410 C CA . ASP A 1 39 ? -2.523 4.048 -11.165 1.00 0.00 39 ASP A CA 12
ATOM 22411 C C . ASP A 1 39 ? -1.236 3.923 -10.346 1.00 0.00 39 ASP A C 12
ATOM 22412 O O . ASP A 1 39 ? -0.599 4.926 -10.029 1.00 0.00 39 ASP A O 12
ATOM 22421 N N . GLY A 1 40 ? -0.894 2.684 -10.026 1.00 0.00 40 GLY A N 12
ATOM 22422 C CA . GLY A 1 40 ? 0.305 2.415 -9.251 1.00 0.00 40 GLY A CA 12
ATOM 22423 C C . GLY A 1 40 ? 1.466 3.299 -9.712 1.00 0.00 40 GLY A C 12
ATOM 22424 O O . GLY A 1 40 ? 2.191 3.856 -8.890 1.00 0.00 40 GLY A O 12
ATOM 22428 N N . GLU A 1 41 ? 1.606 3.398 -11.026 1.00 0.00 41 GLU A N 12
ATOM 22429 C CA . GLU A 1 41 ? 2.666 4.205 -11.607 1.00 0.00 41 GLU A CA 12
ATOM 22430 C C . GLU A 1 41 ? 2.421 5.688 -11.322 1.00 0.00 41 GLU A C 12
ATOM 22431 O O . GLU A 1 41 ? 3.285 6.368 -10.770 1.00 0.00 41 GLU A O 12
ATOM 22443 N N . GLN A 1 42 ? 1.241 6.146 -11.711 1.00 0.00 42 GLN A N 12
ATOM 22444 C CA . GLN A 1 42 ? 0.872 7.536 -11.505 1.00 0.00 42 GLN A CA 12
ATOM 22445 C C . GLN A 1 42 ? 0.901 7.877 -10.013 1.00 0.00 42 GLN A C 12
ATOM 22446 O O . GLN A 1 42 ? 1.398 8.933 -9.625 1.00 0.00 42 GLN A O 12
ATOM 22460 N N . GLY A 1 43 ? 0.361 6.964 -9.220 1.00 0.00 43 GLY A N 12
ATOM 22461 C CA . GLY A 1 43 ? 0.319 7.154 -7.780 1.00 0.00 43 GLY A CA 12
ATOM 22462 C C . GLY A 1 43 ? 1.713 7.000 -7.166 1.00 0.00 43 GLY A C 12
ATOM 22463 O O . GLY A 1 43 ? 1.982 7.531 -6.089 1.00 0.00 43 GLY A O 12
ATOM 22467 N N . MET A 1 44 ? 2.560 6.271 -7.876 1.00 0.00 44 MET A N 12
ATOM 22468 C CA . MET A 1 44 ? 3.918 6.040 -7.414 1.00 0.00 44 MET A CA 12
ATOM 22469 C C . MET A 1 44 ? 4.736 7.333 -7.445 1.00 0.00 44 MET A C 12
ATOM 22470 O O . MET A 1 44 ? 5.371 7.694 -6.457 1.00 0.00 44 MET A O 12
ATOM 22484 N N . LYS A 1 45 ? 4.692 7.994 -8.592 1.00 0.00 45 LYS A N 12
ATOM 22485 C CA . LYS A 1 45 ? 5.420 9.240 -8.766 1.00 0.00 45 LYS A CA 12
ATOM 22486 C C . LYS A 1 45 ? 4.778 10.326 -7.901 1.00 0.00 45 LYS A C 12
ATOM 22487 O O . LYS A 1 45 ? 5.477 11.113 -7.265 1.00 0.00 45 LYS A O 12
ATOM 22506 N N . ILE A 1 46 ? 3.453 10.334 -7.905 1.00 0.00 46 ILE A N 12
ATOM 22507 C CA . ILE A 1 46 ? 2.708 11.311 -7.128 1.00 0.00 46 ILE A CA 12
ATOM 22508 C C . ILE A 1 46 ? 2.961 11.072 -5.638 1.00 0.00 46 ILE A C 12
ATOM 22509 O O . ILE A 1 46 ? 2.982 12.015 -4.849 1.00 0.00 46 ILE A O 12
ATOM 22525 N N . MET A 1 47 ? 3.146 9.804 -5.298 1.00 0.00 47 MET A N 12
ATOM 22526 C CA . MET A 1 47 ? 3.397 9.430 -3.918 1.00 0.00 47 MET A CA 12
ATOM 22527 C C . MET A 1 47 ? 4.847 9.720 -3.524 1.00 0.00 47 MET A C 12
ATOM 22528 O O . MET A 1 47 ? 5.104 10.289 -2.465 1.00 0.00 47 MET A O 12
ATOM 22542 N N . ALA A 1 48 ? 5.756 9.315 -4.399 1.00 0.00 48 ALA A N 12
ATOM 22543 C CA . ALA A 1 48 ? 7.173 9.526 -4.157 1.00 0.00 48 ALA A CA 12
ATOM 22544 C C . ALA A 1 48 ? 7.464 11.027 -4.126 1.00 0.00 48 ALA A C 12
ATOM 22545 O O . ALA A 1 48 ? 8.190 11.505 -3.255 1.00 0.00 48 ALA A O 12
ATOM 22552 N N . GLN A 1 49 ? 6.882 11.730 -5.087 1.00 0.00 49 GLN A N 12
ATOM 22553 C CA . GLN A 1 49 ? 7.070 13.167 -5.182 1.00 0.00 49 GLN A CA 12
ATOM 22554 C C . GLN A 1 49 ? 6.803 13.828 -3.827 1.00 0.00 49 GLN A C 12
ATOM 22555 O O . GLN A 1 49 ? 7.255 14.944 -3.577 1.00 0.00 49 GLN A O 12
ATOM 22569 N N . ASN A 1 50 ? 6.069 13.110 -2.990 1.00 0.00 50 ASN A N 12
ATOM 22570 C CA . ASN A 1 50 ? 5.736 13.612 -1.668 1.00 0.00 50 ASN A CA 12
ATOM 22571 C C . ASN A 1 50 ? 5.954 12.503 -0.636 1.00 0.00 50 ASN A C 12
ATOM 22572 O O . ASN A 1 50 ? 6.447 11.428 -0.971 1.00 0.00 50 ASN A O 12
ATOM 22583 N N . PRO A 1 51 ? 5.566 12.812 0.630 1.00 0.00 51 PRO A N 12
ATOM 22584 C CA . PRO A 1 51 ? 5.714 11.855 1.713 1.00 0.00 51 PRO A CA 12
ATOM 22585 C C . PRO A 1 51 ? 4.655 10.754 1.620 1.00 0.00 51 PRO A C 12
ATOM 22586 O O . PRO A 1 51 ? 3.552 10.988 1.126 1.00 0.00 51 PRO A O 12
ATOM 22597 N N . HIS A 1 52 ? 5.027 9.578 2.103 1.00 0.00 52 HIS A N 12
ATOM 22598 C CA . HIS A 1 52 ? 4.123 8.440 2.079 1.00 0.00 52 HIS A CA 12
ATOM 22599 C C . HIS A 1 52 ? 4.660 7.340 2.998 1.00 0.00 52 HIS A C 12
ATOM 22600 O O . HIS A 1 52 ? 5.860 7.275 3.258 1.00 0.00 52 HIS A O 12
ATOM 22615 N N . HIS A 1 53 ? 3.744 6.503 3.462 1.00 0.00 53 HIS A N 12
ATOM 22616 C CA . HIS A 1 53 ? 4.110 5.409 4.346 1.00 0.00 53 HIS A CA 12
ATOM 22617 C C . HIS A 1 53 ? 3.200 4.207 4.080 1.00 0.00 53 HIS A C 12
ATOM 22618 O O . HIS A 1 53 ? 3.166 3.264 4.868 1.00 0.00 53 HIS A O 12
ATOM 22633 N N . LEU A 1 54 ? 2.486 4.283 2.967 1.00 0.00 54 LEU A N 12
ATOM 22634 C CA . LEU A 1 54 ? 1.578 3.214 2.587 1.00 0.00 54 LEU A CA 12
ATOM 22635 C C . LEU A 1 54 ? 1.353 3.254 1.074 1.00 0.00 54 LEU A C 12
ATOM 22636 O O . LEU A 1 54 ? 1.132 4.322 0.505 1.00 0.00 54 LEU A O 12
ATOM 22652 N N . VAL A 1 55 ? 1.419 2.079 0.466 1.00 0.00 55 VAL A N 12
ATOM 22653 C CA . VAL A 1 55 ? 1.226 1.966 -0.969 1.00 0.00 55 VAL A CA 12
ATOM 22654 C C . VAL A 1 55 ? 0.273 0.806 -1.262 1.00 0.00 55 VAL A C 12
ATOM 22655 O O . VAL A 1 55 ? 0.701 -0.344 -1.359 1.00 0.00 55 VAL A O 12
ATOM 22668 N N . ILE A 1 56 ? -1.000 1.146 -1.395 1.00 0.00 56 ILE A N 12
ATOM 22669 C CA . ILE A 1 56 ? -2.017 0.147 -1.674 1.00 0.00 56 ILE A CA 12
ATOM 22670 C C . ILE A 1 56 ? -2.590 0.385 -3.073 1.00 0.00 56 ILE A C 12
ATOM 22671 O O . ILE A 1 56 ? -2.847 1.526 -3.456 1.00 0.00 56 ILE A O 12
ATOM 22687 N N . SER A 1 57 ? -2.773 -0.708 -3.797 1.00 0.00 57 SER A N 12
ATOM 22688 C CA . SER A 1 57 ? -3.311 -0.633 -5.145 1.00 0.00 57 SER A CA 12
ATOM 22689 C C . SER A 1 57 ? -4.207 -1.842 -5.420 1.00 0.00 57 SER A C 12
ATOM 22690 O O . SER A 1 57 ? -4.247 -2.782 -4.627 1.00 0.00 57 SER A O 12
ATOM 22698 N N . ASP A 1 58 ? -4.903 -1.778 -6.545 1.00 0.00 58 ASP A N 12
ATOM 22699 C CA . ASP A 1 58 ? -5.797 -2.855 -6.934 1.00 0.00 58 ASP A CA 12
ATOM 22700 C C . ASP A 1 58 ? -5.088 -3.762 -7.942 1.00 0.00 58 ASP A C 12
ATOM 22701 O O . ASP A 1 58 ? -3.903 -3.581 -8.218 1.00 0.00 58 ASP A O 12
ATOM 22710 N N . PHE A 1 59 ? -5.843 -4.716 -8.466 1.00 0.00 59 PHE A N 12
ATOM 22711 C CA . PHE A 1 59 ? -5.300 -5.650 -9.439 1.00 0.00 59 PHE A CA 12
ATOM 22712 C C . PHE A 1 59 ? -5.956 -5.458 -10.807 1.00 0.00 59 PHE A C 12
ATOM 22713 O O . PHE A 1 59 ? -5.856 -6.325 -11.675 1.00 0.00 59 PHE A O 12
ATOM 22730 N N . ASN A 1 60 ? -6.614 -4.318 -10.959 1.00 0.00 60 ASN A N 12
ATOM 22731 C CA . ASN A 1 60 ? -7.285 -4.001 -12.207 1.00 0.00 60 ASN A CA 12
ATOM 22732 C C . ASN A 1 60 ? -6.268 -4.025 -13.349 1.00 0.00 60 ASN A C 12
ATOM 22733 O O . ASN A 1 60 ? -6.155 -5.019 -14.065 1.00 0.00 60 ASN A O 12
ATOM 22744 N N . MET A 1 61 ? -5.553 -2.917 -13.485 1.00 0.00 61 MET A N 12
ATOM 22745 C CA . MET A 1 61 ? -4.549 -2.798 -14.527 1.00 0.00 61 MET A CA 12
ATOM 22746 C C . MET A 1 61 ? -3.536 -1.702 -14.189 1.00 0.00 61 MET A C 12
ATOM 22747 O O . MET A 1 61 ? -3.238 -0.847 -15.023 1.00 0.00 61 MET A O 12
ATOM 22761 N N . PRO A 1 62 ? -3.019 -1.764 -12.933 1.00 0.00 62 PRO A N 12
ATOM 22762 C CA . PRO A 1 62 ? -2.045 -0.788 -12.475 1.00 0.00 62 PRO A CA 12
ATOM 22763 C C . PRO A 1 62 ? -0.670 -1.055 -13.090 1.00 0.00 62 PRO A C 12
ATOM 22764 O O . PRO A 1 62 ? -0.247 -2.204 -13.197 1.00 0.00 62 PRO A O 12
ATOM 22775 N N . LYS A 1 63 ? -0.011 0.027 -13.478 1.00 0.00 63 LYS A N 12
ATOM 22776 C CA . LYS A 1 63 ? 1.307 -0.076 -14.080 1.00 0.00 63 LYS A CA 12
ATOM 22777 C C . LYS A 1 63 ? 2.341 -0.360 -12.988 1.00 0.00 63 LYS A C 12
ATOM 22778 O O . LYS A 1 63 ? 3.438 -0.838 -13.275 1.00 0.00 63 LYS A O 12
ATOM 22797 N N . MET A 1 64 ? 1.955 -0.054 -11.758 1.00 0.00 64 MET A N 12
ATOM 22798 C CA . MET A 1 64 ? 2.834 -0.270 -10.622 1.00 0.00 64 MET A CA 12
ATOM 22799 C C . MET A 1 64 ? 2.075 -0.903 -9.454 1.00 0.00 64 MET A C 12
ATOM 22800 O O . MET A 1 64 ? 1.702 -0.214 -8.505 1.00 0.00 64 MET A O 12
ATOM 22814 N N . ASP A 1 65 ? 1.868 -2.206 -9.561 1.00 0.00 65 ASP A N 12
ATOM 22815 C CA . ASP A 1 65 ? 1.160 -2.940 -8.525 1.00 0.00 65 ASP A CA 12
ATOM 22816 C C . ASP A 1 65 ? 2.091 -3.155 -7.331 1.00 0.00 65 ASP A C 12
ATOM 22817 O O . ASP A 1 65 ? 3.266 -2.794 -7.383 1.00 0.00 65 ASP A O 12
ATOM 22826 N N . GLY A 1 66 ? 1.531 -3.741 -6.282 1.00 0.00 66 GLY A N 12
ATOM 22827 C CA . GLY A 1 66 ? 2.298 -4.008 -5.077 1.00 0.00 66 GLY A CA 12
ATOM 22828 C C . GLY A 1 66 ? 3.764 -4.292 -5.411 1.00 0.00 66 GLY A C 12
ATOM 22829 O O . GLY A 1 66 ? 4.655 -3.557 -4.987 1.00 0.00 66 GLY A O 12
ATOM 22833 N N . LEU A 1 67 ? 3.970 -5.360 -6.167 1.00 0.00 67 LEU A N 12
ATOM 22834 C CA . LEU A 1 67 ? 5.312 -5.750 -6.562 1.00 0.00 67 LEU A CA 12
ATOM 22835 C C . LEU A 1 67 ? 5.975 -4.592 -7.312 1.00 0.00 67 LEU A C 12
ATOM 22836 O O . LEU A 1 67 ? 7.130 -4.259 -7.051 1.00 0.00 67 LEU A O 12
ATOM 22852 N N . GLY A 1 68 ? 5.216 -4.012 -8.229 1.00 0.00 68 GLY A N 12
ATOM 22853 C CA . GLY A 1 68 ? 5.715 -2.898 -9.019 1.00 0.00 68 GLY A CA 12
ATOM 22854 C C . GLY A 1 68 ? 6.229 -1.773 -8.117 1.00 0.00 68 GLY A C 12
ATOM 22855 O O . GLY A 1 68 ? 7.264 -1.173 -8.396 1.00 0.00 68 GLY A O 12
ATOM 22859 N N . LEU A 1 69 ? 5.479 -1.523 -7.053 1.00 0.00 69 LEU A N 12
ATOM 22860 C CA . LEU A 1 69 ? 5.846 -0.481 -6.109 1.00 0.00 69 LEU A CA 12
ATOM 22861 C C . LEU A 1 69 ? 7.156 -0.863 -5.418 1.00 0.00 69 LEU A C 12
ATOM 22862 O O . LEU A 1 69 ? 8.029 -0.019 -5.225 1.00 0.00 69 LEU A O 12
ATOM 22878 N N . LEU A 1 70 ? 7.253 -2.136 -5.065 1.00 0.00 70 LEU A N 12
ATOM 22879 C CA . LEU A 1 70 ? 8.441 -2.640 -4.399 1.00 0.00 70 LEU A CA 12
ATOM 22880 C C . LEU A 1 70 ? 9.658 -2.416 -5.299 1.00 0.00 70 LEU A C 12
ATOM 22881 O O . LEU A 1 70 ? 10.705 -1.969 -4.834 1.00 0.00 70 LEU A O 12
ATOM 22897 N N . GLN A 1 71 ? 9.480 -2.738 -6.572 1.00 0.00 71 GLN A N 12
ATOM 22898 C CA . GLN A 1 71 ? 10.550 -2.577 -7.542 1.00 0.00 71 GLN A CA 12
ATOM 22899 C C . GLN A 1 71 ? 10.971 -1.108 -7.628 1.00 0.00 71 GLN A C 12
ATOM 22900 O O . GLN A 1 71 ? 12.150 -0.807 -7.810 1.00 0.00 71 GLN A O 12
ATOM 22914 N N . ALA A 1 72 ? 9.986 -0.234 -7.493 1.00 0.00 72 ALA A N 12
ATOM 22915 C CA . ALA A 1 72 ? 10.240 1.196 -7.554 1.00 0.00 72 ALA A CA 12
ATOM 22916 C C . ALA A 1 72 ? 11.044 1.619 -6.323 1.00 0.00 72 ALA A C 12
ATOM 22917 O O . ALA A 1 72 ? 12.012 2.369 -6.438 1.00 0.00 72 ALA A O 12
ATOM 22924 N N . VAL A 1 73 ? 10.614 1.120 -5.174 1.00 0.00 73 VAL A N 12
ATOM 22925 C CA . VAL A 1 73 ? 11.281 1.437 -3.923 1.00 0.00 73 VAL A CA 12
ATOM 22926 C C . VAL A 1 73 ? 12.761 1.063 -4.031 1.00 0.00 73 VAL A C 12
ATOM 22927 O O . VAL A 1 73 ? 13.622 1.760 -3.497 1.00 0.00 73 VAL A O 12
ATOM 22940 N N . ARG A 1 74 ? 13.011 -0.036 -4.727 1.00 0.00 74 ARG A N 12
ATOM 22941 C CA . ARG A 1 74 ? 14.371 -0.512 -4.912 1.00 0.00 74 ARG A CA 12
ATOM 22942 C C . ARG A 1 74 ? 15.211 0.546 -5.632 1.00 0.00 74 ARG A C 12
ATOM 22943 O O . ARG A 1 74 ? 16.439 0.510 -5.580 1.00 0.00 74 ARG A O 12
ATOM 22964 N N . ALA A 1 75 ? 14.513 1.464 -6.286 1.00 0.00 75 ALA A N 12
ATOM 22965 C CA . ALA A 1 75 ? 15.178 2.530 -7.015 1.00 0.00 75 ALA A CA 12
ATOM 22966 C C . ALA A 1 75 ? 15.099 3.824 -6.202 1.00 0.00 75 ALA A C 12
ATOM 22967 O O . ALA A 1 75 ? 15.913 4.727 -6.388 1.00 0.00 75 ALA A O 12
ATOM 22974 N N . ASN A 1 76 ? 14.113 3.871 -5.319 1.00 0.00 76 ASN A N 12
ATOM 22975 C CA . ASN A 1 76 ? 13.917 5.039 -4.478 1.00 0.00 76 ASN A CA 12
ATOM 22976 C C . ASN A 1 76 ? 13.800 4.597 -3.018 1.00 0.00 76 ASN A C 12
ATOM 22977 O O . ASN A 1 76 ? 12.837 3.929 -2.643 1.00 0.00 76 ASN A O 12
ATOM 22988 N N . PRO A 1 77 ? 14.820 4.997 -2.212 1.00 0.00 77 PRO A N 12
ATOM 22989 C CA . PRO A 1 77 ? 14.841 4.649 -0.801 1.00 0.00 77 PRO A CA 12
ATOM 22990 C C . PRO A 1 77 ? 13.840 5.496 -0.013 1.00 0.00 77 PRO A C 12
ATOM 22991 O O . PRO A 1 77 ? 13.651 5.287 1.183 1.00 0.00 77 PRO A O 12
ATOM 23002 N N . ALA A 1 78 ? 13.224 6.435 -0.718 1.00 0.00 78 ALA A N 12
ATOM 23003 C CA . ALA A 1 78 ? 12.247 7.315 -0.098 1.00 0.00 78 ALA A CA 12
ATOM 23004 C C . ALA A 1 78 ? 10.960 6.532 0.169 1.00 0.00 78 ALA A C 12
ATOM 23005 O O . ALA A 1 78 ? 10.283 6.767 1.170 1.00 0.00 78 ALA A O 12
ATOM 23012 N N . THR A 1 79 ? 10.661 5.618 -0.742 1.00 0.00 79 THR A N 12
ATOM 23013 C CA . THR A 1 79 ? 9.467 4.799 -0.616 1.00 0.00 79 THR A CA 12
ATOM 23014 C C . THR A 1 79 ? 9.829 3.402 -0.109 1.00 0.00 79 THR A C 12
ATOM 23015 O O . THR A 1 79 ? 8.975 2.520 -0.045 1.00 0.00 79 THR A O 12
ATOM 23026 N N . LYS A 1 80 ? 11.097 3.244 0.241 1.00 0.00 80 LYS A N 12
ATOM 23027 C CA . LYS A 1 80 ? 11.583 1.970 0.741 1.00 0.00 80 LYS A CA 12
ATOM 23028 C C . LYS A 1 80 ? 11.065 1.755 2.165 1.00 0.00 80 LYS A C 12
ATOM 23029 O O . LYS A 1 80 ? 11.169 0.656 2.708 1.00 0.00 80 LYS A O 12
ATOM 23048 N N . LYS A 1 81 ? 10.518 2.821 2.729 1.00 0.00 81 LYS A N 12
ATOM 23049 C CA . LYS A 1 81 ? 9.983 2.763 4.079 1.00 0.00 81 LYS A CA 12
ATOM 23050 C C . LYS A 1 81 ? 8.455 2.795 4.019 1.00 0.00 81 LYS A C 12
ATOM 23051 O O . LYS A 1 81 ? 7.792 2.906 5.049 1.00 0.00 81 LYS A O 12
ATOM 23070 N N . ALA A 1 82 ? 7.939 2.697 2.803 1.00 0.00 82 ALA A N 12
ATOM 23071 C CA . ALA A 1 82 ? 6.502 2.715 2.595 1.00 0.00 82 ALA A CA 12
ATOM 23072 C C . ALA A 1 82 ? 6.002 1.281 2.399 1.00 0.00 82 ALA A C 12
ATOM 23073 O O . ALA A 1 82 ? 6.537 0.541 1.576 1.00 0.00 82 ALA A O 12
ATOM 23080 N N . ALA A 1 83 ? 4.982 0.934 3.171 1.00 0.00 83 ALA A N 12
ATOM 23081 C CA . ALA A 1 83 ? 4.404 -0.397 3.093 1.00 0.00 83 ALA A CA 12
ATOM 23082 C C . ALA A 1 83 ? 3.288 -0.403 2.047 1.00 0.00 83 ALA A C 12
ATOM 23083 O O . ALA A 1 83 ? 2.326 0.358 2.155 1.00 0.00 83 ALA A O 12
ATOM 23090 N N . PHE A 1 84 ? 3.452 -1.269 1.058 1.00 0.00 84 PHE A N 12
ATOM 23091 C CA . PHE A 1 84 ? 2.470 -1.384 -0.008 1.00 0.00 84 PHE A CA 12
ATOM 23092 C C . PHE A 1 84 ? 1.498 -2.534 0.264 1.00 0.00 84 PHE A C 12
ATOM 23093 O O . PHE A 1 84 ? 1.871 -3.534 0.877 1.00 0.00 84 PHE A O 12
ATOM 23110 N N . ILE A 1 85 ? 0.273 -2.356 -0.207 1.00 0.00 85 ILE A N 12
ATOM 23111 C CA . ILE A 1 85 ? -0.755 -3.368 -0.021 1.00 0.00 85 ILE A CA 12
ATOM 23112 C C . ILE A 1 85 ? -1.243 -3.846 -1.390 1.00 0.00 85 ILE A C 12
ATOM 23113 O O . ILE A 1 85 ? -1.465 -3.040 -2.292 1.00 0.00 85 ILE A O 12
ATOM 23129 N N . ILE A 1 86 ? -1.397 -5.158 -1.501 1.00 0.00 86 ILE A N 12
ATOM 23130 C CA . ILE A 1 86 ? -1.856 -5.755 -2.745 1.00 0.00 86 ILE A CA 12
ATOM 23131 C C . ILE A 1 86 ? -2.939 -6.791 -2.439 1.00 0.00 86 ILE A C 12
ATOM 23132 O O . ILE A 1 86 ? -2.656 -7.837 -1.857 1.00 0.00 86 ILE A O 12
ATOM 23148 N N . LEU A 1 87 ? -4.157 -6.464 -2.844 1.00 0.00 87 LEU A N 12
ATOM 23149 C CA . LEU A 1 87 ? -5.284 -7.353 -2.621 1.00 0.00 87 LEU A CA 12
ATOM 23150 C C . LEU A 1 87 ? -5.512 -8.205 -3.872 1.00 0.00 87 LEU A C 12
ATOM 23151 O O . LEU A 1 87 ? -5.593 -7.676 -4.980 1.00 0.00 87 LEU A O 12
ATOM 23167 N N . THR A 1 88 ? -5.611 -9.507 -3.653 1.00 0.00 88 THR A N 12
ATOM 23168 C CA . THR A 1 88 ? -5.828 -10.436 -4.748 1.00 0.00 88 THR A CA 12
ATOM 23169 C C . THR A 1 88 ? -6.572 -11.679 -4.254 1.00 0.00 88 THR A C 12
ATOM 23170 O O . THR A 1 88 ? -6.620 -11.941 -3.054 1.00 0.00 88 THR A O 12
ATOM 23181 N N . ALA A 1 89 ? -7.131 -12.412 -5.206 1.00 0.00 89 ALA A N 12
ATOM 23182 C CA . ALA A 1 89 ? -7.870 -13.621 -4.883 1.00 0.00 89 ALA A CA 12
ATOM 23183 C C . ALA A 1 89 ? -6.883 -14.754 -4.595 1.00 0.00 89 ALA A C 12
ATOM 23184 O O . ALA A 1 89 ? -7.121 -15.900 -4.973 1.00 0.00 89 ALA A O 12
ATOM 23191 N N . GLN A 1 90 ? -5.797 -14.395 -3.927 1.00 0.00 90 GLN A N 12
ATOM 23192 C CA . GLN A 1 90 ? -4.772 -15.368 -3.584 1.00 0.00 90 GLN A CA 12
ATOM 23193 C C . GLN A 1 90 ? -4.504 -15.348 -2.078 1.00 0.00 90 GLN A C 12
ATOM 23194 O O . GLN A 1 90 ? -4.684 -16.357 -1.399 1.00 0.00 90 GLN A O 12
ATOM 23208 N N . GLY A 1 91 ? -4.081 -14.187 -1.601 1.00 0.00 91 GLY A N 12
ATOM 23209 C CA . GLY A 1 91 ? -3.786 -14.022 -0.187 1.00 0.00 91 GLY A CA 12
ATOM 23210 C C . GLY A 1 91 ? -2.969 -15.202 0.343 1.00 0.00 91 GLY A C 12
ATOM 23211 O O . GLY A 1 91 ? -3.486 -16.033 1.089 1.00 0.00 91 GLY A O 12
ATOM 23215 N N . ASP A 1 92 ? -1.709 -15.237 -0.060 1.00 0.00 92 ASP A N 12
ATOM 23216 C CA . ASP A 1 92 ? -0.815 -16.302 0.365 1.00 0.00 92 ASP A CA 12
ATOM 23217 C C . ASP A 1 92 ? 0.435 -15.689 1.000 1.00 0.00 92 ASP A C 12
ATOM 23218 O O . ASP A 1 92 ? 1.152 -14.927 0.355 1.00 0.00 92 ASP A O 12
ATOM 23227 N N . ARG A 1 93 ? 0.657 -16.046 2.257 1.00 0.00 93 ARG A N 12
ATOM 23228 C CA . ARG A 1 93 ? 1.808 -15.541 2.986 1.00 0.00 93 ARG A CA 12
ATOM 23229 C C . ARG A 1 93 ? 3.098 -15.854 2.224 1.00 0.00 93 ARG A C 12
ATOM 23230 O O . ARG A 1 93 ? 4.097 -15.152 2.374 1.00 0.00 93 ARG A O 12
ATOM 23251 N N . ALA A 1 94 ? 3.034 -16.907 1.424 1.00 0.00 94 ALA A N 12
ATOM 23252 C CA . ALA A 1 94 ? 4.183 -17.322 0.638 1.00 0.00 94 ALA A CA 12
ATOM 23253 C C . ALA A 1 94 ? 4.589 -16.185 -0.303 1.00 0.00 94 ALA A C 12
ATOM 23254 O O . ALA A 1 94 ? 5.762 -15.825 -0.379 1.00 0.00 94 ALA A O 12
ATOM 23261 N N . LEU A 1 95 ? 3.594 -15.651 -0.997 1.00 0.00 95 LEU A N 12
ATOM 23262 C CA . LEU A 1 95 ? 3.833 -14.563 -1.930 1.00 0.00 95 LEU A CA 12
ATOM 23263 C C . LEU A 1 95 ? 4.255 -13.314 -1.154 1.00 0.00 95 LEU A C 12
ATOM 23264 O O . LEU A 1 95 ? 5.085 -12.538 -1.625 1.00 0.00 95 LEU A O 12
ATOM 23280 N N . VAL A 1 96 ? 3.665 -13.160 0.023 1.00 0.00 96 VAL A N 12
ATOM 23281 C CA . VAL A 1 96 ? 3.970 -12.019 0.869 1.00 0.00 96 VAL A CA 12
ATOM 23282 C C . VAL A 1 96 ? 5.454 -12.047 1.240 1.00 0.00 96 VAL A C 12
ATOM 23283 O O . VAL A 1 96 ? 6.143 -11.033 1.135 1.00 0.00 96 VAL A O 12
ATOM 23296 N N . GLN A 1 97 ? 5.903 -13.219 1.665 1.00 0.00 97 GLN A N 12
ATOM 23297 C CA . GLN A 1 97 ? 7.293 -13.392 2.053 1.00 0.00 97 GLN A CA 12
ATOM 23298 C C . GLN A 1 97 ? 8.194 -13.380 0.816 1.00 0.00 97 GLN A C 12
ATOM 23299 O O . GLN A 1 97 ? 9.355 -12.983 0.893 1.00 0.00 97 GLN A O 12
ATOM 23313 N N . LYS A 1 98 ? 7.624 -13.819 -0.297 1.00 0.00 98 LYS A N 12
ATOM 23314 C CA . LYS A 1 98 ? 8.361 -13.864 -1.547 1.00 0.00 98 LYS A CA 12
ATOM 23315 C C . LYS A 1 98 ? 8.782 -12.446 -1.937 1.00 0.00 98 LYS A C 12
ATOM 23316 O O . LYS A 1 98 ? 9.966 -12.179 -2.140 1.00 0.00 98 LYS A O 12
ATOM 23335 N N . ALA A 1 99 ? 7.790 -11.573 -2.031 1.00 0.00 99 ALA A N 12
ATOM 23336 C CA . ALA A 1 99 ? 8.043 -10.189 -2.393 1.00 0.00 99 ALA A CA 12
ATOM 23337 C C . ALA A 1 99 ? 8.676 -9.463 -1.204 1.00 0.00 99 ALA A C 12
ATOM 23338 O O . ALA A 1 99 ? 9.678 -8.766 -1.360 1.00 0.00 99 ALA A O 12
ATOM 23345 N N . ALA A 1 100 ? 8.066 -9.650 -0.043 1.00 0.00 100 ALA A N 12
ATOM 23346 C CA . ALA A 1 100 ? 8.558 -9.023 1.171 1.00 0.00 100 ALA A CA 12
ATOM 23347 C C . ALA A 1 100 ? 10.038 -9.364 1.353 1.00 0.00 100 ALA A C 12
ATOM 23348 O O . ALA A 1 100 ? 10.785 -8.600 1.961 1.00 0.00 100 ALA A O 12
ATOM 23355 N N . ALA A 1 101 ? 10.418 -10.515 0.815 1.00 0.00 101 ALA A N 12
ATOM 23356 C CA . ALA A 1 101 ? 11.795 -10.967 0.911 1.00 0.00 101 ALA A CA 12
ATOM 23357 C C . ALA A 1 101 ? 12.538 -10.604 -0.377 1.00 0.00 101 ALA A C 12
ATOM 23358 O O . ALA A 1 101 ? 13.765 -10.538 -0.393 1.00 0.00 101 ALA A O 12
ATOM 23365 N N . LEU A 1 102 ? 11.761 -10.378 -1.426 1.00 0.00 102 LEU A N 12
ATOM 23366 C CA . LEU A 1 102 ? 12.329 -10.023 -2.716 1.00 0.00 102 LEU A CA 12
ATOM 23367 C C . LEU A 1 102 ? 12.999 -8.652 -2.612 1.00 0.00 102 LEU A C 12
ATOM 23368 O O . LEU A 1 102 ? 13.877 -8.324 -3.410 1.00 0.00 102 LEU A O 12
ATOM 23384 N N . GLY A 1 103 ? 12.560 -7.887 -1.624 1.00 0.00 103 GLY A N 12
ATOM 23385 C CA . GLY A 1 103 ? 13.107 -6.558 -1.406 1.00 0.00 103 GLY A CA 12
ATOM 23386 C C . GLY A 1 103 ? 12.029 -5.597 -0.902 1.00 0.00 103 GLY A C 12
ATOM 23387 O O . GLY A 1 103 ? 12.340 -4.552 -0.334 1.00 0.00 103 GLY A O 12
ATOM 23391 N N . ALA A 1 104 ? 10.782 -5.985 -1.128 1.00 0.00 104 ALA A N 12
ATOM 23392 C CA . ALA A 1 104 ? 9.656 -5.172 -0.703 1.00 0.00 104 ALA A CA 12
ATOM 23393 C C . ALA A 1 104 ? 9.859 -4.747 0.753 1.00 0.00 104 ALA A C 12
ATOM 23394 O O . ALA A 1 104 ? 10.551 -5.426 1.510 1.00 0.00 104 ALA A O 12
ATOM 23401 N N . ASN A 1 105 ? 9.243 -3.627 1.100 1.00 0.00 105 ASN A N 12
ATOM 23402 C CA . ASN A 1 105 ? 9.347 -3.104 2.452 1.00 0.00 105 ASN A CA 12
ATOM 23403 C C . ASN A 1 105 ? 8.285 -3.765 3.332 1.00 0.00 105 ASN A C 12
ATOM 23404 O O . ASN A 1 105 ? 8.563 -4.141 4.470 1.00 0.00 105 ASN A O 12
ATOM 23415 N N . ASN A 1 106 ? 7.090 -3.886 2.774 1.00 0.00 106 ASN A N 12
ATOM 23416 C CA . ASN A 1 106 ? 5.985 -4.494 3.495 1.00 0.00 106 ASN A CA 12
ATOM 23417 C C . ASN A 1 106 ? 4.815 -4.715 2.533 1.00 0.00 106 ASN A C 12
ATOM 23418 O O . ASN A 1 106 ? 4.378 -3.784 1.859 1.00 0.00 106 ASN A O 12
ATOM 23429 N N . VAL A 1 107 ? 4.341 -5.951 2.504 1.00 0.00 107 VAL A N 12
ATOM 23430 C CA . VAL A 1 107 ? 3.230 -6.306 1.636 1.00 0.00 107 VAL A CA 12
ATOM 23431 C C . VAL A 1 107 ? 2.075 -6.839 2.486 1.00 0.00 107 VAL A C 12
ATOM 23432 O O . VAL A 1 107 ? 2.190 -7.898 3.102 1.00 0.00 107 VAL A O 12
ATOM 23445 N N . LEU A 1 108 ? 0.988 -6.081 2.494 1.00 0.00 108 LEU A N 12
ATOM 23446 C CA . LEU A 1 108 ? -0.186 -6.464 3.259 1.00 0.00 108 LEU A CA 12
ATOM 23447 C C . LEU A 1 108 ? -1.392 -6.559 2.321 1.00 0.00 108 LEU A C 12
ATOM 23448 O O . LEU A 1 108 ? -1.438 -5.885 1.294 1.00 0.00 108 LEU A O 12
ATOM 23464 N N . ALA A 1 109 ? -2.337 -7.402 2.709 1.00 0.00 109 ALA A N 12
ATOM 23465 C CA . ALA A 1 109 ? -3.540 -7.593 1.916 1.00 0.00 109 ALA A CA 12
ATOM 23466 C C . ALA A 1 109 ? -4.708 -6.868 2.585 1.00 0.00 109 ALA A C 12
ATOM 23467 O O . ALA A 1 109 ? -4.717 -6.689 3.802 1.00 0.00 109 ALA A O 12
ATOM 23474 N N . LYS A 1 110 ? -5.665 -6.469 1.761 1.00 0.00 110 LYS A N 12
ATOM 23475 C CA . LYS A 1 110 ? -6.836 -5.767 2.258 1.00 0.00 110 LYS A CA 12
ATOM 23476 C C . LYS A 1 110 ? -8.080 -6.626 2.022 1.00 0.00 110 LYS A C 12
ATOM 23477 O O . LYS A 1 110 ? -8.863 -6.355 1.114 1.00 0.00 110 LYS A O 12
ATOM 23496 N N . PRO A 1 111 ? -8.227 -7.672 2.879 1.00 0.00 111 PRO A N 12
ATOM 23497 C CA . PRO A 1 111 ? -9.361 -8.573 2.773 1.00 0.00 111 PRO A CA 12
ATOM 23498 C C . PRO A 1 111 ? -10.635 -7.915 3.304 1.00 0.00 111 PRO A C 12
ATOM 23499 O O . PRO A 1 111 ? -10.570 -6.979 4.099 1.00 0.00 111 PRO A O 12
ATOM 23510 N N . PHE A 1 112 ? -11.767 -8.430 2.843 1.00 0.00 112 PHE A N 12
ATOM 23511 C CA . PHE A 1 112 ? -13.055 -7.904 3.261 1.00 0.00 112 PHE A CA 12
ATOM 23512 C C . PHE A 1 112 ? -13.306 -8.185 4.745 1.00 0.00 112 PHE A C 12
ATOM 23513 O O . PHE A 1 112 ? -14.269 -7.682 5.321 1.00 0.00 112 PHE A O 12
ATOM 23530 N N . THR A 1 113 ? -12.423 -8.989 5.319 1.00 0.00 113 THR A N 12
ATOM 23531 C CA . THR A 1 113 ? -12.536 -9.343 6.724 1.00 0.00 113 THR A CA 12
ATOM 23532 C C . THR A 1 113 ? -11.739 -8.363 7.587 1.00 0.00 113 THR A C 12
ATOM 23533 O O . THR A 1 113 ? -10.638 -7.960 7.219 1.00 0.00 113 THR A O 12
ATOM 23544 N N . ILE A 1 114 ? -12.327 -8.010 8.721 1.00 0.00 114 ILE A N 12
ATOM 23545 C CA . ILE A 1 114 ? -11.685 -7.086 9.640 1.00 0.00 114 ILE A CA 12
ATOM 23546 C C . ILE A 1 114 ? -10.552 -7.806 10.373 1.00 0.00 114 ILE A C 12
ATOM 23547 O O . ILE A 1 114 ? -9.581 -7.178 10.792 1.00 0.00 114 ILE A O 12
ATOM 23563 N N . GLU A 1 115 ? -10.714 -9.114 10.506 1.00 0.00 115 GLU A N 12
ATOM 23564 C CA . GLU A 1 115 ? -9.716 -9.927 11.181 1.00 0.00 115 GLU A CA 12
ATOM 23565 C C . GLU A 1 115 ? -8.406 -9.923 10.392 1.00 0.00 115 GLU A C 12
ATOM 23566 O O . GLU A 1 115 ? -7.340 -9.678 10.954 1.00 0.00 115 GLU A O 12
ATOM 23578 N N . LYS A 1 116 ? -8.528 -10.198 9.102 1.00 0.00 116 LYS A N 12
ATOM 23579 C CA . LYS A 1 116 ? -7.366 -10.229 8.230 1.00 0.00 116 LYS A CA 12
ATOM 23580 C C . LYS A 1 116 ? -6.931 -8.797 7.917 1.00 0.00 116 LYS A C 12
ATOM 23581 O O . LYS A 1 116 ? -5.737 -8.502 7.877 1.00 0.00 116 LYS A O 12
ATOM 23600 N N . MET A 1 117 ? -7.922 -7.944 7.703 1.00 0.00 117 MET A N 12
ATOM 23601 C CA . MET A 1 117 ? -7.656 -6.549 7.395 1.00 0.00 117 MET A CA 12
ATOM 23602 C C . MET A 1 117 ? -7.009 -5.838 8.586 1.00 0.00 117 MET A C 12
ATOM 23603 O O . MET A 1 117 ? -6.077 -5.055 8.415 1.00 0.00 117 MET A O 12
ATOM 23617 N N . LYS A 1 118 ? -7.530 -6.137 9.767 1.00 0.00 118 LYS A N 12
ATOM 23618 C CA . LYS A 1 118 ? -7.016 -5.536 10.986 1.00 0.00 118 LYS A CA 12
ATOM 23619 C C . LYS A 1 118 ? -5.608 -6.069 11.256 1.00 0.00 118 LYS A C 12
ATOM 23620 O O . LYS A 1 118 ? -4.760 -5.352 11.787 1.00 0.00 118 LYS A O 12
ATOM 23639 N N . ALA A 1 119 ? -5.401 -7.322 10.880 1.00 0.00 119 ALA A N 12
ATOM 23640 C CA . ALA A 1 119 ? -4.110 -7.959 11.076 1.00 0.00 119 ALA A CA 12
ATOM 23641 C C . ALA A 1 119 ? -3.102 -7.376 10.082 1.00 0.00 119 ALA A C 12
ATOM 23642 O O . ALA A 1 119 ? -1.990 -7.013 10.462 1.00 0.00 119 ALA A O 12
ATOM 23649 N N . ALA A 1 120 ? -3.529 -7.304 8.830 1.00 0.00 120 ALA A N 12
ATOM 23650 C CA . ALA A 1 120 ? -2.678 -6.771 7.780 1.00 0.00 120 ALA A CA 12
ATOM 23651 C C . ALA A 1 120 ? -2.250 -5.349 8.148 1.00 0.00 120 ALA A C 12
ATOM 23652 O O . ALA A 1 120 ? -1.062 -5.033 8.142 1.00 0.00 120 ALA A O 12
ATOM 23659 N N . ILE A 1 121 ? -3.243 -4.529 8.460 1.00 0.00 121 ILE A N 12
ATOM 23660 C CA . ILE A 1 121 ? -2.984 -3.147 8.830 1.00 0.00 121 ILE A CA 12
ATOM 23661 C C . ILE A 1 121 ? -2.106 -3.117 10.082 1.00 0.00 121 ILE A C 12
ATOM 23662 O O . ILE A 1 121 ? -1.147 -2.348 10.153 1.00 0.00 121 ILE A O 12
ATOM 23678 N N . GLU A 1 122 ? -2.464 -3.960 11.039 1.00 0.00 122 GLU A N 12
ATOM 23679 C CA . GLU A 1 122 ? -1.720 -4.037 12.285 1.00 0.00 122 GLU A CA 12
ATOM 23680 C C . GLU A 1 122 ? -0.245 -4.329 12.005 1.00 0.00 122 GLU A C 12
ATOM 23681 O O . GLU A 1 122 ? 0.624 -3.966 12.797 1.00 0.00 122 GLU A O 12
ATOM 23693 N N . ALA A 1 123 ? -0.007 -4.980 10.876 1.00 0.00 123 ALA A N 12
ATOM 23694 C CA . ALA A 1 123 ? 1.348 -5.324 10.481 1.00 0.00 123 ALA A CA 12
ATOM 23695 C C . ALA A 1 123 ? 1.958 -4.159 9.700 1.00 0.00 123 ALA A C 12
ATOM 23696 O O . ALA A 1 123 ? 3.104 -3.779 9.939 1.00 0.00 123 ALA A O 12
ATOM 23703 N N . VAL A 1 124 ? 1.167 -3.625 8.782 1.00 0.00 124 VAL A N 12
ATOM 23704 C CA . VAL A 1 124 ? 1.615 -2.511 7.964 1.00 0.00 124 VAL A CA 12
ATOM 23705 C C . VAL A 1 124 ? 1.973 -1.330 8.869 1.00 0.00 124 VAL A C 12
ATOM 23706 O O . VAL A 1 124 ? 2.869 -0.549 8.551 1.00 0.00 124 VAL A O 12
ATOM 23719 N N . PHE A 1 125 ? 1.255 -1.237 9.978 1.00 0.00 125 PHE A N 12
ATOM 23720 C CA . PHE A 1 125 ? 1.486 -0.166 10.931 1.00 0.00 125 PHE A CA 12
ATOM 23721 C C . PHE A 1 125 ? 2.603 -0.533 11.910 1.00 0.00 125 PHE A C 12
ATOM 23722 O O . PHE A 1 125 ? 3.570 0.211 12.063 1.00 0.00 125 PHE A O 12
ATOM 23739 N N . GLY A 1 126 ? 2.432 -1.682 12.548 1.00 0.00 126 GLY A N 12
ATOM 23740 C CA . GLY A 1 126 ? 3.413 -2.158 13.508 1.00 0.00 126 GLY A CA 12
ATOM 23741 C C . GLY A 1 126 ? 4.772 -2.382 12.839 1.00 0.00 126 GLY A C 12
ATOM 23742 O O . GLY A 1 126 ? 5.733 -1.669 13.123 1.00 0.00 126 GLY A O 12
ATOM 23746 N N . ALA A 1 127 ? 4.806 -3.374 11.961 1.00 0.00 127 ALA A N 12
ATOM 23747 C CA . ALA A 1 127 ? 6.030 -3.701 11.249 1.00 0.00 127 ALA A CA 12
ATOM 23748 C C . ALA A 1 127 ? 7.232 -3.417 12.153 1.00 0.00 127 ALA A C 12
ATOM 23749 O O . ALA A 1 127 ? 8.028 -2.524 11.869 1.00 0.00 127 ALA A O 12
ATOM 23756 N N . LEU A 1 128 ? 7.325 -4.194 13.222 1.00 0.00 128 LEU A N 12
ATOM 23757 C CA . LEU A 1 128 ? 8.416 -4.038 14.169 1.00 0.00 128 LEU A CA 12
ATOM 23758 C C . LEU A 1 128 ? 9.534 -5.022 13.820 1.00 0.00 128 LEU A C 12
ATOM 23759 O O . LEU A 1 128 ? 9.290 -6.221 13.686 1.00 0.00 128 LEU A O 12
ATOM 23775 N N . LYS A 1 129 ? 10.735 -4.481 13.682 1.00 0.00 129 LYS A N 12
ATOM 23776 C CA . LYS A 1 129 ? 11.891 -5.297 13.351 1.00 0.00 129 LYS A CA 12
ATOM 23777 C C . LYS A 1 129 ? 11.476 -6.381 12.354 1.00 0.00 129 LYS A C 12
ATOM 23778 O O . LYS A 1 129 ? 12.299 -7.192 11.935 1.00 0.00 129 LYS A O 12
ATOM 23797 N N . MET A 1 1 ? 14.694 17.067 9.028 1.00 0.00 1 MET A N 13
ATOM 23798 C CA . MET A 1 1 ? 14.463 15.941 8.141 1.00 0.00 1 MET A CA 13
ATOM 23799 C C . MET A 1 1 ? 13.937 16.410 6.783 1.00 0.00 1 MET A C 13
ATOM 23800 O O . MET A 1 1 ? 14.633 17.116 6.054 1.00 0.00 1 MET A O 13
ATOM 23814 N N . SER A 1 2 ? 12.713 16.000 6.484 1.00 0.00 2 SER A N 13
ATOM 23815 C CA . SER A 1 2 ? 12.087 16.371 5.226 1.00 0.00 2 SER A CA 13
ATOM 23816 C C . SER A 1 2 ? 10.583 16.571 5.430 1.00 0.00 2 SER A C 13
ATOM 23817 O O . SER A 1 2 ? 9.979 17.439 4.802 1.00 0.00 2 SER A O 13
ATOM 23825 N N . LEU A 1 3 ? 10.024 15.754 6.309 1.00 0.00 3 LEU A N 13
ATOM 23826 C CA . LEU A 1 3 ? 8.602 15.831 6.603 1.00 0.00 3 LEU A CA 13
ATOM 23827 C C . LEU A 1 3 ? 8.370 15.466 8.072 1.00 0.00 3 LEU A C 13
ATOM 23828 O O . LEU A 1 3 ? 8.671 14.350 8.493 1.00 0.00 3 LEU A O 13
ATOM 23844 N N . ALA A 1 4 ? 7.836 16.428 8.809 1.00 0.00 4 ALA A N 13
ATOM 23845 C CA . ALA A 1 4 ? 7.560 16.223 10.221 1.00 0.00 4 ALA A CA 13
ATOM 23846 C C . ALA A 1 4 ? 6.661 14.995 10.386 1.00 0.00 4 ALA A C 13
ATOM 23847 O O . ALA A 1 4 ? 6.858 14.196 11.301 1.00 0.00 4 ALA A O 13
ATOM 23854 N N . GLU A 1 5 ? 5.695 14.883 9.486 1.00 0.00 5 GLU A N 13
ATOM 23855 C CA . GLU A 1 5 ? 4.766 13.766 9.522 1.00 0.00 5 GLU A CA 13
ATOM 23856 C C . GLU A 1 5 ? 5.300 12.605 8.681 1.00 0.00 5 GLU A C 13
ATOM 23857 O O . GLU A 1 5 ? 5.267 11.455 9.114 1.00 0.00 5 GLU A O 13
ATOM 23869 N N . LYS A 1 6 ? 5.778 12.947 7.493 1.00 0.00 6 LYS A N 13
ATOM 23870 C CA . LYS A 1 6 ? 6.318 11.947 6.588 1.00 0.00 6 LYS A CA 13
ATOM 23871 C C . LYS A 1 6 ? 5.456 10.686 6.655 1.00 0.00 6 LYS A C 13
ATOM 23872 O O . LYS A 1 6 ? 5.941 9.583 6.411 1.00 0.00 6 LYS A O 13
ATOM 23891 N N . ILE A 1 7 ? 4.189 10.890 6.986 1.00 0.00 7 ILE A N 13
ATOM 23892 C CA . ILE A 1 7 ? 3.254 9.783 7.088 1.00 0.00 7 ILE A CA 13
ATOM 23893 C C . ILE A 1 7 ? 2.084 10.019 6.131 1.00 0.00 7 ILE A C 13
ATOM 23894 O O . ILE A 1 7 ? 1.081 10.623 6.508 1.00 0.00 7 ILE A O 13
ATOM 23910 N N . LYS A 1 8 ? 2.252 9.532 4.910 1.00 0.00 8 LYS A N 13
ATOM 23911 C CA . LYS A 1 8 ? 1.222 9.682 3.897 1.00 0.00 8 LYS A CA 13
ATOM 23912 C C . LYS A 1 8 ? 0.850 8.303 3.346 1.00 0.00 8 LYS A C 13
ATOM 23913 O O . LYS A 1 8 ? 1.723 7.470 3.107 1.00 0.00 8 LYS A O 13
ATOM 23932 N N . VAL A 1 9 ? -0.447 8.107 3.159 1.00 0.00 9 VAL A N 13
ATOM 23933 C CA . VAL A 1 9 ? -0.946 6.844 2.641 1.00 0.00 9 VAL A CA 13
ATOM 23934 C C . VAL A 1 9 ? -1.296 7.008 1.161 1.00 0.00 9 VAL A C 13
ATOM 23935 O O . VAL A 1 9 ? -2.050 7.909 0.795 1.00 0.00 9 VAL A O 13
ATOM 23948 N N . LEU A 1 10 ? -0.734 6.125 0.350 1.00 0.00 10 LEU A N 13
ATOM 23949 C CA . LEU A 1 10 ? -0.978 6.160 -1.081 1.00 0.00 10 LEU A CA 13
ATOM 23950 C C . LEU A 1 10 ? -1.861 4.973 -1.474 1.00 0.00 10 LEU A C 13
ATOM 23951 O O . LEU A 1 10 ? -1.461 3.820 -1.319 1.00 0.00 10 LEU A O 13
ATOM 23967 N N . ILE A 1 11 ? -3.044 5.296 -1.974 1.00 0.00 11 ILE A N 13
ATOM 23968 C CA . ILE A 1 11 ? -3.985 4.270 -2.389 1.00 0.00 11 ILE A CA 13
ATOM 23969 C C . ILE A 1 11 ? -4.601 4.662 -3.734 1.00 0.00 11 ILE A C 13
ATOM 23970 O O . ILE A 1 11 ? -5.369 5.619 -3.813 1.00 0.00 11 ILE A O 13
ATOM 23986 N N . VAL A 1 12 ? -4.238 3.904 -4.759 1.00 0.00 12 VAL A N 13
ATOM 23987 C CA . VAL A 1 12 ? -4.745 4.162 -6.096 1.00 0.00 12 VAL A CA 13
ATOM 23988 C C . VAL A 1 12 ? -5.224 2.847 -6.716 1.00 0.00 12 VAL A C 13
ATOM 23989 O O . VAL A 1 12 ? -4.519 1.840 -6.666 1.00 0.00 12 VAL A O 13
ATOM 24002 N N . ASP A 1 13 ? -6.418 2.899 -7.288 1.00 0.00 13 ASP A N 13
ATOM 24003 C CA . ASP A 1 13 ? -6.999 1.726 -7.917 1.00 0.00 13 ASP A CA 13
ATOM 24004 C C . ASP A 1 13 ? -7.664 2.134 -9.233 1.00 0.00 13 ASP A C 13
ATOM 24005 O O . ASP A 1 13 ? -8.222 3.226 -9.337 1.00 0.00 13 ASP A O 13
ATOM 24014 N N . ASP A 1 14 ? -7.585 1.237 -10.203 1.00 0.00 14 ASP A N 13
ATOM 24015 C CA . ASP A 1 14 ? -8.173 1.491 -11.508 1.00 0.00 14 ASP A CA 13
ATOM 24016 C C . ASP A 1 14 ? -9.667 1.777 -11.342 1.00 0.00 14 ASP A C 13
ATOM 24017 O O . ASP A 1 14 ? -10.235 2.574 -12.086 1.00 0.00 14 ASP A O 13
ATOM 24026 N N . GLN A 1 15 ? -10.258 1.111 -10.361 1.00 0.00 15 GLN A N 13
ATOM 24027 C CA . GLN A 1 15 ? -11.675 1.285 -10.088 1.00 0.00 15 GLN A CA 13
ATOM 24028 C C . GLN A 1 15 ? -11.873 2.116 -8.820 1.00 0.00 15 GLN A C 13
ATOM 24029 O O . GLN A 1 15 ? -11.104 1.996 -7.868 1.00 0.00 15 GLN A O 13
ATOM 24043 N N . VAL A 1 16 ? -12.910 2.941 -8.847 1.00 0.00 16 VAL A N 13
ATOM 24044 C CA . VAL A 1 16 ? -13.219 3.792 -7.711 1.00 0.00 16 VAL A CA 13
ATOM 24045 C C . VAL A 1 16 ? -13.724 2.928 -6.554 1.00 0.00 16 VAL A C 13
ATOM 24046 O O . VAL A 1 16 ? -13.362 3.157 -5.401 1.00 0.00 16 VAL A O 13
ATOM 24059 N N . THR A 1 17 ? -14.552 1.955 -6.902 1.00 0.00 17 THR A N 13
ATOM 24060 C CA . THR A 1 17 ? -15.110 1.055 -5.907 1.00 0.00 17 THR A CA 13
ATOM 24061 C C . THR A 1 17 ? -13.991 0.372 -5.118 1.00 0.00 17 THR A C 13
ATOM 24062 O O . THR A 1 17 ? -14.129 0.131 -3.920 1.00 0.00 17 THR A O 13
ATOM 24073 N N . SER A 1 18 ? -12.907 0.080 -5.822 1.00 0.00 18 SER A N 13
ATOM 24074 C CA . SER A 1 18 ? -11.765 -0.569 -5.204 1.00 0.00 18 SER A CA 13
ATOM 24075 C C . SER A 1 18 ? -11.032 0.417 -4.291 1.00 0.00 18 SER A C 13
ATOM 24076 O O . SER A 1 18 ? -10.880 0.168 -3.096 1.00 0.00 18 SER A O 13
ATOM 24084 N N . ARG A 1 19 ? -10.596 1.515 -4.891 1.00 0.00 19 ARG A N 13
ATOM 24085 C CA . ARG A 1 19 ? -9.883 2.540 -4.148 1.00 0.00 19 ARG A CA 13
ATOM 24086 C C . ARG A 1 19 ? -10.774 3.114 -3.045 1.00 0.00 19 ARG A C 13
ATOM 24087 O O . ARG A 1 19 ? -10.282 3.536 -1.999 1.00 0.00 19 ARG A O 13
ATOM 24108 N N . LEU A 1 20 ? -12.072 3.111 -3.316 1.00 0.00 20 LEU A N 13
ATOM 24109 C CA . LEU A 1 20 ? -13.036 3.627 -2.359 1.00 0.00 20 LEU A CA 13
ATOM 24110 C C . LEU A 1 20 ? -13.143 2.660 -1.177 1.00 0.00 20 LEU A C 13
ATOM 24111 O O . LEU A 1 20 ? -13.178 3.086 -0.024 1.00 0.00 20 LEU A O 13
ATOM 24127 N N . LEU A 1 21 ? -13.192 1.377 -1.506 1.00 0.00 21 LEU A N 13
ATOM 24128 C CA . LEU A 1 21 ? -13.294 0.347 -0.487 1.00 0.00 21 LEU A CA 13
ATOM 24129 C C . LEU A 1 21 ? -12.061 0.405 0.416 1.00 0.00 21 LEU A C 13
ATOM 24130 O O . LEU A 1 21 ? -12.183 0.565 1.630 1.00 0.00 21 LEU A O 13
ATOM 24146 N N . LEU A 1 22 ? -10.901 0.274 -0.211 1.00 0.00 22 LEU A N 13
ATOM 24147 C CA . LEU A 1 22 ? -9.646 0.310 0.521 1.00 0.00 22 LEU A CA 13
ATOM 24148 C C . LEU A 1 22 ? -9.553 1.623 1.301 1.00 0.00 22 LEU A C 13
ATOM 24149 O O . LEU A 1 22 ? -9.260 1.621 2.496 1.00 0.00 22 LEU A O 13
ATOM 24165 N N . GLY A 1 23 ? -9.808 2.714 0.593 1.00 0.00 23 GLY A N 13
ATOM 24166 C CA . GLY A 1 23 ? -9.755 4.032 1.203 1.00 0.00 23 GLY A CA 13
ATOM 24167 C C . GLY A 1 23 ? -10.815 4.170 2.299 1.00 0.00 23 GLY A C 13
ATOM 24168 O O . GLY A 1 23 ? -10.622 4.910 3.262 1.00 0.00 23 GLY A O 13
ATOM 24172 N N . ASP A 1 24 ? -11.909 3.445 2.115 1.00 0.00 24 ASP A N 13
ATOM 24173 C CA . ASP A 1 24 ? -12.998 3.479 3.076 1.00 0.00 24 ASP A CA 13
ATOM 24174 C C . ASP A 1 24 ? -12.610 2.659 4.309 1.00 0.00 24 ASP A C 13
ATOM 24175 O O . ASP A 1 24 ? -12.768 3.119 5.439 1.00 0.00 24 ASP A O 13
ATOM 24184 N N . ALA A 1 25 ? -12.109 1.460 4.050 1.00 0.00 25 ALA A N 13
ATOM 24185 C CA . ALA A 1 25 ? -11.697 0.574 5.124 1.00 0.00 25 ALA A CA 13
ATOM 24186 C C . ALA A 1 25 ? -10.612 1.259 5.958 1.00 0.00 25 ALA A C 13
ATOM 24187 O O . ALA A 1 25 ? -10.692 1.283 7.185 1.00 0.00 25 ALA A O 13
ATOM 24194 N N . LEU A 1 26 ? -9.625 1.798 5.259 1.00 0.00 26 LEU A N 13
ATOM 24195 C CA . LEU A 1 26 ? -8.526 2.482 5.919 1.00 0.00 26 LEU A CA 13
ATOM 24196 C C . LEU A 1 26 ? -9.027 3.811 6.488 1.00 0.00 26 LEU A C 13
ATOM 24197 O O . LEU A 1 26 ? -8.466 4.327 7.454 1.00 0.00 26 LEU A O 13
ATOM 24213 N N . GLN A 1 27 ? -10.076 4.326 5.866 1.00 0.00 27 GLN A N 13
ATOM 24214 C CA . GLN A 1 27 ? -10.659 5.586 6.298 1.00 0.00 27 GLN A CA 13
ATOM 24215 C C . GLN A 1 27 ? -11.163 5.470 7.738 1.00 0.00 27 GLN A C 13
ATOM 24216 O O . GLN A 1 27 ? -10.861 6.320 8.575 1.00 0.00 27 GLN A O 13
ATOM 24230 N N . GLN A 1 28 ? -11.923 4.413 7.982 1.00 0.00 28 GLN A N 13
ATOM 24231 C CA . GLN A 1 28 ? -12.472 4.175 9.307 1.00 0.00 28 GLN A CA 13
ATOM 24232 C C . GLN A 1 28 ? -11.344 3.967 10.319 1.00 0.00 28 GLN A C 13
ATOM 24233 O O . GLN A 1 28 ? -11.577 3.988 11.526 1.00 0.00 28 GLN A O 13
ATOM 24247 N N . LEU A 1 29 ? -10.146 3.769 9.789 1.00 0.00 29 LEU A N 13
ATOM 24248 C CA . LEU A 1 29 ? -8.981 3.555 10.632 1.00 0.00 29 LEU A CA 13
ATOM 24249 C C . LEU A 1 29 ? -8.252 4.886 10.831 1.00 0.00 29 LEU A C 13
ATOM 24250 O O . LEU A 1 29 ? -7.386 5.000 11.698 1.00 0.00 29 LEU A O 13
ATOM 24266 N N . GLY A 1 30 ? -8.626 5.858 10.013 1.00 0.00 30 GLY A N 13
ATOM 24267 C CA . GLY A 1 30 ? -8.017 7.175 10.089 1.00 0.00 30 GLY A CA 13
ATOM 24268 C C . GLY A 1 30 ? -6.557 7.132 9.634 1.00 0.00 30 GLY A C 13
ATOM 24269 O O . GLY A 1 30 ? -5.715 7.853 10.167 1.00 0.00 30 GLY A O 13
ATOM 24273 N N . PHE A 1 31 ? -6.301 6.279 8.653 1.00 0.00 31 PHE A N 13
ATOM 24274 C CA . PHE A 1 31 ? -4.957 6.132 8.121 1.00 0.00 31 PHE A CA 13
ATOM 24275 C C . PHE A 1 31 ? -4.100 7.356 8.448 1.00 0.00 31 PHE A C 13
ATOM 24276 O O . PHE A 1 31 ? -3.642 7.514 9.579 1.00 0.00 31 PHE A O 13
ATOM 24293 N N . LYS A 1 32 ? -3.910 8.193 7.439 1.00 0.00 32 LYS A N 13
ATOM 24294 C CA . LYS A 1 32 ? -3.116 9.399 7.606 1.00 0.00 32 LYS A CA 13
ATOM 24295 C C . LYS A 1 32 ? -3.393 10.351 6.440 1.00 0.00 32 LYS A C 13
ATOM 24296 O O . LYS A 1 32 ? -3.737 11.513 6.651 1.00 0.00 32 LYS A O 13
ATOM 24315 N N . GLN A 1 33 ? -3.231 9.824 5.235 1.00 0.00 33 GLN A N 13
ATOM 24316 C CA . GLN A 1 33 ? -3.459 10.612 4.036 1.00 0.00 33 GLN A CA 13
ATOM 24317 C C . GLN A 1 33 ? -3.740 9.697 2.844 1.00 0.00 33 GLN A C 13
ATOM 24318 O O . GLN A 1 33 ? -2.940 8.816 2.530 1.00 0.00 33 GLN A O 13
ATOM 24332 N N . ILE A 1 34 ? -4.880 9.935 2.212 1.00 0.00 34 ILE A N 13
ATOM 24333 C CA . ILE A 1 34 ? -5.277 9.142 1.061 1.00 0.00 34 ILE A CA 13
ATOM 24334 C C . ILE A 1 34 ? -4.852 9.862 -0.221 1.00 0.00 34 ILE A C 13
ATOM 24335 O O . ILE A 1 34 ? -5.403 10.909 -0.560 1.00 0.00 34 ILE A O 13
ATOM 24351 N N . THR A 1 35 ? -3.878 9.273 -0.897 1.00 0.00 35 THR A N 13
ATOM 24352 C CA . THR A 1 35 ? -3.374 9.846 -2.134 1.00 0.00 35 THR A CA 13
ATOM 24353 C C . THR A 1 35 ? -3.479 8.831 -3.274 1.00 0.00 35 THR A C 13
ATOM 24354 O O . THR A 1 35 ? -2.849 7.776 -3.231 1.00 0.00 35 THR A O 13
ATOM 24365 N N . ALA A 1 36 ? -4.281 9.187 -4.267 1.00 0.00 36 ALA A N 13
ATOM 24366 C CA . ALA A 1 36 ? -4.478 8.321 -5.417 1.00 0.00 36 ALA A CA 13
ATOM 24367 C C . ALA A 1 36 ? -4.172 9.102 -6.696 1.00 0.00 36 ALA A C 13
ATOM 24368 O O . ALA A 1 36 ? -4.511 10.279 -6.805 1.00 0.00 36 ALA A O 13
ATOM 24375 N N . ALA A 1 37 ? -3.536 8.415 -7.634 1.00 0.00 37 ALA A N 13
ATOM 24376 C CA . ALA A 1 37 ? -3.180 9.029 -8.901 1.00 0.00 37 ALA A CA 13
ATOM 24377 C C . ALA A 1 37 ? -3.182 7.962 -9.998 1.00 0.00 37 ALA A C 13
ATOM 24378 O O . ALA A 1 37 ? -2.594 6.895 -9.832 1.00 0.00 37 ALA A O 13
ATOM 24385 N N . GLY A 1 38 ? -3.851 8.288 -11.095 1.00 0.00 38 GLY A N 13
ATOM 24386 C CA . GLY A 1 38 ? -3.936 7.370 -12.219 1.00 0.00 38 GLY A CA 13
ATOM 24387 C C . GLY A 1 38 ? -3.922 5.917 -11.743 1.00 0.00 38 GLY A C 13
ATOM 24388 O O . GLY A 1 38 ? -4.975 5.332 -11.492 1.00 0.00 38 GLY A O 13
ATOM 24392 N N . ASP A 1 39 ? -2.718 5.375 -11.632 1.00 0.00 39 ASP A N 13
ATOM 24393 C CA . ASP A 1 39 ? -2.554 4.001 -11.191 1.00 0.00 39 ASP A CA 13
ATOM 24394 C C . ASP A 1 39 ? -1.257 3.880 -10.389 1.00 0.00 39 ASP A C 13
ATOM 24395 O O . ASP A 1 39 ? -0.611 4.884 -10.090 1.00 0.00 39 ASP A O 13
ATOM 24404 N N . GLY A 1 40 ? -0.914 2.642 -10.063 1.00 0.00 40 GLY A N 13
ATOM 24405 C CA . GLY A 1 40 ? 0.296 2.377 -9.301 1.00 0.00 40 GLY A CA 13
ATOM 24406 C C . GLY A 1 40 ? 1.446 3.269 -9.770 1.00 0.00 40 GLY A C 13
ATOM 24407 O O . GLY A 1 40 ? 2.169 3.837 -8.953 1.00 0.00 40 GLY A O 13
ATOM 24411 N N . GLU A 1 41 ? 1.580 3.365 -11.085 1.00 0.00 41 GLU A N 13
ATOM 24412 C CA . GLU A 1 41 ? 2.631 4.178 -11.672 1.00 0.00 41 GLU A CA 13
ATOM 24413 C C . GLU A 1 41 ? 2.378 5.659 -11.385 1.00 0.00 41 GLU A C 13
ATOM 24414 O O . GLU A 1 41 ? 3.241 6.345 -10.838 1.00 0.00 41 GLU A O 13
ATOM 24426 N N . GLN A 1 42 ? 1.192 6.110 -11.767 1.00 0.00 42 GLN A N 13
ATOM 24427 C CA . GLN A 1 42 ? 0.816 7.497 -11.558 1.00 0.00 42 GLN A CA 13
ATOM 24428 C C . GLN A 1 42 ? 0.852 7.838 -10.067 1.00 0.00 42 GLN A C 13
ATOM 24429 O O . GLN A 1 42 ? 1.342 8.897 -9.680 1.00 0.00 42 GLN A O 13
ATOM 24443 N N . GLY A 1 43 ? 0.325 6.919 -9.270 1.00 0.00 43 GLY A N 13
ATOM 24444 C CA . GLY A 1 43 ? 0.290 7.109 -7.830 1.00 0.00 43 GLY A CA 13
ATOM 24445 C C . GLY A 1 43 ? 1.687 6.960 -7.224 1.00 0.00 43 GLY A C 13
ATOM 24446 O O . GLY A 1 43 ? 1.959 7.490 -6.147 1.00 0.00 43 GLY A O 13
ATOM 24450 N N . MET A 1 44 ? 2.535 6.239 -7.941 1.00 0.00 44 MET A N 13
ATOM 24451 C CA . MET A 1 44 ? 3.897 6.015 -7.487 1.00 0.00 44 MET A CA 13
ATOM 24452 C C . MET A 1 44 ? 4.711 7.310 -7.537 1.00 0.00 44 MET A C 13
ATOM 24453 O O . MET A 1 44 ? 5.383 7.662 -6.569 1.00 0.00 44 MET A O 13
ATOM 24467 N N . LYS A 1 45 ? 4.625 7.983 -8.675 1.00 0.00 45 LYS A N 13
ATOM 24468 C CA . LYS A 1 45 ? 5.344 9.231 -8.864 1.00 0.00 45 LYS A CA 13
ATOM 24469 C C . LYS A 1 45 ? 4.706 10.319 -7.999 1.00 0.00 45 LYS A C 13
ATOM 24470 O O . LYS A 1 45 ? 5.407 11.138 -7.407 1.00 0.00 45 LYS A O 13
ATOM 24489 N N . ILE A 1 46 ? 3.382 10.293 -7.953 1.00 0.00 46 ILE A N 13
ATOM 24490 C CA . ILE A 1 46 ? 2.641 11.267 -7.170 1.00 0.00 46 ILE A CA 13
ATOM 24491 C C . ILE A 1 46 ? 2.915 11.035 -5.683 1.00 0.00 46 ILE A C 13
ATOM 24492 O O . ILE A 1 46 ? 2.946 11.981 -4.899 1.00 0.00 46 ILE A O 13
ATOM 24508 N N . MET A 1 47 ? 3.106 9.769 -5.340 1.00 0.00 47 MET A N 13
ATOM 24509 C CA . MET A 1 47 ? 3.377 9.400 -3.961 1.00 0.00 47 MET A CA 13
ATOM 24510 C C . MET A 1 47 ? 4.830 9.699 -3.588 1.00 0.00 47 MET A C 13
ATOM 24511 O O . MET A 1 47 ? 5.099 10.277 -2.537 1.00 0.00 47 MET A O 13
ATOM 24525 N N . ALA A 1 48 ? 5.729 9.291 -4.471 1.00 0.00 48 ALA A N 13
ATOM 24526 C CA . ALA A 1 48 ? 7.149 9.508 -4.248 1.00 0.00 48 ALA A CA 13
ATOM 24527 C C . ALA A 1 48 ? 7.437 11.011 -4.246 1.00 0.00 48 ALA A C 13
ATOM 24528 O O . ALA A 1 48 ? 8.177 11.503 -3.396 1.00 0.00 48 ALA A O 13
ATOM 24535 N N . GLN A 1 49 ? 6.837 11.697 -5.206 1.00 0.00 49 GLN A N 13
ATOM 24536 C CA . GLN A 1 49 ? 7.020 13.134 -5.326 1.00 0.00 49 GLN A CA 13
ATOM 24537 C C . GLN A 1 49 ? 6.745 13.817 -3.984 1.00 0.00 49 GLN A C 13
ATOM 24538 O O . GLN A 1 49 ? 7.183 14.943 -3.756 1.00 0.00 49 GLN A O 13
ATOM 24552 N N . ASN A 1 50 ? 6.021 13.106 -3.132 1.00 0.00 50 ASN A N 13
ATOM 24553 C CA . ASN A 1 50 ? 5.683 13.630 -1.819 1.00 0.00 50 ASN A CA 13
ATOM 24554 C C . ASN A 1 50 ? 5.910 12.542 -0.767 1.00 0.00 50 ASN A C 13
ATOM 24555 O O . ASN A 1 50 ? 6.417 11.467 -1.081 1.00 0.00 50 ASN A O 13
ATOM 24566 N N . PRO A 1 51 ? 5.513 12.869 0.492 1.00 0.00 51 PRO A N 13
ATOM 24567 C CA . PRO A 1 51 ? 5.669 11.934 1.592 1.00 0.00 51 PRO A CA 13
ATOM 24568 C C . PRO A 1 51 ? 4.624 10.819 1.515 1.00 0.00 51 PRO A C 13
ATOM 24569 O O . PRO A 1 51 ? 3.519 11.032 1.018 1.00 0.00 51 PRO A O 13
ATOM 24580 N N . HIS A 1 52 ? 5.009 9.654 2.016 1.00 0.00 52 HIS A N 13
ATOM 24581 C CA . HIS A 1 52 ? 4.119 8.505 2.011 1.00 0.00 52 HIS A CA 13
ATOM 24582 C C . HIS A 1 52 ? 4.676 7.421 2.935 1.00 0.00 52 HIS A C 13
ATOM 24583 O O . HIS A 1 52 ? 5.876 7.383 3.201 1.00 0.00 52 HIS A O 13
ATOM 24598 N N . HIS A 1 53 ? 3.776 6.566 3.399 1.00 0.00 53 HIS A N 13
ATOM 24599 C CA . HIS A 1 53 ? 4.162 5.483 4.288 1.00 0.00 53 HIS A CA 13
ATOM 24600 C C . HIS A 1 53 ? 3.272 4.265 4.030 1.00 0.00 53 HIS A C 13
ATOM 24601 O O . HIS A 1 53 ? 3.265 3.319 4.817 1.00 0.00 53 HIS A O 13
ATOM 24616 N N . LEU A 1 54 ? 2.544 4.329 2.925 1.00 0.00 54 LEU A N 13
ATOM 24617 C CA . LEU A 1 54 ? 1.653 3.243 2.554 1.00 0.00 54 LEU A CA 13
ATOM 24618 C C . LEU A 1 54 ? 1.416 3.277 1.042 1.00 0.00 54 LEU A C 13
ATOM 24619 O O . LEU A 1 54 ? 1.195 4.344 0.470 1.00 0.00 54 LEU A O 13
ATOM 24635 N N . VAL A 1 55 ? 1.469 2.099 0.440 1.00 0.00 55 VAL A N 13
ATOM 24636 C CA . VAL A 1 55 ? 1.265 1.981 -0.994 1.00 0.00 55 VAL A CA 13
ATOM 24637 C C . VAL A 1 55 ? 0.299 0.827 -1.273 1.00 0.00 55 VAL A C 13
ATOM 24638 O O . VAL A 1 55 ? 0.713 -0.328 -1.349 1.00 0.00 55 VAL A O 13
ATOM 24651 N N . ILE A 1 56 ? -0.970 1.181 -1.419 1.00 0.00 56 ILE A N 13
ATOM 24652 C CA . ILE A 1 56 ? -1.997 0.190 -1.689 1.00 0.00 56 ILE A CA 13
ATOM 24653 C C . ILE A 1 56 ? -2.580 0.431 -3.082 1.00 0.00 56 ILE A C 13
ATOM 24654 O O . ILE A 1 56 ? -2.845 1.573 -3.458 1.00 0.00 56 ILE A O 13
ATOM 24670 N N . SER A 1 57 ? -2.765 -0.661 -3.809 1.00 0.00 57 SER A N 13
ATOM 24671 C CA . SER A 1 57 ? -3.312 -0.580 -5.152 1.00 0.00 57 SER A CA 13
ATOM 24672 C C . SER A 1 57 ? -4.210 -1.789 -5.424 1.00 0.00 57 SER A C 13
ATOM 24673 O O . SER A 1 57 ? -4.243 -2.732 -4.634 1.00 0.00 57 SER A O 13
ATOM 24681 N N . ASP A 1 58 ? -4.917 -1.722 -6.543 1.00 0.00 58 ASP A N 13
ATOM 24682 C CA . ASP A 1 58 ? -5.813 -2.800 -6.928 1.00 0.00 58 ASP A CA 13
ATOM 24683 C C . ASP A 1 58 ? -5.106 -3.708 -7.938 1.00 0.00 58 ASP A C 13
ATOM 24684 O O . ASP A 1 58 ? -3.918 -3.538 -8.205 1.00 0.00 58 ASP A O 13
ATOM 24693 N N . PHE A 1 59 ? -5.868 -4.653 -8.469 1.00 0.00 59 PHE A N 13
ATOM 24694 C CA . PHE A 1 59 ? -5.331 -5.588 -9.443 1.00 0.00 59 PHE A CA 13
ATOM 24695 C C . PHE A 1 59 ? -6.003 -5.408 -10.805 1.00 0.00 59 PHE A C 13
ATOM 24696 O O . PHE A 1 59 ? -5.919 -6.285 -11.664 1.00 0.00 59 PHE A O 13
ATOM 24713 N N . ASN A 1 60 ? -6.653 -4.264 -10.962 1.00 0.00 60 ASN A N 13
ATOM 24714 C CA . ASN A 1 60 ? -7.339 -3.957 -12.206 1.00 0.00 60 ASN A CA 13
ATOM 24715 C C . ASN A 1 60 ? -6.332 -3.973 -13.356 1.00 0.00 60 ASN A C 13
ATOM 24716 O O . ASN A 1 60 ? -6.207 -4.973 -14.062 1.00 0.00 60 ASN A O 13
ATOM 24727 N N . MET A 1 61 ? -5.638 -2.856 -13.509 1.00 0.00 61 MET A N 13
ATOM 24728 C CA . MET A 1 61 ? -4.644 -2.729 -14.562 1.00 0.00 61 MET A CA 13
ATOM 24729 C C . MET A 1 61 ? -3.611 -1.656 -14.215 1.00 0.00 61 MET A C 13
ATOM 24730 O O . MET A 1 61 ? -3.306 -0.793 -15.036 1.00 0.00 61 MET A O 13
ATOM 24744 N N . PRO A 1 62 ? -3.086 -1.747 -12.963 1.00 0.00 62 PRO A N 13
ATOM 24745 C CA . PRO A 1 62 ? -2.093 -0.795 -12.497 1.00 0.00 62 PRO A CA 13
ATOM 24746 C C . PRO A 1 62 ? -0.727 -1.074 -13.127 1.00 0.00 62 PRO A C 13
ATOM 24747 O O . PRO A 1 62 ? -0.317 -2.228 -13.242 1.00 0.00 62 PRO A O 13
ATOM 24758 N N . LYS A 1 63 ? -0.060 0.002 -13.518 1.00 0.00 63 LYS A N 13
ATOM 24759 C CA . LYS A 1 63 ? 1.252 -0.114 -14.133 1.00 0.00 63 LYS A CA 13
ATOM 24760 C C . LYS A 1 63 ? 2.293 -0.406 -13.052 1.00 0.00 63 LYS A C 13
ATOM 24761 O O . LYS A 1 63 ? 3.384 -0.892 -13.351 1.00 0.00 63 LYS A O 13
ATOM 24780 N N . MET A 1 64 ? 1.922 -0.100 -11.818 1.00 0.00 64 MET A N 13
ATOM 24781 C CA . MET A 1 64 ? 2.811 -0.323 -10.691 1.00 0.00 64 MET A CA 13
ATOM 24782 C C . MET A 1 64 ? 2.060 -0.952 -9.516 1.00 0.00 64 MET A C 13
ATOM 24783 O O . MET A 1 64 ? 1.674 -0.258 -8.578 1.00 0.00 64 MET A O 13
ATOM 24797 N N . ASP A 1 65 ? 1.873 -2.262 -9.608 1.00 0.00 65 ASP A N 13
ATOM 24798 C CA . ASP A 1 65 ? 1.175 -2.993 -8.564 1.00 0.00 65 ASP A CA 13
ATOM 24799 C C . ASP A 1 65 ? 2.103 -3.166 -7.360 1.00 0.00 65 ASP A C 13
ATOM 24800 O O . ASP A 1 65 ? 3.282 -2.822 -7.427 1.00 0.00 65 ASP A O 13
ATOM 24809 N N . GLY A 1 66 ? 1.536 -3.700 -6.288 1.00 0.00 66 GLY A N 13
ATOM 24810 C CA . GLY A 1 66 ? 2.297 -3.923 -5.072 1.00 0.00 66 GLY A CA 13
ATOM 24811 C C . GLY A 1 66 ? 3.755 -4.264 -5.392 1.00 0.00 66 GLY A C 13
ATOM 24812 O O . GLY A 1 66 ? 4.669 -3.566 -4.954 1.00 0.00 66 GLY A O 13
ATOM 24816 N N . LEU A 1 67 ? 3.924 -5.335 -6.152 1.00 0.00 67 LEU A N 13
ATOM 24817 C CA . LEU A 1 67 ? 5.255 -5.777 -6.535 1.00 0.00 67 LEU A CA 13
ATOM 24818 C C . LEU A 1 67 ? 5.970 -4.644 -7.276 1.00 0.00 67 LEU A C 13
ATOM 24819 O O . LEU A 1 67 ? 7.133 -4.356 -7.003 1.00 0.00 67 LEU A O 13
ATOM 24835 N N . GLY A 1 68 ? 5.242 -4.035 -8.201 1.00 0.00 68 GLY A N 13
ATOM 24836 C CA . GLY A 1 68 ? 5.791 -2.940 -8.983 1.00 0.00 68 GLY A CA 13
ATOM 24837 C C . GLY A 1 68 ? 6.295 -1.816 -8.076 1.00 0.00 68 GLY A C 13
ATOM 24838 O O . GLY A 1 68 ? 7.365 -1.255 -8.313 1.00 0.00 68 GLY A O 13
ATOM 24842 N N . LEU A 1 69 ? 5.502 -1.520 -7.058 1.00 0.00 69 LEU A N 13
ATOM 24843 C CA . LEU A 1 69 ? 5.854 -0.473 -6.115 1.00 0.00 69 LEU A CA 13
ATOM 24844 C C . LEU A 1 69 ? 7.127 -0.873 -5.366 1.00 0.00 69 LEU A C 13
ATOM 24845 O O . LEU A 1 69 ? 7.995 -0.037 -5.118 1.00 0.00 69 LEU A O 13
ATOM 24861 N N . LEU A 1 70 ? 7.198 -2.152 -5.027 1.00 0.00 70 LEU A N 13
ATOM 24862 C CA . LEU A 1 70 ? 8.351 -2.674 -4.312 1.00 0.00 70 LEU A CA 13
ATOM 24863 C C . LEU A 1 70 ? 9.609 -2.450 -5.151 1.00 0.00 70 LEU A C 13
ATOM 24864 O O . LEU A 1 70 ? 10.614 -1.950 -4.649 1.00 0.00 70 LEU A O 13
ATOM 24880 N N . GLN A 1 71 ? 9.515 -2.833 -6.416 1.00 0.00 71 GLN A N 13
ATOM 24881 C CA . GLN A 1 71 ? 10.634 -2.681 -7.331 1.00 0.00 71 GLN A CA 13
ATOM 24882 C C . GLN A 1 71 ? 11.065 -1.214 -7.403 1.00 0.00 71 GLN A C 13
ATOM 24883 O O . GLN A 1 71 ? 12.252 -0.918 -7.535 1.00 0.00 71 GLN A O 13
ATOM 24897 N N . ALA A 1 72 ? 10.077 -0.335 -7.314 1.00 0.00 72 ALA A N 13
ATOM 24898 C CA . ALA A 1 72 ? 10.339 1.093 -7.367 1.00 0.00 72 ALA A CA 13
ATOM 24899 C C . ALA A 1 72 ? 11.109 1.513 -6.113 1.00 0.00 72 ALA A C 13
ATOM 24900 O O . ALA A 1 72 ? 12.090 2.250 -6.201 1.00 0.00 72 ALA A O 13
ATOM 24907 N N . VAL A 1 73 ? 10.636 1.026 -4.977 1.00 0.00 73 VAL A N 13
ATOM 24908 C CA . VAL A 1 73 ? 11.267 1.342 -3.707 1.00 0.00 73 VAL A CA 13
ATOM 24909 C C . VAL A 1 73 ? 12.744 0.947 -3.764 1.00 0.00 73 VAL A C 13
ATOM 24910 O O . VAL A 1 73 ? 13.597 1.633 -3.203 1.00 0.00 73 VAL A O 13
ATOM 24923 N N . ARG A 1 74 ? 13.002 -0.159 -4.448 1.00 0.00 74 ARG A N 13
ATOM 24924 C CA . ARG A 1 74 ? 14.362 -0.653 -4.587 1.00 0.00 74 ARG A CA 13
ATOM 24925 C C . ARG A 1 74 ? 15.234 0.384 -5.297 1.00 0.00 74 ARG A C 13
ATOM 24926 O O . ARG A 1 74 ? 16.459 0.342 -5.199 1.00 0.00 74 ARG A O 13
ATOM 24947 N N . ALA A 1 75 ? 14.568 1.291 -5.997 1.00 0.00 75 ALA A N 13
ATOM 24948 C CA . ALA A 1 75 ? 15.267 2.337 -6.724 1.00 0.00 75 ALA A CA 13
ATOM 24949 C C . ALA A 1 75 ? 15.171 3.648 -5.941 1.00 0.00 75 ALA A C 13
ATOM 24950 O O . ALA A 1 75 ? 15.989 4.548 -6.128 1.00 0.00 75 ALA A O 13
ATOM 24957 N N . ASN A 1 76 ? 14.166 3.713 -5.080 1.00 0.00 76 ASN A N 13
ATOM 24958 C CA . ASN A 1 76 ? 13.953 4.899 -4.268 1.00 0.00 76 ASN A CA 13
ATOM 24959 C C . ASN A 1 76 ? 13.825 4.490 -2.799 1.00 0.00 76 ASN A C 13
ATOM 24960 O O . ASN A 1 76 ? 12.860 3.831 -2.416 1.00 0.00 76 ASN A O 13
ATOM 24971 N N . PRO A 1 77 ? 14.840 4.908 -1.995 1.00 0.00 77 PRO A N 13
ATOM 24972 C CA . PRO A 1 77 ? 14.850 4.592 -0.577 1.00 0.00 77 PRO A CA 13
ATOM 24973 C C . PRO A 1 77 ? 13.843 5.456 0.185 1.00 0.00 77 PRO A C 13
ATOM 24974 O O . PRO A 1 77 ? 13.644 5.273 1.385 1.00 0.00 77 PRO A O 13
ATOM 24985 N N . ALA A 1 78 ? 13.235 6.381 -0.544 1.00 0.00 78 ALA A N 13
ATOM 24986 C CA . ALA A 1 78 ? 12.253 7.274 0.048 1.00 0.00 78 ALA A CA 13
ATOM 24987 C C . ALA A 1 78 ? 10.963 6.499 0.323 1.00 0.00 78 ALA A C 13
ATOM 24988 O O . ALA A 1 78 ? 10.286 6.746 1.319 1.00 0.00 78 ALA A O 13
ATOM 24995 N N . THR A 1 79 ? 10.662 5.578 -0.581 1.00 0.00 79 THR A N 13
ATOM 24996 C CA . THR A 1 79 ? 9.464 4.764 -0.449 1.00 0.00 79 THR A CA 13
ATOM 24997 C C . THR A 1 79 ? 9.820 3.372 0.076 1.00 0.00 79 THR A C 13
ATOM 24998 O O . THR A 1 79 ? 8.963 2.493 0.146 1.00 0.00 79 THR A O 13
ATOM 25009 N N . LYS A 1 80 ? 11.087 3.215 0.433 1.00 0.00 80 LYS A N 13
ATOM 25010 C CA . LYS A 1 80 ? 11.567 1.945 0.950 1.00 0.00 80 LYS A CA 13
ATOM 25011 C C . LYS A 1 80 ? 11.011 1.730 2.359 1.00 0.00 80 LYS A C 13
ATOM 25012 O O . LYS A 1 80 ? 11.089 0.627 2.900 1.00 0.00 80 LYS A O 13
ATOM 25031 N N . LYS A 1 81 ? 10.462 2.801 2.914 1.00 0.00 81 LYS A N 13
ATOM 25032 C CA . LYS A 1 81 ? 9.893 2.743 4.250 1.00 0.00 81 LYS A CA 13
ATOM 25033 C C . LYS A 1 81 ? 8.367 2.778 4.152 1.00 0.00 81 LYS A C 13
ATOM 25034 O O . LYS A 1 81 ? 7.678 2.881 5.165 1.00 0.00 81 LYS A O 13
ATOM 25053 N N . ALA A 1 82 ? 7.884 2.689 2.921 1.00 0.00 82 ALA A N 13
ATOM 25054 C CA . ALA A 1 82 ? 6.451 2.709 2.677 1.00 0.00 82 ALA A CA 13
ATOM 25055 C C . ALA A 1 82 ? 5.953 1.277 2.471 1.00 0.00 82 ALA A C 13
ATOM 25056 O O . ALA A 1 82 ? 6.501 0.536 1.656 1.00 0.00 82 ALA A O 13
ATOM 25063 N N . ALA A 1 83 ? 4.920 0.929 3.224 1.00 0.00 83 ALA A N 13
ATOM 25064 C CA . ALA A 1 83 ? 4.342 -0.401 3.135 1.00 0.00 83 ALA A CA 13
ATOM 25065 C C . ALA A 1 83 ? 3.238 -0.403 2.076 1.00 0.00 83 ALA A C 13
ATOM 25066 O O . ALA A 1 83 ? 2.276 0.358 2.176 1.00 0.00 83 ALA A O 13
ATOM 25073 N N . PHE A 1 84 ? 3.414 -1.264 1.085 1.00 0.00 84 PHE A N 13
ATOM 25074 C CA . PHE A 1 84 ? 2.444 -1.375 0.008 1.00 0.00 84 PHE A CA 13
ATOM 25075 C C . PHE A 1 84 ? 1.465 -2.522 0.268 1.00 0.00 84 PHE A C 13
ATOM 25076 O O . PHE A 1 84 ? 1.832 -3.533 0.864 1.00 0.00 84 PHE A O 13
ATOM 25093 N N . ILE A 1 85 ? 0.239 -2.326 -0.193 1.00 0.00 85 ILE A N 13
ATOM 25094 C CA . ILE A 1 85 ? -0.796 -3.331 -0.019 1.00 0.00 85 ILE A CA 13
ATOM 25095 C C . ILE A 1 85 ? -1.260 -3.822 -1.391 1.00 0.00 85 ILE A C 13
ATOM 25096 O O . ILE A 1 85 ? -1.470 -3.023 -2.302 1.00 0.00 85 ILE A O 13
ATOM 25112 N N . ILE A 1 86 ? -1.407 -5.135 -1.495 1.00 0.00 86 ILE A N 13
ATOM 25113 C CA . ILE A 1 86 ? -1.843 -5.743 -2.742 1.00 0.00 86 ILE A CA 13
ATOM 25114 C C . ILE A 1 86 ? -2.932 -6.775 -2.447 1.00 0.00 86 ILE A C 13
ATOM 25115 O O . ILE A 1 86 ? -2.660 -7.820 -1.859 1.00 0.00 86 ILE A O 13
ATOM 25131 N N . LEU A 1 87 ? -4.144 -6.446 -2.870 1.00 0.00 87 LEU A N 13
ATOM 25132 C CA . LEU A 1 87 ? -5.276 -7.331 -2.658 1.00 0.00 87 LEU A CA 13
ATOM 25133 C C . LEU A 1 87 ? -5.493 -8.184 -3.910 1.00 0.00 87 LEU A C 13
ATOM 25134 O O . LEU A 1 87 ? -5.558 -7.658 -5.020 1.00 0.00 87 LEU A O 13
ATOM 25150 N N . THR A 1 88 ? -5.596 -9.485 -3.689 1.00 0.00 88 THR A N 13
ATOM 25151 C CA . THR A 1 88 ? -5.802 -10.417 -4.786 1.00 0.00 88 THR A CA 13
ATOM 25152 C C . THR A 1 88 ? -6.542 -11.663 -4.295 1.00 0.00 88 THR A C 13
ATOM 25153 O O . THR A 1 88 ? -6.588 -11.930 -3.095 1.00 0.00 88 THR A O 13
ATOM 25164 N N . ALA A 1 89 ? -7.102 -12.393 -5.248 1.00 0.00 89 ALA A N 13
ATOM 25165 C CA . ALA A 1 89 ? -7.838 -13.605 -4.928 1.00 0.00 89 ALA A CA 13
ATOM 25166 C C . ALA A 1 89 ? -6.848 -14.740 -4.657 1.00 0.00 89 ALA A C 13
ATOM 25167 O O . ALA A 1 89 ? -7.089 -15.883 -5.044 1.00 0.00 89 ALA A O 13
ATOM 25174 N N . GLN A 1 90 ? -5.756 -14.386 -3.997 1.00 0.00 90 GLN A N 13
ATOM 25175 C CA . GLN A 1 90 ? -4.730 -15.361 -3.670 1.00 0.00 90 GLN A CA 13
ATOM 25176 C C . GLN A 1 90 ? -4.451 -15.355 -2.166 1.00 0.00 90 GLN A C 13
ATOM 25177 O O . GLN A 1 90 ? -4.619 -16.373 -1.496 1.00 0.00 90 GLN A O 13
ATOM 25191 N N . GLY A 1 91 ? -4.030 -14.197 -1.678 1.00 0.00 91 GLY A N 13
ATOM 25192 C CA . GLY A 1 91 ? -3.727 -14.046 -0.266 1.00 0.00 91 GLY A CA 13
ATOM 25193 C C . GLY A 1 91 ? -2.922 -15.239 0.253 1.00 0.00 91 GLY A C 13
ATOM 25194 O O . GLY A 1 91 ? -3.456 -16.092 0.961 1.00 0.00 91 GLY A O 13
ATOM 25198 N N . ASP A 1 92 ? -1.650 -15.262 -0.119 1.00 0.00 92 ASP A N 13
ATOM 25199 C CA . ASP A 1 92 ? -0.767 -16.336 0.301 1.00 0.00 92 ASP A CA 13
ATOM 25200 C C . ASP A 1 92 ? 0.483 -15.738 0.950 1.00 0.00 92 ASP A C 13
ATOM 25201 O O . ASP A 1 92 ? 1.182 -14.934 0.336 1.00 0.00 92 ASP A O 13
ATOM 25210 N N . ARG A 1 93 ? 0.726 -16.155 2.184 1.00 0.00 93 ARG A N 13
ATOM 25211 C CA . ARG A 1 93 ? 1.879 -15.671 2.924 1.00 0.00 93 ARG A CA 13
ATOM 25212 C C . ARG A 1 93 ? 3.163 -15.926 2.132 1.00 0.00 93 ARG A C 13
ATOM 25213 O O . ARG A 1 93 ? 4.149 -15.209 2.293 1.00 0.00 93 ARG A O 13
ATOM 25234 N N . ALA A 1 94 ? 3.110 -16.950 1.293 1.00 0.00 94 ALA A N 13
ATOM 25235 C CA . ALA A 1 94 ? 4.255 -17.309 0.475 1.00 0.00 94 ALA A CA 13
ATOM 25236 C C . ALA A 1 94 ? 4.621 -16.129 -0.428 1.00 0.00 94 ALA A C 13
ATOM 25237 O O . ALA A 1 94 ? 5.786 -15.743 -0.509 1.00 0.00 94 ALA A O 13
ATOM 25244 N N . LEU A 1 95 ? 3.604 -15.589 -1.083 1.00 0.00 95 LEU A N 13
ATOM 25245 C CA . LEU A 1 95 ? 3.803 -14.461 -1.978 1.00 0.00 95 LEU A CA 13
ATOM 25246 C C . LEU A 1 95 ? 4.241 -13.242 -1.163 1.00 0.00 95 LEU A C 13
ATOM 25247 O O . LEU A 1 95 ? 5.052 -12.440 -1.625 1.00 0.00 95 LEU A O 13
ATOM 25263 N N . VAL A 1 96 ? 3.684 -13.140 0.034 1.00 0.00 96 VAL A N 13
ATOM 25264 C CA . VAL A 1 96 ? 4.005 -12.031 0.917 1.00 0.00 96 VAL A CA 13
ATOM 25265 C C . VAL A 1 96 ? 5.497 -12.069 1.254 1.00 0.00 96 VAL A C 13
ATOM 25266 O O . VAL A 1 96 ? 6.179 -11.048 1.183 1.00 0.00 96 VAL A O 13
ATOM 25279 N N . GLN A 1 97 ? 5.960 -13.258 1.614 1.00 0.00 97 GLN A N 13
ATOM 25280 C CA . GLN A 1 97 ? 7.358 -13.442 1.962 1.00 0.00 97 GLN A CA 13
ATOM 25281 C C . GLN A 1 97 ? 8.233 -13.363 0.708 1.00 0.00 97 GLN A C 13
ATOM 25282 O O . GLN A 1 97 ? 9.385 -12.941 0.776 1.00 0.00 97 GLN A O 13
ATOM 25296 N N . LYS A 1 98 ? 7.649 -13.776 -0.408 1.00 0.00 98 LYS A N 13
ATOM 25297 C CA . LYS A 1 98 ? 8.360 -13.758 -1.675 1.00 0.00 98 LYS A CA 13
ATOM 25298 C C . LYS A 1 98 ? 8.734 -12.316 -2.023 1.00 0.00 98 LYS A C 13
ATOM 25299 O O . LYS A 1 98 ? 9.904 -12.014 -2.254 1.00 0.00 98 LYS A O 13
ATOM 25318 N N . ALA A 1 99 ? 7.720 -11.465 -2.051 1.00 0.00 99 ALA A N 13
ATOM 25319 C CA . ALA A 1 99 ? 7.928 -10.063 -2.368 1.00 0.00 99 ALA A CA 13
ATOM 25320 C C . ALA A 1 99 ? 8.589 -9.367 -1.177 1.00 0.00 99 ALA A C 13
ATOM 25321 O O . ALA A 1 99 ? 9.572 -8.648 -1.340 1.00 0.00 99 ALA A O 13
ATOM 25328 N N . ALA A 1 100 ? 8.022 -9.608 -0.002 1.00 0.00 100 ALA A N 13
ATOM 25329 C CA . ALA A 1 100 ? 8.545 -9.014 1.216 1.00 0.00 100 ALA A CA 13
ATOM 25330 C C . ALA A 1 100 ? 10.036 -9.334 1.336 1.00 0.00 100 ALA A C 13
ATOM 25331 O O . ALA A 1 100 ? 10.789 -8.579 1.948 1.00 0.00 100 ALA A O 13
ATOM 25338 N N . ALA A 1 101 ? 10.417 -10.455 0.742 1.00 0.00 101 ALA A N 13
ATOM 25339 C CA . ALA A 1 101 ? 11.804 -10.885 0.775 1.00 0.00 101 ALA A CA 13
ATOM 25340 C C . ALA A 1 101 ? 12.497 -10.457 -0.520 1.00 0.00 101 ALA A C 13
ATOM 25341 O O . ALA A 1 101 ? 13.722 -10.364 -0.572 1.00 0.00 101 ALA A O 13
ATOM 25348 N N . LEU A 1 102 ? 11.682 -10.207 -1.535 1.00 0.00 102 LEU A N 13
ATOM 25349 C CA . LEU A 1 102 ? 12.201 -9.791 -2.826 1.00 0.00 102 LEU A CA 13
ATOM 25350 C C . LEU A 1 102 ? 12.841 -8.407 -2.693 1.00 0.00 102 LEU A C 13
ATOM 25351 O O . LEU A 1 102 ? 13.684 -8.028 -3.504 1.00 0.00 102 LEU A O 13
ATOM 25367 N N . GLY A 1 103 ? 12.416 -7.691 -1.661 1.00 0.00 103 GLY A N 13
ATOM 25368 C CA . GLY A 1 103 ? 12.936 -6.358 -1.411 1.00 0.00 103 GLY A CA 13
ATOM 25369 C C . GLY A 1 103 ? 11.837 -5.430 -0.889 1.00 0.00 103 GLY A C 13
ATOM 25370 O O . GLY A 1 103 ? 12.126 -4.366 -0.343 1.00 0.00 103 GLY A O 13
ATOM 25374 N N . ALA A 1 104 ? 10.600 -5.867 -1.074 1.00 0.00 104 ALA A N 13
ATOM 25375 C CA . ALA A 1 104 ? 9.457 -5.088 -0.629 1.00 0.00 104 ALA A CA 13
ATOM 25376 C C . ALA A 1 104 ? 9.640 -4.718 0.844 1.00 0.00 104 ALA A C 13
ATOM 25377 O O . ALA A 1 104 ? 10.188 -5.499 1.621 1.00 0.00 104 ALA A O 13
ATOM 25384 N N . ASN A 1 105 ? 9.172 -3.527 1.185 1.00 0.00 105 ASN A N 13
ATOM 25385 C CA . ASN A 1 105 ? 9.277 -3.044 2.552 1.00 0.00 105 ASN A CA 13
ATOM 25386 C C . ASN A 1 105 ? 8.225 -3.741 3.417 1.00 0.00 105 ASN A C 13
ATOM 25387 O O . ASN A 1 105 ? 8.509 -4.140 4.545 1.00 0.00 105 ASN A O 13
ATOM 25398 N N . ASN A 1 106 ? 7.031 -3.865 2.855 1.00 0.00 106 ASN A N 13
ATOM 25399 C CA . ASN A 1 106 ? 5.935 -4.506 3.562 1.00 0.00 106 ASN A CA 13
ATOM 25400 C C . ASN A 1 106 ? 4.774 -4.734 2.592 1.00 0.00 106 ASN A C 13
ATOM 25401 O O . ASN A 1 106 ? 4.318 -3.801 1.933 1.00 0.00 106 ASN A O 13
ATOM 25412 N N . VAL A 1 107 ? 4.328 -5.980 2.535 1.00 0.00 107 VAL A N 13
ATOM 25413 C CA . VAL A 1 107 ? 3.227 -6.343 1.658 1.00 0.00 107 VAL A CA 13
ATOM 25414 C C . VAL A 1 107 ? 2.056 -6.852 2.499 1.00 0.00 107 VAL A C 13
ATOM 25415 O O . VAL A 1 107 ? 2.153 -7.902 3.132 1.00 0.00 107 VAL A O 13
ATOM 25428 N N . LEU A 1 108 ? 0.976 -6.085 2.478 1.00 0.00 108 LEU A N 13
ATOM 25429 C CA . LEU A 1 108 ? -0.213 -6.446 3.231 1.00 0.00 108 LEU A CA 13
ATOM 25430 C C . LEU A 1 108 ? -1.383 -6.644 2.265 1.00 0.00 108 LEU A C 13
ATOM 25431 O O . LEU A 1 108 ? -1.407 -6.057 1.184 1.00 0.00 108 LEU A O 13
ATOM 25447 N N . ALA A 1 109 ? -2.324 -7.476 2.688 1.00 0.00 109 ALA A N 13
ATOM 25448 C CA . ALA A 1 109 ? -3.493 -7.759 1.874 1.00 0.00 109 ALA A CA 13
ATOM 25449 C C . ALA A 1 109 ? -4.684 -6.956 2.403 1.00 0.00 109 ALA A C 13
ATOM 25450 O O . ALA A 1 109 ? -4.725 -6.602 3.579 1.00 0.00 109 ALA A O 13
ATOM 25457 N N . LYS A 1 110 ? -5.624 -6.693 1.506 1.00 0.00 110 LYS A N 13
ATOM 25458 C CA . LYS A 1 110 ? -6.813 -5.939 1.867 1.00 0.00 110 LYS A CA 13
ATOM 25459 C C . LYS A 1 110 ? -8.040 -6.845 1.753 1.00 0.00 110 LYS A C 13
ATOM 25460 O O . LYS A 1 110 ? -8.821 -6.722 0.812 1.00 0.00 110 LYS A O 13
ATOM 25479 N N . PRO A 1 111 ? -8.174 -7.759 2.752 1.00 0.00 111 PRO A N 13
ATOM 25480 C CA . PRO A 1 111 ? -9.294 -8.685 2.773 1.00 0.00 111 PRO A CA 13
ATOM 25481 C C . PRO A 1 111 ? -10.583 -7.979 3.199 1.00 0.00 111 PRO A C 13
ATOM 25482 O O . PRO A 1 111 ? -10.537 -6.941 3.857 1.00 0.00 111 PRO A O 13
ATOM 25493 N N . PHE A 1 112 ? -11.702 -8.569 2.805 1.00 0.00 112 PHE A N 13
ATOM 25494 C CA . PHE A 1 112 ? -13.001 -8.009 3.137 1.00 0.00 112 PHE A CA 13
ATOM 25495 C C . PHE A 1 112 ? -13.319 -8.207 4.620 1.00 0.00 112 PHE A C 13
ATOM 25496 O O . PHE A 1 112 ? -14.296 -7.658 5.128 1.00 0.00 112 PHE A O 13
ATOM 25513 N N . THR A 1 113 ? -12.477 -8.995 5.274 1.00 0.00 113 THR A N 13
ATOM 25514 C CA . THR A 1 113 ? -12.657 -9.272 6.689 1.00 0.00 113 THR A CA 13
ATOM 25515 C C . THR A 1 113 ? -11.803 -8.323 7.531 1.00 0.00 113 THR A C 13
ATOM 25516 O O . THR A 1 113 ? -10.676 -8.002 7.161 1.00 0.00 113 THR A O 13
ATOM 25527 N N . ILE A 1 114 ? -12.375 -7.899 8.650 1.00 0.00 114 ILE A N 13
ATOM 25528 C CA . ILE A 1 114 ? -11.680 -6.993 9.548 1.00 0.00 114 ILE A CA 13
ATOM 25529 C C . ILE A 1 114 ? -10.576 -7.756 10.282 1.00 0.00 114 ILE A C 13
ATOM 25530 O O . ILE A 1 114 ? -9.572 -7.170 10.685 1.00 0.00 114 ILE A O 13
ATOM 25546 N N . GLU A 1 115 ? -10.797 -9.054 10.433 1.00 0.00 115 GLU A N 13
ATOM 25547 C CA . GLU A 1 115 ? -9.833 -9.904 11.112 1.00 0.00 115 GLU A CA 13
ATOM 25548 C C . GLU A 1 115 ? -8.528 -9.968 10.314 1.00 0.00 115 GLU A C 13
ATOM 25549 O O . GLU A 1 115 ? -7.447 -9.794 10.873 1.00 0.00 115 GLU A O 13
ATOM 25561 N N . LYS A 1 116 ? -8.674 -10.218 9.021 1.00 0.00 116 LYS A N 13
ATOM 25562 C CA . LYS A 1 116 ? -7.520 -10.307 8.142 1.00 0.00 116 LYS A CA 13
ATOM 25563 C C . LYS A 1 116 ? -6.989 -8.900 7.860 1.00 0.00 116 LYS A C 13
ATOM 25564 O O . LYS A 1 116 ? -5.782 -8.672 7.883 1.00 0.00 116 LYS A O 13
ATOM 25583 N N . MET A 1 117 ? -7.920 -7.992 7.600 1.00 0.00 117 MET A N 13
ATOM 25584 C CA . MET A 1 117 ? -7.561 -6.614 7.313 1.00 0.00 117 MET A CA 13
ATOM 25585 C C . MET A 1 117 ? -6.886 -5.961 8.521 1.00 0.00 117 MET A C 13
ATOM 25586 O O . MET A 1 117 ? -5.897 -5.245 8.373 1.00 0.00 117 MET A O 13
ATOM 25600 N N . LYS A 1 118 ? -7.448 -6.231 9.690 1.00 0.00 118 LYS A N 13
ATOM 25601 C CA . LYS A 1 118 ? -6.914 -5.678 10.923 1.00 0.00 118 LYS A CA 13
ATOM 25602 C C . LYS A 1 118 ? -5.544 -6.300 11.204 1.00 0.00 118 LYS A C 13
ATOM 25603 O O . LYS A 1 118 ? -4.670 -5.653 11.778 1.00 0.00 118 LYS A O 13
ATOM 25622 N N . ALA A 1 119 ? -5.400 -7.550 10.785 1.00 0.00 119 ALA A N 13
ATOM 25623 C CA . ALA A 1 119 ? -4.152 -8.266 10.984 1.00 0.00 119 ALA A CA 13
ATOM 25624 C C . ALA A 1 119 ? -3.072 -7.662 10.084 1.00 0.00 119 ALA A C 13
ATOM 25625 O O . ALA A 1 119 ? -1.954 -7.413 10.530 1.00 0.00 119 ALA A O 13
ATOM 25632 N N . ALA A 1 120 ? -3.446 -7.443 8.831 1.00 0.00 120 ALA A N 13
ATOM 25633 C CA . ALA A 1 120 ? -2.525 -6.874 7.864 1.00 0.00 120 ALA A CA 13
ATOM 25634 C C . ALA A 1 120 ? -2.013 -5.528 8.383 1.00 0.00 120 ALA A C 13
ATOM 25635 O O . ALA A 1 120 ? -0.806 -5.309 8.465 1.00 0.00 120 ALA A O 13
ATOM 25642 N N . ILE A 1 121 ? -2.958 -4.663 8.721 1.00 0.00 121 ILE A N 13
ATOM 25643 C CA . ILE A 1 121 ? -2.618 -3.345 9.231 1.00 0.00 121 ILE A CA 13
ATOM 25644 C C . ILE A 1 121 ? -1.834 -3.495 10.536 1.00 0.00 121 ILE A C 13
ATOM 25645 O O . ILE A 1 121 ? -0.859 -2.779 10.765 1.00 0.00 121 ILE A O 13
ATOM 25661 N N . GLU A 1 122 ? -2.288 -4.430 11.359 1.00 0.00 122 GLU A N 13
ATOM 25662 C CA . GLU A 1 122 ? -1.640 -4.682 12.634 1.00 0.00 122 GLU A CA 13
ATOM 25663 C C . GLU A 1 122 ? -0.173 -5.060 12.420 1.00 0.00 122 GLU A C 13
ATOM 25664 O O . GLU A 1 122 ? 0.656 -4.876 13.311 1.00 0.00 122 GLU A O 13
ATOM 25676 N N . ALA A 1 123 ? 0.104 -5.580 11.233 1.00 0.00 123 ALA A N 13
ATOM 25677 C CA . ALA A 1 123 ? 1.457 -5.984 10.890 1.00 0.00 123 ALA A CA 13
ATOM 25678 C C . ALA A 1 123 ? 2.190 -4.805 10.246 1.00 0.00 123 ALA A C 13
ATOM 25679 O O . ALA A 1 123 ? 3.342 -4.530 10.577 1.00 0.00 123 ALA A O 13
ATOM 25686 N N . VAL A 1 124 ? 1.491 -4.140 9.338 1.00 0.00 124 VAL A N 13
ATOM 25687 C CA . VAL A 1 124 ? 2.061 -2.997 8.645 1.00 0.00 124 VAL A CA 13
ATOM 25688 C C . VAL A 1 124 ? 2.430 -1.919 9.666 1.00 0.00 124 VAL A C 13
ATOM 25689 O O . VAL A 1 124 ? 3.386 -1.173 9.467 1.00 0.00 124 VAL A O 13
ATOM 25702 N N . PHE A 1 125 ? 1.651 -1.872 10.737 1.00 0.00 125 PHE A N 13
ATOM 25703 C CA . PHE A 1 125 ? 1.885 -0.898 11.790 1.00 0.00 125 PHE A CA 13
ATOM 25704 C C . PHE A 1 125 ? 2.648 -1.525 12.957 1.00 0.00 125 PHE A C 13
ATOM 25705 O O . PHE A 1 125 ? 3.631 -0.961 13.436 1.00 0.00 125 PHE A O 13
ATOM 25722 N N . GLY A 1 126 ? 2.168 -2.684 13.383 1.00 0.00 126 GLY A N 13
ATOM 25723 C CA . GLY A 1 126 ? 2.793 -3.394 14.486 1.00 0.00 126 GLY A CA 13
ATOM 25724 C C . GLY A 1 126 ? 4.251 -3.733 14.164 1.00 0.00 126 GLY A C 13
ATOM 25725 O O . GLY A 1 126 ? 5.142 -3.491 14.977 1.00 0.00 126 GLY A O 13
ATOM 25729 N N . ALA A 1 127 ? 4.447 -4.288 12.977 1.00 0.00 127 ALA A N 13
ATOM 25730 C CA . ALA A 1 127 ? 5.781 -4.663 12.538 1.00 0.00 127 ALA A CA 13
ATOM 25731 C C . ALA A 1 127 ? 6.357 -3.546 11.664 1.00 0.00 127 ALA A C 13
ATOM 25732 O O . ALA A 1 127 ? 6.675 -3.768 10.497 1.00 0.00 127 ALA A O 13
ATOM 25739 N N . LEU A 1 128 ? 6.475 -2.370 12.263 1.00 0.00 128 LEU A N 13
ATOM 25740 C CA . LEU A 1 128 ? 7.007 -1.219 11.554 1.00 0.00 128 LEU A CA 13
ATOM 25741 C C . LEU A 1 128 ? 8.530 -1.340 11.467 1.00 0.00 128 LEU A C 13
ATOM 25742 O O . LEU A 1 128 ? 9.201 -1.523 12.482 1.00 0.00 128 LEU A O 13
ATOM 25758 N N . LYS A 1 129 ? 9.031 -1.230 10.245 1.00 0.00 129 LYS A N 13
ATOM 25759 C CA . LYS A 1 129 ? 10.462 -1.324 10.013 1.00 0.00 129 LYS A CA 13
ATOM 25760 C C . LYS A 1 129 ? 11.054 -2.396 10.929 1.00 0.00 129 LYS A C 13
ATOM 25761 O O . LYS A 1 129 ? 12.256 -2.656 10.891 1.00 0.00 129 LYS A O 13
ATOM 25780 N N . MET A 1 1 ? 12.390 16.390 8.391 1.00 0.00 1 MET A N 14
ATOM 25781 C CA . MET A 1 1 ? 12.933 17.096 7.243 1.00 0.00 1 MET A CA 14
ATOM 25782 C C . MET A 1 1 ? 11.886 18.025 6.625 1.00 0.00 1 MET A C 14
ATOM 25783 O O . MET A 1 1 ? 11.478 19.006 7.246 1.00 0.00 1 MET A O 14
ATOM 25797 N N . SER A 1 2 ? 11.482 17.684 5.410 1.00 0.00 2 SER A N 14
ATOM 25798 C CA . SER A 1 2 ? 10.491 18.476 4.702 1.00 0.00 2 SER A CA 14
ATOM 25799 C C . SER A 1 2 ? 9.091 18.152 5.227 1.00 0.00 2 SER A C 14
ATOM 25800 O O . SER A 1 2 ? 8.147 18.905 4.993 1.00 0.00 2 SER A O 14
ATOM 25808 N N . LEU A 1 3 ? 9.000 17.030 5.926 1.00 0.00 3 LEU A N 14
ATOM 25809 C CA . LEU A 1 3 ? 7.732 16.597 6.485 1.00 0.00 3 LEU A CA 14
ATOM 25810 C C . LEU A 1 3 ? 7.976 15.941 7.846 1.00 0.00 3 LEU A C 14
ATOM 25811 O O . LEU A 1 3 ? 8.460 14.812 7.916 1.00 0.00 3 LEU A O 14
ATOM 25827 N N . ALA A 1 4 ? 7.631 16.676 8.892 1.00 0.00 4 ALA A N 14
ATOM 25828 C CA . ALA A 1 4 ? 7.807 16.180 10.246 1.00 0.00 4 ALA A CA 14
ATOM 25829 C C . ALA A 1 4 ? 7.102 14.829 10.386 1.00 0.00 4 ALA A C 14
ATOM 25830 O O . ALA A 1 4 ? 7.562 13.957 11.121 1.00 0.00 4 ALA A O 14
ATOM 25837 N N . GLU A 1 5 ? 5.996 14.698 9.666 1.00 0.00 5 GLU A N 14
ATOM 25838 C CA . GLU A 1 5 ? 5.222 13.468 9.701 1.00 0.00 5 GLU A CA 14
ATOM 25839 C C . GLU A 1 5 ? 5.657 12.537 8.567 1.00 0.00 5 GLU A C 14
ATOM 25840 O O . GLU A 1 5 ? 5.810 11.334 8.771 1.00 0.00 5 GLU A O 14
ATOM 25852 N N . LYS A 1 6 ? 5.843 13.129 7.396 1.00 0.00 6 LYS A N 14
ATOM 25853 C CA . LYS A 1 6 ? 6.255 12.367 6.229 1.00 0.00 6 LYS A CA 14
ATOM 25854 C C . LYS A 1 6 ? 5.531 11.020 6.222 1.00 0.00 6 LYS A C 14
ATOM 25855 O O . LYS A 1 6 ? 6.054 10.032 5.708 1.00 0.00 6 LYS A O 14
ATOM 25874 N N . ILE A 1 7 ? 4.338 11.023 6.799 1.00 0.00 7 ILE A N 14
ATOM 25875 C CA . ILE A 1 7 ? 3.536 9.812 6.866 1.00 0.00 7 ILE A CA 14
ATOM 25876 C C . ILE A 1 7 ? 2.263 10.004 6.038 1.00 0.00 7 ILE A C 14
ATOM 25877 O O . ILE A 1 7 ? 1.257 10.498 6.546 1.00 0.00 7 ILE A O 14
ATOM 25893 N N . LYS A 1 8 ? 2.348 9.601 4.779 1.00 0.00 8 LYS A N 14
ATOM 25894 C CA . LYS A 1 8 ? 1.215 9.721 3.877 1.00 0.00 8 LYS A CA 14
ATOM 25895 C C . LYS A 1 8 ? 0.854 8.338 3.332 1.00 0.00 8 LYS A C 14
ATOM 25896 O O . LYS A 1 8 ? 1.735 7.520 3.072 1.00 0.00 8 LYS A O 14
ATOM 25915 N N . VAL A 1 9 ? -0.444 8.120 3.174 1.00 0.00 9 VAL A N 14
ATOM 25916 C CA . VAL A 1 9 ? -0.933 6.850 2.665 1.00 0.00 9 VAL A CA 14
ATOM 25917 C C . VAL A 1 9 ? -1.303 7.007 1.189 1.00 0.00 9 VAL A C 14
ATOM 25918 O O . VAL A 1 9 ? -2.096 7.877 0.833 1.00 0.00 9 VAL A O 14
ATOM 25931 N N . LEU A 1 10 ? -0.712 6.150 0.369 1.00 0.00 10 LEU A N 14
ATOM 25932 C CA . LEU A 1 10 ? -0.970 6.182 -1.061 1.00 0.00 10 LEU A CA 14
ATOM 25933 C C . LEU A 1 10 ? -1.817 4.969 -1.449 1.00 0.00 10 LEU A C 14
ATOM 25934 O O . LEU A 1 10 ? -1.374 3.829 -1.313 1.00 0.00 10 LEU A O 14
ATOM 25950 N N . ILE A 1 11 ? -3.020 5.254 -1.925 1.00 0.00 11 ILE A N 14
ATOM 25951 C CA . ILE A 1 11 ? -3.933 4.200 -2.334 1.00 0.00 11 ILE A CA 14
ATOM 25952 C C . ILE A 1 11 ? -4.588 4.586 -3.661 1.00 0.00 11 ILE A C 14
ATOM 25953 O O . ILE A 1 11 ? -5.406 5.504 -3.711 1.00 0.00 11 ILE A O 14
ATOM 25969 N N . VAL A 1 12 ? -4.206 3.864 -4.705 1.00 0.00 12 VAL A N 14
ATOM 25970 C CA . VAL A 1 12 ? -4.746 4.119 -6.030 1.00 0.00 12 VAL A CA 14
ATOM 25971 C C . VAL A 1 12 ? -5.192 2.797 -6.656 1.00 0.00 12 VAL A C 14
ATOM 25972 O O . VAL A 1 12 ? -4.453 1.814 -6.634 1.00 0.00 12 VAL A O 14
ATOM 25985 N N . ASP A 1 13 ? -6.399 2.816 -7.203 1.00 0.00 13 ASP A N 14
ATOM 25986 C CA . ASP A 1 13 ? -6.953 1.631 -7.836 1.00 0.00 13 ASP A CA 14
ATOM 25987 C C . ASP A 1 13 ? -7.680 2.035 -9.119 1.00 0.00 13 ASP A C 14
ATOM 25988 O O . ASP A 1 13 ? -8.300 3.096 -9.178 1.00 0.00 13 ASP A O 14
ATOM 25997 N N . ASP A 1 14 ? -7.582 1.168 -10.116 1.00 0.00 14 ASP A N 14
ATOM 25998 C CA . ASP A 1 14 ? -8.223 1.422 -11.395 1.00 0.00 14 ASP A CA 14
ATOM 25999 C C . ASP A 1 14 ? -9.710 1.701 -11.168 1.00 0.00 14 ASP A C 14
ATOM 26000 O O . ASP A 1 14 ? -10.235 2.711 -11.636 1.00 0.00 14 ASP A O 14
ATOM 26009 N N . GLN A 1 15 ? -10.348 0.788 -10.450 1.00 0.00 15 GLN A N 14
ATOM 26010 C CA . GLN A 1 15 ? -11.765 0.922 -10.156 1.00 0.00 15 GLN A CA 14
ATOM 26011 C C . GLN A 1 15 ? -11.968 1.801 -8.920 1.00 0.00 15 GLN A C 14
ATOM 26012 O O . GLN A 1 15 ? -11.187 1.737 -7.972 1.00 0.00 15 GLN A O 14
ATOM 26026 N N . VAL A 1 16 ? -13.024 2.602 -8.969 1.00 0.00 16 VAL A N 14
ATOM 26027 C CA . VAL A 1 16 ? -13.340 3.491 -7.865 1.00 0.00 16 VAL A CA 14
ATOM 26028 C C . VAL A 1 16 ? -13.804 2.663 -6.664 1.00 0.00 16 VAL A C 14
ATOM 26029 O O . VAL A 1 16 ? -13.426 2.946 -5.529 1.00 0.00 16 VAL A O 14
ATOM 26042 N N . THR A 1 17 ? -14.615 1.658 -6.958 1.00 0.00 17 THR A N 14
ATOM 26043 C CA . THR A 1 17 ? -15.134 0.787 -5.917 1.00 0.00 17 THR A CA 14
ATOM 26044 C C . THR A 1 17 ? -13.986 0.139 -5.142 1.00 0.00 17 THR A C 14
ATOM 26045 O O . THR A 1 17 ? -14.090 -0.074 -3.935 1.00 0.00 17 THR A O 14
ATOM 26056 N N . SER A 1 18 ? -12.915 -0.153 -5.867 1.00 0.00 18 SER A N 14
ATOM 26057 C CA . SER A 1 18 ? -11.748 -0.773 -5.261 1.00 0.00 18 SER A CA 14
ATOM 26058 C C . SER A 1 18 ? -10.995 0.253 -4.410 1.00 0.00 18 SER A C 14
ATOM 26059 O O . SER A 1 18 ? -10.790 0.041 -3.216 1.00 0.00 18 SER A O 14
ATOM 26067 N N . ARG A 1 19 ? -10.604 1.339 -5.059 1.00 0.00 19 ARG A N 14
ATOM 26068 C CA . ARG A 1 19 ? -9.878 2.397 -4.376 1.00 0.00 19 ARG A CA 14
ATOM 26069 C C . ARG A 1 19 ? -10.745 3.012 -3.276 1.00 0.00 19 ARG A C 14
ATOM 26070 O O . ARG A 1 19 ? -10.228 3.499 -2.272 1.00 0.00 19 ARG A O 14
ATOM 26091 N N . LEU A 1 20 ? -12.050 2.970 -3.502 1.00 0.00 20 LEU A N 14
ATOM 26092 C CA . LEU A 1 20 ? -12.994 3.516 -2.542 1.00 0.00 20 LEU A CA 14
ATOM 26093 C C . LEU A 1 20 ? -13.061 2.599 -1.319 1.00 0.00 20 LEU A C 14
ATOM 26094 O O . LEU A 1 20 ? -13.054 3.070 -0.184 1.00 0.00 20 LEU A O 14
ATOM 26110 N N . LEU A 1 21 ? -13.125 1.304 -1.595 1.00 0.00 21 LEU A N 14
ATOM 26111 C CA . LEU A 1 21 ? -13.194 0.316 -0.531 1.00 0.00 21 LEU A CA 14
ATOM 26112 C C . LEU A 1 21 ? -11.966 0.457 0.371 1.00 0.00 21 LEU A C 14
ATOM 26113 O O . LEU A 1 21 ? -12.098 0.653 1.578 1.00 0.00 21 LEU A O 14
ATOM 26129 N N . LEU A 1 22 ? -10.800 0.353 -0.251 1.00 0.00 22 LEU A N 14
ATOM 26130 C CA . LEU A 1 22 ? -9.550 0.466 0.481 1.00 0.00 22 LEU A CA 14
ATOM 26131 C C . LEU A 1 22 ? -9.522 1.800 1.230 1.00 0.00 22 LEU A C 14
ATOM 26132 O O . LEU A 1 22 ? -9.233 1.838 2.426 1.00 0.00 22 LEU A O 14
ATOM 26148 N N . GLY A 1 23 ? -9.827 2.861 0.498 1.00 0.00 23 GLY A N 14
ATOM 26149 C CA . GLY A 1 23 ? -9.841 4.193 1.079 1.00 0.00 23 GLY A CA 14
ATOM 26150 C C . GLY A 1 23 ? -10.893 4.298 2.184 1.00 0.00 23 GLY A C 14
ATOM 26151 O O . GLY A 1 23 ? -10.734 5.072 3.127 1.00 0.00 23 GLY A O 14
ATOM 26155 N N . ASP A 1 24 ? -11.947 3.508 2.032 1.00 0.00 24 ASP A N 14
ATOM 26156 C CA . ASP A 1 24 ? -13.025 3.502 3.005 1.00 0.00 24 ASP A CA 14
ATOM 26157 C C . ASP A 1 24 ? -12.588 2.714 4.241 1.00 0.00 24 ASP A C 14
ATOM 26158 O O . ASP A 1 24 ? -12.740 3.184 5.368 1.00 0.00 24 ASP A O 14
ATOM 26167 N N . ALA A 1 25 ? -12.051 1.530 3.988 1.00 0.00 25 ALA A N 14
ATOM 26168 C CA . ALA A 1 25 ? -11.590 0.671 5.067 1.00 0.00 25 ALA A CA 14
ATOM 26169 C C . ALA A 1 25 ? -10.507 1.399 5.863 1.00 0.00 25 ALA A C 14
ATOM 26170 O O . ALA A 1 25 ? -10.547 1.425 7.092 1.00 0.00 25 ALA A O 14
ATOM 26177 N N . LEU A 1 26 ? -9.562 1.972 5.131 1.00 0.00 26 LEU A N 14
ATOM 26178 C CA . LEU A 1 26 ? -8.469 2.698 5.755 1.00 0.00 26 LEU A CA 14
ATOM 26179 C C . LEU A 1 26 ? -8.999 4.012 6.333 1.00 0.00 26 LEU A C 14
ATOM 26180 O O . LEU A 1 26 ? -8.440 4.543 7.291 1.00 0.00 26 LEU A O 14
ATOM 26196 N N . GLN A 1 27 ? -10.071 4.499 5.725 1.00 0.00 27 GLN A N 14
ATOM 26197 C CA . GLN A 1 27 ? -10.683 5.740 6.167 1.00 0.00 27 GLN A CA 14
ATOM 26198 C C . GLN A 1 27 ? -11.135 5.621 7.623 1.00 0.00 27 GLN A C 14
ATOM 26199 O O . GLN A 1 27 ? -10.859 6.501 8.437 1.00 0.00 27 GLN A O 14
ATOM 26213 N N . GLN A 1 28 ? -11.821 4.523 7.908 1.00 0.00 28 GLN A N 14
ATOM 26214 C CA . GLN A 1 28 ? -12.314 4.277 9.252 1.00 0.00 28 GLN A CA 14
ATOM 26215 C C . GLN A 1 28 ? -11.152 3.951 10.192 1.00 0.00 28 GLN A C 14
ATOM 26216 O O . GLN A 1 28 ? -11.315 3.953 11.412 1.00 0.00 28 GLN A O 14
ATOM 26230 N N . LEU A 1 29 ? -10.003 3.679 9.590 1.00 0.00 29 LEU A N 14
ATOM 26231 C CA . LEU A 1 29 ? -8.814 3.353 10.358 1.00 0.00 29 LEU A CA 14
ATOM 26232 C C . LEU A 1 29 ? -8.033 4.636 10.653 1.00 0.00 29 LEU A C 14
ATOM 26233 O O . LEU A 1 29 ? -7.109 4.633 11.464 1.00 0.00 29 LEU A O 14
ATOM 26249 N N . GLY A 1 30 ? -8.435 5.702 9.977 1.00 0.00 30 GLY A N 14
ATOM 26250 C CA . GLY A 1 30 ? -7.785 6.990 10.155 1.00 0.00 30 GLY A CA 14
ATOM 26251 C C . GLY A 1 30 ? -6.326 6.935 9.698 1.00 0.00 30 GLY A C 14
ATOM 26252 O O . GLY A 1 30 ? -5.492 7.701 10.179 1.00 0.00 30 GLY A O 14
ATOM 26256 N N . PHE A 1 31 ? -6.062 6.023 8.773 1.00 0.00 31 PHE A N 14
ATOM 26257 C CA . PHE A 1 31 ? -4.719 5.860 8.245 1.00 0.00 31 PHE A CA 14
ATOM 26258 C C . PHE A 1 31 ? -3.865 7.097 8.525 1.00 0.00 31 PHE A C 14
ATOM 26259 O O . PHE A 1 31 ? -3.333 7.254 9.623 1.00 0.00 31 PHE A O 14
ATOM 26276 N N . LYS A 1 32 ? -3.760 7.946 7.514 1.00 0.00 32 LYS A N 14
ATOM 26277 C CA . LYS A 1 32 ? -2.980 9.166 7.636 1.00 0.00 32 LYS A CA 14
ATOM 26278 C C . LYS A 1 32 ? -3.392 10.144 6.535 1.00 0.00 32 LYS A C 14
ATOM 26279 O O . LYS A 1 32 ? -3.805 11.266 6.819 1.00 0.00 32 LYS A O 14
ATOM 26298 N N . GLN A 1 33 ? -3.266 9.680 5.299 1.00 0.00 33 GLN A N 14
ATOM 26299 C CA . GLN A 1 33 ? -3.620 10.500 4.153 1.00 0.00 33 GLN A CA 14
ATOM 26300 C C . GLN A 1 33 ? -3.904 9.617 2.936 1.00 0.00 33 GLN A C 14
ATOM 26301 O O . GLN A 1 33 ? -3.102 8.751 2.594 1.00 0.00 33 GLN A O 14
ATOM 26315 N N . ILE A 1 34 ? -5.049 9.867 2.317 1.00 0.00 34 ILE A N 14
ATOM 26316 C CA . ILE A 1 34 ? -5.449 9.106 1.147 1.00 0.00 34 ILE A CA 14
ATOM 26317 C C . ILE A 1 34 ? -4.973 9.830 -0.114 1.00 0.00 34 ILE A C 14
ATOM 26318 O O . ILE A 1 34 ? -5.470 10.907 -0.442 1.00 0.00 34 ILE A O 14
ATOM 26334 N N . THR A 1 35 ? -4.014 9.211 -0.788 1.00 0.00 35 THR A N 14
ATOM 26335 C CA . THR A 1 35 ? -3.465 9.783 -2.005 1.00 0.00 35 THR A CA 14
ATOM 26336 C C . THR A 1 35 ? -3.552 8.776 -3.154 1.00 0.00 35 THR A C 14
ATOM 26337 O O . THR A 1 35 ? -2.910 7.729 -3.116 1.00 0.00 35 THR A O 14
ATOM 26348 N N . ALA A 1 36 ? -4.352 9.130 -4.149 1.00 0.00 36 ALA A N 14
ATOM 26349 C CA . ALA A 1 36 ? -4.531 8.271 -5.307 1.00 0.00 36 ALA A CA 14
ATOM 26350 C C . ALA A 1 36 ? -4.242 9.069 -6.579 1.00 0.00 36 ALA A C 14
ATOM 26351 O O . ALA A 1 36 ? -4.572 10.251 -6.663 1.00 0.00 36 ALA A O 14
ATOM 26358 N N . ALA A 1 37 ? -3.628 8.392 -7.538 1.00 0.00 37 ALA A N 14
ATOM 26359 C CA . ALA A 1 37 ? -3.290 9.023 -8.802 1.00 0.00 37 ALA A CA 14
ATOM 26360 C C . ALA A 1 37 ? -3.297 7.970 -9.912 1.00 0.00 37 ALA A C 14
ATOM 26361 O O . ALA A 1 37 ? -2.693 6.908 -9.768 1.00 0.00 37 ALA A O 14
ATOM 26368 N N . GLY A 1 38 ? -3.987 8.301 -10.994 1.00 0.00 38 GLY A N 14
ATOM 26369 C CA . GLY A 1 38 ? -4.081 7.397 -12.127 1.00 0.00 38 GLY A CA 14
ATOM 26370 C C . GLY A 1 38 ? -4.051 5.938 -11.668 1.00 0.00 38 GLY A C 14
ATOM 26371 O O . GLY A 1 38 ? -5.096 5.346 -11.401 1.00 0.00 38 GLY A O 14
ATOM 26375 N N . ASP A 1 39 ? -2.842 5.400 -11.590 1.00 0.00 39 ASP A N 14
ATOM 26376 C CA . ASP A 1 39 ? -2.663 4.022 -11.169 1.00 0.00 39 ASP A CA 14
ATOM 26377 C C . ASP A 1 39 ? -1.351 3.897 -10.391 1.00 0.00 39 ASP A C 14
ATOM 26378 O O . ASP A 1 39 ? -0.707 4.901 -10.089 1.00 0.00 39 ASP A O 14
ATOM 26387 N N . GLY A 1 40 ? -0.995 2.658 -10.087 1.00 0.00 40 GLY A N 14
ATOM 26388 C CA . GLY A 1 40 ? 0.228 2.390 -9.350 1.00 0.00 40 GLY A CA 14
ATOM 26389 C C . GLY A 1 40 ? 1.363 3.304 -9.818 1.00 0.00 40 GLY A C 14
ATOM 26390 O O . GLY A 1 40 ? 2.097 3.857 -9.001 1.00 0.00 40 GLY A O 14
ATOM 26394 N N . GLU A 1 41 ? 1.470 3.435 -11.132 1.00 0.00 41 GLU A N 14
ATOM 26395 C CA . GLU A 1 41 ? 2.501 4.272 -11.720 1.00 0.00 41 GLU A CA 14
ATOM 26396 C C . GLU A 1 41 ? 2.244 5.743 -11.388 1.00 0.00 41 GLU A C 14
ATOM 26397 O O . GLU A 1 41 ? 3.107 6.417 -10.827 1.00 0.00 41 GLU A O 14
ATOM 26409 N N . GLN A 1 42 ? 1.053 6.199 -11.747 1.00 0.00 42 GLN A N 14
ATOM 26410 C CA . GLN A 1 42 ? 0.671 7.578 -11.494 1.00 0.00 42 GLN A CA 14
ATOM 26411 C C . GLN A 1 42 ? 0.699 7.869 -9.993 1.00 0.00 42 GLN A C 14
ATOM 26412 O O . GLN A 1 42 ? 1.200 8.909 -9.568 1.00 0.00 42 GLN A O 14
ATOM 26426 N N . GLY A 1 43 ? 0.155 6.932 -9.230 1.00 0.00 43 GLY A N 14
ATOM 26427 C CA . GLY A 1 43 ? 0.112 7.076 -7.785 1.00 0.00 43 GLY A CA 14
ATOM 26428 C C . GLY A 1 43 ? 1.516 6.978 -7.181 1.00 0.00 43 GLY A C 14
ATOM 26429 O O . GLY A 1 43 ? 1.774 7.525 -6.110 1.00 0.00 43 GLY A O 14
ATOM 26433 N N . MET A 1 44 ? 2.384 6.279 -7.897 1.00 0.00 44 MET A N 14
ATOM 26434 C CA . MET A 1 44 ? 3.755 6.103 -7.444 1.00 0.00 44 MET A CA 14
ATOM 26435 C C . MET A 1 44 ? 4.523 7.425 -7.499 1.00 0.00 44 MET A C 14
ATOM 26436 O O . MET A 1 44 ? 5.143 7.827 -6.516 1.00 0.00 44 MET A O 14
ATOM 26450 N N . LYS A 1 45 ? 4.458 8.063 -8.658 1.00 0.00 45 LYS A N 14
ATOM 26451 C CA . LYS A 1 45 ? 5.140 9.331 -8.854 1.00 0.00 45 LYS A CA 14
ATOM 26452 C C . LYS A 1 45 ? 4.472 10.404 -7.992 1.00 0.00 45 LYS A C 14
ATOM 26453 O O . LYS A 1 45 ? 5.140 11.304 -7.487 1.00 0.00 45 LYS A O 14
ATOM 26472 N N . ILE A 1 46 ? 3.161 10.272 -7.851 1.00 0.00 46 ILE A N 14
ATOM 26473 C CA . ILE A 1 46 ? 2.394 11.218 -7.059 1.00 0.00 46 ILE A CA 14
ATOM 26474 C C . ILE A 1 46 ? 2.729 11.026 -5.579 1.00 0.00 46 ILE A C 14
ATOM 26475 O O . ILE A 1 46 ? 2.755 11.990 -4.815 1.00 0.00 46 ILE A O 14
ATOM 26491 N N . MET A 1 47 ? 2.976 9.776 -5.218 1.00 0.00 47 MET A N 14
ATOM 26492 C CA . MET A 1 47 ? 3.307 9.445 -3.843 1.00 0.00 47 MET A CA 14
ATOM 26493 C C . MET A 1 47 ? 4.762 9.799 -3.529 1.00 0.00 47 MET A C 14
ATOM 26494 O O . MET A 1 47 ? 5.049 10.406 -2.498 1.00 0.00 47 MET A O 14
ATOM 26508 N N . ALA A 1 48 ? 5.643 9.405 -4.437 1.00 0.00 48 ALA A N 14
ATOM 26509 C CA . ALA A 1 48 ? 7.061 9.673 -4.270 1.00 0.00 48 ALA A CA 14
ATOM 26510 C C . ALA A 1 48 ? 7.292 11.185 -4.257 1.00 0.00 48 ALA A C 14
ATOM 26511 O O . ALA A 1 48 ? 8.067 11.692 -3.447 1.00 0.00 48 ALA A O 14
ATOM 26518 N N . GLN A 1 49 ? 6.606 11.864 -5.164 1.00 0.00 49 GLN A N 14
ATOM 26519 C CA . GLN A 1 49 ? 6.726 13.308 -5.267 1.00 0.00 49 GLN A CA 14
ATOM 26520 C C . GLN A 1 49 ? 6.527 13.956 -3.896 1.00 0.00 49 GLN A C 14
ATOM 26521 O O . GLN A 1 49 ? 6.942 15.094 -3.676 1.00 0.00 49 GLN A O 14
ATOM 26535 N N . ASN A 1 50 ? 5.893 13.205 -3.007 1.00 0.00 50 ASN A N 14
ATOM 26536 C CA . ASN A 1 50 ? 5.635 13.693 -1.663 1.00 0.00 50 ASN A CA 14
ATOM 26537 C C . ASN A 1 50 ? 5.888 12.566 -0.659 1.00 0.00 50 ASN A C 14
ATOM 26538 O O . ASN A 1 50 ? 6.350 11.488 -1.033 1.00 0.00 50 ASN A O 14
ATOM 26549 N N . PRO A 1 51 ? 5.567 12.861 0.629 1.00 0.00 51 PRO A N 14
ATOM 26550 C CA . PRO A 1 51 ? 5.755 11.885 1.689 1.00 0.00 51 PRO A CA 14
ATOM 26551 C C . PRO A 1 51 ? 4.679 10.800 1.633 1.00 0.00 51 PRO A C 14
ATOM 26552 O O . PRO A 1 51 ? 3.557 11.055 1.200 1.00 0.00 51 PRO A O 14
ATOM 26563 N N . HIS A 1 52 ? 5.059 9.611 2.077 1.00 0.00 52 HIS A N 14
ATOM 26564 C CA . HIS A 1 52 ? 4.140 8.485 2.083 1.00 0.00 52 HIS A CA 14
ATOM 26565 C C . HIS A 1 52 ? 4.682 7.384 2.997 1.00 0.00 52 HIS A C 14
ATOM 26566 O O . HIS A 1 52 ? 5.880 7.333 3.269 1.00 0.00 52 HIS A O 14
ATOM 26581 N N . HIS A 1 53 ? 3.772 6.531 3.446 1.00 0.00 53 HIS A N 14
ATOM 26582 C CA . HIS A 1 53 ? 4.145 5.434 4.324 1.00 0.00 53 HIS A CA 14
ATOM 26583 C C . HIS A 1 53 ? 3.242 4.230 4.050 1.00 0.00 53 HIS A C 14
ATOM 26584 O O . HIS A 1 53 ? 3.201 3.288 4.841 1.00 0.00 53 HIS A O 14
ATOM 26599 N N . LEU A 1 54 ? 2.540 4.299 2.929 1.00 0.00 54 LEU A N 14
ATOM 26600 C CA . LEU A 1 54 ? 1.641 3.226 2.542 1.00 0.00 54 LEU A CA 14
ATOM 26601 C C . LEU A 1 54 ? 1.411 3.279 1.030 1.00 0.00 54 LEU A C 14
ATOM 26602 O O . LEU A 1 54 ? 1.169 4.350 0.472 1.00 0.00 54 LEU A O 14
ATOM 26618 N N . VAL A 1 55 ? 1.493 2.112 0.408 1.00 0.00 55 VAL A N 14
ATOM 26619 C CA . VAL A 1 55 ? 1.297 2.013 -1.028 1.00 0.00 55 VAL A CA 14
ATOM 26620 C C . VAL A 1 55 ? 0.373 0.831 -1.331 1.00 0.00 55 VAL A C 14
ATOM 26621 O O . VAL A 1 55 ? 0.829 -0.306 -1.437 1.00 0.00 55 VAL A O 14
ATOM 26634 N N . ILE A 1 56 ? -0.909 1.142 -1.461 1.00 0.00 56 ILE A N 14
ATOM 26635 C CA . ILE A 1 56 ? -1.900 0.120 -1.751 1.00 0.00 56 ILE A CA 14
ATOM 26636 C C . ILE A 1 56 ? -2.495 0.372 -3.138 1.00 0.00 56 ILE A C 14
ATOM 26637 O O . ILE A 1 56 ? -2.766 1.515 -3.503 1.00 0.00 56 ILE A O 14
ATOM 26653 N N . SER A 1 57 ? -2.681 -0.715 -3.873 1.00 0.00 57 SER A N 14
ATOM 26654 C CA . SER A 1 57 ? -3.240 -0.627 -5.211 1.00 0.00 57 SER A CA 14
ATOM 26655 C C . SER A 1 57 ? -4.130 -1.841 -5.488 1.00 0.00 57 SER A C 14
ATOM 26656 O O . SER A 1 57 ? -4.149 -2.791 -4.708 1.00 0.00 57 SER A O 14
ATOM 26664 N N . ASP A 1 58 ? -4.845 -1.768 -6.602 1.00 0.00 58 ASP A N 14
ATOM 26665 C CA . ASP A 1 58 ? -5.734 -2.849 -6.991 1.00 0.00 58 ASP A CA 14
ATOM 26666 C C . ASP A 1 58 ? -5.027 -3.743 -8.013 1.00 0.00 58 ASP A C 14
ATOM 26667 O O . ASP A 1 58 ? -3.842 -3.560 -8.286 1.00 0.00 58 ASP A O 14
ATOM 26676 N N . PHE A 1 59 ? -5.784 -4.689 -8.547 1.00 0.00 59 PHE A N 14
ATOM 26677 C CA . PHE A 1 59 ? -5.245 -5.612 -9.532 1.00 0.00 59 PHE A CA 14
ATOM 26678 C C . PHE A 1 59 ? -5.945 -5.443 -10.882 1.00 0.00 59 PHE A C 14
ATOM 26679 O O . PHE A 1 59 ? -5.870 -6.322 -11.738 1.00 0.00 59 PHE A O 14
ATOM 26696 N N . ASN A 1 60 ? -6.608 -4.306 -11.030 1.00 0.00 60 ASN A N 14
ATOM 26697 C CA . ASN A 1 60 ? -7.320 -4.010 -12.261 1.00 0.00 60 ASN A CA 14
ATOM 26698 C C . ASN A 1 60 ? -6.329 -3.994 -13.427 1.00 0.00 60 ASN A C 14
ATOM 26699 O O . ASN A 1 60 ? -6.206 -4.979 -14.154 1.00 0.00 60 ASN A O 14
ATOM 26710 N N . MET A 1 61 ? -5.649 -2.867 -13.569 1.00 0.00 61 MET A N 14
ATOM 26711 C CA . MET A 1 61 ? -4.673 -2.710 -14.634 1.00 0.00 61 MET A CA 14
ATOM 26712 C C . MET A 1 61 ? -3.645 -1.633 -14.283 1.00 0.00 61 MET A C 14
ATOM 26713 O O . MET A 1 61 ? -3.353 -0.759 -15.097 1.00 0.00 61 MET A O 14
ATOM 26727 N N . PRO A 1 62 ? -3.112 -1.733 -13.036 1.00 0.00 62 PRO A N 14
ATOM 26728 C CA . PRO A 1 62 ? -2.123 -0.777 -12.566 1.00 0.00 62 PRO A CA 14
ATOM 26729 C C . PRO A 1 62 ? -0.760 -1.039 -13.209 1.00 0.00 62 PRO A C 14
ATOM 26730 O O . PRO A 1 62 ? -0.348 -2.189 -13.353 1.00 0.00 62 PRO A O 14
ATOM 26741 N N . LYS A 1 63 ? -0.096 0.047 -13.576 1.00 0.00 63 LYS A N 14
ATOM 26742 C CA . LYS A 1 63 ? 1.213 -0.051 -14.199 1.00 0.00 63 LYS A CA 14
ATOM 26743 C C . LYS A 1 63 ? 2.260 -0.372 -13.130 1.00 0.00 63 LYS A C 14
ATOM 26744 O O . LYS A 1 63 ? 3.341 -0.867 -13.444 1.00 0.00 63 LYS A O 14
ATOM 26763 N N . MET A 1 64 ? 1.901 -0.076 -11.889 1.00 0.00 64 MET A N 14
ATOM 26764 C CA . MET A 1 64 ? 2.796 -0.327 -10.772 1.00 0.00 64 MET A CA 14
ATOM 26765 C C . MET A 1 64 ? 2.042 -0.943 -9.593 1.00 0.00 64 MET A C 14
ATOM 26766 O O . MET A 1 64 ? 1.638 -0.237 -8.671 1.00 0.00 64 MET A O 14
ATOM 26780 N N . ASP A 1 65 ? 1.874 -2.256 -9.661 1.00 0.00 65 ASP A N 14
ATOM 26781 C CA . ASP A 1 65 ? 1.174 -2.977 -8.611 1.00 0.00 65 ASP A CA 14
ATOM 26782 C C . ASP A 1 65 ? 2.102 -3.138 -7.405 1.00 0.00 65 ASP A C 14
ATOM 26783 O O . ASP A 1 65 ? 3.284 -2.806 -7.477 1.00 0.00 65 ASP A O 14
ATOM 26792 N N . GLY A 1 66 ? 1.531 -3.648 -6.323 1.00 0.00 66 GLY A N 14
ATOM 26793 C CA . GLY A 1 66 ? 2.292 -3.856 -5.103 1.00 0.00 66 GLY A CA 14
ATOM 26794 C C . GLY A 1 66 ? 3.744 -4.220 -5.418 1.00 0.00 66 GLY A C 14
ATOM 26795 O O . GLY A 1 66 ? 4.667 -3.524 -4.997 1.00 0.00 66 GLY A O 14
ATOM 26799 N N . LEU A 1 67 ? 3.901 -5.309 -6.156 1.00 0.00 67 LEU A N 14
ATOM 26800 C CA . LEU A 1 67 ? 5.226 -5.773 -6.532 1.00 0.00 67 LEU A CA 14
ATOM 26801 C C . LEU A 1 67 ? 5.950 -4.665 -7.300 1.00 0.00 67 LEU A C 14
ATOM 26802 O O . LEU A 1 67 ? 7.116 -4.380 -7.033 1.00 0.00 67 LEU A O 14
ATOM 26818 N N . GLY A 1 68 ? 5.229 -4.071 -8.239 1.00 0.00 68 GLY A N 14
ATOM 26819 C CA . GLY A 1 68 ? 5.789 -3.001 -9.048 1.00 0.00 68 GLY A CA 14
ATOM 26820 C C . GLY A 1 68 ? 6.326 -1.872 -8.167 1.00 0.00 68 GLY A C 14
ATOM 26821 O O . GLY A 1 68 ? 7.405 -1.339 -8.423 1.00 0.00 68 GLY A O 14
ATOM 26825 N N . LEU A 1 69 ? 5.550 -1.540 -7.146 1.00 0.00 69 LEU A N 14
ATOM 26826 C CA . LEU A 1 69 ? 5.935 -0.484 -6.225 1.00 0.00 69 LEU A CA 14
ATOM 26827 C C . LEU A 1 69 ? 7.205 -0.900 -5.481 1.00 0.00 69 LEU A C 14
ATOM 26828 O O . LEU A 1 69 ? 8.088 -0.076 -5.244 1.00 0.00 69 LEU A O 14
ATOM 26844 N N . LEU A 1 70 ? 7.258 -2.177 -5.133 1.00 0.00 70 LEU A N 14
ATOM 26845 C CA . LEU A 1 70 ? 8.405 -2.712 -4.421 1.00 0.00 70 LEU A CA 14
ATOM 26846 C C . LEU A 1 70 ? 9.665 -2.508 -5.264 1.00 0.00 70 LEU A C 14
ATOM 26847 O O . LEU A 1 70 ? 10.681 -2.029 -4.762 1.00 0.00 70 LEU A O 14
ATOM 26863 N N . GLN A 1 71 ? 9.557 -2.879 -6.531 1.00 0.00 71 GLN A N 14
ATOM 26864 C CA . GLN A 1 71 ? 10.674 -2.742 -7.449 1.00 0.00 71 GLN A CA 14
ATOM 26865 C C . GLN A 1 71 ? 11.074 -1.270 -7.584 1.00 0.00 71 GLN A C 14
ATOM 26866 O O . GLN A 1 71 ? 12.239 -0.959 -7.822 1.00 0.00 71 GLN A O 14
ATOM 26880 N N . ALA A 1 72 ? 10.082 -0.405 -7.426 1.00 0.00 72 ALA A N 14
ATOM 26881 C CA . ALA A 1 72 ? 10.315 1.026 -7.527 1.00 0.00 72 ALA A CA 14
ATOM 26882 C C . ALA A 1 72 ? 11.062 1.505 -6.281 1.00 0.00 72 ALA A C 14
ATOM 26883 O O . ALA A 1 72 ? 12.021 2.269 -6.384 1.00 0.00 72 ALA A O 14
ATOM 26890 N N . VAL A 1 73 ? 10.593 1.039 -5.133 1.00 0.00 73 VAL A N 14
ATOM 26891 C CA . VAL A 1 73 ? 11.205 1.411 -3.869 1.00 0.00 73 VAL A CA 14
ATOM 26892 C C . VAL A 1 73 ? 12.692 1.056 -3.903 1.00 0.00 73 VAL A C 14
ATOM 26893 O O . VAL A 1 73 ? 13.520 1.782 -3.354 1.00 0.00 73 VAL A O 14
ATOM 26906 N N . ARG A 1 74 ? 12.987 -0.061 -4.552 1.00 0.00 74 ARG A N 14
ATOM 26907 C CA . ARG A 1 74 ? 14.361 -0.521 -4.664 1.00 0.00 74 ARG A CA 14
ATOM 26908 C C . ARG A 1 74 ? 15.214 0.525 -5.384 1.00 0.00 74 ARG A C 14
ATOM 26909 O O . ARG A 1 74 ? 16.438 0.519 -5.269 1.00 0.00 74 ARG A O 14
ATOM 26930 N N . ALA A 1 75 ? 14.533 1.400 -6.110 1.00 0.00 75 ALA A N 14
ATOM 26931 C CA . ALA A 1 75 ? 15.213 2.450 -6.849 1.00 0.00 75 ALA A CA 14
ATOM 26932 C C . ALA A 1 75 ? 15.128 3.758 -6.061 1.00 0.00 75 ALA A C 14
ATOM 26933 O O . ALA A 1 75 ? 15.965 4.644 -6.229 1.00 0.00 75 ALA A O 14
ATOM 26940 N N . ASN A 1 76 ? 14.110 3.839 -5.218 1.00 0.00 76 ASN A N 14
ATOM 26941 C CA . ASN A 1 76 ? 13.904 5.024 -4.403 1.00 0.00 76 ASN A CA 14
ATOM 26942 C C . ASN A 1 76 ? 13.823 4.618 -2.930 1.00 0.00 76 ASN A C 14
ATOM 26943 O O . ASN A 1 76 ? 12.879 3.943 -2.520 1.00 0.00 76 ASN A O 14
ATOM 26954 N N . PRO A 1 77 ? 14.849 5.058 -2.154 1.00 0.00 77 PRO A N 14
ATOM 26955 C CA . PRO A 1 77 ? 14.901 4.747 -0.736 1.00 0.00 77 PRO A CA 14
ATOM 26956 C C . PRO A 1 77 ? 13.899 5.597 0.049 1.00 0.00 77 PRO A C 14
ATOM 26957 O O . PRO A 1 77 ? 13.719 5.399 1.250 1.00 0.00 77 PRO A O 14
ATOM 26968 N N . ALA A 1 78 ? 13.272 6.522 -0.662 1.00 0.00 78 ALA A N 14
ATOM 26969 C CA . ALA A 1 78 ? 12.293 7.402 -0.047 1.00 0.00 78 ALA A CA 14
ATOM 26970 C C . ALA A 1 78 ? 10.995 6.626 0.191 1.00 0.00 78 ALA A C 14
ATOM 26971 O O . ALA A 1 78 ? 10.278 6.889 1.155 1.00 0.00 78 ALA A O 14
ATOM 26978 N N . THR A 1 79 ? 10.733 5.686 -0.705 1.00 0.00 79 THR A N 14
ATOM 26979 C CA . THR A 1 79 ? 9.534 4.870 -0.605 1.00 0.00 79 THR A CA 14
ATOM 26980 C C . THR A 1 79 ? 9.885 3.466 -0.108 1.00 0.00 79 THR A C 14
ATOM 26981 O O . THR A 1 79 ? 9.028 2.585 -0.071 1.00 0.00 79 THR A O 14
ATOM 26992 N N . LYS A 1 80 ? 11.147 3.302 0.263 1.00 0.00 80 LYS A N 14
ATOM 26993 C CA . LYS A 1 80 ? 11.621 2.021 0.757 1.00 0.00 80 LYS A CA 14
ATOM 26994 C C . LYS A 1 80 ? 11.054 1.776 2.156 1.00 0.00 80 LYS A C 14
ATOM 26995 O O . LYS A 1 80 ? 11.039 0.644 2.635 1.00 0.00 80 LYS A O 14
ATOM 27014 N N . LYS A 1 81 ? 10.602 2.858 2.774 1.00 0.00 81 LYS A N 14
ATOM 27015 C CA . LYS A 1 81 ? 10.035 2.775 4.110 1.00 0.00 81 LYS A CA 14
ATOM 27016 C C . LYS A 1 81 ? 8.509 2.805 4.014 1.00 0.00 81 LYS A C 14
ATOM 27017 O O . LYS A 1 81 ? 7.822 2.891 5.031 1.00 0.00 81 LYS A O 14
ATOM 27036 N N . ALA A 1 82 ? 8.023 2.732 2.783 1.00 0.00 82 ALA A N 14
ATOM 27037 C CA . ALA A 1 82 ? 6.591 2.751 2.542 1.00 0.00 82 ALA A CA 14
ATOM 27038 C C . ALA A 1 82 ? 6.092 1.317 2.352 1.00 0.00 82 ALA A C 14
ATOM 27039 O O . ALA A 1 82 ? 6.638 0.568 1.541 1.00 0.00 82 ALA A O 14
ATOM 27046 N N . ALA A 1 83 ? 5.061 0.976 3.111 1.00 0.00 83 ALA A N 14
ATOM 27047 C CA . ALA A 1 83 ? 4.483 -0.355 3.035 1.00 0.00 83 ALA A CA 14
ATOM 27048 C C . ALA A 1 83 ? 3.366 -0.362 1.989 1.00 0.00 83 ALA A C 14
ATOM 27049 O O . ALA A 1 83 ? 2.404 0.394 2.098 1.00 0.00 83 ALA A O 14
ATOM 27056 N N . PHE A 1 84 ? 3.533 -1.227 0.998 1.00 0.00 84 PHE A N 14
ATOM 27057 C CA . PHE A 1 84 ? 2.551 -1.343 -0.067 1.00 0.00 84 PHE A CA 14
ATOM 27058 C C . PHE A 1 84 ? 1.596 -2.511 0.193 1.00 0.00 84 PHE A C 14
ATOM 27059 O O . PHE A 1 84 ? 1.982 -3.511 0.796 1.00 0.00 84 PHE A O 14
ATOM 27076 N N . ILE A 1 85 ? 0.369 -2.343 -0.275 1.00 0.00 85 ILE A N 14
ATOM 27077 C CA . ILE A 1 85 ? -0.645 -3.370 -0.101 1.00 0.00 85 ILE A CA 14
ATOM 27078 C C . ILE A 1 85 ? -1.105 -3.865 -1.475 1.00 0.00 85 ILE A C 14
ATOM 27079 O O . ILE A 1 85 ? -1.323 -3.066 -2.384 1.00 0.00 85 ILE A O 14
ATOM 27095 N N . ILE A 1 86 ? -1.238 -5.179 -1.580 1.00 0.00 86 ILE A N 14
ATOM 27096 C CA . ILE A 1 86 ? -1.667 -5.789 -2.827 1.00 0.00 86 ILE A CA 14
ATOM 27097 C C . ILE A 1 86 ? -2.759 -6.820 -2.535 1.00 0.00 86 ILE A C 14
ATOM 27098 O O . ILE A 1 86 ? -2.490 -7.863 -1.941 1.00 0.00 86 ILE A O 14
ATOM 27114 N N . LEU A 1 87 ? -3.968 -6.492 -2.967 1.00 0.00 87 LEU A N 14
ATOM 27115 C CA . LEU A 1 87 ? -5.102 -7.378 -2.759 1.00 0.00 87 LEU A CA 14
ATOM 27116 C C . LEU A 1 87 ? -5.298 -8.249 -4.002 1.00 0.00 87 LEU A C 14
ATOM 27117 O O . LEU A 1 87 ? -5.334 -7.741 -5.121 1.00 0.00 87 LEU A O 14
ATOM 27133 N N . THR A 1 88 ? -5.419 -9.546 -3.762 1.00 0.00 88 THR A N 14
ATOM 27134 C CA . THR A 1 88 ? -5.609 -10.493 -4.848 1.00 0.00 88 THR A CA 14
ATOM 27135 C C . THR A 1 88 ? -6.391 -11.715 -4.359 1.00 0.00 88 THR A C 14
ATOM 27136 O O . THR A 1 88 ? -6.486 -11.955 -3.156 1.00 0.00 88 THR A O 14
ATOM 27147 N N . ALA A 1 89 ? -6.932 -12.453 -5.316 1.00 0.00 89 ALA A N 14
ATOM 27148 C CA . ALA A 1 89 ? -7.702 -13.644 -4.999 1.00 0.00 89 ALA A CA 14
ATOM 27149 C C . ALA A 1 89 ? -6.747 -14.790 -4.662 1.00 0.00 89 ALA A C 14
ATOM 27150 O O . ALA A 1 89 ? -6.989 -15.936 -5.039 1.00 0.00 89 ALA A O 14
ATOM 27157 N N . GLN A 1 90 ? -5.680 -14.441 -3.957 1.00 0.00 90 GLN A N 14
ATOM 27158 C CA . GLN A 1 90 ? -4.686 -15.426 -3.565 1.00 0.00 90 GLN A CA 14
ATOM 27159 C C . GLN A 1 90 ? -4.479 -15.397 -2.050 1.00 0.00 90 GLN A C 14
ATOM 27160 O O . GLN A 1 90 ? -4.692 -16.400 -1.371 1.00 0.00 90 GLN A O 14
ATOM 27174 N N . GLY A 1 91 ? -4.064 -14.236 -1.564 1.00 0.00 91 GLY A N 14
ATOM 27175 C CA . GLY A 1 91 ? -3.825 -14.063 -0.142 1.00 0.00 91 GLY A CA 14
ATOM 27176 C C . GLY A 1 91 ? -3.013 -15.230 0.424 1.00 0.00 91 GLY A C 14
ATOM 27177 O O . GLY A 1 91 ? -3.545 -16.066 1.153 1.00 0.00 91 GLY A O 14
ATOM 27181 N N . ASP A 1 92 ? -1.737 -15.250 0.066 1.00 0.00 92 ASP A N 14
ATOM 27182 C CA . ASP A 1 92 ? -0.847 -16.300 0.528 1.00 0.00 92 ASP A CA 14
ATOM 27183 C C . ASP A 1 92 ? 0.395 -15.669 1.161 1.00 0.00 92 ASP A C 14
ATOM 27184 O O . ASP A 1 92 ? 1.107 -14.904 0.511 1.00 0.00 92 ASP A O 14
ATOM 27193 N N . ARG A 1 93 ? 0.617 -16.011 2.422 1.00 0.00 93 ARG A N 14
ATOM 27194 C CA . ARG A 1 93 ? 1.762 -15.487 3.149 1.00 0.00 93 ARG A CA 14
ATOM 27195 C C . ARG A 1 93 ? 3.055 -15.778 2.384 1.00 0.00 93 ARG A C 14
ATOM 27196 O O . ARG A 1 93 ? 4.037 -15.049 2.520 1.00 0.00 93 ARG A O 14
ATOM 27217 N N . ALA A 1 94 ? 3.013 -16.843 1.598 1.00 0.00 94 ALA A N 14
ATOM 27218 C CA . ALA A 1 94 ? 4.170 -17.239 0.812 1.00 0.00 94 ALA A CA 14
ATOM 27219 C C . ALA A 1 94 ? 4.545 -16.104 -0.142 1.00 0.00 94 ALA A C 14
ATOM 27220 O O . ALA A 1 94 ? 5.712 -15.723 -0.231 1.00 0.00 94 ALA A O 14
ATOM 27227 N N . LEU A 1 95 ? 3.535 -15.593 -0.830 1.00 0.00 95 LEU A N 14
ATOM 27228 C CA . LEU A 1 95 ? 3.744 -14.509 -1.774 1.00 0.00 95 LEU A CA 14
ATOM 27229 C C . LEU A 1 95 ? 4.176 -13.252 -1.014 1.00 0.00 95 LEU A C 14
ATOM 27230 O O . LEU A 1 95 ? 4.996 -12.478 -1.503 1.00 0.00 95 LEU A O 14
ATOM 27246 N N . VAL A 1 96 ? 3.603 -13.090 0.170 1.00 0.00 96 VAL A N 14
ATOM 27247 C CA . VAL A 1 96 ? 3.917 -11.943 1.002 1.00 0.00 96 VAL A CA 14
ATOM 27248 C C . VAL A 1 96 ? 5.405 -11.966 1.356 1.00 0.00 96 VAL A C 14
ATOM 27249 O O . VAL A 1 96 ? 6.090 -10.950 1.243 1.00 0.00 96 VAL A O 14
ATOM 27262 N N . GLN A 1 97 ? 5.863 -13.136 1.776 1.00 0.00 97 GLN A N 14
ATOM 27263 C CA . GLN A 1 97 ? 7.257 -13.306 2.147 1.00 0.00 97 GLN A CA 14
ATOM 27264 C C . GLN A 1 97 ? 8.144 -13.287 0.901 1.00 0.00 97 GLN A C 14
ATOM 27265 O O . GLN A 1 97 ? 9.295 -12.857 0.959 1.00 0.00 97 GLN A O 14
ATOM 27279 N N . LYS A 1 98 ? 7.574 -13.758 -0.200 1.00 0.00 98 LYS A N 14
ATOM 27280 C CA . LYS A 1 98 ? 8.298 -13.801 -1.459 1.00 0.00 98 LYS A CA 14
ATOM 27281 C C . LYS A 1 98 ? 8.694 -12.380 -1.862 1.00 0.00 98 LYS A C 14
ATOM 27282 O O . LYS A 1 98 ? 9.870 -12.101 -2.091 1.00 0.00 98 LYS A O 14
ATOM 27301 N N . ALA A 1 99 ? 7.689 -11.519 -1.938 1.00 0.00 99 ALA A N 14
ATOM 27302 C CA . ALA A 1 99 ? 7.918 -10.134 -2.311 1.00 0.00 99 ALA A CA 14
ATOM 27303 C C . ALA A 1 99 ? 8.569 -9.395 -1.139 1.00 0.00 99 ALA A C 14
ATOM 27304 O O . ALA A 1 99 ? 9.555 -8.683 -1.321 1.00 0.00 99 ALA A O 14
ATOM 27311 N N . ALA A 1 100 ? 7.991 -9.591 0.037 1.00 0.00 100 ALA A N 14
ATOM 27312 C CA . ALA A 1 100 ? 8.502 -8.954 1.238 1.00 0.00 100 ALA A CA 14
ATOM 27313 C C . ALA A 1 100 ? 9.988 -9.284 1.392 1.00 0.00 100 ALA A C 14
ATOM 27314 O O . ALA A 1 100 ? 10.740 -8.514 1.988 1.00 0.00 100 ALA A O 14
ATOM 27321 N N . ALA A 1 101 ? 10.367 -10.431 0.846 1.00 0.00 101 ALA A N 14
ATOM 27322 C CA . ALA A 1 101 ? 11.749 -10.872 0.916 1.00 0.00 101 ALA A CA 14
ATOM 27323 C C . ALA A 1 101 ? 12.461 -10.515 -0.391 1.00 0.00 101 ALA A C 14
ATOM 27324 O O . ALA A 1 101 ? 13.688 -10.449 -0.435 1.00 0.00 101 ALA A O 14
ATOM 27331 N N . LEU A 1 102 ? 11.659 -10.296 -1.423 1.00 0.00 102 LEU A N 14
ATOM 27332 C CA . LEU A 1 102 ? 12.198 -9.948 -2.727 1.00 0.00 102 LEU A CA 14
ATOM 27333 C C . LEU A 1 102 ? 12.854 -8.568 -2.651 1.00 0.00 102 LEU A C 14
ATOM 27334 O O . LEU A 1 102 ? 13.718 -8.242 -3.464 1.00 0.00 102 LEU A O 14
ATOM 27350 N N . GLY A 1 103 ? 12.421 -7.795 -1.666 1.00 0.00 103 GLY A N 14
ATOM 27351 C CA . GLY A 1 103 ? 12.956 -6.458 -1.474 1.00 0.00 103 GLY A CA 14
ATOM 27352 C C . GLY A 1 103 ? 11.877 -5.504 -0.955 1.00 0.00 103 GLY A C 14
ATOM 27353 O O . GLY A 1 103 ? 12.189 -4.455 -0.396 1.00 0.00 103 GLY A O 14
ATOM 27357 N N . ALA A 1 104 ? 10.631 -5.906 -1.159 1.00 0.00 104 ALA A N 14
ATOM 27358 C CA . ALA A 1 104 ? 9.504 -5.100 -0.720 1.00 0.00 104 ALA A CA 14
ATOM 27359 C C . ALA A 1 104 ? 9.700 -4.716 0.749 1.00 0.00 104 ALA A C 14
ATOM 27360 O O . ALA A 1 104 ? 10.227 -5.501 1.535 1.00 0.00 104 ALA A O 14
ATOM 27367 N N . ASN A 1 105 ? 9.266 -3.507 1.073 1.00 0.00 105 ASN A N 14
ATOM 27368 C CA . ASN A 1 105 ? 9.388 -3.008 2.433 1.00 0.00 105 ASN A CA 14
ATOM 27369 C C . ASN A 1 105 ? 8.335 -3.682 3.314 1.00 0.00 105 ASN A C 14
ATOM 27370 O O . ASN A 1 105 ? 8.628 -4.088 4.437 1.00 0.00 105 ASN A O 14
ATOM 27381 N N . ASN A 1 106 ? 7.129 -3.781 2.772 1.00 0.00 106 ASN A N 14
ATOM 27382 C CA . ASN A 1 106 ? 6.032 -4.400 3.495 1.00 0.00 106 ASN A CA 14
ATOM 27383 C C . ASN A 1 106 ? 4.874 -4.661 2.530 1.00 0.00 106 ASN A C 14
ATOM 27384 O O . ASN A 1 106 ? 4.413 -3.748 1.845 1.00 0.00 106 ASN A O 14
ATOM 27395 N N . VAL A 1 107 ? 4.436 -5.911 2.506 1.00 0.00 107 VAL A N 14
ATOM 27396 C CA . VAL A 1 107 ? 3.341 -6.304 1.636 1.00 0.00 107 VAL A CA 14
ATOM 27397 C C . VAL A 1 107 ? 2.174 -6.806 2.487 1.00 0.00 107 VAL A C 14
ATOM 27398 O O . VAL A 1 107 ? 2.277 -7.845 3.138 1.00 0.00 107 VAL A O 14
ATOM 27411 N N . LEU A 1 108 ? 1.090 -6.045 2.456 1.00 0.00 108 LEU A N 14
ATOM 27412 C CA . LEU A 1 108 ? -0.096 -6.400 3.217 1.00 0.00 108 LEU A CA 14
ATOM 27413 C C . LEU A 1 108 ? -1.268 -6.617 2.258 1.00 0.00 108 LEU A C 14
ATOM 27414 O O . LEU A 1 108 ? -1.303 -6.036 1.174 1.00 0.00 108 LEU A O 14
ATOM 27430 N N . ALA A 1 109 ? -2.198 -7.454 2.689 1.00 0.00 109 ALA A N 14
ATOM 27431 C CA . ALA A 1 109 ? -3.368 -7.755 1.881 1.00 0.00 109 ALA A CA 14
ATOM 27432 C C . ALA A 1 109 ? -4.543 -6.899 2.356 1.00 0.00 109 ALA A C 14
ATOM 27433 O O . ALA A 1 109 ? -4.593 -6.495 3.517 1.00 0.00 109 ALA A O 14
ATOM 27440 N N . LYS A 1 110 ? -5.461 -6.647 1.435 1.00 0.00 110 LYS A N 14
ATOM 27441 C CA . LYS A 1 110 ? -6.633 -5.846 1.744 1.00 0.00 110 LYS A CA 14
ATOM 27442 C C . LYS A 1 110 ? -7.885 -6.720 1.640 1.00 0.00 110 LYS A C 14
ATOM 27443 O O . LYS A 1 110 ? -8.629 -6.629 0.664 1.00 0.00 110 LYS A O 14
ATOM 27462 N N . PRO A 1 111 ? -8.083 -7.568 2.685 1.00 0.00 111 PRO A N 14
ATOM 27463 C CA . PRO A 1 111 ? -9.232 -8.457 2.718 1.00 0.00 111 PRO A CA 14
ATOM 27464 C C . PRO A 1 111 ? -10.511 -7.687 3.055 1.00 0.00 111 PRO A C 14
ATOM 27465 O O . PRO A 1 111 ? -10.454 -6.611 3.648 1.00 0.00 111 PRO A O 14
ATOM 27476 N N . PHE A 1 112 ? -11.634 -8.270 2.663 1.00 0.00 112 PHE A N 14
ATOM 27477 C CA . PHE A 1 112 ? -12.926 -7.653 2.915 1.00 0.00 112 PHE A CA 14
ATOM 27478 C C . PHE A 1 112 ? -13.264 -7.681 4.407 1.00 0.00 112 PHE A C 14
ATOM 27479 O O . PHE A 1 112 ? -14.095 -6.904 4.873 1.00 0.00 112 PHE A O 14
ATOM 27496 N N . THR A 1 113 ? -12.601 -8.584 5.115 1.00 0.00 113 THR A N 14
ATOM 27497 C CA . THR A 1 113 ? -12.822 -8.723 6.544 1.00 0.00 113 THR A CA 14
ATOM 27498 C C . THR A 1 113 ? -11.951 -7.731 7.317 1.00 0.00 113 THR A C 14
ATOM 27499 O O . THR A 1 113 ? -10.797 -7.500 6.958 1.00 0.00 113 THR A O 14
ATOM 27510 N N . ILE A 1 114 ? -12.537 -7.171 8.365 1.00 0.00 114 ILE A N 14
ATOM 27511 C CA . ILE A 1 114 ? -11.829 -6.209 9.192 1.00 0.00 114 ILE A CA 14
ATOM 27512 C C . ILE A 1 114 ? -10.782 -6.939 10.035 1.00 0.00 114 ILE A C 14
ATOM 27513 O O . ILE A 1 114 ? -9.772 -6.352 10.423 1.00 0.00 114 ILE A O 14
ATOM 27529 N N . GLU A 1 115 ? -11.057 -8.209 10.293 1.00 0.00 115 GLU A N 14
ATOM 27530 C CA . GLU A 1 115 ? -10.152 -9.027 11.082 1.00 0.00 115 GLU A CA 14
ATOM 27531 C C . GLU A 1 115 ? -8.820 -9.200 10.351 1.00 0.00 115 GLU A C 14
ATOM 27532 O O . GLU A 1 115 ? -7.755 -9.031 10.943 1.00 0.00 115 GLU A O 14
ATOM 27544 N N . LYS A 1 116 ? -8.923 -9.538 9.073 1.00 0.00 116 LYS A N 14
ATOM 27545 C CA . LYS A 1 116 ? -7.738 -9.737 8.254 1.00 0.00 116 LYS A CA 14
ATOM 27546 C C . LYS A 1 116 ? -7.139 -8.376 7.892 1.00 0.00 116 LYS A C 14
ATOM 27547 O O . LYS A 1 116 ? -5.927 -8.187 7.973 1.00 0.00 116 LYS A O 14
ATOM 27566 N N . MET A 1 117 ? -8.017 -7.464 7.502 1.00 0.00 117 MET A N 14
ATOM 27567 C CA . MET A 1 117 ? -7.590 -6.127 7.127 1.00 0.00 117 MET A CA 14
ATOM 27568 C C . MET A 1 117 ? -6.948 -5.404 8.313 1.00 0.00 117 MET A C 14
ATOM 27569 O O . MET A 1 117 ? -5.926 -4.736 8.158 1.00 0.00 117 MET A O 14
ATOM 27583 N N . LYS A 1 118 ? -7.572 -5.562 9.471 1.00 0.00 118 LYS A N 14
ATOM 27584 C CA . LYS A 1 118 ? -7.075 -4.933 10.681 1.00 0.00 118 LYS A CA 14
ATOM 27585 C C . LYS A 1 118 ? -5.736 -5.566 11.067 1.00 0.00 118 LYS A C 14
ATOM 27586 O O . LYS A 1 118 ? -4.846 -4.884 11.572 1.00 0.00 118 LYS A O 14
ATOM 27605 N N . ALA A 1 119 ? -5.636 -6.862 10.812 1.00 0.00 119 ALA A N 14
ATOM 27606 C CA . ALA A 1 119 ? -4.420 -7.595 11.126 1.00 0.00 119 ALA A CA 14
ATOM 27607 C C . ALA A 1 119 ? -3.294 -7.124 10.204 1.00 0.00 119 ALA A C 14
ATOM 27608 O O . ALA A 1 119 ? -2.167 -6.917 10.650 1.00 0.00 119 ALA A O 14
ATOM 27615 N N . ALA A 1 120 ? -3.639 -6.968 8.934 1.00 0.00 120 ALA A N 14
ATOM 27616 C CA . ALA A 1 120 ? -2.671 -6.526 7.944 1.00 0.00 120 ALA A CA 14
ATOM 27617 C C . ALA A 1 120 ? -2.070 -5.191 8.386 1.00 0.00 120 ALA A C 14
ATOM 27618 O O . ALA A 1 120 ? -0.851 -5.035 8.421 1.00 0.00 120 ALA A O 14
ATOM 27625 N N . ILE A 1 121 ? -2.955 -4.260 8.713 1.00 0.00 121 ILE A N 14
ATOM 27626 C CA . ILE A 1 121 ? -2.528 -2.942 9.150 1.00 0.00 121 ILE A CA 14
ATOM 27627 C C . ILE A 1 121 ? -1.683 -3.080 10.419 1.00 0.00 121 ILE A C 14
ATOM 27628 O O . ILE A 1 121 ? -0.643 -2.437 10.549 1.00 0.00 121 ILE A O 14
ATOM 27644 N N . GLU A 1 122 ? -2.161 -3.923 11.322 1.00 0.00 122 GLU A N 14
ATOM 27645 C CA . GLU A 1 122 ? -1.463 -4.154 12.574 1.00 0.00 122 GLU A CA 14
ATOM 27646 C C . GLU A 1 122 ? -0.025 -4.604 12.306 1.00 0.00 122 GLU A C 14
ATOM 27647 O O . GLU A 1 122 ? 0.869 -4.353 13.113 1.00 0.00 122 GLU A O 14
ATOM 27659 N N . ALA A 1 123 ? 0.153 -5.261 11.169 1.00 0.00 123 ALA A N 14
ATOM 27660 C CA . ALA A 1 123 ? 1.467 -5.748 10.784 1.00 0.00 123 ALA A CA 14
ATOM 27661 C C . ALA A 1 123 ? 2.238 -4.623 10.089 1.00 0.00 123 ALA A C 14
ATOM 27662 O O . ALA A 1 123 ? 3.415 -4.406 10.376 1.00 0.00 123 ALA A O 14
ATOM 27669 N N . VAL A 1 124 ? 1.545 -3.941 9.191 1.00 0.00 124 VAL A N 14
ATOM 27670 C CA . VAL A 1 124 ? 2.151 -2.845 8.453 1.00 0.00 124 VAL A CA 14
ATOM 27671 C C . VAL A 1 124 ? 2.622 -1.772 9.437 1.00 0.00 124 VAL A C 14
ATOM 27672 O O . VAL A 1 124 ? 3.607 -1.081 9.183 1.00 0.00 124 VAL A O 14
ATOM 27685 N N . PHE A 1 125 ? 1.896 -1.667 10.540 1.00 0.00 125 PHE A N 14
ATOM 27686 C CA . PHE A 1 125 ? 2.226 -0.689 11.563 1.00 0.00 125 PHE A CA 14
ATOM 27687 C C . PHE A 1 125 ? 3.300 -1.229 12.510 1.00 0.00 125 PHE A C 14
ATOM 27688 O O . PHE A 1 125 ? 4.404 -0.691 12.573 1.00 0.00 125 PHE A O 14
ATOM 27705 N N . GLY A 1 126 ? 2.938 -2.286 13.222 1.00 0.00 126 GLY A N 14
ATOM 27706 C CA . GLY A 1 126 ? 3.858 -2.905 14.163 1.00 0.00 126 GLY A CA 14
ATOM 27707 C C . GLY A 1 126 ? 5.159 -3.315 13.469 1.00 0.00 126 GLY A C 14
ATOM 27708 O O . GLY A 1 126 ? 6.234 -2.834 13.824 1.00 0.00 126 GLY A O 14
ATOM 27712 N N . ALA A 1 127 ? 5.018 -4.198 12.492 1.00 0.00 127 ALA A N 14
ATOM 27713 C CA . ALA A 1 127 ? 6.169 -4.678 11.745 1.00 0.00 127 ALA A CA 14
ATOM 27714 C C . ALA A 1 127 ? 7.380 -4.756 12.678 1.00 0.00 127 ALA A C 14
ATOM 27715 O O . ALA A 1 127 ? 8.355 -4.028 12.496 1.00 0.00 127 ALA A O 14
ATOM 27722 N N . LEU A 1 128 ? 7.278 -5.644 13.655 1.00 0.00 128 LEU A N 14
ATOM 27723 C CA . LEU A 1 128 ? 8.352 -5.826 14.616 1.00 0.00 128 LEU A CA 14
ATOM 27724 C C . LEU A 1 128 ? 9.247 -6.981 14.162 1.00 0.00 128 LEU A C 14
ATOM 27725 O O . LEU A 1 128 ? 8.760 -8.080 13.896 1.00 0.00 128 LEU A O 14
ATOM 27741 N N . LYS A 1 129 ? 10.537 -6.694 14.085 1.00 0.00 129 LYS A N 14
ATOM 27742 C CA . LYS A 1 129 ? 11.503 -7.696 13.668 1.00 0.00 129 LYS A CA 14
ATOM 27743 C C . LYS A 1 129 ? 10.900 -8.545 12.547 1.00 0.00 129 LYS A C 14
ATOM 27744 O O . LYS A 1 129 ? 11.025 -9.768 12.554 1.00 0.00 129 LYS A O 14
ATOM 27763 N N . MET A 1 1 ? 12.163 14.766 9.087 1.00 0.00 1 MET A N 15
ATOM 27764 C CA . MET A 1 1 ? 12.876 15.621 8.154 1.00 0.00 1 MET A CA 15
ATOM 27765 C C . MET A 1 1 ? 11.939 16.663 7.539 1.00 0.00 1 MET A C 15
ATOM 27766 O O . MET A 1 1 ? 11.299 17.428 8.258 1.00 0.00 1 MET A O 15
ATOM 27780 N N . SER A 1 2 ? 11.889 16.658 6.214 1.00 0.00 2 SER A N 15
ATOM 27781 C CA . SER A 1 2 ? 11.040 17.593 5.494 1.00 0.00 2 SER A CA 15
ATOM 27782 C C . SER A 1 2 ? 9.584 17.418 5.927 1.00 0.00 2 SER A C 15
ATOM 27783 O O . SER A 1 2 ? 8.765 18.317 5.743 1.00 0.00 2 SER A O 15
ATOM 27791 N N . LEU A 1 3 ? 9.304 16.254 6.495 1.00 0.00 3 LEU A N 15
ATOM 27792 C CA . LEU A 1 3 ? 7.960 15.950 6.956 1.00 0.00 3 LEU A CA 15
ATOM 27793 C C . LEU A 1 3 ? 8.035 15.290 8.334 1.00 0.00 3 LEU A C 15
ATOM 27794 O O . LEU A 1 3 ? 8.393 14.119 8.447 1.00 0.00 3 LEU A O 15
ATOM 27810 N N . ALA A 1 4 ? 7.690 16.070 9.348 1.00 0.00 4 ALA A N 15
ATOM 27811 C CA . ALA A 1 4 ? 7.714 15.577 10.714 1.00 0.00 4 ALA A CA 15
ATOM 27812 C C . ALA A 1 4 ? 6.918 14.275 10.795 1.00 0.00 4 ALA A C 15
ATOM 27813 O O . ALA A 1 4 ? 7.262 13.379 11.564 1.00 0.00 4 ALA A O 15
ATOM 27820 N N . GLU A 1 5 ? 5.866 14.209 9.991 1.00 0.00 5 GLU A N 15
ATOM 27821 C CA . GLU A 1 5 ? 5.018 13.030 9.962 1.00 0.00 5 GLU A CA 15
ATOM 27822 C C . GLU A 1 5 ? 5.490 12.064 8.873 1.00 0.00 5 GLU A C 15
ATOM 27823 O O . GLU A 1 5 ? 5.571 10.858 9.101 1.00 0.00 5 GLU A O 15
ATOM 27835 N N . LYS A 1 6 ? 5.788 12.630 7.712 1.00 0.00 6 LYS A N 15
ATOM 27836 C CA . LYS A 1 6 ? 6.249 11.833 6.588 1.00 0.00 6 LYS A CA 15
ATOM 27837 C C . LYS A 1 6 ? 5.479 10.511 6.555 1.00 0.00 6 LYS A C 15
ATOM 27838 O O . LYS A 1 6 ? 6.004 9.494 6.107 1.00 0.00 6 LYS A O 15
ATOM 27857 N N . ILE A 1 7 ? 4.245 10.570 7.036 1.00 0.00 7 ILE A N 15
ATOM 27858 C CA . ILE A 1 7 ? 3.398 9.390 7.067 1.00 0.00 7 ILE A CA 15
ATOM 27859 C C . ILE A 1 7 ? 2.155 9.637 6.211 1.00 0.00 7 ILE A C 15
ATOM 27860 O O . ILE A 1 7 ? 1.152 10.153 6.701 1.00 0.00 7 ILE A O 15
ATOM 27876 N N . LYS A 1 8 ? 2.262 9.259 4.945 1.00 0.00 8 LYS A N 15
ATOM 27877 C CA . LYS A 1 8 ? 1.159 9.433 4.016 1.00 0.00 8 LYS A CA 15
ATOM 27878 C C . LYS A 1 8 ? 0.773 8.074 3.429 1.00 0.00 8 LYS A C 15
ATOM 27879 O O . LYS A 1 8 ? 1.637 7.241 3.160 1.00 0.00 8 LYS A O 15
ATOM 27898 N N . VAL A 1 9 ? -0.527 7.892 3.247 1.00 0.00 9 VAL A N 15
ATOM 27899 C CA . VAL A 1 9 ? -1.039 6.648 2.696 1.00 0.00 9 VAL A CA 15
ATOM 27900 C C . VAL A 1 9 ? -1.375 6.850 1.218 1.00 0.00 9 VAL A C 15
ATOM 27901 O O . VAL A 1 9 ? -2.090 7.786 0.862 1.00 0.00 9 VAL A O 15
ATOM 27914 N N . LEU A 1 10 ? -0.845 5.956 0.396 1.00 0.00 10 LEU A N 15
ATOM 27915 C CA . LEU A 1 10 ? -1.079 6.024 -1.036 1.00 0.00 10 LEU A CA 15
ATOM 27916 C C . LEU A 1 10 ? -1.971 4.855 -1.459 1.00 0.00 10 LEU A C 15
ATOM 27917 O O . LEU A 1 10 ? -1.585 3.695 -1.323 1.00 0.00 10 LEU A O 15
ATOM 27933 N N . ILE A 1 11 ? -3.147 5.201 -1.963 1.00 0.00 11 ILE A N 15
ATOM 27934 C CA . ILE A 1 11 ? -4.096 4.194 -2.407 1.00 0.00 11 ILE A CA 15
ATOM 27935 C C . ILE A 1 11 ? -4.697 4.622 -3.746 1.00 0.00 11 ILE A C 15
ATOM 27936 O O . ILE A 1 11 ? -5.467 5.579 -3.808 1.00 0.00 11 ILE A O 15
ATOM 27952 N N . VAL A 1 12 ? -4.324 3.890 -4.786 1.00 0.00 12 VAL A N 15
ATOM 27953 C CA . VAL A 1 12 ? -4.817 4.181 -6.122 1.00 0.00 12 VAL A CA 15
ATOM 27954 C C . VAL A 1 12 ? -5.279 2.882 -6.785 1.00 0.00 12 VAL A C 15
ATOM 27955 O O . VAL A 1 12 ? -4.553 1.890 -6.788 1.00 0.00 12 VAL A O 15
ATOM 27968 N N . ASP A 1 13 ? -6.486 2.931 -7.330 1.00 0.00 13 ASP A N 15
ATOM 27969 C CA . ASP A 1 13 ? -7.055 1.770 -7.994 1.00 0.00 13 ASP A CA 15
ATOM 27970 C C . ASP A 1 13 ? -7.814 2.223 -9.242 1.00 0.00 13 ASP A C 15
ATOM 27971 O O . ASP A 1 13 ? -8.445 3.279 -9.240 1.00 0.00 13 ASP A O 15
ATOM 27980 N N . ASP A 1 14 ? -7.728 1.403 -10.279 1.00 0.00 14 ASP A N 15
ATOM 27981 C CA . ASP A 1 14 ? -8.400 1.706 -11.531 1.00 0.00 14 ASP A CA 15
ATOM 27982 C C . ASP A 1 14 ? -9.890 1.928 -11.265 1.00 0.00 14 ASP A C 15
ATOM 27983 O O . ASP A 1 14 ? -10.468 2.909 -11.729 1.00 0.00 14 ASP A O 15
ATOM 27992 N N . GLN A 1 15 ? -10.470 1.000 -10.518 1.00 0.00 15 GLN A N 15
ATOM 27993 C CA . GLN A 1 15 ? -11.882 1.081 -10.185 1.00 0.00 15 GLN A CA 15
ATOM 27994 C C . GLN A 1 15 ? -12.083 1.943 -8.937 1.00 0.00 15 GLN A C 15
ATOM 27995 O O . GLN A 1 15 ? -11.298 1.867 -7.993 1.00 0.00 15 GLN A O 15
ATOM 28009 N N . VAL A 1 16 ? -13.139 2.743 -8.973 1.00 0.00 16 VAL A N 15
ATOM 28010 C CA . VAL A 1 16 ? -13.453 3.618 -7.856 1.00 0.00 16 VAL A CA 15
ATOM 28011 C C . VAL A 1 16 ? -13.941 2.776 -6.675 1.00 0.00 16 VAL A C 15
ATOM 28012 O O . VAL A 1 16 ? -13.574 3.034 -5.530 1.00 0.00 16 VAL A O 15
ATOM 28025 N N . THR A 1 17 ? -14.761 1.785 -6.995 1.00 0.00 17 THR A N 15
ATOM 28026 C CA . THR A 1 17 ? -15.303 0.903 -5.975 1.00 0.00 17 THR A CA 15
ATOM 28027 C C . THR A 1 17 ? -14.171 0.236 -5.192 1.00 0.00 17 THR A C 15
ATOM 28028 O O . THR A 1 17 ? -14.288 0.021 -3.986 1.00 0.00 17 THR A O 15
ATOM 28039 N N . SER A 1 18 ? -13.101 -0.075 -5.909 1.00 0.00 18 SER A N 15
ATOM 28040 C CA . SER A 1 18 ? -11.949 -0.714 -5.296 1.00 0.00 18 SER A CA 15
ATOM 28041 C C . SER A 1 18 ? -11.198 0.290 -4.418 1.00 0.00 18 SER A C 15
ATOM 28042 O O . SER A 1 18 ? -11.006 0.057 -3.227 1.00 0.00 18 SER A O 15
ATOM 28050 N N . ARG A 1 19 ? -10.793 1.387 -5.043 1.00 0.00 19 ARG A N 15
ATOM 28051 C CA . ARG A 1 19 ? -10.068 2.427 -4.335 1.00 0.00 19 ARG A CA 15
ATOM 28052 C C . ARG A 1 19 ? -10.940 3.022 -3.226 1.00 0.00 19 ARG A C 15
ATOM 28053 O O . ARG A 1 19 ? -10.426 3.477 -2.205 1.00 0.00 19 ARG A O 15
ATOM 28074 N N . LEU A 1 20 ? -12.243 2.998 -3.465 1.00 0.00 20 LEU A N 15
ATOM 28075 C CA . LEU A 1 20 ? -13.190 3.529 -2.500 1.00 0.00 20 LEU A CA 15
ATOM 28076 C C . LEU A 1 20 ? -13.290 2.571 -1.311 1.00 0.00 20 LEU A C 15
ATOM 28077 O O . LEU A 1 20 ? -13.290 3.004 -0.160 1.00 0.00 20 LEU A O 15
ATOM 28093 N N . LEU A 1 21 ? -13.372 1.288 -1.631 1.00 0.00 21 LEU A N 15
ATOM 28094 C CA . LEU A 1 21 ? -13.473 0.266 -0.602 1.00 0.00 21 LEU A CA 15
ATOM 28095 C C . LEU A 1 21 ? -12.226 0.316 0.283 1.00 0.00 21 LEU A C 15
ATOM 28096 O O . LEU A 1 21 ? -12.329 0.491 1.497 1.00 0.00 21 LEU A O 15
ATOM 28112 N N . LEU A 1 22 ? -11.077 0.159 -0.357 1.00 0.00 22 LEU A N 15
ATOM 28113 C CA . LEU A 1 22 ? -9.812 0.184 0.358 1.00 0.00 22 LEU A CA 15
ATOM 28114 C C . LEU A 1 22 ? -9.685 1.508 1.114 1.00 0.00 22 LEU A C 15
ATOM 28115 O O . LEU A 1 22 ? -9.387 1.519 2.307 1.00 0.00 22 LEU A O 15
ATOM 28131 N N . GLY A 1 23 ? -9.916 2.592 0.388 1.00 0.00 23 GLY A N 15
ATOM 28132 C CA . GLY A 1 23 ? -9.831 3.918 0.975 1.00 0.00 23 GLY A CA 15
ATOM 28133 C C . GLY A 1 23 ? -10.860 4.090 2.093 1.00 0.00 23 GLY A C 15
ATOM 28134 O O . GLY A 1 23 ? -10.627 4.830 3.048 1.00 0.00 23 GLY A O 15
ATOM 28138 N N . ASP A 1 24 ? -11.977 3.393 1.939 1.00 0.00 24 ASP A N 15
ATOM 28139 C CA . ASP A 1 24 ? -13.042 3.460 2.924 1.00 0.00 24 ASP A CA 15
ATOM 28140 C C . ASP A 1 24 ? -12.645 2.641 4.154 1.00 0.00 24 ASP A C 15
ATOM 28141 O O . ASP A 1 24 ? -12.767 3.112 5.284 1.00 0.00 24 ASP A O 15
ATOM 28150 N N . ALA A 1 25 ? -12.177 1.429 3.893 1.00 0.00 25 ALA A N 15
ATOM 28151 C CA . ALA A 1 25 ? -11.762 0.540 4.965 1.00 0.00 25 ALA A CA 15
ATOM 28152 C C . ALA A 1 25 ? -10.684 1.230 5.804 1.00 0.00 25 ALA A C 15
ATOM 28153 O O . ALA A 1 25 ? -10.733 1.195 7.034 1.00 0.00 25 ALA A O 15
ATOM 28160 N N . LEU A 1 26 ? -9.737 1.840 5.108 1.00 0.00 26 LEU A N 15
ATOM 28161 C CA . LEU A 1 26 ? -8.650 2.538 5.774 1.00 0.00 26 LEU A CA 15
ATOM 28162 C C . LEU A 1 26 ? -9.186 3.823 6.407 1.00 0.00 26 LEU A C 15
ATOM 28163 O O . LEU A 1 26 ? -8.629 4.316 7.387 1.00 0.00 26 LEU A O 15
ATOM 28179 N N . GLN A 1 27 ? -10.260 4.330 5.822 1.00 0.00 27 GLN A N 15
ATOM 28180 C CA . GLN A 1 27 ? -10.878 5.548 6.317 1.00 0.00 27 GLN A CA 15
ATOM 28181 C C . GLN A 1 27 ? -11.343 5.358 7.762 1.00 0.00 27 GLN A C 15
ATOM 28182 O O . GLN A 1 27 ? -11.044 6.182 8.626 1.00 0.00 27 GLN A O 15
ATOM 28196 N N . GLN A 1 28 ? -12.066 4.269 7.980 1.00 0.00 28 GLN A N 15
ATOM 28197 C CA . GLN A 1 28 ? -12.574 3.963 9.306 1.00 0.00 28 GLN A CA 15
ATOM 28198 C C . GLN A 1 28 ? -11.417 3.671 10.264 1.00 0.00 28 GLN A C 15
ATOM 28199 O O . GLN A 1 28 ? -11.608 3.626 11.478 1.00 0.00 28 GLN A O 15
ATOM 28213 N N . LEU A 1 29 ? -10.242 3.479 9.681 1.00 0.00 29 LEU A N 15
ATOM 28214 C CA . LEU A 1 29 ? -9.055 3.193 10.467 1.00 0.00 29 LEU A CA 15
ATOM 28215 C C . LEU A 1 29 ? -8.302 4.497 10.740 1.00 0.00 29 LEU A C 15
ATOM 28216 O O . LEU A 1 29 ? -7.402 4.535 11.578 1.00 0.00 29 LEU A O 15
ATOM 28232 N N . GLY A 1 30 ? -8.698 5.534 10.016 1.00 0.00 30 GLY A N 15
ATOM 28233 C CA . GLY A 1 30 ? -8.072 6.836 10.168 1.00 0.00 30 GLY A CA 15
ATOM 28234 C C . GLY A 1 30 ? -6.608 6.796 9.725 1.00 0.00 30 GLY A C 15
ATOM 28235 O O . GLY A 1 30 ? -5.780 7.550 10.234 1.00 0.00 30 GLY A O 15
ATOM 28239 N N . PHE A 1 31 ? -6.332 5.907 8.781 1.00 0.00 31 PHE A N 15
ATOM 28240 C CA . PHE A 1 31 ? -4.983 5.760 8.264 1.00 0.00 31 PHE A CA 15
ATOM 28241 C C . PHE A 1 31 ? -4.136 6.993 8.582 1.00 0.00 31 PHE A C 15
ATOM 28242 O O . PHE A 1 31 ? -3.652 7.147 9.703 1.00 0.00 31 PHE A O 15
ATOM 28259 N N . LYS A 1 32 ? -3.982 7.841 7.575 1.00 0.00 32 LYS A N 15
ATOM 28260 C CA . LYS A 1 32 ? -3.200 9.056 7.734 1.00 0.00 32 LYS A CA 15
ATOM 28261 C C . LYS A 1 32 ? -3.551 10.032 6.609 1.00 0.00 32 LYS A C 15
ATOM 28262 O O . LYS A 1 32 ? -3.959 11.163 6.869 1.00 0.00 32 LYS A O 15
ATOM 28281 N N . GLN A 1 33 ? -3.380 9.559 5.383 1.00 0.00 33 GLN A N 15
ATOM 28282 C CA . GLN A 1 33 ? -3.674 10.377 4.218 1.00 0.00 33 GLN A CA 15
ATOM 28283 C C . GLN A 1 33 ? -3.897 9.491 2.991 1.00 0.00 33 GLN A C 15
ATOM 28284 O O . GLN A 1 33 ? -3.059 8.652 2.664 1.00 0.00 33 GLN A O 15
ATOM 28298 N N . ILE A 1 34 ? -5.034 9.707 2.344 1.00 0.00 34 ILE A N 15
ATOM 28299 C CA . ILE A 1 34 ? -5.379 8.938 1.161 1.00 0.00 34 ILE A CA 15
ATOM 28300 C C . ILE A 1 34 ? -4.934 9.705 -0.086 1.00 0.00 34 ILE A C 15
ATOM 28301 O O . ILE A 1 34 ? -5.470 10.769 -0.390 1.00 0.00 34 ILE A O 15
ATOM 28317 N N . THR A 1 35 ? -3.958 9.132 -0.777 1.00 0.00 35 THR A N 15
ATOM 28318 C CA . THR A 1 35 ? -3.435 9.749 -1.984 1.00 0.00 35 THR A CA 15
ATOM 28319 C C . THR A 1 35 ? -3.527 8.776 -3.162 1.00 0.00 35 THR A C 15
ATOM 28320 O O . THR A 1 35 ? -2.885 7.727 -3.157 1.00 0.00 35 THR A O 15
ATOM 28331 N N . ALA A 1 36 ? -4.330 9.159 -4.144 1.00 0.00 36 ALA A N 15
ATOM 28332 C CA . ALA A 1 36 ? -4.514 8.334 -5.325 1.00 0.00 36 ALA A CA 15
ATOM 28333 C C . ALA A 1 36 ? -4.184 9.156 -6.572 1.00 0.00 36 ALA A C 15
ATOM 28334 O O . ALA A 1 36 ? -4.496 10.345 -6.638 1.00 0.00 36 ALA A O 15
ATOM 28341 N N . ALA A 1 37 ? -3.557 8.492 -7.532 1.00 0.00 37 ALA A N 15
ATOM 28342 C CA . ALA A 1 37 ? -3.182 9.145 -8.773 1.00 0.00 37 ALA A CA 15
ATOM 28343 C C . ALA A 1 37 ? -3.180 8.118 -9.907 1.00 0.00 37 ALA A C 15
ATOM 28344 O O . ALA A 1 37 ? -2.581 7.051 -9.781 1.00 0.00 37 ALA A O 15
ATOM 28351 N N . GLY A 1 38 ? -3.857 8.475 -10.988 1.00 0.00 38 GLY A N 15
ATOM 28352 C CA . GLY A 1 38 ? -3.941 7.597 -12.142 1.00 0.00 38 GLY A CA 15
ATOM 28353 C C . GLY A 1 38 ? -3.957 6.128 -11.714 1.00 0.00 38 GLY A C 15
ATOM 28354 O O . GLY A 1 38 ? -5.020 5.556 -11.483 1.00 0.00 38 GLY A O 15
ATOM 28358 N N . ASP A 1 39 ? -2.763 5.560 -11.621 1.00 0.00 39 ASP A N 15
ATOM 28359 C CA . ASP A 1 39 ? -2.626 4.169 -11.224 1.00 0.00 39 ASP A CA 15
ATOM 28360 C C . ASP A 1 39 ? -1.325 3.993 -10.438 1.00 0.00 39 ASP A C 15
ATOM 28361 O O . ASP A 1 39 ? -0.656 4.972 -10.110 1.00 0.00 39 ASP A O 15
ATOM 28370 N N . GLY A 1 40 ? -1.004 2.738 -10.159 1.00 0.00 40 GLY A N 15
ATOM 28371 C CA . GLY A 1 40 ? 0.205 2.422 -9.417 1.00 0.00 40 GLY A CA 15
ATOM 28372 C C . GLY A 1 40 ? 1.372 3.301 -9.871 1.00 0.00 40 GLY A C 15
ATOM 28373 O O . GLY A 1 40 ? 2.162 3.763 -9.049 1.00 0.00 40 GLY A O 15
ATOM 28377 N N . GLU A 1 41 ? 1.444 3.505 -11.178 1.00 0.00 41 GLU A N 15
ATOM 28378 C CA . GLU A 1 41 ? 2.502 4.320 -11.751 1.00 0.00 41 GLU A CA 15
ATOM 28379 C C . GLU A 1 41 ? 2.305 5.789 -11.371 1.00 0.00 41 GLU A C 15
ATOM 28380 O O . GLU A 1 41 ? 3.184 6.400 -10.765 1.00 0.00 41 GLU A O 15
ATOM 28392 N N . GLN A 1 42 ? 1.145 6.313 -11.741 1.00 0.00 42 GLN A N 15
ATOM 28393 C CA . GLN A 1 42 ? 0.822 7.698 -11.446 1.00 0.00 42 GLN A CA 15
ATOM 28394 C C . GLN A 1 42 ? 0.840 7.938 -9.935 1.00 0.00 42 GLN A C 15
ATOM 28395 O O . GLN A 1 42 ? 1.378 8.941 -9.468 1.00 0.00 42 GLN A O 15
ATOM 28409 N N . GLY A 1 43 ? 0.247 6.999 -9.212 1.00 0.00 43 GLY A N 15
ATOM 28410 C CA . GLY A 1 43 ? 0.189 7.095 -7.763 1.00 0.00 43 GLY A CA 15
ATOM 28411 C C . GLY A 1 43 ? 1.573 6.893 -7.144 1.00 0.00 43 GLY A C 15
ATOM 28412 O O . GLY A 1 43 ? 1.846 7.389 -6.053 1.00 0.00 43 GLY A O 15
ATOM 28416 N N . MET A 1 44 ? 2.409 6.166 -7.869 1.00 0.00 44 MET A N 15
ATOM 28417 C CA . MET A 1 44 ? 3.759 5.892 -7.403 1.00 0.00 44 MET A CA 15
ATOM 28418 C C . MET A 1 44 ? 4.603 7.168 -7.390 1.00 0.00 44 MET A C 15
ATOM 28419 O O . MET A 1 44 ? 5.206 7.507 -6.372 1.00 0.00 44 MET A O 15
ATOM 28433 N N . LYS A 1 45 ? 4.618 7.842 -8.530 1.00 0.00 45 LYS A N 15
ATOM 28434 C CA . LYS A 1 45 ? 5.379 9.074 -8.662 1.00 0.00 45 LYS A CA 15
ATOM 28435 C C . LYS A 1 45 ? 4.731 10.162 -7.804 1.00 0.00 45 LYS A C 15
ATOM 28436 O O . LYS A 1 45 ? 5.421 11.021 -7.258 1.00 0.00 45 LYS A O 15
ATOM 28455 N N . ILE A 1 46 ? 3.411 10.089 -7.710 1.00 0.00 46 ILE A N 15
ATOM 28456 C CA . ILE A 1 46 ? 2.662 11.058 -6.928 1.00 0.00 46 ILE A CA 15
ATOM 28457 C C . ILE A 1 46 ? 2.944 10.832 -5.441 1.00 0.00 46 ILE A C 15
ATOM 28458 O O . ILE A 1 46 ? 2.992 11.785 -4.664 1.00 0.00 46 ILE A O 15
ATOM 28474 N N . MET A 1 47 ? 3.123 9.568 -5.090 1.00 0.00 47 MET A N 15
ATOM 28475 C CA . MET A 1 47 ? 3.400 9.205 -3.710 1.00 0.00 47 MET A CA 15
ATOM 28476 C C . MET A 1 47 ? 4.860 9.484 -3.352 1.00 0.00 47 MET A C 15
ATOM 28477 O O . MET A 1 47 ? 5.149 10.061 -2.304 1.00 0.00 47 MET A O 15
ATOM 28491 N N . ALA A 1 48 ? 5.745 9.061 -4.243 1.00 0.00 48 ALA A N 15
ATOM 28492 C CA . ALA A 1 48 ? 7.170 9.257 -4.034 1.00 0.00 48 ALA A CA 15
ATOM 28493 C C . ALA A 1 48 ? 7.475 10.756 -4.002 1.00 0.00 48 ALA A C 15
ATOM 28494 O O . ALA A 1 48 ? 8.262 11.216 -3.176 1.00 0.00 48 ALA A O 15
ATOM 28501 N N . GLN A 1 49 ? 6.835 11.477 -4.911 1.00 0.00 49 GLN A N 15
ATOM 28502 C CA . GLN A 1 49 ? 7.028 12.915 -4.998 1.00 0.00 49 GLN A CA 15
ATOM 28503 C C . GLN A 1 49 ? 6.801 13.563 -3.630 1.00 0.00 49 GLN A C 15
ATOM 28504 O O . GLN A 1 49 ? 7.259 14.678 -3.385 1.00 0.00 49 GLN A O 15
ATOM 28518 N N . ASN A 1 50 ? 6.095 12.838 -2.776 1.00 0.00 50 ASN A N 15
ATOM 28519 C CA . ASN A 1 50 ? 5.801 13.328 -1.441 1.00 0.00 50 ASN A CA 15
ATOM 28520 C C . ASN A 1 50 ? 5.997 12.196 -0.431 1.00 0.00 50 ASN A C 15
ATOM 28521 O O . ASN A 1 50 ? 6.423 11.101 -0.796 1.00 0.00 50 ASN A O 15
ATOM 28532 N N . PRO A 1 51 ? 5.667 12.505 0.851 1.00 0.00 51 PRO A N 15
ATOM 28533 C CA . PRO A 1 51 ? 5.802 11.526 1.916 1.00 0.00 51 PRO A CA 15
ATOM 28534 C C . PRO A 1 51 ? 4.686 10.481 1.845 1.00 0.00 51 PRO A C 15
ATOM 28535 O O . PRO A 1 51 ? 3.575 10.783 1.411 1.00 0.00 51 PRO A O 15
ATOM 28546 N N . HIS A 1 52 ? 5.020 9.275 2.277 1.00 0.00 52 HIS A N 15
ATOM 28547 C CA . HIS A 1 52 ? 4.061 8.184 2.269 1.00 0.00 52 HIS A CA 15
ATOM 28548 C C . HIS A 1 52 ? 4.585 7.032 3.130 1.00 0.00 52 HIS A C 15
ATOM 28549 O O . HIS A 1 52 ? 5.785 6.936 3.380 1.00 0.00 52 HIS A O 15
ATOM 28564 N N . HIS A 1 53 ? 3.658 6.188 3.559 1.00 0.00 53 HIS A N 15
ATOM 28565 C CA . HIS A 1 53 ? 4.011 5.047 4.387 1.00 0.00 53 HIS A CA 15
ATOM 28566 C C . HIS A 1 53 ? 3.072 3.880 4.079 1.00 0.00 53 HIS A C 15
ATOM 28567 O O . HIS A 1 53 ? 2.997 2.920 4.844 1.00 0.00 53 HIS A O 15
ATOM 28582 N N . LEU A 1 54 ? 2.377 4.001 2.957 1.00 0.00 54 LEU A N 15
ATOM 28583 C CA . LEU A 1 54 ? 1.445 2.967 2.539 1.00 0.00 54 LEU A CA 15
ATOM 28584 C C . LEU A 1 54 ? 1.235 3.058 1.026 1.00 0.00 54 LEU A C 15
ATOM 28585 O O . LEU A 1 54 ? 0.994 4.141 0.493 1.00 0.00 54 LEU A O 15
ATOM 28601 N N . VAL A 1 55 ? 1.334 1.908 0.376 1.00 0.00 55 VAL A N 15
ATOM 28602 C CA . VAL A 1 55 ? 1.158 1.844 -1.065 1.00 0.00 55 VAL A CA 15
ATOM 28603 C C . VAL A 1 55 ? 0.227 0.679 -1.409 1.00 0.00 55 VAL A C 15
ATOM 28604 O O . VAL A 1 55 ? 0.673 -0.458 -1.544 1.00 0.00 55 VAL A O 15
ATOM 28617 N N . ILE A 1 56 ? -1.051 1.005 -1.541 1.00 0.00 56 ILE A N 15
ATOM 28618 C CA . ILE A 1 56 ? -2.049 0.001 -1.867 1.00 0.00 56 ILE A CA 15
ATOM 28619 C C . ILE A 1 56 ? -2.633 0.298 -3.249 1.00 0.00 56 ILE A C 15
ATOM 28620 O O . ILE A 1 56 ? -2.911 1.451 -3.575 1.00 0.00 56 ILE A O 15
ATOM 28636 N N . SER A 1 57 ? -2.802 -0.763 -4.025 1.00 0.00 57 SER A N 15
ATOM 28637 C CA . SER A 1 57 ? -3.348 -0.629 -5.366 1.00 0.00 57 SER A CA 15
ATOM 28638 C C . SER A 1 57 ? -4.217 -1.843 -5.699 1.00 0.00 57 SER A C 15
ATOM 28639 O O . SER A 1 57 ? -4.237 -2.821 -4.953 1.00 0.00 57 SER A O 15
ATOM 28647 N N . ASP A 1 58 ? -4.914 -1.741 -6.821 1.00 0.00 58 ASP A N 15
ATOM 28648 C CA . ASP A 1 58 ? -5.784 -2.818 -7.263 1.00 0.00 58 ASP A CA 15
ATOM 28649 C C . ASP A 1 58 ? -5.050 -3.665 -8.306 1.00 0.00 58 ASP A C 15
ATOM 28650 O O . ASP A 1 58 ? -3.861 -3.461 -8.552 1.00 0.00 58 ASP A O 15
ATOM 28659 N N . PHE A 1 59 ? -5.788 -4.597 -8.891 1.00 0.00 59 PHE A N 15
ATOM 28660 C CA . PHE A 1 59 ? -5.223 -5.475 -9.901 1.00 0.00 59 PHE A CA 15
ATOM 28661 C C . PHE A 1 59 ? -5.897 -5.256 -11.257 1.00 0.00 59 PHE A C 15
ATOM 28662 O O . PHE A 1 59 ? -5.800 -6.100 -12.146 1.00 0.00 59 PHE A O 15
ATOM 28679 N N . ASN A 1 60 ? -6.564 -4.117 -11.373 1.00 0.00 60 ASN A N 15
ATOM 28680 C CA . ASN A 1 60 ? -7.253 -3.776 -12.606 1.00 0.00 60 ASN A CA 15
ATOM 28681 C C . ASN A 1 60 ? -6.245 -3.740 -13.756 1.00 0.00 60 ASN A C 15
ATOM 28682 O O . ASN A 1 60 ? -6.149 -4.689 -14.532 1.00 0.00 60 ASN A O 15
ATOM 28693 N N . MET A 1 61 ? -5.519 -2.633 -13.829 1.00 0.00 61 MET A N 15
ATOM 28694 C CA . MET A 1 61 ? -4.522 -2.461 -14.871 1.00 0.00 61 MET A CA 15
ATOM 28695 C C . MET A 1 61 ? -3.492 -1.401 -14.475 1.00 0.00 61 MET A C 15
ATOM 28696 O O . MET A 1 61 ? -3.179 -0.510 -15.263 1.00 0.00 61 MET A O 15
ATOM 28710 N N . PRO A 1 62 ? -2.980 -1.536 -13.222 1.00 0.00 62 PRO A N 15
ATOM 28711 C CA . PRO A 1 62 ? -1.993 -0.601 -12.712 1.00 0.00 62 PRO A CA 15
ATOM 28712 C C . PRO A 1 62 ? -0.620 -0.856 -13.337 1.00 0.00 62 PRO A C 15
ATOM 28713 O O . PRO A 1 62 ? -0.207 -2.005 -13.484 1.00 0.00 62 PRO A O 15
ATOM 28724 N N . LYS A 1 63 ? 0.047 0.233 -13.687 1.00 0.00 63 LYS A N 15
ATOM 28725 C CA . LYS A 1 63 ? 1.364 0.140 -14.292 1.00 0.00 63 LYS A CA 15
ATOM 28726 C C . LYS A 1 63 ? 2.397 -0.186 -13.211 1.00 0.00 63 LYS A C 15
ATOM 28727 O O . LYS A 1 63 ? 3.491 -0.658 -13.514 1.00 0.00 63 LYS A O 15
ATOM 28746 N N . MET A 1 64 ? 2.012 0.079 -11.972 1.00 0.00 64 MET A N 15
ATOM 28747 C CA . MET A 1 64 ? 2.890 -0.180 -10.843 1.00 0.00 64 MET A CA 15
ATOM 28748 C C . MET A 1 64 ? 2.127 -0.842 -9.695 1.00 0.00 64 MET A C 15
ATOM 28749 O O . MET A 1 64 ? 1.717 -0.171 -8.749 1.00 0.00 64 MET A O 15
ATOM 28763 N N . ASP A 1 65 ? 1.957 -2.151 -9.816 1.00 0.00 65 ASP A N 15
ATOM 28764 C CA . ASP A 1 65 ? 1.250 -2.910 -8.799 1.00 0.00 65 ASP A CA 15
ATOM 28765 C C . ASP A 1 65 ? 2.174 -3.133 -7.600 1.00 0.00 65 ASP A C 15
ATOM 28766 O O . ASP A 1 65 ? 3.348 -2.767 -7.639 1.00 0.00 65 ASP A O 15
ATOM 28775 N N . GLY A 1 66 ? 1.609 -3.733 -6.562 1.00 0.00 66 GLY A N 15
ATOM 28776 C CA . GLY A 1 66 ? 2.367 -4.008 -5.353 1.00 0.00 66 GLY A CA 15
ATOM 28777 C C . GLY A 1 66 ? 3.835 -4.296 -5.680 1.00 0.00 66 GLY A C 15
ATOM 28778 O O . GLY A 1 66 ? 4.726 -3.580 -5.229 1.00 0.00 66 GLY A O 15
ATOM 28782 N N . LEU A 1 67 ? 4.038 -5.346 -6.462 1.00 0.00 67 LEU A N 15
ATOM 28783 C CA . LEU A 1 67 ? 5.382 -5.738 -6.855 1.00 0.00 67 LEU A CA 15
ATOM 28784 C C . LEU A 1 67 ? 6.061 -4.567 -7.569 1.00 0.00 67 LEU A C 15
ATOM 28785 O O . LEU A 1 67 ? 7.215 -4.250 -7.289 1.00 0.00 67 LEU A O 15
ATOM 28801 N N . GLY A 1 68 ? 5.315 -3.958 -8.480 1.00 0.00 68 GLY A N 15
ATOM 28802 C CA . GLY A 1 68 ? 5.830 -2.830 -9.236 1.00 0.00 68 GLY A CA 15
ATOM 28803 C C . GLY A 1 68 ? 6.344 -1.732 -8.303 1.00 0.00 68 GLY A C 15
ATOM 28804 O O . GLY A 1 68 ? 7.390 -1.137 -8.556 1.00 0.00 68 GLY A O 15
ATOM 28808 N N . LEU A 1 69 ? 5.584 -1.497 -7.243 1.00 0.00 69 LEU A N 15
ATOM 28809 C CA . LEU A 1 69 ? 5.949 -0.482 -6.271 1.00 0.00 69 LEU A CA 15
ATOM 28810 C C . LEU A 1 69 ? 7.254 -0.887 -5.581 1.00 0.00 69 LEU A C 15
ATOM 28811 O O . LEU A 1 69 ? 8.140 -0.056 -5.386 1.00 0.00 69 LEU A O 15
ATOM 28827 N N . LEU A 1 70 ? 7.330 -2.163 -5.233 1.00 0.00 70 LEU A N 15
ATOM 28828 C CA . LEU A 1 70 ? 8.512 -2.688 -4.570 1.00 0.00 70 LEU A CA 15
ATOM 28829 C C . LEU A 1 70 ? 9.731 -2.476 -5.468 1.00 0.00 70 LEU A C 15
ATOM 28830 O O . LEU A 1 70 ? 10.790 -2.066 -4.996 1.00 0.00 70 LEU A O 15
ATOM 28846 N N . GLN A 1 71 ? 9.542 -2.765 -6.747 1.00 0.00 71 GLN A N 15
ATOM 28847 C CA . GLN A 1 71 ? 10.614 -2.611 -7.716 1.00 0.00 71 GLN A CA 15
ATOM 28848 C C . GLN A 1 71 ? 11.090 -1.158 -7.755 1.00 0.00 71 GLN A C 15
ATOM 28849 O O . GLN A 1 71 ? 12.279 -0.894 -7.930 1.00 0.00 71 GLN A O 15
ATOM 28863 N N . ALA A 1 72 ? 10.137 -0.252 -7.590 1.00 0.00 72 ALA A N 15
ATOM 28864 C CA . ALA A 1 72 ? 10.443 1.168 -7.604 1.00 0.00 72 ALA A CA 15
ATOM 28865 C C . ALA A 1 72 ? 11.266 1.521 -6.364 1.00 0.00 72 ALA A C 15
ATOM 28866 O O . ALA A 1 72 ? 12.265 2.232 -6.458 1.00 0.00 72 ALA A O 15
ATOM 28873 N N . VAL A 1 73 ? 10.814 1.008 -5.229 1.00 0.00 73 VAL A N 15
ATOM 28874 C CA . VAL A 1 73 ? 11.496 1.259 -3.971 1.00 0.00 73 VAL A CA 15
ATOM 28875 C C . VAL A 1 73 ? 12.959 0.830 -4.092 1.00 0.00 73 VAL A C 15
ATOM 28876 O O . VAL A 1 73 ? 13.847 1.473 -3.537 1.00 0.00 73 VAL A O 15
ATOM 28889 N N . ARG A 1 74 ? 13.164 -0.256 -4.824 1.00 0.00 74 ARG A N 15
ATOM 28890 C CA . ARG A 1 74 ? 14.505 -0.779 -5.027 1.00 0.00 74 ARG A CA 15
ATOM 28891 C C . ARG A 1 74 ? 15.391 0.275 -5.694 1.00 0.00 74 ARG A C 15
ATOM 28892 O O . ARG A 1 74 ? 16.616 0.200 -5.619 1.00 0.00 74 ARG A O 15
ATOM 28913 N N . ALA A 1 75 ? 14.736 1.234 -6.333 1.00 0.00 75 ALA A N 15
ATOM 28914 C CA . ALA A 1 75 ? 15.449 2.302 -7.013 1.00 0.00 75 ALA A CA 15
ATOM 28915 C C . ALA A 1 75 ? 15.457 3.549 -6.127 1.00 0.00 75 ALA A C 15
ATOM 28916 O O . ALA A 1 75 ? 16.343 4.394 -6.246 1.00 0.00 75 ALA A O 15
ATOM 28923 N N . ASN A 1 76 ? 14.461 3.624 -5.256 1.00 0.00 76 ASN A N 15
ATOM 28924 C CA . ASN A 1 76 ? 14.343 4.754 -4.350 1.00 0.00 76 ASN A CA 15
ATOM 28925 C C . ASN A 1 76 ? 14.100 4.240 -2.930 1.00 0.00 76 ASN A C 15
ATOM 28926 O O . ASN A 1 76 ? 13.066 3.634 -2.654 1.00 0.00 76 ASN A O 15
ATOM 28937 N N . PRO A 1 77 ? 15.097 4.507 -2.044 1.00 0.00 77 PRO A N 15
ATOM 28938 C CA . PRO A 1 77 ? 15.001 4.077 -0.658 1.00 0.00 77 PRO A CA 15
ATOM 28939 C C . PRO A 1 77 ? 14.023 4.958 0.122 1.00 0.00 77 PRO A C 15
ATOM 28940 O O . PRO A 1 77 ? 13.729 4.686 1.285 1.00 0.00 77 PRO A O 15
ATOM 28951 N N . ALA A 1 78 ? 13.546 5.996 -0.549 1.00 0.00 78 ALA A N 15
ATOM 28952 C CA . ALA A 1 78 ? 12.608 6.918 0.068 1.00 0.00 78 ALA A CA 15
ATOM 28953 C C . ALA A 1 78 ? 11.254 6.226 0.235 1.00 0.00 78 ALA A C 15
ATOM 28954 O O . ALA A 1 78 ? 10.528 6.495 1.191 1.00 0.00 78 ALA A O 15
ATOM 28961 N N . THR A 1 79 ? 10.954 5.347 -0.710 1.00 0.00 79 THR A N 15
ATOM 28962 C CA . THR A 1 79 ? 9.700 4.614 -0.680 1.00 0.00 79 THR A CA 15
ATOM 28963 C C . THR A 1 79 ? 9.931 3.184 -0.188 1.00 0.00 79 THR A C 15
ATOM 28964 O O . THR A 1 79 ? 9.017 2.360 -0.213 1.00 0.00 79 THR A O 15
ATOM 28975 N N . LYS A 1 80 ? 11.155 2.932 0.247 1.00 0.00 80 LYS A N 15
ATOM 28976 C CA . LYS A 1 80 ? 11.518 1.615 0.744 1.00 0.00 80 LYS A CA 15
ATOM 28977 C C . LYS A 1 80 ? 10.986 1.448 2.169 1.00 0.00 80 LYS A C 15
ATOM 28978 O O . LYS A 1 80 ? 11.072 0.365 2.744 1.00 0.00 80 LYS A O 15
ATOM 28997 N N . LYS A 1 81 ? 10.450 2.539 2.698 1.00 0.00 81 LYS A N 15
ATOM 28998 C CA . LYS A 1 81 ? 9.905 2.527 4.045 1.00 0.00 81 LYS A CA 15
ATOM 28999 C C . LYS A 1 81 ? 8.378 2.575 3.972 1.00 0.00 81 LYS A C 15
ATOM 29000 O O . LYS A 1 81 ? 7.709 2.728 4.994 1.00 0.00 81 LYS A O 15
ATOM 29019 N N . ALA A 1 82 ? 7.870 2.442 2.756 1.00 0.00 82 ALA A N 15
ATOM 29020 C CA . ALA A 1 82 ? 6.434 2.469 2.538 1.00 0.00 82 ALA A CA 15
ATOM 29021 C C . ALA A 1 82 ? 5.931 1.043 2.302 1.00 0.00 82 ALA A C 15
ATOM 29022 O O . ALA A 1 82 ? 6.474 0.320 1.468 1.00 0.00 82 ALA A O 15
ATOM 29029 N N . ALA A 1 83 ? 4.900 0.682 3.052 1.00 0.00 83 ALA A N 15
ATOM 29030 C CA . ALA A 1 83 ? 4.319 -0.644 2.935 1.00 0.00 83 ALA A CA 15
ATOM 29031 C C . ALA A 1 83 ? 3.217 -0.622 1.875 1.00 0.00 83 ALA A C 15
ATOM 29032 O O . ALA A 1 83 ? 2.250 0.129 1.994 1.00 0.00 83 ALA A O 15
ATOM 29039 N N . PHE A 1 84 ? 3.398 -1.454 0.860 1.00 0.00 84 PHE A N 15
ATOM 29040 C CA . PHE A 1 84 ? 2.431 -1.540 -0.221 1.00 0.00 84 PHE A CA 15
ATOM 29041 C C . PHE A 1 84 ? 1.480 -2.721 -0.015 1.00 0.00 84 PHE A C 15
ATOM 29042 O O . PHE A 1 84 ? 1.858 -3.730 0.579 1.00 0.00 84 PHE A O 15
ATOM 29059 N N . ILE A 1 85 ? 0.266 -2.555 -0.515 1.00 0.00 85 ILE A N 15
ATOM 29060 C CA . ILE A 1 85 ? -0.743 -3.595 -0.394 1.00 0.00 85 ILE A CA 15
ATOM 29061 C C . ILE A 1 85 ? -1.214 -4.008 -1.790 1.00 0.00 85 ILE A C 15
ATOM 29062 O O . ILE A 1 85 ? -1.487 -3.156 -2.634 1.00 0.00 85 ILE A O 15
ATOM 29078 N N . ILE A 1 86 ? -1.297 -5.315 -1.989 1.00 0.00 86 ILE A N 15
ATOM 29079 C CA . ILE A 1 86 ? -1.732 -5.852 -3.267 1.00 0.00 86 ILE A CA 15
ATOM 29080 C C . ILE A 1 86 ? -2.797 -6.925 -3.030 1.00 0.00 86 ILE A C 15
ATOM 29081 O O . ILE A 1 86 ? -2.503 -7.982 -2.474 1.00 0.00 86 ILE A O 15
ATOM 29097 N N . LEU A 1 87 ? -4.010 -6.616 -3.463 1.00 0.00 87 LEU A N 15
ATOM 29098 C CA . LEU A 1 87 ? -5.119 -7.541 -3.305 1.00 0.00 87 LEU A CA 15
ATOM 29099 C C . LEU A 1 87 ? -5.281 -8.359 -4.587 1.00 0.00 87 LEU A C 15
ATOM 29100 O O . LEU A 1 87 ? -5.317 -7.803 -5.684 1.00 0.00 87 LEU A O 15
ATOM 29116 N N . THR A 1 88 ? -5.373 -9.669 -4.407 1.00 0.00 88 THR A N 15
ATOM 29117 C CA . THR A 1 88 ? -5.530 -10.571 -5.535 1.00 0.00 88 THR A CA 15
ATOM 29118 C C . THR A 1 88 ? -6.304 -11.822 -5.114 1.00 0.00 88 THR A C 15
ATOM 29119 O O . THR A 1 88 ? -6.399 -12.127 -3.926 1.00 0.00 88 THR A O 15
ATOM 29130 N N . ALA A 1 89 ? -6.836 -12.513 -6.111 1.00 0.00 89 ALA A N 15
ATOM 29131 C CA . ALA A 1 89 ? -7.597 -13.725 -5.859 1.00 0.00 89 ALA A CA 15
ATOM 29132 C C . ALA A 1 89 ? -6.633 -14.880 -5.581 1.00 0.00 89 ALA A C 15
ATOM 29133 O O . ALA A 1 89 ? -6.872 -16.008 -6.009 1.00 0.00 89 ALA A O 15
ATOM 29140 N N . GLN A 1 90 ? -5.565 -14.558 -4.867 1.00 0.00 90 GLN A N 15
ATOM 29141 C CA . GLN A 1 90 ? -4.563 -15.555 -4.528 1.00 0.00 90 GLN A CA 15
ATOM 29142 C C . GLN A 1 90 ? -4.351 -15.599 -3.013 1.00 0.00 90 GLN A C 15
ATOM 29143 O O . GLN A 1 90 ? -4.537 -16.641 -2.386 1.00 0.00 90 GLN A O 15
ATOM 29157 N N . GLY A 1 91 ? -3.964 -14.454 -2.469 1.00 0.00 91 GLY A N 15
ATOM 29158 C CA . GLY A 1 91 ? -3.724 -14.349 -1.039 1.00 0.00 91 GLY A CA 15
ATOM 29159 C C . GLY A 1 91 ? -2.894 -15.531 -0.534 1.00 0.00 91 GLY A C 15
ATOM 29160 O O . GLY A 1 91 ? -3.409 -16.404 0.162 1.00 0.00 91 GLY A O 15
ATOM 29164 N N . ASP A 1 92 ? -1.621 -15.519 -0.904 1.00 0.00 92 ASP A N 15
ATOM 29165 C CA . ASP A 1 92 ? -0.715 -16.579 -0.497 1.00 0.00 92 ASP A CA 15
ATOM 29166 C C . ASP A 1 92 ? 0.502 -15.964 0.198 1.00 0.00 92 ASP A C 15
ATOM 29167 O O . ASP A 1 92 ? 1.233 -15.178 -0.403 1.00 0.00 92 ASP A O 15
ATOM 29176 N N . ARG A 1 93 ? 0.682 -16.345 1.453 1.00 0.00 93 ARG A N 15
ATOM 29177 C CA . ARG A 1 93 ? 1.798 -15.841 2.236 1.00 0.00 93 ARG A CA 15
ATOM 29178 C C . ARG A 1 93 ? 3.119 -16.112 1.513 1.00 0.00 93 ARG A C 15
ATOM 29179 O O . ARG A 1 93 ? 4.101 -15.401 1.720 1.00 0.00 93 ARG A O 15
ATOM 29200 N N . ALA A 1 94 ? 3.099 -17.141 0.678 1.00 0.00 94 ALA A N 15
ATOM 29201 C CA . ALA A 1 94 ? 4.284 -17.514 -0.077 1.00 0.00 94 ALA A CA 15
ATOM 29202 C C . ALA A 1 94 ? 4.703 -16.344 -0.971 1.00 0.00 94 ALA A C 15
ATOM 29203 O O . ALA A 1 94 ? 5.873 -15.966 -0.996 1.00 0.00 94 ALA A O 15
ATOM 29210 N N . LEU A 1 95 ? 3.724 -15.804 -1.683 1.00 0.00 95 LEU A N 15
ATOM 29211 C CA . LEU A 1 95 ? 3.977 -14.686 -2.575 1.00 0.00 95 LEU A CA 15
ATOM 29212 C C . LEU A 1 95 ? 4.353 -13.454 -1.748 1.00 0.00 95 LEU A C 15
ATOM 29213 O O . LEU A 1 95 ? 5.186 -12.652 -2.167 1.00 0.00 95 LEU A O 15
ATOM 29229 N N . VAL A 1 96 ? 3.720 -13.343 -0.590 1.00 0.00 96 VAL A N 15
ATOM 29230 C CA . VAL A 1 96 ? 3.977 -12.224 0.299 1.00 0.00 96 VAL A CA 15
ATOM 29231 C C . VAL A 1 96 ? 5.448 -12.239 0.721 1.00 0.00 96 VAL A C 15
ATOM 29232 O O . VAL A 1 96 ? 6.123 -11.213 0.670 1.00 0.00 96 VAL A O 15
ATOM 29245 N N . GLN A 1 97 ? 5.901 -13.416 1.126 1.00 0.00 97 GLN A N 15
ATOM 29246 C CA . GLN A 1 97 ? 7.280 -13.579 1.556 1.00 0.00 97 GLN A CA 15
ATOM 29247 C C . GLN A 1 97 ? 8.222 -13.512 0.353 1.00 0.00 97 GLN A C 15
ATOM 29248 O O . GLN A 1 97 ? 9.368 -13.083 0.481 1.00 0.00 97 GLN A O 15
ATOM 29262 N N . LYS A 1 98 ? 7.704 -13.941 -0.789 1.00 0.00 98 LYS A N 15
ATOM 29263 C CA . LYS A 1 98 ? 8.486 -13.935 -2.013 1.00 0.00 98 LYS A CA 15
ATOM 29264 C C . LYS A 1 98 ? 8.887 -12.497 -2.351 1.00 0.00 98 LYS A C 15
ATOM 29265 O O . LYS A 1 98 ? 10.070 -12.198 -2.505 1.00 0.00 98 LYS A O 15
ATOM 29284 N N . ALA A 1 99 ? 7.878 -11.645 -2.455 1.00 0.00 99 ALA A N 15
ATOM 29285 C CA . ALA A 1 99 ? 8.109 -10.245 -2.771 1.00 0.00 99 ALA A CA 15
ATOM 29286 C C . ALA A 1 99 ? 8.693 -9.540 -1.545 1.00 0.00 99 ALA A C 15
ATOM 29287 O O . ALA A 1 99 ? 9.685 -8.822 -1.651 1.00 0.00 99 ALA A O 15
ATOM 29294 N N . ALA A 1 100 ? 8.051 -9.770 -0.408 1.00 0.00 100 ALA A N 15
ATOM 29295 C CA . ALA A 1 100 ? 8.493 -9.166 0.836 1.00 0.00 100 ALA A CA 15
ATOM 29296 C C . ALA A 1 100 ? 9.973 -9.487 1.057 1.00 0.00 100 ALA A C 15
ATOM 29297 O O . ALA A 1 100 ? 10.687 -8.728 1.710 1.00 0.00 100 ALA A O 15
ATOM 29304 N N . ALA A 1 101 ? 10.390 -10.615 0.500 1.00 0.00 101 ALA A N 15
ATOM 29305 C CA . ALA A 1 101 ? 11.771 -11.047 0.628 1.00 0.00 101 ALA A CA 15
ATOM 29306 C C . ALA A 1 101 ? 12.551 -10.621 -0.618 1.00 0.00 101 ALA A C 15
ATOM 29307 O O . ALA A 1 101 ? 13.776 -10.517 -0.582 1.00 0.00 101 ALA A O 15
ATOM 29314 N N . LEU A 1 102 ? 11.810 -10.383 -1.689 1.00 0.00 102 LEU A N 15
ATOM 29315 C CA . LEU A 1 102 ? 12.416 -9.970 -2.944 1.00 0.00 102 LEU A CA 15
ATOM 29316 C C . LEU A 1 102 ? 13.028 -8.578 -2.775 1.00 0.00 102 LEU A C 15
ATOM 29317 O O . LEU A 1 102 ? 13.918 -8.192 -3.531 1.00 0.00 102 LEU A O 15
ATOM 29333 N N . GLY A 1 103 ? 12.526 -7.862 -1.779 1.00 0.00 103 GLY A N 15
ATOM 29334 C CA . GLY A 1 103 ? 13.012 -6.522 -1.502 1.00 0.00 103 GLY A CA 15
ATOM 29335 C C . GLY A 1 103 ? 11.884 -5.625 -0.990 1.00 0.00 103 GLY A C 15
ATOM 29336 O O . GLY A 1 103 ? 12.138 -4.603 -0.353 1.00 0.00 103 GLY A O 15
ATOM 29340 N N . ALA A 1 104 ? 10.661 -6.038 -1.287 1.00 0.00 104 ALA A N 15
ATOM 29341 C CA . ALA A 1 104 ? 9.493 -5.285 -0.866 1.00 0.00 104 ALA A CA 15
ATOM 29342 C C . ALA A 1 104 ? 9.607 -4.968 0.627 1.00 0.00 104 ALA A C 15
ATOM 29343 O O . ALA A 1 104 ? 10.145 -5.765 1.394 1.00 0.00 104 ALA A O 15
ATOM 29350 N N . ASN A 1 105 ? 9.091 -3.804 0.994 1.00 0.00 105 ASN A N 15
ATOM 29351 C CA . ASN A 1 105 ? 9.129 -3.373 2.381 1.00 0.00 105 ASN A CA 15
ATOM 29352 C C . ASN A 1 105 ? 7.985 -4.038 3.148 1.00 0.00 105 ASN A C 15
ATOM 29353 O O . ASN A 1 105 ? 8.143 -4.403 4.313 1.00 0.00 105 ASN A O 15
ATOM 29364 N N . ASN A 1 106 ? 6.858 -4.179 2.465 1.00 0.00 106 ASN A N 15
ATOM 29365 C CA . ASN A 1 106 ? 5.689 -4.795 3.067 1.00 0.00 106 ASN A CA 15
ATOM 29366 C C . ASN A 1 106 ? 4.613 -4.993 1.998 1.00 0.00 106 ASN A C 15
ATOM 29367 O O . ASN A 1 106 ? 4.251 -4.050 1.296 1.00 0.00 106 ASN A O 15
ATOM 29378 N N . VAL A 1 107 ? 4.134 -6.224 1.907 1.00 0.00 107 VAL A N 15
ATOM 29379 C CA . VAL A 1 107 ? 3.106 -6.558 0.935 1.00 0.00 107 VAL A CA 15
ATOM 29380 C C . VAL A 1 107 ? 1.950 -7.266 1.642 1.00 0.00 107 VAL A C 15
ATOM 29381 O O . VAL A 1 107 ? 2.104 -8.390 2.117 1.00 0.00 107 VAL A O 15
ATOM 29394 N N . LEU A 1 108 ? 0.819 -6.579 1.691 1.00 0.00 108 LEU A N 15
ATOM 29395 C CA . LEU A 1 108 ? -0.363 -7.128 2.333 1.00 0.00 108 LEU A CA 15
ATOM 29396 C C . LEU A 1 108 ? -1.566 -6.971 1.400 1.00 0.00 108 LEU A C 15
ATOM 29397 O O . LEU A 1 108 ? -1.595 -6.066 0.568 1.00 0.00 108 LEU A O 15
ATOM 29413 N N . ALA A 1 109 ? -2.528 -7.865 1.572 1.00 0.00 109 ALA A N 15
ATOM 29414 C CA . ALA A 1 109 ? -3.729 -7.837 0.755 1.00 0.00 109 ALA A CA 15
ATOM 29415 C C . ALA A 1 109 ? -4.917 -7.403 1.617 1.00 0.00 109 ALA A C 15
ATOM 29416 O O . ALA A 1 109 ? -4.918 -7.616 2.829 1.00 0.00 109 ALA A O 15
ATOM 29423 N N . LYS A 1 110 ? -5.898 -6.804 0.958 1.00 0.00 110 LYS A N 15
ATOM 29424 C CA . LYS A 1 110 ? -7.089 -6.339 1.649 1.00 0.00 110 LYS A CA 15
ATOM 29425 C C . LYS A 1 110 ? -7.930 -7.545 2.074 1.00 0.00 110 LYS A C 15
ATOM 29426 O O . LYS A 1 110 ? -8.553 -8.196 1.238 1.00 0.00 110 LYS A O 15
ATOM 29445 N N . PRO A 1 111 ? -7.919 -7.811 3.407 1.00 0.00 111 PRO A N 15
ATOM 29446 C CA . PRO A 1 111 ? -8.675 -8.926 3.954 1.00 0.00 111 PRO A CA 15
ATOM 29447 C C . PRO A 1 111 ? -10.171 -8.610 3.992 1.00 0.00 111 PRO A C 15
ATOM 29448 O O . PRO A 1 111 ? -10.562 -7.443 3.984 1.00 0.00 111 PRO A O 15
ATOM 29459 N N . PHE A 1 112 ? -10.966 -9.668 4.034 1.00 0.00 112 PHE A N 15
ATOM 29460 C CA . PHE A 1 112 ? -12.411 -9.517 4.075 1.00 0.00 112 PHE A CA 15
ATOM 29461 C C . PHE A 1 112 ? -12.893 -9.234 5.499 1.00 0.00 112 PHE A C 15
ATOM 29462 O O . PHE A 1 112 ? -14.003 -8.744 5.696 1.00 0.00 112 PHE A O 15
ATOM 29479 N N . THR A 1 113 ? -12.033 -9.556 6.455 1.00 0.00 113 THR A N 15
ATOM 29480 C CA . THR A 1 113 ? -12.358 -9.343 7.856 1.00 0.00 113 THR A CA 15
ATOM 29481 C C . THR A 1 113 ? -11.598 -8.131 8.401 1.00 0.00 113 THR A C 15
ATOM 29482 O O . THR A 1 113 ? -10.465 -7.873 7.998 1.00 0.00 113 THR A O 15
ATOM 29493 N N . ILE A 1 114 ? -12.253 -7.421 9.307 1.00 0.00 114 ILE A N 15
ATOM 29494 C CA . ILE A 1 114 ? -11.654 -6.244 9.911 1.00 0.00 114 ILE A CA 15
ATOM 29495 C C . ILE A 1 114 ? -10.504 -6.673 10.824 1.00 0.00 114 ILE A C 15
ATOM 29496 O O . ILE A 1 114 ? -9.600 -5.886 11.100 1.00 0.00 114 ILE A O 15
ATOM 29512 N N . GLU A 1 115 ? -10.575 -7.920 11.266 1.00 0.00 115 GLU A N 15
ATOM 29513 C CA . GLU A 1 115 ? -9.551 -8.464 12.140 1.00 0.00 115 GLU A CA 15
ATOM 29514 C C . GLU A 1 115 ? -8.219 -8.573 11.395 1.00 0.00 115 GLU A C 15
ATOM 29515 O O . GLU A 1 115 ? -7.168 -8.243 11.942 1.00 0.00 115 GLU A O 15
ATOM 29527 N N . LYS A 1 116 ? -8.306 -9.038 10.158 1.00 0.00 116 LYS A N 15
ATOM 29528 C CA . LYS A 1 116 ? -7.122 -9.195 9.331 1.00 0.00 116 LYS A CA 15
ATOM 29529 C C . LYS A 1 116 ? -6.665 -7.822 8.836 1.00 0.00 116 LYS A C 15
ATOM 29530 O O . LYS A 1 116 ? -5.467 -7.549 8.768 1.00 0.00 116 LYS A O 15
ATOM 29549 N N . MET A 1 117 ? -7.643 -6.993 8.501 1.00 0.00 117 MET A N 15
ATOM 29550 C CA . MET A 1 117 ? -7.357 -5.655 8.013 1.00 0.00 117 MET A CA 15
ATOM 29551 C C . MET A 1 117 ? -6.868 -4.751 9.147 1.00 0.00 117 MET A C 15
ATOM 29552 O O . MET A 1 117 ? -5.985 -3.920 8.946 1.00 0.00 117 MET A O 15
ATOM 29566 N N . LYS A 1 118 ? -7.465 -4.945 10.315 1.00 0.00 118 LYS A N 15
ATOM 29567 C CA . LYS A 1 118 ? -7.102 -4.158 11.480 1.00 0.00 118 LYS A CA 15
ATOM 29568 C C . LYS A 1 118 ? -5.734 -4.614 11.993 1.00 0.00 118 LYS A C 15
ATOM 29569 O O . LYS A 1 118 ? -4.963 -3.811 12.515 1.00 0.00 118 LYS A O 15
ATOM 29588 N N . ALA A 1 119 ? -5.476 -5.903 11.824 1.00 0.00 119 ALA A N 15
ATOM 29589 C CA . ALA A 1 119 ? -4.214 -6.476 12.263 1.00 0.00 119 ALA A CA 15
ATOM 29590 C C . ALA A 1 119 ? -3.117 -6.114 11.260 1.00 0.00 119 ALA A C 15
ATOM 29591 O O . ALA A 1 119 ? -2.028 -5.694 11.650 1.00 0.00 119 ALA A O 15
ATOM 29598 N N . ALA A 1 120 ? -3.443 -6.288 9.987 1.00 0.00 120 ALA A N 15
ATOM 29599 C CA . ALA A 1 120 ? -2.499 -5.985 8.926 1.00 0.00 120 ALA A CA 15
ATOM 29600 C C . ALA A 1 120 ? -2.058 -4.525 9.042 1.00 0.00 120 ALA A C 15
ATOM 29601 O O . ALA A 1 120 ? -0.865 -4.228 9.012 1.00 0.00 120 ALA A O 15
ATOM 29608 N N . ILE A 1 121 ? -3.046 -3.651 9.172 1.00 0.00 121 ILE A N 15
ATOM 29609 C CA . ILE A 1 121 ? -2.776 -2.229 9.293 1.00 0.00 121 ILE A CA 15
ATOM 29610 C C . ILE A 1 121 ? -1.965 -1.974 10.565 1.00 0.00 121 ILE A C 15
ATOM 29611 O O . ILE A 1 121 ? -0.976 -1.243 10.539 1.00 0.00 121 ILE A O 15
ATOM 29627 N N . GLU A 1 122 ? -2.413 -2.592 11.648 1.00 0.00 122 GLU A N 15
ATOM 29628 C CA . GLU A 1 122 ? -1.740 -2.442 12.927 1.00 0.00 122 GLU A CA 15
ATOM 29629 C C . GLU A 1 122 ? -0.270 -2.849 12.806 1.00 0.00 122 GLU A C 15
ATOM 29630 O O . GLU A 1 122 ? 0.571 -2.382 13.571 1.00 0.00 122 GLU A O 15
ATOM 29642 N N . ALA A 1 123 ? -0.007 -3.714 11.838 1.00 0.00 123 ALA A N 15
ATOM 29643 C CA . ALA A 1 123 ? 1.345 -4.189 11.606 1.00 0.00 123 ALA A CA 15
ATOM 29644 C C . ALA A 1 123 ? 2.058 -3.237 10.643 1.00 0.00 123 ALA A C 15
ATOM 29645 O O . ALA A 1 123 ? 3.223 -2.900 10.848 1.00 0.00 123 ALA A O 15
ATOM 29652 N N . VAL A 1 124 ? 1.328 -2.831 9.616 1.00 0.00 124 VAL A N 15
ATOM 29653 C CA . VAL A 1 124 ? 1.875 -1.923 8.621 1.00 0.00 124 VAL A CA 15
ATOM 29654 C C . VAL A 1 124 ? 2.257 -0.604 9.295 1.00 0.00 124 VAL A C 15
ATOM 29655 O O . VAL A 1 124 ? 3.195 0.066 8.868 1.00 0.00 124 VAL A O 15
ATOM 29668 N N . PHE A 1 125 ? 1.509 -0.272 10.338 1.00 0.00 125 PHE A N 15
ATOM 29669 C CA . PHE A 1 125 ? 1.758 0.956 11.075 1.00 0.00 125 PHE A CA 15
ATOM 29670 C C . PHE A 1 125 ? 2.781 0.728 12.189 1.00 0.00 125 PHE A C 15
ATOM 29671 O O . PHE A 1 125 ? 3.767 1.458 12.290 1.00 0.00 125 PHE A O 15
ATOM 29688 N N . GLY A 1 126 ? 2.513 -0.287 12.997 1.00 0.00 126 GLY A N 15
ATOM 29689 C CA . GLY A 1 126 ? 3.398 -0.619 14.100 1.00 0.00 126 GLY A CA 15
ATOM 29690 C C . GLY A 1 126 ? 4.764 -1.080 13.587 1.00 0.00 126 GLY A C 15
ATOM 29691 O O . GLY A 1 126 ? 5.771 -0.409 13.805 1.00 0.00 126 GLY A O 15
ATOM 29695 N N . ALA A 1 127 ? 4.753 -2.223 12.917 1.00 0.00 127 ALA A N 15
ATOM 29696 C CA . ALA A 1 127 ? 5.978 -2.782 12.371 1.00 0.00 127 ALA A CA 15
ATOM 29697 C C . ALA A 1 127 ? 7.144 -2.450 13.303 1.00 0.00 127 ALA A C 15
ATOM 29698 O O . ALA A 1 127 ? 8.036 -1.684 12.939 1.00 0.00 127 ALA A O 15
ATOM 29705 N N . LEU A 1 128 ? 7.101 -3.041 14.488 1.00 0.00 128 LEU A N 15
ATOM 29706 C CA . LEU A 1 128 ? 8.143 -2.817 15.476 1.00 0.00 128 LEU A CA 15
ATOM 29707 C C . LEU A 1 128 ? 9.183 -3.934 15.374 1.00 0.00 128 LEU A C 15
ATOM 29708 O O . LEU A 1 128 ? 8.840 -5.114 15.421 1.00 0.00 128 LEU A O 15
ATOM 29724 N N . LYS A 1 129 ? 10.435 -3.521 15.237 1.00 0.00 129 LYS A N 15
ATOM 29725 C CA . LYS A 1 129 ? 11.529 -4.472 15.128 1.00 0.00 129 LYS A CA 15
ATOM 29726 C C . LYS A 1 129 ? 11.077 -5.668 14.289 1.00 0.00 129 LYS A C 15
ATOM 29727 O O . LYS A 1 129 ? 11.093 -5.611 13.061 1.00 0.00 129 LYS A O 15
ATOM 29746 N N . MET A 1 1 ? 12.450 15.108 9.442 1.00 0.00 1 MET A N 16
ATOM 29747 C CA . MET A 1 1 ? 13.311 15.625 8.392 1.00 0.00 1 MET A CA 16
ATOM 29748 C C . MET A 1 1 ? 12.594 16.703 7.577 1.00 0.00 1 MET A C 16
ATOM 29749 O O . MET A 1 1 ? 12.348 17.802 8.073 1.00 0.00 1 MET A O 16
ATOM 29763 N N . SER A 1 2 ? 12.277 16.351 6.340 1.00 0.00 2 SER A N 16
ATOM 29764 C CA . SER A 1 2 ? 11.592 17.274 5.450 1.00 0.00 2 SER A CA 16
ATOM 29765 C C . SER A 1 2 ? 10.088 17.252 5.730 1.00 0.00 2 SER A C 16
ATOM 29766 O O . SER A 1 2 ? 9.355 18.125 5.269 1.00 0.00 2 SER A O 16
ATOM 29774 N N . LEU A 1 3 ? 9.673 16.243 6.483 1.00 0.00 3 LEU A N 16
ATOM 29775 C CA . LEU A 1 3 ? 8.270 16.095 6.828 1.00 0.00 3 LEU A CA 16
ATOM 29776 C C . LEU A 1 3 ? 8.156 15.561 8.257 1.00 0.00 3 LEU A C 16
ATOM 29777 O O . LEU A 1 3 ? 8.489 14.406 8.520 1.00 0.00 3 LEU A O 16
ATOM 29793 N N . ALA A 1 4 ? 7.683 16.425 9.143 1.00 0.00 4 ALA A N 16
ATOM 29794 C CA . ALA A 1 4 ? 7.520 16.054 10.538 1.00 0.00 4 ALA A CA 16
ATOM 29795 C C . ALA A 1 4 ? 6.705 14.763 10.626 1.00 0.00 4 ALA A C 16
ATOM 29796 O O . ALA A 1 4 ? 6.962 13.919 11.483 1.00 0.00 4 ALA A O 16
ATOM 29803 N N . GLU A 1 5 ? 5.738 14.648 9.727 1.00 0.00 5 GLU A N 16
ATOM 29804 C CA . GLU A 1 5 ? 4.884 13.473 9.692 1.00 0.00 5 GLU A CA 16
ATOM 29805 C C . GLU A 1 5 ? 5.462 12.424 8.741 1.00 0.00 5 GLU A C 16
ATOM 29806 O O . GLU A 1 5 ? 5.537 11.245 9.082 1.00 0.00 5 GLU A O 16
ATOM 29818 N N . LYS A 1 6 ? 5.857 12.891 7.564 1.00 0.00 6 LYS A N 16
ATOM 29819 C CA . LYS A 1 6 ? 6.426 12.009 6.562 1.00 0.00 6 LYS A CA 16
ATOM 29820 C C . LYS A 1 6 ? 5.655 10.687 6.553 1.00 0.00 6 LYS A C 16
ATOM 29821 O O . LYS A 1 6 ? 6.206 9.644 6.208 1.00 0.00 6 LYS A O 16
ATOM 29840 N N . ILE A 1 7 ? 4.390 10.776 6.939 1.00 0.00 7 ILE A N 16
ATOM 29841 C CA . ILE A 1 7 ? 3.537 9.599 6.981 1.00 0.00 7 ILE A CA 16
ATOM 29842 C C . ILE A 1 7 ? 2.308 9.835 6.101 1.00 0.00 7 ILE A C 16
ATOM 29843 O O . ILE A 1 7 ? 1.302 10.371 6.565 1.00 0.00 7 ILE A O 16
ATOM 29859 N N . LYS A 1 8 ? 2.429 9.424 4.847 1.00 0.00 8 LYS A N 16
ATOM 29860 C CA . LYS A 1 8 ? 1.340 9.585 3.899 1.00 0.00 8 LYS A CA 16
ATOM 29861 C C . LYS A 1 8 ? 0.947 8.214 3.344 1.00 0.00 8 LYS A C 16
ATOM 29862 O O . LYS A 1 8 ? 1.811 7.386 3.059 1.00 0.00 8 LYS A O 16
ATOM 29881 N N . VAL A 1 9 ? -0.356 8.017 3.206 1.00 0.00 9 VAL A N 16
ATOM 29882 C CA . VAL A 1 9 ? -0.873 6.762 2.690 1.00 0.00 9 VAL A CA 16
ATOM 29883 C C . VAL A 1 9 ? -1.244 6.935 1.216 1.00 0.00 9 VAL A C 16
ATOM 29884 O O . VAL A 1 9 ? -1.983 7.852 0.862 1.00 0.00 9 VAL A O 16
ATOM 29897 N N . LEU A 1 10 ? -0.712 6.039 0.396 1.00 0.00 10 LEU A N 16
ATOM 29898 C CA . LEU A 1 10 ? -0.978 6.081 -1.032 1.00 0.00 10 LEU A CA 16
ATOM 29899 C C . LEU A 1 10 ? -1.893 4.915 -1.411 1.00 0.00 10 LEU A C 16
ATOM 29900 O O . LEU A 1 10 ? -1.520 3.754 -1.260 1.00 0.00 10 LEU A O 16
ATOM 29916 N N . ILE A 1 11 ? -3.075 5.266 -1.895 1.00 0.00 11 ILE A N 16
ATOM 29917 C CA . ILE A 1 11 ? -4.048 4.265 -2.297 1.00 0.00 11 ILE A CA 16
ATOM 29918 C C . ILE A 1 11 ? -4.649 4.656 -3.648 1.00 0.00 11 ILE A C 16
ATOM 29919 O O . ILE A 1 11 ? -5.414 5.614 -3.736 1.00 0.00 11 ILE A O 16
ATOM 29935 N N . VAL A 1 12 ? -4.280 3.894 -4.668 1.00 0.00 12 VAL A N 16
ATOM 29936 C CA . VAL A 1 12 ? -4.773 4.149 -6.010 1.00 0.00 12 VAL A CA 16
ATOM 29937 C C . VAL A 1 12 ? -5.251 2.836 -6.631 1.00 0.00 12 VAL A C 16
ATOM 29938 O O . VAL A 1 12 ? -4.536 1.835 -6.606 1.00 0.00 12 VAL A O 16
ATOM 29951 N N . ASP A 1 13 ? -6.460 2.879 -7.174 1.00 0.00 13 ASP A N 16
ATOM 29952 C CA . ASP A 1 13 ? -7.042 1.705 -7.800 1.00 0.00 13 ASP A CA 16
ATOM 29953 C C . ASP A 1 13 ? -7.768 2.123 -9.082 1.00 0.00 13 ASP A C 16
ATOM 29954 O O . ASP A 1 13 ? -8.353 3.202 -9.143 1.00 0.00 13 ASP A O 16
ATOM 29963 N N . ASP A 1 14 ? -7.705 1.245 -10.072 1.00 0.00 14 ASP A N 16
ATOM 29964 C CA . ASP A 1 14 ? -8.348 1.509 -11.348 1.00 0.00 14 ASP A CA 16
ATOM 29965 C C . ASP A 1 14 ? -9.834 1.792 -11.115 1.00 0.00 14 ASP A C 16
ATOM 29966 O O . ASP A 1 14 ? -10.375 2.762 -11.645 1.00 0.00 14 ASP A O 16
ATOM 29975 N N . GLN A 1 15 ? -10.452 0.929 -10.322 1.00 0.00 15 GLN A N 16
ATOM 29976 C CA . GLN A 1 15 ? -11.864 1.075 -10.014 1.00 0.00 15 GLN A CA 16
ATOM 29977 C C . GLN A 1 15 ? -12.048 1.939 -8.764 1.00 0.00 15 GLN A C 16
ATOM 29978 O O . GLN A 1 15 ? -11.254 1.861 -7.828 1.00 0.00 15 GLN A O 16
ATOM 29992 N N . VAL A 1 16 ? -13.099 2.745 -8.792 1.00 0.00 16 VAL A N 16
ATOM 29993 C CA . VAL A 1 16 ? -13.397 3.624 -7.673 1.00 0.00 16 VAL A CA 16
ATOM 29994 C C . VAL A 1 16 ? -13.867 2.785 -6.482 1.00 0.00 16 VAL A C 16
ATOM 29995 O O . VAL A 1 16 ? -13.466 3.035 -5.346 1.00 0.00 16 VAL A O 16
ATOM 30008 N N . THR A 1 17 ? -14.710 1.809 -6.784 1.00 0.00 17 THR A N 16
ATOM 30009 C CA . THR A 1 17 ? -15.239 0.932 -5.752 1.00 0.00 17 THR A CA 16
ATOM 30010 C C . THR A 1 17 ? -14.098 0.221 -5.021 1.00 0.00 17 THR A C 16
ATOM 30011 O O . THR A 1 17 ? -14.178 -0.012 -3.816 1.00 0.00 17 THR A O 16
ATOM 30022 N N . SER A 1 18 ? -13.063 -0.104 -5.780 1.00 0.00 18 SER A N 16
ATOM 30023 C CA . SER A 1 18 ? -11.908 -0.784 -5.220 1.00 0.00 18 SER A CA 16
ATOM 30024 C C . SER A 1 18 ? -11.108 0.180 -4.341 1.00 0.00 18 SER A C 16
ATOM 30025 O O . SER A 1 18 ? -10.898 -0.080 -3.158 1.00 0.00 18 SER A O 16
ATOM 30033 N N . ARG A 1 19 ? -10.682 1.274 -4.955 1.00 0.00 19 ARG A N 16
ATOM 30034 C CA . ARG A 1 19 ? -9.910 2.279 -4.244 1.00 0.00 19 ARG A CA 16
ATOM 30035 C C . ARG A 1 19 ? -10.746 2.893 -3.119 1.00 0.00 19 ARG A C 16
ATOM 30036 O O . ARG A 1 19 ? -10.205 3.319 -2.100 1.00 0.00 19 ARG A O 16
ATOM 30057 N N . LEU A 1 20 ? -12.051 2.919 -3.342 1.00 0.00 20 LEU A N 16
ATOM 30058 C CA . LEU A 1 20 ? -12.968 3.473 -2.360 1.00 0.00 20 LEU A CA 16
ATOM 30059 C C . LEU A 1 20 ? -13.050 2.532 -1.157 1.00 0.00 20 LEU A C 16
ATOM 30060 O O . LEU A 1 20 ? -13.010 2.978 -0.011 1.00 0.00 20 LEU A O 16
ATOM 30076 N N . LEU A 1 21 ? -13.165 1.247 -1.459 1.00 0.00 21 LEU A N 16
ATOM 30077 C CA . LEU A 1 21 ? -13.254 0.238 -0.417 1.00 0.00 21 LEU A CA 16
ATOM 30078 C C . LEU A 1 21 ? -12.011 0.319 0.472 1.00 0.00 21 LEU A C 16
ATOM 30079 O O . LEU A 1 21 ? -12.122 0.496 1.684 1.00 0.00 21 LEU A O 16
ATOM 30095 N N . LEU A 1 22 ? -10.857 0.185 -0.164 1.00 0.00 22 LEU A N 16
ATOM 30096 C CA . LEU A 1 22 ? -9.596 0.241 0.554 1.00 0.00 22 LEU A CA 16
ATOM 30097 C C . LEU A 1 22 ? -9.514 1.556 1.331 1.00 0.00 22 LEU A C 16
ATOM 30098 O O . LEU A 1 22 ? -9.214 1.558 2.525 1.00 0.00 22 LEU A O 16
ATOM 30114 N N . GLY A 1 23 ? -9.785 2.642 0.624 1.00 0.00 23 GLY A N 16
ATOM 30115 C CA . GLY A 1 23 ? -9.746 3.962 1.233 1.00 0.00 23 GLY A CA 16
ATOM 30116 C C . GLY A 1 23 ? -10.787 4.081 2.348 1.00 0.00 23 GLY A C 16
ATOM 30117 O O . GLY A 1 23 ? -10.594 4.830 3.305 1.00 0.00 23 GLY A O 16
ATOM 30121 N N . ASP A 1 24 ? -11.868 3.331 2.189 1.00 0.00 24 ASP A N 16
ATOM 30122 C CA . ASP A 1 24 ? -12.938 3.344 3.171 1.00 0.00 24 ASP A CA 16
ATOM 30123 C C . ASP A 1 24 ? -12.516 2.523 4.391 1.00 0.00 24 ASP A C 16
ATOM 30124 O O . ASP A 1 24 ? -12.659 2.974 5.527 1.00 0.00 24 ASP A O 16
ATOM 30133 N N . ALA A 1 25 ? -12.004 1.332 4.115 1.00 0.00 25 ALA A N 16
ATOM 30134 C CA . ALA A 1 25 ? -11.560 0.445 5.176 1.00 0.00 25 ALA A CA 16
ATOM 30135 C C . ALA A 1 25 ? -10.465 1.137 5.990 1.00 0.00 25 ALA A C 16
ATOM 30136 O O . ALA A 1 25 ? -10.515 1.151 7.220 1.00 0.00 25 ALA A O 1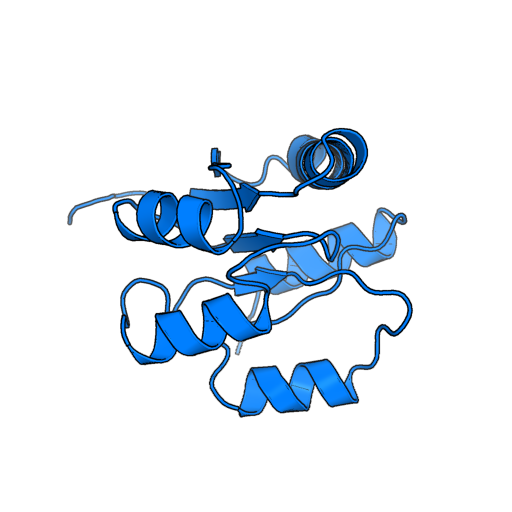6
ATOM 30143 N N . LEU A 1 26 ? -9.503 1.697 5.272 1.00 0.00 26 LEU A N 16
ATOM 30144 C CA . LEU A 1 26 ? -8.398 2.390 5.913 1.00 0.00 26 LEU A CA 16
ATOM 30145 C C . LEU A 1 26 ? -8.904 3.704 6.511 1.00 0.00 26 LEU A C 16
ATOM 30146 O O . LEU A 1 26 ? -8.330 4.214 7.471 1.00 0.00 26 LEU A O 16
ATOM 30162 N N . GLN A 1 27 ? -9.973 4.214 5.918 1.00 0.00 27 GLN A N 16
ATOM 30163 C CA . GLN A 1 27 ? -10.564 5.458 6.381 1.00 0.00 27 GLN A CA 16
ATOM 30164 C C . GLN A 1 27 ? -11.047 5.312 7.825 1.00 0.00 27 GLN A C 16
ATOM 30165 O O . GLN A 1 27 ? -10.748 6.153 8.671 1.00 0.00 27 GLN A O 16
ATOM 30179 N N . GLN A 1 28 ? -11.787 4.239 8.062 1.00 0.00 28 GLN A N 16
ATOM 30180 C CA . GLN A 1 28 ? -12.313 3.971 9.389 1.00 0.00 28 GLN A CA 16
ATOM 30181 C C . GLN A 1 28 ? -11.170 3.750 10.380 1.00 0.00 28 GLN A C 16
ATOM 30182 O O . GLN A 1 28 ? -11.386 3.744 11.591 1.00 0.00 28 GLN A O 16
ATOM 30196 N N . LEU A 1 29 ? -9.978 3.574 9.830 1.00 0.00 29 LEU A N 16
ATOM 30197 C CA . LEU A 1 29 ? -8.800 3.352 10.651 1.00 0.00 29 LEU A CA 16
ATOM 30198 C C . LEU A 1 29 ? -8.083 4.685 10.877 1.00 0.00 29 LEU A C 16
ATOM 30199 O O . LEU A 1 29 ? -7.202 4.783 11.729 1.00 0.00 29 LEU A O 16
ATOM 30215 N N . GLY A 1 30 ? -8.487 5.677 10.097 1.00 0.00 30 GLY A N 16
ATOM 30216 C CA . GLY A 1 30 ? -7.894 7.000 10.200 1.00 0.00 30 GLY A CA 16
ATOM 30217 C C . GLY A 1 30 ? -6.435 6.984 9.743 1.00 0.00 30 GLY A C 16
ATOM 30218 O O . GLY A 1 30 ? -5.608 7.727 10.270 1.00 0.00 30 GLY A O 16
ATOM 30222 N N . PHE A 1 31 ? -6.162 6.129 8.768 1.00 0.00 31 PHE A N 16
ATOM 30223 C CA . PHE A 1 31 ? -4.817 6.007 8.234 1.00 0.00 31 PHE A CA 16
ATOM 30224 C C . PHE A 1 31 ? -3.981 7.246 8.563 1.00 0.00 31 PHE A C 16
ATOM 30225 O O . PHE A 1 31 ? -3.527 7.409 9.694 1.00 0.00 31 PHE A O 16
ATOM 30242 N N . LYS A 1 32 ? -3.806 8.087 7.555 1.00 0.00 32 LYS A N 16
ATOM 30243 C CA . LYS A 1 32 ? -3.033 9.306 7.723 1.00 0.00 32 LYS A CA 16
ATOM 30244 C C . LYS A 1 32 ? -3.333 10.259 6.565 1.00 0.00 32 LYS A C 16
ATOM 30245 O O . LYS A 1 32 ? -3.708 11.409 6.784 1.00 0.00 32 LYS A O 16
ATOM 30264 N N . GLN A 1 33 ? -3.156 9.745 5.356 1.00 0.00 33 GLN A N 16
ATOM 30265 C CA . GLN A 1 33 ? -3.403 10.536 4.163 1.00 0.00 33 GLN A CA 16
ATOM 30266 C C . GLN A 1 33 ? -3.670 9.622 2.966 1.00 0.00 33 GLN A C 16
ATOM 30267 O O . GLN A 1 33 ? -2.854 8.758 2.646 1.00 0.00 33 GLN A O 16
ATOM 30281 N N . ILE A 1 34 ? -4.814 9.843 2.337 1.00 0.00 34 ILE A N 16
ATOM 30282 C CA . ILE A 1 34 ? -5.199 9.049 1.182 1.00 0.00 34 ILE A CA 16
ATOM 30283 C C . ILE A 1 34 ? -4.800 9.791 -0.096 1.00 0.00 34 ILE A C 16
ATOM 30284 O O . ILE A 1 34 ? -5.367 10.835 -0.415 1.00 0.00 34 ILE A O 16
ATOM 30300 N N . THR A 1 35 ? -3.828 9.220 -0.793 1.00 0.00 35 THR A N 16
ATOM 30301 C CA . THR A 1 35 ? -3.346 9.814 -2.029 1.00 0.00 35 THR A CA 16
ATOM 30302 C C . THR A 1 35 ? -3.467 8.815 -3.182 1.00 0.00 35 THR A C 16
ATOM 30303 O O . THR A 1 35 ? -2.822 7.768 -3.172 1.00 0.00 35 THR A O 16
ATOM 30314 N N . ALA A 1 36 ? -4.298 9.175 -4.150 1.00 0.00 36 ALA A N 16
ATOM 30315 C CA . ALA A 1 36 ? -4.511 8.325 -5.308 1.00 0.00 36 ALA A CA 16
ATOM 30316 C C . ALA A 1 36 ? -4.225 9.123 -6.582 1.00 0.00 36 ALA A C 16
ATOM 30317 O O . ALA A 1 36 ? -4.578 10.298 -6.674 1.00 0.00 36 ALA A O 16
ATOM 30324 N N . ALA A 1 37 ? -3.589 8.453 -7.531 1.00 0.00 37 ALA A N 16
ATOM 30325 C CA . ALA A 1 37 ? -3.252 9.085 -8.795 1.00 0.00 37 ALA A CA 16
ATOM 30326 C C . ALA A 1 37 ? -3.255 8.031 -9.905 1.00 0.00 37 ALA A C 16
ATOM 30327 O O . ALA A 1 37 ? -2.659 6.966 -9.756 1.00 0.00 37 ALA A O 16
ATOM 30334 N N . GLY A 1 38 ? -3.935 8.365 -10.992 1.00 0.00 38 GLY A N 16
ATOM 30335 C CA . GLY A 1 38 ? -4.024 7.461 -12.126 1.00 0.00 38 GLY A CA 16
ATOM 30336 C C . GLY A 1 38 ? -4.014 6.001 -11.666 1.00 0.00 38 GLY A C 16
ATOM 30337 O O . GLY A 1 38 ? -5.067 5.418 -11.418 1.00 0.00 38 GLY A O 16
ATOM 30341 N N . ASP A 1 39 ? -2.811 5.455 -11.566 1.00 0.00 39 ASP A N 16
ATOM 30342 C CA . ASP A 1 39 ? -2.650 4.075 -11.140 1.00 0.00 39 ASP A CA 16
ATOM 30343 C C . ASP A 1 39 ? -1.345 3.938 -10.354 1.00 0.00 39 ASP A C 16
ATOM 30344 O O . ASP A 1 39 ? -0.696 4.936 -10.042 1.00 0.00 39 ASP A O 16
ATOM 30353 N N . GLY A 1 40 ? -0.998 2.694 -10.055 1.00 0.00 40 GLY A N 16
ATOM 30354 C CA . GLY A 1 40 ? 0.218 2.414 -9.311 1.00 0.00 40 GLY A CA 16
ATOM 30355 C C . GLY A 1 40 ? 1.369 3.302 -9.788 1.00 0.00 40 GLY A C 16
ATOM 30356 O O . GLY A 1 40 ? 2.115 3.846 -8.975 1.00 0.00 40 GLY A O 16
ATOM 30360 N N . GLU A 1 41 ? 1.477 3.422 -11.103 1.00 0.00 41 GLU A N 16
ATOM 30361 C CA . GLU A 1 41 ? 2.525 4.234 -11.696 1.00 0.00 41 GLU A CA 16
ATOM 30362 C C . GLU A 1 41 ? 2.289 5.714 -11.385 1.00 0.00 41 GLU A C 16
ATOM 30363 O O . GLU A 1 41 ? 3.167 6.386 -10.846 1.00 0.00 41 GLU A O 16
ATOM 30375 N N . GLN A 1 42 ? 1.100 6.178 -11.738 1.00 0.00 42 GLN A N 16
ATOM 30376 C CA . GLN A 1 42 ? 0.738 7.566 -11.503 1.00 0.00 42 GLN A CA 16
ATOM 30377 C C . GLN A 1 42 ? 0.802 7.885 -10.009 1.00 0.00 42 GLN A C 16
ATOM 30378 O O . GLN A 1 42 ? 1.324 8.927 -9.614 1.00 0.00 42 GLN A O 16
ATOM 30392 N N . GLY A 1 43 ? 0.263 6.970 -9.217 1.00 0.00 43 GLY A N 16
ATOM 30393 C CA . GLY A 1 43 ? 0.253 7.140 -7.773 1.00 0.00 43 GLY A CA 16
ATOM 30394 C C . GLY A 1 43 ? 1.657 6.966 -7.190 1.00 0.00 43 GLY A C 16
ATOM 30395 O O . GLY A 1 43 ? 1.954 7.480 -6.113 1.00 0.00 43 GLY A O 16
ATOM 30399 N N . MET A 1 44 ? 2.483 6.238 -7.928 1.00 0.00 44 MET A N 16
ATOM 30400 C CA . MET A 1 44 ? 3.848 5.987 -7.497 1.00 0.00 44 MET A CA 16
ATOM 30401 C C . MET A 1 44 ? 4.677 7.273 -7.533 1.00 0.00 44 MET A C 16
ATOM 30402 O O . MET A 1 44 ? 5.359 7.602 -6.563 1.00 0.00 44 MET A O 16
ATOM 30416 N N . LYS A 1 45 ? 4.592 7.964 -8.660 1.00 0.00 45 LYS A N 16
ATOM 30417 C CA . LYS A 1 45 ? 5.326 9.205 -8.835 1.00 0.00 45 LYS A CA 16
ATOM 30418 C C . LYS A 1 45 ? 4.706 10.289 -7.949 1.00 0.00 45 LYS A C 16
ATOM 30419 O O . LYS A 1 45 ? 5.421 11.080 -7.337 1.00 0.00 45 LYS A O 16
ATOM 30438 N N . ILE A 1 46 ? 3.381 10.288 -7.909 1.00 0.00 46 ILE A N 16
ATOM 30439 C CA . ILE A 1 46 ? 2.657 11.261 -7.109 1.00 0.00 46 ILE A CA 16
ATOM 30440 C C . ILE A 1 46 ? 2.944 11.011 -5.627 1.00 0.00 46 ILE A C 16
ATOM 30441 O O . ILE A 1 46 ? 3.001 11.951 -4.836 1.00 0.00 46 ILE A O 16
ATOM 30457 N N . MET A 1 47 ? 3.118 9.740 -5.297 1.00 0.00 47 MET A N 16
ATOM 30458 C CA . MET A 1 47 ? 3.399 9.355 -3.924 1.00 0.00 47 MET A CA 16
ATOM 30459 C C . MET A 1 47 ? 4.861 9.630 -3.564 1.00 0.00 47 MET A C 16
ATOM 30460 O O . MET A 1 47 ? 5.149 10.187 -2.506 1.00 0.00 47 MET A O 16
ATOM 30474 N N . ALA A 1 48 ? 5.744 9.227 -4.466 1.00 0.00 48 ALA A N 16
ATOM 30475 C CA . ALA A 1 48 ? 7.168 9.423 -4.258 1.00 0.00 48 ALA A CA 16
ATOM 30476 C C . ALA A 1 48 ? 7.473 10.922 -4.230 1.00 0.00 48 ALA A C 16
ATOM 30477 O O . ALA A 1 48 ? 8.227 11.390 -3.377 1.00 0.00 48 ALA A O 16
ATOM 30484 N N . GLN A 1 49 ? 6.872 11.634 -5.172 1.00 0.00 49 GLN A N 16
ATOM 30485 C CA . GLN A 1 49 ? 7.070 13.070 -5.266 1.00 0.00 49 GLN A CA 16
ATOM 30486 C C . GLN A 1 49 ? 6.829 13.729 -3.907 1.00 0.00 49 GLN A C 16
ATOM 30487 O O . GLN A 1 49 ? 7.280 14.848 -3.666 1.00 0.00 49 GLN A O 16
ATOM 30501 N N . ASN A 1 50 ? 6.118 13.008 -3.052 1.00 0.00 50 ASN A N 16
ATOM 30502 C CA . ASN A 1 50 ? 5.811 13.509 -1.723 1.00 0.00 50 ASN A CA 16
ATOM 30503 C C . ASN A 1 50 ? 6.041 12.397 -0.699 1.00 0.00 50 ASN A C 16
ATOM 30504 O O . ASN A 1 50 ? 6.519 11.317 -1.045 1.00 0.00 50 ASN A O 16
ATOM 30515 N N . PRO A 1 51 ? 5.681 12.706 0.576 1.00 0.00 51 PRO A N 16
ATOM 30516 C CA . PRO A 1 51 ? 5.844 11.746 1.654 1.00 0.00 51 PRO A CA 16
ATOM 30517 C C . PRO A 1 51 ? 4.775 10.654 1.581 1.00 0.00 51 PRO A C 16
ATOM 30518 O O . PRO A 1 51 ? 3.666 10.896 1.107 1.00 0.00 51 PRO A O 16
ATOM 30529 N N . HIS A 1 52 ? 5.146 9.474 2.059 1.00 0.00 52 HIS A N 16
ATOM 30530 C CA . HIS A 1 52 ? 4.234 8.344 2.052 1.00 0.00 52 HIS A CA 16
ATOM 30531 C C . HIS A 1 52 ? 4.787 7.234 2.949 1.00 0.00 52 HIS A C 16
ATOM 30532 O O . HIS A 1 52 ? 5.992 7.161 3.181 1.00 0.00 52 HIS A O 16
ATOM 30547 N N . HIS A 1 53 ? 3.878 6.396 3.429 1.00 0.00 53 HIS A N 16
ATOM 30548 C CA . HIS A 1 53 ? 4.259 5.295 4.294 1.00 0.00 53 HIS A CA 16
ATOM 30549 C C . HIS A 1 53 ? 3.338 4.100 4.040 1.00 0.00 53 HIS A C 16
ATOM 30550 O O . HIS A 1 53 ? 3.306 3.156 4.829 1.00 0.00 53 HIS A O 16
ATOM 30565 N N . LEU A 1 54 ? 2.611 4.179 2.935 1.00 0.00 54 LEU A N 16
ATOM 30566 C CA . LEU A 1 54 ? 1.690 3.116 2.566 1.00 0.00 54 LEU A CA 16
ATOM 30567 C C . LEU A 1 54 ? 1.439 3.165 1.058 1.00 0.00 54 LEU A C 16
ATOM 30568 O O . LEU A 1 54 ? 1.207 4.235 0.498 1.00 0.00 54 LEU A O 16
ATOM 30584 N N . VAL A 1 55 ? 1.494 1.993 0.443 1.00 0.00 55 VAL A N 16
ATOM 30585 C CA . VAL A 1 55 ? 1.275 1.889 -0.989 1.00 0.00 55 VAL A CA 16
ATOM 30586 C C . VAL A 1 55 ? 0.313 0.733 -1.271 1.00 0.00 55 VAL A C 16
ATOM 30587 O O . VAL A 1 55 ? 0.732 -0.420 -1.360 1.00 0.00 55 VAL A O 16
ATOM 30600 N N . ILE A 1 56 ? -0.958 1.082 -1.404 1.00 0.00 56 ILE A N 16
ATOM 30601 C CA . ILE A 1 56 ? -1.983 0.088 -1.674 1.00 0.00 56 ILE A CA 16
ATOM 30602 C C . ILE A 1 56 ? -2.597 0.356 -3.050 1.00 0.00 56 ILE A C 16
ATOM 30603 O O . ILE A 1 56 ? -2.899 1.500 -3.387 1.00 0.00 56 ILE A O 16
ATOM 30619 N N . SER A 1 57 ? -2.763 -0.719 -3.807 1.00 0.00 57 SER A N 16
ATOM 30620 C CA . SER A 1 57 ? -3.336 -0.615 -5.138 1.00 0.00 57 SER A CA 16
ATOM 30621 C C . SER A 1 57 ? -4.226 -1.826 -5.422 1.00 0.00 57 SER A C 16
ATOM 30622 O O . SER A 1 57 ? -4.242 -2.784 -4.650 1.00 0.00 57 SER A O 16
ATOM 30630 N N . ASP A 1 58 ? -4.945 -1.746 -6.531 1.00 0.00 58 ASP A N 16
ATOM 30631 C CA . ASP A 1 58 ? -5.836 -2.824 -6.926 1.00 0.00 58 ASP A CA 16
ATOM 30632 C C . ASP A 1 58 ? -5.130 -3.712 -7.953 1.00 0.00 58 ASP A C 16
ATOM 30633 O O . ASP A 1 58 ? -3.946 -3.527 -8.229 1.00 0.00 58 ASP A O 16
ATOM 30642 N N . PHE A 1 59 ? -5.888 -4.656 -8.492 1.00 0.00 59 PHE A N 16
ATOM 30643 C CA . PHE A 1 59 ? -5.351 -5.572 -9.483 1.00 0.00 59 PHE A CA 16
ATOM 30644 C C . PHE A 1 59 ? -6.040 -5.383 -10.836 1.00 0.00 59 PHE A C 16
ATOM 30645 O O . PHE A 1 59 ? -5.935 -6.238 -11.715 1.00 0.00 59 PHE A O 16
ATOM 30662 N N . ASN A 1 60 ? -6.731 -4.259 -10.960 1.00 0.00 60 ASN A N 16
ATOM 30663 C CA . ASN A 1 60 ? -7.438 -3.947 -12.191 1.00 0.00 60 ASN A CA 16
ATOM 30664 C C . ASN A 1 60 ? -6.447 -3.952 -13.358 1.00 0.00 60 ASN A C 16
ATOM 30665 O O . ASN A 1 60 ? -6.354 -4.934 -14.092 1.00 0.00 60 ASN A O 16
ATOM 30676 N N . MET A 1 61 ? -5.735 -2.844 -13.492 1.00 0.00 61 MET A N 16
ATOM 30677 C CA . MET A 1 61 ? -4.755 -2.708 -14.556 1.00 0.00 61 MET A CA 16
ATOM 30678 C C . MET A 1 61 ? -3.728 -1.624 -14.222 1.00 0.00 61 MET A C 16
ATOM 30679 O O . MET A 1 61 ? -3.454 -0.750 -15.041 1.00 0.00 61 MET A O 16
ATOM 30693 N N . PRO A 1 62 ? -3.175 -1.720 -12.983 1.00 0.00 62 PRO A N 16
ATOM 30694 C CA . PRO A 1 62 ? -2.183 -0.759 -12.530 1.00 0.00 62 PRO A CA 16
ATOM 30695 C C . PRO A 1 62 ? -0.829 -1.015 -13.194 1.00 0.00 62 PRO A C 16
ATOM 30696 O O . PRO A 1 62 ? -0.412 -2.162 -13.342 1.00 0.00 62 PRO A O 16
ATOM 30707 N N . LYS A 1 63 ? -0.178 0.076 -13.575 1.00 0.00 63 LYS A N 16
ATOM 30708 C CA . LYS A 1 63 ? 1.121 -0.016 -14.219 1.00 0.00 63 LYS A CA 16
ATOM 30709 C C . LYS A 1 63 ? 2.186 -0.329 -13.167 1.00 0.00 63 LYS A C 16
ATOM 30710 O O . LYS A 1 63 ? 3.273 -0.800 -13.500 1.00 0.00 63 LYS A O 16
ATOM 30729 N N . MET A 1 64 ? 1.837 -0.056 -11.918 1.00 0.00 64 MET A N 16
ATOM 30730 C CA . MET A 1 64 ? 2.751 -0.302 -10.816 1.00 0.00 64 MET A CA 16
ATOM 30731 C C . MET A 1 64 ? 2.015 -0.916 -9.621 1.00 0.00 64 MET A C 16
ATOM 30732 O O . MET A 1 64 ? 1.630 -0.206 -8.694 1.00 0.00 64 MET A O 16
ATOM 30746 N N . ASP A 1 65 ? 1.843 -2.228 -9.685 1.00 0.00 65 ASP A N 16
ATOM 30747 C CA . ASP A 1 65 ? 1.160 -2.945 -8.621 1.00 0.00 65 ASP A CA 16
ATOM 30748 C C . ASP A 1 65 ? 2.103 -3.088 -7.424 1.00 0.00 65 ASP A C 16
ATOM 30749 O O . ASP A 1 65 ? 3.277 -2.733 -7.507 1.00 0.00 65 ASP A O 16
ATOM 30758 N N . GLY A 1 66 ? 1.551 -3.611 -6.338 1.00 0.00 66 GLY A N 16
ATOM 30759 C CA . GLY A 1 66 ? 2.327 -3.807 -5.125 1.00 0.00 66 GLY A CA 16
ATOM 30760 C C . GLY A 1 66 ? 3.785 -4.136 -5.454 1.00 0.00 66 GLY A C 16
ATOM 30761 O O . GLY A 1 66 ? 4.693 -3.399 -5.071 1.00 0.00 66 GLY A O 16
ATOM 30765 N N . LEU A 1 67 ? 3.964 -5.243 -6.160 1.00 0.00 67 LEU A N 16
ATOM 30766 C CA . LEU A 1 67 ? 5.295 -5.678 -6.546 1.00 0.00 67 LEU A CA 16
ATOM 30767 C C . LEU A 1 67 ? 5.979 -4.567 -7.344 1.00 0.00 67 LEU A C 16
ATOM 30768 O O . LEU A 1 67 ? 7.138 -4.239 -7.091 1.00 0.00 67 LEU A O 16
ATOM 30784 N N . GLY A 1 68 ? 5.234 -4.018 -8.291 1.00 0.00 68 GLY A N 16
ATOM 30785 C CA . GLY A 1 68 ? 5.755 -2.950 -9.129 1.00 0.00 68 GLY A CA 16
ATOM 30786 C C . GLY A 1 68 ? 6.327 -1.815 -8.277 1.00 0.00 68 GLY A C 16
ATOM 30787 O O . GLY A 1 68 ? 7.411 -1.308 -8.561 1.00 0.00 68 GLY A O 16
ATOM 30791 N N . LEU A 1 69 ? 5.574 -1.452 -7.250 1.00 0.00 69 LEU A N 16
ATOM 30792 C CA . LEU A 1 69 ? 5.993 -0.386 -6.355 1.00 0.00 69 LEU A CA 16
ATOM 30793 C C . LEU A 1 69 ? 7.247 -0.828 -5.595 1.00 0.00 69 LEU A C 16
ATOM 30794 O O . LEU A 1 69 ? 8.149 -0.026 -5.359 1.00 0.00 69 LEU A O 16
ATOM 30810 N N . LEU A 1 70 ? 7.261 -2.102 -5.232 1.00 0.00 70 LEU A N 16
ATOM 30811 C CA . LEU A 1 70 ? 8.388 -2.660 -4.504 1.00 0.00 70 LEU A CA 16
ATOM 30812 C C . LEU A 1 70 ? 9.661 -2.494 -5.337 1.00 0.00 70 LEU A C 16
ATOM 30813 O O . LEU A 1 70 ? 10.698 -2.088 -4.816 1.00 0.00 70 LEU A O 16
ATOM 30829 N N . GLN A 1 71 ? 9.539 -2.817 -6.616 1.00 0.00 71 GLN A N 16
ATOM 30830 C CA . GLN A 1 71 ? 10.667 -2.709 -7.526 1.00 0.00 71 GLN A CA 16
ATOM 30831 C C . GLN A 1 71 ? 11.143 -1.258 -7.609 1.00 0.00 71 GLN A C 16
ATOM 30832 O O . GLN A 1 71 ? 12.340 -1.000 -7.730 1.00 0.00 71 GLN A O 16
ATOM 30846 N N . ALA A 1 72 ? 10.183 -0.348 -7.543 1.00 0.00 72 ALA A N 16
ATOM 30847 C CA . ALA A 1 72 ? 10.489 1.070 -7.610 1.00 0.00 72 ALA A CA 16
ATOM 30848 C C . ALA A 1 72 ? 11.251 1.483 -6.349 1.00 0.00 72 ALA A C 16
ATOM 30849 O O . ALA A 1 72 ? 12.249 2.200 -6.428 1.00 0.00 72 ALA A O 16
ATOM 30856 N N . VAL A 1 73 ? 10.752 1.015 -5.215 1.00 0.00 73 VAL A N 16
ATOM 30857 C CA . VAL A 1 73 ? 11.372 1.327 -3.938 1.00 0.00 73 VAL A CA 16
ATOM 30858 C C . VAL A 1 73 ? 12.842 0.904 -3.975 1.00 0.00 73 VAL A C 16
ATOM 30859 O O . VAL A 1 73 ? 13.700 1.580 -3.409 1.00 0.00 73 VAL A O 16
ATOM 30872 N N . ARG A 1 74 ? 13.088 -0.212 -4.646 1.00 0.00 74 ARG A N 16
ATOM 30873 C CA . ARG A 1 74 ? 14.439 -0.732 -4.763 1.00 0.00 74 ARG A CA 16
ATOM 30874 C C . ARG A 1 74 ? 15.346 0.294 -5.445 1.00 0.00 74 ARG A C 16
ATOM 30875 O O . ARG A 1 74 ? 16.567 0.239 -5.306 1.00 0.00 74 ARG A O 16
ATOM 30896 N N . ALA A 1 75 ? 14.714 1.207 -6.168 1.00 0.00 75 ALA A N 16
ATOM 30897 C CA . ALA A 1 75 ? 15.448 2.244 -6.872 1.00 0.00 75 ALA A CA 16
ATOM 30898 C C . ALA A 1 75 ? 15.406 3.537 -6.055 1.00 0.00 75 ALA A C 16
ATOM 30899 O O . ALA A 1 75 ? 16.287 4.386 -6.185 1.00 0.00 75 ALA A O 16
ATOM 30906 N N . ASN A 1 76 ? 14.374 3.647 -5.233 1.00 0.00 76 ASN A N 16
ATOM 30907 C CA . ASN A 1 76 ? 14.205 4.821 -4.395 1.00 0.00 76 ASN A CA 16
ATOM 30908 C C . ASN A 1 76 ? 14.053 4.385 -2.937 1.00 0.00 76 ASN A C 16
ATOM 30909 O O . ASN A 1 76 ? 13.064 3.748 -2.576 1.00 0.00 76 ASN A O 16
ATOM 30920 N N . PRO A 1 77 ? 15.073 4.754 -2.117 1.00 0.00 77 PRO A N 16
ATOM 30921 C CA . PRO A 1 77 ? 15.062 4.407 -0.705 1.00 0.00 77 PRO A CA 16
ATOM 30922 C C . PRO A 1 77 ? 14.077 5.287 0.067 1.00 0.00 77 PRO A C 16
ATOM 30923 O O . PRO A 1 77 ? 13.874 5.093 1.264 1.00 0.00 77 PRO A O 16
ATOM 30934 N N . ALA A 1 78 ? 13.492 6.235 -0.649 1.00 0.00 78 ALA A N 16
ATOM 30935 C CA . ALA A 1 78 ? 12.532 7.145 -0.046 1.00 0.00 78 ALA A CA 16
ATOM 30936 C C . ALA A 1 78 ? 11.227 6.394 0.228 1.00 0.00 78 ALA A C 16
ATOM 30937 O O . ALA A 1 78 ? 10.563 6.645 1.233 1.00 0.00 78 ALA A O 16
ATOM 30944 N N . THR A 1 79 ? 10.900 5.491 -0.682 1.00 0.00 79 THR A N 16
ATOM 30945 C CA . THR A 1 79 ? 9.686 4.702 -0.551 1.00 0.00 79 THR A CA 16
ATOM 30946 C C . THR A 1 79 ? 10.017 3.290 -0.068 1.00 0.00 79 THR A C 16
ATOM 30947 O O . THR A 1 79 ? 9.144 2.424 -0.023 1.00 0.00 79 THR A O 16
ATOM 30958 N N . LYS A 1 80 ? 11.281 3.098 0.280 1.00 0.00 80 LYS A N 16
ATOM 30959 C CA . LYS A 1 80 ? 11.739 1.804 0.758 1.00 0.00 80 LYS A CA 16
ATOM 30960 C C . LYS A 1 80 ? 11.186 1.560 2.163 1.00 0.00 80 LYS A C 16
ATOM 30961 O O . LYS A 1 80 ? 11.263 0.447 2.680 1.00 0.00 80 LYS A O 16
ATOM 30980 N N . LYS A 1 81 ? 10.641 2.620 2.742 1.00 0.00 81 LYS A N 16
ATOM 30981 C CA . LYS A 1 81 ? 10.076 2.535 4.079 1.00 0.00 81 LYS A CA 16
ATOM 30982 C C . LYS A 1 81 ? 8.550 2.591 3.987 1.00 0.00 81 LYS A C 16
ATOM 30983 O O . LYS A 1 81 ? 7.866 2.691 5.004 1.00 0.00 81 LYS A O 16
ATOM 31002 N N . ALA A 1 82 ? 8.060 2.523 2.757 1.00 0.00 82 ALA A N 16
ATOM 31003 C CA . ALA A 1 82 ? 6.627 2.565 2.519 1.00 0.00 82 ALA A CA 16
ATOM 31004 C C . ALA A 1 82 ? 6.104 1.140 2.329 1.00 0.00 82 ALA A C 16
ATOM 31005 O O . ALA A 1 82 ? 6.630 0.386 1.510 1.00 0.00 82 ALA A O 16
ATOM 31012 N N . ALA A 1 83 ? 5.078 0.813 3.099 1.00 0.00 83 ALA A N 16
ATOM 31013 C CA . ALA A 1 83 ? 4.479 -0.510 3.025 1.00 0.00 83 ALA A CA 16
ATOM 31014 C C . ALA A 1 83 ? 3.362 -0.501 1.980 1.00 0.00 83 ALA A C 16
ATOM 31015 O O . ALA A 1 83 ? 2.407 0.266 2.092 1.00 0.00 83 ALA A O 16
ATOM 31022 N N . PHE A 1 84 ? 3.520 -1.363 0.986 1.00 0.00 84 PHE A N 16
ATOM 31023 C CA . PHE A 1 84 ? 2.537 -1.465 -0.080 1.00 0.00 84 PHE A CA 16
ATOM 31024 C C . PHE A 1 84 ? 1.568 -2.621 0.177 1.00 0.00 84 PHE A C 16
ATOM 31025 O O . PHE A 1 84 ? 1.947 -3.638 0.753 1.00 0.00 84 PHE A O 16
ATOM 31042 N N . ILE A 1 85 ? 0.333 -2.423 -0.264 1.00 0.00 85 ILE A N 16
ATOM 31043 C CA . ILE A 1 85 ? -0.693 -3.437 -0.089 1.00 0.00 85 ILE A CA 16
ATOM 31044 C C . ILE A 1 85 ? -1.187 -3.899 -1.462 1.00 0.00 85 ILE A C 16
ATOM 31045 O O . ILE A 1 85 ? -1.427 -3.079 -2.347 1.00 0.00 85 ILE A O 16
ATOM 31061 N N . ILE A 1 86 ? -1.325 -5.209 -1.595 1.00 0.00 86 ILE A N 16
ATOM 31062 C CA . ILE A 1 86 ? -1.785 -5.790 -2.845 1.00 0.00 86 ILE A CA 16
ATOM 31063 C C . ILE A 1 86 ? -2.885 -6.813 -2.552 1.00 0.00 86 ILE A C 16
ATOM 31064 O O . ILE A 1 86 ? -2.622 -7.864 -1.972 1.00 0.00 86 ILE A O 16
ATOM 31080 N N . LEU A 1 87 ? -4.096 -6.468 -2.968 1.00 0.00 87 LEU A N 16
ATOM 31081 C CA . LEU A 1 87 ? -5.237 -7.342 -2.758 1.00 0.00 87 LEU A CA 16
ATOM 31082 C C . LEU A 1 87 ? -5.447 -8.206 -4.003 1.00 0.00 87 LEU A C 16
ATOM 31083 O O . LEU A 1 87 ? -5.510 -7.690 -5.117 1.00 0.00 87 LEU A O 16
ATOM 31099 N N . THR A 1 88 ? -5.551 -9.506 -3.771 1.00 0.00 88 THR A N 16
ATOM 31100 C CA . THR A 1 88 ? -5.754 -10.447 -4.860 1.00 0.00 88 THR A CA 16
ATOM 31101 C C . THR A 1 88 ? -6.542 -11.664 -4.373 1.00 0.00 88 THR A C 16
ATOM 31102 O O . THR A 1 88 ? -6.630 -11.912 -3.172 1.00 0.00 88 THR A O 16
ATOM 31113 N N . ALA A 1 89 ? -7.097 -12.392 -5.332 1.00 0.00 89 ALA A N 16
ATOM 31114 C CA . ALA A 1 89 ? -7.876 -13.577 -5.016 1.00 0.00 89 ALA A CA 16
ATOM 31115 C C . ALA A 1 89 ? -6.928 -14.738 -4.711 1.00 0.00 89 ALA A C 16
ATOM 31116 O O . ALA A 1 89 ? -7.201 -15.880 -5.079 1.00 0.00 89 ALA A O 16
ATOM 31123 N N . GLN A 1 90 ? -5.833 -14.407 -4.043 1.00 0.00 90 GLN A N 16
ATOM 31124 C CA . GLN A 1 90 ? -4.844 -15.409 -3.685 1.00 0.00 90 GLN A CA 16
ATOM 31125 C C . GLN A 1 90 ? -4.584 -15.383 -2.177 1.00 0.00 90 GLN A C 16
ATOM 31126 O O . GLN A 1 90 ? -4.781 -16.385 -1.493 1.00 0.00 90 GLN A O 16
ATOM 31140 N N . GLY A 1 91 ? -4.146 -14.226 -1.704 1.00 0.00 91 GLY A N 16
ATOM 31141 C CA . GLY A 1 91 ? -3.857 -14.057 -0.290 1.00 0.00 91 GLY A CA 16
ATOM 31142 C C . GLY A 1 91 ? -3.003 -15.211 0.237 1.00 0.00 91 GLY A C 16
ATOM 31143 O O . GLY A 1 91 ? -3.491 -16.060 0.982 1.00 0.00 91 GLY A O 16
ATOM 31147 N N . ASP A 1 92 ? -1.742 -15.206 -0.169 1.00 0.00 92 ASP A N 16
ATOM 31148 C CA . ASP A 1 92 ? -0.815 -16.242 0.252 1.00 0.00 92 ASP A CA 16
ATOM 31149 C C . ASP A 1 92 ? 0.407 -15.593 0.905 1.00 0.00 92 ASP A C 16
ATOM 31150 O O . ASP A 1 92 ? 1.151 -14.864 0.250 1.00 0.00 92 ASP A O 16
ATOM 31159 N N . ARG A 1 93 ? 0.577 -15.881 2.187 1.00 0.00 93 ARG A N 16
ATOM 31160 C CA . ARG A 1 93 ? 1.696 -15.334 2.935 1.00 0.00 93 ARG A CA 16
ATOM 31161 C C . ARG A 1 93 ? 3.017 -15.684 2.245 1.00 0.00 93 ARG A C 16
ATOM 31162 O O . ARG A 1 93 ? 4.015 -14.986 2.419 1.00 0.00 93 ARG A O 16
ATOM 31183 N N . ALA A 1 94 ? 2.980 -16.764 1.479 1.00 0.00 94 ALA A N 16
ATOM 31184 C CA . ALA A 1 94 ? 4.161 -17.214 0.764 1.00 0.00 94 ALA A CA 16
ATOM 31185 C C . ALA A 1 94 ? 4.608 -16.122 -0.211 1.00 0.00 94 ALA A C 16
ATOM 31186 O O . ALA A 1 94 ? 5.784 -15.764 -0.249 1.00 0.00 94 ALA A O 16
ATOM 31193 N N . LEU A 1 95 ? 3.647 -15.626 -0.976 1.00 0.00 95 LEU A N 16
ATOM 31194 C CA . LEU A 1 95 ? 3.927 -14.583 -1.948 1.00 0.00 95 LEU A CA 16
ATOM 31195 C C . LEU A 1 95 ? 4.307 -13.296 -1.214 1.00 0.00 95 LEU A C 16
ATOM 31196 O O . LEU A 1 95 ? 5.160 -12.542 -1.677 1.00 0.00 95 LEU A O 16
ATOM 31212 N N . VAL A 1 96 ? 3.655 -13.085 -0.080 1.00 0.00 96 VAL A N 16
ATOM 31213 C CA . VAL A 1 96 ? 3.914 -11.903 0.724 1.00 0.00 96 VAL A CA 16
ATOM 31214 C C . VAL A 1 96 ? 5.375 -11.911 1.181 1.00 0.00 96 VAL A C 16
ATOM 31215 O O . VAL A 1 96 ? 6.069 -10.902 1.068 1.00 0.00 96 VAL A O 16
ATOM 31228 N N . GLN A 1 97 ? 5.797 -13.061 1.686 1.00 0.00 97 GLN A N 16
ATOM 31229 C CA . GLN A 1 97 ? 7.162 -13.214 2.159 1.00 0.00 97 GLN A CA 16
ATOM 31230 C C . GLN A 1 97 ? 8.133 -13.247 0.978 1.00 0.00 97 GLN A C 16
ATOM 31231 O O . GLN A 1 97 ? 9.281 -12.821 1.102 1.00 0.00 97 GLN A O 16
ATOM 31245 N N . LYS A 1 98 ? 7.638 -13.756 -0.140 1.00 0.00 98 LYS A N 16
ATOM 31246 C CA . LYS A 1 98 ? 8.448 -13.850 -1.342 1.00 0.00 98 LYS A CA 16
ATOM 31247 C C . LYS A 1 98 ? 8.856 -12.445 -1.788 1.00 0.00 98 LYS A C 16
ATOM 31248 O O . LYS A 1 98 ? 10.043 -12.159 -1.940 1.00 0.00 98 LYS A O 16
ATOM 31267 N N . ALA A 1 99 ? 7.851 -11.605 -1.983 1.00 0.00 99 ALA A N 16
ATOM 31268 C CA . ALA A 1 99 ? 8.091 -10.236 -2.408 1.00 0.00 99 ALA A CA 16
ATOM 31269 C C . ALA A 1 99 ? 8.669 -9.438 -1.238 1.00 0.00 99 ALA A C 16
ATOM 31270 O O . ALA A 1 99 ? 9.675 -8.746 -1.390 1.00 0.00 99 ALA A O 16
ATOM 31277 N N . ALA A 1 100 ? 8.007 -9.558 -0.098 1.00 0.00 100 ALA A N 16
ATOM 31278 C CA . ALA A 1 100 ? 8.443 -8.856 1.098 1.00 0.00 100 ALA A CA 16
ATOM 31279 C C . ALA A 1 100 ? 9.919 -9.165 1.357 1.00 0.00 100 ALA A C 16
ATOM 31280 O O . ALA A 1 100 ? 10.631 -8.355 1.947 1.00 0.00 100 ALA A O 16
ATOM 31287 N N . ALA A 1 101 ? 10.332 -10.340 0.904 1.00 0.00 101 ALA A N 16
ATOM 31288 C CA . ALA A 1 101 ? 11.710 -10.766 1.079 1.00 0.00 101 ALA A CA 16
ATOM 31289 C C . ALA A 1 101 ? 12.505 -10.439 -0.186 1.00 0.00 101 ALA A C 16
ATOM 31290 O O . ALA A 1 101 ? 13.733 -10.363 -0.150 1.00 0.00 101 ALA A O 16
ATOM 31297 N N . LEU A 1 102 ? 11.774 -10.256 -1.275 1.00 0.00 102 LEU A N 16
ATOM 31298 C CA . LEU A 1 102 ? 12.396 -9.939 -2.550 1.00 0.00 102 LEU A CA 16
ATOM 31299 C C . LEU A 1 102 ? 13.042 -8.555 -2.467 1.00 0.00 102 LEU A C 16
ATOM 31300 O O . LEU A 1 102 ? 13.943 -8.240 -3.243 1.00 0.00 102 LEU A O 16
ATOM 31316 N N . GLY A 1 103 ? 12.555 -7.765 -1.521 1.00 0.00 103 GLY A N 16
ATOM 31317 C CA . GLY A 1 103 ? 13.074 -6.422 -1.327 1.00 0.00 103 GLY A CA 16
ATOM 31318 C C . GLY A 1 103 ? 11.972 -5.472 -0.853 1.00 0.00 103 GLY A C 16
ATOM 31319 O O . GLY A 1 103 ? 12.257 -4.382 -0.360 1.00 0.00 103 GLY A O 16
ATOM 31323 N N . ALA A 1 104 ? 10.736 -5.920 -1.019 1.00 0.00 104 ALA A N 16
ATOM 31324 C CA . ALA A 1 104 ? 9.591 -5.124 -0.614 1.00 0.00 104 ALA A CA 16
ATOM 31325 C C . ALA A 1 104 ? 9.765 -4.693 0.845 1.00 0.00 104 ALA A C 16
ATOM 31326 O O . ALA A 1 104 ? 10.330 -5.430 1.650 1.00 0.00 104 ALA A O 16
ATOM 31333 N N . ASN A 1 105 ? 9.267 -3.500 1.139 1.00 0.00 105 ASN A N 16
ATOM 31334 C CA . ASN A 1 105 ? 9.361 -2.962 2.484 1.00 0.00 105 ASN A CA 16
ATOM 31335 C C . ASN A 1 105 ? 8.328 -3.652 3.378 1.00 0.00 105 ASN A C 16
ATOM 31336 O O . ASN A 1 105 ? 8.616 -3.979 4.528 1.00 0.00 105 ASN A O 16
ATOM 31347 N N . ASN A 1 106 ? 7.145 -3.851 2.814 1.00 0.00 106 ASN A N 16
ATOM 31348 C CA . ASN A 1 106 ? 6.068 -4.497 3.545 1.00 0.00 106 ASN A CA 16
ATOM 31349 C C . ASN A 1 106 ? 4.921 -4.810 2.582 1.00 0.00 106 ASN A C 16
ATOM 31350 O O . ASN A 1 106 ? 4.438 -3.927 1.877 1.00 0.00 106 ASN A O 16
ATOM 31361 N N . VAL A 1 107 ? 4.519 -6.074 2.583 1.00 0.00 107 VAL A N 16
ATOM 31362 C CA . VAL A 1 107 ? 3.438 -6.515 1.719 1.00 0.00 107 VAL A CA 16
ATOM 31363 C C . VAL A 1 107 ? 2.239 -6.925 2.577 1.00 0.00 107 VAL A C 16
ATOM 31364 O O . VAL A 1 107 ? 2.324 -7.870 3.358 1.00 0.00 107 VAL A O 16
ATOM 31377 N N . LEU A 1 108 ? 1.149 -6.192 2.401 1.00 0.00 108 LEU A N 16
ATOM 31378 C CA . LEU A 1 108 ? -0.065 -6.466 3.150 1.00 0.00 108 LEU A CA 16
ATOM 31379 C C . LEU A 1 108 ? -1.201 -6.780 2.173 1.00 0.00 108 LEU A C 16
ATOM 31380 O O . LEU A 1 108 ? -1.131 -6.423 0.999 1.00 0.00 108 LEU A O 16
ATOM 31396 N N . ALA A 1 109 ? -2.220 -7.445 2.696 1.00 0.00 109 ALA A N 16
ATOM 31397 C CA . ALA A 1 109 ? -3.370 -7.811 1.884 1.00 0.00 109 ALA A CA 16
ATOM 31398 C C . ALA A 1 109 ? -4.588 -7.007 2.343 1.00 0.00 109 ALA A C 16
ATOM 31399 O O . ALA A 1 109 ? -4.663 -6.589 3.498 1.00 0.00 109 ALA A O 16
ATOM 31406 N N . LYS A 1 110 ? -5.515 -6.817 1.416 1.00 0.00 110 LYS A N 16
ATOM 31407 C CA . LYS A 1 110 ? -6.728 -6.071 1.711 1.00 0.00 110 LYS A CA 16
ATOM 31408 C C . LYS A 1 110 ? -7.931 -7.012 1.628 1.00 0.00 110 LYS A C 16
ATOM 31409 O O . LYS A 1 110 ? -8.695 -6.966 0.665 1.00 0.00 110 LYS A O 16
ATOM 31428 N N . PRO A 1 111 ? -8.067 -7.865 2.679 1.00 0.00 111 PRO A N 16
ATOM 31429 C CA . PRO A 1 111 ? -9.165 -8.814 2.735 1.00 0.00 111 PRO A CA 16
ATOM 31430 C C . PRO A 1 111 ? -10.479 -8.114 3.089 1.00 0.00 111 PRO A C 16
ATOM 31431 O O . PRO A 1 111 ? -10.471 -7.031 3.674 1.00 0.00 111 PRO A O 16
ATOM 31442 N N . PHE A 1 112 ? -11.575 -8.760 2.722 1.00 0.00 112 PHE A N 16
ATOM 31443 C CA . PHE A 1 112 ? -12.893 -8.212 2.994 1.00 0.00 112 PHE A CA 16
ATOM 31444 C C . PHE A 1 112 ? -13.218 -8.282 4.487 1.00 0.00 112 PHE A C 16
ATOM 31445 O O . PHE A 1 112 ? -14.146 -7.624 4.955 1.00 0.00 112 PHE A O 16
ATOM 31462 N N . THR A 1 113 ? -12.435 -9.083 5.195 1.00 0.00 113 THR A N 16
ATOM 31463 C CA . THR A 1 113 ? -12.628 -9.247 6.625 1.00 0.00 113 THR A CA 16
ATOM 31464 C C . THR A 1 113 ? -11.808 -8.210 7.396 1.00 0.00 113 THR A C 16
ATOM 31465 O O . THR A 1 113 ? -10.681 -7.897 7.015 1.00 0.00 113 THR A O 16
ATOM 31476 N N . ILE A 1 114 ? -12.407 -7.704 8.464 1.00 0.00 114 ILE A N 16
ATOM 31477 C CA . ILE A 1 114 ? -11.747 -6.709 9.291 1.00 0.00 114 ILE A CA 16
ATOM 31478 C C . ILE A 1 114 ? -10.637 -7.380 10.102 1.00 0.00 114 ILE A C 16
ATOM 31479 O O . ILE A 1 114 ? -9.654 -6.738 10.468 1.00 0.00 114 ILE A O 16
ATOM 31495 N N . GLU A 1 115 ? -10.832 -8.665 10.361 1.00 0.00 115 GLU A N 16
ATOM 31496 C CA . GLU A 1 115 ? -9.860 -9.431 11.122 1.00 0.00 115 GLU A CA 16
ATOM 31497 C C . GLU A 1 115 ? -8.549 -9.549 10.343 1.00 0.00 115 GLU A C 16
ATOM 31498 O O . GLU A 1 115 ? -7.473 -9.325 10.895 1.00 0.00 115 GLU A O 16
ATOM 31510 N N . LYS A 1 116 ? -8.683 -9.900 9.072 1.00 0.00 116 LYS A N 16
ATOM 31511 C CA . LYS A 1 116 ? -7.522 -10.050 8.212 1.00 0.00 116 LYS A CA 16
ATOM 31512 C C . LYS A 1 116 ? -6.980 -8.666 7.846 1.00 0.00 116 LYS A C 16
ATOM 31513 O O . LYS A 1 116 ? -5.770 -8.444 7.863 1.00 0.00 116 LYS A O 16
ATOM 31532 N N . MET A 1 117 ? -7.903 -7.772 7.525 1.00 0.00 117 MET A N 16
ATOM 31533 C CA . MET A 1 117 ? -7.534 -6.416 7.155 1.00 0.00 117 MET A CA 16
ATOM 31534 C C . MET A 1 117 ? -6.906 -5.677 8.340 1.00 0.00 117 MET A C 16
ATOM 31535 O O . MET A 1 117 ? -5.918 -4.963 8.177 1.00 0.00 117 MET A O 16
ATOM 31549 N N . LYS A 1 118 ? -7.507 -5.873 9.504 1.00 0.00 118 LYS A N 16
ATOM 31550 C CA . LYS A 1 118 ? -7.019 -5.234 10.715 1.00 0.00 118 LYS A CA 16
ATOM 31551 C C . LYS A 1 118 ? -5.641 -5.801 11.066 1.00 0.00 118 LYS A C 16
ATOM 31552 O O . LYS A 1 118 ? -4.803 -5.099 11.629 1.00 0.00 118 LYS A O 16
ATOM 31571 N N . ALA A 1 119 ? -5.451 -7.065 10.718 1.00 0.00 119 ALA A N 16
ATOM 31572 C CA . ALA A 1 119 ? -4.189 -7.734 10.990 1.00 0.00 119 ALA A CA 16
ATOM 31573 C C . ALA A 1 119 ? -3.094 -7.118 10.118 1.00 0.00 119 ALA A C 16
ATOM 31574 O O . ALA A 1 119 ? -2.002 -6.824 10.603 1.00 0.00 119 ALA A O 16
ATOM 31581 N N . ALA A 1 120 ? -3.422 -6.942 8.847 1.00 0.00 120 ALA A N 16
ATOM 31582 C CA . ALA A 1 120 ? -2.478 -6.368 7.902 1.00 0.00 120 ALA A CA 16
ATOM 31583 C C . ALA A 1 120 ? -2.041 -4.989 8.401 1.00 0.00 120 ALA A C 16
ATOM 31584 O O . ALA A 1 120 ? -0.850 -4.742 8.588 1.00 0.00 120 ALA A O 16
ATOM 31591 N N . ILE A 1 121 ? -3.027 -4.128 8.602 1.00 0.00 121 ILE A N 16
ATOM 31592 C CA . ILE A 1 121 ? -2.758 -2.780 9.076 1.00 0.00 121 ILE A CA 16
ATOM 31593 C C . ILE A 1 121 ? -1.992 -2.853 10.398 1.00 0.00 121 ILE A C 16
ATOM 31594 O O . ILE A 1 121 ? -1.086 -2.056 10.639 1.00 0.00 121 ILE A O 16
ATOM 31610 N N . GLU A 1 122 ? -2.382 -3.816 11.220 1.00 0.00 122 GLU A N 16
ATOM 31611 C CA . GLU A 1 122 ? -1.742 -4.002 12.512 1.00 0.00 122 GLU A CA 16
ATOM 31612 C C . GLU A 1 122 ? -0.266 -4.361 12.326 1.00 0.00 122 GLU A C 16
ATOM 31613 O O . GLU A 1 122 ? 0.551 -4.121 13.214 1.00 0.00 122 GLU A O 16
ATOM 31625 N N . ALA A 1 123 ? 0.031 -4.928 11.167 1.00 0.00 123 ALA A N 16
ATOM 31626 C CA . ALA A 1 123 ? 1.394 -5.321 10.853 1.00 0.00 123 ALA A CA 16
ATOM 31627 C C . ALA A 1 123 ? 2.139 -4.128 10.252 1.00 0.00 123 ALA A C 16
ATOM 31628 O O . ALA A 1 123 ? 3.293 -3.875 10.594 1.00 0.00 123 ALA A O 16
ATOM 31635 N N . VAL A 1 124 ? 1.449 -3.427 9.364 1.00 0.00 124 VAL A N 16
ATOM 31636 C CA . VAL A 1 124 ? 2.031 -2.266 8.712 1.00 0.00 124 VAL A CA 16
ATOM 31637 C C . VAL A 1 124 ? 2.492 -1.267 9.773 1.00 0.00 124 VAL A C 16
ATOM 31638 O O . VAL A 1 124 ? 3.525 -0.618 9.614 1.00 0.00 124 VAL A O 16
ATOM 31651 N N . PHE A 1 125 ? 1.706 -1.174 10.835 1.00 0.00 125 PHE A N 16
ATOM 31652 C CA . PHE A 1 125 ? 2.020 -0.265 11.924 1.00 0.00 125 PHE A CA 16
ATOM 31653 C C . PHE A 1 125 ? 2.705 -1.004 13.075 1.00 0.00 125 PHE A C 16
ATOM 31654 O O . PHE A 1 125 ? 3.818 -0.658 13.464 1.00 0.00 125 PHE A O 16
ATOM 31671 N N . GLY A 1 126 ? 2.008 -2.008 13.588 1.00 0.00 126 GLY A N 16
ATOM 31672 C CA . GLY A 1 126 ? 2.535 -2.799 14.687 1.00 0.00 126 GLY A CA 16
ATOM 31673 C C . GLY A 1 126 ? 3.905 -3.385 14.335 1.00 0.00 126 GLY A C 16
ATOM 31674 O O . GLY A 1 126 ? 4.845 -3.289 15.121 1.00 0.00 126 GLY A O 16
ATOM 31678 N N . ALA A 1 127 ? 3.972 -3.977 13.152 1.00 0.00 127 ALA A N 16
ATOM 31679 C CA . ALA A 1 127 ? 5.211 -4.577 12.685 1.00 0.00 127 ALA A CA 16
ATOM 31680 C C . ALA A 1 127 ? 5.918 -3.607 11.738 1.00 0.00 127 ALA A C 16
ATOM 31681 O O . ALA A 1 127 ? 6.133 -3.921 10.568 1.00 0.00 127 ALA A O 16
ATOM 31688 N N . LEU A 1 128 ? 6.260 -2.447 12.278 1.00 0.00 128 LEU A N 16
ATOM 31689 C CA . LEU A 1 128 ? 6.939 -1.427 11.495 1.00 0.00 128 LEU A CA 16
ATOM 31690 C C . LEU A 1 128 ? 8.360 -1.897 11.177 1.00 0.00 128 LEU A C 16
ATOM 31691 O O . LEU A 1 128 ? 9.112 -2.266 12.078 1.00 0.00 128 LEU A O 16
ATOM 31707 N N . LYS A 1 129 ? 8.685 -1.868 9.893 1.00 0.00 129 LYS A N 16
ATOM 31708 C CA . LYS A 1 129 ? 10.002 -2.286 9.445 1.00 0.00 129 LYS A CA 16
ATOM 31709 C C . LYS A 1 129 ? 10.456 -3.495 10.266 1.00 0.00 129 LYS A C 16
ATOM 31710 O O . LYS A 1 129 ? 11.156 -4.369 9.756 1.00 0.00 129 LYS A O 16
#

CATH classification: 3.40.50.2300

Secondary structure (DSSP, 8-state):
---SS---EEEE-SSHHHHHHHHHHHHTTT-S-EE--SSHHHHHHHHHTS--SEEEE-SSS-SS-HHHHHHHHTT-TTSTTPEEEE--S---HHHHHHHHHHT-S-EE---SSHHHHHHHHHHHHH---

Radius of gyration: 12.99 Å; Cα contacts (8 Å, |Δi|>4): 242; chains: 1; bounding box: 31×35×30 Å

Organism: Rhizobium meliloti (NCBI:txid382)

Foldseek 3Di:
DVDPCLAEAEFEECDCCVSVLLCVLVVVVVRDHYHYANALVRSLCVPLVGRHAEAEYEPPDHPQHQLNSQVVCVVPVRCLQHAYEYEDPPPDVVVQCVSVVVSRSGYAYCDPDCVRNVVRVCCSPVVRD

Solvent-accessible surface area: 7690 Å² total; per-residue (Å²): 235,107,82,114,105,108,36,47,0,0,5,3,12,53,93,91,74,13,89,89,64,0,7,78,33,1,93,174,57,50,17,101,81,78,21,56,16,50,18,0,78,90,0,19,110,62,0,26,153,53,30,8,44,0,0,1,1,0,107,66,132,25,156,46,39,0,79,14,0,2,119,14,4,181,89,54,89,53,0,114,88,0,1,0,1,31,27,38,103,114,56,72,187,64,101,38,115,156,5,36,78,105,38,7,55,42,5,29,40,28,33,180,67,134,136,130,7,113,55,13,6,100,46,3,83,42,65,160,242

Sequence (129 aa):
MSLAEKIKVLIVDDQVTSRLLLGDALQQLGFKQITAAGDGEQGMKIMAQNPHHLVISDFNMPKMDGLGLLQAVRANPATKKAAFIILTAQGDRALVQKAAALGANNVLAKPFTIEKMKAAIEAVFGALKMSLAEKIKVLIVDDQVTSRLLLGDALQQLGFKQITAAGDGEQGMKIMAQNPHHLVISDFNMPKMDGLGLLQAVRANPATKKAAFIILTAQGDRALVQKAAALGANNVLAKPFTIEKMKAAIEAVFGALKMSLAEKIKVLIVDDQVTSRLLLGDALQQLGFKQITAAGDGEQGMKIMAQNPHHLVISDFNMPKMDGLGLLQAVRANPATKKAAFIILTAQGDRALVQKAAALGANNVLAKPFTIEKMKAAIEAVFGALKMSLAEKIKVLIVDDQVTSRLLLGDALQQLGFKQITAAGDGEQGMKIMAQNPHHLVISDFNMPKMDGLGLLQAVRANPATKKAAFIILTAQGDRALVQKAAALGANNVLAKPFTIEKMKAAIEAVFGALKMSLAEKIKVLIVDDQVTSRLLLGDALQQLGFKQITAAGDGEQGMKIMAQNPHHLVISDFNMPKMDGLGLLQAVRANPATKKAAFIILTAQGDRALVQKAAALGANNVLAKPFTIEKMKAAIEAVFGALKMSLAEKIKVLIVDDQVTSRLLLGDALQQLGFKQITAAGDGEQGMKIMAQNPHHLVISDFNMPKMDGLGLLQAVRANPATKKAAFIILTAQGDRALVQKAAALGANNVLAKPFTIEKMKAAIEAVFGALKMSLAEKIKVLIVDDQVTSRLLLGDALQQLGFKQITAAGDGEQGMKIMAQNPHHLVISDFNMPKMDGLGLLQAVRANPATKKAAFIILTAQGDRALVQKAAALGANNVLAKPFTIEKMKAAIEAVFGALKMSLAEKIKVLIVDDQVTSRLLLGDALQQLGFKQITAAGDGEQGMKIMAQNPHHLVISDFNMPKMDGLGLLQAVRANPATKKAAFIILTAQGDRALVQKAAALGANNVLAKPFTIEKMKAAIEAVFGALKMSLAEKIKVLIVDDQVTSRLLLGDALQQLGFKQITAAGDGEQGMKIMAQNPHHLVISDFNMPKMDGLGLLQAVRANPATKKAAFIILTAQGDRALVQKAAALGANNVLAKPFTIEKMKAAIEAVFGALKMSLAEKIKVLIVDDQVTSRLLLGDALQQLGFKQITAAGDGEQGMKIMAQNPHHLVISDFNMPKMDGLGLLQAVRANPATKKAAFIILTAQGDRALVQKAAALGANNVLAKPFTIEKMKAAIEAVFGALKMSLAEKIKVLIVDDQVTSRLLLGDALQQLGFKQITAAGDGEQGMKIMAQNPHHLVISDFNMPKMDGLGLLQAVRANPATKKAAFIILTAQGDRALVQKAAALGANNVLAKPFTIEKMKAAIEAVFGALKMSLAEKIKVLIVDDQVTSRLLLGDALQQLGFKQITAAGDGEQGMKIMAQNPHHLVISDFNMPKMDGLGLLQAVRANPATKKAAFIILTAQGDRALVQKAAALGANNVLAKPFTIEKMKAAIEAVFGALKMSLAEKIKVLIVDDQVTSRLLLGDALQQLGFKQITAAGDGEQGMKIMAQNPHHLVISDFNMPKMDGLGLLQAVRANPATKKAAFIILTAQGDRALVQKAAALGANNVLAKPFTIEKMKAAIEAVFGALKMSLAEKIKVLIVDDQVTSRLLLGDALQQLGFKQITAAGDGEQGMKIMAQNPHHLVISDFNMPKMDGLGLLQAVRANPATKKAAFIILTAQGDRALVQKAAALGANNVLAKPFTIEKMKAAIEAVFGALKMSLAEKIKVLIVDDQVTSRLLLGDALQQLGFKQITAAGDGEQGMKIMAQNPHHLVISDFNMPKMDGLGLLQAVRANPATKKAAFIILTAQGDRALVQKAAALGANNVLAKPFTIEKMKAAIEAVFGALKMSLAEKIKVLIVDDQVTSRLLLGDALQQLGFKQITAAGDGEQGMKIMAQNPHHLVISDFNMPKMDGLGLLQAVRANPATKKAAFIILTAQGDRALVQKAAALGANNVLAKPFTIEKMKAAIEAVFGALK

InterPro domains:
  IPR001789 Signal transduction response regulator, receiver domain [PF00072] (9-122)
  IPR001789 Signal transduction response regulator, receiver domain [PS50110] (8-125)
  IPR001789 Signal transduction response regulator, receiver domain [SM00448] (7-121)
  IPR011006 CheY-like superfamily [SSF52172] (5-126)
  IPR052048 Signal Transduction Response Regulator [PTHR43228] (7-122)